Protein 1FF1 (pdb70)

Organism: Homo sapiens (NCBI:txid9606)

GO terms:
  GO:0019065 receptor-mediated endocytosis of virus by host cell (P, IMP)
  GO:0046718 symbiont entry into host cell (P, IMP)
  GO:0005886 plasma membrane (C, IDA)
  GO:0005515 protein binding (F, IPI)
  GO:0016235 aggresome (C, IDA)
  GO:0031593 polyubiquitin modification-dependent protein binding (F, IDA)
  GO:0006895 Golgi to endosome transport (P, IMP)
  GO:0005829 cytosol (C, TAS)
  GO:0048268 clathrin coat assembly (P, IDA)
  GO:0032456 endocytic recycling (P, IC)
  GO:0045296 cadherin binding (F, HDA)
  GO:0005829 cytosol (C, IDA)
  GO:0005905 clathrin-coated pit (C, TAS)
  GO:0016050 vesicle organization (P, TAS)
  GO:0016020 membrane (C, HDA)

Secondary structure (DSSP, 8-state):
--SS-HHHHHHHHHHHTTS--SSS--BHHHHHHHHHTTT--HHHHHHHHHTT-SS-SSB--HHHHHHHHHHHHHHHHT----SS--TTS--GGG-/---TT-

Radius of gyration: 11.88 Å; Cα contacts (8 Å, |Δi|>4): 148; chains: 2; bounding box: 27×30×31 Å

Structure (mmCIF, N/CA/C/O backbone):
data_1FF1
#
_entry.id   1FF1
#
_cell.length_a   1.000
_cell.length_b   1.000
_cell.length_c   1.000
_cell.angle_alpha   90.00
_cell.angle_beta   90.00
_cell.angle_gamma   90.00
#
_symmetry.space_group_name_H-M   'P 1'
#
loop_
_entity.id
_entity.type
_entity.pdbx_description
1 polymer 'EPIDERMAL GROWTH FACTOR RECEPTOR SUBSTRATE 15'
2 polymer 'PTGSSSTNPFL PEPTIDE'
3 non-polymer 'CALCIUM ION'
#
loop_
_atom_site.group_PDB
_atom_site.id
_atom_site.type_symbol
_atom_site.label_atom_id
_atom_site.label_alt_id
_atom_site.label_comp_id
_atom_site.label_asym_id
_atom_site.label_entity_id
_atom_site.label_seq_id
_atom_site.pdbx_PDB_ins_code
_atom_site.Cartn_x
_atom_site.Cartn_y
_atom_site.Cartn_z
_atom_site.occupancy
_atom_site.B_iso_or_equiv
_atom_site.auth_seq_id
_atom_site.auth_comp_id
_atom_site.auth_asym_id
_atom_site.auth_atom_id
_atom_site.pdbx_PDB_model_num
ATOM 1 N N . PRO A 1 1 ? 3.811 4.958 -23.478 1.00 0.00 6 PRO A N 1
ATOM 2 C CA . PRO A 1 1 ? 2.437 5.295 -23.029 1.00 0.00 6 PRO A CA 1
ATOM 3 C C . PRO A 1 1 ? 2.307 5.113 -21.515 1.00 0.00 6 PRO A C 1
ATOM 4 O O . PRO A 1 1 ? 3.276 4.869 -20.823 1.00 0.00 6 PRO A O 1
ATOM 15 N N . TRP A 1 2 ? 1.114 5.225 -20.998 1.00 0.00 7 TRP A N 1
ATOM 16 C CA . TRP A 1 2 ? 0.916 5.054 -19.531 1.00 0.00 7 TRP A CA 1
ATOM 17 C C . TRP A 1 2 ? 0.772 3.567 -19.197 1.00 0.00 7 TRP A C 1
ATOM 18 O O . TRP A 1 2 ? -0.109 2.892 -19.692 1.00 0.00 7 TRP A O 1
ATOM 39 N N . ALA A 1 3 ? 1.632 3.054 -18.364 1.00 0.00 8 ALA A N 1
ATOM 40 C CA . ALA A 1 3 ? 1.552 1.611 -17.998 1.00 0.00 8 ALA A CA 1
ATOM 41 C C . ALA A 1 3 ? 0.094 1.202 -17.771 1.00 0.00 8 ALA A C 1
ATOM 42 O O . ALA A 1 3 ? -0.277 0.060 -17.958 1.00 0.00 8 ALA A O 1
ATOM 49 N N . VAL A 1 4 ? -0.736 2.128 -17.379 1.00 0.00 9 VAL A N 1
ATOM 50 C CA . VAL A 1 4 ? -2.170 1.791 -17.153 1.00 0.00 9 VAL A CA 1
ATOM 51 C C . VAL A 1 4 ? -2.987 2.159 -18.395 1.00 0.00 9 VAL A C 1
ATOM 52 O O . VAL A 1 4 ? -2.547 2.922 -19.231 1.00 0.00 9 VAL A O 1
ATOM 65 N N . LYS A 1 5 ? -4.167 1.619 -18.531 1.00 0.00 10 LYS A N 1
ATOM 66 C CA . LYS A 1 5 ? -4.993 1.940 -19.729 1.00 0.00 10 LYS A CA 1
ATOM 67 C C . LYS A 1 5 ? -6.299 2.626 -19.317 1.00 0.00 10 LYS A C 1
ATOM 68 O O . LYS A 1 5 ? -6.565 2.807 -18.145 1.00 0.00 10 LYS A O 1
ATOM 87 N N . PRO A 1 6 ? -7.071 2.980 -20.307 1.00 0.00 11 PRO A N 1
ATOM 88 C CA . PRO A 1 6 ? -8.370 3.652 -20.063 1.00 0.00 11 PRO A CA 1
ATOM 89 C C . PRO A 1 6 ? -9.388 2.649 -19.520 1.00 0.00 11 PRO A C 1
ATOM 90 O O . PRO A 1 6 ? -10.215 2.974 -18.690 1.00 0.00 11 PRO A O 1
ATOM 101 N N . GLU A 1 7 ? -9.333 1.432 -19.981 1.00 0.00 12 GLU A N 1
ATOM 102 C CA . GLU A 1 7 ? -10.294 0.403 -19.492 1.00 0.00 12 GLU A CA 1
ATOM 103 C C . GLU A 1 7 ? -9.826 -0.150 -18.144 1.00 0.00 12 GLU A C 1
ATOM 104 O O . GLU A 1 7 ? -10.616 -0.600 -17.336 1.00 0.00 12 GLU A O 1
ATOM 116 N N . ASP A 1 8 ? -8.547 -0.103 -17.886 1.00 0.00 13 ASP A N 1
ATOM 117 C CA . ASP A 1 8 ? -8.029 -0.612 -16.586 1.00 0.00 13 ASP A CA 1
ATOM 118 C C . ASP A 1 8 ? -8.219 0.463 -15.523 1.00 0.00 13 ASP A C 1
ATOM 119 O O . ASP A 1 8 ? -8.574 0.185 -14.394 1.00 0.00 13 ASP A O 1
ATOM 128 N N . LYS A 1 9 ? -8.006 1.694 -15.887 1.00 0.00 14 LYS A N 1
ATOM 129 C CA . LYS A 1 9 ? -8.201 2.795 -14.912 1.00 0.00 14 LYS A CA 1
ATOM 130 C C . LYS A 1 9 ? -9.694 2.935 -14.629 1.00 0.00 14 LYS A C 1
ATOM 131 O O . LYS A 1 9 ? -10.106 3.479 -13.624 1.00 0.00 14 LYS A O 1
ATOM 150 N N . ALA A 1 10 ? -10.503 2.432 -15.520 1.00 0.00 15 ALA A N 1
ATOM 151 C CA . ALA A 1 10 ? -11.976 2.511 -15.327 1.00 0.00 15 ALA A CA 1
ATOM 152 C C . ALA A 1 10 ? -12.372 1.584 -14.185 1.00 0.00 15 ALA A C 1
ATOM 153 O O . ALA A 1 10 ? -13.146 1.939 -13.317 1.00 0.00 15 ALA A O 1
ATOM 160 N N . LYS A 1 11 ? -11.820 0.402 -14.163 1.00 0.00 16 LYS A N 1
ATOM 161 C CA . LYS A 1 11 ? -12.139 -0.537 -13.057 1.00 0.00 16 LYS A CA 1
ATOM 162 C C . LYS A 1 11 ? -11.393 -0.071 -11.804 1.00 0.00 16 LYS A C 1
ATOM 163 O O . LYS A 1 11 ? -11.803 -0.321 -10.687 1.00 0.00 16 LYS A O 1
ATOM 182 N N . TYR A 1 12 ? -10.307 0.632 -11.995 1.00 0.00 17 TYR A N 1
ATOM 183 C CA . TYR A 1 12 ? -9.531 1.153 -10.837 1.00 0.00 17 TYR A CA 1
ATOM 184 C C . TYR A 1 12 ? -10.323 2.285 -10.190 1.00 0.00 17 TYR A C 1
ATOM 185 O O . TYR A 1 12 ? -10.330 2.456 -8.988 1.00 0.00 17 TYR A O 1
ATOM 203 N N . ASP A 1 13 ? -10.987 3.066 -10.999 1.00 0.00 18 ASP A N 1
ATOM 204 C CA . ASP A 1 13 ? -11.785 4.203 -10.461 1.00 0.00 18 ASP A CA 1
ATOM 205 C C . ASP A 1 13 ? -13.067 3.689 -9.807 1.00 0.00 18 ASP A C 1
ATOM 206 O O . ASP A 1 13 ? -13.765 4.417 -9.130 1.00 0.00 18 ASP A O 1
ATOM 215 N N . ALA A 1 14 ? -13.370 2.434 -9.980 1.00 0.00 19 ALA A N 1
ATOM 216 C CA . ALA A 1 14 ? -14.589 1.872 -9.340 1.00 0.00 19 ALA A CA 1
ATOM 217 C C . ALA A 1 14 ? -14.179 1.319 -7.987 1.00 0.00 19 ALA A C 1
ATOM 218 O O . ALA A 1 14 ? -14.906 1.382 -7.015 1.00 0.00 19 ALA A O 1
ATOM 225 N N . ILE A 1 15 ? -12.985 0.807 -7.926 1.00 0.00 20 ILE A N 1
ATOM 226 C CA . ILE A 1 15 ? -12.455 0.276 -6.657 1.00 0.00 20 ILE A CA 1
ATOM 227 C C . ILE A 1 15 ? -12.031 1.464 -5.801 1.00 0.00 20 ILE A C 1
ATOM 228 O O . ILE A 1 15 ? -12.191 1.477 -4.597 1.00 0.00 20 ILE A O 1
ATOM 244 N N . PHE A 1 16 ? -11.506 2.473 -6.439 1.00 0.00 21 PHE A N 1
ATOM 245 C CA . PHE A 1 16 ? -11.082 3.689 -5.701 1.00 0.00 21 PHE A CA 1
ATOM 246 C C . PHE A 1 16 ? -12.324 4.415 -5.175 1.00 0.00 21 PHE A C 1
ATOM 247 O O . PHE A 1 16 ? -12.348 4.920 -4.071 1.00 0.00 21 PHE A O 1
ATOM 264 N N . ASP A 1 17 ? -13.353 4.462 -5.970 1.00 0.00 22 ASP A N 1
ATOM 265 C CA . ASP A 1 17 ? -14.606 5.146 -5.544 1.00 0.00 22 ASP A CA 1
ATOM 266 C C . ASP A 1 17 ? -15.502 4.174 -4.771 1.00 0.00 22 ASP A C 1
ATOM 267 O O . ASP A 1 17 ? -16.576 4.525 -4.327 1.00 0.00 22 ASP A O 1
ATOM 276 N N . SER A 1 18 ? -15.058 2.959 -4.589 1.00 0.00 23 SER A N 1
ATOM 277 C CA . SER A 1 18 ? -15.876 1.976 -3.822 1.00 0.00 23 SER A CA 1
ATOM 278 C C . SER A 1 18 ? -15.505 2.067 -2.343 1.00 0.00 23 SER A C 1
ATOM 279 O O . SER A 1 18 ? -16.114 1.450 -1.491 1.00 0.00 23 SER A O 1
ATOM 287 N N . LEU A 1 19 ? -14.505 2.847 -2.042 1.00 0.00 24 LEU A N 1
ATOM 288 C CA . LEU A 1 19 ? -14.067 3.012 -0.629 1.00 0.00 24 LEU A CA 1
ATOM 289 C C . LEU A 1 19 ? -14.484 4.395 -0.128 1.00 0.00 24 LEU A C 1
ATOM 290 O O . LEU A 1 19 ? -14.370 4.700 1.042 1.00 0.00 24 LEU A O 1
ATOM 306 N N . SER A 1 20 ? -14.938 5.234 -1.031 1.00 0.00 25 SER A N 1
ATOM 307 C CA . SER A 1 20 ? -15.354 6.633 -0.672 1.00 0.00 25 SER A CA 1
ATOM 308 C C . SER A 1 20 ? -14.130 7.547 -0.669 1.00 0.00 25 SER A C 1
ATOM 309 O O . SER A 1 20 ? -13.441 7.673 0.324 1.00 0.00 25 SER A O 1
ATOM 317 N N . PRO A 1 21 ? -13.901 8.144 -1.806 1.00 0.00 26 PRO A N 1
ATOM 318 C CA . PRO A 1 21 ? -12.745 9.056 -1.982 1.00 0.00 26 PRO A CA 1
ATOM 319 C C . PRO A 1 21 ? -12.979 10.381 -1.261 1.00 0.00 26 PRO A C 1
ATOM 320 O O . PRO A 1 21 ? -14.098 10.811 -1.068 1.00 0.00 26 PRO A O 1
ATOM 331 N N . VAL A 1 22 ? -11.923 11.035 -0.874 1.00 0.00 27 VAL A N 1
ATOM 332 C CA . VAL A 1 22 ? -12.061 12.341 -0.179 1.00 0.00 27 VAL A CA 1
ATOM 333 C C . VAL A 1 22 ? -11.318 13.414 -0.974 1.00 0.00 27 VAL A C 1
ATOM 334 O O . VAL A 1 22 ? -10.113 13.374 -1.113 1.00 0.00 27 VAL A O 1
ATOM 347 N N . ASN A 1 23 ? -12.032 14.359 -1.516 1.00 0.00 28 ASN A N 1
ATOM 348 C CA . ASN A 1 23 ? -11.373 15.424 -2.324 1.00 0.00 28 ASN A CA 1
ATOM 349 C C . ASN A 1 23 ? -10.481 14.785 -3.397 1.00 0.00 28 ASN A C 1
ATOM 350 O O . ASN A 1 23 ? -9.599 15.416 -3.945 1.00 0.00 28 ASN A O 1
ATOM 361 N N . GLY A 1 24 ? -10.722 13.539 -3.711 1.00 0.00 29 GLY A N 1
ATOM 362 C CA . GLY A 1 24 ? -9.908 12.857 -4.756 1.00 0.00 29 GLY A CA 1
ATOM 363 C C . GLY A 1 24 ? -8.781 12.047 -4.109 1.00 0.00 29 GLY A C 1
ATOM 364 O O . GLY A 1 24 ? -7.679 11.997 -4.619 1.00 0.00 29 GLY A O 1
ATOM 368 N N . PHE A 1 25 ? -9.033 11.415 -2.992 1.00 0.00 30 PHE A N 1
ATOM 369 C CA . PHE A 1 25 ? -7.943 10.621 -2.343 1.00 0.00 30 PHE A CA 1
ATOM 370 C C . PHE A 1 25 ? -8.475 9.434 -1.549 1.00 0.00 30 PHE A C 1
ATOM 371 O O . PHE A 1 25 ? -9.523 9.486 -0.938 1.00 0.00 30 PHE A O 1
ATOM 388 N N . LEU A 1 26 ? -7.711 8.379 -1.518 1.00 0.00 31 LEU A N 1
ATOM 389 C CA . LEU A 1 26 ? -8.100 7.186 -0.722 1.00 0.00 31 LEU A CA 1
ATOM 390 C C . LEU A 1 26 ? -7.028 6.962 0.328 1.00 0.00 31 LEU A C 1
ATOM 391 O O . LEU A 1 26 ? -5.853 7.072 0.052 1.00 0.00 31 LEU A O 1
ATOM 407 N N . SER A 1 27 ? -7.404 6.653 1.522 1.00 0.00 32 SER A N 1
ATOM 408 C CA . SER A 1 27 ? -6.370 6.432 2.565 1.00 0.00 32 SER A CA 1
ATOM 409 C C . SER A 1 27 ? -5.946 4.973 2.576 1.00 0.00 32 SER A C 1
ATOM 410 O O . SER A 1 27 ? -6.743 4.093 2.336 1.00 0.00 32 SER A O 1
ATOM 418 N N . GLY A 1 28 ? -4.698 4.710 2.855 1.00 0.00 33 GLY A N 1
ATOM 419 C CA . GLY A 1 28 ? -4.229 3.292 2.894 1.00 0.00 33 GLY A CA 1
ATOM 420 C C . GLY A 1 28 ? -5.297 2.435 3.573 1.00 0.00 33 GLY A C 1
ATOM 421 O O . GLY A 1 28 ? -5.430 1.258 3.307 1.00 0.00 33 GLY A O 1
ATOM 425 N N . ASP A 1 29 ? -6.069 3.029 4.442 1.00 0.00 34 ASP A N 1
ATOM 426 C CA . ASP A 1 29 ? -7.141 2.268 5.138 1.00 0.00 34 ASP A CA 1
ATOM 427 C C . ASP A 1 29 ? -8.152 1.728 4.122 1.00 0.00 34 ASP A C 1
ATOM 428 O O . ASP A 1 29 ? -8.786 0.717 4.347 1.00 0.00 34 ASP A O 1
ATOM 437 N N . LYS A 1 30 ? -8.301 2.383 3.000 1.00 0.00 35 LYS A N 1
ATOM 438 C CA . LYS A 1 30 ? -9.257 1.891 1.978 1.00 0.00 35 LYS A CA 1
ATOM 439 C C . LYS A 1 30 ? -8.489 1.070 0.952 1.00 0.00 35 LYS A C 1
ATOM 440 O O . LYS A 1 30 ? -8.989 0.110 0.399 1.00 0.00 35 LYS A O 1
ATOM 459 N N . VAL A 1 31 ? -7.265 1.439 0.703 1.00 0.00 36 VAL A N 1
ATOM 460 C CA . VAL A 1 31 ? -6.447 0.676 -0.277 1.00 0.00 36 VAL A CA 1
ATOM 461 C C . VAL A 1 31 ? -5.892 -0.593 0.373 1.00 0.00 36 VAL A C 1
ATOM 462 O O . VAL A 1 31 ? -6.003 -1.677 -0.162 1.00 0.00 36 VAL A O 1
ATOM 475 N N . LYS A 1 32 ? -5.284 -0.459 1.522 1.00 0.00 37 LYS A N 1
ATOM 476 C CA . LYS A 1 32 ? -4.706 -1.649 2.211 1.00 0.00 37 LYS A CA 1
ATOM 477 C C . LYS A 1 32 ? -5.626 -2.870 2.061 1.00 0.00 37 LYS A C 1
ATOM 478 O O . LYS A 1 32 ? -5.194 -3.910 1.606 1.00 0.00 37 LYS A O 1
ATOM 497 N N . PRO A 1 33 ? -6.872 -2.716 2.427 1.00 0.00 38 PRO A N 1
ATOM 498 C CA . PRO A 1 33 ? -7.830 -3.842 2.300 1.00 0.00 38 PRO A CA 1
ATOM 499 C C . PRO A 1 33 ? -8.035 -4.162 0.820 1.00 0.00 38 PRO A C 1
ATOM 500 O O . PRO A 1 33 ? -8.164 -5.305 0.428 1.00 0.00 38 PRO A O 1
ATOM 511 N N . VAL A 1 34 ? -8.035 -3.154 -0.005 1.00 0.00 39 VAL A N 1
ATOM 512 C CA . VAL A 1 34 ? -8.198 -3.381 -1.467 1.00 0.00 39 VAL A CA 1
ATOM 513 C C . VAL A 1 34 ? -7.001 -4.185 -1.984 1.00 0.00 39 VAL A C 1
ATOM 514 O O . VAL A 1 34 ? -7.117 -4.977 -2.898 1.00 0.00 39 VAL A O 1
ATOM 527 N N . LEU A 1 35 ? -5.849 -3.989 -1.398 1.00 0.00 40 LEU A N 1
ATOM 528 C CA . LEU A 1 35 ? -4.643 -4.746 -1.842 1.00 0.00 40 LEU A CA 1
ATOM 529 C C . LEU A 1 35 ? -4.583 -6.087 -1.115 1.00 0.00 40 LEU A C 1
ATOM 530 O O . LEU A 1 35 ? -4.020 -7.047 -1.601 1.00 0.00 40 LEU A O 1
ATOM 546 N N . LEU A 1 36 ? -5.172 -6.163 0.046 1.00 0.00 41 LEU A N 1
ATOM 547 C CA . LEU A 1 36 ? -5.164 -7.443 0.802 1.00 0.00 41 LEU A CA 1
ATOM 548 C C . LEU A 1 36 ? -6.183 -8.397 0.194 1.00 0.00 41 LEU A C 1
ATOM 549 O O . LEU A 1 36 ? -6.219 -9.572 0.504 1.00 0.00 41 LEU A O 1
ATOM 565 N N . ASN A 1 37 ? -7.018 -7.895 -0.670 1.00 0.00 42 ASN A N 1
ATOM 566 C CA . ASN A 1 37 ? -8.042 -8.769 -1.295 1.00 0.00 42 ASN A CA 1
ATOM 567 C C . ASN A 1 37 ? -7.460 -9.456 -2.532 1.00 0.00 42 ASN A C 1
ATOM 568 O O . ASN A 1 37 ? -8.065 -10.336 -3.110 1.00 0.00 42 ASN A O 1
ATOM 579 N N . SER A 1 38 ? -6.286 -9.056 -2.940 1.00 0.00 43 SER A N 1
ATOM 580 C CA . SER A 1 38 ? -5.655 -9.681 -4.136 1.00 0.00 43 SER A CA 1
ATOM 581 C C . SER A 1 38 ? -4.987 -11.002 -3.745 1.00 0.00 43 SER A C 1
ATOM 582 O O . SER A 1 38 ? -4.301 -11.621 -4.532 1.00 0.00 43 SER A O 1
ATOM 590 N N . LYS A 1 39 ? -5.174 -11.434 -2.529 1.00 0.00 44 LYS A N 1
ATOM 591 C CA . LYS A 1 39 ? -4.537 -12.708 -2.088 1.00 0.00 44 LYS A CA 1
ATOM 592 C C . LYS A 1 39 ? -3.016 -12.542 -2.074 1.00 0.00 44 LYS A C 1
ATOM 593 O O . LYS A 1 39 ? -2.276 -13.498 -1.946 1.00 0.00 44 LYS A O 1
ATOM 612 N N . LEU A 1 40 ? -2.545 -11.331 -2.206 1.00 0.00 45 LEU A N 1
ATOM 613 C CA . LEU A 1 40 ? -1.073 -11.093 -2.203 1.00 0.00 45 LEU A CA 1
ATOM 614 C C . LEU A 1 40 ? -0.607 -10.716 -0.797 1.00 0.00 45 LEU A C 1
ATOM 615 O O . LEU A 1 40 ? -1.364 -10.175 -0.015 1.00 0.00 45 LEU A O 1
ATOM 631 N N . PRO A 1 41 ? 0.630 -11.020 -0.521 1.00 0.00 46 PRO A N 1
ATOM 632 C CA . PRO A 1 41 ? 1.205 -10.716 0.805 1.00 0.00 46 PRO A CA 1
ATOM 633 C C . PRO A 1 41 ? 1.466 -9.211 0.950 1.00 0.00 46 PRO A C 1
ATOM 634 O O . PRO A 1 41 ? 1.402 -8.465 -0.005 1.00 0.00 46 PRO A O 1
ATOM 645 N N . VAL A 1 42 ? 1.764 -8.772 2.142 1.00 0.00 47 VAL A N 1
ATOM 646 C CA . VAL A 1 42 ? 2.035 -7.333 2.384 1.00 0.00 47 VAL A CA 1
ATOM 647 C C . VAL A 1 42 ? 3.309 -6.931 1.649 1.00 0.00 47 VAL A C 1
ATOM 648 O O . VAL A 1 42 ? 3.628 -5.765 1.522 1.00 0.00 47 VAL A O 1
ATOM 661 N N . ASP A 1 43 ? 4.034 -7.889 1.144 1.00 0.00 48 ASP A N 1
ATOM 662 C CA . ASP A 1 43 ? 5.274 -7.560 0.411 1.00 0.00 48 ASP A CA 1
ATOM 663 C C . ASP A 1 43 ? 4.907 -7.028 -0.969 1.00 0.00 48 ASP A C 1
ATOM 664 O O . ASP A 1 43 ? 5.593 -6.197 -1.529 1.00 0.00 48 ASP A O 1
ATOM 673 N N . ILE A 1 44 ? 3.810 -7.485 -1.512 1.00 0.00 49 ILE A N 1
ATOM 674 C CA . ILE A 1 44 ? 3.384 -6.980 -2.842 1.00 0.00 49 ILE A CA 1
ATOM 675 C C . ILE A 1 44 ? 2.638 -5.671 -2.646 1.00 0.00 49 ILE A C 1
ATOM 676 O O . ILE A 1 44 ? 2.797 -4.723 -3.388 1.00 0.00 49 ILE A O 1
ATOM 692 N N . LEU A 1 45 ? 1.830 -5.620 -1.629 1.00 0.00 50 LEU A N 1
ATOM 693 C CA . LEU A 1 45 ? 1.065 -4.383 -1.343 1.00 0.00 50 LEU A CA 1
ATOM 694 C C . LEU A 1 45 ? 2.016 -3.328 -0.790 1.00 0.00 50 LEU A C 1
ATOM 695 O O . LEU A 1 45 ? 1.835 -2.142 -0.988 1.00 0.00 50 LEU A O 1
ATOM 711 N N . GLY A 1 46 ? 3.045 -3.756 -0.111 1.00 0.00 51 GLY A N 1
ATOM 712 C CA . GLY A 1 46 ? 4.021 -2.777 0.438 1.00 0.00 51 GLY A CA 1
ATOM 713 C C . GLY A 1 46 ? 4.782 -2.182 -0.733 1.00 0.00 51 GLY A C 1
ATOM 714 O O . GLY A 1 46 ? 5.290 -1.082 -0.676 1.00 0.00 51 GLY A O 1
ATOM 718 N N . ARG A 1 47 ? 4.848 -2.913 -1.806 1.00 0.00 52 ARG A N 1
ATOM 719 C CA . ARG A 1 47 ? 5.556 -2.417 -3.009 1.00 0.00 52 ARG A CA 1
ATOM 720 C C . ARG A 1 47 ? 4.550 -1.891 -4.028 1.00 0.00 52 ARG A C 1
ATOM 721 O O . ARG A 1 47 ? 4.829 -0.965 -4.764 1.00 0.00 52 ARG A O 1
ATOM 742 N N . VAL A 1 48 ? 3.374 -2.460 -4.075 1.00 0.00 53 VAL A N 1
ATOM 743 C CA . VAL A 1 48 ? 2.368 -1.955 -5.048 1.00 0.00 53 VAL A CA 1
ATOM 744 C C . VAL A 1 48 ? 1.869 -0.603 -4.562 1.00 0.00 53 VAL A C 1
ATOM 745 O O . VAL A 1 48 ? 1.574 0.282 -5.339 1.00 0.00 53 VAL A O 1
ATOM 758 N N . TRP A 1 49 ? 1.784 -0.435 -3.274 1.00 0.00 54 TRP A N 1
ATOM 759 C CA . TRP A 1 49 ? 1.318 0.863 -2.734 1.00 0.00 54 TRP A CA 1
ATOM 760 C C . TRP A 1 49 ? 2.413 1.919 -2.905 1.00 0.00 54 TRP A C 1
ATOM 761 O O . TRP A 1 49 ? 2.172 2.990 -3.412 1.00 0.00 54 TRP A O 1
ATOM 782 N N . GLU A 1 50 ? 3.611 1.639 -2.462 1.00 0.00 55 GLU A N 1
ATOM 783 C CA . GLU A 1 50 ? 4.689 2.657 -2.588 1.00 0.00 55 GLU A CA 1
ATOM 784 C C . GLU A 1 50 ? 4.770 3.159 -4.026 1.00 0.00 55 GLU A C 1
ATOM 785 O O . GLU A 1 50 ? 4.617 4.334 -4.292 1.00 0.00 55 GLU A O 1
ATOM 797 N N . LEU A 1 51 ? 4.990 2.280 -4.959 1.00 0.00 56 LEU A N 1
ATOM 798 C CA . LEU A 1 51 ? 5.056 2.724 -6.377 1.00 0.00 56 LEU A CA 1
ATOM 799 C C . LEU A 1 51 ? 3.708 3.339 -6.767 1.00 0.00 56 LEU A C 1
ATOM 800 O O . LEU A 1 51 ? 3.584 4.017 -7.767 1.00 0.00 56 LEU A O 1
ATOM 816 N N . SER A 1 52 ? 2.700 3.112 -5.965 1.00 0.00 57 SER A N 1
ATOM 817 C CA . SER A 1 52 ? 1.354 3.685 -6.257 1.00 0.00 57 SER A CA 1
ATOM 818 C C . SER A 1 52 ? 1.188 5.018 -5.517 1.00 0.00 57 SER A C 1
ATOM 819 O O . SER A 1 52 ? 0.513 5.918 -5.977 1.00 0.00 57 SER A O 1
ATOM 827 N N . ASP A 1 53 ? 1.802 5.143 -4.370 1.00 0.00 58 ASP A N 1
ATOM 828 C CA . ASP A 1 53 ? 1.690 6.405 -3.586 1.00 0.00 58 ASP A CA 1
ATOM 829 C C . ASP A 1 53 ? 2.499 7.517 -4.258 1.00 0.00 58 ASP A C 1
ATOM 830 O O . ASP A 1 53 ? 3.651 7.738 -3.940 1.00 0.00 58 ASP A O 1
ATOM 839 N N . ILE A 1 54 ? 1.910 8.216 -5.188 1.00 0.00 59 ILE A N 1
ATOM 840 C CA . ILE A 1 54 ? 2.655 9.308 -5.874 1.00 0.00 59 ILE A CA 1
ATOM 841 C C . ILE A 1 54 ? 2.974 10.433 -4.883 1.00 0.00 59 ILE A C 1
ATOM 842 O O . ILE A 1 54 ? 3.972 11.115 -5.007 1.00 0.00 59 ILE A O 1
ATOM 858 N N . ASP A 1 55 ? 2.139 10.627 -3.896 1.00 0.00 60 ASP A N 1
ATOM 859 C CA . ASP A 1 55 ? 2.399 11.704 -2.895 1.00 0.00 60 ASP A CA 1
ATOM 860 C C . ASP A 1 55 ? 3.032 11.104 -1.637 1.00 0.00 60 ASP A C 1
ATOM 861 O O . ASP A 1 55 ? 3.593 11.803 -0.816 1.00 0.00 60 ASP A O 1
ATOM 870 N N . HIS A 1 56 ? 2.945 9.811 -1.484 1.00 0.00 61 HIS A N 1
ATOM 871 C CA . HIS A 1 56 ? 3.539 9.157 -0.282 1.00 0.00 61 HIS A CA 1
ATOM 872 C C . HIS A 1 56 ? 2.985 9.786 1.001 1.00 0.00 61 HIS A C 1
ATOM 873 O O . HIS A 1 56 ? 3.724 10.125 1.903 1.00 0.00 61 HIS A O 1
ATOM 887 N N . ASP A 1 57 ? 1.690 9.940 1.099 1.00 0.00 62 ASP A N 1
ATOM 888 C CA . ASP A 1 57 ? 1.112 10.540 2.334 1.00 0.00 62 ASP A CA 1
ATOM 889 C C . ASP A 1 57 ? 0.109 9.572 2.961 1.00 0.00 62 ASP A C 1
ATOM 890 O O . ASP A 1 57 ? -0.811 9.971 3.648 1.00 0.00 62 ASP A O 1
ATOM 899 N N . GLY A 1 58 ? 0.278 8.300 2.726 1.00 0.00 63 GLY A N 1
ATOM 900 C CA . GLY A 1 58 ? -0.667 7.307 3.306 1.00 0.00 63 GLY A CA 1
ATOM 901 C C . GLY A 1 58 ? -2.006 7.393 2.572 1.00 0.00 63 GLY A C 1
ATOM 902 O O . GLY A 1 58 ? -3.054 7.180 3.147 1.00 0.00 63 GLY A O 1
ATOM 906 N N . MET A 1 59 ? -1.984 7.707 1.302 1.00 0.00 64 MET A N 1
ATOM 907 C CA . MET A 1 59 ? -3.265 7.807 0.544 1.00 0.00 64 MET A CA 1
ATOM 908 C C . MET A 1 59 ? -3.057 7.472 -0.936 1.00 0.00 64 MET A C 1
ATOM 909 O O . MET A 1 59 ? -1.954 7.505 -1.444 1.00 0.00 64 MET A O 1
ATOM 923 N N . LEU A 1 60 ? -4.117 7.164 -1.631 1.00 0.00 65 LEU A N 1
ATOM 924 C CA . LEU A 1 60 ? -4.001 6.843 -3.083 1.00 0.00 65 LEU A CA 1
ATOM 925 C C . LEU A 1 60 ? -5.134 7.525 -3.860 1.00 0.00 65 LEU A C 1
ATOM 926 O O . LEU A 1 60 ? -6.250 7.048 -3.888 1.00 0.00 65 LEU A O 1
ATOM 942 N N . ASP A 1 61 ? -4.863 8.638 -4.491 1.00 0.00 66 ASP A N 1
ATOM 943 C CA . ASP A 1 61 ? -5.940 9.332 -5.254 1.00 0.00 66 ASP A CA 1
ATOM 944 C C . ASP A 1 61 ? -6.295 8.536 -6.511 1.00 0.00 66 ASP A C 1
ATOM 945 O O . ASP A 1 61 ? -5.608 7.607 -6.886 1.00 0.00 66 ASP A O 1
ATOM 954 N N . ARG A 1 62 ? -7.376 8.888 -7.152 1.00 0.00 67 ARG A N 1
ATOM 955 C CA . ARG A 1 62 ? -7.802 8.152 -8.380 1.00 0.00 67 ARG A CA 1
ATOM 956 C C . ARG A 1 62 ? -6.597 7.764 -9.241 1.00 0.00 67 ARG A C 1
ATOM 957 O O . ARG A 1 62 ? -6.493 6.647 -9.710 1.00 0.00 67 ARG A O 1
ATOM 978 N N . ASP A 1 63 ? -5.693 8.673 -9.461 1.00 0.00 68 ASP A N 1
ATOM 979 C CA . ASP A 1 63 ? -4.503 8.353 -10.302 1.00 0.00 68 ASP A CA 1
ATOM 980 C C . ASP A 1 63 ? -3.521 7.473 -9.530 1.00 0.00 68 ASP A C 1
ATOM 981 O O . ASP A 1 63 ? -2.882 6.604 -10.089 1.00 0.00 68 ASP A O 1
ATOM 990 N N . GLU A 1 64 ? -3.396 7.684 -8.250 1.00 0.00 69 GLU A N 1
ATOM 991 C CA . GLU A 1 64 ? -2.455 6.849 -7.451 1.00 0.00 69 GLU A CA 1
ATOM 992 C C . GLU A 1 64 ? -3.068 5.475 -7.220 1.00 0.00 69 GLU A C 1
ATOM 993 O O . GLU A 1 64 ? -2.410 4.459 -7.326 1.00 0.00 69 GLU A O 1
ATOM 1005 N N . PHE A 1 65 ? -4.330 5.439 -6.914 1.00 0.00 70 PHE A N 1
ATOM 1006 C CA . PHE A 1 65 ? -4.995 4.135 -6.688 1.00 0.00 70 PHE A CA 1
ATOM 1007 C C . PHE A 1 65 ? -5.024 3.347 -7.995 1.00 0.00 70 PHE A C 1
ATOM 1008 O O . PHE A 1 65 ? -5.173 2.141 -8.003 1.00 0.00 70 PHE A O 1
ATOM 1025 N N . ALA A 1 66 ? -4.872 4.021 -9.103 1.00 0.00 71 ALA A N 1
ATOM 1026 C CA . ALA A 1 66 ? -4.884 3.303 -10.408 1.00 0.00 71 ALA A CA 1
ATOM 1027 C C . ALA A 1 66 ? -3.555 2.573 -10.603 1.00 0.00 71 ALA A C 1
ATOM 1028 O O . ALA A 1 66 ? -3.512 1.413 -10.967 1.00 0.00 71 ALA A O 1
ATOM 1035 N N . VAL A 1 67 ? -2.473 3.251 -10.350 1.00 0.00 72 VAL A N 1
ATOM 1036 C CA . VAL A 1 67 ? -1.134 2.618 -10.501 1.00 0.00 72 VAL A CA 1
ATOM 1037 C C . VAL A 1 67 ? -1.031 1.392 -9.587 1.00 0.00 72 VAL A C 1
ATOM 1038 O O . VAL A 1 67 ? -0.316 0.447 -9.867 1.00 0.00 72 VAL A O 1
ATOM 1051 N N . ALA A 1 68 ? -1.738 1.409 -8.491 1.00 0.00 73 ALA A N 1
ATOM 1052 C CA . ALA A 1 68 ? -1.680 0.260 -7.542 1.00 0.00 73 ALA A CA 1
ATOM 1053 C C . ALA A 1 68 ? -2.742 -0.794 -7.882 1.00 0.00 73 ALA A C 1
ATOM 1054 O O . ALA A 1 68 ? -2.804 -1.840 -7.267 1.00 0.00 73 ALA A O 1
ATOM 1061 N N . MET A 1 69 ? -3.576 -0.536 -8.850 1.00 0.00 74 MET A N 1
ATOM 1062 C CA . MET A 1 69 ? -4.624 -1.535 -9.213 1.00 0.00 74 MET A CA 1
ATOM 1063 C C . MET A 1 69 ? -4.057 -2.561 -10.184 1.00 0.00 74 MET A C 1
ATOM 1064 O O . MET A 1 69 ? -4.198 -3.753 -9.995 1.00 0.00 74 MET A O 1
ATOM 1078 N N . PHE A 1 70 ? -3.397 -2.117 -11.210 1.00 0.00 75 PHE A N 1
ATOM 1079 C CA . PHE A 1 70 ? -2.806 -3.088 -12.163 1.00 0.00 75 PHE A CA 1
ATOM 1080 C C . PHE A 1 70 ? -1.601 -3.730 -11.480 1.00 0.00 75 PHE A C 1
ATOM 1081 O O . PHE A 1 70 ? -1.286 -4.885 -11.691 1.00 0.00 75 PHE A O 1
ATOM 1098 N N . LEU A 1 71 ? -0.947 -2.980 -10.631 1.00 0.00 76 LEU A N 1
ATOM 1099 C CA . LEU A 1 71 ? 0.217 -3.535 -9.897 1.00 0.00 76 LEU A CA 1
ATOM 1100 C C . LEU A 1 71 ? -0.266 -4.690 -9.019 1.00 0.00 76 LEU A C 1
ATOM 1101 O O . LEU A 1 71 ? 0.480 -5.584 -8.675 1.00 0.00 76 LEU A O 1
ATOM 1117 N N . VAL A 1 72 ? -1.527 -4.677 -8.675 1.00 0.00 77 VAL A N 1
ATOM 1118 C CA . VAL A 1 72 ? -2.096 -5.770 -7.841 1.00 0.00 77 VAL A CA 1
ATOM 1119 C C . VAL A 1 72 ? -2.646 -6.867 -8.748 1.00 0.00 77 VAL A C 1
ATOM 1120 O O . VAL A 1 72 ? -2.385 -8.039 -8.557 1.00 0.00 77 VAL A O 1
ATOM 1133 N N . TYR A 1 73 ? -3.409 -6.491 -9.736 1.00 0.00 78 TYR A N 1
ATOM 1134 C CA . TYR A 1 73 ? -3.988 -7.502 -10.661 1.00 0.00 78 TYR A CA 1
ATOM 1135 C C . TYR A 1 73 ? -2.892 -8.152 -11.505 1.00 0.00 78 TYR A C 1
ATOM 1136 O O . TYR A 1 73 ? -2.982 -9.308 -11.871 1.00 0.00 78 TYR A O 1
ATOM 1154 N N . CYS A 1 74 ? -1.860 -7.422 -11.817 1.00 0.00 79 CYS A N 1
ATOM 1155 C CA . CYS A 1 74 ? -0.768 -8.007 -12.637 1.00 0.00 79 CYS A CA 1
ATOM 1156 C C . CYS A 1 74 ? 0.193 -8.788 -11.745 1.00 0.00 79 CYS A C 1
ATOM 1157 O O . CYS A 1 74 ? 1.031 -9.527 -12.219 1.00 0.00 79 CYS A O 1
ATOM 1165 N N . ALA A 1 75 ? 0.068 -8.649 -10.454 1.00 0.00 80 ALA A N 1
ATOM 1166 C CA . ALA A 1 75 ? 0.970 -9.407 -9.549 1.00 0.00 80 ALA A CA 1
ATOM 1167 C C . ALA A 1 75 ? 0.387 -10.801 -9.324 1.00 0.00 80 ALA A C 1
ATOM 1168 O O . ALA A 1 75 ? 1.044 -11.696 -8.830 1.00 0.00 80 ALA A O 1
ATOM 1175 N N . LEU A 1 76 ? -0.855 -10.978 -9.680 1.00 0.00 81 LEU A N 1
ATOM 1176 C CA . LEU A 1 76 ? -1.514 -12.294 -9.497 1.00 0.00 81 LEU A CA 1
ATOM 1177 C C . LEU A 1 76 ? -1.372 -13.149 -10.754 1.00 0.00 81 LEU A C 1
ATOM 1178 O O . LEU A 1 76 ? -0.979 -14.297 -10.697 1.00 0.00 81 LEU A O 1
ATOM 1194 N N . GLU A 1 77 ? -1.724 -12.606 -11.888 1.00 0.00 82 GLU A N 1
ATOM 1195 C CA . GLU A 1 77 ? -1.643 -13.409 -13.145 1.00 0.00 82 GLU A CA 1
ATOM 1196 C C . GLU A 1 77 ? -0.614 -12.835 -14.125 1.00 0.00 82 GLU A C 1
ATOM 1197 O O . GLU A 1 77 ? -0.649 -13.135 -15.301 1.00 0.00 82 GLU A O 1
ATOM 1209 N N . LYS A 1 78 ? 0.298 -12.016 -13.679 1.00 0.00 83 LYS A N 1
ATOM 1210 C CA . LYS A 1 78 ? 1.293 -11.460 -14.645 1.00 0.00 83 LYS A CA 1
ATOM 1211 C C . LYS A 1 78 ? 2.732 -11.684 -14.174 1.00 0.00 83 LYS A C 1
ATOM 1212 O O . LYS A 1 78 ? 3.428 -12.544 -14.677 1.00 0.00 83 LYS A O 1
ATOM 1231 N N . GLU A 1 79 ? 3.197 -10.911 -13.232 1.00 0.00 84 GLU A N 1
ATOM 1232 C CA . GLU A 1 79 ? 4.604 -11.083 -12.764 1.00 0.00 84 GLU A CA 1
ATOM 1233 C C . GLU A 1 79 ? 4.788 -10.486 -11.365 1.00 0.00 84 GLU A C 1
ATOM 1234 O O . GLU A 1 79 ? 3.852 -9.984 -10.777 1.00 0.00 84 GLU A O 1
ATOM 1246 N N . PRO A 1 80 ? 6.003 -10.561 -10.880 1.00 0.00 85 PRO A N 1
ATOM 1247 C CA . PRO A 1 80 ? 6.318 -10.017 -9.536 1.00 0.00 85 PRO A CA 1
ATOM 1248 C C . PRO A 1 80 ? 6.306 -8.485 -9.564 1.00 0.00 85 PRO A C 1
ATOM 1249 O O . PRO A 1 80 ? 6.215 -7.875 -10.611 1.00 0.00 85 PRO A O 1
ATOM 1260 N N . VAL A 1 81 ? 6.392 -7.860 -8.423 1.00 0.00 86 VAL A N 1
ATOM 1261 C CA . VAL A 1 81 ? 6.377 -6.368 -8.386 1.00 0.00 86 VAL A CA 1
ATOM 1262 C C . VAL A 1 81 ? 7.695 -5.830 -7.818 1.00 0.00 86 VAL A C 1
ATOM 1263 O O . VAL A 1 81 ? 8.097 -6.197 -6.732 1.00 0.00 86 VAL A O 1
ATOM 1276 N N . PRO A 1 82 ? 8.323 -4.968 -8.575 1.00 0.00 87 PRO A N 1
ATOM 1277 C CA . PRO A 1 82 ? 9.599 -4.364 -8.144 1.00 0.00 87 PRO A CA 1
ATOM 1278 C C . PRO A 1 82 ? 9.325 -3.134 -7.274 1.00 0.00 87 PRO A C 1
ATOM 1279 O O . PRO A 1 82 ? 8.190 -2.805 -6.997 1.00 0.00 87 PRO A O 1
ATOM 1290 N N . MET A 1 83 ? 10.350 -2.450 -6.844 1.00 0.00 88 MET A N 1
ATOM 1291 C CA . MET A 1 83 ? 10.129 -1.239 -5.998 1.00 0.00 88 MET A CA 1
ATOM 1292 C C . MET A 1 83 ? 10.521 0.017 -6.766 1.00 0.00 88 MET A C 1
ATOM 1293 O O . MET A 1 83 ? 10.741 1.061 -6.185 1.00 0.00 88 MET A O 1
ATOM 1307 N N . SER A 1 84 ? 10.653 -0.070 -8.053 1.00 0.00 89 SER A N 1
ATOM 1308 C CA . SER A 1 84 ? 11.079 1.132 -8.811 1.00 0.00 89 SER A CA 1
ATOM 1309 C C . SER A 1 84 ? 9.937 1.731 -9.615 1.00 0.00 89 SER A C 1
ATOM 1310 O O . SER A 1 84 ? 9.555 1.228 -10.650 1.00 0.00 89 SER A O 1
ATOM 1318 N N . LEU A 1 85 ? 9.417 2.821 -9.152 1.00 0.00 90 LEU A N 1
ATOM 1319 C CA . LEU A 1 85 ? 8.315 3.489 -9.898 1.00 0.00 90 LEU A CA 1
ATOM 1320 C C . LEU A 1 85 ? 8.765 3.751 -11.336 1.00 0.00 90 LEU A C 1
ATOM 1321 O O . LEU A 1 85 ? 9.578 4.620 -11.581 1.00 0.00 90 LEU A O 1
ATOM 1337 N N . PRO A 1 86 ? 8.225 2.984 -12.243 1.00 0.00 91 PRO A N 1
ATOM 1338 C CA . PRO A 1 86 ? 8.586 3.135 -13.674 1.00 0.00 91 PRO A CA 1
ATOM 1339 C C . PRO A 1 86 ? 8.095 4.483 -14.216 1.00 0.00 91 PRO A C 1
ATOM 1340 O O . PRO A 1 86 ? 7.044 4.962 -13.840 1.00 0.00 91 PRO A O 1
ATOM 1351 N N . PRO A 1 87 ? 8.898 5.054 -15.073 1.00 0.00 92 PRO A N 1
ATOM 1352 C CA . PRO A 1 87 ? 8.580 6.377 -15.676 1.00 0.00 92 PRO A CA 1
ATOM 1353 C C . PRO A 1 87 ? 7.421 6.266 -16.668 1.00 0.00 92 PRO A C 1
ATOM 1354 O O . PRO A 1 87 ? 6.897 7.255 -17.140 1.00 0.00 92 PRO A O 1
ATOM 1365 N N . ALA A 1 88 ? 7.010 5.073 -16.977 1.00 0.00 93 ALA A N 1
ATOM 1366 C CA . ALA A 1 88 ? 5.879 4.900 -17.926 1.00 0.00 93 ALA A CA 1
ATOM 1367 C C . ALA A 1 88 ? 4.604 4.680 -17.128 1.00 0.00 93 ALA A C 1
ATOM 1368 O O . ALA A 1 88 ? 3.656 4.086 -17.594 1.00 0.00 93 ALA A O 1
ATOM 1375 N N . LEU A 1 89 ? 4.594 5.136 -15.911 1.00 0.00 94 LEU A N 1
ATOM 1376 C CA . LEU A 1 89 ? 3.402 4.937 -15.051 1.00 0.00 94 LEU A CA 1
ATOM 1377 C C . LEU A 1 89 ? 3.312 6.064 -14.015 1.00 0.00 94 LEU A C 1
ATOM 1378 O O . LEU A 1 89 ? 2.656 5.951 -12.999 1.00 0.00 94 LEU A O 1
ATOM 1394 N N . VAL A 1 90 ? 3.968 7.157 -14.270 1.00 0.00 95 VAL A N 1
ATOM 1395 C CA . VAL A 1 90 ? 3.924 8.290 -13.302 1.00 0.00 95 VAL A CA 1
ATOM 1396 C C . VAL A 1 90 ? 3.297 9.525 -13.955 1.00 0.00 95 VAL A C 1
ATOM 1397 O O . VAL A 1 90 ? 3.663 9.901 -15.051 1.00 0.00 95 VAL A O 1
ATOM 1410 N N . PRO A 1 91 ? 2.367 10.118 -13.253 1.00 0.00 96 PRO A N 1
ATOM 1411 C CA . PRO A 1 91 ? 1.678 11.329 -13.767 1.00 0.00 96 PRO A CA 1
ATOM 1412 C C . PRO A 1 91 ? 2.639 12.520 -13.776 1.00 0.00 96 PRO A C 1
ATOM 1413 O O . PRO A 1 91 ? 3.509 12.622 -12.935 1.00 0.00 96 PRO A O 1
ATOM 1424 N N . PRO A 1 92 ? 2.450 13.382 -14.738 1.00 0.00 97 PRO A N 1
ATOM 1425 C CA . PRO A 1 92 ? 3.316 14.581 -14.870 1.00 0.00 97 PRO A CA 1
ATOM 1426 C C . PRO A 1 92 ? 3.007 15.591 -13.765 1.00 0.00 97 PRO A C 1
ATOM 1427 O O . PRO A 1 92 ? 3.626 16.633 -13.674 1.00 0.00 97 PRO A O 1
ATOM 1438 N N . SER A 1 93 ? 2.062 15.292 -12.919 1.00 0.00 98 SER A N 1
ATOM 1439 C CA . SER A 1 93 ? 1.730 16.239 -11.819 1.00 0.00 98 SER A CA 1
ATOM 1440 C C . SER A 1 93 ? 2.741 16.084 -10.685 1.00 0.00 98 SER A C 1
ATOM 1441 O O . SER A 1 93 ? 2.881 16.945 -9.841 1.00 0.00 98 SER A O 1
ATOM 1449 N N . LYS A 1 94 ? 3.458 14.995 -10.671 1.00 0.00 99 LYS A N 1
ATOM 1450 C CA . LYS A 1 94 ? 4.473 14.788 -9.604 1.00 0.00 99 LYS A CA 1
ATOM 1451 C C . LYS A 1 94 ? 5.816 15.369 -10.055 1.00 0.00 99 LYS A C 1
ATOM 1452 O O . LYS A 1 94 ? 6.800 15.314 -9.343 1.00 0.00 99 LYS A O 1
ATOM 1471 N N . ARG A 1 95 ? 5.862 15.928 -11.237 1.00 0.00 100 ARG A N 1
ATOM 1472 C CA . ARG A 1 95 ? 7.138 16.514 -11.737 1.00 0.00 100 ARG A CA 1
ATOM 1473 C C . ARG A 1 95 ? 6.861 17.518 -12.860 1.00 0.00 100 ARG A C 1
ATOM 1474 O O . ARG A 1 95 ? 5.979 17.326 -13.673 1.00 0.00 100 ARG A O 1
ATOM 1495 N N . SER B 2 6 ? 4.746 7.083 8.203 1.00 0.00 107 SER B N 1
ATOM 1496 C CA . SER B 2 6 ? 3.292 7.145 7.867 1.00 0.00 107 SER B CA 1
ATOM 1497 C C . SER B 2 6 ? 3.104 7.312 6.355 1.00 0.00 107 SER B C 1
ATOM 1498 O O . SER B 2 6 ? 3.212 8.399 5.824 1.00 0.00 107 SER B O 1
ATOM 1506 N N . THR B 2 7 ? 2.819 6.245 5.658 1.00 0.00 108 THR B N 1
ATOM 1507 C CA . THR B 2 7 ? 2.623 6.356 4.183 1.00 0.00 108 THR B CA 1
ATOM 1508 C C . THR B 2 7 ? 2.323 4.983 3.575 1.00 0.00 108 THR B C 1
ATOM 1509 O O . THR B 2 7 ? 1.633 4.874 2.581 1.00 0.00 108 THR B O 1
ATOM 1520 N N . ASN B 2 8 ? 2.837 3.935 4.159 1.00 0.00 109 ASN B N 1
ATOM 1521 C CA . ASN B 2 8 ? 2.581 2.574 3.603 1.00 0.00 109 ASN B CA 1
ATOM 1522 C C . ASN B 2 8 ? 1.903 1.684 4.650 1.00 0.00 109 ASN B C 1
ATOM 1523 O O . ASN B 2 8 ? 2.440 1.462 5.717 1.00 0.00 109 ASN B O 1
ATOM 1534 N N . PRO B 2 9 ? 0.735 1.205 4.307 1.00 0.00 110 PRO B N 1
ATOM 1535 C CA . PRO B 2 9 ? -0.031 0.333 5.230 1.00 0.00 110 PRO B CA 1
ATOM 1536 C C . PRO B 2 9 ? 0.528 -1.097 5.232 1.00 0.00 110 PRO B C 1
ATOM 1537 O O . PRO B 2 9 ? -0.035 -1.988 5.836 1.00 0.00 110 PRO B O 1
ATOM 1548 N N . PHE B 2 10 ? 1.629 -1.327 4.564 1.00 0.00 111 PHE B N 1
ATOM 1549 C CA . PHE B 2 10 ? 2.210 -2.706 4.540 1.00 0.00 111 PHE B CA 1
ATOM 1550 C C . PHE B 2 10 ? 3.691 -2.667 4.934 1.00 0.00 111 PHE B C 1
ATOM 1551 O O . PHE B 2 10 ? 4.445 -3.572 4.637 1.00 0.00 111 PHE B O 1
ATOM 1568 N N . LEU B 2 11 ? 4.112 -1.628 5.603 1.00 0.00 112 LEU B N 1
ATOM 1569 C CA . LEU B 2 11 ? 5.543 -1.535 6.015 1.00 0.00 112 LEU B CA 1
ATOM 1570 C C . LEU B 2 11 ? 5.644 -1.362 7.534 1.00 0.00 112 LEU B C 1
ATOM 1571 O O . LEU B 2 11 ? 4.714 -0.824 8.111 1.00 0.00 112 LEU B O 1
ATOM 1589 N N . PRO A 1 1 ? 2.836 7.276 -23.154 1.00 0.00 6 PRO A N 2
ATOM 1590 C CA . PRO A 1 1 ? 1.480 7.005 -22.615 1.00 0.00 6 PRO A CA 2
ATOM 1591 C C . PRO A 1 1 ? 1.562 6.516 -21.165 1.00 0.00 6 PRO A C 2
ATOM 1592 O O . PRO A 1 1 ? 2.627 6.240 -20.650 1.00 0.00 6 PRO A O 2
ATOM 1603 N N . TRP A 1 2 ? 0.440 6.406 -20.508 1.00 0.00 7 TRP A N 2
ATOM 1604 C CA . TRP A 1 2 ? 0.438 5.934 -19.095 1.00 0.00 7 TRP A CA 2
ATOM 1605 C C . TRP A 1 2 ? 0.229 4.420 -19.057 1.00 0.00 7 TRP A C 2
ATOM 1606 O O . TRP A 1 2 ? -0.694 3.899 -19.651 1.00 0.00 7 TRP A O 2
ATOM 1627 N N . ALA A 1 3 ? 1.081 3.710 -18.369 1.00 0.00 8 ALA A N 2
ATOM 1628 C CA . ALA A 1 3 ? 0.933 2.227 -18.299 1.00 0.00 8 ALA A CA 2
ATOM 1629 C C . ALA A 1 3 ? -0.538 1.847 -18.132 1.00 0.00 8 ALA A C 2
ATOM 1630 O O . ALA A 1 3 ? -0.987 0.831 -18.622 1.00 0.00 8 ALA A O 2
ATOM 1637 N N . VAL A 1 4 ? -1.289 2.658 -17.445 1.00 0.00 9 VAL A N 2
ATOM 1638 C CA . VAL A 1 4 ? -2.732 2.349 -17.245 1.00 0.00 9 VAL A CA 2
ATOM 1639 C C . VAL A 1 4 ? -3.561 2.977 -18.366 1.00 0.00 9 VAL A C 2
ATOM 1640 O O . VAL A 1 4 ? -3.347 4.109 -18.750 1.00 0.00 9 VAL A O 2
ATOM 1653 N N . LYS A 1 5 ? -4.506 2.251 -18.895 1.00 0.00 10 LYS A N 2
ATOM 1654 C CA . LYS A 1 5 ? -5.343 2.812 -19.992 1.00 0.00 10 LYS A CA 2
ATOM 1655 C C . LYS A 1 5 ? -6.650 3.365 -19.417 1.00 0.00 10 LYS A C 2
ATOM 1656 O O . LYS A 1 5 ? -6.883 3.290 -18.227 1.00 0.00 10 LYS A O 2
ATOM 1675 N N . PRO A 1 6 ? -7.462 3.906 -20.284 1.00 0.00 11 PRO A N 2
ATOM 1676 C CA . PRO A 1 6 ? -8.761 4.479 -19.852 1.00 0.00 11 PRO A CA 2
ATOM 1677 C C . PRO A 1 6 ? -9.707 3.367 -19.397 1.00 0.00 11 PRO A C 2
ATOM 1678 O O . PRO A 1 6 ? -10.465 3.528 -18.460 1.00 0.00 11 PRO A O 2
ATOM 1689 N N . GLU A 1 7 ? -9.664 2.237 -20.044 1.00 0.00 12 GLU A N 2
ATOM 1690 C CA . GLU A 1 7 ? -10.557 1.114 -19.639 1.00 0.00 12 GLU A CA 2
ATOM 1691 C C . GLU A 1 7 ? -10.037 0.473 -18.350 1.00 0.00 12 GLU A C 2
ATOM 1692 O O . GLU A 1 7 ? -10.794 -0.052 -17.555 1.00 0.00 12 GLU A O 2
ATOM 1704 N N . ASP A 1 8 ? -8.751 0.528 -18.128 1.00 0.00 13 ASP A N 2
ATOM 1705 C CA . ASP A 1 8 ? -8.183 -0.061 -16.885 1.00 0.00 13 ASP A CA 2
ATOM 1706 C C . ASP A 1 8 ? -8.340 0.939 -15.747 1.00 0.00 13 ASP A C 2
ATOM 1707 O O . ASP A 1 8 ? -8.601 0.580 -14.616 1.00 0.00 13 ASP A O 2
ATOM 1716 N N . LYS A 1 9 ? -8.203 2.200 -16.047 1.00 0.00 14 LYS A N 2
ATOM 1717 C CA . LYS A 1 9 ? -8.368 3.235 -14.993 1.00 0.00 14 LYS A CA 2
ATOM 1718 C C . LYS A 1 9 ? -9.853 3.393 -14.679 1.00 0.00 14 LYS A C 2
ATOM 1719 O O . LYS A 1 9 ? -10.234 3.960 -13.675 1.00 0.00 14 LYS A O 2
ATOM 1738 N N . ALA A 1 10 ? -10.694 2.883 -15.538 1.00 0.00 15 ALA A N 2
ATOM 1739 C CA . ALA A 1 10 ? -12.158 2.987 -15.302 1.00 0.00 15 ALA A CA 2
ATOM 1740 C C . ALA A 1 10 ? -12.574 1.946 -14.269 1.00 0.00 15 ALA A C 2
ATOM 1741 O O . ALA A 1 10 ? -13.367 2.211 -13.388 1.00 0.00 15 ALA A O 2
ATOM 1748 N N . LYS A 1 11 ? -12.020 0.767 -14.353 1.00 0.00 16 LYS A N 2
ATOM 1749 C CA . LYS A 1 11 ? -12.363 -0.276 -13.356 1.00 0.00 16 LYS A CA 2
ATOM 1750 C C . LYS A 1 11 ? -11.660 0.066 -12.041 1.00 0.00 16 LYS A C 2
ATOM 1751 O O . LYS A 1 11 ? -12.073 -0.338 -10.973 1.00 0.00 16 LYS A O 2
ATOM 1770 N N . TYR A 1 12 ? -10.614 0.845 -12.121 1.00 0.00 17 TYR A N 2
ATOM 1771 C CA . TYR A 1 12 ? -9.892 1.261 -10.889 1.00 0.00 17 TYR A CA 2
ATOM 1772 C C . TYR A 1 12 ? -10.722 2.325 -10.176 1.00 0.00 17 TYR A C 2
ATOM 1773 O O . TYR A 1 12 ? -10.751 2.403 -8.963 1.00 0.00 17 TYR A O 2
ATOM 1791 N N . ASP A 1 13 ? -11.398 3.145 -10.934 1.00 0.00 18 ASP A N 2
ATOM 1792 C CA . ASP A 1 13 ? -12.238 4.215 -10.323 1.00 0.00 18 ASP A CA 2
ATOM 1793 C C . ASP A 1 13 ? -13.492 3.606 -9.699 1.00 0.00 18 ASP A C 2
ATOM 1794 O O . ASP A 1 13 ? -14.204 4.248 -8.954 1.00 0.00 18 ASP A O 2
ATOM 1803 N N . ALA A 1 14 ? -13.753 2.360 -9.978 1.00 0.00 19 ALA A N 2
ATOM 1804 C CA . ALA A 1 14 ? -14.943 1.700 -9.381 1.00 0.00 19 ALA A CA 2
ATOM 1805 C C . ALA A 1 14 ? -14.498 1.050 -8.083 1.00 0.00 19 ALA A C 2
ATOM 1806 O O . ALA A 1 14 ? -15.244 0.925 -7.132 1.00 0.00 19 ALA A O 2
ATOM 1813 N N . ILE A 1 15 ? -13.257 0.667 -8.045 1.00 0.00 20 ILE A N 2
ATOM 1814 C CA . ILE A 1 15 ? -12.690 0.058 -6.828 1.00 0.00 20 ILE A CA 2
ATOM 1815 C C . ILE A 1 15 ? -12.228 1.186 -5.907 1.00 0.00 20 ILE A C 2
ATOM 1816 O O . ILE A 1 15 ? -12.308 1.100 -4.698 1.00 0.00 20 ILE A O 2
ATOM 1832 N N . PHE A 1 16 ? -11.764 2.259 -6.493 1.00 0.00 21 PHE A N 2
ATOM 1833 C CA . PHE A 1 16 ? -11.310 3.429 -5.692 1.00 0.00 21 PHE A CA 2
ATOM 1834 C C . PHE A 1 16 ? -12.539 4.133 -5.112 1.00 0.00 21 PHE A C 2
ATOM 1835 O O . PHE A 1 16 ? -12.511 4.671 -4.021 1.00 0.00 21 PHE A O 2
ATOM 1852 N N . ASP A 1 17 ? -13.619 4.124 -5.842 1.00 0.00 22 ASP A N 2
ATOM 1853 C CA . ASP A 1 17 ? -14.862 4.779 -5.353 1.00 0.00 22 ASP A CA 2
ATOM 1854 C C . ASP A 1 17 ? -15.699 3.779 -4.553 1.00 0.00 22 ASP A C 2
ATOM 1855 O O . ASP A 1 17 ? -16.693 4.128 -3.947 1.00 0.00 22 ASP A O 2
ATOM 1864 N N . SER A 1 18 ? -15.290 2.539 -4.527 1.00 0.00 23 SER A N 2
ATOM 1865 C CA . SER A 1 18 ? -16.047 1.522 -3.742 1.00 0.00 23 SER A CA 2
ATOM 1866 C C . SER A 1 18 ? -15.608 1.608 -2.279 1.00 0.00 23 SER A C 2
ATOM 1867 O O . SER A 1 18 ? -16.177 0.988 -1.403 1.00 0.00 23 SER A O 2
ATOM 1875 N N . LEU A 1 19 ? -14.591 2.384 -2.025 1.00 0.00 24 LEU A N 2
ATOM 1876 C CA . LEU A 1 19 ? -14.079 2.548 -0.638 1.00 0.00 24 LEU A CA 2
ATOM 1877 C C . LEU A 1 19 ? -14.520 3.909 -0.101 1.00 0.00 24 LEU A C 2
ATOM 1878 O O . LEU A 1 19 ? -14.453 4.173 1.083 1.00 0.00 24 LEU A O 2
ATOM 1894 N N . SER A 1 20 ? -14.952 4.770 -0.991 1.00 0.00 25 SER A N 2
ATOM 1895 C CA . SER A 1 20 ? -15.404 6.152 -0.605 1.00 0.00 25 SER A CA 2
ATOM 1896 C C . SER A 1 20 ? -14.202 7.095 -0.531 1.00 0.00 25 SER A C 2
ATOM 1897 O O . SER A 1 20 ? -13.543 7.195 0.485 1.00 0.00 25 SER A O 2
ATOM 1905 N N . PRO A 1 21 ? -13.959 7.749 -1.633 1.00 0.00 26 PRO A N 2
ATOM 1906 C CA . PRO A 1 21 ? -12.827 8.696 -1.741 1.00 0.00 26 PRO A CA 2
ATOM 1907 C C . PRO A 1 21 ? -13.174 10.041 -1.105 1.00 0.00 26 PRO A C 2
ATOM 1908 O O . PRO A 1 21 ? -14.325 10.403 -0.966 1.00 0.00 26 PRO A O 2
ATOM 1919 N N . VAL A 1 22 ? -12.175 10.786 -0.735 1.00 0.00 27 VAL A N 2
ATOM 1920 C CA . VAL A 1 22 ? -12.414 12.120 -0.124 1.00 0.00 27 VAL A CA 2
ATOM 1921 C C . VAL A 1 22 ? -11.637 13.165 -0.919 1.00 0.00 27 VAL A C 2
ATOM 1922 O O . VAL A 1 22 ? -10.423 13.194 -0.897 1.00 0.00 27 VAL A O 2
ATOM 1935 N N . ASN A 1 23 ? -12.324 14.001 -1.646 1.00 0.00 28 ASN A N 2
ATOM 1936 C CA . ASN A 1 23 ? -11.615 15.019 -2.471 1.00 0.00 28 ASN A CA 2
ATOM 1937 C C . ASN A 1 23 ? -10.819 14.307 -3.567 1.00 0.00 28 ASN A C 2
ATOM 1938 O O . ASN A 1 23 ? -9.949 14.877 -4.195 1.00 0.00 28 ASN A O 2
ATOM 1949 N N . GLY A 1 24 ? -11.118 13.055 -3.799 1.00 0.00 29 GLY A N 2
ATOM 1950 C CA . GLY A 1 24 ? -10.393 12.287 -4.850 1.00 0.00 29 GLY A CA 2
ATOM 1951 C C . GLY A 1 24 ? -9.202 11.557 -4.226 1.00 0.00 29 GLY A C 2
ATOM 1952 O O . GLY A 1 24 ? -8.152 11.441 -4.826 1.00 0.00 29 GLY A O 2
ATOM 1956 N N . PHE A 1 25 ? -9.350 11.066 -3.024 1.00 0.00 30 PHE A N 2
ATOM 1957 C CA . PHE A 1 25 ? -8.212 10.352 -2.373 1.00 0.00 30 PHE A CA 2
ATOM 1958 C C . PHE A 1 25 ? -8.684 9.144 -1.572 1.00 0.00 30 PHE A C 2
ATOM 1959 O O . PHE A 1 25 ? -9.731 9.156 -0.955 1.00 0.00 30 PHE A O 2
ATOM 1976 N N . LEU A 1 26 ? -7.880 8.124 -1.534 1.00 0.00 31 LEU A N 2
ATOM 1977 C CA . LEU A 1 26 ? -8.228 6.927 -0.723 1.00 0.00 31 LEU A CA 2
ATOM 1978 C C . LEU A 1 26 ? -7.159 6.767 0.341 1.00 0.00 31 LEU A C 2
ATOM 1979 O O . LEU A 1 26 ? -5.985 6.902 0.073 1.00 0.00 31 LEU A O 2
ATOM 1995 N N . SER A 1 27 ? -7.542 6.489 1.538 1.00 0.00 32 SER A N 2
ATOM 1996 C CA . SER A 1 27 ? -6.521 6.335 2.602 1.00 0.00 32 SER A CA 2
ATOM 1997 C C . SER A 1 27 ? -6.010 4.904 2.629 1.00 0.00 32 SER A C 2
ATOM 1998 O O . SER A 1 27 ? -6.743 3.976 2.380 1.00 0.00 32 SER A O 2
ATOM 2006 N N . GLY A 1 28 ? -4.754 4.719 2.932 1.00 0.00 33 GLY A N 2
ATOM 2007 C CA . GLY A 1 28 ? -4.203 3.333 2.988 1.00 0.00 33 GLY A CA 2
ATOM 2008 C C . GLY A 1 28 ? -5.212 2.426 3.696 1.00 0.00 33 GLY A C 2
ATOM 2009 O O . GLY A 1 28 ? -5.257 1.232 3.477 1.00 0.00 33 GLY A O 2
ATOM 2013 N N . ASP A 1 29 ? -6.026 2.996 4.543 1.00 0.00 34 ASP A N 2
ATOM 2014 C CA . ASP A 1 29 ? -7.048 2.188 5.274 1.00 0.00 34 ASP A CA 2
ATOM 2015 C C . ASP A 1 29 ? -8.102 1.653 4.299 1.00 0.00 34 ASP A C 2
ATOM 2016 O O . ASP A 1 29 ? -8.788 0.689 4.581 1.00 0.00 34 ASP A O 2
ATOM 2025 N N . LYS A 1 30 ? -8.231 2.258 3.147 1.00 0.00 35 LYS A N 2
ATOM 2026 C CA . LYS A 1 30 ? -9.223 1.772 2.158 1.00 0.00 35 LYS A CA 2
ATOM 2027 C C . LYS A 1 30 ? -8.488 0.941 1.117 1.00 0.00 35 LYS A C 2
ATOM 2028 O O . LYS A 1 30 ? -8.977 -0.059 0.633 1.00 0.00 35 LYS A O 2
ATOM 2047 N N . VAL A 1 31 ? -7.297 1.354 0.788 1.00 0.00 36 VAL A N 2
ATOM 2048 C CA . VAL A 1 31 ? -6.494 0.597 -0.207 1.00 0.00 36 VAL A CA 2
ATOM 2049 C C . VAL A 1 31 ? -5.926 -0.673 0.430 1.00 0.00 36 VAL A C 2
ATOM 2050 O O . VAL A 1 31 ? -5.982 -1.745 -0.138 1.00 0.00 36 VAL A O 2
ATOM 2063 N N . LYS A 1 32 ? -5.368 -0.553 1.606 1.00 0.00 37 LYS A N 2
ATOM 2064 C CA . LYS A 1 32 ? -4.780 -1.743 2.289 1.00 0.00 37 LYS A CA 2
ATOM 2065 C C . LYS A 1 32 ? -5.652 -2.988 2.073 1.00 0.00 37 LYS A C 2
ATOM 2066 O O . LYS A 1 32 ? -5.167 -4.003 1.615 1.00 0.00 37 LYS A O 2
ATOM 2085 N N . PRO A 1 33 ? -6.915 -2.875 2.400 1.00 0.00 38 PRO A N 2
ATOM 2086 C CA . PRO A 1 33 ? -7.843 -4.021 2.220 1.00 0.00 38 PRO A CA 2
ATOM 2087 C C . PRO A 1 33 ? -8.025 -4.296 0.730 1.00 0.00 38 PRO A C 2
ATOM 2088 O O . PRO A 1 33 ? -8.106 -5.430 0.297 1.00 0.00 38 PRO A O 2
ATOM 2099 N N . VAL A 1 34 ? -8.062 -3.262 -0.061 1.00 0.00 39 VAL A N 2
ATOM 2100 C CA . VAL A 1 34 ? -8.206 -3.447 -1.529 1.00 0.00 39 VAL A CA 2
ATOM 2101 C C . VAL A 1 34 ? -7.015 -4.256 -2.043 1.00 0.00 39 VAL A C 2
ATOM 2102 O O . VAL A 1 34 ? -7.136 -5.054 -2.951 1.00 0.00 39 VAL A O 2
ATOM 2115 N N . LEU A 1 35 ? -5.867 -4.058 -1.459 1.00 0.00 40 LEU A N 2
ATOM 2116 C CA . LEU A 1 35 ? -4.662 -4.817 -1.896 1.00 0.00 40 LEU A CA 2
ATOM 2117 C C . LEU A 1 35 ? -4.599 -6.149 -1.153 1.00 0.00 40 LEU A C 2
ATOM 2118 O O . LEU A 1 35 ? -4.049 -7.119 -1.636 1.00 0.00 40 LEU A O 2
ATOM 2134 N N . LEU A 1 36 ? -5.176 -6.204 0.014 1.00 0.00 41 LEU A N 2
ATOM 2135 C CA . LEU A 1 36 ? -5.170 -7.473 0.785 1.00 0.00 41 LEU A CA 2
ATOM 2136 C C . LEU A 1 36 ? -6.181 -8.429 0.167 1.00 0.00 41 LEU A C 2
ATOM 2137 O O . LEU A 1 36 ? -6.158 -9.621 0.404 1.00 0.00 41 LEU A O 2
ATOM 2153 N N . ASN A 1 37 ? -7.073 -7.910 -0.631 1.00 0.00 42 ASN A N 2
ATOM 2154 C CA . ASN A 1 37 ? -8.087 -8.784 -1.271 1.00 0.00 42 ASN A CA 2
ATOM 2155 C C . ASN A 1 37 ? -7.521 -9.377 -2.562 1.00 0.00 42 ASN A C 2
ATOM 2156 O O . ASN A 1 37 ? -8.130 -10.219 -3.191 1.00 0.00 42 ASN A O 2
ATOM 2167 N N . SER A 1 38 ? -6.355 -8.943 -2.960 1.00 0.00 43 SER A N 2
ATOM 2168 C CA . SER A 1 38 ? -5.741 -9.479 -4.207 1.00 0.00 43 SER A CA 2
ATOM 2169 C C . SER A 1 38 ? -5.026 -10.803 -3.912 1.00 0.00 43 SER A C 2
ATOM 2170 O O . SER A 1 38 ? -4.275 -11.307 -4.722 1.00 0.00 43 SER A O 2
ATOM 2178 N N . LYS A 1 39 ? -5.251 -11.364 -2.754 1.00 0.00 44 LYS A N 2
ATOM 2179 C CA . LYS A 1 39 ? -4.584 -12.650 -2.402 1.00 0.00 44 LYS A CA 2
ATOM 2180 C C . LYS A 1 39 ? -3.068 -12.451 -2.322 1.00 0.00 44 LYS A C 2
ATOM 2181 O O . LYS A 1 39 ? -2.307 -13.399 -2.325 1.00 0.00 44 LYS A O 2
ATOM 2200 N N . LEU A 1 40 ? -2.622 -11.226 -2.256 1.00 0.00 45 LEU A N 2
ATOM 2201 C CA . LEU A 1 40 ? -1.155 -10.967 -2.180 1.00 0.00 45 LEU A CA 2
ATOM 2202 C C . LEU A 1 40 ? -0.732 -10.666 -0.747 1.00 0.00 45 LEU A C 2
ATOM 2203 O O . LEU A 1 40 ? -1.515 -10.183 0.048 1.00 0.00 45 LEU A O 2
ATOM 2219 N N . PRO A 1 41 ? 0.505 -10.958 -0.470 1.00 0.00 46 PRO A N 2
ATOM 2220 C CA . PRO A 1 41 ? 1.057 -10.708 0.874 1.00 0.00 46 PRO A CA 2
ATOM 2221 C C . PRO A 1 41 ? 1.335 -9.211 1.059 1.00 0.00 46 PRO A C 2
ATOM 2222 O O . PRO A 1 41 ? 1.280 -8.441 0.123 1.00 0.00 46 PRO A O 2
ATOM 2233 N N . VAL A 1 42 ? 1.633 -8.799 2.259 1.00 0.00 47 VAL A N 2
ATOM 2234 C CA . VAL A 1 42 ? 1.912 -7.366 2.529 1.00 0.00 47 VAL A CA 2
ATOM 2235 C C . VAL A 1 42 ? 3.236 -6.971 1.873 1.00 0.00 47 VAL A C 2
ATOM 2236 O O . VAL A 1 42 ? 3.610 -5.816 1.846 1.00 0.00 47 VAL A O 2
ATOM 2249 N N . ASP A 1 43 ? 3.939 -7.923 1.324 1.00 0.00 48 ASP A N 2
ATOM 2250 C CA . ASP A 1 43 ? 5.223 -7.600 0.662 1.00 0.00 48 ASP A CA 2
ATOM 2251 C C . ASP A 1 43 ? 4.943 -7.034 -0.728 1.00 0.00 48 ASP A C 2
ATOM 2252 O O . ASP A 1 43 ? 5.664 -6.192 -1.225 1.00 0.00 48 ASP A O 2
ATOM 2261 N N . ILE A 1 44 ? 3.882 -7.473 -1.348 1.00 0.00 49 ILE A N 2
ATOM 2262 C CA . ILE A 1 44 ? 3.541 -6.936 -2.691 1.00 0.00 49 ILE A CA 2
ATOM 2263 C C . ILE A 1 44 ? 2.796 -5.622 -2.515 1.00 0.00 49 ILE A C 2
ATOM 2264 O O . ILE A 1 44 ? 3.001 -4.666 -3.236 1.00 0.00 49 ILE A O 2
ATOM 2280 N N . LEU A 1 45 ? 1.934 -5.576 -1.541 1.00 0.00 50 LEU A N 2
ATOM 2281 C CA . LEU A 1 45 ? 1.167 -4.334 -1.281 1.00 0.00 50 LEU A CA 2
ATOM 2282 C C . LEU A 1 45 ? 2.107 -3.270 -0.726 1.00 0.00 50 LEU A C 2
ATOM 2283 O O . LEU A 1 45 ? 1.904 -2.086 -0.913 1.00 0.00 50 LEU A O 2
ATOM 2299 N N . GLY A 1 46 ? 3.147 -3.686 -0.056 1.00 0.00 51 GLY A N 2
ATOM 2300 C CA . GLY A 1 46 ? 4.109 -2.696 0.495 1.00 0.00 51 GLY A CA 2
ATOM 2301 C C . GLY A 1 46 ? 4.888 -2.112 -0.672 1.00 0.00 51 GLY A C 2
ATOM 2302 O O . GLY A 1 46 ? 5.403 -1.013 -0.615 1.00 0.00 51 GLY A O 2
ATOM 2306 N N . ARG A 1 47 ? 4.964 -2.849 -1.740 1.00 0.00 52 ARG A N 2
ATOM 2307 C CA . ARG A 1 47 ? 5.690 -2.369 -2.938 1.00 0.00 52 ARG A CA 2
ATOM 2308 C C . ARG A 1 47 ? 4.703 -1.859 -3.983 1.00 0.00 52 ARG A C 2
ATOM 2309 O O . ARG A 1 47 ? 4.993 -0.940 -4.722 1.00 0.00 52 ARG A O 2
ATOM 2330 N N . VAL A 1 48 ? 3.532 -2.433 -4.048 1.00 0.00 53 VAL A N 2
ATOM 2331 C CA . VAL A 1 48 ? 2.544 -1.949 -5.050 1.00 0.00 53 VAL A CA 2
ATOM 2332 C C . VAL A 1 48 ? 2.019 -0.596 -4.595 1.00 0.00 53 VAL A C 2
ATOM 2333 O O . VAL A 1 48 ? 1.769 0.290 -5.390 1.00 0.00 53 VAL A O 2
ATOM 2346 N N . TRP A 1 49 ? 1.858 -0.429 -3.317 1.00 0.00 54 TRP A N 2
ATOM 2347 C CA . TRP A 1 49 ? 1.359 0.868 -2.804 1.00 0.00 54 TRP A CA 2
ATOM 2348 C C . TRP A 1 49 ? 2.419 1.956 -3.009 1.00 0.00 54 TRP A C 2
ATOM 2349 O O . TRP A 1 49 ? 2.132 3.028 -3.497 1.00 0.00 54 TRP A O 2
ATOM 2370 N N . GLU A 1 50 ? 3.638 1.704 -2.613 1.00 0.00 55 GLU A N 2
ATOM 2371 C CA . GLU A 1 50 ? 4.686 2.752 -2.767 1.00 0.00 55 GLU A CA 2
ATOM 2372 C C . GLU A 1 50 ? 4.721 3.253 -4.205 1.00 0.00 55 GLU A C 2
ATOM 2373 O O . GLU A 1 50 ? 4.553 4.428 -4.467 1.00 0.00 55 GLU A O 2
ATOM 2385 N N . LEU A 1 51 ? 4.920 2.375 -5.142 1.00 0.00 56 LEU A N 2
ATOM 2386 C CA . LEU A 1 51 ? 4.940 2.816 -6.562 1.00 0.00 56 LEU A CA 2
ATOM 2387 C C . LEU A 1 51 ? 3.574 3.416 -6.912 1.00 0.00 56 LEU A C 2
ATOM 2388 O O . LEU A 1 51 ? 3.415 4.095 -7.907 1.00 0.00 56 LEU A O 2
ATOM 2404 N N . SER A 1 52 ? 2.591 3.182 -6.078 1.00 0.00 57 SER A N 2
ATOM 2405 C CA . SER A 1 52 ? 1.235 3.747 -6.326 1.00 0.00 57 SER A CA 2
ATOM 2406 C C . SER A 1 52 ? 1.106 5.094 -5.606 1.00 0.00 57 SER A C 2
ATOM 2407 O O . SER A 1 52 ? 0.521 6.029 -6.116 1.00 0.00 57 SER A O 2
ATOM 2415 N N . ASP A 1 53 ? 1.655 5.196 -4.424 1.00 0.00 58 ASP A N 2
ATOM 2416 C CA . ASP A 1 53 ? 1.575 6.477 -3.664 1.00 0.00 58 ASP A CA 2
ATOM 2417 C C . ASP A 1 53 ? 2.451 7.538 -4.336 1.00 0.00 58 ASP A C 2
ATOM 2418 O O . ASP A 1 53 ? 3.594 7.730 -3.979 1.00 0.00 58 ASP A O 2
ATOM 2427 N N . ILE A 1 54 ? 1.926 8.220 -5.311 1.00 0.00 59 ILE A N 2
ATOM 2428 C CA . ILE A 1 54 ? 2.729 9.261 -6.014 1.00 0.00 59 ILE A CA 2
ATOM 2429 C C . ILE A 1 54 ? 3.151 10.374 -5.045 1.00 0.00 59 ILE A C 2
ATOM 2430 O O . ILE A 1 54 ? 4.157 11.026 -5.242 1.00 0.00 59 ILE A O 2
ATOM 2446 N N . ASP A 1 55 ? 2.391 10.609 -4.008 1.00 0.00 60 ASP A N 2
ATOM 2447 C CA . ASP A 1 55 ? 2.765 11.694 -3.052 1.00 0.00 60 ASP A CA 2
ATOM 2448 C C . ASP A 1 55 ? 3.243 11.113 -1.718 1.00 0.00 60 ASP A C 2
ATOM 2449 O O . ASP A 1 55 ? 3.818 11.806 -0.901 1.00 0.00 60 ASP A O 2
ATOM 2458 N N . HIS A 1 56 ? 3.018 9.851 -1.492 1.00 0.00 61 HIS A N 2
ATOM 2459 C CA . HIS A 1 56 ? 3.469 9.231 -0.207 1.00 0.00 61 HIS A CA 2
ATOM 2460 C C . HIS A 1 56 ? 2.751 9.876 0.984 1.00 0.00 61 HIS A C 2
ATOM 2461 O O . HIS A 1 56 ? 3.362 10.190 1.987 1.00 0.00 61 HIS A O 2
ATOM 2475 N N . ASP A 1 57 ? 1.463 10.077 0.893 1.00 0.00 62 ASP A N 2
ATOM 2476 C CA . ASP A 1 57 ? 0.731 10.698 2.032 1.00 0.00 62 ASP A CA 2
ATOM 2477 C C . ASP A 1 57 ? -0.208 9.673 2.668 1.00 0.00 62 ASP A C 2
ATOM 2478 O O . ASP A 1 57 ? -1.244 10.012 3.205 1.00 0.00 62 ASP A O 2
ATOM 2487 N N . GLY A 1 58 ? 0.145 8.418 2.606 1.00 0.00 63 GLY A N 2
ATOM 2488 C CA . GLY A 1 58 ? -0.731 7.373 3.202 1.00 0.00 63 GLY A CA 2
ATOM 2489 C C . GLY A 1 58 ? -2.091 7.404 2.505 1.00 0.00 63 GLY A C 2
ATOM 2490 O O . GLY A 1 58 ? -3.116 7.163 3.111 1.00 0.00 63 GLY A O 2
ATOM 2494 N N . MET A 1 59 ? -2.110 7.708 1.233 1.00 0.00 64 MET A N 2
ATOM 2495 C CA . MET A 1 59 ? -3.411 7.762 0.502 1.00 0.00 64 MET A CA 2
ATOM 2496 C C . MET A 1 59 ? -3.227 7.416 -0.979 1.00 0.00 64 MET A C 2
ATOM 2497 O O . MET A 1 59 ? -2.141 7.500 -1.517 1.00 0.00 64 MET A O 2
ATOM 2511 N N . LEU A 1 60 ? -4.292 7.055 -1.644 1.00 0.00 65 LEU A N 2
ATOM 2512 C CA . LEU A 1 60 ? -4.199 6.734 -3.097 1.00 0.00 65 LEU A CA 2
ATOM 2513 C C . LEU A 1 60 ? -5.252 7.535 -3.869 1.00 0.00 65 LEU A C 2
ATOM 2514 O O . LEU A 1 60 ? -6.428 7.225 -3.833 1.00 0.00 65 LEU A O 2
ATOM 2530 N N . ASP A 1 61 ? -4.844 8.561 -4.564 1.00 0.00 66 ASP A N 2
ATOM 2531 C CA . ASP A 1 61 ? -5.827 9.380 -5.334 1.00 0.00 66 ASP A CA 2
ATOM 2532 C C . ASP A 1 61 ? -6.388 8.574 -6.506 1.00 0.00 66 ASP A C 2
ATOM 2533 O O . ASP A 1 61 ? -5.887 7.521 -6.849 1.00 0.00 66 ASP A O 2
ATOM 2542 N N . ARG A 1 62 ? -7.428 9.062 -7.118 1.00 0.00 67 ARG A N 2
ATOM 2543 C CA . ARG A 1 62 ? -8.038 8.329 -8.272 1.00 0.00 67 ARG A CA 2
ATOM 2544 C C . ARG A 1 62 ? -6.951 7.859 -9.245 1.00 0.00 67 ARG A C 2
ATOM 2545 O O . ARG A 1 62 ? -6.992 6.755 -9.753 1.00 0.00 67 ARG A O 2
ATOM 2566 N N . ASP A 1 63 ? -5.974 8.683 -9.497 1.00 0.00 68 ASP A N 2
ATOM 2567 C CA . ASP A 1 63 ? -4.881 8.282 -10.427 1.00 0.00 68 ASP A CA 2
ATOM 2568 C C . ASP A 1 63 ? -3.851 7.460 -9.660 1.00 0.00 68 ASP A C 2
ATOM 2569 O O . ASP A 1 63 ? -3.147 6.639 -10.214 1.00 0.00 68 ASP A O 2
ATOM 2578 N N . GLU A 1 64 ? -3.774 7.674 -8.379 1.00 0.00 69 GLU A N 2
ATOM 2579 C CA . GLU A 1 64 ? -2.810 6.910 -7.549 1.00 0.00 69 GLU A CA 2
ATOM 2580 C C . GLU A 1 64 ? -3.351 5.506 -7.315 1.00 0.00 69 GLU A C 2
ATOM 2581 O O . GLU A 1 64 ? -2.655 4.522 -7.459 1.00 0.00 69 GLU A O 2
ATOM 2593 N N . PHE A 1 65 ? -4.601 5.414 -6.967 1.00 0.00 70 PHE A N 2
ATOM 2594 C CA . PHE A 1 65 ? -5.211 4.083 -6.735 1.00 0.00 70 PHE A CA 2
ATOM 2595 C C . PHE A 1 65 ? -5.218 3.302 -8.047 1.00 0.00 70 PHE A C 2
ATOM 2596 O O . PHE A 1 65 ? -5.375 2.096 -8.070 1.00 0.00 70 PHE A O 2
ATOM 2613 N N . ALA A 1 66 ? -5.033 3.986 -9.144 1.00 0.00 71 ALA A N 2
ATOM 2614 C CA . ALA A 1 66 ? -5.015 3.290 -10.461 1.00 0.00 71 ALA A CA 2
ATOM 2615 C C . ALA A 1 66 ? -3.680 2.575 -10.639 1.00 0.00 71 ALA A C 2
ATOM 2616 O O . ALA A 1 66 ? -3.620 1.417 -11.007 1.00 0.00 71 ALA A O 2
ATOM 2623 N N . VAL A 1 67 ? -2.609 3.260 -10.368 1.00 0.00 72 VAL A N 2
ATOM 2624 C CA . VAL A 1 67 ? -1.268 2.632 -10.507 1.00 0.00 72 VAL A CA 2
ATOM 2625 C C . VAL A 1 67 ? -1.170 1.419 -9.577 1.00 0.00 72 VAL A C 2
ATOM 2626 O O . VAL A 1 67 ? -0.399 0.508 -9.804 1.00 0.00 72 VAL A O 2
ATOM 2639 N N . ALA A 1 68 ? -1.945 1.411 -8.526 1.00 0.00 73 ALA A N 2
ATOM 2640 C CA . ALA A 1 68 ? -1.896 0.267 -7.569 1.00 0.00 73 ALA A CA 2
ATOM 2641 C C . ALA A 1 68 ? -2.891 -0.829 -7.972 1.00 0.00 73 ALA A C 2
ATOM 2642 O O . ALA A 1 68 ? -2.918 -1.894 -7.388 1.00 0.00 73 ALA A O 2
ATOM 2649 N N . MET A 1 69 ? -3.708 -0.583 -8.960 1.00 0.00 74 MET A N 2
ATOM 2650 C CA . MET A 1 69 ? -4.693 -1.623 -9.379 1.00 0.00 74 MET A CA 2
ATOM 2651 C C . MET A 1 69 ? -4.044 -2.596 -10.356 1.00 0.00 74 MET A C 2
ATOM 2652 O O . MET A 1 69 ? -4.134 -3.797 -10.202 1.00 0.00 74 MET A O 2
ATOM 2666 N N . PHE A 1 70 ? -3.374 -2.091 -11.348 1.00 0.00 75 PHE A N 2
ATOM 2667 C CA . PHE A 1 70 ? -2.708 -3.000 -12.313 1.00 0.00 75 PHE A CA 2
ATOM 2668 C C . PHE A 1 70 ? -1.449 -3.559 -11.652 1.00 0.00 75 PHE A C 2
ATOM 2669 O O . PHE A 1 70 ? -0.954 -4.610 -12.008 1.00 0.00 75 PHE A O 2
ATOM 2686 N N . LEU A 1 71 ? -0.952 -2.864 -10.664 1.00 0.00 76 LEU A N 2
ATOM 2687 C CA . LEU A 1 71 ? 0.250 -3.353 -9.941 1.00 0.00 76 LEU A CA 2
ATOM 2688 C C . LEU A 1 71 ? -0.163 -4.522 -9.050 1.00 0.00 76 LEU A C 2
ATOM 2689 O O . LEU A 1 71 ? 0.637 -5.361 -8.686 1.00 0.00 76 LEU A O 2
ATOM 2705 N N . VAL A 1 72 ? -1.424 -4.582 -8.714 1.00 0.00 77 VAL A N 2
ATOM 2706 C CA . VAL A 1 72 ? -1.928 -5.691 -7.868 1.00 0.00 77 VAL A CA 2
ATOM 2707 C C . VAL A 1 72 ? -2.421 -6.823 -8.762 1.00 0.00 77 VAL A C 2
ATOM 2708 O O . VAL A 1 72 ? -1.924 -7.927 -8.716 1.00 0.00 77 VAL A O 2
ATOM 2721 N N . TYR A 1 73 ? -3.393 -6.547 -9.586 1.00 0.00 78 TYR A N 2
ATOM 2722 C CA . TYR A 1 73 ? -3.924 -7.601 -10.489 1.00 0.00 78 TYR A CA 2
ATOM 2723 C C . TYR A 1 73 ? -2.787 -8.274 -11.264 1.00 0.00 78 TYR A C 2
ATOM 2724 O O . TYR A 1 73 ? -2.936 -9.364 -11.781 1.00 0.00 78 TYR A O 2
ATOM 2742 N N . CYS A 1 74 ? -1.653 -7.636 -11.349 1.00 0.00 79 CYS A N 2
ATOM 2743 C CA . CYS A 1 74 ? -0.516 -8.242 -12.093 1.00 0.00 79 CYS A CA 2
ATOM 2744 C C . CYS A 1 74 ? 0.265 -9.191 -11.186 1.00 0.00 79 CYS A C 2
ATOM 2745 O O . CYS A 1 74 ? 1.006 -10.034 -11.650 1.00 0.00 79 CYS A O 2
ATOM 2753 N N . ALA A 1 75 ? 0.099 -9.074 -9.895 1.00 0.00 80 ALA A N 2
ATOM 2754 C CA . ALA A 1 75 ? 0.830 -9.983 -8.974 1.00 0.00 80 ALA A CA 2
ATOM 2755 C C . ALA A 1 75 ? 0.010 -11.255 -8.758 1.00 0.00 80 ALA A C 2
ATOM 2756 O O . ALA A 1 75 ? 0.489 -12.236 -8.224 1.00 0.00 80 ALA A O 2
ATOM 2763 N N . LEU A 1 76 ? -1.223 -11.242 -9.182 1.00 0.00 81 LEU A N 2
ATOM 2764 C CA . LEU A 1 76 ? -2.081 -12.445 -9.019 1.00 0.00 81 LEU A CA 2
ATOM 2765 C C . LEU A 1 76 ? -1.947 -13.326 -10.254 1.00 0.00 81 LEU A C 2
ATOM 2766 O O . LEU A 1 76 ? -1.867 -14.536 -10.171 1.00 0.00 81 LEU A O 2
ATOM 2782 N N . GLU A 1 77 ? -1.915 -12.717 -11.404 1.00 0.00 82 GLU A N 2
ATOM 2783 C CA . GLU A 1 77 ? -1.777 -13.498 -12.659 1.00 0.00 82 GLU A CA 2
ATOM 2784 C C . GLU A 1 77 ? -0.358 -14.051 -12.766 1.00 0.00 82 GLU A C 2
ATOM 2785 O O . GLU A 1 77 ? -0.153 -15.234 -12.948 1.00 0.00 82 GLU A O 2
ATOM 2797 N N . LYS A 1 78 ? 0.624 -13.203 -12.652 1.00 0.00 83 LYS A N 2
ATOM 2798 C CA . LYS A 1 78 ? 2.033 -13.690 -12.744 1.00 0.00 83 LYS A CA 2
ATOM 2799 C C . LYS A 1 78 ? 3.034 -12.533 -12.641 1.00 0.00 83 LYS A C 2
ATOM 2800 O O . LYS A 1 78 ? 4.171 -12.719 -12.258 1.00 0.00 83 LYS A O 2
ATOM 2819 N N . GLU A 1 79 ? 2.631 -11.348 -13.006 1.00 0.00 84 GLU A N 2
ATOM 2820 C CA . GLU A 1 79 ? 3.574 -10.191 -12.956 1.00 0.00 84 GLU A CA 2
ATOM 2821 C C . GLU A 1 79 ? 3.896 -9.788 -11.512 1.00 0.00 84 GLU A C 2
ATOM 2822 O O . GLU A 1 79 ? 3.036 -9.327 -10.790 1.00 0.00 84 GLU A O 2
ATOM 2834 N N . PRO A 1 80 ? 5.139 -9.950 -11.148 1.00 0.00 85 PRO A N 2
ATOM 2835 C CA . PRO A 1 80 ? 5.585 -9.572 -9.788 1.00 0.00 85 PRO A CA 2
ATOM 2836 C C . PRO A 1 80 ? 5.640 -8.046 -9.683 1.00 0.00 85 PRO A C 2
ATOM 2837 O O . PRO A 1 80 ? 5.348 -7.348 -10.634 1.00 0.00 85 PRO A O 2
ATOM 2848 N N . VAL A 1 81 ? 5.998 -7.512 -8.548 1.00 0.00 86 VAL A N 2
ATOM 2849 C CA . VAL A 1 81 ? 6.048 -6.026 -8.425 1.00 0.00 86 VAL A CA 2
ATOM 2850 C C . VAL A 1 81 ? 7.440 -5.555 -7.988 1.00 0.00 86 VAL A C 2
ATOM 2851 O O . VAL A 1 81 ? 7.946 -5.979 -6.967 1.00 0.00 86 VAL A O 2
ATOM 2864 N N . PRO A 1 82 ? 8.006 -4.673 -8.773 1.00 0.00 87 PRO A N 2
ATOM 2865 C CA . PRO A 1 82 ? 9.336 -4.116 -8.461 1.00 0.00 87 PRO A CA 2
ATOM 2866 C C . PRO A 1 82 ? 9.171 -2.905 -7.541 1.00 0.00 87 PRO A C 2
ATOM 2867 O O . PRO A 1 82 ? 8.075 -2.588 -7.123 1.00 0.00 87 PRO A O 2
ATOM 2878 N N . MET A 1 83 ? 10.233 -2.225 -7.210 1.00 0.00 88 MET A N 2
ATOM 2879 C CA . MET A 1 83 ? 10.093 -1.040 -6.312 1.00 0.00 88 MET A CA 2
ATOM 2880 C C . MET A 1 83 ? 10.469 0.237 -7.050 1.00 0.00 88 MET A C 2
ATOM 2881 O O . MET A 1 83 ? 10.728 1.256 -6.441 1.00 0.00 88 MET A O 2
ATOM 2895 N N . SER A 1 84 ? 10.540 0.197 -8.345 1.00 0.00 89 SER A N 2
ATOM 2896 C CA . SER A 1 84 ? 10.947 1.426 -9.071 1.00 0.00 89 SER A CA 2
ATOM 2897 C C . SER A 1 84 ? 9.818 1.995 -9.914 1.00 0.00 89 SER A C 2
ATOM 2898 O O . SER A 1 84 ? 9.548 1.545 -11.009 1.00 0.00 89 SER A O 2
ATOM 2906 N N . LEU A 1 85 ? 9.183 3.006 -9.417 1.00 0.00 90 LEU A N 2
ATOM 2907 C CA . LEU A 1 85 ? 8.088 3.649 -10.193 1.00 0.00 90 LEU A CA 2
ATOM 2908 C C . LEU A 1 85 ? 8.611 4.054 -11.574 1.00 0.00 90 LEU A C 2
ATOM 2909 O O . LEU A 1 85 ? 9.376 4.991 -11.697 1.00 0.00 90 LEU A O 2
ATOM 2925 N N . PRO A 1 86 ? 8.184 3.329 -12.569 1.00 0.00 91 PRO A N 2
ATOM 2926 C CA . PRO A 1 86 ? 8.617 3.615 -13.962 1.00 0.00 91 PRO A CA 2
ATOM 2927 C C . PRO A 1 86 ? 8.067 4.965 -14.431 1.00 0.00 91 PRO A C 2
ATOM 2928 O O . PRO A 1 86 ? 7.103 5.466 -13.887 1.00 0.00 91 PRO A O 2
ATOM 2939 N N . PRO A 1 87 ? 8.715 5.514 -15.423 1.00 0.00 92 PRO A N 2
ATOM 2940 C CA . PRO A 1 87 ? 8.307 6.832 -15.973 1.00 0.00 92 PRO A CA 2
ATOM 2941 C C . PRO A 1 87 ? 7.010 6.713 -16.780 1.00 0.00 92 PRO A C 2
ATOM 2942 O O . PRO A 1 87 ? 6.348 7.695 -17.052 1.00 0.00 92 PRO A O 2
ATOM 2953 N N . ALA A 1 88 ? 6.636 5.524 -17.158 1.00 0.00 93 ALA A N 2
ATOM 2954 C CA . ALA A 1 88 ? 5.377 5.355 -17.938 1.00 0.00 93 ALA A CA 2
ATOM 2955 C C . ALA A 1 88 ? 4.195 5.197 -16.982 1.00 0.00 93 ALA A C 2
ATOM 2956 O O . ALA A 1 88 ? 3.066 5.018 -17.396 1.00 0.00 93 ALA A O 2
ATOM 2963 N N . LEU A 1 89 ? 4.449 5.250 -15.703 1.00 0.00 94 LEU A N 2
ATOM 2964 C CA . LEU A 1 89 ? 3.345 5.093 -14.714 1.00 0.00 94 LEU A CA 2
ATOM 2965 C C . LEU A 1 89 ? 3.047 6.431 -14.033 1.00 0.00 94 LEU A C 2
ATOM 2966 O O . LEU A 1 89 ? 2.127 6.545 -13.248 1.00 0.00 94 LEU A O 2
ATOM 2982 N N . VAL A 1 90 ? 3.827 7.439 -14.313 1.00 0.00 95 VAL A N 2
ATOM 2983 C CA . VAL A 1 90 ? 3.596 8.765 -13.667 1.00 0.00 95 VAL A CA 2
ATOM 2984 C C . VAL A 1 90 ? 2.698 9.647 -14.541 1.00 0.00 95 VAL A C 2
ATOM 2985 O O . VAL A 1 90 ? 3.115 10.125 -15.577 1.00 0.00 95 VAL A O 2
ATOM 2998 N N . PRO A 1 91 ? 1.489 9.837 -14.082 1.00 0.00 96 PRO A N 2
ATOM 2999 C CA . PRO A 1 91 ? 0.516 10.676 -14.820 1.00 0.00 96 PRO A CA 2
ATOM 3000 C C . PRO A 1 91 ? 0.832 12.159 -14.603 1.00 0.00 96 PRO A C 2
ATOM 3001 O O . PRO A 1 91 ? 1.720 12.496 -13.845 1.00 0.00 96 PRO A O 2
ATOM 3012 N N . PRO A 1 92 ? 0.088 13.001 -15.269 1.00 0.00 97 PRO A N 2
ATOM 3013 C CA . PRO A 1 92 ? 0.296 14.464 -15.132 1.00 0.00 97 PRO A CA 2
ATOM 3014 C C . PRO A 1 92 ? -0.175 14.935 -13.756 1.00 0.00 97 PRO A C 2
ATOM 3015 O O . PRO A 1 92 ? 0.055 16.062 -13.362 1.00 0.00 97 PRO A O 2
ATOM 3026 N N . SER A 1 93 ? -0.825 14.079 -13.016 1.00 0.00 98 SER A N 2
ATOM 3027 C CA . SER A 1 93 ? -1.301 14.480 -11.661 1.00 0.00 98 SER A CA 2
ATOM 3028 C C . SER A 1 93 ? -0.104 14.665 -10.730 1.00 0.00 98 SER A C 2
ATOM 3029 O O . SER A 1 93 ? -0.204 15.281 -9.687 1.00 0.00 98 SER A O 2
ATOM 3037 N N . LYS A 1 94 ? 1.031 14.147 -11.107 1.00 0.00 99 LYS A N 2
ATOM 3038 C CA . LYS A 1 94 ? 2.239 14.303 -10.253 1.00 0.00 99 LYS A CA 2
ATOM 3039 C C . LYS A 1 94 ? 2.968 15.591 -10.636 1.00 0.00 99 LYS A C 2
ATOM 3040 O O . LYS A 1 94 ? 3.995 15.926 -10.079 1.00 0.00 99 LYS A O 2
ATOM 3059 N N . ARG A 1 95 ? 2.441 16.319 -11.586 1.00 0.00 100 ARG A N 2
ATOM 3060 C CA . ARG A 1 95 ? 3.097 17.588 -12.008 1.00 0.00 100 ARG A CA 2
ATOM 3061 C C . ARG A 1 95 ? 2.434 18.777 -11.309 1.00 0.00 100 ARG A C 2
ATOM 3062 O O . ARG A 1 95 ? 1.656 19.499 -11.899 1.00 0.00 100 ARG A O 2
ATOM 3083 N N . SER B 2 6 ? 9.034 3.860 5.000 1.00 0.00 107 SER B N 2
ATOM 3084 C CA . SER B 2 6 ? 7.992 3.142 5.792 1.00 0.00 107 SER B CA 2
ATOM 3085 C C . SER B 2 6 ? 6.722 3.990 5.887 1.00 0.00 107 SER B C 2
ATOM 3086 O O . SER B 2 6 ? 6.268 4.328 6.963 1.00 0.00 107 SER B O 2
ATOM 3094 N N . THR B 2 7 ? 6.143 4.337 4.771 1.00 0.00 108 THR B N 2
ATOM 3095 C CA . THR B 2 7 ? 4.904 5.164 4.801 1.00 0.00 108 THR B CA 2
ATOM 3096 C C . THR B 2 7 ? 3.697 4.330 4.366 1.00 0.00 108 THR B C 2
ATOM 3097 O O . THR B 2 7 ? 2.577 4.587 4.759 1.00 0.00 108 THR B O 2
ATOM 3108 N N . ASN B 2 8 ? 3.917 3.335 3.551 1.00 0.00 109 ASN B N 2
ATOM 3109 C CA . ASN B 2 8 ? 2.782 2.486 3.087 1.00 0.00 109 ASN B CA 2
ATOM 3110 C C . ASN B 2 8 ? 2.177 1.707 4.261 1.00 0.00 109 ASN B C 2
ATOM 3111 O O . ASN B 2 8 ? 2.795 1.564 5.297 1.00 0.00 109 ASN B O 2
ATOM 3122 N N . PRO B 2 9 ? 0.976 1.235 4.053 1.00 0.00 110 PRO B N 2
ATOM 3123 C CA . PRO B 2 9 ? 0.261 0.467 5.101 1.00 0.00 110 PRO B CA 2
ATOM 3124 C C . PRO B 2 9 ? 0.764 -0.982 5.160 1.00 0.00 110 PRO B C 2
ATOM 3125 O O . PRO B 2 9 ? 0.174 -1.824 5.810 1.00 0.00 110 PRO B O 2
ATOM 3136 N N . PHE B 2 10 ? 1.845 -1.285 4.492 1.00 0.00 111 PHE B N 2
ATOM 3137 C CA . PHE B 2 10 ? 2.372 -2.682 4.519 1.00 0.00 111 PHE B CA 2
ATOM 3138 C C . PHE B 2 10 ? 3.874 -2.676 4.805 1.00 0.00 111 PHE B C 2
ATOM 3139 O O . PHE B 2 10 ? 4.636 -3.395 4.189 1.00 0.00 111 PHE B O 2
ATOM 3156 N N . LEU B 2 11 ? 4.306 -1.871 5.736 1.00 0.00 112 LEU B N 2
ATOM 3157 C CA . LEU B 2 11 ? 5.760 -1.820 6.062 1.00 0.00 112 LEU B CA 2
ATOM 3158 C C . LEU B 2 11 ? 6.008 -0.893 7.256 1.00 0.00 112 LEU B C 2
ATOM 3159 O O . LEU B 2 11 ? 5.987 -1.381 8.374 1.00 0.00 112 LEU B O 2
ATOM 3177 N N . PRO A 1 1 ? 2.437 6.455 -23.371 1.00 0.00 6 PRO A N 3
ATOM 3178 C CA . PRO A 1 1 ? 1.117 6.656 -22.726 1.00 0.00 6 PRO A CA 3
ATOM 3179 C C . PRO A 1 1 ? 1.154 6.180 -21.271 1.00 0.00 6 PRO A C 3
ATOM 3180 O O . PRO A 1 1 ? 2.196 5.838 -20.746 1.00 0.00 6 PRO A O 3
ATOM 3191 N N . TRP A 1 2 ? 0.024 6.152 -20.617 1.00 0.00 7 TRP A N 3
ATOM 3192 C CA . TRP A 1 2 ? -0.009 5.695 -19.198 1.00 0.00 7 TRP A CA 3
ATOM 3193 C C . TRP A 1 2 ? -0.162 4.172 -19.145 1.00 0.00 7 TRP A C 3
ATOM 3194 O O . TRP A 1 2 ? -1.052 3.608 -19.750 1.00 0.00 7 TRP A O 3
ATOM 3215 N N . ALA A 1 3 ? 0.700 3.502 -18.432 1.00 0.00 8 ALA A N 3
ATOM 3216 C CA . ALA A 1 3 ? 0.601 2.016 -18.349 1.00 0.00 8 ALA A CA 3
ATOM 3217 C C . ALA A 1 3 ? -0.853 1.593 -18.144 1.00 0.00 8 ALA A C 3
ATOM 3218 O O . ALA A 1 3 ? -1.268 0.530 -18.563 1.00 0.00 8 ALA A O 3
ATOM 3225 N N . VAL A 1 4 ? -1.629 2.416 -17.497 1.00 0.00 9 VAL A N 3
ATOM 3226 C CA . VAL A 1 4 ? -3.056 2.061 -17.259 1.00 0.00 9 VAL A CA 3
ATOM 3227 C C . VAL A 1 4 ? -3.933 2.590 -18.395 1.00 0.00 9 VAL A C 3
ATOM 3228 O O . VAL A 1 4 ? -3.769 3.700 -18.859 1.00 0.00 9 VAL A O 3
ATOM 3241 N N . LYS A 1 5 ? -4.866 1.797 -18.845 1.00 0.00 10 LYS A N 3
ATOM 3242 C CA . LYS A 1 5 ? -5.761 2.241 -19.950 1.00 0.00 10 LYS A CA 3
ATOM 3243 C C . LYS A 1 5 ? -7.051 2.832 -19.371 1.00 0.00 10 LYS A C 3
ATOM 3244 O O . LYS A 1 5 ? -7.271 2.785 -18.176 1.00 0.00 10 LYS A O 3
ATOM 3263 N N . PRO A 1 6 ? -7.870 3.360 -20.240 1.00 0.00 11 PRO A N 3
ATOM 3264 C CA . PRO A 1 6 ? -9.159 3.957 -19.805 1.00 0.00 11 PRO A CA 3
ATOM 3265 C C . PRO A 1 6 ? -10.078 2.865 -19.258 1.00 0.00 11 PRO A C 3
ATOM 3266 O O . PRO A 1 6 ? -10.858 3.086 -18.353 1.00 0.00 11 PRO A O 3
ATOM 3277 N N . GLU A 1 7 ? -9.979 1.685 -19.799 1.00 0.00 12 GLU A N 3
ATOM 3278 C CA . GLU A 1 7 ? -10.833 0.562 -19.313 1.00 0.00 12 GLU A CA 3
ATOM 3279 C C . GLU A 1 7 ? -10.291 0.047 -17.981 1.00 0.00 12 GLU A C 3
ATOM 3280 O O . GLU A 1 7 ? -11.034 -0.367 -17.111 1.00 0.00 12 GLU A O 3
ATOM 3292 N N . ASP A 1 8 ? -8.998 0.086 -17.809 1.00 0.00 13 ASP A N 3
ATOM 3293 C CA . ASP A 1 8 ? -8.403 -0.381 -16.528 1.00 0.00 13 ASP A CA 3
ATOM 3294 C C . ASP A 1 8 ? -8.575 0.712 -15.484 1.00 0.00 13 ASP A C 3
ATOM 3295 O O . ASP A 1 8 ? -8.894 0.457 -14.339 1.00 0.00 13 ASP A O 3
ATOM 3304 N N . LYS A 1 9 ? -8.383 1.937 -15.883 1.00 0.00 14 LYS A N 3
ATOM 3305 C CA . LYS A 1 9 ? -8.554 3.061 -14.929 1.00 0.00 14 LYS A CA 3
ATOM 3306 C C . LYS A 1 9 ? -10.035 3.206 -14.588 1.00 0.00 14 LYS A C 3
ATOM 3307 O O . LYS A 1 9 ? -10.403 3.810 -13.600 1.00 0.00 14 LYS A O 3
ATOM 3326 N N . ALA A 1 10 ? -10.885 2.638 -15.398 1.00 0.00 15 ALA A N 3
ATOM 3327 C CA . ALA A 1 10 ? -12.345 2.722 -15.124 1.00 0.00 15 ALA A CA 3
ATOM 3328 C C . ALA A 1 10 ? -12.674 1.815 -13.946 1.00 0.00 15 ALA A C 3
ATOM 3329 O O . ALA A 1 10 ? -13.427 2.171 -13.062 1.00 0.00 15 ALA A O 3
ATOM 3336 N N . LYS A 1 11 ? -12.087 0.651 -13.916 1.00 0.00 16 LYS A N 3
ATOM 3337 C CA . LYS A 1 11 ? -12.337 -0.270 -12.780 1.00 0.00 16 LYS A CA 3
ATOM 3338 C C . LYS A 1 11 ? -11.497 0.201 -11.590 1.00 0.00 16 LYS A C 3
ATOM 3339 O O . LYS A 1 11 ? -11.783 -0.099 -10.448 1.00 0.00 16 LYS A O 3
ATOM 3358 N N . TYR A 1 12 ? -10.471 0.964 -11.864 1.00 0.00 17 TYR A N 3
ATOM 3359 C CA . TYR A 1 12 ? -9.612 1.494 -10.772 1.00 0.00 17 TYR A CA 3
ATOM 3360 C C . TYR A 1 12 ? -10.330 2.672 -10.120 1.00 0.00 17 TYR A C 3
ATOM 3361 O O . TYR A 1 12 ? -10.227 2.907 -8.932 1.00 0.00 17 TYR A O 3
ATOM 3379 N N . ASP A 1 13 ? -11.055 3.415 -10.909 1.00 0.00 18 ASP A N 3
ATOM 3380 C CA . ASP A 1 13 ? -11.792 4.595 -10.369 1.00 0.00 18 ASP A CA 3
ATOM 3381 C C . ASP A 1 13 ? -13.085 4.147 -9.690 1.00 0.00 18 ASP A C 3
ATOM 3382 O O . ASP A 1 13 ? -13.712 4.901 -8.972 1.00 0.00 18 ASP A O 3
ATOM 3391 N N . ALA A 1 14 ? -13.473 2.920 -9.886 1.00 0.00 19 ALA A N 3
ATOM 3392 C CA . ALA A 1 14 ? -14.707 2.421 -9.222 1.00 0.00 19 ALA A CA 3
ATOM 3393 C C . ALA A 1 14 ? -14.281 1.736 -7.936 1.00 0.00 19 ALA A C 3
ATOM 3394 O O . ALA A 1 14 ? -14.959 1.777 -6.928 1.00 0.00 19 ALA A O 3
ATOM 3401 N N . ILE A 1 15 ? -13.122 1.145 -7.965 1.00 0.00 20 ILE A N 3
ATOM 3402 C CA . ILE A 1 15 ? -12.582 0.492 -6.756 1.00 0.00 20 ILE A CA 3
ATOM 3403 C C . ILE A 1 15 ? -12.038 1.593 -5.847 1.00 0.00 20 ILE A C 3
ATOM 3404 O O . ILE A 1 15 ? -12.056 1.494 -4.637 1.00 0.00 20 ILE A O 3
ATOM 3420 N N . PHE A 1 16 ? -11.568 2.654 -6.450 1.00 0.00 21 PHE A N 3
ATOM 3421 C CA . PHE A 1 16 ? -11.030 3.798 -5.669 1.00 0.00 21 PHE A CA 3
ATOM 3422 C C . PHE A 1 16 ? -12.189 4.527 -4.983 1.00 0.00 21 PHE A C 3
ATOM 3423 O O . PHE A 1 16 ? -12.086 4.967 -3.856 1.00 0.00 21 PHE A O 3
ATOM 3440 N N . ASP A 1 17 ? -13.295 4.646 -5.659 1.00 0.00 22 ASP A N 3
ATOM 3441 C CA . ASP A 1 17 ? -14.472 5.332 -5.057 1.00 0.00 22 ASP A CA 3
ATOM 3442 C C . ASP A 1 17 ? -15.360 4.317 -4.335 1.00 0.00 22 ASP A C 3
ATOM 3443 O O . ASP A 1 17 ? -16.329 4.669 -3.694 1.00 0.00 22 ASP A O 3
ATOM 3452 N N . SER A 1 18 ? -15.025 3.059 -4.421 1.00 0.00 23 SER A N 3
ATOM 3453 C CA . SER A 1 18 ? -15.840 2.027 -3.725 1.00 0.00 23 SER A CA 3
ATOM 3454 C C . SER A 1 18 ? -15.461 2.017 -2.250 1.00 0.00 23 SER A C 3
ATOM 3455 O O . SER A 1 18 ? -16.128 1.428 -1.421 1.00 0.00 23 SER A O 3
ATOM 3463 N N . LEU A 1 19 ? -14.395 2.685 -1.922 1.00 0.00 24 LEU A N 3
ATOM 3464 C CA . LEU A 1 19 ? -13.950 2.751 -0.511 1.00 0.00 24 LEU A CA 3
ATOM 3465 C C . LEU A 1 19 ? -14.446 4.053 0.102 1.00 0.00 24 LEU A C 3
ATOM 3466 O O . LEU A 1 19 ? -15.133 4.058 1.103 1.00 0.00 24 LEU A O 3
ATOM 3482 N N . SER A 1 20 ? -14.085 5.150 -0.528 1.00 0.00 25 SER A N 3
ATOM 3483 C CA . SER A 1 20 ? -14.480 6.530 -0.066 1.00 0.00 25 SER A CA 3
ATOM 3484 C C . SER A 1 20 ? -13.316 7.489 -0.301 1.00 0.00 25 SER A C 3
ATOM 3485 O O . SER A 1 20 ? -12.401 7.566 0.495 1.00 0.00 25 SER A O 3
ATOM 3493 N N . PRO A 1 21 ? -13.392 8.181 -1.395 1.00 0.00 26 PRO A N 3
ATOM 3494 C CA . PRO A 1 21 ? -12.333 9.147 -1.763 1.00 0.00 26 PRO A CA 3
ATOM 3495 C C . PRO A 1 21 ? -12.422 10.403 -0.897 1.00 0.00 26 PRO A C 3
ATOM 3496 O O . PRO A 1 21 ? -13.489 10.824 -0.496 1.00 0.00 26 PRO A O 3
ATOM 3507 N N . VAL A 1 22 ? -11.305 11.008 -0.618 1.00 0.00 27 VAL A N 3
ATOM 3508 C CA . VAL A 1 22 ? -11.304 12.247 0.208 1.00 0.00 27 VAL A CA 3
ATOM 3509 C C . VAL A 1 22 ? -10.735 13.399 -0.619 1.00 0.00 27 VAL A C 3
ATOM 3510 O O . VAL A 1 22 ? -9.537 13.531 -0.770 1.00 0.00 27 VAL A O 3
ATOM 3523 N N . ASN A 1 23 ? -11.583 14.218 -1.177 1.00 0.00 28 ASN A N 3
ATOM 3524 C CA . ASN A 1 23 ? -11.085 15.345 -2.015 1.00 0.00 28 ASN A CA 3
ATOM 3525 C C . ASN A 1 23 ? -10.211 14.792 -3.144 1.00 0.00 28 ASN A C 3
ATOM 3526 O O . ASN A 1 23 ? -9.453 15.509 -3.766 1.00 0.00 28 ASN A O 3
ATOM 3537 N N . GLY A 1 24 ? -10.314 13.517 -3.411 1.00 0.00 29 GLY A N 3
ATOM 3538 C CA . GLY A 1 24 ? -9.495 12.908 -4.497 1.00 0.00 29 GLY A CA 3
ATOM 3539 C C . GLY A 1 24 ? -8.370 12.071 -3.881 1.00 0.00 29 GLY A C 3
ATOM 3540 O O . GLY A 1 24 ? -7.283 11.991 -4.416 1.00 0.00 29 GLY A O 3
ATOM 3544 N N . PHE A 1 25 ? -8.618 11.455 -2.755 1.00 0.00 30 PHE A N 3
ATOM 3545 C CA . PHE A 1 25 ? -7.547 10.636 -2.113 1.00 0.00 30 PHE A CA 3
ATOM 3546 C C . PHE A 1 25 ? -8.119 9.480 -1.298 1.00 0.00 30 PHE A C 3
ATOM 3547 O O . PHE A 1 25 ? -9.106 9.612 -0.602 1.00 0.00 30 PHE A O 3
ATOM 3564 N N . LEU A 1 26 ? -7.461 8.358 -1.349 1.00 0.00 31 LEU A N 3
ATOM 3565 C CA . LEU A 1 26 ? -7.910 7.186 -0.545 1.00 0.00 31 LEU A CA 3
ATOM 3566 C C . LEU A 1 26 ? -6.887 6.953 0.554 1.00 0.00 31 LEU A C 3
ATOM 3567 O O . LEU A 1 26 ? -5.707 7.101 0.339 1.00 0.00 31 LEU A O 3
ATOM 3583 N N . SER A 1 27 ? -7.307 6.594 1.722 1.00 0.00 32 SER A N 3
ATOM 3584 C CA . SER A 1 27 ? -6.310 6.364 2.801 1.00 0.00 32 SER A CA 3
ATOM 3585 C C . SER A 1 27 ? -5.855 4.913 2.788 1.00 0.00 32 SER A C 3
ATOM 3586 O O . SER A 1 27 ? -6.605 4.023 2.451 1.00 0.00 32 SER A O 3
ATOM 3594 N N . GLY A 1 28 ? -4.627 4.670 3.148 1.00 0.00 33 GLY A N 3
ATOM 3595 C CA . GLY A 1 28 ? -4.120 3.268 3.159 1.00 0.00 33 GLY A CA 3
ATOM 3596 C C . GLY A 1 28 ? -5.192 2.359 3.762 1.00 0.00 33 GLY A C 3
ATOM 3597 O O . GLY A 1 28 ? -5.275 1.186 3.457 1.00 0.00 33 GLY A O 3
ATOM 3601 N N . ASP A 1 29 ? -6.020 2.901 4.614 1.00 0.00 34 ASP A N 3
ATOM 3602 C CA . ASP A 1 29 ? -7.097 2.081 5.239 1.00 0.00 34 ASP A CA 3
ATOM 3603 C C . ASP A 1 29 ? -8.111 1.644 4.177 1.00 0.00 34 ASP A C 3
ATOM 3604 O O . ASP A 1 29 ? -8.767 0.630 4.313 1.00 0.00 34 ASP A O 3
ATOM 3613 N N . LYS A 1 30 ? -8.234 2.387 3.110 1.00 0.00 35 LYS A N 3
ATOM 3614 C CA . LYS A 1 30 ? -9.184 2.000 2.037 1.00 0.00 35 LYS A CA 3
ATOM 3615 C C . LYS A 1 30 ? -8.427 1.199 0.986 1.00 0.00 35 LYS A C 3
ATOM 3616 O O . LYS A 1 30 ? -8.952 0.296 0.365 1.00 0.00 35 LYS A O 3
ATOM 3635 N N . VAL A 1 31 ? -7.180 1.528 0.791 1.00 0.00 36 VAL A N 3
ATOM 3636 C CA . VAL A 1 31 ? -6.360 0.794 -0.209 1.00 0.00 36 VAL A CA 3
ATOM 3637 C C . VAL A 1 31 ? -5.822 -0.505 0.394 1.00 0.00 36 VAL A C 3
ATOM 3638 O O . VAL A 1 31 ? -5.896 -1.559 -0.203 1.00 0.00 36 VAL A O 3
ATOM 3651 N N . LYS A 1 32 ? -5.266 -0.427 1.570 1.00 0.00 37 LYS A N 3
ATOM 3652 C CA . LYS A 1 32 ? -4.706 -1.647 2.216 1.00 0.00 37 LYS A CA 3
ATOM 3653 C C . LYS A 1 32 ? -5.618 -2.859 1.967 1.00 0.00 37 LYS A C 3
ATOM 3654 O O . LYS A 1 32 ? -5.167 -3.872 1.471 1.00 0.00 37 LYS A O 3
ATOM 3673 N N . PRO A 1 33 ? -6.877 -2.723 2.296 1.00 0.00 38 PRO A N 3
ATOM 3674 C CA . PRO A 1 33 ? -7.831 -3.838 2.072 1.00 0.00 38 PRO A CA 3
ATOM 3675 C C . PRO A 1 33 ? -7.995 -4.074 0.572 1.00 0.00 38 PRO A C 3
ATOM 3676 O O . PRO A 1 33 ? -8.138 -5.191 0.116 1.00 0.00 38 PRO A O 3
ATOM 3687 N N . VAL A 1 34 ? -7.956 -3.023 -0.196 1.00 0.00 39 VAL A N 3
ATOM 3688 C CA . VAL A 1 34 ? -8.086 -3.167 -1.671 1.00 0.00 39 VAL A CA 3
ATOM 3689 C C . VAL A 1 34 ? -6.925 -4.018 -2.199 1.00 0.00 39 VAL A C 3
ATOM 3690 O O . VAL A 1 34 ? -7.032 -4.672 -3.216 1.00 0.00 39 VAL A O 3
ATOM 3703 N N . LEU A 1 35 ? -5.820 -4.012 -1.507 1.00 0.00 40 LEU A N 3
ATOM 3704 C CA . LEU A 1 35 ? -4.652 -4.819 -1.958 1.00 0.00 40 LEU A CA 3
ATOM 3705 C C . LEU A 1 35 ? -4.644 -6.167 -1.238 1.00 0.00 40 LEU A C 3
ATOM 3706 O O . LEU A 1 35 ? -4.168 -7.158 -1.756 1.00 0.00 40 LEU A O 3
ATOM 3722 N N . LEU A 1 36 ? -5.180 -6.213 -0.051 1.00 0.00 41 LEU A N 3
ATOM 3723 C CA . LEU A 1 36 ? -5.219 -7.496 0.698 1.00 0.00 41 LEU A CA 3
ATOM 3724 C C . LEU A 1 36 ? -6.224 -8.426 0.038 1.00 0.00 41 LEU A C 3
ATOM 3725 O O . LEU A 1 36 ? -6.250 -9.615 0.287 1.00 0.00 41 LEU A O 3
ATOM 3741 N N . ASN A 1 37 ? -7.057 -7.889 -0.806 1.00 0.00 42 ASN A N 3
ATOM 3742 C CA . ASN A 1 37 ? -8.061 -8.739 -1.482 1.00 0.00 42 ASN A CA 3
ATOM 3743 C C . ASN A 1 37 ? -7.430 -9.424 -2.697 1.00 0.00 42 ASN A C 3
ATOM 3744 O O . ASN A 1 37 ? -8.001 -10.321 -3.285 1.00 0.00 42 ASN A O 3
ATOM 3755 N N . SER A 1 38 ? -6.251 -9.006 -3.072 1.00 0.00 43 SER A N 3
ATOM 3756 C CA . SER A 1 38 ? -5.575 -9.631 -4.246 1.00 0.00 43 SER A CA 3
ATOM 3757 C C . SER A 1 38 ? -4.886 -10.932 -3.825 1.00 0.00 43 SER A C 3
ATOM 3758 O O . SER A 1 38 ? -4.160 -11.539 -4.587 1.00 0.00 43 SER A O 3
ATOM 3766 N N . LYS A 1 39 ? -5.116 -11.368 -2.614 1.00 0.00 44 LYS A N 3
ATOM 3767 C CA . LYS A 1 39 ? -4.483 -12.632 -2.137 1.00 0.00 44 LYS A CA 3
ATOM 3768 C C . LYS A 1 39 ? -2.956 -12.496 -2.123 1.00 0.00 44 LYS A C 3
ATOM 3769 O O . LYS A 1 39 ? -2.240 -13.467 -1.977 1.00 0.00 44 LYS A O 3
ATOM 3788 N N . LEU A 1 40 ? -2.454 -11.299 -2.265 1.00 0.00 45 LEU A N 3
ATOM 3789 C CA . LEU A 1 40 ? -0.976 -11.101 -2.249 1.00 0.00 45 LEU A CA 3
ATOM 3790 C C . LEU A 1 40 ? -0.496 -10.882 -0.819 1.00 0.00 45 LEU A C 3
ATOM 3791 O O . LEU A 1 40 ? -1.252 -10.450 0.029 1.00 0.00 45 LEU A O 3
ATOM 3807 N N . PRO A 1 41 ? 0.755 -11.170 -0.599 1.00 0.00 46 PRO A N 3
ATOM 3808 C CA . PRO A 1 41 ? 1.339 -10.977 0.739 1.00 0.00 46 PRO A CA 3
ATOM 3809 C C . PRO A 1 41 ? 1.551 -9.482 0.990 1.00 0.00 46 PRO A C 3
ATOM 3810 O O . PRO A 1 41 ? 1.482 -8.676 0.084 1.00 0.00 46 PRO A O 3
ATOM 3821 N N . VAL A 1 42 ? 1.807 -9.106 2.209 1.00 0.00 47 VAL A N 3
ATOM 3822 C CA . VAL A 1 42 ? 2.022 -7.675 2.536 1.00 0.00 47 VAL A CA 3
ATOM 3823 C C . VAL A 1 42 ? 3.309 -7.186 1.870 1.00 0.00 47 VAL A C 3
ATOM 3824 O O . VAL A 1 42 ? 3.617 -6.010 1.874 1.00 0.00 47 VAL A O 3
ATOM 3837 N N . ASP A 1 43 ? 4.056 -8.079 1.277 1.00 0.00 48 ASP A N 3
ATOM 3838 C CA . ASP A 1 43 ? 5.307 -7.661 0.608 1.00 0.00 48 ASP A CA 3
ATOM 3839 C C . ASP A 1 43 ? 4.975 -7.045 -0.748 1.00 0.00 48 ASP A C 3
ATOM 3840 O O . ASP A 1 43 ? 5.641 -6.138 -1.208 1.00 0.00 48 ASP A O 3
ATOM 3849 N N . ILE A 1 44 ? 3.932 -7.507 -1.382 1.00 0.00 49 ILE A N 3
ATOM 3850 C CA . ILE A 1 44 ? 3.553 -6.913 -2.691 1.00 0.00 49 ILE A CA 3
ATOM 3851 C C . ILE A 1 44 ? 2.742 -5.657 -2.430 1.00 0.00 49 ILE A C 3
ATOM 3852 O O . ILE A 1 44 ? 2.915 -4.638 -3.066 1.00 0.00 49 ILE A O 3
ATOM 3868 N N . LEU A 1 45 ? 1.860 -5.730 -1.476 1.00 0.00 50 LEU A N 3
ATOM 3869 C CA . LEU A 1 45 ? 1.035 -4.548 -1.139 1.00 0.00 50 LEU A CA 3
ATOM 3870 C C . LEU A 1 45 ? 1.939 -3.478 -0.544 1.00 0.00 50 LEU A C 3
ATOM 3871 O O . LEU A 1 45 ? 1.702 -2.296 -0.683 1.00 0.00 50 LEU A O 3
ATOM 3887 N N . GLY A 1 46 ? 2.989 -3.893 0.108 1.00 0.00 51 GLY A N 3
ATOM 3888 C CA . GLY A 1 46 ? 3.924 -2.904 0.698 1.00 0.00 51 GLY A CA 3
ATOM 3889 C C . GLY A 1 46 ? 4.662 -2.223 -0.444 1.00 0.00 51 GLY A C 3
ATOM 3890 O O . GLY A 1 46 ? 5.157 -1.122 -0.322 1.00 0.00 51 GLY A O 3
ATOM 3894 N N . ARG A 1 47 ? 4.735 -2.891 -1.557 1.00 0.00 52 ARG A N 3
ATOM 3895 C CA . ARG A 1 47 ? 5.432 -2.323 -2.737 1.00 0.00 52 ARG A CA 3
ATOM 3896 C C . ARG A 1 47 ? 4.432 -1.781 -3.757 1.00 0.00 52 ARG A C 3
ATOM 3897 O O . ARG A 1 47 ? 4.700 -0.811 -4.436 1.00 0.00 52 ARG A O 3
ATOM 3918 N N . VAL A 1 48 ? 3.277 -2.385 -3.882 1.00 0.00 53 VAL A N 3
ATOM 3919 C CA . VAL A 1 48 ? 2.300 -1.862 -4.877 1.00 0.00 53 VAL A CA 3
ATOM 3920 C C . VAL A 1 48 ? 1.821 -0.490 -4.423 1.00 0.00 53 VAL A C 3
ATOM 3921 O O . VAL A 1 48 ? 1.688 0.425 -5.211 1.00 0.00 53 VAL A O 3
ATOM 3934 N N . TRP A 1 49 ? 1.575 -0.331 -3.156 1.00 0.00 54 TRP A N 3
ATOM 3935 C CA . TRP A 1 49 ? 1.124 0.993 -2.665 1.00 0.00 54 TRP A CA 3
ATOM 3936 C C . TRP A 1 49 ? 2.216 2.033 -2.921 1.00 0.00 54 TRP A C 3
ATOM 3937 O O . TRP A 1 49 ? 1.964 3.092 -3.454 1.00 0.00 54 TRP A O 3
ATOM 3958 N N . GLU A 1 50 ? 3.425 1.749 -2.516 1.00 0.00 55 GLU A N 3
ATOM 3959 C CA . GLU A 1 50 ? 4.514 2.742 -2.712 1.00 0.00 55 GLU A CA 3
ATOM 3960 C C . GLU A 1 50 ? 4.553 3.204 -4.164 1.00 0.00 55 GLU A C 3
ATOM 3961 O O . GLU A 1 50 ? 4.397 4.374 -4.454 1.00 0.00 55 GLU A O 3
ATOM 3973 N N . LEU A 1 51 ? 4.739 2.305 -5.084 1.00 0.00 56 LEU A N 3
ATOM 3974 C CA . LEU A 1 51 ? 4.761 2.724 -6.514 1.00 0.00 56 LEU A CA 3
ATOM 3975 C C . LEU A 1 51 ? 3.397 3.327 -6.871 1.00 0.00 56 LEU A C 3
ATOM 3976 O O . LEU A 1 51 ? 3.242 3.999 -7.872 1.00 0.00 56 LEU A O 3
ATOM 3992 N N . SER A 1 52 ? 2.413 3.100 -6.039 1.00 0.00 57 SER A N 3
ATOM 3993 C CA . SER A 1 52 ? 1.056 3.666 -6.296 1.00 0.00 57 SER A CA 3
ATOM 3994 C C . SER A 1 52 ? 0.943 5.034 -5.617 1.00 0.00 57 SER A C 3
ATOM 3995 O O . SER A 1 52 ? 0.247 5.916 -6.079 1.00 0.00 57 SER A O 3
ATOM 4003 N N . ASP A 1 53 ? 1.638 5.214 -4.525 1.00 0.00 58 ASP A N 3
ATOM 4004 C CA . ASP A 1 53 ? 1.599 6.518 -3.806 1.00 0.00 58 ASP A CA 3
ATOM 4005 C C . ASP A 1 53 ? 2.475 7.536 -4.541 1.00 0.00 58 ASP A C 3
ATOM 4006 O O . ASP A 1 53 ? 3.678 7.570 -4.374 1.00 0.00 58 ASP A O 3
ATOM 4015 N N . ILE A 1 54 ? 1.885 8.361 -5.360 1.00 0.00 59 ILE A N 3
ATOM 4016 C CA . ILE A 1 54 ? 2.688 9.368 -6.111 1.00 0.00 59 ILE A CA 3
ATOM 4017 C C . ILE A 1 54 ? 3.199 10.457 -5.163 1.00 0.00 59 ILE A C 3
ATOM 4018 O O . ILE A 1 54 ? 4.310 10.932 -5.292 1.00 0.00 59 ILE A O 3
ATOM 4034 N N . ASP A 1 55 ? 2.398 10.859 -4.214 1.00 0.00 60 ASP A N 3
ATOM 4035 C CA . ASP A 1 55 ? 2.842 11.919 -3.262 1.00 0.00 60 ASP A CA 3
ATOM 4036 C C . ASP A 1 55 ? 3.318 11.289 -1.951 1.00 0.00 60 ASP A C 3
ATOM 4037 O O . ASP A 1 55 ? 3.937 11.937 -1.132 1.00 0.00 60 ASP A O 3
ATOM 4046 N N . HIS A 1 56 ? 3.029 10.032 -1.745 1.00 0.00 61 HIS A N 3
ATOM 4047 C CA . HIS A 1 56 ? 3.466 9.365 -0.485 1.00 0.00 61 HIS A CA 3
ATOM 4048 C C . HIS A 1 56 ? 2.851 10.067 0.727 1.00 0.00 61 HIS A C 3
ATOM 4049 O O . HIS A 1 56 ? 3.498 10.264 1.736 1.00 0.00 61 HIS A O 3
ATOM 4063 N N . ASP A 1 57 ? 1.604 10.436 0.638 1.00 0.00 62 ASP A N 3
ATOM 4064 C CA . ASP A 1 57 ? 0.948 11.115 1.788 1.00 0.00 62 ASP A CA 3
ATOM 4065 C C . ASP A 1 57 ? 0.165 10.090 2.609 1.00 0.00 62 ASP A C 3
ATOM 4066 O O . ASP A 1 57 ? -0.641 10.434 3.451 1.00 0.00 62 ASP A O 3
ATOM 4075 N N . GLY A 1 58 ? 0.400 8.829 2.366 1.00 0.00 63 GLY A N 3
ATOM 4076 C CA . GLY A 1 58 ? -0.326 7.773 3.125 1.00 0.00 63 GLY A CA 3
ATOM 4077 C C . GLY A 1 58 ? -1.733 7.611 2.552 1.00 0.00 63 GLY A C 3
ATOM 4078 O O . GLY A 1 58 ? -2.626 7.107 3.207 1.00 0.00 63 GLY A O 3
ATOM 4082 N N . MET A 1 59 ? -1.935 8.013 1.321 1.00 0.00 64 MET A N 3
ATOM 4083 C CA . MET A 1 59 ? -3.284 7.874 0.686 1.00 0.00 64 MET A CA 3
ATOM 4084 C C . MET A 1 59 ? -3.121 7.643 -0.821 1.00 0.00 64 MET A C 3
ATOM 4085 O O . MET A 1 59 ? -2.090 7.936 -1.394 1.00 0.00 64 MET A O 3
ATOM 4099 N N . LEU A 1 60 ? -4.134 7.137 -1.473 1.00 0.00 65 LEU A N 3
ATOM 4100 C CA . LEU A 1 60 ? -4.033 6.910 -2.944 1.00 0.00 65 LEU A CA 3
ATOM 4101 C C . LEU A 1 60 ? -5.124 7.697 -3.679 1.00 0.00 65 LEU A C 3
ATOM 4102 O O . LEU A 1 60 ? -6.300 7.449 -3.509 1.00 0.00 65 LEU A O 3
ATOM 4118 N N . ASP A 1 61 ? -4.747 8.638 -4.502 1.00 0.00 66 ASP A N 3
ATOM 4119 C CA . ASP A 1 61 ? -5.773 9.424 -5.246 1.00 0.00 66 ASP A CA 3
ATOM 4120 C C . ASP A 1 61 ? -6.337 8.596 -6.401 1.00 0.00 66 ASP A C 3
ATOM 4121 O O . ASP A 1 61 ? -5.869 7.515 -6.696 1.00 0.00 66 ASP A O 3
ATOM 4130 N N . ARG A 1 62 ? -7.346 9.101 -7.049 1.00 0.00 67 ARG A N 3
ATOM 4131 C CA . ARG A 1 62 ? -7.958 8.351 -8.183 1.00 0.00 67 ARG A CA 3
ATOM 4132 C C . ARG A 1 62 ? -6.893 7.944 -9.205 1.00 0.00 67 ARG A C 3
ATOM 4133 O O . ARG A 1 62 ? -6.976 6.899 -9.818 1.00 0.00 67 ARG A O 3
ATOM 4154 N N . ASP A 1 63 ? -5.896 8.759 -9.395 1.00 0.00 68 ASP A N 3
ATOM 4155 C CA . ASP A 1 63 ? -4.830 8.415 -10.382 1.00 0.00 68 ASP A CA 3
ATOM 4156 C C . ASP A 1 63 ? -3.749 7.568 -9.713 1.00 0.00 68 ASP A C 3
ATOM 4157 O O . ASP A 1 63 ? -3.137 6.714 -10.330 1.00 0.00 68 ASP A O 3
ATOM 4166 N N . GLU A 1 64 ? -3.521 7.784 -8.449 1.00 0.00 69 GLU A N 3
ATOM 4167 C CA . GLU A 1 64 ? -2.490 6.978 -7.735 1.00 0.00 69 GLU A CA 3
ATOM 4168 C C . GLU A 1 64 ? -3.076 5.614 -7.412 1.00 0.00 69 GLU A C 3
ATOM 4169 O O . GLU A 1 64 ? -2.419 4.597 -7.510 1.00 0.00 69 GLU A O 3
ATOM 4181 N N . PHE A 1 65 ? -4.323 5.591 -7.040 1.00 0.00 70 PHE A N 3
ATOM 4182 C CA . PHE A 1 65 ? -4.978 4.301 -6.723 1.00 0.00 70 PHE A CA 3
ATOM 4183 C C . PHE A 1 65 ? -5.011 3.443 -7.982 1.00 0.00 70 PHE A C 3
ATOM 4184 O O . PHE A 1 65 ? -4.980 2.234 -7.923 1.00 0.00 70 PHE A O 3
ATOM 4201 N N . ALA A 1 66 ? -5.062 4.069 -9.125 1.00 0.00 71 ALA A N 3
ATOM 4202 C CA . ALA A 1 66 ? -5.093 3.297 -10.401 1.00 0.00 71 ALA A CA 3
ATOM 4203 C C . ALA A 1 66 ? -3.787 2.525 -10.581 1.00 0.00 71 ALA A C 3
ATOM 4204 O O . ALA A 1 66 ? -3.780 1.346 -10.893 1.00 0.00 71 ALA A O 3
ATOM 4211 N N . VAL A 1 67 ? -2.684 3.183 -10.383 1.00 0.00 72 VAL A N 3
ATOM 4212 C CA . VAL A 1 67 ? -1.370 2.498 -10.536 1.00 0.00 72 VAL A CA 3
ATOM 4213 C C . VAL A 1 67 ? -1.261 1.338 -9.541 1.00 0.00 72 VAL A C 3
ATOM 4214 O O . VAL A 1 67 ? -0.448 0.446 -9.697 1.00 0.00 72 VAL A O 3
ATOM 4227 N N . ALA A 1 68 ? -2.064 1.351 -8.512 1.00 0.00 73 ALA A N 3
ATOM 4228 C CA . ALA A 1 68 ? -1.997 0.263 -7.493 1.00 0.00 73 ALA A CA 3
ATOM 4229 C C . ALA A 1 68 ? -2.924 -0.901 -7.855 1.00 0.00 73 ALA A C 3
ATOM 4230 O O . ALA A 1 68 ? -2.838 -1.967 -7.280 1.00 0.00 73 ALA A O 3
ATOM 4237 N N . MET A 1 69 ? -3.814 -0.719 -8.789 1.00 0.00 74 MET A N 3
ATOM 4238 C CA . MET A 1 69 ? -4.733 -1.844 -9.144 1.00 0.00 74 MET A CA 3
ATOM 4239 C C . MET A 1 69 ? -4.082 -2.763 -10.172 1.00 0.00 74 MET A C 3
ATOM 4240 O O . MET A 1 69 ? -4.165 -3.971 -10.072 1.00 0.00 74 MET A O 3
ATOM 4254 N N . PHE A 1 70 ? -3.422 -2.215 -11.147 1.00 0.00 75 PHE A N 3
ATOM 4255 C CA . PHE A 1 70 ? -2.762 -3.093 -12.149 1.00 0.00 75 PHE A CA 3
ATOM 4256 C C . PHE A 1 70 ? -1.474 -3.645 -11.532 1.00 0.00 75 PHE A C 3
ATOM 4257 O O . PHE A 1 70 ? -0.998 -4.705 -11.887 1.00 0.00 75 PHE A O 3
ATOM 4274 N N . LEU A 1 71 ? -0.929 -2.934 -10.580 1.00 0.00 76 LEU A N 3
ATOM 4275 C CA . LEU A 1 71 ? 0.304 -3.410 -9.899 1.00 0.00 76 LEU A CA 3
ATOM 4276 C C . LEU A 1 71 ? -0.052 -4.607 -9.020 1.00 0.00 76 LEU A C 3
ATOM 4277 O O . LEU A 1 71 ? 0.783 -5.426 -8.688 1.00 0.00 76 LEU A O 3
ATOM 4293 N N . VAL A 1 72 ? -1.301 -4.718 -8.661 1.00 0.00 77 VAL A N 3
ATOM 4294 C CA . VAL A 1 72 ? -1.745 -5.860 -7.825 1.00 0.00 77 VAL A CA 3
ATOM 4295 C C . VAL A 1 72 ? -2.211 -6.995 -8.730 1.00 0.00 77 VAL A C 3
ATOM 4296 O O . VAL A 1 72 ? -1.661 -8.074 -8.721 1.00 0.00 77 VAL A O 3
ATOM 4309 N N . TYR A 1 73 ? -3.224 -6.750 -9.514 1.00 0.00 78 TYR A N 3
ATOM 4310 C CA . TYR A 1 73 ? -3.746 -7.809 -10.422 1.00 0.00 78 TYR A CA 3
ATOM 4311 C C . TYR A 1 73 ? -2.615 -8.472 -11.212 1.00 0.00 78 TYR A C 3
ATOM 4312 O O . TYR A 1 73 ? -2.756 -9.577 -11.703 1.00 0.00 78 TYR A O 3
ATOM 4330 N N . CYS A 1 74 ? -1.497 -7.817 -11.344 1.00 0.00 79 CYS A N 3
ATOM 4331 C CA . CYS A 1 74 ? -0.372 -8.421 -12.110 1.00 0.00 79 CYS A CA 3
ATOM 4332 C C . CYS A 1 74 ? 0.445 -9.344 -11.205 1.00 0.00 79 CYS A C 3
ATOM 4333 O O . CYS A 1 74 ? 1.232 -10.141 -11.671 1.00 0.00 79 CYS A O 3
ATOM 4341 N N . ALA A 1 75 ? 0.259 -9.249 -9.915 1.00 0.00 80 ALA A N 3
ATOM 4342 C CA . ALA A 1 75 ? 1.026 -10.128 -8.993 1.00 0.00 80 ALA A CA 3
ATOM 4343 C C . ALA A 1 75 ? 0.259 -11.430 -8.771 1.00 0.00 80 ALA A C 3
ATOM 4344 O O . ALA A 1 75 ? 0.791 -12.405 -8.279 1.00 0.00 80 ALA A O 3
ATOM 4351 N N . LEU A 1 76 ? -0.989 -11.450 -9.146 1.00 0.00 81 LEU A N 3
ATOM 4352 C CA . LEU A 1 76 ? -1.799 -12.689 -8.973 1.00 0.00 81 LEU A CA 3
ATOM 4353 C C . LEU A 1 76 ? -1.674 -13.543 -10.226 1.00 0.00 81 LEU A C 3
ATOM 4354 O O . LEU A 1 76 ? -1.597 -14.754 -10.169 1.00 0.00 81 LEU A O 3
ATOM 4370 N N . GLU A 1 77 ? -1.645 -12.908 -11.361 1.00 0.00 82 GLU A N 3
ATOM 4371 C CA . GLU A 1 77 ? -1.513 -13.659 -12.634 1.00 0.00 82 GLU A CA 3
ATOM 4372 C C . GLU A 1 77 ? -0.117 -14.266 -12.724 1.00 0.00 82 GLU A C 3
ATOM 4373 O O . GLU A 1 77 ? 0.049 -15.463 -12.855 1.00 0.00 82 GLU A O 3
ATOM 4385 N N . LYS A 1 78 ? 0.886 -13.444 -12.650 1.00 0.00 83 LYS A N 3
ATOM 4386 C CA . LYS A 1 78 ? 2.282 -13.962 -12.726 1.00 0.00 83 LYS A CA 3
ATOM 4387 C C . LYS A 1 78 ? 3.299 -12.813 -12.686 1.00 0.00 83 LYS A C 3
ATOM 4388 O O . LYS A 1 78 ? 4.455 -13.009 -12.364 1.00 0.00 83 LYS A O 3
ATOM 4407 N N . GLU A 1 79 ? 2.890 -11.622 -13.028 1.00 0.00 84 GLU A N 3
ATOM 4408 C CA . GLU A 1 79 ? 3.848 -10.479 -13.031 1.00 0.00 84 GLU A CA 3
ATOM 4409 C C . GLU A 1 79 ? 4.191 -10.043 -11.602 1.00 0.00 84 GLU A C 3
ATOM 4410 O O . GLU A 1 79 ? 3.331 -9.620 -10.856 1.00 0.00 84 GLU A O 3
ATOM 4422 N N . PRO A 1 80 ? 5.451 -10.143 -11.273 1.00 0.00 85 PRO A N 3
ATOM 4423 C CA . PRO A 1 80 ? 5.919 -9.736 -9.927 1.00 0.00 85 PRO A CA 3
ATOM 4424 C C . PRO A 1 80 ? 5.882 -8.208 -9.813 1.00 0.00 85 PRO A C 3
ATOM 4425 O O . PRO A 1 80 ? 5.682 -7.515 -10.790 1.00 0.00 85 PRO A O 3
ATOM 4436 N N . VAL A 1 81 ? 6.062 -7.675 -8.638 1.00 0.00 86 VAL A N 3
ATOM 4437 C CA . VAL A 1 81 ? 6.022 -6.192 -8.492 1.00 0.00 86 VAL A CA 3
ATOM 4438 C C . VAL A 1 81 ? 7.401 -5.644 -8.121 1.00 0.00 86 VAL A C 3
ATOM 4439 O O . VAL A 1 81 ? 7.968 -6.023 -7.114 1.00 0.00 86 VAL A O 3
ATOM 4452 N N . PRO A 1 82 ? 7.891 -4.753 -8.941 1.00 0.00 87 PRO A N 3
ATOM 4453 C CA . PRO A 1 82 ? 9.201 -4.134 -8.687 1.00 0.00 87 PRO A CA 3
ATOM 4454 C C . PRO A 1 82 ? 9.012 -2.929 -7.764 1.00 0.00 87 PRO A C 3
ATOM 4455 O O . PRO A 1 82 ? 7.902 -2.535 -7.478 1.00 0.00 87 PRO A O 3
ATOM 4466 N N . MET A 1 83 ? 10.073 -2.344 -7.291 1.00 0.00 88 MET A N 3
ATOM 4467 C CA . MET A 1 83 ? 9.921 -1.166 -6.389 1.00 0.00 88 MET A CA 3
ATOM 4468 C C . MET A 1 83 ? 10.283 0.108 -7.131 1.00 0.00 88 MET A C 3
ATOM 4469 O O . MET A 1 83 ? 10.575 1.123 -6.529 1.00 0.00 88 MET A O 3
ATOM 4483 N N . SER A 1 84 ? 10.304 0.068 -8.425 1.00 0.00 89 SER A N 3
ATOM 4484 C CA . SER A 1 84 ? 10.693 1.287 -9.173 1.00 0.00 89 SER A CA 3
ATOM 4485 C C . SER A 1 84 ? 9.533 1.850 -9.973 1.00 0.00 89 SER A C 3
ATOM 4486 O O . SER A 1 84 ? 9.229 1.401 -11.060 1.00 0.00 89 SER A O 3
ATOM 4494 N N . LEU A 1 85 ? 8.904 2.851 -9.449 1.00 0.00 90 LEU A N 3
ATOM 4495 C CA . LEU A 1 85 ? 7.774 3.480 -10.188 1.00 0.00 90 LEU A CA 3
ATOM 4496 C C . LEU A 1 85 ? 8.251 3.910 -11.579 1.00 0.00 90 LEU A C 3
ATOM 4497 O O . LEU A 1 85 ? 8.993 4.864 -11.714 1.00 0.00 90 LEU A O 3
ATOM 4513 N N . PRO A 1 86 ? 7.814 3.180 -12.567 1.00 0.00 91 PRO A N 3
ATOM 4514 C CA . PRO A 1 86 ? 8.205 3.473 -13.971 1.00 0.00 91 PRO A CA 3
ATOM 4515 C C . PRO A 1 86 ? 7.636 4.822 -14.426 1.00 0.00 91 PRO A C 3
ATOM 4516 O O . PRO A 1 86 ? 6.697 5.329 -13.846 1.00 0.00 91 PRO A O 3
ATOM 4527 N N . PRO A 1 87 ? 8.247 5.365 -15.446 1.00 0.00 92 PRO A N 3
ATOM 4528 C CA . PRO A 1 87 ? 7.822 6.684 -15.984 1.00 0.00 92 PRO A CA 3
ATOM 4529 C C . PRO A 1 87 ? 6.504 6.576 -16.755 1.00 0.00 92 PRO A C 3
ATOM 4530 O O . PRO A 1 87 ? 5.772 7.538 -16.882 1.00 0.00 92 PRO A O 3
ATOM 4541 N N . ALA A 1 88 ? 6.190 5.422 -17.269 1.00 0.00 93 ALA A N 3
ATOM 4542 C CA . ALA A 1 88 ? 4.915 5.274 -18.024 1.00 0.00 93 ALA A CA 3
ATOM 4543 C C . ALA A 1 88 ? 3.763 5.054 -17.046 1.00 0.00 93 ALA A C 3
ATOM 4544 O O . ALA A 1 88 ? 2.635 4.838 -17.439 1.00 0.00 93 ALA A O 3
ATOM 4551 N N . LEU A 1 89 ? 4.042 5.100 -15.772 1.00 0.00 94 LEU A N 3
ATOM 4552 C CA . LEU A 1 89 ? 2.965 4.885 -14.771 1.00 0.00 94 LEU A CA 3
ATOM 4553 C C . LEU A 1 89 ? 2.615 6.202 -14.078 1.00 0.00 94 LEU A C 3
ATOM 4554 O O . LEU A 1 89 ? 1.690 6.277 -13.293 1.00 0.00 94 LEU A O 3
ATOM 4570 N N . VAL A 1 90 ? 3.353 7.237 -14.357 1.00 0.00 95 VAL A N 3
ATOM 4571 C CA . VAL A 1 90 ? 3.070 8.547 -13.710 1.00 0.00 95 VAL A CA 3
ATOM 4572 C C . VAL A 1 90 ? 2.288 9.450 -14.664 1.00 0.00 95 VAL A C 3
ATOM 4573 O O . VAL A 1 90 ? 2.743 9.745 -15.752 1.00 0.00 95 VAL A O 3
ATOM 4586 N N . PRO A 1 91 ? 1.132 9.866 -14.221 1.00 0.00 96 PRO A N 3
ATOM 4587 C CA . PRO A 1 91 ? 0.275 10.753 -15.046 1.00 0.00 96 PRO A CA 3
ATOM 4588 C C . PRO A 1 91 ? 0.912 12.140 -15.164 1.00 0.00 96 PRO A C 3
ATOM 4589 O O . PRO A 1 91 ? 1.880 12.437 -14.494 1.00 0.00 96 PRO A O 3
ATOM 4600 N N . PRO A 1 92 ? 0.345 12.943 -16.021 1.00 0.00 97 PRO A N 3
ATOM 4601 C CA . PRO A 1 92 ? 0.865 14.316 -16.238 1.00 0.00 97 PRO A CA 3
ATOM 4602 C C . PRO A 1 92 ? 0.572 15.197 -15.022 1.00 0.00 97 PRO A C 3
ATOM 4603 O O . PRO A 1 92 ? 1.046 16.311 -14.925 1.00 0.00 97 PRO A O 3
ATOM 4614 N N . SER A 1 93 ? -0.198 14.705 -14.091 1.00 0.00 98 SER A N 3
ATOM 4615 C CA . SER A 1 93 ? -0.506 15.519 -12.881 1.00 0.00 98 SER A CA 3
ATOM 4616 C C . SER A 1 93 ? 0.698 15.527 -11.943 1.00 0.00 98 SER A C 3
ATOM 4617 O O . SER A 1 93 ? 0.817 16.367 -11.073 1.00 0.00 98 SER A O 3
ATOM 4625 N N . LYS A 1 94 ? 1.602 14.606 -12.123 1.00 0.00 99 LYS A N 3
ATOM 4626 C CA . LYS A 1 94 ? 2.808 14.570 -11.253 1.00 0.00 99 LYS A CA 3
ATOM 4627 C C . LYS A 1 94 ? 3.913 15.424 -11.879 1.00 0.00 99 LYS A C 3
ATOM 4628 O O . LYS A 1 94 ? 4.999 15.542 -11.347 1.00 0.00 99 LYS A O 3
ATOM 4647 N N . ARG A 1 95 ? 3.640 16.025 -13.007 1.00 0.00 100 ARG A N 3
ATOM 4648 C CA . ARG A 1 95 ? 4.668 16.877 -13.668 1.00 0.00 100 ARG A CA 3
ATOM 4649 C C . ARG A 1 95 ? 4.008 18.121 -14.267 1.00 0.00 100 ARG A C 3
ATOM 4650 O O . ARG A 1 95 ? 3.677 18.158 -15.436 1.00 0.00 100 ARG A O 3
ATOM 4671 N N . SER B 2 6 ? 6.377 5.928 8.425 1.00 0.00 107 SER B N 3
ATOM 4672 C CA . SER B 2 6 ? 6.221 5.061 7.222 1.00 0.00 107 SER B CA 3
ATOM 4673 C C . SER B 2 6 ? 4.973 5.473 6.436 1.00 0.00 107 SER B C 3
ATOM 4674 O O . SER B 2 6 ? 3.965 5.842 7.004 1.00 0.00 107 SER B O 3
ATOM 4682 N N . THR B 2 7 ? 5.034 5.419 5.135 1.00 0.00 108 THR B N 3
ATOM 4683 C CA . THR B 2 7 ? 3.849 5.813 4.321 1.00 0.00 108 THR B CA 3
ATOM 4684 C C . THR B 2 7 ? 3.083 4.571 3.860 1.00 0.00 108 THR B C 3
ATOM 4685 O O . THR B 2 7 ? 1.924 4.645 3.503 1.00 0.00 108 THR B O 3
ATOM 4696 N N . ASN B 2 8 ? 3.718 3.430 3.862 1.00 0.00 109 ASN B N 3
ATOM 4697 C CA . ASN B 2 8 ? 3.014 2.191 3.418 1.00 0.00 109 ASN B CA 3
ATOM 4698 C C . ASN B 2 8 ? 2.384 1.470 4.614 1.00 0.00 109 ASN B C 3
ATOM 4699 O O . ASN B 2 8 ? 2.990 1.351 5.661 1.00 0.00 109 ASN B O 3
ATOM 4710 N N . PRO B 2 9 ? 1.175 1.016 4.412 1.00 0.00 110 PRO B N 3
ATOM 4711 C CA . PRO B 2 9 ? 0.432 0.305 5.475 1.00 0.00 110 PRO B CA 3
ATOM 4712 C C . PRO B 2 9 ? 0.779 -1.193 5.494 1.00 0.00 110 PRO B C 3
ATOM 4713 O O . PRO B 2 9 ? 0.108 -1.980 6.133 1.00 0.00 110 PRO B O 3
ATOM 4724 N N . PHE B 2 10 ? 1.811 -1.601 4.801 1.00 0.00 111 PHE B N 3
ATOM 4725 C CA . PHE B 2 10 ? 2.169 -3.053 4.794 1.00 0.00 111 PHE B CA 3
ATOM 4726 C C . PHE B 2 10 ? 3.636 -3.252 5.187 1.00 0.00 111 PHE B C 3
ATOM 4727 O O . PHE B 2 10 ? 4.065 -4.351 5.475 1.00 0.00 111 PHE B O 3
ATOM 4744 N N . LEU B 2 11 ? 4.407 -2.200 5.209 1.00 0.00 112 LEU B N 3
ATOM 4745 C CA . LEU B 2 11 ? 5.843 -2.342 5.591 1.00 0.00 112 LEU B CA 3
ATOM 4746 C C . LEU B 2 11 ? 6.073 -1.781 6.997 1.00 0.00 112 LEU B C 3
ATOM 4747 O O . LEU B 2 11 ? 7.007 -1.015 7.162 1.00 0.00 112 LEU B O 3
ATOM 4765 N N . PRO A 1 1 ? 2.507 5.077 -24.128 1.00 0.00 6 PRO A N 4
ATOM 4766 C CA . PRO A 1 1 ? 1.291 5.579 -23.442 1.00 0.00 6 PRO A CA 4
ATOM 4767 C C . PRO A 1 1 ? 1.379 5.324 -21.933 1.00 0.00 6 PRO A C 4
ATOM 4768 O O . PRO A 1 1 ? 2.411 4.944 -21.417 1.00 0.00 6 PRO A O 4
ATOM 4779 N N . TRP A 1 2 ? 0.301 5.527 -21.223 1.00 0.00 7 TRP A N 4
ATOM 4780 C CA . TRP A 1 2 ? 0.316 5.294 -19.751 1.00 0.00 7 TRP A CA 4
ATOM 4781 C C . TRP A 1 2 ? 0.233 3.792 -19.467 1.00 0.00 7 TRP A C 4
ATOM 4782 O O . TRP A 1 2 ? -0.664 3.115 -19.929 1.00 0.00 7 TRP A O 4
ATOM 4803 N N . ALA A 1 3 ? 1.162 3.263 -18.716 1.00 0.00 8 ALA A N 4
ATOM 4804 C CA . ALA A 1 3 ? 1.127 1.804 -18.412 1.00 0.00 8 ALA A CA 4
ATOM 4805 C C . ALA A 1 3 ? -0.306 1.378 -18.083 1.00 0.00 8 ALA A C 4
ATOM 4806 O O . ALA A 1 3 ? -0.702 0.255 -18.324 1.00 0.00 8 ALA A O 4
ATOM 4813 N N . VAL A 1 4 ? -1.088 2.275 -17.550 1.00 0.00 9 VAL A N 4
ATOM 4814 C CA . VAL A 1 4 ? -2.500 1.929 -17.221 1.00 0.00 9 VAL A CA 4
ATOM 4815 C C . VAL A 1 4 ? -3.397 2.279 -18.414 1.00 0.00 9 VAL A C 4
ATOM 4816 O O . VAL A 1 4 ? -3.054 3.113 -19.229 1.00 0.00 9 VAL A O 4
ATOM 4829 N N . LYS A 1 5 ? -4.533 1.649 -18.538 1.00 0.00 10 LYS A N 4
ATOM 4830 C CA . LYS A 1 5 ? -5.424 1.954 -19.695 1.00 0.00 10 LYS A CA 4
ATOM 4831 C C . LYS A 1 5 ? -6.667 2.722 -19.231 1.00 0.00 10 LYS A C 4
ATOM 4832 O O . LYS A 1 5 ? -6.944 2.801 -18.052 1.00 0.00 10 LYS A O 4
ATOM 4851 N N . PRO A 1 6 ? -7.379 3.259 -20.187 1.00 0.00 11 PRO A N 4
ATOM 4852 C CA . PRO A 1 6 ? -8.615 4.025 -19.882 1.00 0.00 11 PRO A CA 4
ATOM 4853 C C . PRO A 1 6 ? -9.700 3.077 -19.378 1.00 0.00 11 PRO A C 4
ATOM 4854 O O . PRO A 1 6 ? -10.521 3.430 -18.554 1.00 0.00 11 PRO A O 4
ATOM 4865 N N . GLU A 1 7 ? -9.693 1.867 -19.858 1.00 0.00 12 GLU A N 4
ATOM 4866 C CA . GLU A 1 7 ? -10.706 0.873 -19.404 1.00 0.00 12 GLU A CA 4
ATOM 4867 C C . GLU A 1 7 ? -10.271 0.311 -18.055 1.00 0.00 12 GLU A C 4
ATOM 4868 O O . GLU A 1 7 ? -11.080 -0.003 -17.204 1.00 0.00 12 GLU A O 4
ATOM 4880 N N . ASP A 1 8 ? -8.989 0.204 -17.852 1.00 0.00 13 ASP A N 4
ATOM 4881 C CA . ASP A 1 8 ? -8.478 -0.312 -16.555 1.00 0.00 13 ASP A CA 4
ATOM 4882 C C . ASP A 1 8 ? -8.558 0.803 -15.521 1.00 0.00 13 ASP A C 4
ATOM 4883 O O . ASP A 1 8 ? -8.827 0.575 -14.359 1.00 0.00 13 ASP A O 4
ATOM 4892 N N . LYS A 1 9 ? -8.342 2.016 -15.944 1.00 0.00 14 LYS A N 4
ATOM 4893 C CA . LYS A 1 9 ? -8.423 3.155 -14.996 1.00 0.00 14 LYS A CA 4
ATOM 4894 C C . LYS A 1 9 ? -9.886 3.402 -14.638 1.00 0.00 14 LYS A C 4
ATOM 4895 O O . LYS A 1 9 ? -10.202 4.027 -13.645 1.00 0.00 14 LYS A O 4
ATOM 4914 N N . ALA A 1 10 ? -10.780 2.898 -15.443 1.00 0.00 15 ALA A N 4
ATOM 4915 C CA . ALA A 1 10 ? -12.229 3.079 -15.158 1.00 0.00 15 ALA A CA 4
ATOM 4916 C C . ALA A 1 10 ? -12.618 2.175 -13.995 1.00 0.00 15 ALA A C 4
ATOM 4917 O O . ALA A 1 10 ? -13.321 2.575 -13.087 1.00 0.00 15 ALA A O 4
ATOM 4924 N N . LYS A 1 11 ? -12.139 0.961 -14.000 1.00 0.00 16 LYS A N 4
ATOM 4925 C CA . LYS A 1 11 ? -12.452 0.040 -12.881 1.00 0.00 16 LYS A CA 4
ATOM 4926 C C . LYS A 1 11 ? -11.608 0.449 -11.673 1.00 0.00 16 LYS A C 4
ATOM 4927 O O . LYS A 1 11 ? -11.970 0.220 -10.536 1.00 0.00 16 LYS A O 4
ATOM 4946 N N . TYR A 1 12 ? -10.492 1.084 -11.922 1.00 0.00 17 TYR A N 4
ATOM 4947 C CA . TYR A 1 12 ? -9.627 1.547 -10.804 1.00 0.00 17 TYR A CA 4
ATOM 4948 C C . TYR A 1 12 ? -10.295 2.741 -10.130 1.00 0.00 17 TYR A C 4
ATOM 4949 O O . TYR A 1 12 ? -10.245 2.910 -8.927 1.00 0.00 17 TYR A O 4
ATOM 4967 N N . ASP A 1 13 ? -10.916 3.576 -10.917 1.00 0.00 18 ASP A N 4
ATOM 4968 C CA . ASP A 1 13 ? -11.594 4.780 -10.358 1.00 0.00 18 ASP A CA 4
ATOM 4969 C C . ASP A 1 13 ? -12.950 4.399 -9.766 1.00 0.00 18 ASP A C 4
ATOM 4970 O O . ASP A 1 13 ? -13.596 5.188 -9.105 1.00 0.00 18 ASP A O 4
ATOM 4979 N N . ALA A 1 14 ? -13.373 3.186 -9.973 1.00 0.00 19 ALA A N 4
ATOM 4980 C CA . ALA A 1 14 ? -14.670 2.745 -9.394 1.00 0.00 19 ALA A CA 4
ATOM 4981 C C . ALA A 1 14 ? -14.361 2.042 -8.083 1.00 0.00 19 ALA A C 4
ATOM 4982 O O . ALA A 1 14 ? -15.092 2.131 -7.116 1.00 0.00 19 ALA A O 4
ATOM 4989 N N . ILE A 1 15 ? -13.240 1.382 -8.044 1.00 0.00 20 ILE A N 4
ATOM 4990 C CA . ILE A 1 15 ? -12.809 0.705 -6.807 1.00 0.00 20 ILE A CA 4
ATOM 4991 C C . ILE A 1 15 ? -12.276 1.780 -5.861 1.00 0.00 20 ILE A C 4
ATOM 4992 O O . ILE A 1 15 ? -12.419 1.704 -4.657 1.00 0.00 20 ILE A O 4
ATOM 5008 N N . PHE A 1 16 ? -11.681 2.799 -6.427 1.00 0.00 21 PHE A N 4
ATOM 5009 C CA . PHE A 1 16 ? -11.149 3.918 -5.606 1.00 0.00 21 PHE A CA 4
ATOM 5010 C C . PHE A 1 16 ? -12.326 4.655 -4.964 1.00 0.00 21 PHE A C 4
ATOM 5011 O O . PHE A 1 16 ? -12.277 5.076 -3.826 1.00 0.00 21 PHE A O 4
ATOM 5028 N N . ASP A 1 17 ? -13.390 4.802 -5.692 1.00 0.00 22 ASP A N 4
ATOM 5029 C CA . ASP A 1 17 ? -14.582 5.492 -5.138 1.00 0.00 22 ASP A CA 4
ATOM 5030 C C . ASP A 1 17 ? -15.514 4.471 -4.483 1.00 0.00 22 ASP A C 4
ATOM 5031 O O . ASP A 1 17 ? -16.527 4.817 -3.908 1.00 0.00 22 ASP A O 4
ATOM 5040 N N . SER A 1 18 ? -15.167 3.215 -4.554 1.00 0.00 23 SER A N 4
ATOM 5041 C CA . SER A 1 18 ? -16.017 2.171 -3.922 1.00 0.00 23 SER A CA 4
ATOM 5042 C C . SER A 1 18 ? -15.707 2.122 -2.430 1.00 0.00 23 SER A C 4
ATOM 5043 O O . SER A 1 18 ? -16.417 1.522 -1.649 1.00 0.00 23 SER A O 4
ATOM 5051 N N . LEU A 1 19 ? -14.642 2.762 -2.037 1.00 0.00 24 LEU A N 4
ATOM 5052 C CA . LEU A 1 19 ? -14.259 2.782 -0.606 1.00 0.00 24 LEU A CA 4
ATOM 5053 C C . LEU A 1 19 ? -14.798 4.052 0.045 1.00 0.00 24 LEU A C 4
ATOM 5054 O O . LEU A 1 19 ? -15.492 4.003 1.040 1.00 0.00 24 LEU A O 4
ATOM 5070 N N . SER A 1 20 ? -14.460 5.180 -0.539 1.00 0.00 25 SER A N 4
ATOM 5071 C CA . SER A 1 20 ? -14.894 6.532 -0.029 1.00 0.00 25 SER A CA 4
ATOM 5072 C C . SER A 1 20 ? -13.741 7.514 -0.227 1.00 0.00 25 SER A C 4
ATOM 5073 O O . SER A 1 20 ? -12.891 7.657 0.629 1.00 0.00 25 SER A O 4
ATOM 5081 N N . PRO A 1 21 ? -13.742 8.144 -1.365 1.00 0.00 26 PRO A N 4
ATOM 5082 C CA . PRO A 1 21 ? -12.670 9.106 -1.702 1.00 0.00 26 PRO A CA 4
ATOM 5083 C C . PRO A 1 21 ? -12.853 10.416 -0.938 1.00 0.00 26 PRO A C 4
ATOM 5084 O O . PRO A 1 21 ? -13.953 10.813 -0.609 1.00 0.00 26 PRO A O 4
ATOM 5095 N N . VAL A 1 22 ? -11.774 11.089 -0.665 1.00 0.00 27 VAL A N 4
ATOM 5096 C CA . VAL A 1 22 ? -11.856 12.381 0.067 1.00 0.00 27 VAL A CA 4
ATOM 5097 C C . VAL A 1 22 ? -11.115 13.455 -0.727 1.00 0.00 27 VAL A C 4
ATOM 5098 O O . VAL A 1 22 ? -9.903 13.452 -0.814 1.00 0.00 27 VAL A O 4
ATOM 5111 N N . ASN A 1 23 ? -11.835 14.365 -1.321 1.00 0.00 28 ASN A N 4
ATOM 5112 C CA . ASN A 1 23 ? -11.175 15.431 -2.125 1.00 0.00 28 ASN A CA 4
ATOM 5113 C C . ASN A 1 23 ? -10.318 14.801 -3.227 1.00 0.00 28 ASN A C 4
ATOM 5114 O O . ASN A 1 23 ? -9.406 15.414 -3.747 1.00 0.00 28 ASN A O 4
ATOM 5125 N N . GLY A 1 24 ? -10.611 13.580 -3.591 1.00 0.00 29 GLY A N 4
ATOM 5126 C CA . GLY A 1 24 ? -9.823 12.907 -4.665 1.00 0.00 29 GLY A CA 4
ATOM 5127 C C . GLY A 1 24 ? -8.683 12.096 -4.046 1.00 0.00 29 GLY A C 4
ATOM 5128 O O . GLY A 1 24 ? -7.586 12.056 -4.567 1.00 0.00 29 GLY A O 4
ATOM 5132 N N . PHE A 1 25 ? -8.926 11.453 -2.937 1.00 0.00 30 PHE A N 4
ATOM 5133 C CA . PHE A 1 25 ? -7.843 10.650 -2.294 1.00 0.00 30 PHE A CA 4
ATOM 5134 C C . PHE A 1 25 ? -8.401 9.465 -1.516 1.00 0.00 30 PHE A C 4
ATOM 5135 O O . PHE A 1 25 ? -9.492 9.503 -0.982 1.00 0.00 30 PHE A O 4
ATOM 5152 N N . LEU A 1 26 ? -7.624 8.430 -1.411 1.00 0.00 31 LEU A N 4
ATOM 5153 C CA . LEU A 1 26 ? -8.053 7.244 -0.626 1.00 0.00 31 LEU A CA 4
ATOM 5154 C C . LEU A 1 26 ? -7.014 7.008 0.456 1.00 0.00 31 LEU A C 4
ATOM 5155 O O . LEU A 1 26 ? -5.834 7.160 0.227 1.00 0.00 31 LEU A O 4
ATOM 5171 N N . SER A 1 27 ? -7.421 6.649 1.630 1.00 0.00 32 SER A N 4
ATOM 5172 C CA . SER A 1 27 ? -6.418 6.426 2.699 1.00 0.00 32 SER A CA 4
ATOM 5173 C C . SER A 1 27 ? -5.965 4.976 2.704 1.00 0.00 32 SER A C 4
ATOM 5174 O O . SER A 1 27 ? -6.747 4.076 2.496 1.00 0.00 32 SER A O 4
ATOM 5182 N N . GLY A 1 28 ? -4.703 4.745 2.943 1.00 0.00 33 GLY A N 4
ATOM 5183 C CA . GLY A 1 28 ? -4.196 3.342 2.975 1.00 0.00 33 GLY A CA 4
ATOM 5184 C C . GLY A 1 28 ? -5.213 2.464 3.704 1.00 0.00 33 GLY A C 4
ATOM 5185 O O . GLY A 1 28 ? -5.327 1.282 3.452 1.00 0.00 33 GLY A O 4
ATOM 5189 N N . ASP A 1 29 ? -5.962 3.047 4.602 1.00 0.00 34 ASP A N 4
ATOM 5190 C CA . ASP A 1 29 ? -6.987 2.267 5.347 1.00 0.00 34 ASP A CA 4
ATOM 5191 C C . ASP A 1 29 ? -8.025 1.699 4.374 1.00 0.00 34 ASP A C 4
ATOM 5192 O O . ASP A 1 29 ? -8.616 0.665 4.619 1.00 0.00 34 ASP A O 4
ATOM 5201 N N . LYS A 1 30 ? -8.244 2.359 3.266 1.00 0.00 35 LYS A N 4
ATOM 5202 C CA . LYS A 1 30 ? -9.228 1.848 2.278 1.00 0.00 35 LYS A CA 4
ATOM 5203 C C . LYS A 1 30 ? -8.485 1.063 1.206 1.00 0.00 35 LYS A C 4
ATOM 5204 O O . LYS A 1 30 ? -8.980 0.091 0.670 1.00 0.00 35 LYS A O 4
ATOM 5223 N N . VAL A 1 31 ? -7.285 1.470 0.902 1.00 0.00 36 VAL A N 4
ATOM 5224 C CA . VAL A 1 31 ? -6.494 0.740 -0.124 1.00 0.00 36 VAL A CA 4
ATOM 5225 C C . VAL A 1 31 ? -5.926 -0.551 0.473 1.00 0.00 36 VAL A C 4
ATOM 5226 O O . VAL A 1 31 ? -5.959 -1.599 -0.139 1.00 0.00 36 VAL A O 4
ATOM 5239 N N . LYS A 1 32 ? -5.400 -0.478 1.668 1.00 0.00 37 LYS A N 4
ATOM 5240 C CA . LYS A 1 32 ? -4.820 -1.693 2.313 1.00 0.00 37 LYS A CA 4
ATOM 5241 C C . LYS A 1 32 ? -5.703 -2.920 2.050 1.00 0.00 37 LYS A C 4
ATOM 5242 O O . LYS A 1 32 ? -5.244 -3.905 1.509 1.00 0.00 37 LYS A O 4
ATOM 5261 N N . PRO A 1 33 ? -6.950 -2.821 2.431 1.00 0.00 38 PRO A N 4
ATOM 5262 C CA . PRO A 1 33 ? -7.894 -3.948 2.218 1.00 0.00 38 PRO A CA 4
ATOM 5263 C C . PRO A 1 33 ? -8.102 -4.172 0.721 1.00 0.00 38 PRO A C 4
ATOM 5264 O O . PRO A 1 33 ? -8.261 -5.286 0.262 1.00 0.00 38 PRO A O 4
ATOM 5275 N N . VAL A 1 34 ? -8.085 -3.117 -0.045 1.00 0.00 39 VAL A N 4
ATOM 5276 C CA . VAL A 1 34 ? -8.263 -3.256 -1.518 1.00 0.00 39 VAL A CA 4
ATOM 5277 C C . VAL A 1 34 ? -7.109 -4.082 -2.103 1.00 0.00 39 VAL A C 4
ATOM 5278 O O . VAL A 1 34 ? -7.288 -4.850 -3.026 1.00 0.00 39 VAL A O 4
ATOM 5291 N N . LEU A 1 35 ? -5.928 -3.921 -1.571 1.00 0.00 40 LEU A N 4
ATOM 5292 C CA . LEU A 1 35 ? -4.762 -4.688 -2.093 1.00 0.00 40 LEU A CA 4
ATOM 5293 C C . LEU A 1 35 ? -4.698 -6.057 -1.425 1.00 0.00 40 LEU A C 4
ATOM 5294 O O . LEU A 1 35 ? -4.228 -7.020 -2.000 1.00 0.00 40 LEU A O 4
ATOM 5310 N N . LEU A 1 36 ? -5.175 -6.157 -0.218 1.00 0.00 41 LEU A N 4
ATOM 5311 C CA . LEU A 1 36 ? -5.151 -7.466 0.479 1.00 0.00 41 LEU A CA 4
ATOM 5312 C C . LEU A 1 36 ? -6.178 -8.388 -0.162 1.00 0.00 41 LEU A C 4
ATOM 5313 O O . LEU A 1 36 ? -6.183 -9.584 0.054 1.00 0.00 41 LEU A O 4
ATOM 5329 N N . ASN A 1 37 ? -7.053 -7.833 -0.952 1.00 0.00 42 ASN A N 4
ATOM 5330 C CA . ASN A 1 37 ? -8.084 -8.669 -1.610 1.00 0.00 42 ASN A CA 4
ATOM 5331 C C . ASN A 1 37 ? -7.473 -9.395 -2.808 1.00 0.00 42 ASN A C 4
ATOM 5332 O O . ASN A 1 37 ? -8.059 -10.301 -3.369 1.00 0.00 42 ASN A O 4
ATOM 5343 N N . SER A 1 38 ? -6.294 -8.999 -3.204 1.00 0.00 43 SER A N 4
ATOM 5344 C CA . SER A 1 38 ? -5.631 -9.656 -4.363 1.00 0.00 43 SER A CA 4
ATOM 5345 C C . SER A 1 38 ? -4.956 -10.956 -3.916 1.00 0.00 43 SER A C 4
ATOM 5346 O O . SER A 1 38 ? -4.295 -11.623 -4.687 1.00 0.00 43 SER A O 4
ATOM 5354 N N . LYS A 1 39 ? -5.118 -11.320 -2.672 1.00 0.00 44 LYS A N 4
ATOM 5355 C CA . LYS A 1 39 ? -4.485 -12.574 -2.167 1.00 0.00 44 LYS A CA 4
ATOM 5356 C C . LYS A 1 39 ? -2.962 -12.414 -2.118 1.00 0.00 44 LYS A C 4
ATOM 5357 O O . LYS A 1 39 ? -2.229 -13.378 -2.019 1.00 0.00 44 LYS A O 4
ATOM 5376 N N . LEU A 1 40 ? -2.483 -11.201 -2.183 1.00 0.00 45 LEU A N 4
ATOM 5377 C CA . LEU A 1 40 ? -1.011 -10.972 -2.135 1.00 0.00 45 LEU A CA 4
ATOM 5378 C C . LEU A 1 40 ? -0.578 -10.651 -0.704 1.00 0.00 45 LEU A C 4
ATOM 5379 O O . LEU A 1 40 ? -1.353 -10.139 0.078 1.00 0.00 45 LEU A O 4
ATOM 5395 N N . PRO A 1 41 ? 0.652 -10.965 -0.410 1.00 0.00 46 PRO A N 4
ATOM 5396 C CA . PRO A 1 41 ? 1.197 -10.707 0.939 1.00 0.00 46 PRO A CA 4
ATOM 5397 C C . PRO A 1 41 ? 1.465 -9.211 1.133 1.00 0.00 46 PRO A C 4
ATOM 5398 O O . PRO A 1 41 ? 1.320 -8.420 0.224 1.00 0.00 46 PRO A O 4
ATOM 5409 N N . VAL A 1 42 ? 1.855 -8.822 2.313 1.00 0.00 47 VAL A N 4
ATOM 5410 C CA . VAL A 1 42 ? 2.134 -7.388 2.587 1.00 0.00 47 VAL A CA 4
ATOM 5411 C C . VAL A 1 42 ? 3.414 -6.969 1.867 1.00 0.00 47 VAL A C 4
ATOM 5412 O O . VAL A 1 42 ? 3.774 -5.809 1.832 1.00 0.00 47 VAL A O 4
ATOM 5425 N N . ASP A 1 43 ? 4.102 -7.910 1.284 1.00 0.00 48 ASP A N 4
ATOM 5426 C CA . ASP A 1 43 ? 5.353 -7.574 0.567 1.00 0.00 48 ASP A CA 4
ATOM 5427 C C . ASP A 1 43 ? 5.018 -7.029 -0.816 1.00 0.00 48 ASP A C 4
ATOM 5428 O O . ASP A 1 43 ? 5.704 -6.176 -1.345 1.00 0.00 48 ASP A O 4
ATOM 5437 N N . ILE A 1 44 ? 3.953 -7.500 -1.401 1.00 0.00 49 ILE A N 4
ATOM 5438 C CA . ILE A 1 44 ? 3.564 -6.989 -2.741 1.00 0.00 49 ILE A CA 4
ATOM 5439 C C . ILE A 1 44 ? 2.781 -5.697 -2.563 1.00 0.00 49 ILE A C 4
ATOM 5440 O O . ILE A 1 44 ? 2.901 -4.763 -3.331 1.00 0.00 49 ILE A O 4
ATOM 5456 N N . LEU A 1 45 ? 1.985 -5.646 -1.536 1.00 0.00 50 LEU A N 4
ATOM 5457 C CA . LEU A 1 45 ? 1.186 -4.427 -1.266 1.00 0.00 50 LEU A CA 4
ATOM 5458 C C . LEU A 1 45 ? 2.101 -3.349 -0.697 1.00 0.00 50 LEU A C 4
ATOM 5459 O O . LEU A 1 45 ? 1.860 -2.167 -0.847 1.00 0.00 50 LEU A O 4
ATOM 5475 N N . GLY A 1 46 ? 3.167 -3.752 -0.063 1.00 0.00 51 GLY A N 4
ATOM 5476 C CA . GLY A 1 46 ? 4.115 -2.749 0.490 1.00 0.00 51 GLY A CA 4
ATOM 5477 C C . GLY A 1 46 ? 4.835 -2.107 -0.687 1.00 0.00 51 GLY A C 4
ATOM 5478 O O . GLY A 1 46 ? 5.305 -0.990 -0.621 1.00 0.00 51 GLY A O 4
ATOM 5482 N N . ARG A 1 47 ? 4.906 -2.821 -1.775 1.00 0.00 52 ARG A N 4
ATOM 5483 C CA . ARG A 1 47 ? 5.573 -2.289 -2.990 1.00 0.00 52 ARG A CA 4
ATOM 5484 C C . ARG A 1 47 ? 4.527 -1.789 -3.979 1.00 0.00 52 ARG A C 4
ATOM 5485 O O . ARG A 1 47 ? 4.757 -0.850 -4.716 1.00 0.00 52 ARG A O 4
ATOM 5506 N N . VAL A 1 48 ? 3.374 -2.398 -4.002 1.00 0.00 53 VAL A N 4
ATOM 5507 C CA . VAL A 1 48 ? 2.329 -1.931 -4.949 1.00 0.00 53 VAL A CA 4
ATOM 5508 C C . VAL A 1 48 ? 1.798 -0.586 -4.475 1.00 0.00 53 VAL A C 4
ATOM 5509 O O . VAL A 1 48 ? 1.521 0.298 -5.261 1.00 0.00 53 VAL A O 4
ATOM 5522 N N . TRP A 1 49 ? 1.673 -0.413 -3.189 1.00 0.00 54 TRP A N 4
ATOM 5523 C CA . TRP A 1 49 ? 1.182 0.891 -2.679 1.00 0.00 54 TRP A CA 4
ATOM 5524 C C . TRP A 1 49 ? 2.262 1.955 -2.879 1.00 0.00 54 TRP A C 4
ATOM 5525 O O . TRP A 1 49 ? 1.999 3.022 -3.380 1.00 0.00 54 TRP A O 4
ATOM 5546 N N . GLU A 1 50 ? 3.473 1.684 -2.463 1.00 0.00 55 GLU A N 4
ATOM 5547 C CA . GLU A 1 50 ? 4.543 2.711 -2.611 1.00 0.00 55 GLU A CA 4
ATOM 5548 C C . GLU A 1 50 ? 4.681 3.121 -4.072 1.00 0.00 55 GLU A C 4
ATOM 5549 O O . GLU A 1 50 ? 4.569 4.283 -4.410 1.00 0.00 55 GLU A O 4
ATOM 5561 N N . LEU A 1 51 ? 4.883 2.184 -4.951 1.00 0.00 56 LEU A N 4
ATOM 5562 C CA . LEU A 1 51 ? 4.978 2.552 -6.391 1.00 0.00 56 LEU A CA 4
ATOM 5563 C C . LEU A 1 51 ? 3.634 3.154 -6.828 1.00 0.00 56 LEU A C 4
ATOM 5564 O O . LEU A 1 51 ? 3.510 3.724 -7.894 1.00 0.00 56 LEU A O 4
ATOM 5580 N N . SER A 1 52 ? 2.629 3.037 -5.993 1.00 0.00 57 SER A N 4
ATOM 5581 C CA . SER A 1 52 ? 1.290 3.602 -6.323 1.00 0.00 57 SER A CA 4
ATOM 5582 C C . SER A 1 52 ? 1.114 4.967 -5.644 1.00 0.00 57 SER A C 4
ATOM 5583 O O . SER A 1 52 ? 0.538 5.880 -6.202 1.00 0.00 57 SER A O 4
ATOM 5591 N N . ASP A 1 53 ? 1.609 5.112 -4.441 1.00 0.00 58 ASP A N 4
ATOM 5592 C CA . ASP A 1 53 ? 1.473 6.411 -3.723 1.00 0.00 58 ASP A CA 4
ATOM 5593 C C . ASP A 1 53 ? 2.335 7.476 -4.403 1.00 0.00 58 ASP A C 4
ATOM 5594 O O . ASP A 1 53 ? 3.475 7.693 -4.039 1.00 0.00 58 ASP A O 4
ATOM 5603 N N . ILE A 1 54 ? 1.802 8.138 -5.392 1.00 0.00 59 ILE A N 4
ATOM 5604 C CA . ILE A 1 54 ? 2.592 9.183 -6.101 1.00 0.00 59 ILE A CA 4
ATOM 5605 C C . ILE A 1 54 ? 3.063 10.257 -5.115 1.00 0.00 59 ILE A C 4
ATOM 5606 O O . ILE A 1 54 ? 4.083 10.887 -5.313 1.00 0.00 59 ILE A O 4
ATOM 5622 N N . ASP A 1 55 ? 2.329 10.471 -4.056 1.00 0.00 60 ASP A N 4
ATOM 5623 C CA . ASP A 1 55 ? 2.740 11.508 -3.065 1.00 0.00 60 ASP A CA 4
ATOM 5624 C C . ASP A 1 55 ? 3.151 10.855 -1.743 1.00 0.00 60 ASP A C 4
ATOM 5625 O O . ASP A 1 55 ? 3.494 11.528 -0.791 1.00 0.00 60 ASP A O 4
ATOM 5634 N N . HIS A 1 56 ? 3.114 9.547 -1.675 1.00 0.00 61 HIS A N 4
ATOM 5635 C CA . HIS A 1 56 ? 3.497 8.838 -0.416 1.00 0.00 61 HIS A CA 4
ATOM 5636 C C . HIS A 1 56 ? 2.973 9.593 0.804 1.00 0.00 61 HIS A C 4
ATOM 5637 O O . HIS A 1 56 ? 3.702 9.877 1.733 1.00 0.00 61 HIS A O 4
ATOM 5651 N N . ASP A 1 57 ? 1.706 9.899 0.814 1.00 0.00 62 ASP A N 4
ATOM 5652 C CA . ASP A 1 57 ? 1.117 10.613 1.977 1.00 0.00 62 ASP A CA 4
ATOM 5653 C C . ASP A 1 57 ? 0.155 9.668 2.689 1.00 0.00 62 ASP A C 4
ATOM 5654 O O . ASP A 1 57 ? -0.775 10.085 3.350 1.00 0.00 62 ASP A O 4
ATOM 5663 N N . GLY A 1 58 ? 0.369 8.389 2.538 1.00 0.00 63 GLY A N 4
ATOM 5664 C CA . GLY A 1 58 ? -0.533 7.400 3.184 1.00 0.00 63 GLY A CA 4
ATOM 5665 C C . GLY A 1 58 ? -1.881 7.420 2.465 1.00 0.00 63 GLY A C 4
ATOM 5666 O O . GLY A 1 58 ? -2.914 7.185 3.062 1.00 0.00 63 GLY A O 4
ATOM 5670 N N . MET A 1 59 ? -1.888 7.706 1.186 1.00 0.00 64 MET A N 4
ATOM 5671 C CA . MET A 1 59 ? -3.185 7.744 0.446 1.00 0.00 64 MET A CA 4
ATOM 5672 C C . MET A 1 59 ? -2.996 7.400 -1.034 1.00 0.00 64 MET A C 4
ATOM 5673 O O . MET A 1 59 ? -1.910 7.482 -1.570 1.00 0.00 64 MET A O 4
ATOM 5687 N N . LEU A 1 60 ? -4.060 7.043 -1.703 1.00 0.00 65 LEU A N 4
ATOM 5688 C CA . LEU A 1 60 ? -3.964 6.726 -3.157 1.00 0.00 65 LEU A CA 4
ATOM 5689 C C . LEU A 1 60 ? -4.972 7.578 -3.933 1.00 0.00 65 LEU A C 4
ATOM 5690 O O . LEU A 1 60 ? -6.161 7.325 -3.902 1.00 0.00 65 LEU A O 4
ATOM 5706 N N . ASP A 1 61 ? -4.520 8.583 -4.630 1.00 0.00 66 ASP A N 4
ATOM 5707 C CA . ASP A 1 61 ? -5.477 9.431 -5.397 1.00 0.00 66 ASP A CA 4
ATOM 5708 C C . ASP A 1 61 ? -6.060 8.636 -6.563 1.00 0.00 66 ASP A C 4
ATOM 5709 O O . ASP A 1 61 ? -5.540 7.609 -6.951 1.00 0.00 66 ASP A O 4
ATOM 5718 N N . ARG A 1 62 ? -7.133 9.108 -7.125 1.00 0.00 67 ARG A N 4
ATOM 5719 C CA . ARG A 1 62 ? -7.753 8.386 -8.272 1.00 0.00 67 ARG A CA 4
ATOM 5720 C C . ARG A 1 62 ? -6.671 7.903 -9.239 1.00 0.00 67 ARG A C 4
ATOM 5721 O O . ARG A 1 62 ? -6.768 6.839 -9.816 1.00 0.00 67 ARG A O 4
ATOM 5742 N N . ASP A 1 63 ? -5.641 8.680 -9.416 1.00 0.00 68 ASP A N 4
ATOM 5743 C CA . ASP A 1 63 ? -4.549 8.271 -10.344 1.00 0.00 68 ASP A CA 4
ATOM 5744 C C . ASP A 1 63 ? -3.584 7.328 -9.628 1.00 0.00 68 ASP A C 4
ATOM 5745 O O . ASP A 1 63 ? -3.041 6.414 -10.218 1.00 0.00 68 ASP A O 4
ATOM 5754 N N . GLU A 1 64 ? -3.375 7.532 -8.359 1.00 0.00 69 GLU A N 4
ATOM 5755 C CA . GLU A 1 64 ? -2.455 6.632 -7.610 1.00 0.00 69 GLU A CA 4
ATOM 5756 C C . GLU A 1 64 ? -3.157 5.300 -7.362 1.00 0.00 69 GLU A C 4
ATOM 5757 O O . GLU A 1 64 ? -2.584 4.242 -7.524 1.00 0.00 69 GLU A O 4
ATOM 5769 N N . PHE A 1 65 ? -4.407 5.348 -6.993 1.00 0.00 70 PHE A N 4
ATOM 5770 C CA . PHE A 1 65 ? -5.162 4.088 -6.761 1.00 0.00 70 PHE A CA 4
ATOM 5771 C C . PHE A 1 65 ? -5.176 3.275 -8.055 1.00 0.00 70 PHE A C 4
ATOM 5772 O O . PHE A 1 65 ? -5.260 2.062 -8.043 1.00 0.00 70 PHE A O 4
ATOM 5789 N N . ALA A 1 66 ? -5.074 3.943 -9.173 1.00 0.00 71 ALA A N 4
ATOM 5790 C CA . ALA A 1 66 ? -5.058 3.222 -10.477 1.00 0.00 71 ALA A CA 4
ATOM 5791 C C . ALA A 1 66 ? -3.725 2.504 -10.635 1.00 0.00 71 ALA A C 4
ATOM 5792 O O . ALA A 1 66 ? -3.664 1.322 -10.909 1.00 0.00 71 ALA A O 4
ATOM 5799 N N . VAL A 1 67 ? -2.659 3.220 -10.450 1.00 0.00 72 VAL A N 4
ATOM 5800 C CA . VAL A 1 67 ? -1.316 2.603 -10.571 1.00 0.00 72 VAL A CA 4
ATOM 5801 C C . VAL A 1 67 ? -1.219 1.400 -9.629 1.00 0.00 72 VAL A C 4
ATOM 5802 O O . VAL A 1 67 ? -0.468 0.470 -9.859 1.00 0.00 72 VAL A O 4
ATOM 5815 N N . ALA A 1 68 ? -1.979 1.418 -8.568 1.00 0.00 73 ALA A N 4
ATOM 5816 C CA . ALA A 1 68 ? -1.949 0.291 -7.593 1.00 0.00 73 ALA A CA 4
ATOM 5817 C C . ALA A 1 68 ? -2.971 -0.779 -7.972 1.00 0.00 73 ALA A C 4
ATOM 5818 O O . ALA A 1 68 ? -3.064 -1.805 -7.340 1.00 0.00 73 ALA A O 4
ATOM 5825 N N . MET A 1 69 ? -3.741 -0.559 -8.996 1.00 0.00 74 MET A N 4
ATOM 5826 C CA . MET A 1 69 ? -4.742 -1.592 -9.382 1.00 0.00 74 MET A CA 4
ATOM 5827 C C . MET A 1 69 ? -4.123 -2.565 -10.379 1.00 0.00 74 MET A C 4
ATOM 5828 O O . MET A 1 69 ? -4.276 -3.765 -10.267 1.00 0.00 74 MET A O 4
ATOM 5842 N N . PHE A 1 70 ? -3.400 -2.066 -11.339 1.00 0.00 75 PHE A N 4
ATOM 5843 C CA . PHE A 1 70 ? -2.754 -2.981 -12.315 1.00 0.00 75 PHE A CA 4
ATOM 5844 C C . PHE A 1 70 ? -1.495 -3.561 -11.666 1.00 0.00 75 PHE A C 4
ATOM 5845 O O . PHE A 1 70 ? -0.985 -4.585 -12.072 1.00 0.00 75 PHE A O 4
ATOM 5862 N N . LEU A 1 71 ? -1.012 -2.916 -10.635 1.00 0.00 76 LEU A N 4
ATOM 5863 C CA . LEU A 1 71 ? 0.191 -3.428 -9.923 1.00 0.00 76 LEU A CA 4
ATOM 5864 C C . LEU A 1 71 ? -0.227 -4.571 -8.999 1.00 0.00 76 LEU A C 4
ATOM 5865 O O . LEU A 1 71 ? 0.565 -5.420 -8.640 1.00 0.00 76 LEU A O 4
ATOM 5881 N N . VAL A 1 72 ? -1.475 -4.597 -8.622 1.00 0.00 77 VAL A N 4
ATOM 5882 C CA . VAL A 1 72 ? -1.966 -5.681 -7.731 1.00 0.00 77 VAL A CA 4
ATOM 5883 C C . VAL A 1 72 ? -2.480 -6.845 -8.574 1.00 0.00 77 VAL A C 4
ATOM 5884 O O . VAL A 1 72 ? -2.305 -7.995 -8.227 1.00 0.00 77 VAL A O 4
ATOM 5897 N N . TYR A 1 73 ? -3.108 -6.561 -9.679 1.00 0.00 78 TYR A N 4
ATOM 5898 C CA . TYR A 1 73 ? -3.625 -7.664 -10.533 1.00 0.00 78 TYR A CA 4
ATOM 5899 C C . TYR A 1 73 ? -2.495 -8.249 -11.377 1.00 0.00 78 TYR A C 4
ATOM 5900 O O . TYR A 1 73 ? -2.546 -9.390 -11.792 1.00 0.00 78 TYR A O 4
ATOM 5918 N N . CYS A 1 74 ? -1.467 -7.487 -11.621 1.00 0.00 79 CYS A N 4
ATOM 5919 C CA . CYS A 1 74 ? -0.336 -8.020 -12.423 1.00 0.00 79 CYS A CA 4
ATOM 5920 C C . CYS A 1 74 ? 0.596 -8.816 -11.510 1.00 0.00 79 CYS A C 4
ATOM 5921 O O . CYS A 1 74 ? 1.377 -9.630 -11.960 1.00 0.00 79 CYS A O 4
ATOM 5929 N N . ALA A 1 75 ? 0.504 -8.600 -10.226 1.00 0.00 80 ALA A N 4
ATOM 5930 C CA . ALA A 1 75 ? 1.370 -9.360 -9.291 1.00 0.00 80 ALA A CA 4
ATOM 5931 C C . ALA A 1 75 ? 0.804 -10.768 -9.129 1.00 0.00 80 ALA A C 4
ATOM 5932 O O . ALA A 1 75 ? 1.460 -11.668 -8.647 1.00 0.00 80 ALA A O 4
ATOM 5939 N N . LEU A 1 76 ? -0.424 -10.953 -9.531 1.00 0.00 81 LEU A N 4
ATOM 5940 C CA . LEU A 1 76 ? -1.061 -12.288 -9.408 1.00 0.00 81 LEU A CA 4
ATOM 5941 C C . LEU A 1 76 ? -0.874 -13.116 -10.677 1.00 0.00 81 LEU A C 4
ATOM 5942 O O . LEU A 1 76 ? -0.487 -14.266 -10.628 1.00 0.00 81 LEU A O 4
ATOM 5958 N N . GLU A 1 77 ? -1.189 -12.557 -11.811 1.00 0.00 82 GLU A N 4
ATOM 5959 C CA . GLU A 1 77 ? -1.074 -13.346 -13.074 1.00 0.00 82 GLU A CA 4
ATOM 5960 C C . GLU A 1 77 ? -0.070 -12.730 -14.056 1.00 0.00 82 GLU A C 4
ATOM 5961 O O . GLU A 1 77 ? 0.162 -13.271 -15.118 1.00 0.00 82 GLU A O 4
ATOM 5973 N N . LYS A 1 78 ? 0.519 -11.612 -13.741 1.00 0.00 83 LYS A N 4
ATOM 5974 C CA . LYS A 1 78 ? 1.484 -11.013 -14.713 1.00 0.00 83 LYS A CA 4
ATOM 5975 C C . LYS A 1 78 ? 2.933 -11.237 -14.271 1.00 0.00 83 LYS A C 4
ATOM 5976 O O . LYS A 1 78 ? 3.642 -12.046 -14.837 1.00 0.00 83 LYS A O 4
ATOM 5995 N N . GLU A 1 79 ? 3.387 -10.525 -13.281 1.00 0.00 84 GLU A N 4
ATOM 5996 C CA . GLU A 1 79 ? 4.800 -10.700 -12.828 1.00 0.00 84 GLU A CA 4
ATOM 5997 C C . GLU A 1 79 ? 4.971 -10.161 -11.408 1.00 0.00 84 GLU A C 4
ATOM 5998 O O . GLU A 1 79 ? 4.036 -9.660 -10.823 1.00 0.00 84 GLU A O 4
ATOM 6010 N N . PRO A 1 80 ? 6.169 -10.272 -10.902 1.00 0.00 85 PRO A N 4
ATOM 6011 C CA . PRO A 1 80 ? 6.458 -9.776 -9.537 1.00 0.00 85 PRO A CA 4
ATOM 6012 C C . PRO A 1 80 ? 6.436 -8.246 -9.525 1.00 0.00 85 PRO A C 4
ATOM 6013 O O . PRO A 1 80 ? 6.345 -7.611 -10.557 1.00 0.00 85 PRO A O 4
ATOM 6024 N N . VAL A 1 81 ? 6.509 -7.648 -8.371 1.00 0.00 86 VAL A N 4
ATOM 6025 C CA . VAL A 1 81 ? 6.481 -6.161 -8.307 1.00 0.00 86 VAL A CA 4
ATOM 6026 C C . VAL A 1 81 ? 7.811 -5.622 -7.776 1.00 0.00 86 VAL A C 4
ATOM 6027 O O . VAL A 1 81 ? 8.266 -6.025 -6.724 1.00 0.00 86 VAL A O 4
ATOM 6040 N N . PRO A 1 82 ? 8.385 -4.717 -8.520 1.00 0.00 87 PRO A N 4
ATOM 6041 C CA . PRO A 1 82 ? 9.662 -4.107 -8.115 1.00 0.00 87 PRO A CA 4
ATOM 6042 C C . PRO A 1 82 ? 9.383 -2.937 -7.173 1.00 0.00 87 PRO A C 4
ATOM 6043 O O . PRO A 1 82 ? 8.267 -2.741 -6.736 1.00 0.00 87 PRO A O 4
ATOM 6054 N N . MET A 1 83 ? 10.373 -2.157 -6.855 1.00 0.00 88 MET A N 4
ATOM 6055 C CA . MET A 1 83 ? 10.134 -1.002 -5.942 1.00 0.00 88 MET A CA 4
ATOM 6056 C C . MET A 1 83 ? 10.416 0.300 -6.671 1.00 0.00 88 MET A C 4
ATOM 6057 O O . MET A 1 83 ? 10.496 1.352 -6.067 1.00 0.00 88 MET A O 4
ATOM 6071 N N . SER A 1 84 ? 10.598 0.247 -7.955 1.00 0.00 89 SER A N 4
ATOM 6072 C CA . SER A 1 84 ? 10.908 1.499 -8.684 1.00 0.00 89 SER A CA 4
ATOM 6073 C C . SER A 1 84 ? 9.800 1.875 -9.645 1.00 0.00 89 SER A C 4
ATOM 6074 O O . SER A 1 84 ? 9.714 1.385 -10.753 1.00 0.00 89 SER A O 4
ATOM 6082 N N . LEU A 1 85 ? 8.969 2.763 -9.225 1.00 0.00 90 LEU A N 4
ATOM 6083 C CA . LEU A 1 85 ? 7.860 3.218 -10.105 1.00 0.00 90 LEU A CA 4
ATOM 6084 C C . LEU A 1 85 ? 8.429 3.653 -11.457 1.00 0.00 90 LEU A C 4
ATOM 6085 O O . LEU A 1 85 ? 9.051 4.692 -11.557 1.00 0.00 90 LEU A O 4
ATOM 6101 N N . PRO A 1 86 ? 8.202 2.847 -12.458 1.00 0.00 91 PRO A N 4
ATOM 6102 C CA . PRO A 1 86 ? 8.708 3.172 -13.812 1.00 0.00 91 PRO A CA 4
ATOM 6103 C C . PRO A 1 86 ? 7.996 4.410 -14.361 1.00 0.00 91 PRO A C 4
ATOM 6104 O O . PRO A 1 86 ? 6.838 4.643 -14.077 1.00 0.00 91 PRO A O 4
ATOM 6115 N N . PRO A 1 87 ? 8.733 5.171 -15.120 1.00 0.00 92 PRO A N 4
ATOM 6116 C CA . PRO A 1 87 ? 8.193 6.421 -15.713 1.00 0.00 92 PRO A CA 4
ATOM 6117 C C . PRO A 1 87 ? 7.149 6.113 -16.783 1.00 0.00 92 PRO A C 4
ATOM 6118 O O . PRO A 1 87 ? 6.518 6.998 -17.323 1.00 0.00 92 PRO A O 4
ATOM 6129 N N . ALA A 1 88 ? 6.960 4.866 -17.088 1.00 0.00 93 ALA A N 4
ATOM 6130 C CA . ALA A 1 88 ? 5.953 4.501 -18.117 1.00 0.00 93 ALA A CA 4
ATOM 6131 C C . ALA A 1 88 ? 4.563 4.505 -17.490 1.00 0.00 93 ALA A C 4
ATOM 6132 O O . ALA A 1 88 ? 3.572 4.268 -18.151 1.00 0.00 93 ALA A O 4
ATOM 6139 N N . LEU A 1 89 ? 4.480 4.773 -16.213 1.00 0.00 94 LEU A N 4
ATOM 6140 C CA . LEU A 1 89 ? 3.149 4.787 -15.560 1.00 0.00 94 LEU A CA 4
ATOM 6141 C C . LEU A 1 89 ? 3.090 5.854 -14.457 1.00 0.00 94 LEU A C 4
ATOM 6142 O O . LEU A 1 89 ? 2.467 5.670 -13.429 1.00 0.00 94 LEU A O 4
ATOM 6158 N N . VAL A 1 90 ? 3.730 6.969 -14.662 1.00 0.00 95 VAL A N 4
ATOM 6159 C CA . VAL A 1 90 ? 3.707 8.035 -13.621 1.00 0.00 95 VAL A CA 4
ATOM 6160 C C . VAL A 1 90 ? 3.250 9.368 -14.220 1.00 0.00 95 VAL A C 4
ATOM 6161 O O . VAL A 1 90 ? 3.738 9.786 -15.252 1.00 0.00 95 VAL A O 4
ATOM 6174 N N . PRO A 1 91 ? 2.330 9.998 -13.539 1.00 0.00 96 PRO A N 4
ATOM 6175 C CA . PRO A 1 91 ? 1.807 11.308 -13.999 1.00 0.00 96 PRO A CA 4
ATOM 6176 C C . PRO A 1 91 ? 2.857 12.400 -13.776 1.00 0.00 96 PRO A C 4
ATOM 6177 O O . PRO A 1 91 ? 3.897 12.151 -13.199 1.00 0.00 96 PRO A O 4
ATOM 6188 N N . PRO A 1 92 ? 2.551 13.578 -14.246 1.00 0.00 97 PRO A N 4
ATOM 6189 C CA . PRO A 1 92 ? 3.485 14.721 -14.098 1.00 0.00 97 PRO A CA 4
ATOM 6190 C C . PRO A 1 92 ? 3.518 15.208 -12.648 1.00 0.00 97 PRO A C 4
ATOM 6191 O O . PRO A 1 92 ? 2.849 14.672 -11.787 1.00 0.00 97 PRO A O 4
ATOM 6202 N N . SER A 1 93 ? 4.308 16.214 -12.379 1.00 0.00 98 SER A N 4
ATOM 6203 C CA . SER A 1 93 ? 4.426 16.756 -10.989 1.00 0.00 98 SER A CA 4
ATOM 6204 C C . SER A 1 93 ? 5.309 15.844 -10.139 1.00 0.00 98 SER A C 4
ATOM 6205 O O . SER A 1 93 ? 6.188 16.300 -9.436 1.00 0.00 98 SER A O 4
ATOM 6213 N N . LYS A 1 94 ? 5.102 14.563 -10.210 1.00 0.00 99 LYS A N 4
ATOM 6214 C CA . LYS A 1 94 ? 5.957 13.640 -9.423 1.00 0.00 99 LYS A CA 4
ATOM 6215 C C . LYS A 1 94 ? 7.184 13.277 -10.259 1.00 0.00 99 LYS A C 4
ATOM 6216 O O . LYS A 1 94 ? 7.957 12.407 -9.909 1.00 0.00 99 LYS A O 4
ATOM 6235 N N . ARG A 1 95 ? 7.370 13.946 -11.370 1.00 0.00 100 ARG A N 4
ATOM 6236 C CA . ARG A 1 95 ? 8.551 13.643 -12.231 1.00 0.00 100 ARG A CA 4
ATOM 6237 C C . ARG A 1 95 ? 9.835 13.649 -11.396 1.00 0.00 100 ARG A C 4
ATOM 6238 O O . ARG A 1 95 ? 10.370 14.691 -11.071 1.00 0.00 100 ARG A O 4
ATOM 6259 N N . SER B 2 6 ? 1.708 6.824 9.297 1.00 0.00 107 SER B N 4
ATOM 6260 C CA . SER B 2 6 ? 0.633 7.205 8.336 1.00 0.00 107 SER B CA 4
ATOM 6261 C C . SER B 2 6 ? 1.150 7.113 6.898 1.00 0.00 107 SER B C 4
ATOM 6262 O O . SER B 2 6 ? 1.135 8.078 6.161 1.00 0.00 107 SER B O 4
ATOM 6270 N N . THR B 2 7 ? 1.609 5.960 6.491 1.00 0.00 108 THR B N 4
ATOM 6271 C CA . THR B 2 7 ? 2.125 5.814 5.101 1.00 0.00 108 THR B CA 4
ATOM 6272 C C . THR B 2 7 ? 1.897 4.384 4.599 1.00 0.00 108 THR B C 4
ATOM 6273 O O . THR B 2 7 ? 0.842 3.813 4.788 1.00 0.00 108 THR B O 4
ATOM 6284 N N . ASN B 2 8 ? 2.876 3.802 3.958 1.00 0.00 109 ASN B N 4
ATOM 6285 C CA . ASN B 2 8 ? 2.714 2.412 3.444 1.00 0.00 109 ASN B CA 4
ATOM 6286 C C . ASN B 2 8 ? 1.990 1.543 4.480 1.00 0.00 109 ASN B C 4
ATOM 6287 O O . ASN B 2 8 ? 2.488 1.330 5.567 1.00 0.00 109 ASN B O 4
ATOM 6298 N N . PRO B 2 9 ? 0.826 1.076 4.105 1.00 0.00 110 PRO B N 4
ATOM 6299 C CA . PRO B 2 9 ? 0.018 0.227 5.013 1.00 0.00 110 PRO B CA 4
ATOM 6300 C C . PRO B 2 9 ? 0.507 -1.229 4.997 1.00 0.00 110 PRO B C 4
ATOM 6301 O O . PRO B 2 9 ? -0.194 -2.128 5.417 1.00 0.00 110 PRO B O 4
ATOM 6312 N N . PHE B 2 10 ? 1.699 -1.474 4.522 1.00 0.00 111 PHE B N 4
ATOM 6313 C CA . PHE B 2 10 ? 2.213 -2.876 4.490 1.00 0.00 111 PHE B CA 4
ATOM 6314 C C . PHE B 2 10 ? 3.693 -2.908 4.883 1.00 0.00 111 PHE B C 4
ATOM 6315 O O . PHE B 2 10 ? 4.452 -3.736 4.419 1.00 0.00 111 PHE B O 4
ATOM 6332 N N . LEU B 2 11 ? 4.109 -2.014 5.740 1.00 0.00 112 LEU B N 4
ATOM 6333 C CA . LEU B 2 11 ? 5.538 -1.996 6.166 1.00 0.00 112 LEU B CA 4
ATOM 6334 C C . LEU B 2 11 ? 5.638 -1.701 7.666 1.00 0.00 112 LEU B C 4
ATOM 6335 O O . LEU B 2 11 ? 4.610 -1.427 8.266 1.00 0.00 112 LEU B O 4
ATOM 6353 N N . PRO A 1 1 ? 3.093 5.919 -23.153 1.00 0.00 6 PRO A N 5
ATOM 6354 C CA . PRO A 1 1 ? 2.199 6.729 -22.289 1.00 0.00 6 PRO A CA 5
ATOM 6355 C C . PRO A 1 1 ? 2.173 6.170 -20.866 1.00 0.00 6 PRO A C 5
ATOM 6356 O O . PRO A 1 1 ? 2.985 5.346 -20.494 1.00 0.00 6 PRO A O 5
ATOM 6367 N N . TRP A 1 2 ? 1.240 6.611 -20.071 1.00 0.00 7 TRP A N 5
ATOM 6368 C CA . TRP A 1 2 ? 1.148 6.111 -18.672 1.00 0.00 7 TRP A CA 5
ATOM 6369 C C . TRP A 1 2 ? 0.957 4.592 -18.675 1.00 0.00 7 TRP A C 5
ATOM 6370 O O . TRP A 1 2 ? 0.051 4.076 -19.298 1.00 0.00 7 TRP A O 5
ATOM 6391 N N . ALA A 1 3 ? 1.804 3.875 -17.988 1.00 0.00 8 ALA A N 5
ATOM 6392 C CA . ALA A 1 3 ? 1.672 2.389 -17.953 1.00 0.00 8 ALA A CA 5
ATOM 6393 C C . ALA A 1 3 ? 0.201 1.991 -17.821 1.00 0.00 8 ALA A C 5
ATOM 6394 O O . ALA A 1 3 ? -0.206 0.925 -18.239 1.00 0.00 8 ALA A O 5
ATOM 6401 N N . VAL A 1 4 ? -0.599 2.841 -17.239 1.00 0.00 9 VAL A N 5
ATOM 6402 C CA . VAL A 1 4 ? -2.043 2.510 -17.078 1.00 0.00 9 VAL A CA 5
ATOM 6403 C C . VAL A 1 4 ? -2.862 3.163 -18.194 1.00 0.00 9 VAL A C 5
ATOM 6404 O O . VAL A 1 4 ? -2.636 4.299 -18.562 1.00 0.00 9 VAL A O 5
ATOM 6417 N N . LYS A 1 5 ? -3.814 2.454 -18.735 1.00 0.00 10 LYS A N 5
ATOM 6418 C CA . LYS A 1 5 ? -4.649 3.032 -19.827 1.00 0.00 10 LYS A CA 5
ATOM 6419 C C . LYS A 1 5 ? -5.943 3.606 -19.242 1.00 0.00 10 LYS A C 5
ATOM 6420 O O . LYS A 1 5 ? -6.200 3.474 -18.062 1.00 0.00 10 LYS A O 5
ATOM 6439 N N . PRO A 1 6 ? -6.720 4.224 -20.091 1.00 0.00 11 PRO A N 5
ATOM 6440 C CA . PRO A 1 6 ? -8.005 4.822 -19.647 1.00 0.00 11 PRO A CA 5
ATOM 6441 C C . PRO A 1 6 ? -8.987 3.726 -19.230 1.00 0.00 11 PRO A C 5
ATOM 6442 O O . PRO A 1 6 ? -9.736 3.881 -18.286 1.00 0.00 11 PRO A O 5
ATOM 6453 N N . GLU A 1 7 ? -8.987 2.615 -19.917 1.00 0.00 12 GLU A N 5
ATOM 6454 C CA . GLU A 1 7 ? -9.919 1.514 -19.539 1.00 0.00 12 GLU A CA 5
ATOM 6455 C C . GLU A 1 7 ? -9.437 0.856 -18.242 1.00 0.00 12 GLU A C 5
ATOM 6456 O O . GLU A 1 7 ? -10.212 0.295 -17.488 1.00 0.00 12 GLU A O 5
ATOM 6468 N N . ASP A 1 8 ? -8.164 0.944 -17.966 1.00 0.00 13 ASP A N 5
ATOM 6469 C CA . ASP A 1 8 ? -7.625 0.350 -16.714 1.00 0.00 13 ASP A CA 5
ATOM 6470 C C . ASP A 1 8 ? -7.849 1.334 -15.572 1.00 0.00 13 ASP A C 5
ATOM 6471 O O . ASP A 1 8 ? -8.215 0.964 -14.475 1.00 0.00 13 ASP A O 5
ATOM 6480 N N . LYS A 1 9 ? -7.653 2.594 -15.838 1.00 0.00 14 LYS A N 5
ATOM 6481 C CA . LYS A 1 9 ? -7.879 3.619 -14.787 1.00 0.00 14 LYS A CA 5
ATOM 6482 C C . LYS A 1 9 ? -9.381 3.752 -14.545 1.00 0.00 14 LYS A C 5
ATOM 6483 O O . LYS A 1 9 ? -9.822 4.263 -13.536 1.00 0.00 14 LYS A O 5
ATOM 6502 N N . ALA A 1 10 ? -10.167 3.275 -15.473 1.00 0.00 15 ALA A N 5
ATOM 6503 C CA . ALA A 1 10 ? -11.644 3.348 -15.316 1.00 0.00 15 ALA A CA 5
ATOM 6504 C C . ALA A 1 10 ? -12.082 2.346 -14.256 1.00 0.00 15 ALA A C 5
ATOM 6505 O O . ALA A 1 10 ? -12.852 2.660 -13.369 1.00 0.00 15 ALA A O 5
ATOM 6512 N N . LYS A 1 11 ? -11.578 1.145 -14.320 1.00 0.00 16 LYS A N 5
ATOM 6513 C CA . LYS A 1 11 ? -11.953 0.143 -13.290 1.00 0.00 16 LYS A CA 5
ATOM 6514 C C . LYS A 1 11 ? -11.220 0.497 -11.992 1.00 0.00 16 LYS A C 5
ATOM 6515 O O . LYS A 1 11 ? -11.697 0.242 -10.903 1.00 0.00 16 LYS A O 5
ATOM 6534 N N . TYR A 1 12 ? -10.072 1.110 -12.109 1.00 0.00 17 TYR A N 5
ATOM 6535 C CA . TYR A 1 12 ? -9.315 1.512 -10.892 1.00 0.00 17 TYR A CA 5
ATOM 6536 C C . TYR A 1 12 ? -10.089 2.618 -10.180 1.00 0.00 17 TYR A C 5
ATOM 6537 O O . TYR A 1 12 ? -10.089 2.723 -8.969 1.00 0.00 17 TYR A O 5
ATOM 6555 N N . ASP A 1 13 ? -10.752 3.446 -10.939 1.00 0.00 18 ASP A N 5
ATOM 6556 C CA . ASP A 1 13 ? -11.537 4.560 -10.335 1.00 0.00 18 ASP A CA 5
ATOM 6557 C C . ASP A 1 13 ? -12.849 4.029 -9.761 1.00 0.00 18 ASP A C 5
ATOM 6558 O O . ASP A 1 13 ? -13.554 4.719 -9.054 1.00 0.00 18 ASP A O 5
ATOM 6567 N N . ALA A 1 14 ? -13.167 2.796 -10.036 1.00 0.00 19 ALA A N 5
ATOM 6568 C CA . ALA A 1 14 ? -14.417 2.213 -9.478 1.00 0.00 19 ALA A CA 5
ATOM 6569 C C . ALA A 1 14 ? -14.047 1.515 -8.183 1.00 0.00 19 ALA A C 5
ATOM 6570 O O . ALA A 1 14 ? -14.810 1.456 -7.238 1.00 0.00 19 ALA A O 5
ATOM 6577 N N . ILE A 1 15 ? -12.848 1.020 -8.137 1.00 0.00 20 ILE A N 5
ATOM 6578 C CA . ILE A 1 15 ? -12.349 0.355 -6.919 1.00 0.00 20 ILE A CA 5
ATOM 6579 C C . ILE A 1 15 ? -11.887 1.444 -5.954 1.00 0.00 20 ILE A C 5
ATOM 6580 O O . ILE A 1 15 ? -12.001 1.324 -4.750 1.00 0.00 20 ILE A O 5
ATOM 6596 N N . PHE A 1 16 ? -11.388 2.525 -6.495 1.00 0.00 21 PHE A N 5
ATOM 6597 C CA . PHE A 1 16 ? -10.936 3.659 -5.644 1.00 0.00 21 PHE A CA 5
ATOM 6598 C C . PHE A 1 16 ? -12.174 4.376 -5.090 1.00 0.00 21 PHE A C 5
ATOM 6599 O O . PHE A 1 16 ? -12.206 4.804 -3.953 1.00 0.00 21 PHE A O 5
ATOM 6616 N N . ASP A 1 17 ? -13.193 4.491 -5.894 1.00 0.00 22 ASP A N 5
ATOM 6617 C CA . ASP A 1 17 ? -14.443 5.159 -5.438 1.00 0.00 22 ASP A CA 5
ATOM 6618 C C . ASP A 1 17 ? -15.339 4.147 -4.720 1.00 0.00 22 ASP A C 5
ATOM 6619 O O . ASP A 1 17 ? -16.397 4.478 -4.225 1.00 0.00 22 ASP A O 5
ATOM 6628 N N . SER A 1 18 ? -14.911 2.915 -4.642 1.00 0.00 23 SER A N 5
ATOM 6629 C CA . SER A 1 18 ? -15.725 1.887 -3.935 1.00 0.00 23 SER A CA 5
ATOM 6630 C C . SER A 1 18 ? -15.344 1.886 -2.455 1.00 0.00 23 SER A C 5
ATOM 6631 O O . SER A 1 18 ? -15.985 1.267 -1.629 1.00 0.00 23 SER A O 5
ATOM 6639 N N . LEU A 1 19 ? -14.301 2.597 -2.124 1.00 0.00 24 LEU A N 5
ATOM 6640 C CA . LEU A 1 19 ? -13.850 2.678 -0.705 1.00 0.00 24 LEU A CA 5
ATOM 6641 C C . LEU A 1 19 ? -14.331 3.994 -0.101 1.00 0.00 24 LEU A C 5
ATOM 6642 O O . LEU A 1 19 ? -14.186 4.232 1.082 1.00 0.00 24 LEU A O 5
ATOM 6658 N N . SER A 1 20 ? -14.875 4.852 -0.932 1.00 0.00 25 SER A N 5
ATOM 6659 C CA . SER A 1 20 ? -15.369 6.198 -0.483 1.00 0.00 25 SER A CA 5
ATOM 6660 C C . SER A 1 20 ? -14.222 7.208 -0.559 1.00 0.00 25 SER A C 5
ATOM 6661 O O . SER A 1 20 ? -13.425 7.318 0.351 1.00 0.00 25 SER A O 5
ATOM 6669 N N . PRO A 1 21 ? -14.176 7.898 -1.665 1.00 0.00 26 PRO A N 5
ATOM 6670 C CA . PRO A 1 21 ? -13.111 8.903 -1.900 1.00 0.00 26 PRO A CA 5
ATOM 6671 C C . PRO A 1 21 ? -13.322 10.139 -1.028 1.00 0.00 26 PRO A C 5
ATOM 6672 O O . PRO A 1 21 ? -14.432 10.495 -0.685 1.00 0.00 26 PRO A O 5
ATOM 6683 N N . VAL A 1 22 ? -12.257 10.802 -0.683 1.00 0.00 27 VAL A N 5
ATOM 6684 C CA . VAL A 1 22 ? -12.371 12.028 0.150 1.00 0.00 27 VAL A CA 5
ATOM 6685 C C . VAL A 1 22 ? -11.752 13.201 -0.607 1.00 0.00 27 VAL A C 5
ATOM 6686 O O . VAL A 1 22 ? -10.551 13.381 -0.613 1.00 0.00 27 VAL A O 5
ATOM 6699 N N . ASN A 1 23 ? -12.563 13.985 -1.264 1.00 0.00 28 ASN A N 5
ATOM 6700 C CA . ASN A 1 23 ? -12.027 15.136 -2.047 1.00 0.00 28 ASN A CA 5
ATOM 6701 C C . ASN A 1 23 ? -11.137 14.623 -3.183 1.00 0.00 28 ASN A C 5
ATOM 6702 O O . ASN A 1 23 ? -10.388 15.368 -3.784 1.00 0.00 28 ASN A O 5
ATOM 6713 N N . GLY A 1 24 ? -11.219 13.353 -3.485 1.00 0.00 29 GLY A N 5
ATOM 6714 C CA . GLY A 1 24 ? -10.386 12.790 -4.587 1.00 0.00 29 GLY A CA 5
ATOM 6715 C C . GLY A 1 24 ? -9.214 12.000 -3.999 1.00 0.00 29 GLY A C 5
ATOM 6716 O O . GLY A 1 24 ? -8.137 11.965 -4.560 1.00 0.00 29 GLY A O 5
ATOM 6720 N N . PHE A 1 25 ? -9.410 11.369 -2.873 1.00 0.00 30 PHE A N 5
ATOM 6721 C CA . PHE A 1 25 ? -8.293 10.591 -2.258 1.00 0.00 30 PHE A CA 5
ATOM 6722 C C . PHE A 1 25 ? -8.806 9.401 -1.455 1.00 0.00 30 PHE A C 5
ATOM 6723 O O . PHE A 1 25 ? -9.903 9.406 -0.933 1.00 0.00 30 PHE A O 5
ATOM 6740 N N . LEU A 1 26 ? -7.983 8.405 -1.315 1.00 0.00 31 LEU A N 5
ATOM 6741 C CA . LEU A 1 26 ? -8.364 7.221 -0.500 1.00 0.00 31 LEU A CA 5
ATOM 6742 C C . LEU A 1 26 ? -7.353 7.096 0.628 1.00 0.00 31 LEU A C 5
ATOM 6743 O O . LEU A 1 26 ? -6.266 7.627 0.550 1.00 0.00 31 LEU A O 5
ATOM 6759 N N . SER A 1 27 ? -7.682 6.407 1.671 1.00 0.00 32 SER A N 5
ATOM 6760 C CA . SER A 1 27 ? -6.703 6.273 2.775 1.00 0.00 32 SER A CA 5
ATOM 6761 C C . SER A 1 27 ? -6.079 4.887 2.748 1.00 0.00 32 SER A C 5
ATOM 6762 O O . SER A 1 27 ? -6.738 3.911 2.471 1.00 0.00 32 SER A O 5
ATOM 6770 N N . GLY A 1 28 ? -4.812 4.789 3.040 1.00 0.00 33 GLY A N 5
ATOM 6771 C CA . GLY A 1 28 ? -4.163 3.446 3.045 1.00 0.00 33 GLY A CA 5
ATOM 6772 C C . GLY A 1 28 ? -5.089 2.460 3.761 1.00 0.00 33 GLY A C 5
ATOM 6773 O O . GLY A 1 28 ? -5.053 1.270 3.522 1.00 0.00 33 GLY A O 5
ATOM 6777 N N . ASP A 1 29 ? -5.925 2.958 4.631 1.00 0.00 34 ASP A N 5
ATOM 6778 C CA . ASP A 1 29 ? -6.867 2.069 5.368 1.00 0.00 34 ASP A CA 5
ATOM 6779 C C . ASP A 1 29 ? -7.966 1.562 4.429 1.00 0.00 34 ASP A C 5
ATOM 6780 O O . ASP A 1 29 ? -8.558 0.525 4.658 1.00 0.00 34 ASP A O 5
ATOM 6789 N N . LYS A 1 30 ? -8.234 2.269 3.362 1.00 0.00 35 LYS A N 5
ATOM 6790 C CA . LYS A 1 30 ? -9.274 1.811 2.411 1.00 0.00 35 LYS A CA 5
ATOM 6791 C C . LYS A 1 30 ? -8.593 0.993 1.328 1.00 0.00 35 LYS A C 5
ATOM 6792 O O . LYS A 1 30 ? -9.105 -0.004 0.857 1.00 0.00 35 LYS A O 5
ATOM 6811 N N . VAL A 1 31 ? -7.417 1.403 0.952 1.00 0.00 36 VAL A N 5
ATOM 6812 C CA . VAL A 1 31 ? -6.659 0.657 -0.081 1.00 0.00 36 VAL A CA 5
ATOM 6813 C C . VAL A 1 31 ? -6.020 -0.587 0.543 1.00 0.00 36 VAL A C 5
ATOM 6814 O O . VAL A 1 31 ? -5.989 -1.647 -0.047 1.00 0.00 36 VAL A O 5
ATOM 6827 N N . LYS A 1 32 ? -5.501 -0.458 1.734 1.00 0.00 37 LYS A N 5
ATOM 6828 C CA . LYS A 1 32 ? -4.847 -1.620 2.401 1.00 0.00 37 LYS A CA 5
ATOM 6829 C C . LYS A 1 32 ? -5.644 -2.912 2.167 1.00 0.00 37 LYS A C 5
ATOM 6830 O O . LYS A 1 32 ? -5.107 -3.881 1.668 1.00 0.00 37 LYS A O 5
ATOM 6849 N N . PRO A 1 33 ? -6.899 -2.889 2.532 1.00 0.00 38 PRO A N 5
ATOM 6850 C CA . PRO A 1 33 ? -7.759 -4.086 2.350 1.00 0.00 38 PRO A CA 5
ATOM 6851 C C . PRO A 1 33 ? -8.003 -4.334 0.863 1.00 0.00 38 PRO A C 5
ATOM 6852 O O . PRO A 1 33 ? -8.088 -5.459 0.411 1.00 0.00 38 PRO A O 5
ATOM 6863 N N . VAL A 1 34 ? -8.109 -3.287 0.099 1.00 0.00 39 VAL A N 5
ATOM 6864 C CA . VAL A 1 34 ? -8.338 -3.445 -1.362 1.00 0.00 39 VAL A CA 5
ATOM 6865 C C . VAL A 1 34 ? -7.182 -4.234 -1.981 1.00 0.00 39 VAL A C 5
ATOM 6866 O O . VAL A 1 34 ? -7.373 -5.029 -2.880 1.00 0.00 39 VAL A O 5
ATOM 6879 N N . LEU A 1 35 ? -5.988 -4.029 -1.503 1.00 0.00 40 LEU A N 5
ATOM 6880 C CA . LEU A 1 35 ? -4.827 -4.775 -2.063 1.00 0.00 40 LEU A CA 5
ATOM 6881 C C . LEU A 1 35 ? -4.724 -6.136 -1.386 1.00 0.00 40 LEU A C 5
ATOM 6882 O O . LEU A 1 35 ? -4.216 -7.087 -1.948 1.00 0.00 40 LEU A O 5
ATOM 6898 N N . LEU A 1 36 ? -5.225 -6.242 -0.187 1.00 0.00 41 LEU A N 5
ATOM 6899 C CA . LEU A 1 36 ? -5.179 -7.544 0.522 1.00 0.00 41 LEU A CA 5
ATOM 6900 C C . LEU A 1 36 ? -6.172 -8.492 -0.133 1.00 0.00 41 LEU A C 5
ATOM 6901 O O . LEU A 1 36 ? -6.137 -9.690 0.068 1.00 0.00 41 LEU A O 5
ATOM 6917 N N . ASN A 1 37 ? -7.061 -7.957 -0.925 1.00 0.00 42 ASN A N 5
ATOM 6918 C CA . ASN A 1 37 ? -8.060 -8.818 -1.603 1.00 0.00 42 ASN A CA 5
ATOM 6919 C C . ASN A 1 37 ? -7.427 -9.455 -2.842 1.00 0.00 42 ASN A C 5
ATOM 6920 O O . ASN A 1 37 ? -7.986 -10.343 -3.454 1.00 0.00 42 ASN A O 5
ATOM 6931 N N . SER A 1 38 ? -6.258 -9.005 -3.209 1.00 0.00 43 SER A N 5
ATOM 6932 C CA . SER A 1 38 ? -5.570 -9.574 -4.401 1.00 0.00 43 SER A CA 5
ATOM 6933 C C . SER A 1 38 ? -4.867 -10.881 -4.021 1.00 0.00 43 SER A C 5
ATOM 6934 O O . SER A 1 38 ? -4.104 -11.433 -4.789 1.00 0.00 43 SER A O 5
ATOM 6942 N N . LYS A 1 39 ? -5.107 -11.371 -2.834 1.00 0.00 44 LYS A N 5
ATOM 6943 C CA . LYS A 1 39 ? -4.442 -12.632 -2.396 1.00 0.00 44 LYS A CA 5
ATOM 6944 C C . LYS A 1 39 ? -2.936 -12.400 -2.281 1.00 0.00 44 LYS A C 5
ATOM 6945 O O . LYS A 1 39 ? -2.153 -13.327 -2.220 1.00 0.00 44 LYS A O 5
ATOM 6964 N N . LEU A 1 40 ? -2.527 -11.161 -2.252 1.00 0.00 45 LEU A N 5
ATOM 6965 C CA . LEU A 1 40 ? -1.075 -10.853 -2.143 1.00 0.00 45 LEU A CA 5
ATOM 6966 C C . LEU A 1 40 ? -0.695 -10.597 -0.687 1.00 0.00 45 LEU A C 5
ATOM 6967 O O . LEU A 1 40 ? -1.504 -10.135 0.094 1.00 0.00 45 LEU A O 5
ATOM 6983 N N . PRO A 1 41 ? 0.534 -10.891 -0.373 1.00 0.00 46 PRO A N 5
ATOM 6984 C CA . PRO A 1 41 ? 1.031 -10.672 0.997 1.00 0.00 46 PRO A CA 5
ATOM 6985 C C . PRO A 1 41 ? 1.280 -9.177 1.221 1.00 0.00 46 PRO A C 5
ATOM 6986 O O . PRO A 1 41 ? 1.043 -8.367 0.351 1.00 0.00 46 PRO A O 5
ATOM 6997 N N . VAL A 1 42 ? 1.755 -8.808 2.374 1.00 0.00 47 VAL A N 5
ATOM 6998 C CA . VAL A 1 42 ? 2.018 -7.370 2.653 1.00 0.00 47 VAL A CA 5
ATOM 6999 C C . VAL A 1 42 ? 3.334 -6.952 1.989 1.00 0.00 47 VAL A C 5
ATOM 7000 O O . VAL A 1 42 ? 3.747 -5.812 2.069 1.00 0.00 47 VAL A O 5
ATOM 7013 N N . ASP A 1 43 ? 3.992 -7.867 1.332 1.00 0.00 48 ASP A N 5
ATOM 7014 C CA . ASP A 1 43 ? 5.273 -7.521 0.662 1.00 0.00 48 ASP A CA 5
ATOM 7015 C C . ASP A 1 43 ? 4.987 -6.976 -0.736 1.00 0.00 48 ASP A C 5
ATOM 7016 O O . ASP A 1 43 ? 5.679 -6.107 -1.229 1.00 0.00 48 ASP A O 5
ATOM 7025 N N . ILE A 1 44 ? 3.955 -7.463 -1.368 1.00 0.00 49 ILE A N 5
ATOM 7026 C CA . ILE A 1 44 ? 3.612 -6.949 -2.721 1.00 0.00 49 ILE A CA 5
ATOM 7027 C C . ILE A 1 44 ? 2.800 -5.677 -2.560 1.00 0.00 49 ILE A C 5
ATOM 7028 O O . ILE A 1 44 ? 2.948 -4.721 -3.295 1.00 0.00 49 ILE A O 5
ATOM 7044 N N . LEU A 1 45 ? 1.939 -5.668 -1.585 1.00 0.00 50 LEU A N 5
ATOM 7045 C CA . LEU A 1 45 ? 1.102 -4.470 -1.340 1.00 0.00 50 LEU A CA 5
ATOM 7046 C C . LEU A 1 45 ? 1.966 -3.370 -0.738 1.00 0.00 50 LEU A C 5
ATOM 7047 O O . LEU A 1 45 ? 1.698 -2.195 -0.893 1.00 0.00 50 LEU A O 5
ATOM 7063 N N . GLY A 1 46 ? 3.022 -3.743 -0.070 1.00 0.00 51 GLY A N 5
ATOM 7064 C CA . GLY A 1 46 ? 3.918 -2.713 0.516 1.00 0.00 51 GLY A CA 5
ATOM 7065 C C . GLY A 1 46 ? 4.693 -2.079 -0.628 1.00 0.00 51 GLY A C 5
ATOM 7066 O O . GLY A 1 46 ? 5.166 -0.964 -0.543 1.00 0.00 51 GLY A O 5
ATOM 7070 N N . ARG A 1 47 ? 4.807 -2.793 -1.709 1.00 0.00 52 ARG A N 5
ATOM 7071 C CA . ARG A 1 47 ? 5.528 -2.264 -2.891 1.00 0.00 52 ARG A CA 5
ATOM 7072 C C . ARG A 1 47 ? 4.526 -1.751 -3.919 1.00 0.00 52 ARG A C 5
ATOM 7073 O O . ARG A 1 47 ? 4.790 -0.809 -4.640 1.00 0.00 52 ARG A O 5
ATOM 7094 N N . VAL A 1 48 ? 3.374 -2.360 -3.995 1.00 0.00 53 VAL A N 5
ATOM 7095 C CA . VAL A 1 48 ? 2.370 -1.886 -4.985 1.00 0.00 53 VAL A CA 5
ATOM 7096 C C . VAL A 1 48 ? 1.833 -0.531 -4.538 1.00 0.00 53 VAL A C 5
ATOM 7097 O O . VAL A 1 48 ? 1.577 0.342 -5.343 1.00 0.00 53 VAL A O 5
ATOM 7110 N N . TRP A 1 49 ? 1.678 -0.341 -3.257 1.00 0.00 54 TRP A N 5
ATOM 7111 C CA . TRP A 1 49 ? 1.179 0.969 -2.769 1.00 0.00 54 TRP A CA 5
ATOM 7112 C C . TRP A 1 49 ? 2.258 2.037 -2.971 1.00 0.00 54 TRP A C 5
ATOM 7113 O O . TRP A 1 49 ? 1.999 3.095 -3.499 1.00 0.00 54 TRP A O 5
ATOM 7134 N N . GLU A 1 50 ? 3.463 1.779 -2.529 1.00 0.00 55 GLU A N 5
ATOM 7135 C CA . GLU A 1 50 ? 4.533 2.807 -2.680 1.00 0.00 55 GLU A CA 5
ATOM 7136 C C . GLU A 1 50 ? 4.688 3.186 -4.148 1.00 0.00 55 GLU A C 5
ATOM 7137 O O . GLU A 1 50 ? 4.537 4.333 -4.520 1.00 0.00 55 GLU A O 5
ATOM 7149 N N . LEU A 1 51 ? 4.961 2.235 -4.991 1.00 0.00 56 LEU A N 5
ATOM 7150 C CA . LEU A 1 51 ? 5.090 2.559 -6.438 1.00 0.00 56 LEU A CA 5
ATOM 7151 C C . LEU A 1 51 ? 3.775 3.192 -6.914 1.00 0.00 56 LEU A C 5
ATOM 7152 O O . LEU A 1 51 ? 3.715 3.833 -7.944 1.00 0.00 56 LEU A O 5
ATOM 7168 N N . SER A 1 52 ? 2.725 3.024 -6.145 1.00 0.00 57 SER A N 5
ATOM 7169 C CA . SER A 1 52 ? 1.404 3.617 -6.506 1.00 0.00 57 SER A CA 5
ATOM 7170 C C . SER A 1 52 ? 1.260 5.001 -5.863 1.00 0.00 57 SER A C 5
ATOM 7171 O O . SER A 1 52 ? 0.685 5.908 -6.430 1.00 0.00 57 SER A O 5
ATOM 7179 N N . ASP A 1 53 ? 1.781 5.162 -4.674 1.00 0.00 58 ASP A N 5
ATOM 7180 C CA . ASP A 1 53 ? 1.686 6.474 -3.973 1.00 0.00 58 ASP A CA 5
ATOM 7181 C C . ASP A 1 53 ? 2.627 7.491 -4.624 1.00 0.00 58 ASP A C 5
ATOM 7182 O O . ASP A 1 53 ? 3.810 7.516 -4.354 1.00 0.00 58 ASP A O 5
ATOM 7191 N N . ILE A 1 54 ? 2.113 8.328 -5.481 1.00 0.00 59 ILE A N 5
ATOM 7192 C CA . ILE A 1 54 ? 2.979 9.342 -6.147 1.00 0.00 59 ILE A CA 5
ATOM 7193 C C . ILE A 1 54 ? 3.383 10.424 -5.145 1.00 0.00 59 ILE A C 5
ATOM 7194 O O . ILE A 1 54 ? 4.434 11.026 -5.253 1.00 0.00 59 ILE A O 5
ATOM 7210 N N . ASP A 1 55 ? 2.556 10.673 -4.167 1.00 0.00 60 ASP A N 5
ATOM 7211 C CA . ASP A 1 55 ? 2.894 11.714 -3.152 1.00 0.00 60 ASP A CA 5
ATOM 7212 C C . ASP A 1 55 ? 3.151 11.049 -1.799 1.00 0.00 60 ASP A C 5
ATOM 7213 O O . ASP A 1 55 ? 3.707 11.646 -0.899 1.00 0.00 60 ASP A O 5
ATOM 7222 N N . HIS A 1 56 ? 2.753 9.814 -1.656 1.00 0.00 61 HIS A N 5
ATOM 7223 C CA . HIS A 1 56 ? 2.977 9.089 -0.371 1.00 0.00 61 HIS A CA 5
ATOM 7224 C C . HIS A 1 56 ? 2.290 9.803 0.798 1.00 0.00 61 HIS A C 5
ATOM 7225 O O . HIS A 1 56 ? 2.875 9.995 1.845 1.00 0.00 61 HIS A O 5
ATOM 7239 N N . ASP A 1 57 ? 1.048 10.173 0.640 1.00 0.00 62 ASP A N 5
ATOM 7240 C CA . ASP A 1 57 ? 0.326 10.845 1.761 1.00 0.00 62 ASP A CA 5
ATOM 7241 C C . ASP A 1 57 ? -0.516 9.804 2.492 1.00 0.00 62 ASP A C 5
ATOM 7242 O O . ASP A 1 57 ? -1.531 10.112 3.083 1.00 0.00 62 ASP A O 5
ATOM 7251 N N . GLY A 1 58 ? -0.114 8.566 2.430 1.00 0.00 63 GLY A N 5
ATOM 7252 C CA . GLY A 1 58 ? -0.907 7.501 3.093 1.00 0.00 63 GLY A CA 5
ATOM 7253 C C . GLY A 1 58 ? -2.273 7.439 2.416 1.00 0.00 63 GLY A C 5
ATOM 7254 O O . GLY A 1 58 ? -3.267 7.100 3.025 1.00 0.00 63 GLY A O 5
ATOM 7258 N N . MET A 1 59 ? -2.327 7.778 1.150 1.00 0.00 64 MET A N 5
ATOM 7259 C CA . MET A 1 59 ? -3.630 7.753 0.421 1.00 0.00 64 MET A CA 5
ATOM 7260 C C . MET A 1 59 ? -3.408 7.459 -1.066 1.00 0.00 64 MET A C 5
ATOM 7261 O O . MET A 1 59 ? -2.328 7.645 -1.592 1.00 0.00 64 MET A O 5
ATOM 7275 N N . LEU A 1 60 ? -4.433 7.028 -1.751 1.00 0.00 65 LEU A N 5
ATOM 7276 C CA . LEU A 1 60 ? -4.298 6.750 -3.210 1.00 0.00 65 LEU A CA 5
ATOM 7277 C C . LEU A 1 60 ? -5.425 7.456 -3.969 1.00 0.00 65 LEU A C 5
ATOM 7278 O O . LEU A 1 60 ? -6.546 6.990 -4.002 1.00 0.00 65 LEU A O 5
ATOM 7294 N N . ASP A 1 61 ? -5.144 8.581 -4.571 1.00 0.00 66 ASP A N 5
ATOM 7295 C CA . ASP A 1 61 ? -6.215 9.306 -5.314 1.00 0.00 66 ASP A CA 5
ATOM 7296 C C . ASP A 1 61 ? -6.606 8.528 -6.573 1.00 0.00 66 ASP A C 5
ATOM 7297 O O . ASP A 1 61 ? -5.876 7.677 -7.041 1.00 0.00 66 ASP A O 5
ATOM 7306 N N . ARG A 1 62 ? -7.761 8.809 -7.109 1.00 0.00 67 ARG A N 5
ATOM 7307 C CA . ARG A 1 62 ? -8.233 8.086 -8.334 1.00 0.00 67 ARG A CA 5
ATOM 7308 C C . ARG A 1 62 ? -7.077 7.754 -9.288 1.00 0.00 67 ARG A C 5
ATOM 7309 O O . ARG A 1 62 ? -7.006 6.668 -9.828 1.00 0.00 67 ARG A O 5
ATOM 7330 N N . ASP A 1 63 ? -6.179 8.672 -9.508 1.00 0.00 68 ASP A N 5
ATOM 7331 C CA . ASP A 1 63 ? -5.045 8.390 -10.440 1.00 0.00 68 ASP A CA 5
ATOM 7332 C C . ASP A 1 63 ? -3.950 7.602 -9.720 1.00 0.00 68 ASP A C 5
ATOM 7333 O O . ASP A 1 63 ? -3.310 6.740 -10.292 1.00 0.00 68 ASP A O 5
ATOM 7342 N N . GLU A 1 64 ? -3.739 7.885 -8.469 1.00 0.00 69 GLU A N 5
ATOM 7343 C CA . GLU A 1 64 ? -2.698 7.152 -7.699 1.00 0.00 69 GLU A CA 5
ATOM 7344 C C . GLU A 1 64 ? -3.171 5.724 -7.451 1.00 0.00 69 GLU A C 5
ATOM 7345 O O . GLU A 1 64 ? -2.430 4.772 -7.598 1.00 0.00 69 GLU A O 5
ATOM 7357 N N . PHE A 1 65 ? -4.413 5.573 -7.090 1.00 0.00 70 PHE A N 5
ATOM 7358 C CA . PHE A 1 65 ? -4.960 4.215 -6.845 1.00 0.00 70 PHE A CA 5
ATOM 7359 C C . PHE A 1 65 ? -4.911 3.419 -8.147 1.00 0.00 70 PHE A C 5
ATOM 7360 O O . PHE A 1 65 ? -4.955 2.204 -8.151 1.00 0.00 70 PHE A O 5
ATOM 7377 N N . ALA A 1 66 ? -4.810 4.104 -9.252 1.00 0.00 71 ALA A N 5
ATOM 7378 C CA . ALA A 1 66 ? -4.747 3.402 -10.565 1.00 0.00 71 ALA A CA 5
ATOM 7379 C C . ALA A 1 66 ? -3.394 2.707 -10.713 1.00 0.00 71 ALA A C 5
ATOM 7380 O O . ALA A 1 66 ? -3.305 1.579 -11.156 1.00 0.00 71 ALA A O 5
ATOM 7387 N N . VAL A 1 67 ? -2.342 3.375 -10.334 1.00 0.00 72 VAL A N 5
ATOM 7388 C CA . VAL A 1 67 ? -0.990 2.758 -10.443 1.00 0.00 72 VAL A CA 5
ATOM 7389 C C . VAL A 1 67 ? -0.917 1.514 -9.555 1.00 0.00 72 VAL A C 5
ATOM 7390 O O . VAL A 1 67 ? -0.229 0.556 -9.853 1.00 0.00 72 VAL A O 5
ATOM 7403 N N . ALA A 1 68 ? -1.629 1.525 -8.463 1.00 0.00 73 ALA A N 5
ATOM 7404 C CA . ALA A 1 68 ? -1.611 0.351 -7.545 1.00 0.00 73 ALA A CA 5
ATOM 7405 C C . ALA A 1 68 ? -2.665 -0.677 -7.959 1.00 0.00 73 ALA A C 5
ATOM 7406 O O . ALA A 1 68 ? -2.812 -1.704 -7.337 1.00 0.00 73 ALA A O 5
ATOM 7413 N N . MET A 1 69 ? -3.401 -0.421 -9.001 1.00 0.00 74 MET A N 5
ATOM 7414 C CA . MET A 1 69 ? -4.433 -1.412 -9.423 1.00 0.00 74 MET A CA 5
ATOM 7415 C C . MET A 1 69 ? -3.827 -2.408 -10.407 1.00 0.00 74 MET A C 5
ATOM 7416 O O . MET A 1 69 ? -4.024 -3.602 -10.297 1.00 0.00 74 MET A O 5
ATOM 7430 N N . PHE A 1 70 ? -3.074 -1.933 -11.356 1.00 0.00 75 PHE A N 5
ATOM 7431 C CA . PHE A 1 70 ? -2.444 -2.869 -12.324 1.00 0.00 75 PHE A CA 5
ATOM 7432 C C . PHE A 1 70 ? -1.248 -3.531 -11.641 1.00 0.00 75 PHE A C 5
ATOM 7433 O O . PHE A 1 70 ? -0.810 -4.601 -12.012 1.00 0.00 75 PHE A O 5
ATOM 7450 N N . LEU A 1 71 ? -0.732 -2.893 -10.624 1.00 0.00 76 LEU A N 5
ATOM 7451 C CA . LEU A 1 71 ? 0.421 -3.469 -9.883 1.00 0.00 76 LEU A CA 5
ATOM 7452 C C . LEU A 1 71 ? -0.070 -4.586 -8.961 1.00 0.00 76 LEU A C 5
ATOM 7453 O O . LEU A 1 71 ? 0.675 -5.465 -8.578 1.00 0.00 76 LEU A O 5
ATOM 7469 N N . VAL A 1 72 ? -1.327 -4.556 -8.607 1.00 0.00 77 VAL A N 5
ATOM 7470 C CA . VAL A 1 72 ? -1.882 -5.613 -7.716 1.00 0.00 77 VAL A CA 5
ATOM 7471 C C . VAL A 1 72 ? -2.451 -6.761 -8.545 1.00 0.00 77 VAL A C 5
ATOM 7472 O O . VAL A 1 72 ? -2.322 -7.910 -8.185 1.00 0.00 77 VAL A O 5
ATOM 7485 N N . TYR A 1 73 ? -3.085 -6.459 -9.644 1.00 0.00 78 TYR A N 5
ATOM 7486 C CA . TYR A 1 73 ? -3.670 -7.541 -10.487 1.00 0.00 78 TYR A CA 5
ATOM 7487 C C . TYR A 1 73 ? -2.567 -8.317 -11.213 1.00 0.00 78 TYR A C 5
ATOM 7488 O O . TYR A 1 73 ? -2.751 -9.453 -11.610 1.00 0.00 78 TYR A O 5
ATOM 7506 N N . CYS A 1 74 ? -1.422 -7.717 -11.390 1.00 0.00 79 CYS A N 5
ATOM 7507 C CA . CYS A 1 74 ? -0.317 -8.424 -12.091 1.00 0.00 79 CYS A CA 5
ATOM 7508 C C . CYS A 1 74 ? 0.432 -9.323 -11.110 1.00 0.00 79 CYS A C 5
ATOM 7509 O O . CYS A 1 74 ? 1.156 -10.217 -11.503 1.00 0.00 79 CYS A O 5
ATOM 7517 N N . ALA A 1 75 ? 0.248 -9.113 -9.835 1.00 0.00 80 ALA A N 5
ATOM 7518 C CA . ALA A 1 75 ? 0.940 -9.975 -8.840 1.00 0.00 80 ALA A CA 5
ATOM 7519 C C . ALA A 1 75 ? 0.066 -11.193 -8.540 1.00 0.00 80 ALA A C 5
ATOM 7520 O O . ALA A 1 75 ? 0.483 -12.132 -7.892 1.00 0.00 80 ALA A O 5
ATOM 7527 N N . LEU A 1 76 ? -1.149 -11.176 -9.015 1.00 0.00 81 LEU A N 5
ATOM 7528 C CA . LEU A 1 76 ? -2.070 -12.322 -8.771 1.00 0.00 81 LEU A CA 5
ATOM 7529 C C . LEU A 1 76 ? -1.934 -13.332 -9.898 1.00 0.00 81 LEU A C 5
ATOM 7530 O O . LEU A 1 76 ? -1.891 -14.528 -9.683 1.00 0.00 81 LEU A O 5
ATOM 7546 N N . GLU A 1 77 ? -1.874 -12.853 -11.105 1.00 0.00 82 GLU A N 5
ATOM 7547 C CA . GLU A 1 77 ? -1.751 -13.772 -12.262 1.00 0.00 82 GLU A CA 5
ATOM 7548 C C . GLU A 1 77 ? -0.356 -14.385 -12.297 1.00 0.00 82 GLU A C 5
ATOM 7549 O O . GLU A 1 77 ? -0.196 -15.588 -12.354 1.00 0.00 82 GLU A O 5
ATOM 7561 N N . LYS A 1 78 ? 0.653 -13.565 -12.264 1.00 0.00 83 LYS A N 5
ATOM 7562 C CA . LYS A 1 78 ? 2.045 -14.104 -12.298 1.00 0.00 83 LYS A CA 5
ATOM 7563 C C . LYS A 1 78 ? 3.077 -12.972 -12.300 1.00 0.00 83 LYS A C 5
ATOM 7564 O O . LYS A 1 78 ? 4.199 -13.143 -11.867 1.00 0.00 83 LYS A O 5
ATOM 7583 N N . GLU A 1 79 ? 2.715 -11.826 -12.805 1.00 0.00 84 GLU A N 5
ATOM 7584 C CA . GLU A 1 79 ? 3.687 -10.695 -12.856 1.00 0.00 84 GLU A CA 5
ATOM 7585 C C . GLU A 1 79 ? 4.090 -10.257 -11.446 1.00 0.00 84 GLU A C 5
ATOM 7586 O O . GLU A 1 79 ? 3.278 -9.761 -10.694 1.00 0.00 84 GLU A O 5
ATOM 7598 N N . PRO A 1 80 ? 5.346 -10.444 -11.142 1.00 0.00 85 PRO A N 5
ATOM 7599 C CA . PRO A 1 80 ? 5.869 -10.054 -9.811 1.00 0.00 85 PRO A CA 5
ATOM 7600 C C . PRO A 1 80 ? 5.899 -8.530 -9.690 1.00 0.00 85 PRO A C 5
ATOM 7601 O O . PRO A 1 80 ? 5.769 -7.820 -10.666 1.00 0.00 85 PRO A O 5
ATOM 7612 N N . VAL A 1 81 ? 6.055 -8.020 -8.500 1.00 0.00 86 VAL A N 5
ATOM 7613 C CA . VAL A 1 81 ? 6.075 -6.540 -8.328 1.00 0.00 86 VAL A CA 5
ATOM 7614 C C . VAL A 1 81 ? 7.442 -6.063 -7.836 1.00 0.00 86 VAL A C 5
ATOM 7615 O O . VAL A 1 81 ? 7.891 -6.454 -6.777 1.00 0.00 86 VAL A O 5
ATOM 7628 N N . PRO A 1 82 ? 8.052 -5.213 -8.616 1.00 0.00 87 PRO A N 5
ATOM 7629 C CA . PRO A 1 82 ? 9.367 -4.658 -8.248 1.00 0.00 87 PRO A CA 5
ATOM 7630 C C . PRO A 1 82 ? 9.174 -3.450 -7.331 1.00 0.00 87 PRO A C 5
ATOM 7631 O O . PRO A 1 82 ? 8.099 -3.215 -6.813 1.00 0.00 87 PRO A O 5
ATOM 7642 N N . MET A 1 83 ? 10.201 -2.679 -7.133 1.00 0.00 88 MET A N 5
ATOM 7643 C CA . MET A 1 83 ? 10.072 -1.476 -6.255 1.00 0.00 88 MET A CA 5
ATOM 7644 C C . MET A 1 83 ? 10.354 -0.219 -7.060 1.00 0.00 88 MET A C 5
ATOM 7645 O O . MET A 1 83 ? 10.503 0.856 -6.515 1.00 0.00 88 MET A O 5
ATOM 7659 N N . SER A 1 84 ? 10.471 -0.340 -8.344 1.00 0.00 89 SER A N 5
ATOM 7660 C CA . SER A 1 84 ? 10.792 0.856 -9.150 1.00 0.00 89 SER A CA 5
ATOM 7661 C C . SER A 1 84 ? 9.554 1.446 -9.791 1.00 0.00 89 SER A C 5
ATOM 7662 O O . SER A 1 84 ? 8.915 0.844 -10.629 1.00 0.00 89 SER A O 5
ATOM 7670 N N . LEU A 1 85 ? 9.233 2.638 -9.407 1.00 0.00 90 LEU A N 5
ATOM 7671 C CA . LEU A 1 85 ? 8.062 3.323 -9.993 1.00 0.00 90 LEU A CA 5
ATOM 7672 C C . LEU A 1 85 ? 8.592 4.355 -11.004 1.00 0.00 90 LEU A C 5
ATOM 7673 O O . LEU A 1 85 ? 8.799 5.506 -10.686 1.00 0.00 90 LEU A O 5
ATOM 7689 N N . PRO A 1 86 ? 8.833 3.878 -12.197 1.00 0.00 91 PRO A N 5
ATOM 7690 C CA . PRO A 1 86 ? 9.384 4.738 -13.283 1.00 0.00 91 PRO A CA 5
ATOM 7691 C C . PRO A 1 86 ? 8.416 5.860 -13.664 1.00 0.00 91 PRO A C 5
ATOM 7692 O O . PRO A 1 86 ? 7.300 5.915 -13.188 1.00 0.00 91 PRO A O 5
ATOM 7703 N N . PRO A 1 87 ? 8.896 6.729 -14.514 1.00 0.00 92 PRO A N 5
ATOM 7704 C CA . PRO A 1 87 ? 8.087 7.885 -14.978 1.00 0.00 92 PRO A CA 5
ATOM 7705 C C . PRO A 1 87 ? 6.947 7.419 -15.884 1.00 0.00 92 PRO A C 5
ATOM 7706 O O . PRO A 1 87 ? 6.030 8.161 -16.175 1.00 0.00 92 PRO A O 5
ATOM 7717 N N . ALA A 1 88 ? 6.988 6.194 -16.323 1.00 0.00 93 ALA A N 5
ATOM 7718 C CA . ALA A 1 88 ? 5.895 5.688 -17.194 1.00 0.00 93 ALA A CA 5
ATOM 7719 C C . ALA A 1 88 ? 4.671 5.383 -16.333 1.00 0.00 93 ALA A C 5
ATOM 7720 O O . ALA A 1 88 ? 3.596 5.113 -16.831 1.00 0.00 93 ALA A O 5
ATOM 7727 N N . LEU A 1 89 ? 4.833 5.426 -15.037 1.00 0.00 94 LEU A N 5
ATOM 7728 C CA . LEU A 1 89 ? 3.689 5.139 -14.134 1.00 0.00 94 LEU A CA 5
ATOM 7729 C C . LEU A 1 89 ? 3.183 6.431 -13.492 1.00 0.00 94 LEU A C 5
ATOM 7730 O O . LEU A 1 89 ? 2.118 6.470 -12.907 1.00 0.00 94 LEU A O 5
ATOM 7746 N N . VAL A 1 90 ? 3.940 7.487 -13.589 1.00 0.00 95 VAL A N 5
ATOM 7747 C CA . VAL A 1 90 ? 3.504 8.771 -12.978 1.00 0.00 95 VAL A CA 5
ATOM 7748 C C . VAL A 1 90 ? 2.554 9.512 -13.921 1.00 0.00 95 VAL A C 5
ATOM 7749 O O . VAL A 1 90 ? 2.813 9.624 -15.103 1.00 0.00 95 VAL A O 5
ATOM 7762 N N . PRO A 1 91 ? 1.481 9.999 -13.359 1.00 0.00 96 PRO A N 5
ATOM 7763 C CA . PRO A 1 91 ? 0.475 10.743 -14.155 1.00 0.00 96 PRO A CA 5
ATOM 7764 C C . PRO A 1 91 ? 1.032 12.106 -14.572 1.00 0.00 96 PRO A C 5
ATOM 7765 O O . PRO A 1 91 ? 2.113 12.485 -14.165 1.00 0.00 96 PRO A O 5
ATOM 7776 N N . PRO A 1 92 ? 0.270 12.798 -15.372 1.00 0.00 97 PRO A N 5
ATOM 7777 C CA . PRO A 1 92 ? 0.689 14.138 -15.854 1.00 0.00 97 PRO A CA 5
ATOM 7778 C C . PRO A 1 92 ? 0.660 15.144 -14.702 1.00 0.00 97 PRO A C 5
ATOM 7779 O O . PRO A 1 92 ? 1.171 16.241 -14.809 1.00 0.00 97 PRO A O 5
ATOM 7790 N N . SER A 1 93 ? 0.069 14.778 -13.599 1.00 0.00 98 SER A N 5
ATOM 7791 C CA . SER A 1 93 ? 0.012 15.713 -12.441 1.00 0.00 98 SER A CA 5
ATOM 7792 C C . SER A 1 93 ? 1.399 15.851 -11.818 1.00 0.00 98 SER A C 5
ATOM 7793 O O . SER A 1 93 ? 1.687 16.804 -11.122 1.00 0.00 98 SER A O 5
ATOM 7801 N N . LYS A 1 94 ? 2.266 14.912 -12.074 1.00 0.00 99 LYS A N 5
ATOM 7802 C CA . LYS A 1 94 ? 3.640 14.999 -11.510 1.00 0.00 99 LYS A CA 5
ATOM 7803 C C . LYS A 1 94 ? 4.541 15.765 -12.481 1.00 0.00 99 LYS A C 5
ATOM 7804 O O . LYS A 1 94 ? 5.717 15.954 -12.238 1.00 0.00 99 LYS A O 5
ATOM 7823 N N . ARG A 1 95 ? 3.992 16.212 -13.581 1.00 0.00 100 ARG A N 5
ATOM 7824 C CA . ARG A 1 95 ? 4.810 16.970 -14.570 1.00 0.00 100 ARG A CA 5
ATOM 7825 C C . ARG A 1 95 ? 4.552 18.471 -14.425 1.00 0.00 100 ARG A C 5
ATOM 7826 O O . ARG A 1 95 ? 5.190 19.285 -15.063 1.00 0.00 100 ARG A O 5
ATOM 7847 N N . SER B 2 6 ? -0.879 6.990 7.985 1.00 0.00 107 SER B N 5
ATOM 7848 C CA . SER B 2 6 ? 0.151 5.955 7.675 1.00 0.00 107 SER B CA 5
ATOM 7849 C C . SER B 2 6 ? 0.433 5.920 6.169 1.00 0.00 107 SER B C 5
ATOM 7850 O O . SER B 2 6 ? -0.418 5.567 5.377 1.00 0.00 107 SER B O 5
ATOM 7858 N N . THR B 2 7 ? 1.623 6.280 5.770 1.00 0.00 108 THR B N 5
ATOM 7859 C CA . THR B 2 7 ? 1.961 6.263 4.318 1.00 0.00 108 THR B CA 5
ATOM 7860 C C . THR B 2 7 ? 1.670 4.882 3.731 1.00 0.00 108 THR B C 5
ATOM 7861 O O . THR B 2 7 ? 0.737 4.699 2.973 1.00 0.00 108 THR B O 5
ATOM 7872 N N . ASN B 2 8 ? 2.459 3.910 4.082 1.00 0.00 109 ASN B N 5
ATOM 7873 C CA . ASN B 2 8 ? 2.233 2.534 3.553 1.00 0.00 109 ASN B CA 5
ATOM 7874 C C . ASN B 2 8 ? 1.541 1.675 4.616 1.00 0.00 109 ASN B C 5
ATOM 7875 O O . ASN B 2 8 ? 2.075 1.468 5.688 1.00 0.00 109 ASN B O 5
ATOM 7886 N N . PRO B 2 9 ? 0.368 1.208 4.285 1.00 0.00 110 PRO B N 5
ATOM 7887 C CA . PRO B 2 9 ? -0.410 0.367 5.228 1.00 0.00 110 PRO B CA 5
ATOM 7888 C C . PRO B 2 9 ? 0.221 -1.025 5.354 1.00 0.00 110 PRO B C 5
ATOM 7889 O O . PRO B 2 9 ? 0.038 -1.710 6.341 1.00 0.00 110 PRO B O 5
ATOM 7900 N N . PHE B 2 10 ? 0.960 -1.448 4.362 1.00 0.00 111 PHE B N 5
ATOM 7901 C CA . PHE B 2 10 ? 1.598 -2.798 4.429 1.00 0.00 111 PHE B CA 5
ATOM 7902 C C . PHE B 2 10 ? 2.974 -2.704 5.095 1.00 0.00 111 PHE B C 5
ATOM 7903 O O . PHE B 2 10 ? 3.366 -3.569 5.854 1.00 0.00 111 PHE B O 5
ATOM 7920 N N . LEU B 2 11 ? 3.709 -1.663 4.820 1.00 0.00 112 LEU B N 5
ATOM 7921 C CA . LEU B 2 11 ? 5.057 -1.519 5.441 1.00 0.00 112 LEU B CA 5
ATOM 7922 C C . LEU B 2 11 ? 4.926 -1.049 6.892 1.00 0.00 112 LEU B C 5
ATOM 7923 O O . LEU B 2 11 ? 3.889 -1.301 7.484 1.00 0.00 112 LEU B O 5
ATOM 7941 N N . PRO A 1 1 ? 1.309 4.571 -23.992 1.00 0.00 6 PRO A N 6
ATOM 7942 C CA . PRO A 1 1 ? 0.542 5.477 -23.104 1.00 0.00 6 PRO A CA 6
ATOM 7943 C C . PRO A 1 1 ? 0.774 5.108 -21.635 1.00 0.00 6 PRO A C 6
ATOM 7944 O O . PRO A 1 1 ? 1.629 4.307 -21.314 1.00 0.00 6 PRO A O 6
ATOM 7955 N N . TRP A 1 2 ? 0.015 5.682 -20.745 1.00 0.00 7 TRP A N 6
ATOM 7956 C CA . TRP A 1 2 ? 0.182 5.362 -19.300 1.00 0.00 7 TRP A CA 6
ATOM 7957 C C . TRP A 1 2 ? 0.040 3.855 -19.087 1.00 0.00 7 TRP A C 6
ATOM 7958 O O . TRP A 1 2 ? -0.907 3.245 -19.544 1.00 0.00 7 TRP A O 6
ATOM 7979 N N . ALA A 1 3 ? 0.977 3.249 -18.403 1.00 0.00 8 ALA A N 6
ATOM 7980 C CA . ALA A 1 3 ? 0.905 1.777 -18.160 1.00 0.00 8 ALA A CA 6
ATOM 7981 C C . ALA A 1 3 ? -0.541 1.353 -17.913 1.00 0.00 8 ALA A C 6
ATOM 7982 O O . ALA A 1 3 ? -0.942 0.251 -18.229 1.00 0.00 8 ALA A O 6
ATOM 7989 N N . VAL A 1 4 ? -1.327 2.231 -17.360 1.00 0.00 9 VAL A N 6
ATOM 7990 C CA . VAL A 1 4 ? -2.753 1.898 -17.099 1.00 0.00 9 VAL A CA 6
ATOM 7991 C C . VAL A 1 4 ? -3.632 2.521 -18.184 1.00 0.00 9 VAL A C 6
ATOM 7992 O O . VAL A 1 4 ? -3.499 3.682 -18.514 1.00 0.00 9 VAL A O 6
ATOM 8005 N N . LYS A 1 5 ? -4.520 1.756 -18.750 1.00 0.00 10 LYS A N 6
ATOM 8006 C CA . LYS A 1 5 ? -5.396 2.301 -19.824 1.00 0.00 10 LYS A CA 6
ATOM 8007 C C . LYS A 1 5 ? -6.670 2.894 -19.217 1.00 0.00 10 LYS A C 6
ATOM 8008 O O . LYS A 1 5 ? -6.843 2.889 -18.015 1.00 0.00 10 LYS A O 6
ATOM 8027 N N . PRO A 1 6 ? -7.525 3.386 -20.072 1.00 0.00 11 PRO A N 6
ATOM 8028 C CA . PRO A 1 6 ? -8.799 3.984 -19.608 1.00 0.00 11 PRO A CA 6
ATOM 8029 C C . PRO A 1 6 ? -9.713 2.893 -19.049 1.00 0.00 11 PRO A C 6
ATOM 8030 O O . PRO A 1 6 ? -10.430 3.101 -18.092 1.00 0.00 11 PRO A O 6
ATOM 8041 N N . GLU A 1 7 ? -9.682 1.726 -19.632 1.00 0.00 12 GLU A N 6
ATOM 8042 C CA . GLU A 1 7 ? -10.539 0.617 -19.126 1.00 0.00 12 GLU A CA 6
ATOM 8043 C C . GLU A 1 7 ? -9.972 0.085 -17.807 1.00 0.00 12 GLU A C 6
ATOM 8044 O O . GLU A 1 7 ? -10.690 -0.429 -16.972 1.00 0.00 12 GLU A O 6
ATOM 8056 N N . ASP A 1 8 ? -8.689 0.222 -17.609 1.00 0.00 13 ASP A N 6
ATOM 8057 C CA . ASP A 1 8 ? -8.077 -0.255 -16.341 1.00 0.00 13 ASP A CA 6
ATOM 8058 C C . ASP A 1 8 ? -8.279 0.808 -15.271 1.00 0.00 13 ASP A C 6
ATOM 8059 O O . ASP A 1 8 ? -8.568 0.517 -14.128 1.00 0.00 13 ASP A O 6
ATOM 8068 N N . LYS A 1 9 ? -8.146 2.047 -15.650 1.00 0.00 14 LYS A N 6
ATOM 8069 C CA . LYS A 1 9 ? -8.351 3.146 -14.675 1.00 0.00 14 LYS A CA 6
ATOM 8070 C C . LYS A 1 9 ? -9.843 3.262 -14.364 1.00 0.00 14 LYS A C 6
ATOM 8071 O O . LYS A 1 9 ? -10.246 3.900 -13.412 1.00 0.00 14 LYS A O 6
ATOM 8090 N N . ALA A 1 10 ? -10.662 2.625 -15.157 1.00 0.00 15 ALA A N 6
ATOM 8091 C CA . ALA A 1 10 ? -12.129 2.669 -14.909 1.00 0.00 15 ALA A CA 6
ATOM 8092 C C . ALA A 1 10 ? -12.457 1.695 -13.783 1.00 0.00 15 ALA A C 6
ATOM 8093 O O . ALA A 1 10 ? -13.244 1.981 -12.904 1.00 0.00 15 ALA A O 6
ATOM 8100 N N . LYS A 1 11 ? -11.827 0.552 -13.792 1.00 0.00 16 LYS A N 6
ATOM 8101 C CA . LYS A 1 11 ? -12.071 -0.431 -12.708 1.00 0.00 16 LYS A CA 6
ATOM 8102 C C . LYS A 1 11 ? -11.265 0.006 -11.478 1.00 0.00 16 LYS A C 6
ATOM 8103 O O . LYS A 1 11 ? -11.599 -0.306 -10.353 1.00 0.00 16 LYS A O 6
ATOM 8122 N N . TYR A 1 12 ? -10.221 0.766 -11.697 1.00 0.00 17 TYR A N 6
ATOM 8123 C CA . TYR A 1 12 ? -9.407 1.269 -10.556 1.00 0.00 17 TYR A CA 6
ATOM 8124 C C . TYR A 1 12 ? -10.138 2.452 -9.925 1.00 0.00 17 TYR A C 6
ATOM 8125 O O . TYR A 1 12 ? -10.076 2.682 -8.733 1.00 0.00 17 TYR A O 6
ATOM 8143 N N . ASP A 1 13 ? -10.832 3.208 -10.735 1.00 0.00 18 ASP A N 6
ATOM 8144 C CA . ASP A 1 13 ? -11.579 4.387 -10.216 1.00 0.00 18 ASP A CA 6
ATOM 8145 C C . ASP A 1 13 ? -12.895 3.936 -9.582 1.00 0.00 18 ASP A C 6
ATOM 8146 O O . ASP A 1 13 ? -13.588 4.707 -8.949 1.00 0.00 18 ASP A O 6
ATOM 8155 N N . ALA A 1 14 ? -13.229 2.684 -9.725 1.00 0.00 19 ALA A N 6
ATOM 8156 C CA . ALA A 1 14 ? -14.481 2.175 -9.106 1.00 0.00 19 ALA A CA 6
ATOM 8157 C C . ALA A 1 14 ? -14.113 1.609 -7.750 1.00 0.00 19 ALA A C 6
ATOM 8158 O O . ALA A 1 14 ? -14.826 1.742 -6.776 1.00 0.00 19 ALA A O 6
ATOM 8165 N N . ILE A 1 15 ? -12.964 1.009 -7.688 1.00 0.00 20 ILE A N 6
ATOM 8166 C CA . ILE A 1 15 ? -12.468 0.455 -6.418 1.00 0.00 20 ILE A CA 6
ATOM 8167 C C . ILE A 1 15 ? -11.959 1.620 -5.578 1.00 0.00 20 ILE A C 6
ATOM 8168 O O . ILE A 1 15 ? -12.036 1.618 -4.365 1.00 0.00 20 ILE A O 6
ATOM 8184 N N . PHE A 1 16 ? -11.458 2.629 -6.235 1.00 0.00 21 PHE A N 6
ATOM 8185 C CA . PHE A 1 16 ? -10.959 3.821 -5.507 1.00 0.00 21 PHE A CA 6
ATOM 8186 C C . PHE A 1 16 ? -12.161 4.612 -4.979 1.00 0.00 21 PHE A C 6
ATOM 8187 O O . PHE A 1 16 ? -12.143 5.147 -3.888 1.00 0.00 21 PHE A O 6
ATOM 8204 N N . ASP A 1 17 ? -13.209 4.669 -5.753 1.00 0.00 22 ASP A N 6
ATOM 8205 C CA . ASP A 1 17 ? -14.429 5.400 -5.317 1.00 0.00 22 ASP A CA 6
ATOM 8206 C C . ASP A 1 17 ? -15.357 4.449 -4.559 1.00 0.00 22 ASP A C 6
ATOM 8207 O O . ASP A 1 17 ? -16.440 4.814 -4.148 1.00 0.00 22 ASP A O 6
ATOM 8216 N N . SER A 1 18 ? -14.927 3.231 -4.353 1.00 0.00 23 SER A N 6
ATOM 8217 C CA . SER A 1 18 ? -15.768 2.257 -3.602 1.00 0.00 23 SER A CA 6
ATOM 8218 C C . SER A 1 18 ? -15.408 2.334 -2.118 1.00 0.00 23 SER A C 6
ATOM 8219 O O . SER A 1 18 ? -16.033 1.721 -1.275 1.00 0.00 23 SER A O 6
ATOM 8227 N N . LEU A 1 19 ? -14.401 3.100 -1.804 1.00 0.00 24 LEU A N 6
ATOM 8228 C CA . LEU A 1 19 ? -13.970 3.257 -0.387 1.00 0.00 24 LEU A CA 6
ATOM 8229 C C . LEU A 1 19 ? -14.325 4.665 0.090 1.00 0.00 24 LEU A C 6
ATOM 8230 O O . LEU A 1 19 ? -14.124 5.009 1.237 1.00 0.00 24 LEU A O 6
ATOM 8246 N N . SER A 1 20 ? -14.822 5.480 -0.807 1.00 0.00 25 SER A N 6
ATOM 8247 C CA . SER A 1 20 ? -15.180 6.895 -0.467 1.00 0.00 25 SER A CA 6
ATOM 8248 C C . SER A 1 20 ? -13.920 7.758 -0.534 1.00 0.00 25 SER A C 6
ATOM 8249 O O . SER A 1 20 ? -13.161 7.842 0.411 1.00 0.00 25 SER A O 6
ATOM 8257 N N . PRO A 1 21 ? -13.738 8.359 -1.676 1.00 0.00 26 PRO A N 6
ATOM 8258 C CA . PRO A 1 21 ? -12.555 9.215 -1.911 1.00 0.00 26 PRO A CA 6
ATOM 8259 C C . PRO A 1 21 ? -12.690 10.532 -1.154 1.00 0.00 26 PRO A C 6
ATOM 8260 O O . PRO A 1 21 ? -13.774 11.045 -0.959 1.00 0.00 26 PRO A O 6
ATOM 8271 N N . VAL A 1 22 ? -11.592 11.084 -0.735 1.00 0.00 27 VAL A N 6
ATOM 8272 C CA . VAL A 1 22 ? -11.639 12.374 0.003 1.00 0.00 27 VAL A CA 6
ATOM 8273 C C . VAL A 1 22 ? -10.934 13.451 -0.818 1.00 0.00 27 VAL A C 6
ATOM 8274 O O . VAL A 1 22 ? -9.722 13.509 -0.872 1.00 0.00 27 VAL A O 6
ATOM 8287 N N . ASN A 1 23 ? -11.685 14.293 -1.473 1.00 0.00 28 ASN A N 6
ATOM 8288 C CA . ASN A 1 23 ? -11.059 15.355 -2.307 1.00 0.00 28 ASN A CA 6
ATOM 8289 C C . ASN A 1 23 ? -10.217 14.713 -3.411 1.00 0.00 28 ASN A C 6
ATOM 8290 O O . ASN A 1 23 ? -9.389 15.352 -4.030 1.00 0.00 28 ASN A O 6
ATOM 8301 N N . GLY A 1 24 ? -10.428 13.450 -3.663 1.00 0.00 29 GLY A N 6
ATOM 8302 C CA . GLY A 1 24 ? -9.648 12.758 -4.727 1.00 0.00 29 GLY A CA 6
ATOM 8303 C C . GLY A 1 24 ? -8.515 11.949 -4.094 1.00 0.00 29 GLY A C 6
ATOM 8304 O O . GLY A 1 24 ? -7.437 11.846 -4.640 1.00 0.00 29 GLY A O 6
ATOM 8308 N N . PHE A 1 25 ? -8.740 11.380 -2.944 1.00 0.00 30 PHE A N 6
ATOM 8309 C CA . PHE A 1 25 ? -7.657 10.589 -2.290 1.00 0.00 30 PHE A CA 6
ATOM 8310 C C . PHE A 1 25 ? -8.207 9.464 -1.422 1.00 0.00 30 PHE A C 6
ATOM 8311 O O . PHE A 1 25 ? -9.199 9.611 -0.736 1.00 0.00 30 PHE A O 6
ATOM 8328 N N . LEU A 1 26 ? -7.524 8.358 -1.415 1.00 0.00 31 LEU A N 6
ATOM 8329 C CA . LEU A 1 26 ? -7.946 7.220 -0.556 1.00 0.00 31 LEU A CA 6
ATOM 8330 C C . LEU A 1 26 ? -6.880 7.014 0.503 1.00 0.00 31 LEU A C 6
ATOM 8331 O O . LEU A 1 26 ? -5.701 7.055 0.217 1.00 0.00 31 LEU A O 6
ATOM 8347 N N . SER A 1 27 ? -7.261 6.781 1.713 1.00 0.00 32 SER A N 6
ATOM 8348 C CA . SER A 1 27 ? -6.229 6.565 2.754 1.00 0.00 32 SER A CA 6
ATOM 8349 C C . SER A 1 27 ? -5.784 5.114 2.727 1.00 0.00 32 SER A C 6
ATOM 8350 O O . SER A 1 27 ? -6.581 4.223 2.545 1.00 0.00 32 SER A O 6
ATOM 8358 N N . GLY A 1 28 ? -4.515 4.871 2.901 1.00 0.00 33 GLY A N 6
ATOM 8359 C CA . GLY A 1 28 ? -4.021 3.461 2.887 1.00 0.00 33 GLY A CA 6
ATOM 8360 C C . GLY A 1 28 ? -5.014 2.578 3.644 1.00 0.00 33 GLY A C 6
ATOM 8361 O O . GLY A 1 28 ? -5.158 1.406 3.366 1.00 0.00 33 GLY A O 6
ATOM 8365 N N . ASP A 1 29 ? -5.706 3.145 4.590 1.00 0.00 34 ASP A N 6
ATOM 8366 C CA . ASP A 1 29 ? -6.705 2.357 5.370 1.00 0.00 34 ASP A CA 6
ATOM 8367 C C . ASP A 1 29 ? -7.816 1.838 4.452 1.00 0.00 34 ASP A C 6
ATOM 8368 O O . ASP A 1 29 ? -8.457 0.848 4.742 1.00 0.00 34 ASP A O 6
ATOM 8377 N N . LYS A 1 30 ? -8.038 2.481 3.335 1.00 0.00 35 LYS A N 6
ATOM 8378 C CA . LYS A 1 30 ? -9.088 2.002 2.401 1.00 0.00 35 LYS A CA 6
ATOM 8379 C C . LYS A 1 30 ? -8.410 1.180 1.318 1.00 0.00 35 LYS A C 6
ATOM 8380 O O . LYS A 1 30 ? -8.925 0.187 0.843 1.00 0.00 35 LYS A O 6
ATOM 8399 N N . VAL A 1 31 ? -7.234 1.591 0.942 1.00 0.00 36 VAL A N 6
ATOM 8400 C CA . VAL A 1 31 ? -6.482 0.844 -0.095 1.00 0.00 36 VAL A CA 6
ATOM 8401 C C . VAL A 1 31 ? -5.894 -0.436 0.504 1.00 0.00 36 VAL A C 6
ATOM 8402 O O . VAL A 1 31 ? -5.844 -1.466 -0.136 1.00 0.00 36 VAL A O 6
ATOM 8415 N N . LYS A 1 32 ? -5.438 -0.375 1.727 1.00 0.00 37 LYS A N 6
ATOM 8416 C CA . LYS A 1 32 ? -4.838 -1.585 2.355 1.00 0.00 37 LYS A CA 6
ATOM 8417 C C . LYS A 1 32 ? -5.701 -2.830 2.095 1.00 0.00 37 LYS A C 6
ATOM 8418 O O . LYS A 1 32 ? -5.197 -3.833 1.634 1.00 0.00 37 LYS A O 6
ATOM 8437 N N . PRO A 1 33 ? -6.975 -2.734 2.384 1.00 0.00 38 PRO A N 6
ATOM 8438 C CA . PRO A 1 33 ? -7.883 -3.890 2.153 1.00 0.00 38 PRO A CA 6
ATOM 8439 C C . PRO A 1 33 ? -8.037 -4.140 0.651 1.00 0.00 38 PRO A C 6
ATOM 8440 O O . PRO A 1 33 ? -8.179 -5.262 0.204 1.00 0.00 38 PRO A O 6
ATOM 8451 N N . VAL A 1 34 ? -8.007 -3.096 -0.127 1.00 0.00 39 VAL A N 6
ATOM 8452 C CA . VAL A 1 34 ? -8.145 -3.245 -1.603 1.00 0.00 39 VAL A CA 6
ATOM 8453 C C . VAL A 1 34 ? -6.994 -4.091 -2.160 1.00 0.00 39 VAL A C 6
ATOM 8454 O O . VAL A 1 34 ? -7.148 -4.794 -3.138 1.00 0.00 39 VAL A O 6
ATOM 8467 N N . LEU A 1 35 ? -5.844 -4.025 -1.552 1.00 0.00 40 LEU A N 6
ATOM 8468 C CA . LEU A 1 35 ? -4.690 -4.825 -2.055 1.00 0.00 40 LEU A CA 6
ATOM 8469 C C . LEU A 1 35 ? -4.646 -6.180 -1.353 1.00 0.00 40 LEU A C 6
ATOM 8470 O O . LEU A 1 35 ? -4.106 -7.139 -1.865 1.00 0.00 40 LEU A O 6
ATOM 8486 N N . LEU A 1 36 ? -5.218 -6.269 -0.186 1.00 0.00 41 LEU A N 6
ATOM 8487 C CA . LEU A 1 36 ? -5.214 -7.563 0.543 1.00 0.00 41 LEU A CA 6
ATOM 8488 C C . LEU A 1 36 ? -6.213 -8.509 -0.103 1.00 0.00 41 LEU A C 6
ATOM 8489 O O . LEU A 1 36 ? -6.225 -9.694 0.165 1.00 0.00 41 LEU A O 6
ATOM 8505 N N . ASN A 1 37 ? -7.062 -7.995 -0.947 1.00 0.00 42 ASN A N 6
ATOM 8506 C CA . ASN A 1 37 ? -8.063 -8.882 -1.591 1.00 0.00 42 ASN A CA 6
ATOM 8507 C C . ASN A 1 37 ? -7.478 -9.511 -2.862 1.00 0.00 42 ASN A C 6
ATOM 8508 O O . ASN A 1 37 ? -8.127 -10.283 -3.540 1.00 0.00 42 ASN A O 6
ATOM 8519 N N . SER A 1 38 ? -6.260 -9.180 -3.191 1.00 0.00 43 SER A N 6
ATOM 8520 C CA . SER A 1 38 ? -5.636 -9.751 -4.418 1.00 0.00 43 SER A CA 6
ATOM 8521 C C . SER A 1 38 ? -4.893 -11.047 -4.091 1.00 0.00 43 SER A C 6
ATOM 8522 O O . SER A 1 38 ? -4.125 -11.549 -4.887 1.00 0.00 43 SER A O 6
ATOM 8530 N N . LYS A 1 39 ? -5.107 -11.593 -2.925 1.00 0.00 44 LYS A N 6
ATOM 8531 C CA . LYS A 1 39 ? -4.402 -12.856 -2.560 1.00 0.00 44 LYS A CA 6
ATOM 8532 C C . LYS A 1 39 ? -2.897 -12.599 -2.445 1.00 0.00 44 LYS A C 6
ATOM 8533 O O . LYS A 1 39 ? -2.100 -13.515 -2.439 1.00 0.00 44 LYS A O 6
ATOM 8552 N N . LEU A 1 40 ? -2.502 -11.357 -2.357 1.00 0.00 45 LEU A N 6
ATOM 8553 C CA . LEU A 1 40 ? -1.048 -11.040 -2.250 1.00 0.00 45 LEU A CA 6
ATOM 8554 C C . LEU A 1 40 ? -0.665 -10.752 -0.798 1.00 0.00 45 LEU A C 6
ATOM 8555 O O . LEU A 1 40 ? -1.476 -10.292 -0.018 1.00 0.00 45 LEU A O 6
ATOM 8571 N N . PRO A 1 41 ? 0.571 -11.027 -0.492 1.00 0.00 46 PRO A N 6
ATOM 8572 C CA . PRO A 1 41 ? 1.086 -10.788 0.871 1.00 0.00 46 PRO A CA 6
ATOM 8573 C C . PRO A 1 41 ? 1.358 -9.294 1.079 1.00 0.00 46 PRO A C 6
ATOM 8574 O O . PRO A 1 41 ? 1.278 -8.508 0.160 1.00 0.00 46 PRO A O 6
ATOM 8585 N N . VAL A 1 42 ? 1.682 -8.903 2.279 1.00 0.00 47 VAL A N 6
ATOM 8586 C CA . VAL A 1 42 ? 1.961 -7.471 2.562 1.00 0.00 47 VAL A CA 6
ATOM 8587 C C . VAL A 1 42 ? 3.278 -7.062 1.898 1.00 0.00 47 VAL A C 6
ATOM 8588 O O . VAL A 1 42 ? 3.670 -5.913 1.934 1.00 0.00 47 VAL A O 6
ATOM 8601 N N . ASP A 1 43 ? 3.964 -7.991 1.293 1.00 0.00 48 ASP A N 6
ATOM 8602 C CA . ASP A 1 43 ? 5.245 -7.639 0.635 1.00 0.00 48 ASP A CA 6
ATOM 8603 C C . ASP A 1 43 ? 4.957 -7.056 -0.744 1.00 0.00 48 ASP A C 6
ATOM 8604 O O . ASP A 1 43 ? 5.683 -6.221 -1.245 1.00 0.00 48 ASP A O 6
ATOM 8613 N N . ILE A 1 44 ? 3.888 -7.484 -1.352 1.00 0.00 49 ILE A N 6
ATOM 8614 C CA . ILE A 1 44 ? 3.532 -6.948 -2.690 1.00 0.00 49 ILE A CA 6
ATOM 8615 C C . ILE A 1 44 ? 2.737 -5.668 -2.511 1.00 0.00 49 ILE A C 6
ATOM 8616 O O . ILE A 1 44 ? 2.865 -4.722 -3.262 1.00 0.00 49 ILE A O 6
ATOM 8632 N N . LEU A 1 45 ? 1.915 -5.643 -1.508 1.00 0.00 50 LEU A N 6
ATOM 8633 C CA . LEU A 1 45 ? 1.095 -4.439 -1.243 1.00 0.00 50 LEU A CA 6
ATOM 8634 C C . LEU A 1 45 ? 1.960 -3.367 -0.593 1.00 0.00 50 LEU A C 6
ATOM 8635 O O . LEU A 1 45 ? 1.725 -2.185 -0.746 1.00 0.00 50 LEU A O 6
ATOM 8651 N N . GLY A 1 46 ? 2.979 -3.772 0.113 1.00 0.00 51 GLY A N 6
ATOM 8652 C CA . GLY A 1 46 ? 3.873 -2.769 0.749 1.00 0.00 51 GLY A CA 6
ATOM 8653 C C . GLY A 1 46 ? 4.700 -2.139 -0.359 1.00 0.00 51 GLY A C 6
ATOM 8654 O O . GLY A 1 46 ? 5.166 -1.022 -0.260 1.00 0.00 51 GLY A O 6
ATOM 8658 N N . ARG A 1 47 ? 4.866 -2.863 -1.428 1.00 0.00 52 ARG A N 6
ATOM 8659 C CA . ARG A 1 47 ? 5.643 -2.344 -2.579 1.00 0.00 52 ARG A CA 6
ATOM 8660 C C . ARG A 1 47 ? 4.698 -1.852 -3.674 1.00 0.00 52 ARG A C 6
ATOM 8661 O O . ARG A 1 47 ? 5.006 -0.924 -4.394 1.00 0.00 52 ARG A O 6
ATOM 8682 N N . VAL A 1 48 ? 3.543 -2.454 -3.808 1.00 0.00 53 VAL A N 6
ATOM 8683 C CA . VAL A 1 48 ? 2.604 -1.985 -4.861 1.00 0.00 53 VAL A CA 6
ATOM 8684 C C . VAL A 1 48 ? 2.031 -0.642 -4.431 1.00 0.00 53 VAL A C 6
ATOM 8685 O O . VAL A 1 48 ? 1.837 0.250 -5.234 1.00 0.00 53 VAL A O 6
ATOM 8698 N N . TRP A 1 49 ? 1.786 -0.477 -3.162 1.00 0.00 54 TRP A N 6
ATOM 8699 C CA . TRP A 1 49 ? 1.261 0.825 -2.689 1.00 0.00 54 TRP A CA 6
ATOM 8700 C C . TRP A 1 49 ? 2.318 1.901 -2.939 1.00 0.00 54 TRP A C 6
ATOM 8701 O O . TRP A 1 49 ? 2.042 2.932 -3.507 1.00 0.00 54 TRP A O 6
ATOM 8722 N N . GLU A 1 50 ? 3.529 1.674 -2.503 1.00 0.00 55 GLU A N 6
ATOM 8723 C CA . GLU A 1 50 ? 4.587 2.701 -2.709 1.00 0.00 55 GLU A CA 6
ATOM 8724 C C . GLU A 1 50 ? 4.599 3.165 -4.161 1.00 0.00 55 GLU A C 6
ATOM 8725 O O . GLU A 1 50 ? 4.375 4.323 -4.455 1.00 0.00 55 GLU A O 6
ATOM 8737 N N . LEU A 1 51 ? 4.851 2.274 -5.072 1.00 0.00 56 LEU A N 6
ATOM 8738 C CA . LEU A 1 51 ? 4.866 2.676 -6.506 1.00 0.00 56 LEU A CA 6
ATOM 8739 C C . LEU A 1 51 ? 3.489 3.235 -6.878 1.00 0.00 56 LEU A C 6
ATOM 8740 O O . LEU A 1 51 ? 3.328 3.923 -7.867 1.00 0.00 56 LEU A O 6
ATOM 8756 N N . SER A 1 52 ? 2.501 2.966 -6.063 1.00 0.00 57 SER A N 6
ATOM 8757 C CA . SER A 1 52 ? 1.133 3.498 -6.330 1.00 0.00 57 SER A CA 6
ATOM 8758 C C . SER A 1 52 ? 0.988 4.853 -5.638 1.00 0.00 57 SER A C 6
ATOM 8759 O O . SER A 1 52 ? 0.257 5.717 -6.077 1.00 0.00 57 SER A O 6
ATOM 8767 N N . ASP A 1 53 ? 1.697 5.036 -4.559 1.00 0.00 58 ASP A N 6
ATOM 8768 C CA . ASP A 1 53 ? 1.632 6.323 -3.820 1.00 0.00 58 ASP A CA 6
ATOM 8769 C C . ASP A 1 53 ? 2.439 7.385 -4.566 1.00 0.00 58 ASP A C 6
ATOM 8770 O O . ASP A 1 53 ? 3.651 7.412 -4.503 1.00 0.00 58 ASP A O 6
ATOM 8779 N N . ILE A 1 54 ? 1.782 8.251 -5.284 1.00 0.00 59 ILE A N 6
ATOM 8780 C CA . ILE A 1 54 ? 2.524 9.301 -6.038 1.00 0.00 59 ILE A CA 6
ATOM 8781 C C . ILE A 1 54 ? 2.739 10.542 -5.163 1.00 0.00 59 ILE A C 6
ATOM 8782 O O . ILE A 1 54 ? 3.567 11.381 -5.455 1.00 0.00 59 ILE A O 6
ATOM 8798 N N . ASP A 1 55 ? 1.999 10.667 -4.096 1.00 0.00 60 ASP A N 6
ATOM 8799 C CA . ASP A 1 55 ? 2.164 11.860 -3.211 1.00 0.00 60 ASP A CA 6
ATOM 8800 C C . ASP A 1 55 ? 2.929 11.480 -1.942 1.00 0.00 60 ASP A C 6
ATOM 8801 O O . ASP A 1 55 ? 3.333 12.329 -1.171 1.00 0.00 60 ASP A O 6
ATOM 8810 N N . HIS A 1 56 ? 3.132 10.214 -1.720 1.00 0.00 61 HIS A N 6
ATOM 8811 C CA . HIS A 1 56 ? 3.875 9.782 -0.499 1.00 0.00 61 HIS A CA 6
ATOM 8812 C C . HIS A 1 56 ? 3.251 10.412 0.751 1.00 0.00 61 HIS A C 6
ATOM 8813 O O . HIS A 1 56 ? 3.939 10.980 1.577 1.00 0.00 61 HIS A O 6
ATOM 8827 N N . ASP A 1 57 ? 1.955 10.325 0.901 1.00 0.00 62 ASP A N 6
ATOM 8828 C CA . ASP A 1 57 ? 1.307 10.930 2.099 1.00 0.00 62 ASP A CA 6
ATOM 8829 C C . ASP A 1 57 ? 0.410 9.902 2.789 1.00 0.00 62 ASP A C 6
ATOM 8830 O O . ASP A 1 57 ? -0.406 10.238 3.624 1.00 0.00 62 ASP A O 6
ATOM 8839 N N . GLY A 1 58 ? 0.552 8.651 2.446 1.00 0.00 63 GLY A N 6
ATOM 8840 C CA . GLY A 1 58 ? -0.297 7.605 3.083 1.00 0.00 63 GLY A CA 6
ATOM 8841 C C . GLY A 1 58 ? -1.679 7.604 2.427 1.00 0.00 63 GLY A C 6
ATOM 8842 O O . GLY A 1 58 ? -2.676 7.332 3.066 1.00 0.00 63 GLY A O 6
ATOM 8846 N N . MET A 1 59 ? -1.751 7.912 1.158 1.00 0.00 64 MET A N 6
ATOM 8847 C CA . MET A 1 59 ? -3.074 7.931 0.465 1.00 0.00 64 MET A CA 6
ATOM 8848 C C . MET A 1 59 ? -2.913 7.595 -1.022 1.00 0.00 64 MET A C 6
ATOM 8849 O O . MET A 1 59 ? -1.838 7.702 -1.581 1.00 0.00 64 MET A O 6
ATOM 8863 N N . LEU A 1 60 ? -3.978 7.204 -1.669 1.00 0.00 65 LEU A N 6
ATOM 8864 C CA . LEU A 1 60 ? -3.894 6.877 -3.123 1.00 0.00 65 LEU A CA 6
ATOM 8865 C C . LEU A 1 60 ? -4.952 7.666 -3.902 1.00 0.00 65 LEU A C 6
ATOM 8866 O O . LEU A 1 60 ? -6.129 7.375 -3.833 1.00 0.00 65 LEU A O 6
ATOM 8882 N N . ASP A 1 61 ? -4.548 8.656 -4.651 1.00 0.00 66 ASP A N 6
ATOM 8883 C CA . ASP A 1 61 ? -5.546 9.439 -5.435 1.00 0.00 66 ASP A CA 6
ATOM 8884 C C . ASP A 1 61 ? -6.103 8.570 -6.560 1.00 0.00 66 ASP A C 6
ATOM 8885 O O . ASP A 1 61 ? -5.568 7.527 -6.876 1.00 0.00 66 ASP A O 6
ATOM 8894 N N . ARG A 1 62 ? -7.167 8.996 -7.169 1.00 0.00 67 ARG A N 6
ATOM 8895 C CA . ARG A 1 62 ? -7.757 8.196 -8.281 1.00 0.00 67 ARG A CA 6
ATOM 8896 C C . ARG A 1 62 ? -6.657 7.733 -9.238 1.00 0.00 67 ARG A C 6
ATOM 8897 O O . ARG A 1 62 ? -6.647 6.609 -9.697 1.00 0.00 67 ARG A O 6
ATOM 8918 N N . ASP A 1 63 ? -5.733 8.598 -9.543 1.00 0.00 68 ASP A N 6
ATOM 8919 C CA . ASP A 1 63 ? -4.629 8.221 -10.471 1.00 0.00 68 ASP A CA 6
ATOM 8920 C C . ASP A 1 63 ? -3.611 7.340 -9.746 1.00 0.00 68 ASP A C 6
ATOM 8921 O O . ASP A 1 63 ? -3.061 6.415 -10.311 1.00 0.00 68 ASP A O 6
ATOM 8930 N N . GLU A 1 64 ? -3.363 7.608 -8.495 1.00 0.00 69 GLU A N 6
ATOM 8931 C CA . GLU A 1 64 ? -2.391 6.770 -7.735 1.00 0.00 69 GLU A CA 6
ATOM 8932 C C . GLU A 1 64 ? -3.014 5.407 -7.473 1.00 0.00 69 GLU A C 6
ATOM 8933 O O . GLU A 1 64 ? -2.404 4.376 -7.678 1.00 0.00 69 GLU A O 6
ATOM 8945 N N . PHE A 1 65 ? -4.238 5.403 -7.034 1.00 0.00 70 PHE A N 6
ATOM 8946 C CA . PHE A 1 65 ? -4.924 4.119 -6.771 1.00 0.00 70 PHE A CA 6
ATOM 8947 C C . PHE A 1 65 ? -4.884 3.268 -8.034 1.00 0.00 70 PHE A C 6
ATOM 8948 O O . PHE A 1 65 ? -4.839 2.061 -7.975 1.00 0.00 70 PHE A O 6
ATOM 8965 N N . ALA A 1 66 ? -4.888 3.895 -9.179 1.00 0.00 71 ALA A N 6
ATOM 8966 C CA . ALA A 1 66 ? -4.847 3.120 -10.455 1.00 0.00 71 ALA A CA 6
ATOM 8967 C C . ALA A 1 66 ? -3.539 2.337 -10.558 1.00 0.00 71 ALA A C 6
ATOM 8968 O O . ALA A 1 66 ? -3.526 1.153 -10.841 1.00 0.00 71 ALA A O 6
ATOM 8975 N N . VAL A 1 67 ? -2.440 2.992 -10.329 1.00 0.00 72 VAL A N 6
ATOM 8976 C CA . VAL A 1 67 ? -1.128 2.292 -10.412 1.00 0.00 72 VAL A CA 6
ATOM 8977 C C . VAL A 1 67 ? -1.100 1.113 -9.437 1.00 0.00 72 VAL A C 6
ATOM 8978 O O . VAL A 1 67 ? -0.328 0.185 -9.588 1.00 0.00 72 VAL A O 6
ATOM 8991 N N . ALA A 1 68 ? -1.925 1.151 -8.426 1.00 0.00 73 ALA A N 6
ATOM 8992 C CA . ALA A 1 68 ? -1.935 0.046 -7.424 1.00 0.00 73 ALA A CA 6
ATOM 8993 C C . ALA A 1 68 ? -2.920 -1.063 -7.805 1.00 0.00 73 ALA A C 6
ATOM 8994 O O . ALA A 1 68 ? -2.950 -2.105 -7.182 1.00 0.00 73 ALA A O 6
ATOM 9001 N N . MET A 1 69 ? -3.730 -0.865 -8.807 1.00 0.00 74 MET A N 6
ATOM 9002 C CA . MET A 1 69 ? -4.696 -1.943 -9.176 1.00 0.00 74 MET A CA 6
ATOM 9003 C C . MET A 1 69 ? -4.066 -2.906 -10.177 1.00 0.00 74 MET A C 6
ATOM 9004 O O . MET A 1 69 ? -4.220 -4.106 -10.072 1.00 0.00 74 MET A O 6
ATOM 9018 N N . PHE A 1 70 ? -3.340 -2.407 -11.133 1.00 0.00 75 PHE A N 6
ATOM 9019 C CA . PHE A 1 70 ? -2.693 -3.328 -12.105 1.00 0.00 75 PHE A CA 6
ATOM 9020 C C . PHE A 1 70 ? -1.443 -3.917 -11.446 1.00 0.00 75 PHE A C 6
ATOM 9021 O O . PHE A 1 70 ? -1.043 -5.032 -11.719 1.00 0.00 75 PHE A O 6
ATOM 9038 N N . LEU A 1 71 ? -0.846 -3.174 -10.549 1.00 0.00 76 LEU A N 6
ATOM 9039 C CA . LEU A 1 71 ? 0.353 -3.685 -9.830 1.00 0.00 76 LEU A CA 6
ATOM 9040 C C . LEU A 1 71 ? -0.073 -4.852 -8.943 1.00 0.00 76 LEU A C 6
ATOM 9041 O O . LEU A 1 71 ? 0.698 -5.742 -8.641 1.00 0.00 76 LEU A O 6
ATOM 9057 N N . VAL A 1 72 ? -1.310 -4.848 -8.533 1.00 0.00 77 VAL A N 6
ATOM 9058 C CA . VAL A 1 72 ? -1.829 -5.945 -7.672 1.00 0.00 77 VAL A CA 6
ATOM 9059 C C . VAL A 1 72 ? -2.417 -7.054 -8.537 1.00 0.00 77 VAL A C 6
ATOM 9060 O O . VAL A 1 72 ? -2.564 -8.175 -8.103 1.00 0.00 77 VAL A O 6
ATOM 9073 N N . TYR A 1 73 ? -2.750 -6.751 -9.759 1.00 0.00 78 TYR A N 6
ATOM 9074 C CA . TYR A 1 73 ? -3.322 -7.793 -10.654 1.00 0.00 78 TYR A CA 6
ATOM 9075 C C . TYR A 1 73 ? -2.194 -8.516 -11.390 1.00 0.00 78 TYR A C 6
ATOM 9076 O O . TYR A 1 73 ? -2.334 -9.650 -11.810 1.00 0.00 78 TYR A O 6
ATOM 9094 N N . CYS A 1 74 ? -1.069 -7.872 -11.534 1.00 0.00 79 CYS A N 6
ATOM 9095 C CA . CYS A 1 74 ? 0.072 -8.527 -12.231 1.00 0.00 79 CYS A CA 6
ATOM 9096 C C . CYS A 1 74 ? 0.842 -9.399 -11.242 1.00 0.00 79 CYS A C 6
ATOM 9097 O O . CYS A 1 74 ? 1.599 -10.270 -11.624 1.00 0.00 79 CYS A O 6
ATOM 9105 N N . ALA A 1 75 ? 0.639 -9.192 -9.970 1.00 0.00 80 ALA A N 6
ATOM 9106 C CA . ALA A 1 75 ? 1.346 -10.034 -8.970 1.00 0.00 80 ALA A CA 6
ATOM 9107 C C . ALA A 1 75 ? 0.566 -11.333 -8.789 1.00 0.00 80 ALA A C 6
ATOM 9108 O O . ALA A 1 75 ? 1.030 -12.279 -8.185 1.00 0.00 80 ALA A O 6
ATOM 9115 N N . LEU A 1 76 ? -0.627 -11.373 -9.317 1.00 0.00 81 LEU A N 6
ATOM 9116 C CA . LEU A 1 76 ? -1.466 -12.595 -9.196 1.00 0.00 81 LEU A CA 6
ATOM 9117 C C . LEU A 1 76 ? -1.229 -13.526 -10.385 1.00 0.00 81 LEU A C 6
ATOM 9118 O O . LEU A 1 76 ? -1.163 -14.729 -10.239 1.00 0.00 81 LEU A O 6
ATOM 9134 N N . GLU A 1 77 ? -1.134 -12.981 -11.567 1.00 0.00 82 GLU A N 6
ATOM 9135 C CA . GLU A 1 77 ? -0.941 -13.853 -12.764 1.00 0.00 82 GLU A CA 6
ATOM 9136 C C . GLU A 1 77 ? 0.203 -13.358 -13.666 1.00 0.00 82 GLU A C 6
ATOM 9137 O O . GLU A 1 77 ? 0.517 -13.982 -14.660 1.00 0.00 82 GLU A O 6
ATOM 9149 N N . LYS A 1 78 ? 0.821 -12.254 -13.362 1.00 0.00 83 LYS A N 6
ATOM 9150 C CA . LYS A 1 78 ? 1.918 -11.777 -14.257 1.00 0.00 83 LYS A CA 6
ATOM 9151 C C . LYS A 1 78 ? 3.282 -11.875 -13.572 1.00 0.00 83 LYS A C 6
ATOM 9152 O O . LYS A 1 78 ? 3.993 -12.850 -13.721 1.00 0.00 83 LYS A O 6
ATOM 9171 N N . GLU A 1 79 ? 3.662 -10.868 -12.840 1.00 0.00 84 GLU A N 6
ATOM 9172 C CA . GLU A 1 79 ? 4.992 -10.898 -12.167 1.00 0.00 84 GLU A CA 6
ATOM 9173 C C . GLU A 1 79 ? 4.916 -10.177 -10.817 1.00 0.00 84 GLU A C 6
ATOM 9174 O O . GLU A 1 79 ? 3.927 -9.541 -10.513 1.00 0.00 84 GLU A O 6
ATOM 9186 N N . PRO A 1 80 ? 5.967 -10.296 -10.048 1.00 0.00 85 PRO A N 6
ATOM 9187 C CA . PRO A 1 80 ? 6.007 -9.637 -8.724 1.00 0.00 85 PRO A CA 6
ATOM 9188 C C . PRO A 1 80 ? 6.073 -8.121 -8.908 1.00 0.00 85 PRO A C 6
ATOM 9189 O O . PRO A 1 80 ? 5.726 -7.603 -9.950 1.00 0.00 85 PRO A O 6
ATOM 9200 N N . VAL A 1 81 ? 6.500 -7.400 -7.912 1.00 0.00 86 VAL A N 6
ATOM 9201 C CA . VAL A 1 81 ? 6.561 -5.918 -8.054 1.00 0.00 86 VAL A CA 6
ATOM 9202 C C . VAL A 1 81 ? 7.898 -5.376 -7.547 1.00 0.00 86 VAL A C 6
ATOM 9203 O O . VAL A 1 81 ? 8.334 -5.716 -6.468 1.00 0.00 86 VAL A O 6
ATOM 9216 N N . PRO A 1 82 ? 8.497 -4.530 -8.342 1.00 0.00 87 PRO A N 6
ATOM 9217 C CA . PRO A 1 82 ? 9.780 -3.913 -7.961 1.00 0.00 87 PRO A CA 6
ATOM 9218 C C . PRO A 1 82 ? 9.510 -2.679 -7.094 1.00 0.00 87 PRO A C 6
ATOM 9219 O O . PRO A 1 82 ? 8.374 -2.309 -6.876 1.00 0.00 87 PRO A O 6
ATOM 9230 N N . MET A 1 83 ? 10.529 -2.035 -6.601 1.00 0.00 88 MET A N 6
ATOM 9231 C CA . MET A 1 83 ? 10.294 -0.827 -5.756 1.00 0.00 88 MET A CA 6
ATOM 9232 C C . MET A 1 83 ? 10.587 0.440 -6.544 1.00 0.00 88 MET A C 6
ATOM 9233 O O . MET A 1 83 ? 10.767 1.498 -5.976 1.00 0.00 88 MET A O 6
ATOM 9247 N N . SER A 1 84 ? 10.680 0.354 -7.835 1.00 0.00 89 SER A N 6
ATOM 9248 C CA . SER A 1 84 ? 11.012 1.579 -8.599 1.00 0.00 89 SER A CA 6
ATOM 9249 C C . SER A 1 84 ? 9.887 2.001 -9.524 1.00 0.00 89 SER A C 6
ATOM 9250 O O . SER A 1 84 ? 9.723 1.486 -10.611 1.00 0.00 89 SER A O 6
ATOM 9258 N N . LEU A 1 85 ? 9.139 2.964 -9.104 1.00 0.00 90 LEU A N 6
ATOM 9259 C CA . LEU A 1 85 ? 8.035 3.475 -9.959 1.00 0.00 90 LEU A CA 6
ATOM 9260 C C . LEU A 1 85 ? 8.598 3.904 -11.317 1.00 0.00 90 LEU A C 6
ATOM 9261 O O . LEU A 1 85 ? 9.276 4.906 -11.420 1.00 0.00 90 LEU A O 6
ATOM 9277 N N . PRO A 1 86 ? 8.296 3.124 -12.316 1.00 0.00 91 PRO A N 6
ATOM 9278 C CA . PRO A 1 86 ? 8.777 3.423 -13.687 1.00 0.00 91 PRO A CA 6
ATOM 9279 C C . PRO A 1 86 ? 8.128 4.706 -14.219 1.00 0.00 91 PRO A C 6
ATOM 9280 O O . PRO A 1 86 ? 7.119 5.152 -13.708 1.00 0.00 91 PRO A O 6
ATOM 9291 N N . PRO A 1 87 ? 8.747 5.264 -15.223 1.00 0.00 92 PRO A N 6
ATOM 9292 C CA . PRO A 1 87 ? 8.245 6.524 -15.831 1.00 0.00 92 PRO A CA 6
ATOM 9293 C C . PRO 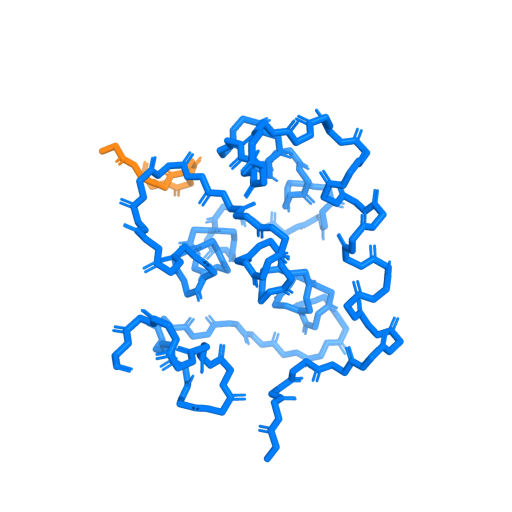A 1 87 ? 6.950 6.276 -16.605 1.00 0.00 92 PRO A C 6
ATOM 9294 O O . PRO A 1 87 ? 6.177 7.184 -16.846 1.00 0.00 92 PRO A O 6
ATOM 9305 N N . ALA A 1 88 ? 6.700 5.058 -16.992 1.00 0.00 93 ALA A N 6
ATOM 9306 C CA . ALA A 1 88 ? 5.450 4.763 -17.741 1.00 0.00 93 ALA A CA 6
ATOM 9307 C C . ALA A 1 88 ? 4.301 4.555 -16.758 1.00 0.00 93 ALA A C 6
ATOM 9308 O O . ALA A 1 88 ? 3.177 4.302 -17.144 1.00 0.00 93 ALA A O 6
ATOM 9315 N N . LEU A 1 89 ? 4.579 4.640 -15.486 1.00 0.00 94 LEU A N 6
ATOM 9316 C CA . LEU A 1 89 ? 3.509 4.427 -14.477 1.00 0.00 94 LEU A CA 6
ATOM 9317 C C . LEU A 1 89 ? 3.209 5.719 -13.714 1.00 0.00 94 LEU A C 6
ATOM 9318 O O . LEU A 1 89 ? 2.599 5.698 -12.664 1.00 0.00 94 LEU A O 6
ATOM 9334 N N . VAL A 1 90 ? 3.638 6.843 -14.216 1.00 0.00 95 VAL A N 6
ATOM 9335 C CA . VAL A 1 90 ? 3.375 8.115 -13.488 1.00 0.00 95 VAL A CA 6
ATOM 9336 C C . VAL A 1 90 ? 2.447 9.025 -14.293 1.00 0.00 95 VAL A C 6
ATOM 9337 O O . VAL A 1 90 ? 2.599 9.170 -15.489 1.00 0.00 95 VAL A O 6
ATOM 9350 N N . PRO A 1 91 ? 1.522 9.624 -13.594 1.00 0.00 96 PRO A N 6
ATOM 9351 C CA . PRO A 1 91 ? 0.561 10.553 -14.238 1.00 0.00 96 PRO A CA 6
ATOM 9352 C C . PRO A 1 91 ? 1.286 11.821 -14.703 1.00 0.00 96 PRO A C 6
ATOM 9353 O O . PRO A 1 91 ? 2.461 11.990 -14.447 1.00 0.00 96 PRO A O 6
ATOM 9364 N N . PRO A 1 92 ? 0.559 12.667 -15.379 1.00 0.00 97 PRO A N 6
ATOM 9365 C CA . PRO A 1 92 ? 1.144 13.930 -15.894 1.00 0.00 97 PRO A CA 6
ATOM 9366 C C . PRO A 1 92 ? 1.440 14.897 -14.748 1.00 0.00 97 PRO A C 6
ATOM 9367 O O . PRO A 1 92 ? 2.273 15.774 -14.867 1.00 0.00 97 PRO A O 6
ATOM 9378 N N . SER A 1 93 ? 0.780 14.745 -13.635 1.00 0.00 98 SER A N 6
ATOM 9379 C CA . SER A 1 93 ? 1.051 15.661 -12.494 1.00 0.00 98 SER A CA 6
ATOM 9380 C C . SER A 1 93 ? 2.343 15.240 -11.797 1.00 0.00 98 SER A C 6
ATOM 9381 O O . SER A 1 93 ? 2.849 15.928 -10.933 1.00 0.00 98 SER A O 6
ATOM 9389 N N . LYS A 1 94 ? 2.890 14.121 -12.180 1.00 0.00 99 LYS A N 6
ATOM 9390 C CA . LYS A 1 94 ? 4.159 13.662 -11.557 1.00 0.00 99 LYS A CA 6
ATOM 9391 C C . LYS A 1 94 ? 5.343 14.178 -12.375 1.00 0.00 99 LYS A C 6
ATOM 9392 O O . LYS A 1 94 ? 6.487 14.031 -11.991 1.00 0.00 99 LYS A O 6
ATOM 9411 N N . ARG A 1 95 ? 5.079 14.785 -13.505 1.00 0.00 100 ARG A N 6
ATOM 9412 C CA . ARG A 1 95 ? 6.197 15.309 -14.340 1.00 0.00 100 ARG A CA 6
ATOM 9413 C C . ARG A 1 95 ? 7.201 16.064 -13.462 1.00 0.00 100 ARG A C 6
ATOM 9414 O O . ARG A 1 95 ? 6.882 17.074 -12.867 1.00 0.00 100 ARG A O 6
ATOM 9435 N N . SER B 2 6 ? 7.633 4.308 2.014 1.00 0.00 107 SER B N 6
ATOM 9436 C CA . SER B 2 6 ? 7.713 4.924 3.370 1.00 0.00 107 SER B CA 6
ATOM 9437 C C . SER B 2 6 ? 6.316 5.016 3.991 1.00 0.00 107 SER B C 6
ATOM 9438 O O . SER B 2 6 ? 5.365 5.408 3.346 1.00 0.00 107 SER B O 6
ATOM 9446 N N . THR B 2 7 ? 6.189 4.655 5.239 1.00 0.00 108 THR B N 6
ATOM 9447 C CA . THR B 2 7 ? 4.858 4.721 5.910 1.00 0.00 108 THR B CA 6
ATOM 9448 C C . THR B 2 7 ? 3.803 3.997 5.070 1.00 0.00 108 THR B C 6
ATOM 9449 O O . THR B 2 7 ? 2.724 4.506 4.842 1.00 0.00 108 THR B O 6
ATOM 9460 N N . ASN B 2 8 ? 4.104 2.811 4.615 1.00 0.00 109 ASN B N 6
ATOM 9461 C CA . ASN B 2 8 ? 3.117 2.054 3.799 1.00 0.00 109 ASN B CA 6
ATOM 9462 C C . ASN B 2 8 ? 2.044 1.460 4.713 1.00 0.00 109 ASN B C 6
ATOM 9463 O O . ASN B 2 8 ? 2.287 1.231 5.881 1.00 0.00 109 ASN B O 6
ATOM 9474 N N . PRO B 2 9 ? 0.896 1.201 4.148 1.00 0.00 110 PRO B N 6
ATOM 9475 C CA . PRO B 2 9 ? -0.203 0.597 4.926 1.00 0.00 110 PRO B CA 6
ATOM 9476 C C . PRO B 2 9 ? 0.010 -0.918 5.032 1.00 0.00 110 PRO B C 6
ATOM 9477 O O . PRO B 2 9 ? -0.834 -1.643 5.518 1.00 0.00 110 PRO B O 6
ATOM 9488 N N . PHE B 2 10 ? 1.141 -1.400 4.578 1.00 0.00 111 PHE B N 6
ATOM 9489 C CA . PHE B 2 10 ? 1.419 -2.864 4.649 1.00 0.00 111 PHE B CA 6
ATOM 9490 C C . PHE B 2 10 ? 2.683 -3.126 5.475 1.00 0.00 111 PHE B C 6
ATOM 9491 O O . PHE B 2 10 ? 2.934 -4.233 5.907 1.00 0.00 111 PHE B O 6
ATOM 9508 N N . LEU B 2 11 ? 3.480 -2.116 5.702 1.00 0.00 112 LEU B N 6
ATOM 9509 C CA . LEU B 2 11 ? 4.722 -2.314 6.505 1.00 0.00 112 LEU B CA 6
ATOM 9510 C C . LEU B 2 11 ? 4.875 -1.189 7.536 1.00 0.00 112 LEU B C 6
ATOM 9511 O O . LEU B 2 11 ? 5.555 -1.406 8.526 1.00 0.00 112 LEU B O 6
ATOM 9529 N N . PRO A 1 1 ? 3.886 5.626 -23.594 1.00 0.00 6 PRO A N 7
ATOM 9530 C CA . PRO A 1 1 ? 2.471 5.638 -23.148 1.00 0.00 6 PRO A CA 7
ATOM 9531 C C . PRO A 1 1 ? 2.382 5.385 -21.641 1.00 0.00 6 PRO A C 7
ATOM 9532 O O . PRO A 1 1 ? 3.378 5.187 -20.974 1.00 0.00 6 PRO A O 7
ATOM 9543 N N . TRP A 1 2 ? 1.195 5.390 -21.098 1.00 0.00 7 TRP A N 7
ATOM 9544 C CA . TRP A 1 2 ? 1.043 5.149 -19.633 1.00 0.00 7 TRP A CA 7
ATOM 9545 C C . TRP A 1 2 ? 0.813 3.660 -19.358 1.00 0.00 7 TRP A C 7
ATOM 9546 O O . TRP A 1 2 ? -0.084 3.049 -19.906 1.00 0.00 7 TRP A O 7
ATOM 9567 N N . ALA A 1 3 ? 1.614 3.074 -18.512 1.00 0.00 8 ALA A N 7
ATOM 9568 C CA . ALA A 1 3 ? 1.442 1.627 -18.198 1.00 0.00 8 ALA A CA 7
ATOM 9569 C C . ALA A 1 3 ? -0.038 1.308 -17.971 1.00 0.00 8 ALA A C 7
ATOM 9570 O O . ALA A 1 3 ? -0.482 0.196 -18.177 1.00 0.00 8 ALA A O 7
ATOM 9577 N N . VAL A 1 4 ? -0.803 2.275 -17.549 1.00 0.00 9 VAL A N 7
ATOM 9578 C CA . VAL A 1 4 ? -2.253 2.029 -17.308 1.00 0.00 9 VAL A CA 7
ATOM 9579 C C . VAL A 1 4 ? -3.090 2.662 -18.423 1.00 0.00 9 VAL A C 7
ATOM 9580 O O . VAL A 1 4 ? -2.811 3.755 -18.877 1.00 0.00 9 VAL A O 7
ATOM 9593 N N . LYS A 1 5 ? -4.113 1.986 -18.870 1.00 0.00 10 LYS A N 7
ATOM 9594 C CA . LYS A 1 5 ? -4.964 2.553 -19.954 1.00 0.00 10 LYS A CA 7
ATOM 9595 C C . LYS A 1 5 ? -6.225 3.178 -19.353 1.00 0.00 10 LYS A C 7
ATOM 9596 O O . LYS A 1 5 ? -6.399 3.185 -18.151 1.00 0.00 10 LYS A O 7
ATOM 9615 N N . PRO A 1 6 ? -7.069 3.681 -20.213 1.00 0.00 11 PRO A N 7
ATOM 9616 C CA . PRO A 1 6 ? -8.329 4.311 -19.754 1.00 0.00 11 PRO A CA 7
ATOM 9617 C C . PRO A 1 6 ? -9.295 3.242 -19.240 1.00 0.00 11 PRO A C 7
ATOM 9618 O O . PRO A 1 6 ? -10.040 3.459 -18.304 1.00 0.00 11 PRO A O 7
ATOM 9629 N N . GLU A 1 7 ? -9.283 2.087 -19.842 1.00 0.00 12 GLU A N 7
ATOM 9630 C CA . GLU A 1 7 ? -10.196 0.999 -19.389 1.00 0.00 12 GLU A CA 7
ATOM 9631 C C . GLU A 1 7 ? -9.661 0.356 -18.107 1.00 0.00 12 GLU A C 7
ATOM 9632 O O . GLU A 1 7 ? -10.411 -0.155 -17.298 1.00 0.00 12 GLU A O 7
ATOM 9644 N N . ASP A 1 8 ? -8.371 0.383 -17.913 1.00 0.00 13 ASP A N 7
ATOM 9645 C CA . ASP A 1 8 ? -7.791 -0.222 -16.682 1.00 0.00 13 ASP A CA 7
ATOM 9646 C C . ASP A 1 8 ? -7.841 0.791 -15.539 1.00 0.00 13 ASP A C 7
ATOM 9647 O O . ASP A 1 8 ? -7.966 0.436 -14.385 1.00 0.00 13 ASP A O 7
ATOM 9656 N N . LYS A 1 9 ? -7.761 2.053 -15.856 1.00 0.00 14 LYS A N 7
ATOM 9657 C CA . LYS A 1 9 ? -7.824 3.089 -14.789 1.00 0.00 14 LYS A CA 7
ATOM 9658 C C . LYS A 1 9 ? -9.284 3.352 -14.438 1.00 0.00 14 LYS A C 7
ATOM 9659 O O . LYS A 1 9 ? -9.605 3.863 -13.383 1.00 0.00 14 LYS A O 7
ATOM 9678 N N . ALA A 1 10 ? -10.173 2.991 -15.322 1.00 0.00 15 ALA A N 7
ATOM 9679 C CA . ALA A 1 10 ? -11.621 3.198 -15.056 1.00 0.00 15 ALA A CA 7
ATOM 9680 C C . ALA A 1 10 ? -12.094 2.150 -14.057 1.00 0.00 15 ALA A C 7
ATOM 9681 O O . ALA A 1 10 ? -12.882 2.426 -13.175 1.00 0.00 15 ALA A O 7
ATOM 9688 N N . LYS A 1 11 ? -11.591 0.951 -14.168 1.00 0.00 16 LYS A N 7
ATOM 9689 C CA . LYS A 1 11 ? -11.988 -0.099 -13.200 1.00 0.00 16 LYS A CA 7
ATOM 9690 C C . LYS A 1 11 ? -11.287 0.194 -11.875 1.00 0.00 16 LYS A C 7
ATOM 9691 O O . LYS A 1 11 ? -11.736 -0.193 -10.814 1.00 0.00 16 LYS A O 7
ATOM 9710 N N . TYR A 1 12 ? -10.197 0.911 -11.940 1.00 0.00 17 TYR A N 7
ATOM 9711 C CA . TYR A 1 12 ? -9.464 1.278 -10.700 1.00 0.00 17 TYR A CA 7
ATOM 9712 C C . TYR A 1 12 ? -10.215 2.411 -10.007 1.00 0.00 17 TYR A C 7
ATOM 9713 O O . TYR A 1 12 ? -10.272 2.493 -8.796 1.00 0.00 17 TYR A O 7
ATOM 9731 N N . ASP A 1 13 ? -10.789 3.291 -10.782 1.00 0.00 18 ASP A N 7
ATOM 9732 C CA . ASP A 1 13 ? -11.541 4.436 -10.192 1.00 0.00 18 ASP A CA 7
ATOM 9733 C C . ASP A 1 13 ? -12.858 3.952 -9.585 1.00 0.00 18 ASP A C 7
ATOM 9734 O O . ASP A 1 13 ? -13.527 4.678 -8.876 1.00 0.00 18 ASP A O 7
ATOM 9743 N N . ALA A 1 14 ? -13.226 2.726 -9.831 1.00 0.00 19 ALA A N 7
ATOM 9744 C CA . ALA A 1 14 ? -14.485 2.202 -9.238 1.00 0.00 19 ALA A CA 7
ATOM 9745 C C . ALA A 1 14 ? -14.129 1.558 -7.912 1.00 0.00 19 ALA A C 7
ATOM 9746 O O . ALA A 1 14 ? -14.847 1.644 -6.937 1.00 0.00 19 ALA A O 7
ATOM 9753 N N . ILE A 1 15 ? -12.984 0.943 -7.876 1.00 0.00 20 ILE A N 7
ATOM 9754 C CA . ILE A 1 15 ? -12.507 0.317 -6.630 1.00 0.00 20 ILE A CA 7
ATOM 9755 C C . ILE A 1 15 ? -12.010 1.429 -5.718 1.00 0.00 20 ILE A C 7
ATOM 9756 O O . ILE A 1 15 ? -12.142 1.377 -4.511 1.00 0.00 20 ILE A O 7
ATOM 9772 N N . PHE A 1 16 ? -11.457 2.455 -6.307 1.00 0.00 21 PHE A N 7
ATOM 9773 C CA . PHE A 1 16 ? -10.965 3.602 -5.509 1.00 0.00 21 PHE A CA 7
ATOM 9774 C C . PHE A 1 16 ? -12.171 4.376 -4.965 1.00 0.00 21 PHE A C 7
ATOM 9775 O O . PHE A 1 16 ? -12.188 4.813 -3.831 1.00 0.00 21 PHE A O 7
ATOM 9792 N N . ASP A 1 17 ? -13.181 4.534 -5.773 1.00 0.00 22 ASP A N 7
ATOM 9793 C CA . ASP A 1 17 ? -14.397 5.260 -5.319 1.00 0.00 22 ASP A CA 7
ATOM 9794 C C . ASP A 1 17 ? -15.339 4.289 -4.601 1.00 0.00 22 ASP A C 7
ATOM 9795 O O . ASP A 1 17 ? -16.428 4.646 -4.198 1.00 0.00 22 ASP A O 7
ATOM 9804 N N . SER A 1 18 ? -14.915 3.064 -4.422 1.00 0.00 23 SER A N 7
ATOM 9805 C CA . SER A 1 18 ? -15.771 2.072 -3.713 1.00 0.00 23 SER A CA 7
ATOM 9806 C C . SER A 1 18 ? -15.431 2.096 -2.222 1.00 0.00 23 SER A C 7
ATOM 9807 O O . SER A 1 18 ? -16.112 1.511 -1.403 1.00 0.00 23 SER A O 7
ATOM 9815 N N . LEU A 1 19 ? -14.382 2.787 -1.874 1.00 0.00 24 LEU A N 7
ATOM 9816 C CA . LEU A 1 19 ? -13.977 2.885 -0.440 1.00 0.00 24 LEU A CA 7
ATOM 9817 C C . LEU A 1 19 ? -14.395 4.249 0.111 1.00 0.00 24 LEU A C 7
ATOM 9818 O O . LEU A 1 19 ? -14.294 4.505 1.294 1.00 0.00 24 LEU A O 7
ATOM 9834 N N . SER A 1 20 ? -14.832 5.126 -0.764 1.00 0.00 25 SER A N 7
ATOM 9835 C CA . SER A 1 20 ? -15.246 6.514 -0.361 1.00 0.00 25 SER A CA 7
ATOM 9836 C C . SER A 1 20 ? -14.017 7.427 -0.369 1.00 0.00 25 SER A C 7
ATOM 9837 O O . SER A 1 20 ? -13.304 7.540 0.606 1.00 0.00 25 SER A O 7
ATOM 9845 N N . PRO A 1 21 ? -13.809 8.036 -1.503 1.00 0.00 26 PRO A N 7
ATOM 9846 C CA . PRO A 1 21 ? -12.649 8.938 -1.691 1.00 0.00 26 PRO A CA 7
ATOM 9847 C C . PRO A 1 21 ? -12.870 10.262 -0.964 1.00 0.00 26 PRO A C 7
ATOM 9848 O O . PRO A 1 21 ? -13.982 10.727 -0.810 1.00 0.00 26 PRO A O 7
ATOM 9859 N N . VAL A 1 22 ? -11.810 10.877 -0.530 1.00 0.00 27 VAL A N 7
ATOM 9860 C CA . VAL A 1 22 ? -11.935 12.179 0.174 1.00 0.00 27 VAL A CA 7
ATOM 9861 C C . VAL A 1 22 ? -11.178 13.245 -0.614 1.00 0.00 27 VAL A C 7
ATOM 9862 O O . VAL A 1 22 ? -9.970 13.204 -0.725 1.00 0.00 27 VAL A O 7
ATOM 9875 N N . ASN A 1 23 ? -11.879 14.184 -1.184 1.00 0.00 28 ASN A N 7
ATOM 9876 C CA . ASN A 1 23 ? -11.196 15.234 -1.989 1.00 0.00 28 ASN A CA 7
ATOM 9877 C C . ASN A 1 23 ? -10.388 14.570 -3.109 1.00 0.00 28 ASN A C 7
ATOM 9878 O O . ASN A 1 23 ? -9.519 15.174 -3.707 1.00 0.00 28 ASN A O 7
ATOM 9889 N N . GLY A 1 24 ? -10.677 13.328 -3.398 1.00 0.00 29 GLY A N 7
ATOM 9890 C CA . GLY A 1 24 ? -9.938 12.617 -4.479 1.00 0.00 29 GLY A CA 7
ATOM 9891 C C . GLY A 1 24 ? -8.795 11.798 -3.876 1.00 0.00 29 GLY A C 7
ATOM 9892 O O . GLY A 1 24 ? -7.732 11.685 -4.453 1.00 0.00 29 GLY A O 7
ATOM 9896 N N . PHE A 1 25 ? -8.997 11.229 -2.717 1.00 0.00 30 PHE A N 7
ATOM 9897 C CA . PHE A 1 25 ? -7.905 10.426 -2.090 1.00 0.00 30 PHE A CA 7
ATOM 9898 C C . PHE A 1 25 ? -8.448 9.257 -1.275 1.00 0.00 30 PHE A C 7
ATOM 9899 O O . PHE A 1 25 ? -9.474 9.346 -0.629 1.00 0.00 30 PHE A O 7
ATOM 9916 N N . LEU A 1 26 ? -7.723 8.179 -1.269 1.00 0.00 31 LEU A N 7
ATOM 9917 C CA . LEU A 1 26 ? -8.134 7.001 -0.461 1.00 0.00 31 LEU A CA 7
ATOM 9918 C C . LEU A 1 26 ? -7.089 6.789 0.620 1.00 0.00 31 LEU A C 7
ATOM 9919 O O . LEU A 1 26 ? -5.909 6.917 0.375 1.00 0.00 31 LEU A O 7
ATOM 9935 N N . SER A 1 27 ? -7.494 6.469 1.803 1.00 0.00 32 SER A N 7
ATOM 9936 C CA . SER A 1 27 ? -6.487 6.261 2.873 1.00 0.00 32 SER A CA 7
ATOM 9937 C C . SER A 1 27 ? -5.930 4.848 2.800 1.00 0.00 32 SER A C 7
ATOM 9938 O O . SER A 1 27 ? -6.636 3.911 2.501 1.00 0.00 32 SER A O 7
ATOM 9946 N N . GLY A 1 28 ? -4.667 4.685 3.075 1.00 0.00 33 GLY A N 7
ATOM 9947 C CA . GLY A 1 28 ? -4.076 3.317 3.034 1.00 0.00 33 GLY A CA 7
ATOM 9948 C C . GLY A 1 28 ? -5.037 2.353 3.732 1.00 0.00 33 GLY A C 7
ATOM 9949 O O . GLY A 1 28 ? -5.065 1.170 3.453 1.00 0.00 33 GLY A O 7
ATOM 9953 N N . ASP A 1 29 ? -5.831 2.863 4.635 1.00 0.00 34 ASP A N 7
ATOM 9954 C CA . ASP A 1 29 ? -6.806 1.998 5.358 1.00 0.00 34 ASP A CA 7
ATOM 9955 C C . ASP A 1 29 ? -7.911 1.527 4.404 1.00 0.00 34 ASP A C 7
ATOM 9956 O O . ASP A 1 29 ? -8.539 0.511 4.627 1.00 0.00 34 ASP A O 7
ATOM 9965 N N . LYS A 1 30 ? -8.142 2.238 3.329 1.00 0.00 35 LYS A N 7
ATOM 9966 C CA . LYS A 1 30 ? -9.182 1.803 2.363 1.00 0.00 35 LYS A CA 7
ATOM 9967 C C . LYS A 1 30 ? -8.495 0.999 1.270 1.00 0.00 35 LYS A C 7
ATOM 9968 O O . LYS A 1 30 ? -9.021 0.030 0.758 1.00 0.00 35 LYS A O 7
ATOM 9987 N N . VAL A 1 31 ? -7.300 1.392 0.932 1.00 0.00 36 VAL A N 7
ATOM 9988 C CA . VAL A 1 31 ? -6.537 0.652 -0.106 1.00 0.00 36 VAL A CA 7
ATOM 9989 C C . VAL A 1 31 ? -5.963 -0.626 0.502 1.00 0.00 36 VAL A C 7
ATOM 9990 O O . VAL A 1 31 ? -5.941 -1.673 -0.114 1.00 0.00 36 VAL A O 7
ATOM 10003 N N . LYS A 1 32 ? -5.496 -0.535 1.715 1.00 0.00 37 LYS A N 7
ATOM 10004 C CA . LYS A 1 32 ? -4.913 -1.725 2.393 1.00 0.00 37 LYS A CA 7
ATOM 10005 C C . LYS A 1 32 ? -5.757 -2.977 2.114 1.00 0.00 37 LYS A C 7
ATOM 10006 O O . LYS A 1 32 ? -5.245 -3.972 1.641 1.00 0.00 37 LYS A O 7
ATOM 10025 N N . PRO A 1 33 ? -7.026 -2.892 2.419 1.00 0.00 38 PRO A N 7
ATOM 10026 C CA . PRO A 1 33 ? -7.936 -4.044 2.195 1.00 0.00 38 PRO A CA 7
ATOM 10027 C C . PRO A 1 33 ? -8.096 -4.301 0.698 1.00 0.00 38 PRO A C 7
ATOM 10028 O O . PRO A 1 33 ? -8.204 -5.428 0.256 1.00 0.00 38 PRO A O 7
ATOM 10039 N N . VAL A 1 34 ? -8.096 -3.263 -0.086 1.00 0.00 39 VAL A N 7
ATOM 10040 C CA . VAL A 1 34 ? -8.225 -3.439 -1.557 1.00 0.00 39 VAL A CA 7
ATOM 10041 C C . VAL A 1 34 ? -7.041 -4.261 -2.069 1.00 0.00 39 VAL A C 7
ATOM 10042 O O . VAL A 1 34 ? -7.157 -5.028 -3.004 1.00 0.00 39 VAL A O 7
ATOM 10055 N N . LEU A 1 35 ? -5.901 -4.104 -1.455 1.00 0.00 40 LEU A N 7
ATOM 10056 C CA . LEU A 1 35 ? -4.702 -4.869 -1.892 1.00 0.00 40 LEU A CA 7
ATOM 10057 C C . LEU A 1 35 ? -4.662 -6.220 -1.183 1.00 0.00 40 LEU A C 7
ATOM 10058 O O . LEU A 1 35 ? -4.123 -7.185 -1.689 1.00 0.00 40 LEU A O 7
ATOM 10074 N N . LEU A 1 36 ? -5.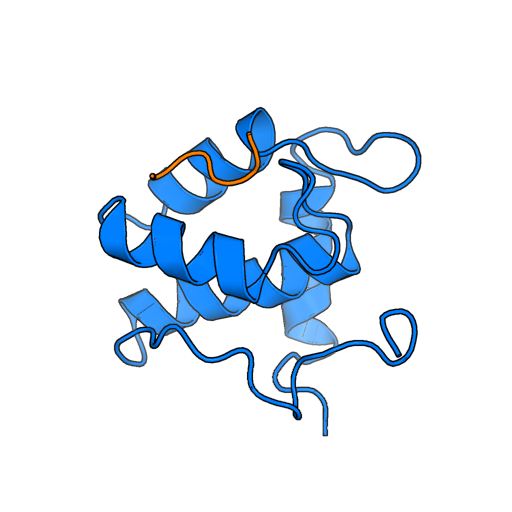245 -6.300 -0.022 1.00 0.00 41 LEU A N 7
ATOM 10075 C CA . LEU A 1 36 ? -5.261 -7.589 0.711 1.00 0.00 41 LEU A CA 7
ATOM 10076 C C . LEU A 1 36 ? -6.260 -8.527 0.045 1.00 0.00 41 LEU A C 7
ATOM 10077 O O . LEU A 1 36 ? -6.283 -9.715 0.296 1.00 0.00 41 LEU A O 7
ATOM 10093 N N . ASN A 1 37 ? -7.089 -7.993 -0.810 1.00 0.00 42 ASN A N 7
ATOM 10094 C CA . ASN A 1 37 ? -8.088 -8.846 -1.499 1.00 0.00 42 ASN A CA 7
ATOM 10095 C C . ASN A 1 37 ? -7.458 -9.465 -2.749 1.00 0.00 42 ASN A C 7
ATOM 10096 O O . ASN A 1 37 ? -8.012 -10.354 -3.363 1.00 0.00 42 ASN A O 7
ATOM 10107 N N . SER A 1 38 ? -6.297 -8.998 -3.120 1.00 0.00 43 SER A N 7
ATOM 10108 C CA . SER A 1 38 ? -5.611 -9.548 -4.321 1.00 0.00 43 SER A CA 7
ATOM 10109 C C . SER A 1 38 ? -4.951 -10.886 -3.979 1.00 0.00 43 SER A C 7
ATOM 10110 O O . SER A 1 38 ? -4.255 -11.470 -4.785 1.00 0.00 43 SER A O 7
ATOM 10118 N N . LYS A 1 39 ? -5.158 -11.373 -2.785 1.00 0.00 44 LYS A N 7
ATOM 10119 C CA . LYS A 1 39 ? -4.536 -12.667 -2.386 1.00 0.00 44 LYS A CA 7
ATOM 10120 C C . LYS A 1 39 ? -3.020 -12.500 -2.274 1.00 0.00 44 LYS A C 7
ATOM 10121 O O . LYS A 1 39 ? -2.289 -13.457 -2.105 1.00 0.00 44 LYS A O 7
ATOM 10140 N N . LEU A 1 40 ? -2.543 -11.289 -2.366 1.00 0.00 45 LEU A N 7
ATOM 10141 C CA . LEU A 1 40 ? -1.075 -11.052 -2.267 1.00 0.00 45 LEU A CA 7
ATOM 10142 C C . LEU A 1 40 ? -0.679 -10.761 -0.823 1.00 0.00 45 LEU A C 7
ATOM 10143 O O . LEU A 1 40 ? -1.480 -10.292 -0.038 1.00 0.00 45 LEU A O 7
ATOM 10159 N N . PRO A 1 41 ? 0.558 -11.036 -0.527 1.00 0.00 46 PRO A N 7
ATOM 10160 C CA . PRO A 1 41 ? 1.081 -10.784 0.827 1.00 0.00 46 PRO A CA 7
ATOM 10161 C C . PRO A 1 41 ? 1.308 -9.279 1.023 1.00 0.00 46 PRO A C 7
ATOM 10162 O O . PRO A 1 41 ? 1.258 -8.510 0.086 1.00 0.00 46 PRO A O 7
ATOM 10173 N N . VAL A 1 42 ? 1.556 -8.860 2.230 1.00 0.00 47 VAL A N 7
ATOM 10174 C CA . VAL A 1 42 ? 1.784 -7.419 2.507 1.00 0.00 47 VAL A CA 7
ATOM 10175 C C . VAL A 1 42 ? 3.102 -6.978 1.868 1.00 0.00 47 VAL A C 7
ATOM 10176 O O . VAL A 1 42 ? 3.430 -5.809 1.831 1.00 0.00 47 VAL A O 7
ATOM 10189 N N . ASP A 1 43 ? 3.850 -7.909 1.345 1.00 0.00 48 ASP A N 7
ATOM 10190 C CA . ASP A 1 43 ? 5.131 -7.547 0.699 1.00 0.00 48 ASP A CA 7
ATOM 10191 C C . ASP A 1 43 ? 4.853 -6.972 -0.684 1.00 0.00 48 ASP A C 7
ATOM 10192 O O . ASP A 1 43 ? 5.549 -6.096 -1.159 1.00 0.00 48 ASP A O 7
ATOM 10201 N N . ILE A 1 44 ? 3.821 -7.443 -1.329 1.00 0.00 49 ILE A N 7
ATOM 10202 C CA . ILE A 1 44 ? 3.485 -6.902 -2.669 1.00 0.00 49 ILE A CA 7
ATOM 10203 C C . ILE A 1 44 ? 2.716 -5.602 -2.490 1.00 0.00 49 ILE A C 7
ATOM 10204 O O . ILE A 1 44 ? 2.920 -4.633 -3.194 1.00 0.00 49 ILE A O 7
ATOM 10220 N N . LEU A 1 45 ? 1.835 -5.586 -1.535 1.00 0.00 50 LEU A N 7
ATOM 10221 C CA . LEU A 1 45 ? 1.040 -4.363 -1.271 1.00 0.00 50 LEU A CA 7
ATOM 10222 C C . LEU A 1 45 ? 1.947 -3.287 -0.685 1.00 0.00 50 LEU A C 7
ATOM 10223 O O . LEU A 1 45 ? 1.727 -2.105 -0.861 1.00 0.00 50 LEU A O 7
ATOM 10239 N N . GLY A 1 46 ? 2.974 -3.693 0.010 1.00 0.00 51 GLY A N 7
ATOM 10240 C CA . GLY A 1 46 ? 3.905 -2.696 0.602 1.00 0.00 51 GLY A CA 7
ATOM 10241 C C . GLY A 1 46 ? 4.721 -2.083 -0.523 1.00 0.00 51 GLY A C 7
ATOM 10242 O O . GLY A 1 46 ? 5.233 -0.986 -0.421 1.00 0.00 51 GLY A O 7
ATOM 10246 N N . ARG A 1 47 ? 4.838 -2.794 -1.605 1.00 0.00 52 ARG A N 7
ATOM 10247 C CA . ARG A 1 47 ? 5.608 -2.279 -2.761 1.00 0.00 52 ARG A CA 7
ATOM 10248 C C . ARG A 1 47 ? 4.660 -1.736 -3.826 1.00 0.00 52 ARG A C 7
ATOM 10249 O O . ARG A 1 47 ? 4.995 -0.827 -4.558 1.00 0.00 52 ARG A O 7
ATOM 10270 N N . VAL A 1 48 ? 3.474 -2.278 -3.923 1.00 0.00 53 VAL A N 7
ATOM 10271 C CA . VAL A 1 48 ? 2.531 -1.762 -4.950 1.00 0.00 53 VAL A CA 7
ATOM 10272 C C . VAL A 1 48 ? 2.002 -0.409 -4.493 1.00 0.00 53 VAL A C 7
ATOM 10273 O O . VAL A 1 48 ? 1.824 0.497 -5.279 1.00 0.00 53 VAL A O 7
ATOM 10286 N N . TRP A 1 49 ? 1.770 -0.257 -3.220 1.00 0.00 54 TRP A N 7
ATOM 10287 C CA . TRP A 1 49 ? 1.277 1.051 -2.724 1.00 0.00 54 TRP A CA 7
ATOM 10288 C C . TRP A 1 49 ? 2.366 2.110 -2.909 1.00 0.00 54 TRP A C 7
ATOM 10289 O O . TRP A 1 49 ? 2.114 3.189 -3.399 1.00 0.00 54 TRP A O 7
ATOM 10310 N N . GLU A 1 50 ? 3.574 1.821 -2.495 1.00 0.00 55 GLU A N 7
ATOM 10311 C CA . GLU A 1 50 ? 4.654 2.837 -2.630 1.00 0.00 55 GLU A CA 7
ATOM 10312 C C . GLU A 1 50 ? 4.784 3.266 -4.086 1.00 0.00 55 GLU A C 7
ATOM 10313 O O . GLU A 1 50 ? 4.645 4.427 -4.415 1.00 0.00 55 GLU A O 7
ATOM 10325 N N . LEU A 1 51 ? 5.021 2.340 -4.966 1.00 0.00 56 LEU A N 7
ATOM 10326 C CA . LEU A 1 51 ? 5.124 2.710 -6.402 1.00 0.00 56 LEU A CA 7
ATOM 10327 C C . LEU A 1 51 ? 3.784 3.309 -6.846 1.00 0.00 56 LEU A C 7
ATOM 10328 O O . LEU A 1 51 ? 3.683 3.950 -7.873 1.00 0.00 56 LEU A O 7
ATOM 10344 N N . SER A 1 52 ? 2.755 3.113 -6.056 1.00 0.00 57 SER A N 7
ATOM 10345 C CA . SER A 1 52 ? 1.416 3.676 -6.394 1.00 0.00 57 SER A CA 7
ATOM 10346 C C . SER A 1 52 ? 1.233 5.033 -5.704 1.00 0.00 57 SER A C 7
ATOM 10347 O O . SER A 1 52 ? 0.484 5.877 -6.155 1.00 0.00 57 SER A O 7
ATOM 10355 N N . ASP A 1 53 ? 1.920 5.245 -4.612 1.00 0.00 58 ASP A N 7
ATOM 10356 C CA . ASP A 1 53 ? 1.801 6.539 -3.881 1.00 0.00 58 ASP A CA 7
ATOM 10357 C C . ASP A 1 53 ? 2.597 7.624 -4.609 1.00 0.00 58 ASP A C 7
ATOM 10358 O O . ASP A 1 53 ? 3.741 7.885 -4.293 1.00 0.00 58 ASP A O 7
ATOM 10367 N N . ILE A 1 54 ? 2.005 8.251 -5.587 1.00 0.00 59 ILE A N 7
ATOM 10368 C CA . ILE A 1 54 ? 2.733 9.310 -6.341 1.00 0.00 59 ILE A CA 7
ATOM 10369 C C . ILE A 1 54 ? 3.124 10.469 -5.414 1.00 0.00 59 ILE A C 7
ATOM 10370 O O . ILE A 1 54 ? 4.121 11.130 -5.625 1.00 0.00 59 ILE A O 7
ATOM 10386 N N . ASP A 1 55 ? 2.350 10.725 -4.392 1.00 0.00 60 ASP A N 7
ATOM 10387 C CA . ASP A 1 55 ? 2.693 11.848 -3.466 1.00 0.00 60 ASP A CA 7
ATOM 10388 C C . ASP A 1 55 ? 3.143 11.309 -2.106 1.00 0.00 60 ASP A C 7
ATOM 10389 O O . ASP A 1 55 ? 3.694 12.028 -1.298 1.00 0.00 60 ASP A O 7
ATOM 10398 N N . HIS A 1 56 ? 2.907 10.052 -1.846 1.00 0.00 61 HIS A N 7
ATOM 10399 C CA . HIS A 1 56 ? 3.320 9.471 -0.535 1.00 0.00 61 HIS A CA 7
ATOM 10400 C C . HIS A 1 56 ? 2.618 10.202 0.612 1.00 0.00 61 HIS A C 7
ATOM 10401 O O . HIS A 1 56 ? 3.229 10.559 1.600 1.00 0.00 61 HIS A O 7
ATOM 10415 N N . ASP A 1 57 ? 1.337 10.420 0.493 1.00 0.00 62 ASP A N 7
ATOM 10416 C CA . ASP A 1 57 ? 0.597 11.116 1.581 1.00 0.00 62 ASP A CA 7
ATOM 10417 C C . ASP A 1 57 ? -0.209 10.094 2.381 1.00 0.00 62 ASP A C 7
ATOM 10418 O O . ASP A 1 57 ? -1.182 10.422 3.031 1.00 0.00 62 ASP A O 7
ATOM 10427 N N . GLY A 1 58 ? 0.189 8.851 2.332 1.00 0.00 63 GLY A N 7
ATOM 10428 C CA . GLY A 1 58 ? -0.552 7.802 3.082 1.00 0.00 63 GLY A CA 7
ATOM 10429 C C . GLY A 1 58 ? -1.930 7.613 2.452 1.00 0.00 63 GLY A C 7
ATOM 10430 O O . GLY A 1 58 ? -2.872 7.211 3.107 1.00 0.00 63 GLY A O 7
ATOM 10434 N N . MET A 1 59 ? -2.062 7.902 1.184 1.00 0.00 64 MET A N 7
ATOM 10435 C CA . MET A 1 59 ? -3.385 7.741 0.514 1.00 0.00 64 MET A CA 7
ATOM 10436 C C . MET A 1 59 ? -3.195 7.418 -0.970 1.00 0.00 64 MET A C 7
ATOM 10437 O O . MET A 1 59 ? -2.153 7.666 -1.541 1.00 0.00 64 MET A O 7
ATOM 10451 N N . LEU A 1 60 ? -4.206 6.891 -1.603 1.00 0.00 65 LEU A N 7
ATOM 10452 C CA . LEU A 1 60 ? -4.104 6.578 -3.058 1.00 0.00 65 LEU A CA 7
ATOM 10453 C C . LEU A 1 60 ? -5.260 7.257 -3.797 1.00 0.00 65 LEU A C 7
ATOM 10454 O O . LEU A 1 60 ? -6.371 6.765 -3.803 1.00 0.00 65 LEU A O 7
ATOM 10470 N N . ASP A 1 61 ? -5.024 8.385 -4.412 1.00 0.00 66 ASP A N 7
ATOM 10471 C CA . ASP A 1 61 ? -6.137 9.071 -5.127 1.00 0.00 66 ASP A CA 7
ATOM 10472 C C . ASP A 1 61 ? -6.516 8.294 -6.390 1.00 0.00 66 ASP A C 7
ATOM 10473 O O . ASP A 1 61 ? -5.815 7.399 -6.819 1.00 0.00 66 ASP A O 7
ATOM 10482 N N . ARG A 1 62 ? -7.633 8.621 -6.975 1.00 0.00 67 ARG A N 7
ATOM 10483 C CA . ARG A 1 62 ? -8.091 7.899 -8.203 1.00 0.00 67 ARG A CA 7
ATOM 10484 C C . ARG A 1 62 ? -6.927 7.552 -9.137 1.00 0.00 67 ARG A C 7
ATOM 10485 O O . ARG A 1 62 ? -6.846 6.457 -9.656 1.00 0.00 67 ARG A O 7
ATOM 10506 N N . ASP A 1 63 ? -6.044 8.476 -9.378 1.00 0.00 68 ASP A N 7
ATOM 10507 C CA . ASP A 1 63 ? -4.908 8.196 -10.306 1.00 0.00 68 ASP A CA 7
ATOM 10508 C C . ASP A 1 63 ? -3.864 7.304 -9.638 1.00 0.00 68 ASP A C 7
ATOM 10509 O O . ASP A 1 63 ? -3.350 6.381 -10.236 1.00 0.00 68 ASP A O 7
ATOM 10518 N N . GLU A 1 64 ? -3.553 7.560 -8.403 1.00 0.00 69 GLU A N 7
ATOM 10519 C CA . GLU A 1 64 ? -2.546 6.709 -7.710 1.00 0.00 69 GLU A CA 7
ATOM 10520 C C . GLU A 1 64 ? -3.150 5.335 -7.453 1.00 0.00 69 GLU A C 7
ATOM 10521 O O . GLU A 1 64 ? -2.532 4.315 -7.688 1.00 0.00 69 GLU A O 7
ATOM 10533 N N . PHE A 1 65 ? -4.367 5.303 -6.994 1.00 0.00 70 PHE A N 7
ATOM 10534 C CA . PHE A 1 65 ? -5.029 3.999 -6.749 1.00 0.00 70 PHE A CA 7
ATOM 10535 C C . PHE A 1 65 ? -5.037 3.197 -8.049 1.00 0.00 70 PHE A C 7
ATOM 10536 O O . PHE A 1 65 ? -5.123 1.984 -8.047 1.00 0.00 70 PHE A O 7
ATOM 10553 N N . ALA A 1 66 ? -4.933 3.872 -9.165 1.00 0.00 71 ALA A N 7
ATOM 10554 C CA . ALA A 1 66 ? -4.921 3.154 -10.471 1.00 0.00 71 ALA A CA 7
ATOM 10555 C C . ALA A 1 66 ? -3.571 2.468 -10.658 1.00 0.00 71 ALA A C 7
ATOM 10556 O O . ALA A 1 66 ? -3.486 1.307 -11.016 1.00 0.00 71 ALA A O 7
ATOM 10563 N N . VAL A 1 67 ? -2.516 3.184 -10.406 1.00 0.00 72 VAL A N 7
ATOM 10564 C CA . VAL A 1 67 ? -1.159 2.598 -10.549 1.00 0.00 72 VAL A CA 7
ATOM 10565 C C . VAL A 1 67 ? -1.009 1.394 -9.614 1.00 0.00 72 VAL A C 7
ATOM 10566 O O . VAL A 1 67 ? -0.209 0.507 -9.845 1.00 0.00 72 VAL A O 7
ATOM 10579 N N . ALA A 1 68 ? -1.769 1.366 -8.553 1.00 0.00 73 ALA A N 7
ATOM 10580 C CA . ALA A 1 68 ? -1.670 0.235 -7.587 1.00 0.00 73 ALA A CA 7
ATOM 10581 C C . ALA A 1 68 ? -2.635 -0.896 -7.958 1.00 0.00 73 ALA A C 7
ATOM 10582 O O . ALA A 1 68 ? -2.622 -1.951 -7.356 1.00 0.00 73 ALA A O 7
ATOM 10589 N N . MET A 1 69 ? -3.470 -0.695 -8.940 1.00 0.00 74 MET A N 7
ATOM 10590 C CA . MET A 1 69 ? -4.421 -1.778 -9.332 1.00 0.00 74 MET A CA 7
ATOM 10591 C C . MET A 1 69 ? -3.753 -2.729 -10.319 1.00 0.00 74 MET A C 7
ATOM 10592 O O . MET A 1 69 ? -3.819 -3.934 -10.173 1.00 0.00 74 MET A O 7
ATOM 10606 N N . PHE A 1 70 ? -3.091 -2.206 -11.308 1.00 0.00 75 PHE A N 7
ATOM 10607 C CA . PHE A 1 70 ? -2.405 -3.102 -12.275 1.00 0.00 75 PHE A CA 7
ATOM 10608 C C . PHE A 1 70 ? -1.148 -3.650 -11.604 1.00 0.00 75 PHE A C 7
ATOM 10609 O O . PHE A 1 70 ? -0.700 -4.745 -11.883 1.00 0.00 75 PHE A O 7
ATOM 10626 N N . LEU A 1 71 ? -0.599 -2.898 -10.686 1.00 0.00 76 LEU A N 7
ATOM 10627 C CA . LEU A 1 71 ? 0.603 -3.377 -9.955 1.00 0.00 76 LEU A CA 7
ATOM 10628 C C . LEU A 1 71 ? 0.198 -4.580 -9.109 1.00 0.00 76 LEU A C 7
ATOM 10629 O O . LEU A 1 71 ? 1.002 -5.427 -8.776 1.00 0.00 76 LEU A O 7
ATOM 10645 N N . VAL A 1 72 ? -1.063 -4.661 -8.779 1.00 0.00 77 VAL A N 7
ATOM 10646 C CA . VAL A 1 72 ? -1.566 -5.804 -7.978 1.00 0.00 77 VAL A CA 7
ATOM 10647 C C . VAL A 1 72 ? -2.043 -6.906 -8.921 1.00 0.00 77 VAL A C 7
ATOM 10648 O O . VAL A 1 72 ? -1.571 -8.021 -8.877 1.00 0.00 77 VAL A O 7
ATOM 10661 N N . TYR A 1 73 ? -2.972 -6.591 -9.776 1.00 0.00 78 TYR A N 7
ATOM 10662 C CA . TYR A 1 73 ? -3.499 -7.607 -10.730 1.00 0.00 78 TYR A CA 7
ATOM 10663 C C . TYR A 1 73 ? -2.365 -8.339 -11.460 1.00 0.00 78 TYR A C 7
ATOM 10664 O O . TYR A 1 73 ? -2.546 -9.431 -11.962 1.00 0.00 78 TYR A O 7
ATOM 10682 N N . CYS A 1 74 ? -1.200 -7.754 -11.532 1.00 0.00 79 CYS A N 7
ATOM 10683 C CA . CYS A 1 74 ? -0.076 -8.433 -12.241 1.00 0.00 79 CYS A CA 7
ATOM 10684 C C . CYS A 1 74 ? 0.649 -9.391 -11.297 1.00 0.00 79 CYS A C 7
ATOM 10685 O O . CYS A 1 74 ? 1.448 -10.204 -11.717 1.00 0.00 79 CYS A O 7
ATOM 10693 N N . ALA A 1 75 ? 0.371 -9.310 -10.028 1.00 0.00 80 ALA A N 7
ATOM 10694 C CA . ALA A 1 75 ? 1.042 -10.226 -9.071 1.00 0.00 80 ALA A CA 7
ATOM 10695 C C . ALA A 1 75 ? 0.210 -11.494 -8.910 1.00 0.00 80 ALA A C 7
ATOM 10696 O O . ALA A 1 75 ? 0.684 -12.506 -8.435 1.00 0.00 80 ALA A O 7
ATOM 10703 N N . LEU A 1 76 ? -1.031 -11.448 -9.307 1.00 0.00 81 LEU A N 7
ATOM 10704 C CA . LEU A 1 76 ? -1.889 -12.654 -9.176 1.00 0.00 81 LEU A CA 7
ATOM 10705 C C . LEU A 1 76 ? -1.794 -13.492 -10.440 1.00 0.00 81 LEU A C 7
ATOM 10706 O O . LEU A 1 76 ? -1.749 -14.705 -10.396 1.00 0.00 81 LEU A O 7
ATOM 10722 N N . GLU A 1 77 ? -1.760 -12.853 -11.572 1.00 0.00 82 GLU A N 7
ATOM 10723 C CA . GLU A 1 77 ? -1.664 -13.616 -12.840 1.00 0.00 82 GLU A CA 7
ATOM 10724 C C . GLU A 1 77 ? -0.275 -14.231 -12.969 1.00 0.00 82 GLU A C 7
ATOM 10725 O O . GLU A 1 77 ? -0.118 -15.435 -13.028 1.00 0.00 82 GLU A O 7
ATOM 10737 N N . LYS A 1 78 ? 0.731 -13.404 -13.003 1.00 0.00 83 LYS A N 7
ATOM 10738 C CA . LYS A 1 78 ? 2.129 -13.921 -13.128 1.00 0.00 83 LYS A CA 7
ATOM 10739 C C . LYS A 1 78 ? 3.131 -12.762 -13.209 1.00 0.00 83 LYS A C 7
ATOM 10740 O O . LYS A 1 78 ? 3.738 -12.536 -14.238 1.00 0.00 83 LYS A O 7
ATOM 10759 N N . GLU A 1 79 ? 3.318 -12.025 -12.150 1.00 0.00 84 GLU A N 7
ATOM 10760 C CA . GLU A 1 79 ? 4.290 -10.894 -12.207 1.00 0.00 84 GLU A CA 7
ATOM 10761 C C . GLU A 1 79 ? 4.400 -10.203 -10.848 1.00 0.00 84 GLU A C 7
ATOM 10762 O O . GLU A 1 79 ? 3.507 -9.486 -10.442 1.00 0.00 84 GLU A O 7
ATOM 10774 N N . PRO A 1 80 ? 5.504 -10.432 -10.193 1.00 0.00 85 PRO A N 7
ATOM 10775 C CA . PRO A 1 80 ? 5.744 -9.817 -8.864 1.00 0.00 85 PRO A CA 7
ATOM 10776 C C . PRO A 1 80 ? 5.878 -8.300 -9.001 1.00 0.00 85 PRO A C 7
ATOM 10777 O O . PRO A 1 80 ? 5.755 -7.753 -10.079 1.00 0.00 85 PRO A O 7
ATOM 10788 N N . VAL A 1 81 ? 6.118 -7.612 -7.920 1.00 0.00 86 VAL A N 7
ATOM 10789 C CA . VAL A 1 81 ? 6.242 -6.130 -7.999 1.00 0.00 86 VAL A CA 7
ATOM 10790 C C . VAL A 1 81 ? 7.615 -5.671 -7.504 1.00 0.00 86 VAL A C 7
ATOM 10791 O O . VAL A 1 81 ? 8.047 -6.053 -6.435 1.00 0.00 86 VAL A O 7
ATOM 10804 N N . PRO A 1 82 ? 8.250 -4.852 -8.298 1.00 0.00 87 PRO A N 7
ATOM 10805 C CA . PRO A 1 82 ? 9.575 -4.312 -7.936 1.00 0.00 87 PRO A CA 7
ATOM 10806 C C . PRO A 1 82 ? 9.406 -3.056 -7.077 1.00 0.00 87 PRO A C 7
ATOM 10807 O O . PRO A 1 82 ? 8.316 -2.729 -6.650 1.00 0.00 87 PRO A O 7
ATOM 10818 N N . MET A 1 83 ? 10.469 -2.343 -6.827 1.00 0.00 88 MET A N 7
ATOM 10819 C CA . MET A 1 83 ? 10.353 -1.103 -6.003 1.00 0.00 88 MET A CA 7
ATOM 10820 C C . MET A 1 83 ? 10.698 0.122 -6.838 1.00 0.00 88 MET A C 7
ATOM 10821 O O . MET A 1 83 ? 10.946 1.187 -6.310 1.00 0.00 88 MET A O 7
ATOM 10835 N N . SER A 1 84 ? 10.754 -0.011 -8.127 1.00 0.00 89 SER A N 7
ATOM 10836 C CA . SER A 1 84 ? 11.128 1.165 -8.946 1.00 0.00 89 SER A CA 7
ATOM 10837 C C . SER A 1 84 ? 9.967 1.656 -9.791 1.00 0.00 89 SER A C 7
ATOM 10838 O O . SER A 1 84 ? 9.639 1.096 -10.818 1.00 0.00 89 SER A O 7
ATOM 10846 N N . LEU A 1 85 ? 9.369 2.720 -9.371 1.00 0.00 90 LEU A N 7
ATOM 10847 C CA . LEU A 1 85 ? 8.239 3.295 -10.152 1.00 0.00 90 LEU A CA 7
ATOM 10848 C C . LEU A 1 85 ? 8.693 3.514 -11.598 1.00 0.00 90 LEU A C 7
ATOM 10849 O O . LEU A 1 85 ? 9.477 4.402 -11.869 1.00 0.00 90 LEU A O 7
ATOM 10865 N N . PRO A 1 86 ? 8.192 2.694 -12.481 1.00 0.00 91 PRO A N 7
ATOM 10866 C CA . PRO A 1 86 ? 8.566 2.802 -13.913 1.00 0.00 91 PRO A CA 7
ATOM 10867 C C . PRO A 1 86 ? 8.077 4.130 -14.503 1.00 0.00 91 PRO A C 7
ATOM 10868 O O . PRO A 1 86 ? 7.030 4.629 -14.142 1.00 0.00 91 PRO A O 7
ATOM 10879 N N . PRO A 1 87 ? 8.889 4.667 -15.376 1.00 0.00 92 PRO A N 7
ATOM 10880 C CA . PRO A 1 87 ? 8.590 5.976 -16.023 1.00 0.00 92 PRO A CA 7
ATOM 10881 C C . PRO A 1 87 ? 7.469 5.861 -17.055 1.00 0.00 92 PRO A C 7
ATOM 10882 O O . PRO A 1 87 ? 7.108 6.824 -17.701 1.00 0.00 92 PRO A O 7
ATOM 10893 N N . ALA A 1 88 ? 6.909 4.707 -17.204 1.00 0.00 93 ALA A N 7
ATOM 10894 C CA . ALA A 1 88 ? 5.799 4.540 -18.181 1.00 0.00 93 ALA A CA 7
ATOM 10895 C C . ALA A 1 88 ? 4.493 4.431 -17.409 1.00 0.00 93 ALA A C 7
ATOM 10896 O O . ALA A 1 88 ? 3.416 4.591 -17.943 1.00 0.00 93 ALA A O 7
ATOM 10903 N N . LEU A 1 89 ? 4.603 4.164 -16.142 1.00 0.00 94 LEU A N 7
ATOM 10904 C CA . LEU A 1 89 ? 3.404 4.039 -15.280 1.00 0.00 94 LEU A CA 7
ATOM 10905 C C . LEU A 1 89 ? 3.090 5.396 -14.640 1.00 0.00 94 LEU A C 7
ATOM 10906 O O . LEU A 1 89 ? 2.012 5.620 -14.128 1.00 0.00 94 LEU A O 7
ATOM 10922 N N . VAL A 1 90 ? 4.031 6.299 -14.660 1.00 0.00 95 VAL A N 7
ATOM 10923 C CA . VAL A 1 90 ? 3.795 7.639 -14.046 1.00 0.00 95 VAL A CA 7
ATOM 10924 C C . VAL A 1 90 ? 2.879 8.483 -14.935 1.00 0.00 95 VAL A C 7
ATOM 10925 O O . VAL A 1 90 ? 3.009 8.479 -16.144 1.00 0.00 95 VAL A O 7
ATOM 10938 N N . PRO A 1 91 ? 1.979 9.183 -14.299 1.00 0.00 96 PRO A N 7
ATOM 10939 C CA . PRO A 1 91 ? 1.024 10.050 -15.032 1.00 0.00 96 PRO A CA 7
ATOM 10940 C C . PRO A 1 91 ? 1.740 11.280 -15.593 1.00 0.00 96 PRO A C 7
ATOM 10941 O O . PRO A 1 91 ? 2.894 11.519 -15.297 1.00 0.00 96 PRO A O 7
ATOM 10952 N N . PRO A 1 92 ? 1.023 12.023 -16.389 1.00 0.00 97 PRO A N 7
ATOM 10953 C CA . PRO A 1 92 ? 1.588 13.247 -17.007 1.00 0.00 97 PRO A CA 7
ATOM 10954 C C . PRO A 1 92 ? 1.749 14.349 -15.960 1.00 0.00 97 PRO A C 7
ATOM 10955 O O . PRO A 1 92 ? 2.469 15.306 -16.162 1.00 0.00 97 PRO A O 7
ATOM 10966 N N . SER A 1 93 ? 1.090 14.226 -14.841 1.00 0.00 98 SER A N 7
ATOM 10967 C CA . SER A 1 93 ? 1.223 15.274 -13.794 1.00 0.00 98 SER A CA 7
ATOM 10968 C C . SER A 1 93 ? 2.604 15.183 -13.147 1.00 0.00 98 SER A C 7
ATOM 10969 O O . SER A 1 93 ? 3.020 16.062 -12.418 1.00 0.00 98 SER A O 7
ATOM 10977 N N . LYS A 1 94 ? 3.323 14.133 -13.423 1.00 0.00 99 LYS A N 7
ATOM 10978 C CA . LYS A 1 94 ? 4.683 13.992 -12.839 1.00 0.00 99 LYS A CA 7
ATOM 10979 C C . LYS A 1 94 ? 5.708 14.637 -13.774 1.00 0.00 99 LYS A C 7
ATOM 10980 O O . LYS A 1 94 ? 6.880 14.721 -13.464 1.00 0.00 99 LYS A O 7
ATOM 10999 N N . ARG A 1 95 ? 5.273 15.095 -14.920 1.00 0.00 100 ARG A N 7
ATOM 11000 C CA . ARG A 1 95 ? 6.220 15.736 -15.875 1.00 0.00 100 ARG A CA 7
ATOM 11001 C C . ARG A 1 95 ? 6.370 17.227 -15.560 1.00 0.00 100 ARG A C 7
ATOM 11002 O O . ARG A 1 95 ? 6.273 18.070 -16.431 1.00 0.00 100 ARG A O 7
ATOM 11023 N N . SER B 2 6 ? 7.929 9.121 3.764 1.00 0.00 107 SER B N 7
ATOM 11024 C CA . SER B 2 6 ? 7.205 8.045 3.028 1.00 0.00 107 SER B CA 7
ATOM 11025 C C . SER B 2 6 ? 6.610 7.035 4.014 1.00 0.00 107 SER B C 7
ATOM 11026 O O . SER B 2 6 ? 7.274 6.581 4.926 1.00 0.00 107 SER B O 7
ATOM 11034 N N . THR B 2 7 ? 5.364 6.685 3.846 1.00 0.00 108 THR B N 7
ATOM 11035 C CA . THR B 2 7 ? 4.733 5.710 4.782 1.00 0.00 108 THR B CA 7
ATOM 11036 C C . THR B 2 7 ? 3.914 4.672 4.006 1.00 0.00 108 THR B C 7
ATOM 11037 O O . THR B 2 7 ? 3.225 4.992 3.058 1.00 0.00 108 THR B O 7
ATOM 11048 N N . ASN B 2 8 ? 3.984 3.430 4.405 1.00 0.00 109 ASN B N 7
ATOM 11049 C CA . ASN B 2 8 ? 3.211 2.370 3.696 1.00 0.00 109 ASN B CA 7
ATOM 11050 C C . ASN B 2 8 ? 2.364 1.574 4.696 1.00 0.00 109 ASN B C 7
ATOM 11051 O O . ASN B 2 8 ? 2.810 1.273 5.785 1.00 0.00 109 ASN B O 7
ATOM 11062 N N . PRO B 2 9 ? 1.160 1.272 4.291 1.00 0.00 110 PRO B N 7
ATOM 11063 C CA . PRO B 2 9 ? 0.226 0.514 5.161 1.00 0.00 110 PRO B CA 7
ATOM 11064 C C . PRO B 2 9 ? 0.568 -0.984 5.199 1.00 0.00 110 PRO B C 7
ATOM 11065 O O . PRO B 2 9 ? -0.154 -1.772 5.773 1.00 0.00 110 PRO B O 7
ATOM 11076 N N . PHE B 2 10 ? 1.658 -1.388 4.601 1.00 0.00 111 PHE B N 7
ATOM 11077 C CA . PHE B 2 10 ? 2.019 -2.840 4.626 1.00 0.00 111 PHE B CA 7
ATOM 11078 C C . PHE B 2 10 ? 3.434 -3.026 5.183 1.00 0.00 111 PHE B C 7
ATOM 11079 O O . PHE B 2 10 ? 3.727 -4.006 5.841 1.00 0.00 111 PHE B O 7
ATOM 11096 N N . LEU B 2 11 ? 4.313 -2.095 4.928 1.00 0.00 112 LEU B N 7
ATOM 11097 C CA . LEU B 2 11 ? 5.705 -2.225 5.448 1.00 0.00 112 LEU B CA 7
ATOM 11098 C C . LEU B 2 11 ? 5.753 -1.839 6.929 1.00 0.00 112 LEU B C 7
ATOM 11099 O O . LEU B 2 11 ? 6.420 -2.532 7.679 1.00 0.00 112 LEU B O 7
ATOM 11117 N N . PRO A 1 1 ? 3.565 6.703 -23.333 1.00 0.00 6 PRO A N 8
ATOM 11118 C CA . PRO A 1 1 ? 2.192 6.419 -22.844 1.00 0.00 6 PRO A CA 8
ATOM 11119 C C . PRO A 1 1 ? 2.233 5.977 -21.379 1.00 0.00 6 PRO A C 8
ATOM 11120 O O . PRO A 1 1 ? 3.269 6.001 -20.745 1.00 0.00 6 PRO A O 8
ATOM 11131 N N . TRP A 1 2 ? 1.116 5.575 -20.833 1.00 0.00 7 TRP A N 8
ATOM 11132 C CA . TRP A 1 2 ? 1.104 5.138 -19.410 1.00 0.00 7 TRP A CA 8
ATOM 11133 C C . TRP A 1 2 ? 0.799 3.641 -19.317 1.00 0.00 7 TRP A C 8
ATOM 11134 O O . TRP A 1 2 ? -0.108 3.137 -19.951 1.00 0.00 7 TRP A O 8
ATOM 11155 N N . ALA A 1 3 ? 1.556 2.930 -18.531 1.00 0.00 8 ALA A N 8
ATOM 11156 C CA . ALA A 1 3 ? 1.331 1.464 -18.383 1.00 0.00 8 ALA A CA 8
ATOM 11157 C C . ALA A 1 3 ? -0.155 1.153 -18.226 1.00 0.00 8 ALA A C 8
ATOM 11158 O O . ALA A 1 3 ? -0.642 0.142 -18.690 1.00 0.00 8 ALA A O 8
ATOM 11165 N N . VAL A 1 4 ? -0.876 2.013 -17.570 1.00 0.00 9 VAL A N 8
ATOM 11166 C CA . VAL A 1 4 ? -2.330 1.766 -17.373 1.00 0.00 9 VAL A CA 8
ATOM 11167 C C . VAL A 1 4 ? -3.120 2.303 -18.568 1.00 0.00 9 VAL A C 8
ATOM 11168 O O . VAL A 1 4 ? -2.643 3.131 -19.319 1.00 0.00 9 VAL A O 8
ATOM 11181 N N . LYS A 1 5 ? -4.317 1.828 -18.758 1.00 0.00 10 LYS A N 8
ATOM 11182 C CA . LYS A 1 5 ? -5.134 2.299 -19.912 1.00 0.00 10 LYS A CA 8
ATOM 11183 C C . LYS A 1 5 ? -6.381 3.036 -19.418 1.00 0.00 10 LYS A C 8
ATOM 11184 O O . LYS A 1 5 ? -6.616 3.126 -18.230 1.00 0.00 10 LYS A O 8
ATOM 11203 N N . PRO A 1 6 ? -7.146 3.529 -20.354 1.00 0.00 11 PRO A N 8
ATOM 11204 C CA . PRO A 1 6 ? -8.392 4.256 -20.010 1.00 0.00 11 PRO A CA 8
ATOM 11205 C C . PRO A 1 6 ? -9.432 3.276 -19.465 1.00 0.00 11 PRO A C 8
ATOM 11206 O O . PRO A 1 6 ? -10.211 3.599 -18.591 1.00 0.00 11 PRO A O 8
ATOM 11217 N N . GLU A 1 7 ? -9.443 2.076 -19.974 1.00 0.00 12 GLU A N 8
ATOM 11218 C CA . GLU A 1 7 ? -10.425 1.067 -19.486 1.00 0.00 12 GLU A CA 8
ATOM 11219 C C . GLU A 1 7 ? -9.956 0.482 -18.150 1.00 0.00 12 GLU A C 8
ATOM 11220 O O . GLU A 1 7 ? -10.752 0.053 -17.337 1.00 0.00 12 GLU A O 8
ATOM 11232 N N . ASP A 1 8 ? -8.672 0.477 -17.908 1.00 0.00 13 ASP A N 8
ATOM 11233 C CA . ASP A 1 8 ? -8.159 -0.064 -16.617 1.00 0.00 13 ASP A CA 8
ATOM 11234 C C . ASP A 1 8 ? -8.294 1.010 -15.543 1.00 0.00 13 ASP A C 8
ATOM 11235 O O . ASP A 1 8 ? -8.520 0.727 -14.384 1.00 0.00 13 ASP A O 8
ATOM 11244 N N . LYS A 1 9 ? -8.176 2.249 -15.929 1.00 0.00 14 LYS A N 8
ATOM 11245 C CA . LYS A 1 9 ? -8.320 3.349 -14.942 1.00 0.00 14 LYS A CA 8
ATOM 11246 C C . LYS A 1 9 ? -9.802 3.533 -14.615 1.00 0.00 14 LYS A C 8
ATOM 11247 O O . LYS A 1 9 ? -10.167 4.196 -13.665 1.00 0.00 14 LYS A O 8
ATOM 11266 N N . ALA A 1 10 ? -10.657 2.927 -15.396 1.00 0.00 15 ALA A N 8
ATOM 11267 C CA . ALA A 1 10 ? -12.118 3.038 -15.139 1.00 0.00 15 ALA A CA 8
ATOM 11268 C C . ALA A 1 10 ? -12.509 2.026 -14.066 1.00 0.00 15 ALA A C 8
ATOM 11269 O O . ALA A 1 10 ? -13.287 2.315 -13.178 1.00 0.00 15 ALA A O 8
ATOM 11276 N N . LYS A 1 11 ? -11.953 0.846 -14.128 1.00 0.00 16 LYS A N 8
ATOM 11277 C CA . LYS A 1 11 ? -12.273 -0.173 -13.097 1.00 0.00 16 LYS A CA 8
ATOM 11278 C C . LYS A 1 11 ? -11.561 0.211 -11.797 1.00 0.00 16 LYS A C 8
ATOM 11279 O O . LYS A 1 11 ? -12.009 -0.099 -10.711 1.00 0.00 16 LYS A O 8
ATOM 11298 N N . TYR A 1 12 ? -10.461 0.911 -11.910 1.00 0.00 17 TYR A N 8
ATOM 11299 C CA . TYR A 1 12 ? -9.725 1.351 -10.692 1.00 0.00 17 TYR A CA 8
ATOM 11300 C C . TYR A 1 12 ? -10.522 2.460 -10.007 1.00 0.00 17 TYR A C 8
ATOM 11301 O O . TYR A 1 12 ? -10.543 2.571 -8.797 1.00 0.00 17 TYR A O 8
ATOM 11319 N N . ASP A 1 13 ? -11.175 3.282 -10.784 1.00 0.00 18 ASP A N 8
ATOM 11320 C CA . ASP A 1 13 ? -11.977 4.397 -10.202 1.00 0.00 18 ASP A CA 8
ATOM 11321 C C . ASP A 1 13 ? -13.252 3.850 -9.562 1.00 0.00 18 ASP A C 8
ATOM 11322 O O . ASP A 1 13 ? -13.948 4.543 -8.849 1.00 0.00 18 ASP A O 8
ATOM 11331 N N . ALA A 1 14 ? -13.548 2.600 -9.786 1.00 0.00 19 ALA A N 8
ATOM 11332 C CA . ALA A 1 14 ? -14.758 2.000 -9.162 1.00 0.00 19 ALA A CA 8
ATOM 11333 C C . ALA A 1 14 ? -14.325 1.394 -7.841 1.00 0.00 19 ALA A C 8
ATOM 11334 O O . ALA A 1 14 ? -15.048 1.378 -6.865 1.00 0.00 19 ALA A O 8
ATOM 11341 N N . ILE A 1 15 ? -13.113 0.931 -7.817 1.00 0.00 20 ILE A N 8
ATOM 11342 C CA . ILE A 1 15 ? -12.542 0.352 -6.587 1.00 0.00 20 ILE A CA 8
ATOM 11343 C C . ILE A 1 15 ? -12.038 1.501 -5.722 1.00 0.00 20 ILE A C 8
ATOM 11344 O O . ILE A 1 15 ? -12.129 1.482 -4.511 1.00 0.00 20 ILE A O 8
ATOM 11360 N N . PHE A 1 16 ? -11.528 2.521 -6.357 1.00 0.00 21 PHE A N 8
ATOM 11361 C CA . PHE A 1 16 ? -11.037 3.703 -5.607 1.00 0.00 21 PHE A CA 8
ATOM 11362 C C . PHE A 1 16 ? -12.244 4.464 -5.057 1.00 0.00 21 PHE A C 8
ATOM 11363 O O . PHE A 1 16 ? -12.227 4.982 -3.958 1.00 0.00 21 PHE A O 8
ATOM 11380 N N . ASP A 1 17 ? -13.298 4.520 -5.821 1.00 0.00 22 ASP A N 8
ATOM 11381 C CA . ASP A 1 17 ? -14.522 5.229 -5.360 1.00 0.00 22 ASP A CA 8
ATOM 11382 C C . ASP A 1 17 ? -15.419 4.259 -4.586 1.00 0.00 22 ASP A C 8
ATOM 11383 O O . ASP A 1 17 ? -16.486 4.616 -4.126 1.00 0.00 22 ASP A O 8
ATOM 11392 N N . SER A 1 18 ? -14.982 3.038 -4.420 1.00 0.00 23 SER A N 8
ATOM 11393 C CA . SER A 1 18 ? -15.794 2.051 -3.654 1.00 0.00 23 SER A CA 8
ATOM 11394 C C . SER A 1 18 ? -15.410 2.140 -2.179 1.00 0.00 23 SER A C 8
ATOM 11395 O O . SER A 1 18 ? -16.020 1.532 -1.321 1.00 0.00 23 SER A O 8
ATOM 11403 N N . LEU A 1 19 ? -14.399 2.912 -1.885 1.00 0.00 24 LEU A N 8
ATOM 11404 C CA . LEU A 1 19 ? -13.951 3.079 -0.473 1.00 0.00 24 LEU A CA 8
ATOM 11405 C C . LEU A 1 19 ? -14.341 4.471 0.023 1.00 0.00 24 LEU A C 8
ATOM 11406 O O . LEU A 1 19 ? -14.188 4.789 1.186 1.00 0.00 24 LEU A O 8
ATOM 11422 N N . SER A 1 20 ? -14.814 5.305 -0.875 1.00 0.00 25 SER A N 8
ATOM 11423 C CA . SER A 1 20 ? -15.208 6.711 -0.521 1.00 0.00 25 SER A CA 8
ATOM 11424 C C . SER A 1 20 ? -13.978 7.618 -0.578 1.00 0.00 25 SER A C 8
ATOM 11425 O O . SER A 1 20 ? -13.221 7.707 0.368 1.00 0.00 25 SER A O 8
ATOM 11433 N N . PRO A 1 21 ? -13.823 8.259 -1.705 1.00 0.00 26 PRO A N 8
ATOM 11434 C CA . PRO A 1 21 ? -12.673 9.172 -1.922 1.00 0.00 26 PRO A CA 8
ATOM 11435 C C . PRO A 1 21 ? -12.848 10.451 -1.108 1.00 0.00 26 PRO A C 8
ATOM 11436 O O . PRO A 1 21 ? -13.947 10.920 -0.889 1.00 0.00 26 PRO A O 8
ATOM 11447 N N . VAL A 1 22 ? -11.768 11.019 -0.668 1.00 0.00 27 VAL A N 8
ATOM 11448 C CA . VAL A 1 22 ? -11.854 12.275 0.121 1.00 0.00 27 VAL A CA 8
ATOM 11449 C C . VAL A 1 22 ? -11.249 13.416 -0.690 1.00 0.00 27 VAL A C 8
ATOM 11450 O O . VAL A 1 22 ? -10.050 13.603 -0.714 1.00 0.00 27 VAL A O 8
ATOM 11463 N N . ASN A 1 23 ? -12.070 14.165 -1.374 1.00 0.00 28 ASN A N 8
ATOM 11464 C CA . ASN A 1 23 ? -11.543 15.279 -2.209 1.00 0.00 28 ASN A CA 8
ATOM 11465 C C . ASN A 1 23 ? -10.710 14.703 -3.359 1.00 0.00 28 ASN A C 8
ATOM 11466 O O . ASN A 1 23 ? -10.033 15.419 -4.070 1.00 0.00 28 ASN A O 8
ATOM 11477 N N . GLY A 1 24 ? -10.760 13.408 -3.545 1.00 0.00 29 GLY A N 8
ATOM 11478 C CA . GLY A 1 24 ? -9.977 12.774 -4.645 1.00 0.00 29 GLY A CA 8
ATOM 11479 C C . GLY A 1 24 ? -8.810 11.981 -4.054 1.00 0.00 29 GLY A C 8
ATOM 11480 O O . GLY A 1 24 ? -7.775 11.830 -4.670 1.00 0.00 29 GLY A O 8
ATOM 11484 N N . PHE A 1 25 ? -8.961 11.481 -2.855 1.00 0.00 30 PHE A N 8
ATOM 11485 C CA . PHE A 1 25 ? -7.849 10.712 -2.225 1.00 0.00 30 PHE A CA 8
ATOM 11486 C C . PHE A 1 25 ? -8.360 9.509 -1.444 1.00 0.00 30 PHE A C 8
ATOM 11487 O O . PHE A 1 25 ? -9.355 9.572 -0.749 1.00 0.00 30 PHE A O 8
ATOM 11504 N N . LEU A 1 26 ? -7.647 8.425 -1.516 1.00 0.00 31 LEU A N 8
ATOM 11505 C CA . LEU A 1 26 ? -8.038 7.221 -0.736 1.00 0.00 31 LEU A CA 8
ATOM 11506 C C . LEU A 1 26 ? -6.978 6.994 0.325 1.00 0.00 31 LEU A C 8
ATOM 11507 O O . LEU A 1 26 ? -5.802 7.149 0.075 1.00 0.00 31 LEU A O 8
ATOM 11523 N N . SER A 1 27 ? -7.370 6.634 1.502 1.00 0.00 32 SER A N 8
ATOM 11524 C CA . SER A 1 27 ? -6.359 6.410 2.562 1.00 0.00 32 SER A CA 8
ATOM 11525 C C . SER A 1 27 ? -5.943 4.949 2.593 1.00 0.00 32 SER A C 8
ATOM 11526 O O . SER A 1 27 ? -6.736 4.066 2.356 1.00 0.00 32 SER A O 8
ATOM 11534 N N . GLY A 1 28 ? -4.700 4.691 2.884 1.00 0.00 33 GLY A N 8
ATOM 11535 C CA . GLY A 1 28 ? -4.229 3.276 2.942 1.00 0.00 33 GLY A CA 8
ATOM 11536 C C . GLY A 1 28 ? -5.289 2.434 3.657 1.00 0.00 33 GLY A C 8
ATOM 11537 O O . GLY A 1 28 ? -5.429 1.251 3.417 1.00 0.00 33 GLY A O 8
ATOM 11541 N N . ASP A 1 29 ? -6.046 3.048 4.530 1.00 0.00 34 ASP A N 8
ATOM 11542 C CA . ASP A 1 29 ? -7.113 2.305 5.261 1.00 0.00 34 ASP A CA 8
ATOM 11543 C C . ASP A 1 29 ? -8.165 1.792 4.272 1.00 0.00 34 ASP A C 8
ATOM 11544 O O . ASP A 1 29 ? -8.825 0.800 4.513 1.00 0.00 34 ASP A O 8
ATOM 11553 N N . LYS A 1 30 ? -8.313 2.448 3.153 1.00 0.00 35 LYS A N 8
ATOM 11554 C CA . LYS A 1 30 ? -9.298 1.992 2.144 1.00 0.00 35 LYS A CA 8
ATOM 11555 C C . LYS A 1 30 ? -8.574 1.124 1.125 1.00 0.00 35 LYS A C 8
ATOM 11556 O O . LYS A 1 30 ? -9.099 0.148 0.627 1.00 0.00 35 LYS A O 8
ATOM 11575 N N . VAL A 1 31 ? -7.356 1.476 0.825 1.00 0.00 36 VAL A N 8
ATOM 11576 C CA . VAL A 1 31 ? -6.568 0.678 -0.150 1.00 0.00 36 VAL A CA 8
ATOM 11577 C C . VAL A 1 31 ? -6.038 -0.593 0.513 1.00 0.00 36 VAL A C 8
ATOM 11578 O O . VAL A 1 31 ? -6.152 -1.677 -0.022 1.00 0.00 36 VAL A O 8
ATOM 11591 N N . LYS A 1 32 ? -5.441 -0.453 1.667 1.00 0.00 37 LYS A N 8
ATOM 11592 C CA . LYS A 1 32 ? -4.872 -1.634 2.377 1.00 0.00 37 LYS A CA 8
ATOM 11593 C C . LYS A 1 32 ? -5.740 -2.883 2.164 1.00 0.00 37 LYS A C 8
ATOM 11594 O O . LYS A 1 32 ? -5.256 -3.895 1.697 1.00 0.00 37 LYS A O 8
ATOM 11613 N N . PRO A 1 33 ? -6.998 -2.776 2.507 1.00 0.00 38 PRO A N 8
ATOM 11614 C CA . PRO A 1 33 ? -7.929 -3.921 2.334 1.00 0.00 38 PRO A CA 8
ATOM 11615 C C . PRO A 1 33 ? -8.135 -4.210 0.846 1.00 0.00 38 PRO A C 8
ATOM 11616 O O . PRO A 1 33 ? -8.264 -5.346 0.434 1.00 0.00 38 PRO A O 8
ATOM 11627 N N . VAL A 1 34 ? -8.159 -3.188 0.041 1.00 0.00 39 VAL A N 8
ATOM 11628 C CA . VAL A 1 34 ? -8.347 -3.386 -1.423 1.00 0.00 39 VAL A CA 8
ATOM 11629 C C . VAL A 1 34 ? -7.172 -4.186 -1.999 1.00 0.00 39 VAL A C 8
ATOM 11630 O O . VAL A 1 34 ? -7.326 -4.940 -2.940 1.00 0.00 39 VAL A O 8
ATOM 11643 N N . LEU A 1 35 ? -6.002 -4.029 -1.444 1.00 0.00 40 LEU A N 8
ATOM 11644 C CA . LEU A 1 35 ? -4.826 -4.780 -1.967 1.00 0.00 40 LEU A CA 8
ATOM 11645 C C . LEU A 1 35 ? -4.706 -6.128 -1.257 1.00 0.00 40 LEU A C 8
ATOM 11646 O O . LEU A 1 35 ? -4.169 -7.078 -1.791 1.00 0.00 40 LEU A O 8
ATOM 11662 N N . LEU A 1 36 ? -5.217 -6.228 -0.061 1.00 0.00 41 LEU A N 8
ATOM 11663 C CA . LEU A 1 36 ? -5.145 -7.522 0.664 1.00 0.00 41 LEU A CA 8
ATOM 11664 C C . LEU A 1 36 ? -6.156 -8.486 0.061 1.00 0.00 41 LEU A C 8
ATOM 11665 O O . LEU A 1 36 ? -6.140 -9.672 0.324 1.00 0.00 41 LEU A O 8
ATOM 11681 N N . ASN A 1 37 ? -7.041 -7.979 -0.752 1.00 0.00 42 ASN A N 8
ATOM 11682 C CA . ASN A 1 37 ? -8.055 -8.861 -1.376 1.00 0.00 42 ASN A CA 8
ATOM 11683 C C . ASN A 1 37 ? -7.467 -9.519 -2.629 1.00 0.00 42 ASN A C 8
ATOM 11684 O O . ASN A 1 37 ? -8.063 -10.394 -3.226 1.00 0.00 42 ASN A O 8
ATOM 11695 N N . SER A 1 38 ? -6.296 -9.099 -3.028 1.00 0.00 43 SER A N 8
ATOM 11696 C CA . SER A 1 38 ? -5.654 -9.687 -4.237 1.00 0.00 43 SER A CA 8
ATOM 11697 C C . SER A 1 38 ? -4.900 -10.968 -3.866 1.00 0.00 43 SER A C 8
ATOM 11698 O O . SER A 1 38 ? -4.081 -11.458 -4.616 1.00 0.00 43 SER A O 8
ATOM 11706 N N . LYS A 1 39 ? -5.165 -11.511 -2.710 1.00 0.00 44 LYS A N 8
ATOM 11707 C CA . LYS A 1 39 ? -4.457 -12.756 -2.295 1.00 0.00 44 LYS A CA 8
ATOM 11708 C C . LYS A 1 39 ? -2.945 -12.524 -2.299 1.00 0.00 44 LYS A C 8
ATOM 11709 O O . LYS A 1 39 ? -2.165 -13.453 -2.369 1.00 0.00 44 LYS A O 8
ATOM 11728 N N . LEU A 1 40 ? -2.528 -11.293 -2.223 1.00 0.00 45 LEU A N 8
ATOM 11729 C CA . LEU A 1 40 ? -1.066 -11.000 -2.220 1.00 0.00 45 LEU A CA 8
ATOM 11730 C C . LEU A 1 40 ? -0.585 -10.753 -0.791 1.00 0.00 45 LEU A C 8
ATOM 11731 O O . LEU A 1 40 ? -1.346 -10.328 0.057 1.00 0.00 45 LEU A O 8
ATOM 11747 N N . PRO A 1 41 ? 0.669 -11.025 -0.573 1.00 0.00 46 PRO A N 8
ATOM 11748 C CA . PRO A 1 41 ? 1.263 -10.826 0.764 1.00 0.00 46 PRO A CA 8
ATOM 11749 C C . PRO A 1 41 ? 1.504 -9.333 1.015 1.00 0.00 46 PRO A C 8
ATOM 11750 O O . PRO A 1 41 ? 1.242 -8.502 0.172 1.00 0.00 46 PRO A O 8
ATOM 11761 N N . VAL A 1 42 ? 2.002 -8.994 2.169 1.00 0.00 47 VAL A N 8
ATOM 11762 C CA . VAL A 1 42 ? 2.266 -7.567 2.490 1.00 0.00 47 VAL A CA 8
ATOM 11763 C C . VAL A 1 42 ? 3.529 -7.108 1.757 1.00 0.00 47 VAL A C 8
ATOM 11764 O O . VAL A 1 42 ? 3.913 -5.957 1.816 1.00 0.00 47 VAL A O 8
ATOM 11777 N N . ASP A 1 43 ? 4.172 -8.004 1.052 1.00 0.00 48 ASP A N 8
ATOM 11778 C CA . ASP A 1 43 ? 5.401 -7.622 0.308 1.00 0.00 48 ASP A CA 8
ATOM 11779 C C . ASP A 1 43 ? 5.010 -7.017 -1.038 1.00 0.00 48 ASP A C 8
ATOM 11780 O O . ASP A 1 43 ? 5.645 -6.104 -1.529 1.00 0.00 48 ASP A O 8
ATOM 11789 N N . ILE A 1 44 ? 3.950 -7.502 -1.626 1.00 0.00 49 ILE A N 8
ATOM 11790 C CA . ILE A 1 44 ? 3.502 -6.931 -2.923 1.00 0.00 49 ILE A CA 8
ATOM 11791 C C . ILE A 1 44 ? 2.721 -5.660 -2.646 1.00 0.00 49 ILE A C 8
ATOM 11792 O O . ILE A 1 44 ? 2.850 -4.664 -3.327 1.00 0.00 49 ILE A O 8
ATOM 11808 N N . LEU A 1 45 ? 1.916 -5.695 -1.625 1.00 0.00 50 LEU A N 8
ATOM 11809 C CA . LEU A 1 45 ? 1.121 -4.498 -1.266 1.00 0.00 50 LEU A CA 8
ATOM 11810 C C . LEU A 1 45 ? 2.057 -3.442 -0.685 1.00 0.00 50 LEU A C 8
ATOM 11811 O O . LEU A 1 45 ? 1.816 -2.256 -0.787 1.00 0.00 50 LEU A O 8
ATOM 11827 N N . GLY A 1 46 ? 3.141 -3.871 -0.097 1.00 0.00 51 GLY A N 8
ATOM 11828 C CA . GLY A 1 46 ? 4.113 -2.896 0.467 1.00 0.00 51 GLY A CA 8
ATOM 11829 C C . GLY A 1 46 ? 4.782 -2.184 -0.696 1.00 0.00 51 GLY A C 8
ATOM 11830 O O . GLY A 1 46 ? 5.247 -1.069 -0.586 1.00 0.00 51 GLY A O 8
ATOM 11834 N N . ARG A 1 47 ? 4.817 -2.832 -1.821 1.00 0.00 52 ARG A N 8
ATOM 11835 C CA . ARG A 1 47 ? 5.432 -2.219 -3.025 1.00 0.00 52 ARG A CA 8
ATOM 11836 C C . ARG A 1 47 ? 4.342 -1.686 -3.948 1.00 0.00 52 ARG A C 8
ATOM 11837 O O . ARG A 1 47 ? 4.526 -0.707 -4.643 1.00 0.00 52 ARG A O 8
ATOM 11858 N N . VAL A 1 48 ? 3.200 -2.317 -3.957 1.00 0.00 53 VAL A N 8
ATOM 11859 C CA . VAL A 1 48 ? 2.107 -1.830 -4.839 1.00 0.00 53 VAL A CA 8
ATOM 11860 C C . VAL A 1 48 ? 1.620 -0.479 -4.334 1.00 0.00 53 VAL A C 8
ATOM 11861 O O . VAL A 1 48 ? 1.295 0.399 -5.106 1.00 0.00 53 VAL A O 8
ATOM 11874 N N . TRP A 1 49 ? 1.578 -0.294 -3.044 1.00 0.00 54 TRP A N 8
ATOM 11875 C CA . TRP A 1 49 ? 1.125 1.017 -2.515 1.00 0.00 54 TRP A CA 8
ATOM 11876 C C . TRP A 1 49 ? 2.233 2.057 -2.689 1.00 0.00 54 TRP A C 8
ATOM 11877 O O . TRP A 1 49 ? 2.004 3.129 -3.203 1.00 0.00 54 TRP A O 8
ATOM 11898 N N . GLU A 1 50 ? 3.428 1.764 -2.245 1.00 0.00 55 GLU A N 8
ATOM 11899 C CA . GLU A 1 50 ? 4.519 2.769 -2.382 1.00 0.00 55 GLU A CA 8
ATOM 11900 C C . GLU A 1 50 ? 4.686 3.130 -3.851 1.00 0.00 55 GLU A C 8
ATOM 11901 O O . GLU A 1 50 ? 4.586 4.277 -4.238 1.00 0.00 55 GLU A O 8
ATOM 11913 N N . LEU A 1 51 ? 4.912 2.152 -4.672 1.00 0.00 56 LEU A N 8
ATOM 11914 C CA . LEU A 1 51 ? 5.059 2.421 -6.123 1.00 0.00 56 LEU A CA 8
ATOM 11915 C C . LEU A 1 51 ? 3.767 3.073 -6.634 1.00 0.00 56 LEU A C 8
ATOM 11916 O O . LEU A 1 51 ? 3.737 3.692 -7.679 1.00 0.00 56 LEU A O 8
ATOM 11932 N N . SER A 1 52 ? 2.708 2.965 -5.870 1.00 0.00 57 SER A N 8
ATOM 11933 C CA . SER A 1 52 ? 1.418 3.606 -6.264 1.00 0.00 57 SER A CA 8
ATOM 11934 C C . SER A 1 52 ? 1.332 4.981 -5.597 1.00 0.00 57 SER A C 8
ATOM 11935 O O . SER A 1 52 ? 0.665 5.879 -6.069 1.00 0.00 57 SER A O 8
ATOM 11943 N N . ASP A 1 53 ? 2.017 5.134 -4.496 1.00 0.00 58 ASP A N 8
ATOM 11944 C CA . ASP A 1 53 ? 2.007 6.431 -3.765 1.00 0.00 58 ASP A CA 8
ATOM 11945 C C . ASP A 1 53 ? 2.845 7.459 -4.526 1.00 0.00 58 ASP A C 8
ATOM 11946 O O . ASP A 1 53 ? 4.056 7.480 -4.430 1.00 0.00 58 ASP A O 8
ATOM 11955 N N . ILE A 1 54 ? 2.213 8.309 -5.284 1.00 0.00 59 ILE A N 8
ATOM 11956 C CA . ILE A 1 54 ? 2.978 9.331 -6.051 1.00 0.00 59 ILE A CA 8
ATOM 11957 C C . ILE A 1 54 ? 3.217 10.570 -5.186 1.00 0.00 59 ILE A C 8
ATOM 11958 O O . ILE A 1 54 ? 4.259 11.194 -5.255 1.00 0.00 59 ILE A O 8
ATOM 11974 N N . ASP A 1 55 ? 2.264 10.931 -4.372 1.00 0.00 60 ASP A N 8
ATOM 11975 C CA . ASP A 1 55 ? 2.441 12.128 -3.503 1.00 0.00 60 ASP A CA 8
ATOM 11976 C C . ASP A 1 55 ? 2.909 11.693 -2.104 1.00 0.00 60 ASP A C 8
ATOM 11977 O O . ASP A 1 55 ? 3.337 12.499 -1.302 1.00 0.00 60 ASP A O 8
ATOM 11986 N N . HIS A 1 56 ? 2.836 10.419 -1.818 1.00 0.00 61 HIS A N 8
ATOM 11987 C CA . HIS A 1 56 ? 3.284 9.915 -0.484 1.00 0.00 61 HIS A CA 8
ATOM 11988 C C . HIS A 1 56 ? 2.508 10.590 0.652 1.00 0.00 61 HIS A C 8
ATOM 11989 O O . HIS A 1 56 ? 3.080 11.000 1.642 1.00 0.00 61 HIS A O 8
ATOM 12003 N N . ASP A 1 57 ? 1.213 10.697 0.529 1.00 0.00 62 ASP A N 8
ATOM 12004 C CA . ASP A 1 57 ? 0.416 11.331 1.618 1.00 0.00 62 ASP A CA 8
ATOM 12005 C C . ASP A 1 57 ? -0.373 10.258 2.367 1.00 0.00 62 ASP A C 8
ATOM 12006 O O . ASP A 1 57 ? -1.436 10.511 2.898 1.00 0.00 62 ASP A O 8
ATOM 12015 N N . GLY A 1 58 ? 0.135 9.055 2.406 1.00 0.00 63 GLY A N 8
ATOM 12016 C CA . GLY A 1 58 ? -0.596 7.968 3.111 1.00 0.00 63 GLY A CA 8
ATOM 12017 C C . GLY A 1 58 ? -1.949 7.766 2.433 1.00 0.00 63 GLY A C 8
ATOM 12018 O O . GLY A 1 58 ? -2.919 7.386 3.059 1.00 0.00 63 GLY A O 8
ATOM 12022 N N . MET A 1 59 ? -2.023 8.019 1.152 1.00 0.00 64 MET A N 8
ATOM 12023 C CA . MET A 1 59 ? -3.318 7.842 0.434 1.00 0.00 64 MET A CA 8
ATOM 12024 C C . MET A 1 59 ? -3.078 7.507 -1.039 1.00 0.00 64 MET A C 8
ATOM 12025 O O . MET A 1 59 ? -2.033 7.790 -1.592 1.00 0.00 64 MET A O 8
ATOM 12039 N N . LEU A 1 60 ? -4.059 6.946 -1.688 1.00 0.00 65 LEU A N 8
ATOM 12040 C CA . LEU A 1 60 ? -3.915 6.637 -3.137 1.00 0.00 65 LEU A CA 8
ATOM 12041 C C . LEU A 1 60 ? -4.935 7.472 -3.913 1.00 0.00 65 LEU A C 8
ATOM 12042 O O . LEU A 1 60 ? -6.116 7.186 -3.911 1.00 0.00 65 LEU A O 8
ATOM 12058 N N . ASP A 1 61 ? -4.490 8.515 -4.555 1.00 0.00 66 ASP A N 8
ATOM 12059 C CA . ASP A 1 61 ? -5.440 9.381 -5.310 1.00 0.00 66 ASP A CA 8
ATOM 12060 C C . ASP A 1 61 ? -5.981 8.624 -6.524 1.00 0.00 66 ASP A C 8
ATOM 12061 O O . ASP A 1 61 ? -5.367 7.692 -7.007 1.00 0.00 66 ASP A O 8
ATOM 12070 N N . ARG A 1 62 ? -7.133 9.010 -7.009 1.00 0.00 67 ARG A N 8
ATOM 12071 C CA . ARG A 1 62 ? -7.734 8.312 -8.188 1.00 0.00 67 ARG A CA 8
ATOM 12072 C C . ARG A 1 62 ? -6.650 7.870 -9.177 1.00 0.00 67 ARG A C 8
ATOM 12073 O O . ARG A 1 62 ? -6.711 6.795 -9.740 1.00 0.00 67 ARG A O 8
ATOM 12094 N N . ASP A 1 63 ? -5.664 8.692 -9.393 1.00 0.00 68 ASP A N 8
ATOM 12095 C CA . ASP A 1 63 ? -4.581 8.320 -10.346 1.00 0.00 68 ASP A CA 8
ATOM 12096 C C . ASP A 1 63 ? -3.567 7.409 -9.660 1.00 0.00 68 ASP A C 8
ATOM 12097 O O . ASP A 1 63 ? -3.010 6.516 -10.266 1.00 0.00 68 ASP A O 8
ATOM 12106 N N . GLU A 1 64 ? -3.330 7.620 -8.396 1.00 0.00 69 GLU A N 8
ATOM 12107 C CA . GLU A 1 64 ? -2.360 6.751 -7.674 1.00 0.00 69 GLU A CA 8
ATOM 12108 C C . GLU A 1 64 ? -2.998 5.387 -7.431 1.00 0.00 69 GLU A C 8
ATOM 12109 O O . GLU A 1 64 ? -2.382 4.356 -7.615 1.00 0.00 69 GLU A O 8
ATOM 12121 N N . PHE A 1 65 ? -4.242 5.378 -7.037 1.00 0.00 70 PHE A N 8
ATOM 12122 C CA . PHE A 1 65 ? -4.938 4.086 -6.806 1.00 0.00 70 PHE A CA 8
ATOM 12123 C C . PHE A 1 65 ? -4.933 3.284 -8.104 1.00 0.00 70 PHE A C 8
ATOM 12124 O O . PHE A 1 65 ? -5.054 2.076 -8.103 1.00 0.00 70 PHE A O 8
ATOM 12141 N N . ALA A 1 66 ? -4.784 3.955 -9.213 1.00 0.00 71 ALA A N 8
ATOM 12142 C CA . ALA A 1 66 ? -4.761 3.239 -10.517 1.00 0.00 71 ALA A CA 8
ATOM 12143 C C . ALA A 1 66 ? -3.434 2.500 -10.679 1.00 0.00 71 ALA A C 8
ATOM 12144 O O . ALA A 1 66 ? -3.395 1.329 -11.004 1.00 0.00 71 ALA A O 8
ATOM 12151 N N . VAL A 1 67 ? -2.346 3.174 -10.443 1.00 0.00 72 VAL A N 8
ATOM 12152 C CA . VAL A 1 67 ? -1.018 2.513 -10.571 1.00 0.00 72 VAL A CA 8
ATOM 12153 C C . VAL A 1 67 ? -0.958 1.302 -9.633 1.00 0.00 72 VAL A C 8
ATOM 12154 O O . VAL A 1 67 ? -0.247 0.347 -9.877 1.00 0.00 72 VAL A O 8
ATOM 12167 N N . ALA A 1 68 ? -1.695 1.346 -8.556 1.00 0.00 73 ALA A N 8
ATOM 12168 C CA . ALA A 1 68 ? -1.686 0.211 -7.587 1.00 0.00 73 ALA A CA 8
ATOM 12169 C C . ALA A 1 68 ? -2.781 -0.812 -7.911 1.00 0.00 73 ALA A C 8
ATOM 12170 O O . ALA A 1 68 ? -2.849 -1.864 -7.308 1.00 0.00 73 ALA A O 8
ATOM 12177 N N . MET A 1 69 ? -3.642 -0.525 -8.849 1.00 0.00 74 MET A N 8
ATOM 12178 C CA . MET A 1 69 ? -4.719 -1.506 -9.185 1.00 0.00 74 MET A CA 8
ATOM 12179 C C . MET A 1 69 ? -4.166 -2.559 -10.127 1.00 0.00 74 MET A C 8
ATOM 12180 O O . MET A 1 69 ? -4.285 -3.745 -9.890 1.00 0.00 74 MET A O 8
ATOM 12194 N N . PHE A 1 70 ? -3.527 -2.143 -11.175 1.00 0.00 75 PHE A N 8
ATOM 12195 C CA . PHE A 1 70 ? -2.938 -3.135 -12.096 1.00 0.00 75 PHE A CA 8
ATOM 12196 C C . PHE A 1 70 ? -1.737 -3.749 -11.378 1.00 0.00 75 PHE A C 8
ATOM 12197 O O . PHE A 1 70 ? -1.446 -4.919 -11.506 1.00 0.00 75 PHE A O 8
ATOM 12214 N N . LEU A 1 71 ? -1.068 -2.951 -10.583 1.00 0.00 76 LEU A N 8
ATOM 12215 C CA . LEU A 1 71 ? 0.091 -3.462 -9.803 1.00 0.00 76 LEU A CA 8
ATOM 12216 C C . LEU A 1 71 ? -0.380 -4.604 -8.912 1.00 0.00 76 LEU A C 8
ATOM 12217 O O . LEU A 1 71 ? 0.390 -5.445 -8.491 1.00 0.00 76 LEU A O 8
ATOM 12233 N N . VAL A 1 72 ? -1.652 -4.642 -8.633 1.00 0.00 77 VAL A N 8
ATOM 12234 C CA . VAL A 1 72 ? -2.196 -5.724 -7.787 1.00 0.00 77 VAL A CA 8
ATOM 12235 C C . VAL A 1 72 ? -2.641 -6.873 -8.678 1.00 0.00 77 VAL A C 8
ATOM 12236 O O . VAL A 1 72 ? -2.093 -7.952 -8.634 1.00 0.00 77 VAL A O 8
ATOM 12249 N N . TYR A 1 73 ? -3.627 -6.643 -9.494 1.00 0.00 78 TYR A N 8
ATOM 12250 C CA . TYR A 1 73 ? -4.111 -7.722 -10.390 1.00 0.00 78 TYR A CA 8
ATOM 12251 C C . TYR A 1 73 ? -2.969 -8.285 -11.237 1.00 0.00 78 TYR A C 8
ATOM 12252 O O . TYR A 1 73 ? -3.060 -9.375 -11.764 1.00 0.00 78 TYR A O 8
ATOM 12270 N N . CYS A 1 74 ? -1.891 -7.563 -11.367 1.00 0.00 79 CYS A N 8
ATOM 12271 C CA . CYS A 1 74 ? -0.753 -8.085 -12.174 1.00 0.00 79 CYS A CA 8
ATOM 12272 C C . CYS A 1 74 ? 0.127 -8.977 -11.301 1.00 0.00 79 CYS A C 8
ATOM 12273 O O . CYS A 1 74 ? 0.991 -9.675 -11.787 1.00 0.00 79 CYS A O 8
ATOM 12281 N N . ALA A 1 75 ? -0.093 -8.970 -10.016 1.00 0.00 80 ALA A N 8
ATOM 12282 C CA . ALA A 1 75 ? 0.727 -9.830 -9.121 1.00 0.00 80 ALA A CA 8
ATOM 12283 C C . ALA A 1 75 ? 0.055 -11.194 -8.982 1.00 0.00 80 ALA A C 8
ATOM 12284 O O . ALA A 1 75 ? 0.676 -12.171 -8.614 1.00 0.00 80 ALA A O 8
ATOM 12291 N N . LEU A 1 76 ? -1.213 -11.266 -9.280 1.00 0.00 81 LEU A N 8
ATOM 12292 C CA . LEU A 1 76 ? -1.928 -12.568 -9.169 1.00 0.00 81 LEU A CA 8
ATOM 12293 C C . LEU A 1 76 ? -1.858 -13.313 -10.493 1.00 0.00 81 LEU A C 8
ATOM 12294 O O . LEU A 1 76 ? -1.718 -14.519 -10.538 1.00 0.00 81 LEU A O 8
ATOM 12310 N N . GLU A 1 77 ? -1.964 -12.599 -11.573 1.00 0.00 82 GLU A N 8
ATOM 12311 C CA . GLU A 1 77 ? -1.914 -13.256 -12.902 1.00 0.00 82 GLU A CA 8
ATOM 12312 C C . GLU A 1 77 ? -0.514 -13.793 -13.167 1.00 0.00 82 GLU A C 8
ATOM 12313 O O . GLU A 1 77 ? -0.315 -14.981 -13.325 1.00 0.00 82 GLU A O 8
ATOM 12325 N N . LYS A 1 78 ? 0.455 -12.922 -13.208 1.00 0.00 83 LYS A N 8
ATOM 12326 C CA . LYS A 1 78 ? 1.859 -13.375 -13.463 1.00 0.00 83 LYS A CA 8
ATOM 12327 C C . LYS A 1 78 ? 2.823 -12.183 -13.524 1.00 0.00 83 LYS A C 8
ATOM 12328 O O . LYS A 1 78 ? 3.756 -12.180 -14.301 1.00 0.00 83 LYS A O 8
ATOM 12347 N N . GLU A 1 79 ? 2.613 -11.172 -12.733 1.00 0.00 84 GLU A N 8
ATOM 12348 C CA . GLU A 1 79 ? 3.534 -9.996 -12.788 1.00 0.00 84 GLU A CA 8
ATOM 12349 C C . GLU A 1 79 ? 3.815 -9.458 -11.384 1.00 0.00 84 GLU A C 8
ATOM 12350 O O . GLU A 1 79 ? 2.963 -8.852 -10.769 1.00 0.00 84 GLU A O 8
ATOM 12362 N N . PRO A 1 80 ? 5.015 -9.692 -10.929 1.00 0.00 85 PRO A N 8
ATOM 12363 C CA . PRO A 1 80 ? 5.422 -9.217 -9.584 1.00 0.00 85 PRO A CA 8
ATOM 12364 C C . PRO A 1 80 ? 5.571 -7.694 -9.582 1.00 0.00 85 PRO A C 8
ATOM 12365 O O . PRO A 1 80 ? 5.132 -7.016 -10.490 1.00 0.00 85 PRO A O 8
ATOM 12376 N N . VAL A 1 81 ? 6.184 -7.149 -8.569 1.00 0.00 86 VAL A N 8
ATOM 12377 C CA . VAL A 1 81 ? 6.353 -5.671 -8.511 1.00 0.00 86 VAL A CA 8
ATOM 12378 C C . VAL A 1 81 ? 7.833 -5.317 -8.339 1.00 0.00 86 VAL A C 8
ATOM 12379 O O . VAL A 1 81 ? 8.578 -6.058 -7.731 1.00 0.00 86 VAL A O 8
ATOM 12392 N N . PRO A 1 82 ? 8.209 -4.193 -8.889 1.00 0.00 87 PRO A N 8
ATOM 12393 C CA . PRO A 1 82 ? 9.609 -3.740 -8.801 1.00 0.00 87 PRO A CA 8
ATOM 12394 C C . PRO A 1 82 ? 9.839 -3.031 -7.472 1.00 0.00 87 PRO A C 8
ATOM 12395 O O . PRO A 1 82 ? 9.076 -3.179 -6.539 1.00 0.00 87 PRO A O 8
ATOM 12406 N N . MET A 1 83 ? 10.888 -2.272 -7.370 1.00 0.00 88 MET A N 8
ATOM 12407 C CA . MET A 1 83 ? 11.166 -1.572 -6.086 1.00 0.00 88 MET A CA 8
ATOM 12408 C C . MET A 1 83 ? 11.274 -0.059 -6.282 1.00 0.00 88 MET A C 8
ATOM 12409 O O . MET A 1 83 ? 11.710 0.648 -5.396 1.00 0.00 88 MET A O 8
ATOM 12423 N N . SER A 1 84 ? 10.899 0.459 -7.419 1.00 0.00 89 SER A N 8
ATOM 12424 C CA . SER A 1 84 ? 11.019 1.936 -7.598 1.00 0.00 89 SER A CA 8
ATOM 12425 C C . SER A 1 84 ? 10.184 2.438 -8.761 1.00 0.00 89 SER A C 8
ATOM 12426 O O . SER A 1 84 ? 10.392 3.517 -9.279 1.00 0.00 89 SER A O 8
ATOM 12434 N N . LEU A 1 85 ? 9.231 1.676 -9.148 1.00 0.00 90 LEU A N 8
ATOM 12435 C CA . LEU A 1 85 ? 8.339 2.102 -10.262 1.00 0.00 90 LEU A CA 8
ATOM 12436 C C . LEU A 1 85 ? 9.137 2.333 -11.547 1.00 0.00 90 LEU A C 8
ATOM 12437 O O . LEU A 1 85 ? 10.012 3.174 -11.591 1.00 0.00 90 LEU A O 8
ATOM 12453 N N . PRO A 1 86 ? 8.782 1.599 -12.562 1.00 0.00 91 PRO A N 8
ATOM 12454 C CA . PRO A 1 86 ? 9.446 1.753 -13.878 1.00 0.00 91 PRO A CA 8
ATOM 12455 C C . PRO A 1 86 ? 9.095 3.125 -14.469 1.00 0.00 91 PRO A C 8
ATOM 12456 O O . PRO A 1 86 ? 8.265 3.832 -13.931 1.00 0.00 91 PRO A O 8
ATOM 12467 N N . PRO A 1 87 ? 9.756 3.472 -15.539 1.00 0.00 92 PRO A N 8
ATOM 12468 C CA . PRO A 1 87 ? 9.525 4.792 -16.180 1.00 0.00 92 PRO A CA 8
ATOM 12469 C C . PRO A 1 87 ? 8.167 4.852 -16.888 1.00 0.00 92 PRO A C 8
ATOM 12470 O O . PRO A 1 87 ? 7.659 5.919 -17.171 1.00 0.00 92 PRO A O 8
ATOM 12481 N N . ALA A 1 88 ? 7.571 3.731 -17.179 1.00 0.00 93 ALA A N 8
ATOM 12482 C CA . ALA A 1 88 ? 6.248 3.761 -17.869 1.00 0.00 93 ALA A CA 8
ATOM 12483 C C . ALA A 1 88 ? 5.111 3.668 -16.851 1.00 0.00 93 ALA A C 8
ATOM 12484 O O . ALA A 1 88 ? 3.963 3.502 -17.209 1.00 0.00 93 ALA A O 8
ATOM 12491 N N . LEU A 1 89 ? 5.412 3.759 -15.584 1.00 0.00 94 LEU A N 8
ATOM 12492 C CA . LEU A 1 89 ? 4.326 3.652 -14.568 1.00 0.00 94 LEU A CA 8
ATOM 12493 C C . LEU A 1 89 ? 4.211 4.924 -13.731 1.00 0.00 94 LEU A C 8
ATOM 12494 O O . LEU A 1 89 ? 3.831 4.884 -12.578 1.00 0.00 94 LEU A O 8
ATOM 12510 N N . VAL A 1 90 ? 4.523 6.049 -14.294 1.00 0.00 95 VAL A N 8
ATOM 12511 C CA . VAL A 1 90 ? 4.413 7.315 -13.517 1.00 0.00 95 VAL A CA 8
ATOM 12512 C C . VAL A 1 90 ? 3.764 8.388 -14.388 1.00 0.00 95 VAL A C 8
ATOM 12513 O O . VAL A 1 90 ? 3.970 8.420 -15.586 1.00 0.00 95 VAL A O 8
ATOM 12526 N N . PRO A 1 91 ? 3.004 9.235 -13.756 1.00 0.00 96 PRO A N 8
ATOM 12527 C CA . PRO A 1 91 ? 2.318 10.329 -14.489 1.00 0.00 96 PRO A CA 8
ATOM 12528 C C . PRO A 1 91 ? 3.353 11.288 -15.085 1.00 0.00 96 PRO A C 8
ATOM 12529 O O . PRO A 1 91 ? 4.534 11.165 -14.825 1.00 0.00 96 PRO A O 8
ATOM 12540 N N . PRO A 1 92 ? 2.875 12.201 -15.884 1.00 0.00 97 PRO A N 8
ATOM 12541 C CA . PRO A 1 92 ? 3.774 13.180 -16.548 1.00 0.00 97 PRO A CA 8
ATOM 12542 C C . PRO A 1 92 ? 4.368 14.153 -15.529 1.00 0.00 97 PRO A C 8
ATOM 12543 O O . PRO A 1 92 ? 5.213 14.964 -15.855 1.00 0.00 97 PRO A O 8
ATOM 12554 N N . SER A 1 93 ? 3.951 14.077 -14.299 1.00 0.00 98 SER A N 8
ATOM 12555 C CA . SER A 1 93 ? 4.517 14.998 -13.276 1.00 0.00 98 SER A CA 8
ATOM 12556 C C . SER A 1 93 ? 5.717 14.335 -12.611 1.00 0.00 98 SER A C 8
ATOM 12557 O O . SER A 1 93 ? 6.661 14.987 -12.212 1.00 0.00 98 SER A O 8
ATOM 12565 N N . LYS A 1 94 ? 5.694 13.040 -12.515 1.00 0.00 99 LYS A N 8
ATOM 12566 C CA . LYS A 1 94 ? 6.840 12.318 -11.906 1.00 0.00 99 LYS A CA 8
ATOM 12567 C C . LYS A 1 94 ? 7.728 11.771 -13.022 1.00 0.00 99 LYS A C 8
ATOM 12568 O O . LYS A 1 94 ? 8.571 10.922 -12.802 1.00 0.00 99 LYS A O 8
ATOM 12587 N N . ARG A 1 95 ? 7.538 12.249 -14.224 1.00 0.00 100 ARG A N 8
ATOM 12588 C CA . ARG A 1 95 ? 8.363 11.755 -15.365 1.00 0.00 100 ARG A CA 8
ATOM 12589 C C . ARG A 1 95 ? 9.857 11.856 -15.033 1.00 0.00 100 ARG A C 8
ATOM 12590 O O . ARG A 1 95 ? 10.285 12.731 -14.306 1.00 0.00 100 ARG A O 8
ATOM 12611 N N . SER B 2 6 ? 4.777 5.428 9.962 1.00 0.00 107 SER B N 8
ATOM 12612 C CA . SER B 2 6 ? 5.191 4.828 8.662 1.00 0.00 107 SER B CA 8
ATOM 12613 C C . SER B 2 6 ? 4.416 5.476 7.512 1.00 0.00 107 SER B C 8
ATOM 12614 O O . SER B 2 6 ? 3.499 6.244 7.725 1.00 0.00 107 SER B O 8
ATOM 12622 N N . THR B 2 7 ? 4.776 5.174 6.293 1.00 0.00 108 THR B N 8
ATOM 12623 C CA . THR B 2 7 ? 4.059 5.777 5.134 1.00 0.00 108 THR B CA 8
ATOM 12624 C C . THR B 2 7 ? 3.335 4.690 4.333 1.00 0.00 108 THR B C 8
ATOM 12625 O O . THR B 2 7 ? 2.630 4.971 3.383 1.00 0.00 108 THR B O 8
ATOM 12636 N N . ASN B 2 8 ? 3.502 3.452 4.709 1.00 0.00 109 ASN B N 8
ATOM 12637 C CA . ASN B 2 8 ? 2.822 2.349 3.972 1.00 0.00 109 ASN B CA 8
ATOM 12638 C C . ASN B 2 8 ? 2.031 1.471 4.948 1.00 0.00 109 ASN B C 8
ATOM 12639 O O . ASN B 2 8 ? 2.502 1.164 6.025 1.00 0.00 109 ASN B O 8
ATOM 12650 N N . PRO B 2 9 ? 0.849 1.101 4.534 1.00 0.00 110 PRO B N 8
ATOM 12651 C CA . PRO B 2 9 ? -0.024 0.251 5.381 1.00 0.00 110 PRO B CA 8
ATOM 12652 C C . PRO B 2 9 ? 0.502 -1.189 5.427 1.00 0.00 110 PRO B C 8
ATOM 12653 O O . PRO B 2 9 ? 0.186 -1.942 6.327 1.00 0.00 110 PRO B O 8
ATOM 12664 N N . PHE B 2 10 ? 1.307 -1.576 4.473 1.00 0.00 111 PHE B N 8
ATOM 12665 C CA . PHE B 2 10 ? 1.856 -2.966 4.480 1.00 0.00 111 PHE B CA 8
ATOM 12666 C C . PHE B 2 10 ? 3.270 -2.962 5.066 1.00 0.00 111 PHE B C 8
ATOM 12667 O O . PHE B 2 10 ? 4.064 -3.845 4.809 1.00 0.00 111 PHE B O 8
ATOM 12684 N N . LEU B 2 11 ? 3.586 -1.972 5.856 1.00 0.00 112 LEU B N 8
ATOM 12685 C CA . LEU B 2 11 ? 4.945 -1.901 6.468 1.00 0.00 112 LEU B CA 8
ATOM 12686 C C . LEU B 2 11 ? 4.837 -1.901 7.994 1.00 0.00 112 LEU B C 8
ATOM 12687 O O . LEU B 2 11 ? 5.842 -2.145 8.640 1.00 0.00 112 LEU B O 8
ATOM 12705 N N . PRO A 1 1 ? 3.037 5.681 -23.807 1.00 0.00 6 PRO A N 9
ATOM 12706 C CA . PRO A 1 1 ? 1.706 5.888 -23.189 1.00 0.00 6 PRO A CA 9
ATOM 12707 C C . PRO A 1 1 ? 1.776 5.581 -21.691 1.00 0.00 6 PRO A C 9
ATOM 12708 O O . PRO A 1 1 ? 2.841 5.409 -21.135 1.00 0.00 6 PRO A O 9
ATOM 12719 N N . TRP A 1 2 ? 0.653 5.510 -21.033 1.00 0.00 7 TRP A N 9
ATOM 12720 C CA . TRP A 1 2 ? 0.672 5.213 -19.573 1.00 0.00 7 TRP A CA 9
ATOM 12721 C C . TRP A 1 2 ? 0.536 3.708 -19.334 1.00 0.00 7 TRP A C 9
ATOM 12722 O O . TRP A 1 2 ? -0.378 3.070 -19.819 1.00 0.00 7 TRP A O 9
ATOM 12743 N N . ALA A 1 3 ? 1.441 3.138 -18.588 1.00 0.00 8 ALA A N 9
ATOM 12744 C CA . ALA A 1 3 ? 1.374 1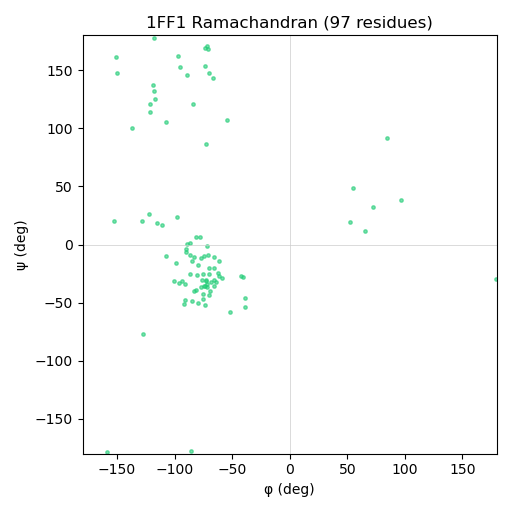.673 -18.310 1.00 0.00 8 ALA A CA 9
ATOM 12745 C C . ALA A 1 3 ? -0.069 1.247 -18.035 1.00 0.00 8 ALA A C 9
ATOM 12746 O O . ALA A 1 3 ? -0.464 0.136 -18.327 1.00 0.00 8 ALA A O 9
ATOM 12753 N N . VAL A 1 4 ? -0.858 2.119 -17.473 1.00 0.00 9 VAL A N 9
ATOM 12754 C CA . VAL A 1 4 ? -2.274 1.758 -17.178 1.00 0.00 9 VAL A CA 9
ATOM 12755 C C . VAL A 1 4 ? -3.156 2.042 -18.398 1.00 0.00 9 VAL A C 9
ATOM 12756 O O . VAL A 1 4 ? -2.819 2.845 -19.245 1.00 0.00 9 VAL A O 9
ATOM 12769 N N . LYS A 1 5 ? -4.282 1.390 -18.493 1.00 0.00 10 LYS A N 9
ATOM 12770 C CA . LYS A 1 5 ? -5.182 1.620 -19.658 1.00 0.00 10 LYS A CA 9
ATOM 12771 C C . LYS A 1 5 ? -6.450 2.345 -19.205 1.00 0.00 10 LYS A C 9
ATOM 12772 O O . LYS A 1 5 ? -6.733 2.423 -18.026 1.00 0.00 10 LYS A O 9
ATOM 12791 N N . PRO A 1 6 ? -7.180 2.848 -20.163 1.00 0.00 11 PRO A N 9
ATOM 12792 C CA . PRO A 1 6 ? -8.442 3.565 -19.859 1.00 0.00 11 PRO A CA 9
ATOM 12793 C C . PRO A 1 6 ? -9.477 2.579 -19.324 1.00 0.00 11 PRO A C 9
ATOM 12794 O O . PRO A 1 6 ? -10.282 2.900 -18.472 1.00 0.00 11 PRO A O 9
ATOM 12805 N N . GLU A 1 7 ? -9.447 1.372 -19.812 1.00 0.00 12 GLU A N 9
ATOM 12806 C CA . GLU A 1 7 ? -10.409 0.347 -19.330 1.00 0.00 12 GLU A CA 9
ATOM 12807 C C . GLU A 1 7 ? -9.968 -0.133 -17.944 1.00 0.00 12 GLU A C 9
ATOM 12808 O O . GLU A 1 7 ? -10.774 -0.544 -17.131 1.00 0.00 12 GLU A O 9
ATOM 12820 N N . ASP A 1 8 ? -8.695 -0.064 -17.665 1.00 0.00 13 ASP A N 9
ATOM 12821 C CA . ASP A 1 8 ? -8.204 -0.494 -16.333 1.00 0.00 13 ASP A CA 9
ATOM 12822 C C . ASP A 1 8 ? -8.426 0.642 -15.345 1.00 0.00 13 ASP A C 9
ATOM 12823 O O . ASP A 1 8 ? -8.858 0.438 -14.230 1.00 0.00 13 ASP A O 9
ATOM 12832 N N . LYS A 1 9 ? -8.162 1.846 -15.759 1.00 0.00 14 LYS A N 9
ATOM 12833 C CA . LYS A 1 9 ? -8.385 2.999 -14.852 1.00 0.00 14 LYS A CA 9
ATOM 12834 C C . LYS A 1 9 ? -9.880 3.130 -14.570 1.00 0.00 14 LYS A C 9
ATOM 12835 O O . LYS A 1 9 ? -10.292 3.651 -13.552 1.00 0.00 14 LYS A O 9
ATOM 12854 N N . ALA A 1 10 ? -10.696 2.645 -15.468 1.00 0.00 15 ALA A N 9
ATOM 12855 C CA . ALA A 1 10 ? -12.169 2.727 -15.257 1.00 0.00 15 ALA A CA 9
ATOM 12856 C C . ALA A 1 10 ? -12.555 1.830 -14.086 1.00 0.00 15 ALA A C 9
ATOM 12857 O O . ALA A 1 10 ? -13.300 2.223 -13.210 1.00 0.00 15 ALA A O 9
ATOM 12864 N N . LYS A 1 11 ? -12.034 0.636 -14.051 1.00 0.00 16 LYS A N 9
ATOM 12865 C CA . LYS A 1 11 ? -12.354 -0.266 -12.917 1.00 0.00 16 LYS A CA 9
ATOM 12866 C C . LYS A 1 11 ? -11.602 0.234 -11.682 1.00 0.00 16 LYS A C 9
ATOM 12867 O O . LYS A 1 11 ? -12.045 0.078 -10.562 1.00 0.00 16 LYS A O 9
ATOM 12886 N N . TYR A 1 12 ? -10.477 0.868 -11.892 1.00 0.00 17 TYR A N 9
ATOM 12887 C CA . TYR A 1 12 ? -9.706 1.416 -10.743 1.00 0.00 17 TYR A CA 9
ATOM 12888 C C . TYR A 1 12 ? -10.506 2.560 -10.121 1.00 0.00 17 TYR A C 9
ATOM 12889 O O . TYR A 1 12 ? -10.528 2.742 -8.920 1.00 0.00 17 TYR A O 9
ATOM 12907 N N . ASP A 1 13 ? -11.159 3.334 -10.948 1.00 0.00 18 ASP A N 9
ATOM 12908 C CA . ASP A 1 13 ? -11.961 4.480 -10.430 1.00 0.00 18 ASP A CA 9
ATOM 12909 C C . ASP A 1 13 ? -13.254 3.980 -9.787 1.00 0.00 18 ASP A C 9
ATOM 12910 O O . ASP A 1 13 ? -13.926 4.705 -9.078 1.00 0.00 18 ASP A O 9
ATOM 12919 N N . ALA A 1 14 ? -13.596 2.740 -9.997 1.00 0.00 19 ALA A N 9
ATOM 12920 C CA . ALA A 1 14 ? -14.827 2.198 -9.362 1.00 0.00 19 ALA A CA 9
ATOM 12921 C C . ALA A 1 14 ? -14.409 1.562 -8.048 1.00 0.00 19 ALA A C 9
ATOM 12922 O O . ALA A 1 14 ? -15.133 1.559 -7.071 1.00 0.00 19 ALA A O 9
ATOM 12929 N N . ILE A 1 15 ? -13.214 1.055 -8.027 1.00 0.00 20 ILE A N 9
ATOM 12930 C CA . ILE A 1 15 ? -12.670 0.444 -6.800 1.00 0.00 20 ILE A CA 9
ATOM 12931 C C . ILE A 1 15 ? -12.149 1.571 -5.912 1.00 0.00 20 ILE A C 9
ATOM 12932 O O . ILE A 1 15 ? -12.210 1.511 -4.700 1.00 0.00 20 ILE A O 9
ATOM 12948 N N . PHE A 1 16 ? -11.657 2.617 -6.523 1.00 0.00 21 PHE A N 9
ATOM 12949 C CA . PHE A 1 16 ? -11.155 3.775 -5.739 1.00 0.00 21 PHE A CA 9
ATOM 12950 C C . PHE A 1 16 ? -12.353 4.516 -5.143 1.00 0.00 21 PHE A C 9
ATOM 12951 O O . PHE A 1 16 ? -12.313 5.005 -4.031 1.00 0.00 21 PHE A O 9
ATOM 12968 N N . ASP A 1 17 ? -13.422 4.588 -5.884 1.00 0.00 22 ASP A N 9
ATOM 12969 C CA . ASP A 1 17 ? -14.638 5.281 -5.381 1.00 0.00 22 ASP A CA 9
ATOM 12970 C C . ASP A 1 17 ? -15.524 4.290 -4.622 1.00 0.00 22 ASP A C 9
ATOM 12971 O O . ASP A 1 17 ? -16.580 4.636 -4.130 1.00 0.00 22 ASP A O 9
ATOM 12980 N N . SER A 1 18 ? -15.093 3.060 -4.508 1.00 0.00 23 SER A N 9
ATOM 12981 C CA . SER A 1 18 ? -15.897 2.052 -3.762 1.00 0.00 23 SER A CA 9
ATOM 12982 C C . SER A 1 18 ? -15.502 2.091 -2.285 1.00 0.00 23 SER A C 9
ATOM 12983 O O . SER A 1 18 ? -16.121 1.478 -1.439 1.00 0.00 23 SER A O 9
ATOM 12991 N N . LEU A 1 19 ? -14.469 2.828 -1.981 1.00 0.00 24 LEU A N 9
ATOM 12992 C CA . LEU A 1 19 ? -13.999 2.948 -0.572 1.00 0.00 24 LEU A CA 9
ATOM 12993 C C . LEU A 1 19 ? -14.350 4.339 -0.047 1.00 0.00 24 LEU A C 9
ATOM 12994 O O . LEU A 1 19 ? -14.156 4.647 1.111 1.00 0.00 24 LEU A O 9
ATOM 13010 N N . SER A 1 20 ? -14.838 5.184 -0.919 1.00 0.00 25 SER A N 9
ATOM 13011 C CA . SER A 1 20 ? -15.192 6.585 -0.533 1.00 0.00 25 SER A CA 9
ATOM 13012 C C . SER A 1 20 ? -13.919 7.431 -0.491 1.00 0.00 25 SER A C 9
ATOM 13013 O O . SER A 1 20 ? -13.197 7.440 0.486 1.00 0.00 25 SER A O 9
ATOM 13021 N N . PRO A 1 21 ? -13.681 8.101 -1.583 1.00 0.00 26 PRO A N 9
ATOM 13022 C CA . PRO A 1 21 ? -12.479 8.952 -1.713 1.00 0.00 26 PRO A CA 9
ATOM 13023 C C . PRO A 1 21 ? -12.649 10.246 -0.927 1.00 0.00 26 PRO A C 9
ATOM 13024 O O . PRO A 1 21 ? -13.744 10.734 -0.727 1.00 0.00 26 PRO A O 9
ATOM 13035 N N . VAL A 1 22 ? -11.565 10.807 -0.486 1.00 0.00 27 VAL A N 9
ATOM 13036 C CA . VAL A 1 22 ? -11.635 12.075 0.281 1.00 0.00 27 VAL A CA 9
ATOM 13037 C C . VAL A 1 22 ? -10.875 13.158 -0.481 1.00 0.00 27 VAL A C 9
ATOM 13038 O O . VAL A 1 22 ? -9.680 13.068 -0.673 1.00 0.00 27 VAL A O 9
ATOM 13051 N N . ASN A 1 23 ? -11.560 14.168 -0.942 1.00 0.00 28 ASN A N 9
ATOM 13052 C CA . ASN A 1 23 ? -10.866 15.235 -1.714 1.00 0.00 28 ASN A CA 9
ATOM 13053 C C . ASN A 1 23 ? -10.162 14.607 -2.921 1.00 0.00 28 ASN A C 9
ATOM 13054 O O . ASN A 1 23 ? -9.273 15.190 -3.509 1.00 0.00 28 ASN A O 9
ATOM 13065 N N . GLY A 1 24 ? -10.560 13.417 -3.288 1.00 0.00 29 GLY A N 9
ATOM 13066 C CA . GLY A 1 24 ? -9.924 12.735 -4.451 1.00 0.00 29 GLY A CA 9
ATOM 13067 C C . GLY A 1 24 ? -8.771 11.859 -3.955 1.00 0.00 29 GLY A C 9
ATOM 13068 O O . GLY A 1 24 ? -7.736 11.765 -4.585 1.00 0.00 29 GLY A O 9
ATOM 13072 N N . PHE A 1 25 ? -8.935 11.225 -2.826 1.00 0.00 30 PHE A N 9
ATOM 13073 C CA . PHE A 1 25 ? -7.838 10.368 -2.293 1.00 0.00 30 PHE A CA 9
ATOM 13074 C C . PHE A 1 25 ? -8.374 9.212 -1.461 1.00 0.00 30 PHE A C 9
ATOM 13075 O O . PHE A 1 25 ? -9.370 9.324 -0.773 1.00 0.00 30 PHE A O 9
ATOM 13092 N N . LEU A 1 26 ? -7.678 8.115 -1.485 1.00 0.00 31 LEU A N 9
ATOM 13093 C CA . LEU A 1 26 ? -8.089 6.950 -0.658 1.00 0.00 31 LEU A CA 9
ATOM 13094 C C . LEU A 1 26 ? -7.027 6.739 0.403 1.00 0.00 31 LEU A C 9
ATOM 13095 O O . LEU A 1 26 ? -5.852 6.771 0.120 1.00 0.00 31 LEU A O 9
ATOM 13111 N N . SER A 1 27 ? -7.413 6.525 1.612 1.00 0.00 32 SER A N 9
ATOM 13112 C CA . SER A 1 27 ? -6.389 6.316 2.664 1.00 0.00 32 SER A CA 9
ATOM 13113 C C . SER A 1 27 ? -5.934 4.868 2.661 1.00 0.00 32 SER A C 9
ATOM 13114 O O . SER A 1 27 ? -6.694 3.972 2.365 1.00 0.00 32 SER A O 9
ATOM 13122 N N . GLY A 1 28 ? -4.697 4.629 2.990 1.00 0.00 33 GLY A N 9
ATOM 13123 C CA . GLY A 1 28 ? -4.200 3.226 3.016 1.00 0.00 33 GLY A CA 9
ATOM 13124 C C . GLY A 1 28 ? -5.245 2.360 3.718 1.00 0.00 33 GLY A C 9
ATOM 13125 O O . GLY A 1 28 ? -5.358 1.177 3.476 1.00 0.00 33 GLY A O 9
ATOM 13129 N N . ASP A 1 29 ? -6.019 2.959 4.581 1.00 0.00 34 ASP A N 9
ATOM 13130 C CA . ASP A 1 29 ? -7.073 2.195 5.301 1.00 0.00 34 ASP A CA 9
ATOM 13131 C C . ASP A 1 29 ? -8.119 1.683 4.307 1.00 0.00 34 ASP A C 9
ATOM 13132 O O . ASP A 1 29 ? -8.793 0.702 4.553 1.00 0.00 34 ASP A O 9
ATOM 13141 N N . LYS A 1 30 ? -8.248 2.327 3.176 1.00 0.00 35 LYS A N 9
ATOM 13142 C CA . LYS A 1 30 ? -9.228 1.864 2.167 1.00 0.00 35 LYS A CA 9
ATOM 13143 C C . LYS A 1 30 ? -8.486 1.047 1.119 1.00 0.00 35 LYS A C 9
ATOM 13144 O O . LYS A 1 30 ? -9.008 0.107 0.556 1.00 0.00 35 LYS A O 9
ATOM 13163 N N . VAL A 1 31 ? -7.255 1.399 0.870 1.00 0.00 36 VAL A N 9
ATOM 13164 C CA . VAL A 1 31 ? -6.456 0.639 -0.127 1.00 0.00 36 VAL A CA 9
ATOM 13165 C C . VAL A 1 31 ? -5.851 -0.608 0.526 1.00 0.00 36 VAL A C 9
ATOM 13166 O O . VAL A 1 31 ? -5.898 -1.692 -0.020 1.00 0.00 36 VAL A O 9
ATOM 13179 N N . LYS A 1 32 ? -5.276 -0.459 1.691 1.00 0.00 37 LYS A N 9
ATOM 13180 C CA . LYS A 1 32 ? -4.661 -1.631 2.377 1.00 0.00 37 LYS A CA 9
ATOM 13181 C C . LYS A 1 32 ? -5.551 -2.873 2.231 1.00 0.00 37 LYS A C 9
ATOM 13182 O O . LYS A 1 32 ? -5.076 -3.917 1.832 1.00 0.00 37 LYS A O 9
ATOM 13201 N N . PRO A 1 33 ? -6.817 -2.731 2.538 1.00 0.00 38 PRO A N 9
ATOM 13202 C CA . PRO A 1 33 ? -7.746 -3.880 2.402 1.00 0.00 38 PRO A CA 9
ATOM 13203 C C . PRO A 1 33 ? -7.945 -4.194 0.920 1.00 0.00 38 PRO A C 9
ATOM 13204 O O . PRO A 1 33 ? -8.067 -5.334 0.520 1.00 0.00 38 PRO A O 9
ATOM 13215 N N . VAL A 1 34 ? -7.959 -3.177 0.104 1.00 0.00 39 VAL A N 9
ATOM 13216 C CA . VAL A 1 34 ? -8.128 -3.383 -1.363 1.00 0.00 39 VAL A CA 9
ATOM 13217 C C . VAL A 1 34 ? -6.954 -4.203 -1.903 1.00 0.00 39 VAL A C 9
ATOM 13218 O O . VAL A 1 34 ? -7.108 -5.029 -2.781 1.00 0.00 39 VAL A O 9
ATOM 13231 N N . LEU A 1 35 ? -5.782 -3.981 -1.378 1.00 0.00 40 LEU A N 9
ATOM 13232 C CA . LEU A 1 35 ? -4.595 -4.742 -1.852 1.00 0.00 40 LEU A CA 9
ATOM 13233 C C . LEU A 1 35 ? -4.534 -6.091 -1.143 1.00 0.00 40 LEU A C 9
ATOM 13234 O O . LEU A 1 35 ? -3.929 -7.031 -1.621 1.00 0.00 40 LEU A O 9
ATOM 13250 N N . LEU A 1 36 ? -5.173 -6.196 -0.014 1.00 0.00 41 LEU A N 9
ATOM 13251 C CA . LEU A 1 36 ? -5.172 -7.484 0.723 1.00 0.00 41 LEU A CA 9
ATOM 13252 C C . LEU A 1 36 ? -6.179 -8.432 0.083 1.00 0.00 41 LEU A C 9
ATOM 13253 O O . LEU A 1 36 ? -6.198 -9.615 0.355 1.00 0.00 41 LEU A O 9
ATOM 13269 N N . ASN A 1 37 ? -7.020 -7.913 -0.764 1.00 0.00 42 ASN A N 9
ATOM 13270 C CA . ASN A 1 37 ? -8.032 -8.778 -1.420 1.00 0.00 42 ASN A CA 9
ATOM 13271 C C . ASN A 1 37 ? -7.470 -9.346 -2.725 1.00 0.00 42 ASN A C 9
ATOM 13272 O O . ASN A 1 37 ? -8.106 -10.136 -3.394 1.00 0.00 42 ASN A O 9
ATOM 13283 N N . SER A 1 38 ? -6.283 -8.949 -3.092 1.00 0.00 43 SER A N 9
ATOM 13284 C CA . SER A 1 38 ? -5.682 -9.466 -4.353 1.00 0.00 43 SER A CA 9
ATOM 13285 C C . SER A 1 38 ? -4.961 -10.790 -4.089 1.00 0.00 43 SER A C 9
ATOM 13286 O O . SER A 1 38 ? -4.151 -11.234 -4.877 1.00 0.00 43 SER A O 9
ATOM 13294 N N . LYS A 1 39 ? -5.245 -11.420 -2.983 1.00 0.00 44 LYS A N 9
ATOM 13295 C CA . LYS A 1 39 ? -4.570 -12.710 -2.670 1.00 0.00 44 LYS A CA 9
ATOM 13296 C C . LYS A 1 39 ? -3.057 -12.493 -2.582 1.00 0.00 44 LYS A C 9
ATOM 13297 O O . LYS A 1 39 ? -2.279 -13.425 -2.627 1.00 0.00 44 LYS A O 9
ATOM 13316 N N . LEU A 1 40 ? -2.637 -11.264 -2.460 1.00 0.00 45 LEU A N 9
ATOM 13317 C CA . LEU A 1 40 ? -1.178 -10.975 -2.374 1.00 0.00 45 LEU A CA 9
ATOM 13318 C C . LEU A 1 40 ? -0.759 -10.737 -0.926 1.00 0.00 45 LEU A C 9
ATOM 13319 O O . LEU A 1 40 ? -1.546 -10.293 -0.113 1.00 0.00 45 LEU A O 9
ATOM 13335 N N . PRO A 1 41 ? 0.482 -11.028 -0.658 1.00 0.00 46 PRO A N 9
ATOM 13336 C CA . PRO A 1 41 ? 1.029 -10.832 0.698 1.00 0.00 46 PRO A CA 9
ATOM 13337 C C . PRO A 1 41 ? 1.305 -9.344 0.947 1.00 0.00 46 PRO A C 9
ATOM 13338 O O . PRO A 1 41 ? 1.274 -8.537 0.041 1.00 0.00 46 PRO A O 9
ATOM 13349 N N . VAL A 1 42 ? 1.577 -8.982 2.170 1.00 0.00 47 VAL A N 9
ATOM 13350 C CA . VAL A 1 42 ? 1.855 -7.563 2.508 1.00 0.00 47 VAL A CA 9
ATOM 13351 C C . VAL A 1 42 ? 3.189 -7.139 1.893 1.00 0.00 47 VAL A C 9
ATOM 13352 O O . VAL A 1 42 ? 3.569 -5.986 1.932 1.00 0.00 47 VAL A O 9
ATOM 13365 N N . ASP A 1 43 ? 3.897 -8.065 1.306 1.00 0.00 48 ASP A N 9
ATOM 13366 C CA . ASP A 1 43 ? 5.192 -7.716 0.682 1.00 0.00 48 ASP A CA 9
ATOM 13367 C C . ASP A 1 43 ? 4.944 -7.094 -0.689 1.00 0.00 48 ASP A C 9
ATOM 13368 O O . ASP A 1 43 ? 5.663 -6.215 -1.125 1.00 0.00 48 ASP A O 9
ATOM 13377 N N . ILE A 1 44 ? 3.913 -7.522 -1.364 1.00 0.00 49 ILE A N 9
ATOM 13378 C CA . ILE A 1 44 ? 3.609 -6.927 -2.693 1.00 0.00 49 ILE A CA 9
ATOM 13379 C C . ILE A 1 44 ? 2.838 -5.633 -2.475 1.00 0.00 49 ILE A C 9
ATOM 13380 O O . ILE A 1 44 ? 3.072 -4.632 -3.121 1.00 0.00 49 ILE A O 9
ATOM 13396 N N . LEU A 1 45 ? 1.923 -5.657 -1.552 1.00 0.00 50 LEU A N 9
ATOM 13397 C CA . LEU A 1 45 ? 1.130 -4.439 -1.261 1.00 0.00 50 LEU A CA 9
ATOM 13398 C C . LEU A 1 45 ? 2.041 -3.390 -0.635 1.00 0.00 50 LEU A C 9
ATOM 13399 O O . LEU A 1 45 ? 1.827 -2.202 -0.773 1.00 0.00 50 LEU A O 9
ATOM 13415 N N . GLY A 1 46 ? 3.071 -3.821 0.040 1.00 0.00 51 GLY A N 9
ATOM 13416 C CA . GLY A 1 46 ? 4.002 -2.841 0.654 1.00 0.00 51 GLY A CA 9
ATOM 13417 C C . GLY A 1 46 ? 4.774 -2.168 -0.468 1.00 0.00 51 GLY A C 9
ATOM 13418 O O . GLY A 1 46 ? 5.254 -1.060 -0.341 1.00 0.00 51 GLY A O 9
ATOM 13422 N N . ARG A 1 47 ? 4.882 -2.840 -1.574 1.00 0.00 52 ARG A N 9
ATOM 13423 C CA . ARG A 1 47 ? 5.605 -2.267 -2.732 1.00 0.00 52 ARG A CA 9
ATOM 13424 C C . ARG A 1 47 ? 4.616 -1.731 -3.760 1.00 0.00 52 ARG A C 9
ATOM 13425 O O . ARG A 1 47 ? 4.893 -0.772 -4.455 1.00 0.00 52 ARG A O 9
ATOM 13446 N N . VAL A 1 48 ? 3.462 -2.332 -3.873 1.00 0.00 53 VAL A N 9
ATOM 13447 C CA . VAL A 1 48 ? 2.487 -1.823 -4.870 1.00 0.00 53 VAL A CA 9
ATOM 13448 C C . VAL A 1 48 ? 1.972 -0.466 -4.409 1.00 0.00 53 VAL A C 9
ATOM 13449 O O . VAL A 1 48 ? 1.766 0.429 -5.200 1.00 0.00 53 VAL A O 9
ATOM 13462 N N . TRP A 1 49 ? 1.781 -0.297 -3.132 1.00 0.00 54 TRP A N 9
ATOM 13463 C CA . TRP A 1 49 ? 1.300 1.015 -2.640 1.00 0.00 54 TRP A CA 9
ATOM 13464 C C . TRP A 1 49 ? 2.384 2.075 -2.849 1.00 0.00 54 TRP A C 9
ATOM 13465 O O . TRP A 1 49 ? 2.135 3.130 -3.392 1.00 0.00 54 TRP A O 9
ATOM 13486 N N . GLU A 1 50 ? 3.580 1.812 -2.393 1.00 0.00 55 GLU A N 9
ATOM 13487 C CA . GLU A 1 50 ? 4.659 2.829 -2.539 1.00 0.00 55 GLU A CA 9
ATOM 13488 C C . GLU A 1 50 ? 4.741 3.304 -3.985 1.00 0.00 55 GLU A C 9
ATOM 13489 O O . GLU A 1 50 ? 4.550 4.467 -4.277 1.00 0.00 55 GLU A O 9
ATOM 13501 N N . LEU A 1 51 ? 4.996 2.414 -4.897 1.00 0.00 56 LEU A N 9
ATOM 13502 C CA . LEU A 1 51 ? 5.055 2.831 -6.325 1.00 0.00 56 LEU A CA 9
ATOM 13503 C C . LEU A 1 51 ? 3.679 3.374 -6.735 1.00 0.00 56 LEU A C 9
ATOM 13504 O O . LEU A 1 51 ? 3.526 4.004 -7.762 1.00 0.00 56 LEU A O 9
ATOM 13520 N N . SER A 1 52 ? 2.679 3.139 -5.918 1.00 0.00 57 SER A N 9
ATOM 13521 C CA . SER A 1 52 ? 1.306 3.642 -6.223 1.00 0.00 57 SER A CA 9
ATOM 13522 C C . SER A 1 52 ? 1.078 4.996 -5.546 1.00 0.00 57 SER A C 9
ATOM 13523 O O . SER A 1 52 ? 0.296 5.804 -6.005 1.00 0.00 57 SER A O 9
ATOM 13531 N N . ASP A 1 53 ? 1.753 5.251 -4.458 1.00 0.00 58 ASP A N 9
ATOM 13532 C CA . ASP A 1 53 ? 1.573 6.553 -3.755 1.00 0.00 58 ASP A CA 9
ATOM 13533 C C . ASP A 1 53 ? 2.369 7.648 -4.469 1.00 0.00 58 ASP A C 9
ATOM 13534 O O . ASP A 1 53 ? 3.367 8.131 -3.971 1.00 0.00 58 ASP A O 9
ATOM 13543 N N . ILE A 1 54 ? 1.936 8.040 -5.635 1.00 0.00 59 ILE A N 9
ATOM 13544 C CA . ILE A 1 54 ? 2.667 9.099 -6.387 1.00 0.00 59 ILE A CA 9
ATOM 13545 C C . ILE A 1 54 ? 2.990 10.280 -5.464 1.00 0.00 59 ILE A C 9
ATOM 13546 O O . ILE A 1 54 ? 4.007 10.929 -5.602 1.00 0.00 59 ILE A O 9
ATOM 13562 N N . ASP A 1 55 ? 2.128 10.564 -4.524 1.00 0.00 60 ASP A N 9
ATOM 13563 C CA . ASP A 1 55 ? 2.385 11.704 -3.594 1.00 0.00 60 ASP A CA 9
ATOM 13564 C C . ASP A 1 55 ? 3.074 11.202 -2.324 1.00 0.00 60 ASP A C 9
ATOM 13565 O O . ASP A 1 55 ? 3.773 11.935 -1.654 1.00 0.00 60 ASP A O 9
ATOM 13574 N N . HIS A 1 56 ? 2.883 9.957 -1.988 1.00 0.00 61 HIS A N 9
ATOM 13575 C CA . HIS A 1 56 ? 3.527 9.404 -0.759 1.00 0.00 61 HIS A CA 9
ATOM 13576 C C . HIS A 1 56 ? 2.976 10.105 0.486 1.00 0.00 61 HIS A C 9
ATOM 13577 O O . HIS A 1 56 ? 3.716 10.494 1.368 1.00 0.00 61 HIS A O 9
ATOM 13591 N N . ASP A 1 57 ? 1.684 10.274 0.564 1.00 0.00 62 ASP A N 9
ATOM 13592 C CA . ASP A 1 57 ? 1.094 10.956 1.753 1.00 0.00 62 ASP A CA 9
ATOM 13593 C C . ASP A 1 57 ? 0.296 9.961 2.603 1.00 0.00 62 ASP A C 9
ATOM 13594 O O . ASP A 1 57 ? -0.274 10.316 3.615 1.00 0.00 62 ASP A O 9
ATOM 13603 N N . GLY A 1 58 ? 0.252 8.719 2.204 1.00 0.00 63 GLY A N 9
ATOM 13604 C CA . GLY A 1 58 ? -0.510 7.712 2.997 1.00 0.00 63 GLY A CA 9
ATOM 13605 C C . GLY A 1 58 ? -1.909 7.543 2.399 1.00 0.00 63 GLY A C 9
ATOM 13606 O O . GLY A 1 58 ? -2.812 7.045 3.043 1.00 0.00 63 GLY A O 9
ATOM 13610 N N . MET A 1 59 ? -2.096 7.945 1.164 1.00 0.00 64 MET A N 9
ATOM 13611 C CA . MET A 1 59 ? -3.437 7.807 0.506 1.00 0.00 64 MET A CA 9
ATOM 13612 C C . MET A 1 59 ? -3.258 7.587 -1.005 1.00 0.00 64 MET A C 9
ATOM 13613 O O . MET A 1 59 ? -2.219 7.877 -1.564 1.00 0.00 64 MET A O 9
ATOM 13627 N N . LEU A 1 60 ? -4.270 7.093 -1.669 1.00 0.00 65 LEU A N 9
ATOM 13628 C CA . LEU A 1 60 ? -4.168 6.876 -3.144 1.00 0.00 65 LEU A CA 9
ATOM 13629 C C . LEU A 1 60 ? -5.223 7.715 -3.877 1.00 0.00 65 LEU A C 9
ATOM 13630 O O . LEU A 1 60 ? -6.409 7.513 -3.714 1.00 0.00 65 LEU A O 9
ATOM 13646 N N . ASP A 1 61 ? -4.800 8.651 -4.684 1.00 0.00 66 ASP A N 9
ATOM 13647 C CA . ASP A 1 61 ? -5.782 9.494 -5.427 1.00 0.00 66 ASP A CA 9
ATOM 13648 C C . ASP A 1 61 ? -6.463 8.668 -6.515 1.00 0.00 66 ASP A C 9
ATOM 13649 O O . ASP A 1 61 ? -6.050 7.567 -6.818 1.00 0.00 66 ASP A O 9
ATOM 13658 N N . ARG A 1 62 ? -7.503 9.185 -7.108 1.00 0.00 67 ARG A N 9
ATOM 13659 C CA . ARG A 1 62 ? -8.196 8.408 -8.179 1.00 0.00 67 ARG A CA 9
ATOM 13660 C C . ARG A 1 62 ? -7.186 7.975 -9.247 1.00 0.00 67 ARG A C 9
ATOM 13661 O O . ARG A 1 62 ? -7.257 6.883 -9.777 1.00 0.00 67 ARG A O 9
ATOM 13682 N N . ASP A 1 63 ? -6.235 8.812 -9.550 1.00 0.00 68 ASP A N 9
ATOM 13683 C CA . ASP A 1 63 ? -5.212 8.441 -10.565 1.00 0.00 68 ASP A CA 9
ATOM 13684 C C . ASP A 1 63 ? -4.100 7.648 -9.886 1.00 0.00 68 ASP A C 9
ATOM 13685 O O . ASP A 1 63 ? -3.475 6.792 -10.481 1.00 0.00 68 ASP A O 9
ATOM 13694 N N . GLU A 1 64 ? -3.865 7.918 -8.633 1.00 0.00 69 GLU A N 9
ATOM 13695 C CA . GLU A 1 64 ? -2.814 7.173 -7.899 1.00 0.00 69 GLU A CA 9
ATOM 13696 C C . GLU A 1 64 ? -3.318 5.772 -7.591 1.00 0.00 69 GLU A C 9
ATOM 13697 O O . GLU A 1 64 ? -2.639 4.789 -7.812 1.00 0.00 69 GLU A O 9
ATOM 13709 N N . PHE A 1 65 ? -4.520 5.674 -7.102 1.00 0.00 70 PHE A N 9
ATOM 13710 C CA . PHE A 1 65 ? -5.083 4.336 -6.802 1.00 0.00 70 PHE A CA 9
ATOM 13711 C C . PHE A 1 65 ? -5.101 3.519 -8.088 1.00 0.00 70 PHE A C 9
ATOM 13712 O O . PHE A 1 65 ? -5.110 2.309 -8.069 1.00 0.00 70 PHE A O 9
ATOM 13729 N N . ALA A 1 66 ? -5.091 4.181 -9.209 1.00 0.00 71 ALA A N 9
ATOM 13730 C CA . ALA A 1 66 ? -5.099 3.440 -10.504 1.00 0.00 71 ALA A CA 9
ATOM 13731 C C . ALA A 1 66 ? -3.785 2.686 -10.668 1.00 0.00 71 ALA A C 9
ATOM 13732 O O . ALA A 1 66 ? -3.752 1.502 -10.957 1.00 0.00 71 ALA A O 9
ATOM 13739 N N . VAL A 1 67 ? -2.701 3.374 -10.479 1.00 0.00 72 VAL A N 9
ATOM 13740 C CA . VAL A 1 67 ? -1.369 2.732 -10.613 1.00 0.00 72 VAL A CA 9
ATOM 13741 C C . VAL A 1 67 ? -1.262 1.539 -9.661 1.00 0.00 72 VAL A C 9
ATOM 13742 O O . VAL A 1 67 ? -0.505 0.613 -9.883 1.00 0.00 72 VAL A O 9
ATOM 13755 N N . ALA A 1 68 ? -2.004 1.569 -8.589 1.00 0.00 73 ALA A N 9
ATOM 13756 C CA . ALA A 1 68 ? -1.939 0.456 -7.598 1.00 0.00 73 ALA A CA 9
ATOM 13757 C C . ALA A 1 68 ? -2.862 -0.700 -7.985 1.00 0.00 73 ALA A C 9
ATOM 13758 O O . ALA A 1 68 ? -2.845 -1.743 -7.363 1.00 0.00 73 ALA A O 9
ATOM 13765 N N . MET A 1 69 ? -3.670 -0.543 -8.996 1.00 0.00 74 MET A N 9
ATOM 13766 C CA . MET A 1 69 ? -4.576 -1.668 -9.372 1.00 0.00 74 MET A CA 9
ATOM 13767 C C . MET A 1 69 ? -3.892 -2.580 -10.386 1.00 0.00 74 MET A C 9
ATOM 13768 O O . MET A 1 69 ? -3.984 -3.789 -10.301 1.00 0.00 74 MET A O 9
ATOM 13782 N N . PHE A 1 70 ? -3.186 -2.027 -11.327 1.00 0.00 75 PHE A N 9
ATOM 13783 C CA . PHE A 1 70 ? -2.487 -2.899 -12.310 1.00 0.00 75 PHE A CA 9
ATOM 13784 C C . PHE A 1 70 ? -1.236 -3.470 -11.639 1.00 0.00 75 PHE A C 9
ATOM 13785 O O . PHE A 1 70 ? -0.695 -4.476 -12.051 1.00 0.00 75 PHE A O 9
ATOM 13802 N N . LEU A 1 71 ? -0.801 -2.842 -10.578 1.00 0.00 76 LEU A N 9
ATOM 13803 C CA . LEU A 1 71 ? 0.385 -3.351 -9.840 1.00 0.00 76 LEU A CA 9
ATOM 13804 C C . LEU A 1 71 ? -0.047 -4.543 -8.988 1.00 0.00 76 LEU A C 9
ATOM 13805 O O . LEU A 1 71 ? 0.737 -5.409 -8.653 1.00 0.00 76 LEU A O 9
ATOM 13821 N N . VAL A 1 72 ? -1.306 -4.589 -8.645 1.00 0.00 77 VAL A N 9
ATOM 13822 C CA . VAL A 1 72 ? -1.829 -5.715 -7.824 1.00 0.00 77 VAL A CA 9
ATOM 13823 C C . VAL A 1 72 ? -2.338 -6.834 -8.730 1.00 0.00 77 VAL A C 9
ATOM 13824 O O . VAL A 1 72 ? -2.228 -7.997 -8.408 1.00 0.00 77 VAL A O 9
ATOM 13837 N N . TYR A 1 73 ? -2.898 -6.490 -9.858 1.00 0.00 78 TYR A N 9
ATOM 13838 C CA . TYR A 1 73 ? -3.420 -7.535 -10.783 1.00 0.00 78 TYR A CA 9
ATOM 13839 C C . TYR A 1 73 ? -2.266 -8.237 -11.499 1.00 0.00 78 TYR A C 9
ATOM 13840 O O . TYR A 1 73 ? -2.379 -9.376 -11.909 1.00 0.00 78 TYR A O 9
ATOM 13858 N N . CYS A 1 74 ? -1.156 -7.572 -11.649 1.00 0.00 79 CYS A N 9
ATOM 13859 C CA . CYS A 1 74 ? 0.001 -8.209 -12.333 1.00 0.00 79 CYS A CA 9
ATOM 13860 C C . CYS A 1 74 ? 0.726 -9.124 -11.351 1.00 0.00 79 CYS A C 9
ATOM 13861 O O . CYS A 1 74 ? 1.498 -9.979 -11.736 1.00 0.00 79 CYS A O 9
ATOM 13869 N N . ALA A 1 75 ? 0.463 -8.969 -10.081 1.00 0.00 80 ALA A N 9
ATOM 13870 C CA . ALA A 1 75 ? 1.121 -9.848 -9.078 1.00 0.00 80 ALA A CA 9
ATOM 13871 C C . ALA A 1 75 ? 0.274 -11.105 -8.889 1.00 0.00 80 ALA A C 9
ATOM 13872 O O . ALA A 1 75 ? 0.677 -12.054 -8.245 1.00 0.00 80 ALA A O 9
ATOM 13879 N N . LEU A 1 76 ? -0.901 -11.114 -9.456 1.00 0.00 81 LEU A N 9
ATOM 13880 C CA . LEU A 1 76 ? -1.788 -12.303 -9.328 1.00 0.00 81 LEU A CA 9
ATOM 13881 C C . LEU A 1 76 ? -1.510 -13.263 -10.471 1.00 0.00 81 LEU A C 9
ATOM 13882 O O . LEU A 1 76 ? -1.395 -14.458 -10.289 1.00 0.00 81 LEU A O 9
ATOM 13898 N N . GLU A 1 77 ? -1.400 -12.738 -11.656 1.00 0.00 82 GLU A N 9
ATOM 13899 C CA . GLU A 1 77 ? -1.128 -13.601 -12.829 1.00 0.00 82 GLU A CA 9
ATOM 13900 C C . GLU A 1 77 ? 0.294 -14.144 -12.758 1.00 0.00 82 GLU A C 9
ATOM 13901 O O . GLU A 1 77 ? 0.523 -15.333 -12.855 1.00 0.00 82 GLU A O 9
ATOM 13913 N N . LYS A 1 78 ? 1.253 -13.281 -12.591 1.00 0.00 83 LYS A N 9
ATOM 13914 C CA . LYS A 1 78 ? 2.662 -13.759 -12.516 1.00 0.00 83 LYS A CA 9
ATOM 13915 C C . LYS A 1 78 ? 3.640 -12.585 -12.387 1.00 0.00 83 LYS A C 9
ATOM 13916 O O . LYS A 1 78 ? 4.722 -12.723 -11.854 1.00 0.00 83 LYS A O 9
ATOM 13935 N N . GLU A 1 79 ? 3.277 -11.438 -12.891 1.00 0.00 84 GLU A N 9
ATOM 13936 C CA . GLU A 1 79 ? 4.198 -10.265 -12.820 1.00 0.00 84 GLU A CA 9
ATOM 13937 C C . GLU A 1 79 ? 4.389 -9.800 -11.375 1.00 0.00 84 GLU A C 9
ATOM 13938 O O . GLU A 1 79 ? 3.478 -9.282 -10.761 1.00 0.00 84 GLU A O 9
ATOM 13950 N N . PRO A 1 80 ? 5.584 -9.983 -10.884 1.00 0.00 85 PRO A N 9
ATOM 13951 C CA . PRO A 1 80 ? 5.908 -9.559 -9.503 1.00 0.00 85 PRO A CA 9
ATOM 13952 C C . PRO A 1 80 ? 5.934 -8.031 -9.427 1.00 0.00 85 PRO A C 9
ATOM 13953 O O . PRO A 1 80 ? 5.633 -7.353 -10.390 1.00 0.00 85 PRO A O 9
ATOM 13964 N N . VAL A 1 81 ? 6.279 -7.479 -8.300 1.00 0.00 86 VAL A N 9
ATOM 13965 C CA . VAL A 1 81 ? 6.306 -5.993 -8.186 1.00 0.00 86 VAL A CA 9
ATOM 13966 C C . VAL A 1 81 ? 7.646 -5.513 -7.621 1.00 0.00 86 VAL A C 9
ATOM 13967 O O . VAL A 1 81 ? 8.017 -5.871 -6.522 1.00 0.00 86 VAL A O 9
ATOM 13980 N N . PRO A 1 82 ? 8.320 -4.701 -8.390 1.00 0.00 87 PRO A N 9
ATOM 13981 C CA . PRO A 1 82 ? 9.617 -4.147 -7.955 1.00 0.00 87 PRO A CA 9
ATOM 13982 C C . PRO A 1 82 ? 9.369 -2.902 -7.100 1.00 0.00 87 PRO A C 9
ATOM 13983 O O . PRO A 1 82 ? 8.241 -2.517 -6.875 1.00 0.00 87 PRO A O 9
ATOM 13994 N N . MET A 1 83 ? 10.401 -2.267 -6.621 1.00 0.00 88 MET A N 9
ATOM 13995 C CA . MET A 1 83 ? 10.186 -1.048 -5.787 1.00 0.00 88 MET A CA 9
ATOM 13996 C C . MET A 1 83 ? 10.539 0.206 -6.576 1.00 0.00 88 MET A C 9
ATOM 13997 O O . MET A 1 83 ? 10.671 1.276 -6.018 1.00 0.00 88 MET A O 9
ATOM 14011 N N . SER A 1 84 ? 10.731 0.091 -7.855 1.00 0.00 89 SER A N 9
ATOM 14012 C CA . SER A 1 84 ? 11.116 1.299 -8.624 1.00 0.00 89 SER A CA 9
ATOM 14013 C C . SER A 1 84 ? 10.009 1.758 -9.554 1.00 0.00 89 SER A C 9
ATOM 14014 O O . SER A 1 84 ? 9.776 1.193 -10.601 1.00 0.00 89 SER A O 9
ATOM 14022 N N . LEU A 1 85 ? 9.348 2.799 -9.171 1.00 0.00 90 LEU A N 9
ATOM 14023 C CA . LEU A 1 85 ? 8.249 3.353 -10.016 1.00 0.00 90 LEU A CA 9
ATOM 14024 C C . LEU A 1 85 ? 8.767 3.650 -11.428 1.00 0.00 90 LEU A C 9
ATOM 14025 O O . LEU A 1 85 ? 9.468 4.620 -11.636 1.00 0.00 90 LEU A O 9
ATOM 14041 N N . PRO A 1 86 ? 8.402 2.806 -12.359 1.00 0.00 91 PRO A N 9
ATOM 14042 C CA . PRO A 1 86 ? 8.841 2.994 -13.767 1.00 0.00 91 PRO A CA 9
ATOM 14043 C C . PRO A 1 86 ? 8.189 4.241 -14.377 1.00 0.00 91 PRO A C 9
ATOM 14044 O O . PRO A 1 86 ? 7.052 4.555 -14.086 1.00 0.00 91 PRO A O 9
ATOM 14055 N N . PRO A 1 87 ? 8.947 4.911 -15.203 1.00 0.00 92 PRO A N 9
ATOM 14056 C CA . PRO A 1 87 ? 8.459 6.147 -15.871 1.00 0.00 92 PRO A CA 9
ATOM 14057 C C . PRO A 1 87 ? 7.419 5.816 -16.946 1.00 0.00 92 PRO A C 9
ATOM 14058 O O . PRO A 1 87 ? 6.820 6.694 -17.535 1.00 0.00 92 PRO A O 9
ATOM 14069 N N . ALA A 1 88 ? 7.196 4.560 -17.202 1.00 0.00 93 ALA A N 9
ATOM 14070 C CA . ALA A 1 88 ? 6.189 4.175 -18.233 1.00 0.00 93 ALA A CA 9
ATOM 14071 C C . ALA A 1 88 ? 4.809 4.083 -17.588 1.00 0.00 93 ALA A C 9
ATOM 14072 O O . ALA A 1 88 ? 3.813 3.847 -18.243 1.00 0.00 93 ALA A O 9
ATOM 14079 N N . LEU A 1 89 ? 4.754 4.255 -16.300 1.00 0.00 94 LEU A N 9
ATOM 14080 C CA . LEU A 1 89 ? 3.459 4.164 -15.582 1.00 0.00 94 LEU A CA 9
ATOM 14081 C C . LEU A 1 89 ? 3.192 5.472 -14.824 1.00 0.00 94 LEU A C 9
ATOM 14082 O O . LEU A 1 89 ? 2.178 5.632 -14.174 1.00 0.00 94 LEU A O 9
ATOM 14098 N N . VAL A 1 90 ? 4.109 6.397 -14.891 1.00 0.00 95 VAL A N 9
ATOM 14099 C CA . VAL A 1 90 ? 3.926 7.683 -14.162 1.00 0.00 95 VAL A CA 9
ATOM 14100 C C . VAL A 1 90 ? 3.296 8.737 -15.074 1.00 0.00 95 VAL A C 9
ATOM 14101 O O . VAL A 1 90 ? 3.690 8.890 -16.213 1.00 0.00 95 VAL A O 9
ATOM 14114 N N . PRO A 1 91 ? 2.338 9.439 -14.530 1.00 0.00 96 PRO A N 9
ATOM 14115 C CA . PRO A 1 91 ? 1.646 10.504 -15.296 1.00 0.00 96 PRO A CA 9
ATOM 14116 C C . PRO A 1 91 ? 2.572 11.710 -15.474 1.00 0.00 96 PRO A C 9
ATOM 14117 O O . PRO A 1 91 ? 3.552 11.849 -14.769 1.00 0.00 96 PRO A O 9
ATOM 14128 N N . PRO A 1 92 ? 2.231 12.543 -16.418 1.00 0.00 97 PRO A N 9
ATOM 14129 C CA . PRO A 1 92 ? 3.045 13.750 -16.700 1.00 0.00 97 PRO A CA 9
ATOM 14130 C C . PRO A 1 92 ? 2.904 14.773 -15.570 1.00 0.00 97 PRO A C 9
ATOM 14131 O O . PRO A 1 92 ? 3.544 15.806 -15.574 1.00 0.00 97 PRO A O 9
ATOM 14142 N N . SER A 1 93 ? 2.080 14.495 -14.598 1.00 0.00 98 SER A N 9
ATOM 14143 C CA . SER A 1 93 ? 1.916 15.457 -13.472 1.00 0.00 98 SER A CA 9
ATOM 14144 C C . SER A 1 93 ? 3.073 15.301 -12.489 1.00 0.00 98 SER A C 9
ATOM 14145 O O . SER A 1 93 ? 3.493 16.246 -11.850 1.00 0.00 98 SER A O 9
ATOM 14153 N N . LYS A 1 94 ? 3.603 14.118 -12.377 1.00 0.00 99 LYS A N 9
ATOM 14154 C CA . LYS A 1 94 ? 4.745 13.898 -11.451 1.00 0.00 99 LYS A CA 9
ATOM 14155 C C . LYS A 1 94 ? 6.054 14.038 -12.225 1.00 0.00 99 LYS A C 9
ATOM 14156 O O . LYS A 1 94 ? 7.110 13.657 -11.761 1.00 0.00 99 LYS A O 9
ATOM 14175 N N . ARG A 1 95 ? 5.990 14.577 -13.413 1.00 0.00 100 ARG A N 9
ATOM 14176 C CA . ARG A 1 95 ? 7.232 14.733 -14.224 1.00 0.00 100 ARG A CA 9
ATOM 14177 C C . ARG A 1 95 ? 7.714 16.184 -14.203 1.00 0.00 100 ARG A C 9
ATOM 14178 O O . ARG A 1 95 ? 6.950 17.109 -14.393 1.00 0.00 100 ARG A O 9
ATOM 14199 N N . SER B 2 6 ? 8.467 5.654 3.597 1.00 0.00 107 SER B N 9
ATOM 14200 C CA . SER B 2 6 ? 7.288 5.822 2.695 1.00 0.00 107 SER B CA 9
ATOM 14201 C C . SER B 2 6 ? 5.998 5.463 3.438 1.00 0.00 107 SER B C 9
ATOM 14202 O O . SER B 2 6 ? 5.937 4.486 4.159 1.00 0.00 107 SER B O 9
ATOM 14210 N N . THR B 2 7 ? 4.965 6.244 3.264 1.00 0.00 108 THR B N 9
ATOM 14211 C CA . THR B 2 7 ? 3.679 5.943 3.959 1.00 0.00 108 THR B CA 9
ATOM 14212 C C . THR B 2 7 ? 3.125 4.602 3.471 1.00 0.00 108 THR B C 9
ATOM 14213 O O . THR B 2 7 ? 2.252 4.550 2.627 1.00 0.00 108 THR B O 9
ATOM 14224 N N . ASN B 2 8 ? 3.628 3.517 3.990 1.00 0.00 109 ASN B N 9
ATOM 14225 C CA . ASN B 2 8 ? 3.133 2.183 3.546 1.00 0.00 109 ASN B CA 9
ATOM 14226 C C . ASN B 2 8 ? 2.425 1.460 4.698 1.00 0.00 109 ASN B C 9
ATOM 14227 O O . ASN B 2 8 ? 3.002 1.259 5.749 1.00 0.00 109 ASN B O 9
ATOM 14238 N N . PRO B 2 9 ? 1.192 1.096 4.460 1.00 0.00 110 PRO B N 9
ATOM 14239 C CA . PRO B 2 9 ? 0.392 0.392 5.491 1.00 0.00 110 PRO B CA 9
ATOM 14240 C C . PRO B 2 9 ? 0.801 -1.087 5.582 1.00 0.00 110 PRO B C 9
ATOM 14241 O O . PRO B 2 9 ? 0.400 -1.792 6.487 1.00 0.00 110 PRO B O 9
ATOM 14252 N N . PHE B 2 10 ? 1.594 -1.560 4.656 1.00 0.00 111 PHE B N 9
ATOM 14253 C CA . PHE B 2 10 ? 2.024 -2.993 4.697 1.00 0.00 111 PHE B CA 9
ATOM 14254 C C . PHE B 2 10 ? 3.431 -3.107 5.291 1.00 0.00 111 PHE B C 9
ATOM 14255 O O . PHE B 2 10 ? 3.759 -4.074 5.948 1.00 0.00 111 PHE B O 9
ATOM 14272 N N . LEU B 2 11 ? 4.265 -2.127 5.066 1.00 0.00 112 LEU B N 9
ATOM 14273 C CA . LEU B 2 11 ? 5.651 -2.181 5.619 1.00 0.00 112 LEU B CA 9
ATOM 14274 C C . LEU B 2 11 ? 5.683 -1.573 7.024 1.00 0.00 112 LEU B C 9
ATOM 14275 O O . LEU B 2 11 ? 6.189 -0.472 7.159 1.00 0.00 112 LEU B O 9
ATOM 14293 N N . PRO A 1 1 ? 2.501 5.322 -23.040 1.00 0.00 6 PRO A N 10
ATOM 14294 C CA . PRO A 1 1 ? 1.789 6.265 -22.142 1.00 0.00 6 PRO A CA 10
ATOM 14295 C C . PRO A 1 1 ? 1.654 5.671 -20.739 1.00 0.00 6 PRO A C 10
ATOM 14296 O O . PRO A 1 1 ? 2.311 4.708 -20.396 1.00 0.00 6 PRO A O 10
ATOM 14307 N N . TRP A 1 2 ? 0.812 6.239 -19.924 1.00 0.00 7 TRP A N 10
ATOM 14308 C CA . TRP A 1 2 ? 0.638 5.715 -18.543 1.00 0.00 7 TRP A CA 10
ATOM 14309 C C . TRP A 1 2 ? 0.364 4.212 -18.583 1.00 0.00 7 TRP A C 10
ATOM 14310 O O . TRP A 1 2 ? -0.568 3.758 -19.216 1.00 0.00 7 TRP A O 10
ATOM 14331 N N . ALA A 1 3 ? 1.162 3.434 -17.905 1.00 0.00 8 ALA A N 10
ATOM 14332 C CA . ALA A 1 3 ? 0.937 1.962 -17.901 1.00 0.00 8 ALA A CA 10
ATOM 14333 C C . ALA A 1 3 ? -0.549 1.669 -17.697 1.00 0.00 8 ALA A C 10
ATOM 14334 O O . ALA A 1 3 ? -1.051 0.634 -18.090 1.00 0.00 8 ALA A O 10
ATOM 14341 N N . VAL A 1 4 ? -1.256 2.576 -17.081 1.00 0.00 9 VAL A N 10
ATOM 14342 C CA . VAL A 1 4 ? -2.710 2.355 -16.845 1.00 0.00 9 VAL A CA 10
ATOM 14343 C C . VAL A 1 4 ? -3.530 3.056 -17.929 1.00 0.00 9 VAL A C 10
ATOM 14344 O O . VAL A 1 4 ? -3.374 4.235 -18.179 1.00 0.00 9 VAL A O 10
ATOM 14357 N N . LYS A 1 5 ? -4.402 2.336 -18.575 1.00 0.00 10 LYS A N 10
ATOM 14358 C CA . LYS A 1 5 ? -5.234 2.952 -19.646 1.00 0.00 10 LYS A CA 10
ATOM 14359 C C . LYS A 1 5 ? -6.585 3.384 -19.072 1.00 0.00 10 LYS A C 10
ATOM 14360 O O . LYS A 1 5 ? -6.832 3.224 -17.892 1.00 0.00 10 LYS A O 10
ATOM 14379 N N . PRO A 1 6 ? -7.425 3.916 -19.923 1.00 0.00 11 PRO A N 10
ATOM 14380 C CA . PRO A 1 6 ? -8.768 4.365 -19.479 1.00 0.00 11 PRO A CA 10
ATOM 14381 C C . PRO A 1 6 ? -9.602 3.158 -19.053 1.00 0.00 11 PRO A C 10
ATOM 14382 O O . PRO A 1 6 ? -10.354 3.214 -18.100 1.00 0.00 11 PRO A O 10
ATOM 14393 N N . GLU A 1 7 ? -9.461 2.057 -19.740 1.00 0.00 12 GLU A N 10
ATOM 14394 C CA . GLU A 1 7 ? -10.234 0.845 -19.353 1.00 0.00 12 GLU A CA 10
ATOM 14395 C C . GLU A 1 7 ? -9.746 0.357 -17.993 1.00 0.00 12 GLU A C 10
ATOM 14396 O O . GLU A 1 7 ? -10.509 -0.133 -17.184 1.00 0.00 12 GLU A O 10
ATOM 14408 N N . ASP A 1 8 ? -8.482 0.517 -17.723 1.00 0.00 13 ASP A N 10
ATOM 14409 C CA . ASP A 1 8 ? -7.947 0.095 -16.404 1.00 0.00 13 ASP A CA 10
ATOM 14410 C C . ASP A 1 8 ? -8.220 1.212 -15.405 1.00 0.00 13 ASP A C 10
ATOM 14411 O O . ASP A 1 8 ? -8.622 0.982 -14.284 1.00 0.00 13 ASP A O 10
ATOM 14420 N N . LYS A 1 9 ? -8.025 2.430 -15.828 1.00 0.00 14 LYS A N 10
ATOM 14421 C CA . LYS A 1 9 ? -8.289 3.589 -14.936 1.00 0.00 14 LYS A CA 10
ATOM 14422 C C . LYS A 1 9 ? -9.792 3.697 -14.683 1.00 0.00 14 LYS A C 10
ATOM 14423 O O . LYS A 1 9 ? -10.235 4.367 -13.770 1.00 0.00 14 LYS A O 10
ATOM 14442 N N . ALA A 1 10 ? -10.579 3.030 -15.482 1.00 0.00 15 ALA A N 10
ATOM 14443 C CA . ALA A 1 10 ? -12.053 3.082 -15.286 1.00 0.00 15 ALA A CA 10
ATOM 14444 C C . ALA A 1 10 ? -12.455 2.064 -14.225 1.00 0.00 15 ALA A C 10
ATOM 14445 O O . ALA A 1 10 ? -13.300 2.319 -13.389 1.00 0.00 15 ALA A O 10
ATOM 14452 N N . LYS A 1 11 ? -11.835 0.918 -14.238 1.00 0.00 16 LYS A N 10
ATOM 14453 C CA . LYS A 1 11 ? -12.160 -0.110 -13.217 1.00 0.00 16 LYS A CA 10
ATOM 14454 C C . LYS A 1 11 ? -11.398 0.219 -11.932 1.00 0.00 16 LYS A C 10
ATOM 14455 O O . LYS A 1 11 ? -11.764 -0.195 -10.851 1.00 0.00 16 LYS A O 10
ATOM 14474 N N . TYR A 1 12 ? -10.353 0.991 -12.053 1.00 0.00 17 TYR A N 10
ATOM 14475 C CA . TYR A 1 12 ? -9.574 1.390 -10.850 1.00 0.00 17 TYR A CA 10
ATOM 14476 C C . TYR A 1 12 ? -10.283 2.556 -10.171 1.00 0.00 17 TYR A C 10
ATOM 14477 O O . TYR A 1 12 ? -10.308 2.674 -8.961 1.00 0.00 17 TYR A O 10
ATOM 14495 N N . ASP A 1 13 ? -10.858 3.424 -10.958 1.00 0.00 18 ASP A N 10
ATOM 14496 C CA . ASP A 1 13 ? -11.571 4.602 -10.381 1.00 0.00 18 ASP A CA 10
ATOM 14497 C C . ASP A 1 13 ? -12.921 4.174 -9.811 1.00 0.00 18 ASP A C 10
ATOM 14498 O O . ASP A 1 13 ? -13.591 4.931 -9.137 1.00 0.00 18 ASP A O 10
ATOM 14507 N N . ALA A 1 14 ? -13.315 2.958 -10.055 1.00 0.00 19 ALA A N 10
ATOM 14508 C CA . ALA A 1 14 ? -14.608 2.477 -9.502 1.00 0.00 19 ALA A CA 10
ATOM 14509 C C . ALA A 1 14 ? -14.313 1.798 -8.178 1.00 0.00 19 ALA A C 10
ATOM 14510 O O . ALA A 1 14 ? -15.091 1.837 -7.247 1.00 0.00 19 ALA A O 10
ATOM 14517 N N . ILE A 1 15 ? -13.158 1.207 -8.090 1.00 0.00 20 ILE A N 10
ATOM 14518 C CA . ILE A 1 15 ? -12.741 0.552 -6.836 1.00 0.00 20 ILE A CA 10
ATOM 14519 C C . ILE A 1 15 ? -12.238 1.638 -5.888 1.00 0.00 20 ILE A C 10
ATOM 14520 O O . ILE A 1 15 ? -12.424 1.580 -4.689 1.00 0.00 20 ILE A O 10
ATOM 14536 N N . PHE A 1 16 ? -11.614 2.643 -6.442 1.00 0.00 21 PHE A N 10
ATOM 14537 C CA . PHE A 1 16 ? -11.104 3.763 -5.611 1.00 0.00 21 PHE A CA 10
ATOM 14538 C C . PHE A 1 16 ? -12.295 4.521 -5.015 1.00 0.00 21 PHE A C 10
ATOM 14539 O O . PHE A 1 16 ? -12.246 5.013 -3.907 1.00 0.00 21 PHE A O 10
ATOM 14556 N N . ASP A 1 17 ? -13.369 4.602 -5.746 1.00 0.00 22 ASP A N 10
ATOM 14557 C CA . ASP A 1 17 ? -14.574 5.307 -5.228 1.00 0.00 22 ASP A CA 10
ATOM 14558 C C . ASP A 1 17 ? -15.490 4.317 -4.507 1.00 0.00 22 ASP A C 10
ATOM 14559 O O . ASP A 1 17 ? -16.456 4.697 -3.877 1.00 0.00 22 ASP A O 10
ATOM 14568 N N . SER A 1 18 ? -15.185 3.049 -4.582 1.00 0.00 23 SER A N 10
ATOM 14569 C CA . SER A 1 18 ? -16.031 2.040 -3.885 1.00 0.00 23 SER A CA 10
ATOM 14570 C C . SER A 1 18 ? -15.696 2.061 -2.399 1.00 0.00 23 SER A C 10
ATOM 14571 O O . SER A 1 18 ? -16.417 1.540 -1.572 1.00 0.00 23 SER A O 10
ATOM 14579 N N . LEU A 1 19 ? -14.601 2.679 -2.064 1.00 0.00 24 LEU A N 10
ATOM 14580 C CA . LEU A 1 19 ? -14.189 2.770 -0.643 1.00 0.00 24 LEU A CA 10
ATOM 14581 C C . LEU A 1 19 ? -14.727 4.068 -0.053 1.00 0.00 24 LEU A C 10
ATOM 14582 O O . LEU A 1 19 ? -15.425 4.063 0.940 1.00 0.00 24 LEU A O 10
ATOM 14598 N N . SER A 1 20 ? -14.389 5.164 -0.693 1.00 0.00 25 SER A N 10
ATOM 14599 C CA . SER A 1 20 ? -14.826 6.541 -0.259 1.00 0.00 25 SER A CA 10
ATOM 14600 C C . SER A 1 20 ? -13.657 7.505 -0.452 1.00 0.00 25 SER A C 10
ATOM 14601 O O . SER A 1 20 ? -12.777 7.587 0.381 1.00 0.00 25 SER A O 10
ATOM 14609 N N . PRO A 1 21 ? -13.676 8.192 -1.553 1.00 0.00 26 PRO A N 10
ATOM 14610 C CA . PRO A 1 21 ? -12.589 9.146 -1.867 1.00 0.00 26 PRO A CA 10
ATOM 14611 C C . PRO A 1 21 ? -12.713 10.413 -1.022 1.00 0.00 26 PRO A C 10
ATOM 14612 O O . PRO A 1 21 ? -13.793 10.835 -0.663 1.00 0.00 26 PRO A O 10
ATOM 14623 N N . VAL A 1 22 ? -11.607 11.028 -0.722 1.00 0.00 27 VAL A N 10
ATOM 14624 C CA . VAL A 1 22 ? -11.633 12.281 0.081 1.00 0.00 27 VAL A CA 10
ATOM 14625 C C . VAL A 1 22 ? -10.882 13.371 -0.681 1.00 0.00 27 VAL A C 10
ATOM 14626 O O . VAL A 1 22 ? -9.670 13.349 -0.772 1.00 0.00 27 VAL A O 10
ATOM 14639 N N . ASN A 1 23 ? -11.588 14.309 -1.246 1.00 0.00 28 ASN A N 10
ATOM 14640 C CA . ASN A 1 23 ? -10.907 15.383 -2.020 1.00 0.00 28 ASN A CA 10
ATOM 14641 C C . ASN A 1 23 ? -10.081 14.758 -3.148 1.00 0.00 28 ASN A C 10
ATOM 14642 O O . ASN A 1 23 ? -9.199 15.379 -3.706 1.00 0.00 28 ASN A O 10
ATOM 14653 N N . GLY A 1 24 ? -10.369 13.528 -3.489 1.00 0.00 29 GLY A N 10
ATOM 14654 C CA . GLY A 1 24 ? -9.613 12.853 -4.583 1.00 0.00 29 GLY A CA 10
ATOM 14655 C C . GLY A 1 24 ? -8.504 11.985 -3.985 1.00 0.00 29 GLY A C 10
ATOM 14656 O O . GLY A 1 24 ? -7.427 11.871 -4.537 1.00 0.00 29 GLY A O 10
ATOM 14660 N N . PHE A 1 25 ? -8.753 11.372 -2.858 1.00 0.00 30 PHE A N 10
ATOM 14661 C CA . PHE A 1 25 ? -7.699 10.516 -2.233 1.00 0.00 30 PHE A CA 10
ATOM 14662 C C . PHE A 1 25 ? -8.298 9.382 -1.415 1.00 0.00 30 PHE A C 10
ATOM 14663 O O . PHE A 1 25 ? -9.291 9.538 -0.731 1.00 0.00 30 PHE A O 10
ATOM 14680 N N . LEU A 1 26 ? -7.659 8.253 -1.444 1.00 0.00 31 LEU A N 10
ATOM 14681 C CA . LEU A 1 26 ? -8.135 7.104 -0.629 1.00 0.00 31 LEU A CA 10
ATOM 14682 C C . LEU A 1 26 ? -7.117 6.869 0.468 1.00 0.00 31 LEU A C 10
ATOM 14683 O O . LEU A 1 26 ? -5.932 6.915 0.231 1.00 0.00 31 LEU A O 10
ATOM 14699 N N . SER A 1 27 ? -7.549 6.623 1.659 1.00 0.00 32 SER A N 10
ATOM 14700 C CA . SER A 1 27 ? -6.563 6.396 2.744 1.00 0.00 32 SER A CA 10
ATOM 14701 C C . SER A 1 27 ? -6.067 4.961 2.708 1.00 0.00 32 SER A C 10
ATOM 14702 O O . SER A 1 27 ? -6.818 4.045 2.455 1.00 0.00 32 SER A O 10
ATOM 14710 N N . GLY A 1 28 ? -4.803 4.761 2.960 1.00 0.00 33 GLY A N 10
ATOM 14711 C CA . GLY A 1 28 ? -4.254 3.373 2.954 1.00 0.00 33 GLY A CA 10
ATOM 14712 C C . GLY A 1 28 ? -5.254 2.444 3.646 1.00 0.00 33 GLY A C 10
ATOM 14713 O O . GLY A 1 28 ? -5.329 1.266 3.361 1.00 0.00 33 GLY A O 10
ATOM 14717 N N . ASP A 1 29 ? -6.033 2.978 4.551 1.00 0.00 34 ASP A N 10
ATOM 14718 C CA . ASP A 1 29 ? -7.041 2.145 5.264 1.00 0.00 34 ASP A CA 10
ATOM 14719 C C . ASP A 1 29 ? -8.098 1.633 4.282 1.00 0.00 34 ASP A C 10
ATOM 14720 O O . ASP A 1 29 ? -8.674 0.581 4.474 1.00 0.00 34 ASP A O 10
ATOM 14729 N N . LYS A 1 30 ? -8.345 2.353 3.218 1.00 0.00 35 LYS A N 10
ATOM 14730 C CA . LYS A 1 30 ? -9.343 1.884 2.229 1.00 0.00 35 LYS A CA 10
ATOM 14731 C C . LYS A 1 30 ? -8.611 1.054 1.189 1.00 0.00 35 LYS A C 10
ATOM 14732 O O . LYS A 1 30 ? -9.116 0.073 0.677 1.00 0.00 35 LYS A O 10
ATOM 14751 N N . VAL A 1 31 ? -7.402 1.438 0.896 1.00 0.00 36 VAL A N 10
ATOM 14752 C CA . VAL A 1 31 ? -6.602 0.668 -0.090 1.00 0.00 36 VAL A CA 10
ATOM 14753 C C . VAL A 1 31 ? -6.111 -0.628 0.553 1.00 0.00 36 VAL A C 10
ATOM 14754 O O . VAL A 1 31 ? -6.117 -1.678 -0.057 1.00 0.00 36 VAL A O 10
ATOM 14767 N N . LYS A 1 32 ? -5.678 -0.549 1.783 1.00 0.00 37 LYS A N 10
ATOM 14768 C CA . LYS A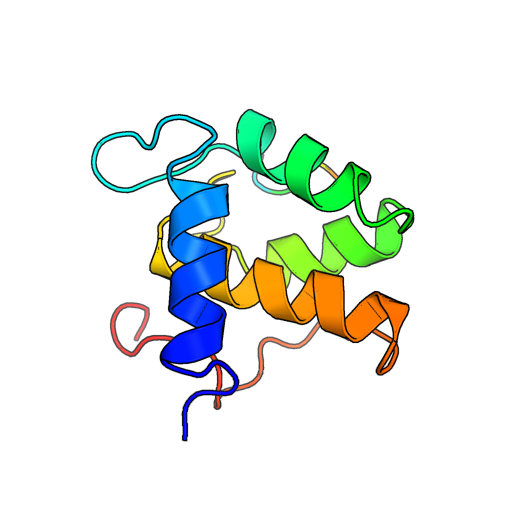 1 32 ? -5.171 -1.759 2.489 1.00 0.00 37 LYS A CA 10
ATOM 14769 C C . LYS A 1 32 ? -5.984 -2.999 2.102 1.00 0.00 37 LYS A C 10
ATOM 14770 O O . LYS A 1 32 ? -5.436 -3.973 1.628 1.00 0.00 37 LYS A O 10
ATOM 14789 N N . PRO A 1 33 ? -7.269 -2.918 2.315 1.00 0.00 38 PRO A N 10
ATOM 14790 C CA . PRO A 1 33 ? -8.166 -4.052 1.976 1.00 0.00 38 PRO A CA 10
ATOM 14791 C C . PRO A 1 33 ? -8.216 -4.244 0.462 1.00 0.00 38 PRO A C 10
ATOM 14792 O O . PRO A 1 33 ? -8.288 -5.350 -0.035 1.00 0.00 38 PRO A O 10
ATOM 14803 N N . VAL A 1 34 ? -8.162 -3.173 -0.274 1.00 0.00 39 VAL A N 10
ATOM 14804 C CA . VAL A 1 34 ? -8.187 -3.283 -1.758 1.00 0.00 39 VAL A CA 10
ATOM 14805 C C . VAL A 1 34 ? -6.970 -4.088 -2.234 1.00 0.00 39 VAL A C 10
ATOM 14806 O O . VAL A 1 34 ? -6.995 -4.717 -3.275 1.00 0.00 39 VAL A O 10
ATOM 14819 N N . LEU A 1 35 ? -5.904 -4.061 -1.482 1.00 0.00 40 LEU A N 10
ATOM 14820 C CA . LEU A 1 35 ? -4.677 -4.809 -1.885 1.00 0.00 40 LEU A CA 10
ATOM 14821 C C . LEU A 1 35 ? -4.612 -6.156 -1.164 1.00 0.00 40 LEU A C 10
ATOM 14822 O O . LEU A 1 35 ? -4.138 -7.137 -1.702 1.00 0.00 40 LEU A O 10
ATOM 14838 N N . LEU A 1 36 ? -5.094 -6.213 0.045 1.00 0.00 41 LEU A N 10
ATOM 14839 C CA . LEU A 1 36 ? -5.070 -7.498 0.793 1.00 0.00 41 LEU A CA 10
ATOM 14840 C C . LEU A 1 36 ? -6.117 -8.435 0.210 1.00 0.00 41 LEU A C 10
ATOM 14841 O O . LEU A 1 36 ? -6.182 -9.601 0.546 1.00 0.00 41 LEU A O 10
ATOM 14857 N N . ASN A 1 37 ? -6.944 -7.931 -0.662 1.00 0.00 42 ASN A N 10
ATOM 14858 C CA . ASN A 1 37 ? -7.986 -8.794 -1.258 1.00 0.00 42 ASN A CA 10
ATOM 14859 C C . ASN A 1 37 ? -7.444 -9.468 -2.521 1.00 0.00 42 ASN A C 10
ATOM 14860 O O . ASN A 1 37 ? -8.065 -10.345 -3.087 1.00 0.00 42 ASN A O 10
ATOM 14871 N N . SER A 1 38 ? -6.284 -9.060 -2.963 1.00 0.00 43 SER A N 10
ATOM 14872 C CA . SER A 1 38 ? -5.689 -9.670 -4.185 1.00 0.00 43 SER A CA 10
ATOM 14873 C C . SER A 1 38 ? -4.995 -10.987 -3.829 1.00 0.00 43 SER A C 10
ATOM 14874 O O . SER A 1 38 ? -4.350 -11.604 -4.654 1.00 0.00 43 SER A O 10
ATOM 14882 N N . LYS A 1 39 ? -5.118 -11.419 -2.602 1.00 0.00 44 LYS A N 10
ATOM 14883 C CA . LYS A 1 39 ? -4.460 -12.691 -2.188 1.00 0.00 44 LYS A CA 10
ATOM 14884 C C . LYS A 1 39 ? -2.939 -12.525 -2.217 1.00 0.00 44 LYS A C 10
ATOM 14885 O O . LYS A 1 39 ? -2.199 -13.489 -2.255 1.00 0.00 44 LYS A O 10
ATOM 14904 N N . LEU A 1 40 ? -2.467 -11.308 -2.198 1.00 0.00 45 LEU A N 10
ATOM 14905 C CA . LEU A 1 40 ? -0.994 -11.079 -2.223 1.00 0.00 45 LEU A CA 10
ATOM 14906 C C . LEU A 1 40 ? -0.488 -10.777 -0.813 1.00 0.00 45 LEU A C 10
ATOM 14907 O O . LEU A 1 40 ? -1.235 -10.334 0.036 1.00 0.00 45 LEU A O 10
ATOM 14923 N N . PRO A 1 41 ? 0.773 -11.029 -0.616 1.00 0.00 46 PRO A N 10
ATOM 14924 C CA . PRO A 1 41 ? 1.395 -10.781 0.699 1.00 0.00 46 PRO A CA 10
ATOM 14925 C C . PRO A 1 41 ? 1.622 -9.280 0.903 1.00 0.00 46 PRO A C 10
ATOM 14926 O O . PRO A 1 41 ? 1.514 -8.497 -0.019 1.00 0.00 46 PRO A O 10
ATOM 14937 N N . VAL A 1 42 ? 1.939 -8.877 2.101 1.00 0.00 47 VAL A N 10
ATOM 14938 C CA . VAL A 1 42 ? 2.178 -7.439 2.374 1.00 0.00 47 VAL A CA 10
ATOM 14939 C C . VAL A 1 42 ? 3.447 -6.992 1.645 1.00 0.00 47 VAL A C 10
ATOM 14940 O O . VAL A 1 42 ? 3.769 -5.821 1.592 1.00 0.00 47 VAL A O 10
ATOM 14953 N N . ASP A 1 43 ? 4.169 -7.916 1.074 1.00 0.00 48 ASP A N 10
ATOM 14954 C CA . ASP A 1 43 ? 5.403 -7.540 0.350 1.00 0.00 48 ASP A CA 10
ATOM 14955 C C . ASP A 1 43 ? 5.025 -6.910 -0.983 1.00 0.00 48 ASP A C 10
ATOM 14956 O O . ASP A 1 43 ? 5.698 -6.032 -1.486 1.00 0.00 48 ASP A O 10
ATOM 14965 N N . ILE A 1 44 ? 3.934 -7.340 -1.549 1.00 0.00 49 ILE A N 10
ATOM 14966 C CA . ILE A 1 44 ? 3.496 -6.753 -2.839 1.00 0.00 49 ILE A CA 10
ATOM 14967 C C . ILE A 1 44 ? 2.732 -5.469 -2.559 1.00 0.00 49 ILE A C 10
ATOM 14968 O O . ILE A 1 44 ? 2.830 -4.499 -3.280 1.00 0.00 49 ILE A O 10
ATOM 14984 N N . LEU A 1 45 ? 1.972 -5.467 -1.505 1.00 0.00 50 LEU A N 10
ATOM 14985 C CA . LEU A 1 45 ? 1.194 -4.258 -1.147 1.00 0.00 50 LEU A CA 10
ATOM 14986 C C . LEU A 1 45 ? 2.134 -3.203 -0.574 1.00 0.00 50 LEU A C 10
ATOM 14987 O O . LEU A 1 45 ? 1.883 -2.017 -0.655 1.00 0.00 50 LEU A O 10
ATOM 15003 N N . GLY A 1 46 ? 3.232 -3.628 -0.007 1.00 0.00 51 GLY A N 10
ATOM 15004 C CA . GLY A 1 46 ? 4.197 -2.645 0.553 1.00 0.00 51 GLY A CA 10
ATOM 15005 C C . GLY A 1 46 ? 4.840 -1.913 -0.615 1.00 0.00 51 GLY A C 10
ATOM 15006 O O . GLY A 1 46 ? 5.233 -0.770 -0.516 1.00 0.00 51 GLY A O 10
ATOM 15010 N N . ARG A 1 47 ? 4.932 -2.585 -1.725 1.00 0.00 52 ARG A N 10
ATOM 15011 C CA . ARG A 1 47 ? 5.524 -1.978 -2.944 1.00 0.00 52 ARG A CA 10
ATOM 15012 C C . ARG A 1 47 ? 4.426 -1.544 -3.911 1.00 0.00 52 ARG A C 10
ATOM 15013 O O . ARG A 1 47 ? 4.570 -0.576 -4.630 1.00 0.00 52 ARG A O 10
ATOM 15034 N N . VAL A 1 48 ? 3.323 -2.244 -3.935 1.00 0.00 53 VAL A N 10
ATOM 15035 C CA . VAL A 1 48 ? 2.230 -1.840 -4.862 1.00 0.00 53 VAL A CA 10
ATOM 15036 C C . VAL A 1 48 ? 1.723 -0.475 -4.431 1.00 0.00 53 VAL A C 10
ATOM 15037 O O . VAL A 1 48 ? 1.731 0.472 -5.193 1.00 0.00 53 VAL A O 10
ATOM 15050 N N . TRP A 1 49 ? 1.320 -0.350 -3.201 1.00 0.00 54 TRP A N 10
ATOM 15051 C CA . TRP A 1 49 ? 0.861 0.974 -2.721 1.00 0.00 54 TRP A CA 10
ATOM 15052 C C . TRP A 1 49 ? 2.002 1.971 -2.916 1.00 0.00 54 TRP A C 10
ATOM 15053 O O . TRP A 1 49 ? 1.842 3.022 -3.493 1.00 0.00 54 TRP A O 10
ATOM 15074 N N . GLU A 1 50 ? 3.153 1.629 -2.420 1.00 0.00 55 GLU A N 10
ATOM 15075 C CA . GLU A 1 50 ? 4.331 2.517 -2.546 1.00 0.00 55 GLU A CA 10
ATOM 15076 C C . GLU A 1 50 ? 4.448 3.056 -3.962 1.00 0.00 55 GLU A C 10
ATOM 15077 O O . GLU A 1 50 ? 4.290 4.235 -4.209 1.00 0.00 55 GLU A O 10
ATOM 15089 N N . LEU A 1 51 ? 4.710 2.194 -4.898 1.00 0.00 56 LEU A N 10
ATOM 15090 C CA . LEU A 1 51 ? 4.822 2.659 -6.303 1.00 0.00 56 LEU A CA 10
ATOM 15091 C C . LEU A 1 51 ? 3.484 3.279 -6.706 1.00 0.00 56 LEU A C 10
ATOM 15092 O O . LEU A 1 51 ? 3.389 4.025 -7.658 1.00 0.00 56 LEU A O 10
ATOM 15108 N N . SER A 1 52 ? 2.456 2.993 -5.950 1.00 0.00 57 SER A N 10
ATOM 15109 C CA . SER A 1 52 ? 1.123 3.581 -6.240 1.00 0.00 57 SER A CA 10
ATOM 15110 C C . SER A 1 52 ? 1.000 4.915 -5.496 1.00 0.00 57 SER A C 10
ATOM 15111 O O . SER A 1 52 ? 0.128 5.715 -5.772 1.00 0.00 57 SER A O 10
ATOM 15119 N N . ASP A 1 53 ? 1.878 5.161 -4.552 1.00 0.00 58 ASP A N 10
ATOM 15120 C CA . ASP A 1 53 ? 1.821 6.442 -3.792 1.00 0.00 58 ASP A CA 10
ATOM 15121 C C . ASP A 1 53 ? 2.737 7.473 -4.454 1.00 0.00 58 ASP A C 10
ATOM 15122 O O . ASP A 1 53 ? 3.871 7.658 -4.061 1.00 0.00 58 ASP A O 10
ATOM 15131 N N . ILE A 1 54 ? 2.253 8.136 -5.467 1.00 0.00 59 ILE A N 10
ATOM 15132 C CA . ILE A 1 54 ? 3.093 9.146 -6.175 1.00 0.00 59 ILE A CA 10
ATOM 15133 C C . ILE A 1 54 ? 3.667 10.166 -5.186 1.00 0.00 59 ILE A C 10
ATOM 15134 O O . ILE A 1 54 ? 4.797 10.595 -5.311 1.00 0.00 59 ILE A O 10
ATOM 15150 N N . ASP A 1 55 ? 2.900 10.568 -4.209 1.00 0.00 60 ASP A N 10
ATOM 15151 C CA . ASP A 1 55 ? 3.412 11.568 -3.227 1.00 0.00 60 ASP A CA 10
ATOM 15152 C C . ASP A 1 55 ? 3.778 10.882 -1.908 1.00 0.00 60 ASP A C 10
ATOM 15153 O O . ASP A 1 55 ? 4.538 11.403 -1.118 1.00 0.00 60 ASP A O 10
ATOM 15162 N N . HIS A 1 56 ? 3.243 9.718 -1.667 1.00 0.00 61 HIS A N 10
ATOM 15163 C CA . HIS A 1 56 ? 3.559 8.999 -0.398 1.00 0.00 61 HIS A CA 10
ATOM 15164 C C . HIS A 1 56 ? 2.977 9.759 0.797 1.00 0.00 61 HIS A C 10
ATOM 15165 O O . HIS A 1 56 ? 3.612 9.896 1.825 1.00 0.00 61 HIS A O 10
ATOM 15179 N N . ASP A 1 57 ? 1.774 10.253 0.675 1.00 0.00 62 ASP A N 10
ATOM 15180 C CA . ASP A 1 57 ? 1.160 11.000 1.809 1.00 0.00 62 ASP A CA 10
ATOM 15181 C C . ASP A 1 57 ? 0.273 10.063 2.637 1.00 0.00 62 ASP A C 10
ATOM 15182 O O . ASP A 1 57 ? -0.343 10.466 3.604 1.00 0.00 62 ASP A O 10
ATOM 15191 N N . GLY A 1 58 ? 0.206 8.814 2.263 1.00 0.00 63 GLY A N 10
ATOM 15192 C CA . GLY A 1 58 ? -0.636 7.850 3.024 1.00 0.00 63 GLY A CA 10
ATOM 15193 C C . GLY A 1 58 ? -2.017 7.754 2.374 1.00 0.00 63 GLY A C 10
ATOM 15194 O O . GLY A 1 58 ? -2.992 7.410 3.014 1.00 0.00 63 GLY A O 10
ATOM 15198 N N . MET A 1 59 ? -2.111 8.047 1.102 1.00 0.00 64 MET A N 10
ATOM 15199 C CA . MET A 1 59 ? -3.433 7.961 0.413 1.00 0.00 64 MET A CA 10
ATOM 15200 C C . MET A 1 59 ? -3.260 7.675 -1.083 1.00 0.00 64 MET A C 10
ATOM 15201 O O . MET A 1 59 ? -2.206 7.884 -1.648 1.00 0.00 64 MET A O 10
ATOM 15215 N N . LEU A 1 60 ? -4.300 7.218 -1.730 1.00 0.00 65 LEU A N 10
ATOM 15216 C CA . LEU A 1 60 ? -4.217 6.942 -3.194 1.00 0.00 65 LEU A CA 10
ATOM 15217 C C . LEU A 1 60 ? -5.355 7.666 -3.919 1.00 0.00 65 LEU A C 10
ATOM 15218 O O . LEU A 1 60 ? -6.515 7.343 -3.753 1.00 0.00 65 LEU A O 10
ATOM 15234 N N . ASP A 1 61 ? -5.036 8.644 -4.721 1.00 0.00 66 ASP A N 10
ATOM 15235 C CA . ASP A 1 61 ? -6.102 9.385 -5.452 1.00 0.00 66 ASP A CA 10
ATOM 15236 C C . ASP A 1 61 ? -6.683 8.510 -6.560 1.00 0.00 66 ASP A C 10
ATOM 15237 O O . ASP A 1 61 ? -6.200 7.430 -6.832 1.00 0.00 66 ASP A O 10
ATOM 15246 N N . ARG A 1 62 ? -7.718 8.968 -7.194 1.00 0.00 67 ARG A N 10
ATOM 15247 C CA . ARG A 1 62 ? -8.333 8.155 -8.285 1.00 0.00 67 ARG A CA 10
ATOM 15248 C C . ARG A 1 62 ? -7.268 7.749 -9.306 1.00 0.00 67 ARG A C 10
ATOM 15249 O O . ARG A 1 62 ? -7.238 6.628 -9.774 1.00 0.00 67 ARG A O 10
ATOM 15270 N N . ASP A 1 63 ? -6.386 8.645 -9.647 1.00 0.00 68 ASP A N 10
ATOM 15271 C CA . ASP A 1 63 ? -5.320 8.303 -10.632 1.00 0.00 68 ASP A CA 10
ATOM 15272 C C . ASP A 1 63 ? -4.188 7.553 -9.931 1.00 0.00 68 ASP A C 10
ATOM 15273 O O . ASP A 1 63 ? -3.592 6.649 -10.484 1.00 0.00 68 ASP A O 10
ATOM 15282 N N . GLU A 1 64 ? -3.896 7.914 -8.714 1.00 0.00 69 GLU A N 10
ATOM 15283 C CA . GLU A 1 64 ? -2.812 7.209 -7.973 1.00 0.00 69 GLU A CA 10
ATOM 15284 C C . GLU A 1 64 ? -3.297 5.817 -7.594 1.00 0.00 69 GLU A C 10
ATOM 15285 O O . GLU A 1 64 ? -2.615 4.830 -7.785 1.00 0.00 69 GLU A O 10
ATOM 15297 N N . PHE A 1 65 ? -4.488 5.735 -7.077 1.00 0.00 70 PHE A N 10
ATOM 15298 C CA . PHE A 1 65 ? -5.050 4.418 -6.707 1.00 0.00 70 PHE A CA 10
ATOM 15299 C C . PHE A 1 65 ? -5.104 3.541 -7.956 1.00 0.00 70 PHE A C 10
ATOM 15300 O O . PHE A 1 65 ? -5.211 2.334 -7.883 1.00 0.00 70 PHE A O 10
ATOM 15317 N N . ALA A 1 66 ? -5.012 4.151 -9.108 1.00 0.00 71 ALA A N 10
ATOM 15318 C CA . ALA A 1 66 ? -5.035 3.367 -10.374 1.00 0.00 71 ALA A CA 10
ATOM 15319 C C . ALA A 1 66 ? -3.715 2.623 -10.531 1.00 0.00 71 ALA A C 10
ATOM 15320 O O . ALA A 1 66 ? -3.672 1.460 -10.887 1.00 0.00 71 ALA A O 10
ATOM 15327 N N . VAL A 1 67 ? -2.638 3.296 -10.257 1.00 0.00 72 VAL A N 10
ATOM 15328 C CA . VAL A 1 67 ? -1.303 2.658 -10.373 1.00 0.00 72 VAL A CA 10
ATOM 15329 C C . VAL A 1 67 ? -1.227 1.453 -9.430 1.00 0.00 72 VAL A C 10
ATOM 15330 O O . VAL A 1 67 ? -0.478 0.520 -9.650 1.00 0.00 72 VAL A O 10
ATOM 15343 N N . ALA A 1 68 ? -1.999 1.470 -8.376 1.00 0.00 73 ALA A N 10
ATOM 15344 C CA . ALA A 1 68 ? -1.974 0.331 -7.412 1.00 0.00 73 ALA A CA 10
ATOM 15345 C C . ALA A 1 68 ? -3.001 -0.744 -7.792 1.00 0.00 73 ALA A C 10
ATOM 15346 O O . ALA A 1 68 ? -3.051 -1.799 -7.191 1.00 0.00 73 ALA A O 10
ATOM 15353 N N . MET A 1 69 ? -3.821 -0.493 -8.778 1.00 0.00 74 MET A N 10
ATOM 15354 C CA . MET A 1 69 ? -4.837 -1.513 -9.178 1.00 0.00 74 MET A CA 10
ATOM 15355 C C . MET A 1 69 ? -4.210 -2.530 -10.119 1.00 0.00 74 MET A C 10
ATOM 15356 O O . MET A 1 69 ? -4.328 -3.725 -9.927 1.00 0.00 74 MET A O 10
ATOM 15370 N N . PHE A 1 70 ? -3.530 -2.072 -11.123 1.00 0.00 75 PHE A N 10
ATOM 15371 C CA . PHE A 1 70 ? -2.885 -3.024 -12.054 1.00 0.00 75 PHE A CA 10
ATOM 15372 C C . PHE A 1 70 ? -1.671 -3.620 -11.347 1.00 0.00 75 PHE A C 10
ATOM 15373 O O . PHE A 1 70 ? -1.287 -4.745 -11.584 1.00 0.00 75 PHE A O 10
ATOM 15390 N N . LEU A 1 71 ? -1.091 -2.876 -10.443 1.00 0.00 76 LEU A N 10
ATOM 15391 C CA . LEU A 1 71 ? 0.072 -3.405 -9.684 1.00 0.00 76 LEU A CA 10
ATOM 15392 C C . LEU A 1 71 ? -0.403 -4.561 -8.806 1.00 0.00 76 LEU A C 10
ATOM 15393 O O . LEU A 1 71 ? 0.364 -5.413 -8.404 1.00 0.00 76 LEU A O 10
ATOM 15409 N N . VAL A 1 72 ? -1.676 -4.592 -8.514 1.00 0.00 77 VAL A N 10
ATOM 15410 C CA . VAL A 1 72 ? -2.228 -5.684 -7.672 1.00 0.00 77 VAL A CA 10
ATOM 15411 C C . VAL A 1 72 ? -2.712 -6.832 -8.551 1.00 0.00 77 VAL A C 10
ATOM 15412 O O . VAL A 1 72 ? -2.448 -7.986 -8.282 1.00 0.00 77 VAL A O 10
ATOM 15425 N N . TYR A 1 73 ? -3.421 -6.528 -9.597 1.00 0.00 78 TYR A N 10
ATOM 15426 C CA . TYR A 1 73 ? -3.920 -7.608 -10.484 1.00 0.00 78 TYR A CA 10
ATOM 15427 C C . TYR A 1 73 ? -2.790 -8.154 -11.352 1.00 0.00 78 TYR A C 10
ATOM 15428 O O . TYR A 1 73 ? -2.840 -9.275 -11.816 1.00 0.00 78 TYR A O 10
ATOM 15446 N N . CYS A 1 74 ? -1.766 -7.380 -11.568 1.00 0.00 79 CYS A N 10
ATOM 15447 C CA . CYS A 1 74 ? -0.640 -7.878 -12.398 1.00 0.00 79 CYS A CA 10
ATOM 15448 C C . CYS A 1 74 ? 0.318 -8.690 -11.528 1.00 0.00 79 CYS A C 10
ATOM 15449 O O . CYS A 1 74 ? 1.084 -9.493 -12.018 1.00 0.00 79 CYS A O 10
ATOM 15457 N N . ALA A 1 75 ? 0.268 -8.507 -10.237 1.00 0.00 80 ALA A N 10
ATOM 15458 C CA . ALA A 1 75 ? 1.166 -9.291 -9.352 1.00 0.00 80 ALA A CA 10
ATOM 15459 C C . ALA A 1 75 ? 0.600 -10.701 -9.198 1.00 0.00 80 ALA A C 10
ATOM 15460 O O . ALA A 1 75 ? 1.263 -11.606 -8.734 1.00 0.00 80 ALA A O 10
ATOM 15467 N N . LEU A 1 76 ? -0.632 -10.883 -9.582 1.00 0.00 81 LEU A N 10
ATOM 15468 C CA . LEU A 1 76 ? -1.264 -12.221 -9.459 1.00 0.00 81 LEU A CA 10
ATOM 15469 C C . LEU A 1 76 ? -1.093 -13.038 -10.740 1.00 0.00 81 LEU A C 10
ATOM 15470 O O . LEU A 1 76 ? -0.692 -14.184 -10.706 1.00 0.00 81 LEU A O 10
ATOM 15486 N N . GLU A 1 77 ? -1.440 -12.474 -11.864 1.00 0.00 82 GLU A N 10
ATOM 15487 C CA . GLU A 1 77 ? -1.344 -13.251 -13.134 1.00 0.00 82 GLU A CA 10
ATOM 15488 C C . GLU A 1 77 ? -0.360 -12.632 -14.146 1.00 0.00 82 GLU A C 10
ATOM 15489 O O . GLU A 1 77 ? 0.002 -13.270 -15.115 1.00 0.00 82 GLU A O 10
ATOM 15501 N N . LYS A 1 78 ? 0.064 -11.411 -13.969 1.00 0.00 83 LYS A N 10
ATOM 15502 C CA . LYS A 1 78 ? 0.997 -10.828 -14.984 1.00 0.00 83 LYS A CA 10
ATOM 15503 C C . LYS A 1 78 ? 2.423 -10.684 -14.440 1.00 0.00 83 LYS A C 10
ATOM 15504 O O . LYS A 1 78 ? 3.256 -11.547 -14.634 1.00 0.00 83 LYS A O 10
ATOM 15523 N N . GLU A 1 79 ? 2.722 -9.599 -13.783 1.00 0.00 84 GLU A N 10
ATOM 15524 C CA . GLU A 1 79 ? 4.106 -9.412 -13.259 1.00 0.00 84 GLU A CA 10
ATOM 15525 C C . GLU A 1 79 ? 4.076 -8.981 -11.795 1.00 0.00 84 GLU A C 10
ATOM 15526 O O . GLU A 1 79 ? 3.114 -8.402 -11.336 1.00 0.00 84 GLU A O 10
ATOM 15538 N N . PRO A 1 80 ? 5.148 -9.276 -11.114 1.00 0.00 85 PRO A N 10
ATOM 15539 C CA . PRO A 1 80 ? 5.266 -8.914 -9.682 1.00 0.00 85 PRO A CA 10
ATOM 15540 C C . PRO A 1 80 ? 5.361 -7.396 -9.519 1.00 0.00 85 PRO A C 10
ATOM 15541 O O . PRO A 1 80 ? 4.971 -6.642 -10.389 1.00 0.00 85 PRO A O 10
ATOM 15552 N N . VAL A 1 81 ? 5.872 -6.942 -8.410 1.00 0.00 86 VAL A N 10
ATOM 15553 C CA . VAL A 1 81 ? 5.982 -5.473 -8.192 1.00 0.00 86 VAL A CA 10
ATOM 15554 C C . VAL A 1 81 ? 7.375 -5.110 -7.678 1.00 0.00 86 VAL A C 10
ATOM 15555 O O . VAL A 1 81 ? 7.816 -5.625 -6.670 1.00 0.00 86 VAL A O 10
ATOM 15568 N N . PRO A 1 82 ? 8.018 -4.217 -8.378 1.00 0.00 87 PRO A N 10
ATOM 15569 C CA . PRO A 1 82 ? 9.356 -3.767 -7.972 1.00 0.00 87 PRO A CA 10
ATOM 15570 C C . PRO A 1 82 ? 9.201 -2.660 -6.940 1.00 0.00 87 PRO A C 10
ATOM 15571 O O . PRO A 1 82 ? 8.168 -2.519 -6.320 1.00 0.00 87 PRO A O 10
ATOM 15582 N N . MET A 1 83 ? 10.207 -1.873 -6.753 1.00 0.00 88 MET A N 10
ATOM 15583 C CA . MET A 1 83 ? 10.097 -0.770 -5.756 1.00 0.00 88 MET A CA 10
ATOM 15584 C C . MET A 1 83 ? 10.386 0.569 -6.408 1.00 0.00 88 MET A C 10
ATOM 15585 O O . MET A 1 83 ? 10.460 1.587 -5.748 1.00 0.00 88 MET A O 10
ATOM 15599 N N . SER A 1 84 ? 10.596 0.580 -7.682 1.00 0.00 89 SER A N 10
ATOM 15600 C CA . SER A 1 84 ? 10.929 1.867 -8.340 1.00 0.00 89 SER A CA 10
ATOM 15601 C C . SER A 1 84 ? 9.803 2.367 -9.230 1.00 0.00 89 SER A C 10
ATOM 15602 O O . SER A 1 84 ? 9.676 1.988 -10.376 1.00 0.00 89 SER A O 10
ATOM 15610 N N . LEU A 1 85 ? 9.011 3.247 -8.713 1.00 0.00 90 LEU A N 10
ATOM 15611 C CA . LEU A 1 85 ? 7.904 3.827 -9.526 1.00 0.00 90 LEU A CA 10
ATOM 15612 C C . LEU A 1 85 ? 8.462 4.344 -10.856 1.00 0.00 90 LEU A C 10
ATOM 15613 O O . LEU A 1 85 ? 9.125 5.359 -10.896 1.00 0.00 90 LEU A O 10
ATOM 15629 N N . PRO A 1 86 ? 8.178 3.614 -11.902 1.00 0.00 91 PRO A N 10
ATOM 15630 C CA . PRO A 1 86 ? 8.665 3.996 -13.252 1.00 0.00 91 PRO A CA 10
ATOM 15631 C C . PRO A 1 86 ? 7.913 5.224 -13.779 1.00 0.00 91 PRO A C 10
ATOM 15632 O O . PRO A 1 86 ? 6.855 5.564 -13.285 1.00 0.00 91 PRO A O 10
ATOM 15643 N N . PRO A 1 87 ? 8.498 5.854 -14.766 1.00 0.00 92 PRO A N 10
ATOM 15644 C CA . PRO A 1 87 ? 7.892 7.067 -15.371 1.00 0.00 92 PRO A CA 10
ATOM 15645 C C . PRO A 1 87 ? 6.701 6.695 -16.257 1.00 0.00 92 PRO A C 10
ATOM 15646 O O . PRO A 1 87 ? 5.913 7.538 -16.641 1.00 0.00 92 PRO A O 10
ATOM 15657 N N . ALA A 1 88 ? 6.557 5.439 -16.578 1.00 0.00 93 ALA A N 10
ATOM 15658 C CA . ALA A 1 88 ? 5.411 5.019 -17.428 1.00 0.00 93 ALA A CA 10
ATOM 15659 C C . ALA A 1 88 ? 4.156 4.905 -16.563 1.00 0.00 93 ALA A C 10
ATOM 15660 O O . ALA A 1 88 ? 3.071 4.662 -17.051 1.00 0.00 93 ALA A O 10
ATOM 15667 N N . LEU A 1 89 ? 4.300 5.079 -15.277 1.00 0.00 94 LEU A N 10
ATOM 15668 C CA . LEU A 1 89 ? 3.124 4.980 -14.375 1.00 0.00 94 LEU A CA 10
ATOM 15669 C C . LEU A 1 89 ? 2.656 6.377 -13.966 1.00 0.00 94 LEU A C 10
ATOM 15670 O O . LEU A 1 89 ? 1.540 6.568 -13.522 1.00 0.00 94 LEU A O 10
ATOM 15686 N N . VAL A 1 90 ? 3.506 7.356 -14.105 1.00 0.00 95 VAL A N 10
ATOM 15687 C CA . VAL A 1 90 ? 3.122 8.742 -13.719 1.00 0.00 95 VAL A CA 10
ATOM 15688 C C . VAL A 1 90 ? 2.007 9.264 -14.633 1.00 0.00 95 VAL A C 10
ATOM 15689 O O . VAL A 1 90 ? 2.202 9.422 -15.822 1.00 0.00 95 VAL A O 10
ATOM 15702 N N . PRO A 1 91 ? 0.870 9.515 -14.038 1.00 0.00 96 PRO A N 10
ATOM 15703 C CA . PRO A 1 91 ? -0.293 10.026 -14.802 1.00 0.00 96 PRO A CA 10
ATOM 15704 C C . PRO A 1 91 ? -0.128 11.522 -15.081 1.00 0.00 96 PRO A C 10
ATOM 15705 O O . PRO A 1 91 ? 0.814 12.137 -14.622 1.00 0.00 96 PRO A O 10
ATOM 15716 N N . PRO A 1 92 ? -1.059 12.062 -15.821 1.00 0.00 97 PRO A N 10
ATOM 15717 C CA . PRO A 1 92 ? -1.019 13.509 -16.152 1.00 0.00 97 PRO A CA 10
ATOM 15718 C C . PRO A 1 92 ? -1.225 14.342 -14.885 1.00 0.00 97 PRO A C 10
ATOM 15719 O O . PRO A 1 92 ? -0.964 15.528 -14.861 1.00 0.00 97 PRO A O 10
ATOM 15730 N N . SER A 1 93 ? -1.680 13.726 -13.826 1.00 0.00 98 SER A N 10
ATOM 15731 C CA . SER A 1 93 ? -1.887 14.480 -12.558 1.00 0.00 98 SER A CA 10
ATOM 15732 C C . SER A 1 93 ? -0.544 15.009 -12.054 1.00 0.00 98 SER A C 10
ATOM 15733 O O . SER A 1 93 ? -0.477 15.995 -11.348 1.00 0.00 98 SER A O 10
ATOM 15741 N N . LYS A 1 94 ? 0.529 14.366 -12.429 1.00 0.00 99 LYS A N 10
ATOM 15742 C CA . LYS A 1 94 ? 1.871 14.836 -11.991 1.00 0.00 99 LYS A CA 10
ATOM 15743 C C . LYS A 1 94 ? 2.409 15.847 -13.007 1.00 0.00 99 LYS A C 10
ATOM 15744 O O . LYS A 1 94 ? 3.552 16.254 -12.954 1.00 0.00 99 LYS A O 10
ATOM 15763 N N . ARG A 1 95 ? 1.580 16.257 -13.930 1.00 0.00 100 ARG A N 10
ATOM 15764 C CA . ARG A 1 95 ? 2.023 17.247 -14.953 1.00 0.00 100 ARG A CA 10
ATOM 15765 C C . ARG A 1 95 ? 0.984 18.367 -15.068 1.00 0.00 100 ARG A C 10
ATOM 15766 O O . ARG A 1 95 ? -0.065 18.315 -14.457 1.00 0.00 100 ARG A O 10
ATOM 15787 N N . SER B 2 6 ? 8.292 6.382 7.481 1.00 0.00 107 SER B N 10
ATOM 15788 C CA . SER B 2 6 ? 7.669 5.510 6.444 1.00 0.00 107 SER B CA 10
ATOM 15789 C C . SER B 2 6 ? 6.237 5.971 6.159 1.00 0.00 107 SER B C 10
ATOM 15790 O O . SER B 2 6 ? 5.725 6.870 6.796 1.00 0.00 107 SER B O 10
ATOM 15798 N N . THR B 2 7 ? 5.587 5.361 5.208 1.00 0.00 108 THR B N 10
ATOM 15799 C CA . THR B 2 7 ? 4.188 5.762 4.884 1.00 0.00 108 THR B CA 10
ATOM 15800 C C . THR B 2 7 ? 3.483 4.628 4.141 1.00 0.00 108 THR B C 10
ATOM 15801 O O . THR B 2 7 ? 2.716 4.853 3.226 1.00 0.00 108 THR B O 10
ATOM 15812 N N . ASN B 2 8 ? 3.740 3.410 4.528 1.00 0.00 109 ASN B N 10
ATOM 15813 C CA . ASN B 2 8 ? 3.092 2.257 3.846 1.00 0.00 109 ASN B CA 10
ATOM 15814 C C . ASN B 2 8 ? 2.277 1.438 4.851 1.00 0.00 109 ASN B C 10
ATOM 15815 O O . ASN B 2 8 ? 2.764 1.096 5.912 1.00 0.00 109 ASN B O 10
ATOM 15826 N N . PRO B 2 9 ? 1.056 1.158 4.484 1.00 0.00 110 PRO B N 10
ATOM 15827 C CA . PRO B 2 9 ? 0.157 0.377 5.366 1.00 0.00 110 PRO B CA 10
ATOM 15828 C C . PRO B 2 9 ? 0.540 -1.108 5.358 1.00 0.00 110 PRO B C 10
ATOM 15829 O O . PRO B 2 9 ? -0.058 -1.912 6.045 1.00 0.00 110 PRO B O 10
ATOM 15840 N N . PHE B 2 10 ? 1.533 -1.479 4.595 1.00 0.00 111 PHE B N 10
ATOM 15841 C CA . PHE B 2 10 ? 1.945 -2.913 4.561 1.00 0.00 111 PHE B CA 10
ATOM 15842 C C . PHE B 2 10 ? 3.346 -3.072 5.157 1.00 0.00 111 PHE B C 10
ATOM 15843 O O . PHE B 2 10 ? 4.045 -4.025 4.884 1.00 0.00 111 PHE B O 10
ATOM 15860 N N . LEU B 2 11 ? 3.764 -2.146 5.973 1.00 0.00 112 LEU B N 10
ATOM 15861 C CA . LEU B 2 11 ? 5.120 -2.256 6.582 1.00 0.00 112 LEU B CA 10
ATOM 15862 C C . LEU B 2 11 ? 5.078 -1.816 8.047 1.00 0.00 112 LEU B C 10
ATOM 15863 O O . LEU B 2 11 ? 4.021 -1.400 8.490 1.00 0.00 112 LEU B O 10
ATOM 15881 N N . PRO A 1 1 ? 3.143 6.672 -22.616 1.00 0.00 6 PRO A N 11
ATOM 15882 C CA . PRO A 1 1 ? 1.828 6.993 -22.013 1.00 0.00 6 PRO A CA 11
ATOM 15883 C C . PRO A 1 1 ? 1.764 6.483 -20.572 1.00 0.00 6 PRO A C 11
ATOM 15884 O O . PRO A 1 1 ? 2.756 6.069 -20.006 1.00 0.00 6 PRO A O 11
ATOM 15895 N N . TRP A 1 2 ? 0.606 6.510 -19.973 1.00 0.00 7 TRP A N 11
ATOM 15896 C CA . TRP A 1 2 ? 0.485 6.026 -18.570 1.00 0.00 7 TRP A CA 11
ATOM 15897 C C . TRP A 1 2 ? 0.375 4.501 -18.550 1.00 0.00 7 TRP A C 11
ATOM 15898 O O . TRP A 1 2 ? -0.519 3.926 -19.140 1.00 0.00 7 TRP A O 11
ATOM 15919 N N . ALA A 1 3 ? 1.279 3.843 -17.877 1.00 0.00 8 ALA A N 11
ATOM 15920 C CA . ALA A 1 3 ? 1.235 2.355 -17.814 1.00 0.00 8 ALA A CA 11
ATOM 15921 C C . ALA A 1 3 ? -0.205 1.881 -17.642 1.00 0.00 8 ALA A C 11
ATOM 15922 O O . ALA A 1 3 ? -0.578 0.811 -18.082 1.00 0.00 8 ALA A O 11
ATOM 15929 N N . VAL A 1 4 ? -1.017 2.678 -17.008 1.00 0.00 9 VAL A N 11
ATOM 15930 C CA . VAL A 1 4 ? -2.437 2.289 -16.805 1.00 0.00 9 VAL A CA 11
ATOM 15931 C C . VAL A 1 4 ? -3.292 2.871 -17.930 1.00 0.00 9 VAL A C 11
ATOM 15932 O O . VAL A 1 4 ? -3.015 3.937 -18.445 1.00 0.00 9 VAL A O 11
ATOM 15945 N N . LYS A 1 5 ? -4.318 2.176 -18.328 1.00 0.00 10 LYS A N 11
ATOM 15946 C CA . LYS A 1 5 ? -5.173 2.687 -19.434 1.00 0.00 10 LYS A CA 11
ATOM 15947 C C . LYS A 1 5 ? -6.480 3.256 -18.879 1.00 0.00 10 LYS A C 11
ATOM 15948 O O . LYS A 1 5 ? -6.745 3.168 -17.696 1.00 0.00 10 LYS A O 11
ATOM 15967 N N . PRO A 1 6 ? -7.257 3.817 -19.762 1.00 0.00 11 PRO A N 11
ATOM 15968 C CA . PRO A 1 6 ? -8.561 4.401 -19.365 1.00 0.00 11 PRO A CA 11
ATOM 15969 C C . PRO A 1 6 ? -9.519 3.286 -18.946 1.00 0.00 11 PRO A C 11
ATOM 15970 O O . PRO A 1 6 ? -10.336 3.448 -18.062 1.00 0.00 11 PRO A O 11
ATOM 15981 N N . GLU A 1 7 ? -9.411 2.150 -19.575 1.00 0.00 12 GLU A N 11
ATOM 15982 C CA . GLU A 1 7 ? -10.300 1.008 -19.219 1.00 0.00 12 GLU A CA 11
ATOM 15983 C C . GLU A 1 7 ? -9.834 0.386 -17.903 1.00 0.00 12 GLU A C 11
ATOM 15984 O O . GLU A 1 7 ? -10.628 -0.027 -17.080 1.00 0.00 12 GLU A O 11
ATOM 15996 N N . ASP A 1 8 ? -8.549 0.338 -17.691 1.00 0.00 13 ASP A N 11
ATOM 15997 C CA . ASP A 1 8 ? -8.026 -0.234 -16.423 1.00 0.00 13 ASP A CA 11
ATOM 15998 C C . ASP A 1 8 ? -8.192 0.800 -15.318 1.00 0.00 13 ASP A C 11
ATOM 15999 O O . ASP A 1 8 ? -8.495 0.480 -14.187 1.00 0.00 13 ASP A O 11
ATOM 16008 N N . LYS A 1 9 ? -8.013 2.047 -15.651 1.00 0.00 14 LYS A N 11
ATOM 16009 C CA . LYS A 1 9 ? -8.181 3.114 -14.633 1.00 0.00 14 LYS A CA 11
ATOM 16010 C C . LYS A 1 9 ? -9.666 3.275 -14.314 1.00 0.00 14 LYS A C 11
ATOM 16011 O O . LYS A 1 9 ? -10.041 3.874 -13.325 1.00 0.00 14 LYS A O 11
ATOM 16030 N N . ALA A 1 10 ? -10.513 2.728 -15.143 1.00 0.00 15 ALA A N 11
ATOM 16031 C CA . ALA A 1 10 ? -11.977 2.828 -14.888 1.00 0.00 15 ALA A CA 11
ATOM 16032 C C . ALA A 1 10 ? -12.350 1.846 -13.784 1.00 0.00 15 ALA A C 11
ATOM 16033 O O . ALA A 1 10 ? -13.099 2.161 -12.882 1.00 0.00 15 ALA A O 11
ATOM 16040 N N . LYS A 1 11 ? -11.806 0.659 -13.835 1.00 0.00 16 LYS A N 11
ATOM 16041 C CA . LYS A 1 11 ? -12.103 -0.332 -12.771 1.00 0.00 16 LYS A CA 11
ATOM 16042 C C . LYS A 1 11 ? -11.364 0.092 -11.499 1.00 0.00 16 LYS A C 11
ATOM 16043 O O . LYS A 1 11 ? -11.731 -0.267 -10.398 1.00 0.00 16 LYS A O 11
ATOM 16062 N N . TYR A 1 12 ? -10.335 0.883 -11.657 1.00 0.00 17 TYR A N 11
ATOM 16063 C CA . TYR A 1 12 ? -9.576 1.370 -10.472 1.00 0.00 17 TYR A CA 11
ATOM 16064 C C . TYR A 1 12 ? -10.365 2.498 -9.815 1.00 0.00 17 TYR A C 11
ATOM 16065 O O . TYR A 1 12 ? -10.370 2.657 -8.610 1.00 0.00 17 TYR A O 11
ATOM 16083 N N . ASP A 1 13 ? -11.036 3.282 -10.614 1.00 0.00 18 ASP A N 11
ATOM 16084 C CA . ASP A 1 13 ? -11.836 4.412 -10.061 1.00 0.00 18 ASP A CA 11
ATOM 16085 C C . ASP A 1 13 ? -13.128 3.882 -9.440 1.00 0.00 18 ASP A C 11
ATOM 16086 O O . ASP A 1 13 ? -13.850 4.597 -8.775 1.00 0.00 18 ASP A O 11
ATOM 16095 N N . ALA A 1 14 ? -13.408 2.623 -9.629 1.00 0.00 19 ALA A N 11
ATOM 16096 C CA . ALA A 1 14 ? -14.635 2.034 -9.025 1.00 0.00 19 ALA A CA 11
ATOM 16097 C C . ALA A 1 14 ? -14.245 1.456 -7.678 1.00 0.00 19 ALA A C 11
ATOM 16098 O O . ALA A 1 14 ? -14.984 1.502 -6.715 1.00 0.00 19 ALA A O 11
ATOM 16105 N N . ILE A 1 15 ? -13.054 0.941 -7.610 1.00 0.00 20 ILE A N 11
ATOM 16106 C CA . ILE A 1 15 ? -12.543 0.383 -6.344 1.00 0.00 20 ILE A CA 11
ATOM 16107 C C . ILE A 1 15 ? -12.103 1.547 -5.460 1.00 0.00 20 ILE A C 11
ATOM 16108 O O . ILE A 1 15 ? -12.145 1.483 -4.249 1.00 0.00 20 ILE A O 11
ATOM 16124 N N . PHE A 1 16 ? -11.686 2.617 -6.082 1.00 0.00 21 PHE A N 11
ATOM 16125 C CA . PHE A 1 16 ? -11.243 3.810 -5.315 1.00 0.00 21 PHE A CA 11
ATOM 16126 C C . PHE A 1 16 ? -12.471 4.527 -4.744 1.00 0.00 21 PHE A C 11
ATOM 16127 O O . PHE A 1 16 ? -12.430 5.107 -3.676 1.00 0.00 21 PHE A O 11
ATOM 16144 N N . ASP A 1 17 ? -13.564 4.476 -5.449 1.00 0.00 22 ASP A N 11
ATOM 16145 C CA . ASP A 1 17 ? -14.806 5.136 -4.960 1.00 0.00 22 ASP A CA 11
ATOM 16146 C C . ASP A 1 17 ? -15.623 4.150 -4.119 1.00 0.00 22 ASP A C 11
ATOM 16147 O O . ASP A 1 17 ? -16.618 4.505 -3.520 1.00 0.00 22 ASP A O 11
ATOM 16156 N N . SER A 1 18 ? -15.196 2.914 -4.054 1.00 0.00 23 SER A N 11
ATOM 16157 C CA . SER A 1 18 ? -15.935 1.910 -3.235 1.00 0.00 23 SER A CA 11
ATOM 16158 C C . SER A 1 18 ? -15.502 2.039 -1.775 1.00 0.00 23 SER A C 11
ATOM 16159 O O . SER A 1 18 ? -16.095 1.474 -0.879 1.00 0.00 23 SER A O 11
ATOM 16167 N N . LEU A 1 19 ? -14.466 2.793 -1.544 1.00 0.00 24 LEU A N 11
ATOM 16168 C CA . LEU A 1 19 ? -13.958 2.998 -0.161 1.00 0.00 24 LEU A CA 11
ATOM 16169 C C . LEU A 1 19 ? -14.395 4.375 0.327 1.00 0.00 24 LEU A C 11
ATOM 16170 O O . LEU A 1 19 ? -14.300 4.690 1.497 1.00 0.00 24 LEU A O 11
ATOM 16186 N N . SER A 1 20 ? -14.846 5.195 -0.595 1.00 0.00 25 SER A N 11
ATOM 16187 C CA . SER A 1 20 ? -15.289 6.593 -0.278 1.00 0.00 25 SER A CA 11
ATOM 16188 C C . SER A 1 20 ? -14.093 7.540 -0.372 1.00 0.00 25 SER A C 11
ATOM 16189 O O . SER A 1 20 ? -13.266 7.599 0.516 1.00 0.00 25 SER A O 11
ATOM 16197 N N . PRO A 1 21 ? -14.042 8.236 -1.470 1.00 0.00 26 PRO A N 11
ATOM 16198 C CA . PRO A 1 21 ? -12.936 9.187 -1.735 1.00 0.00 26 PRO A CA 11
ATOM 16199 C C . PRO A 1 21 ? -13.057 10.434 -0.862 1.00 0.00 26 PRO A C 11
ATOM 16200 O O . PRO A 1 21 ? -14.134 10.838 -0.471 1.00 0.00 26 PRO A O 11
ATOM 16211 N N . VAL A 1 22 ? -11.949 11.051 -0.571 1.00 0.00 27 VAL A N 11
ATOM 16212 C CA . VAL A 1 22 ? -11.964 12.284 0.260 1.00 0.00 27 VAL A CA 11
ATOM 16213 C C . VAL A 1 22 ? -11.189 13.379 -0.469 1.00 0.00 27 VAL A C 11
ATOM 16214 O O . VAL A 1 22 ? -9.985 13.309 -0.604 1.00 0.00 27 VAL A O 11
ATOM 16227 N N . ASN A 1 23 ? -11.870 14.377 -0.960 1.00 0.00 28 ASN A N 11
ATOM 16228 C CA . ASN A 1 23 ? -11.163 15.459 -1.700 1.00 0.00 28 ASN A CA 11
ATOM 16229 C C . ASN A 1 23 ? -10.394 14.848 -2.878 1.00 0.00 28 ASN A C 11
ATOM 16230 O O . ASN A 1 23 ? -9.426 15.401 -3.360 1.00 0.00 28 ASN A O 11
ATOM 16241 N N . GLY A 1 24 ? -10.824 13.701 -3.341 1.00 0.00 29 GLY A N 11
ATOM 16242 C CA . GLY A 1 24 ? -10.126 13.044 -4.483 1.00 0.00 29 GLY A CA 11
ATOM 16243 C C . GLY A 1 24 ? -8.950 12.230 -3.949 1.00 0.00 29 GLY A C 11
ATOM 16244 O O . GLY A 1 24 ? -7.881 12.222 -4.519 1.00 0.00 29 GLY A O 11
ATOM 16248 N N . PHE A 1 25 ? -9.131 11.554 -2.849 1.00 0.00 30 PHE A N 11
ATOM 16249 C CA . PHE A 1 25 ? -8.009 10.753 -2.286 1.00 0.00 30 PHE A CA 11
ATOM 16250 C C . PHE A 1 25 ? -8.513 9.571 -1.473 1.00 0.00 30 PHE A C 11
ATOM 16251 O O . PHE A 1 25 ? -9.578 9.600 -0.890 1.00 0.00 30 PHE A O 11
ATOM 16268 N N . LEU A 1 26 ? -7.716 8.552 -1.392 1.00 0.00 31 LEU A N 11
ATOM 16269 C CA . LEU A 1 26 ? -8.091 7.373 -0.573 1.00 0.00 31 LEU A CA 11
ATOM 16270 C C . LEU A 1 26 ? -7.006 7.175 0.466 1.00 0.00 31 LEU A C 11
ATOM 16271 O O . LEU A 1 26 ? -5.854 7.459 0.221 1.00 0.00 31 LEU A O 11
ATOM 16287 N N . SER A 1 27 ? -7.347 6.706 1.620 1.00 0.00 32 SER A N 11
ATOM 16288 C CA . SER A 1 27 ? -6.305 6.515 2.654 1.00 0.00 32 SER A CA 11
ATOM 16289 C C . SER A 1 27 ? -5.798 5.082 2.633 1.00 0.00 32 SER A C 11
ATOM 16290 O O . SER A 1 27 ? -6.546 4.159 2.411 1.00 0.00 32 SER A O 11
ATOM 16298 N N . GLY A 1 28 ? -4.528 4.889 2.861 1.00 0.00 33 GLY A N 11
ATOM 16299 C CA . GLY A 1 28 ? -3.980 3.499 2.865 1.00 0.00 33 GLY A CA 11
ATOM 16300 C C . GLY A 1 28 ? -4.957 2.575 3.597 1.00 0.00 33 GLY A C 11
ATOM 16301 O O . GLY A 1 28 ? -5.019 1.390 3.343 1.00 0.00 33 GLY A O 11
ATOM 16305 N N . ASP A 1 29 ? -5.731 3.119 4.498 1.00 0.00 34 ASP A N 11
ATOM 16306 C CA . ASP A 1 29 ? -6.718 2.285 5.242 1.00 0.00 34 ASP A CA 11
ATOM 16307 C C . ASP A 1 29 ? -7.819 1.798 4.293 1.00 0.00 34 ASP A C 11
ATOM 16308 O O . ASP A 1 29 ? -8.423 0.766 4.506 1.00 0.00 34 ASP A O 11
ATOM 16317 N N . LYS A 1 30 ? -8.069 2.519 3.232 1.00 0.00 35 LYS A N 11
ATOM 16318 C CA . LYS A 1 30 ? -9.106 2.084 2.263 1.00 0.00 35 LYS A CA 11
ATOM 16319 C C . LYS A 1 30 ? -8.431 1.228 1.200 1.00 0.00 35 LYS A C 11
ATOM 16320 O O . LYS A 1 30 ? -8.981 0.257 0.717 1.00 0.00 35 LYS A O 11
ATOM 16339 N N . VAL A 1 31 ? -7.227 1.581 0.847 1.00 0.00 36 VAL A N 11
ATOM 16340 C CA . VAL A 1 31 ? -6.491 0.786 -0.172 1.00 0.00 36 VAL A CA 11
ATOM 16341 C C . VAL A 1 31 ? -5.977 -0.514 0.447 1.00 0.00 36 VAL A C 11
ATOM 16342 O O . VAL A 1 31 ? -6.157 -1.582 -0.096 1.00 0.00 36 VAL A O 11
ATOM 16355 N N . LYS A 1 32 ? -5.320 -0.417 1.573 1.00 0.00 37 LYS A N 11
ATOM 16356 C CA . LYS A 1 32 ? -4.765 -1.632 2.239 1.00 0.00 37 LYS A CA 11
ATOM 16357 C C . LYS A 1 32 ? -5.685 -2.844 2.029 1.00 0.00 37 LYS A C 11
ATOM 16358 O O . LYS A 1 32 ? -5.260 -3.857 1.511 1.00 0.00 37 LYS A O 11
ATOM 16377 N N . PRO A 1 33 ? -6.922 -2.703 2.419 1.00 0.00 38 PRO A N 11
ATOM 16378 C CA . PRO A 1 33 ? -7.893 -3.813 2.247 1.00 0.00 38 PRO A CA 11
ATOM 16379 C C . PRO A 1 33 ? -8.116 -4.085 0.758 1.00 0.00 38 PRO A C 11
ATOM 16380 O O . PRO A 1 33 ? -8.318 -5.209 0.342 1.00 0.00 38 PRO A O 11
ATOM 16391 N N . VAL A 1 34 ? -8.062 -3.061 -0.045 1.00 0.00 39 VAL A N 11
ATOM 16392 C CA . VAL A 1 34 ? -8.250 -3.242 -1.514 1.00 0.00 39 VAL A CA 11
ATOM 16393 C C . VAL A 1 34 ? -7.071 -4.030 -2.101 1.00 0.00 39 VAL A C 11
ATOM 16394 O O . VAL A 1 34 ? -7.211 -4.727 -3.086 1.00 0.00 39 VAL A O 11
ATOM 16407 N N . LEU A 1 35 ? -5.912 -3.920 -1.511 1.00 0.00 40 LEU A N 11
ATOM 16408 C CA . LEU A 1 35 ? -4.733 -4.661 -2.045 1.00 0.00 40 LEU A CA 11
ATOM 16409 C C . LEU A 1 35 ? -4.658 -6.053 -1.421 1.00 0.00 40 LEU A C 11
ATOM 16410 O O . LEU A 1 35 ? -4.139 -6.981 -2.007 1.00 0.00 40 LEU A O 11
ATOM 16426 N N . LEU A 1 36 ? -5.180 -6.208 -0.238 1.00 0.00 41 LEU A N 11
ATOM 16427 C CA . LEU A 1 36 ? -5.140 -7.542 0.414 1.00 0.00 41 LEU A CA 11
ATOM 16428 C C . LEU A 1 36 ? -6.143 -8.467 -0.259 1.00 0.00 41 LEU A C 11
ATOM 16429 O O . LEU A 1 36 ? -6.088 -9.673 -0.119 1.00 0.00 41 LEU A O 11
ATOM 16445 N N . ASN A 1 37 ? -7.065 -7.910 -0.992 1.00 0.00 42 ASN A N 11
ATOM 16446 C CA . ASN A 1 37 ? -8.070 -8.761 -1.674 1.00 0.00 42 ASN A CA 11
ATOM 16447 C C . ASN A 1 37 ? -7.414 -9.488 -2.851 1.00 0.00 42 ASN A C 11
ATOM 16448 O O . ASN A 1 37 ? -7.964 -10.417 -3.409 1.00 0.00 42 ASN A O 11
ATOM 16459 N N . SER A 1 38 ? -6.239 -9.061 -3.232 1.00 0.00 43 SER A N 11
ATOM 16460 C CA . SER A 1 38 ? -5.534 -9.710 -4.374 1.00 0.00 43 SER A CA 11
ATOM 16461 C C . SER A 1 38 ? -4.848 -11.001 -3.916 1.00 0.00 43 SER A C 11
ATOM 16462 O O . SER A 1 38 ? -4.103 -11.615 -4.654 1.00 0.00 43 SER A O 11
ATOM 16470 N N . LYS A 1 39 ? -5.091 -11.412 -2.700 1.00 0.00 44 LYS A N 11
ATOM 16471 C CA . LYS A 1 39 ? -4.455 -12.661 -2.185 1.00 0.00 44 LYS A CA 11
ATOM 16472 C C . LYS A 1 39 ? -2.934 -12.496 -2.103 1.00 0.00 44 LYS A C 11
ATOM 16473 O O . LYS A 1 39 ? -2.213 -13.440 -1.855 1.00 0.00 44 LYS A O 11
ATOM 16492 N N . LEU A 1 40 ? -2.440 -11.304 -2.306 1.00 0.00 45 LEU A N 11
ATOM 16493 C CA . LEU A 1 40 ? -0.965 -11.093 -2.232 1.00 0.00 45 LEU A CA 11
ATOM 16494 C C . LEU A 1 40 ? -0.552 -10.764 -0.797 1.00 0.00 45 LEU A C 11
ATOM 16495 O O . LEU A 1 40 ? -1.339 -10.250 -0.028 1.00 0.00 45 LEU A O 11
ATOM 16511 N N . PRO A 1 41 ? 0.674 -11.077 -0.487 1.00 0.00 46 PRO A N 11
ATOM 16512 C CA . PRO A 1 41 ? 1.201 -10.815 0.870 1.00 0.00 46 PRO A CA 11
ATOM 16513 C C . PRO A 1 41 ? 1.455 -9.315 1.073 1.00 0.00 46 PRO A C 11
ATOM 16514 O O . PRO A 1 41 ? 1.283 -8.517 0.172 1.00 0.00 46 PRO A O 11
ATOM 16525 N N . VAL A 1 42 ? 1.861 -8.933 2.252 1.00 0.00 47 VAL A N 11
ATOM 16526 C CA . VAL A 1 42 ? 2.130 -7.500 2.540 1.00 0.00 47 VAL A CA 11
ATOM 16527 C C . VAL A 1 42 ? 3.399 -7.063 1.806 1.00 0.00 47 VAL A C 11
ATOM 16528 O O . VAL A 1 42 ? 3.714 -5.893 1.721 1.00 0.00 47 VAL A O 11
ATOM 16541 N N . ASP A 1 43 ? 4.124 -7.997 1.256 1.00 0.00 48 ASP A N 11
ATOM 16542 C CA . ASP A 1 43 ? 5.356 -7.626 0.525 1.00 0.00 48 ASP A CA 11
ATOM 16543 C C . ASP A 1 43 ? 4.980 -7.061 -0.839 1.00 0.00 48 ASP A C 11
ATOM 16544 O O . ASP A 1 43 ? 5.634 -6.178 -1.360 1.00 0.00 48 ASP A O 11
ATOM 16553 N N . ILE A 1 44 ? 3.915 -7.546 -1.412 1.00 0.00 49 ILE A N 11
ATOM 16554 C CA . ILE A 1 44 ? 3.488 -7.015 -2.731 1.00 0.00 49 ILE A CA 11
ATOM 16555 C C . ILE A 1 44 ? 2.703 -5.730 -2.514 1.00 0.00 49 ILE A C 11
ATOM 16556 O O . ILE A 1 44 ? 2.829 -4.775 -3.252 1.00 0.00 49 ILE A O 11
ATOM 16572 N N . LEU A 1 45 ? 1.899 -5.704 -1.493 1.00 0.00 50 LEU A N 11
ATOM 16573 C CA . LEU A 1 45 ? 1.107 -4.486 -1.199 1.00 0.00 50 LEU A CA 11
ATOM 16574 C C . LEU A 1 45 ? 2.024 -3.430 -0.596 1.00 0.00 50 LEU A C 11
ATOM 16575 O O . LEU A 1 45 ? 1.825 -2.245 -0.768 1.00 0.00 50 LEU A O 11
ATOM 16591 N N . GLY A 1 46 ? 3.046 -3.857 0.091 1.00 0.00 51 GLY A N 11
ATOM 16592 C CA . GLY A 1 46 ? 3.994 -2.875 0.677 1.00 0.00 51 GLY A CA 11
ATOM 16593 C C . GLY A 1 46 ? 4.738 -2.227 -0.477 1.00 0.00 51 GLY A C 11
ATOM 16594 O O . GLY A 1 46 ? 5.222 -1.116 -0.389 1.00 0.00 51 GLY A O 11
ATOM 16598 N N . ARG A 1 47 ? 4.818 -2.930 -1.570 1.00 0.00 52 ARG A N 11
ATOM 16599 C CA . ARG A 1 47 ? 5.511 -2.392 -2.764 1.00 0.00 52 ARG A CA 11
ATOM 16600 C C . ARG A 1 47 ? 4.499 -1.870 -3.778 1.00 0.00 52 ARG A C 11
ATOM 16601 O O . ARG A 1 47 ? 4.748 -0.900 -4.466 1.00 0.00 52 ARG A O 11
ATOM 16622 N N . VAL A 1 48 ? 3.357 -2.497 -3.884 1.00 0.00 53 VAL A N 11
ATOM 16623 C CA . VAL A 1 48 ? 2.359 -2.004 -4.868 1.00 0.00 53 VAL A CA 11
ATOM 16624 C C . VAL A 1 48 ? 1.872 -0.632 -4.426 1.00 0.00 53 VAL A C 11
ATOM 16625 O O . VAL A 1 48 ? 1.732 0.270 -5.225 1.00 0.00 53 VAL A O 11
ATOM 16638 N N . TRP A 1 49 ? 1.633 -0.457 -3.158 1.00 0.00 54 TRP A N 11
ATOM 16639 C CA . TRP A 1 49 ? 1.177 0.871 -2.685 1.00 0.00 54 TRP A CA 11
ATOM 16640 C C . TRP A 1 49 ? 2.285 1.905 -2.903 1.00 0.00 54 TRP A C 11
ATOM 16641 O O . TRP A 1 49 ? 2.059 2.957 -3.458 1.00 0.00 54 TRP A O 11
ATOM 16662 N N . GLU A 1 50 ? 3.476 1.631 -2.442 1.00 0.00 55 GLU A N 11
ATOM 16663 C CA . GLU A 1 50 ? 4.565 2.631 -2.607 1.00 0.00 55 GLU A CA 11
ATOM 16664 C C . GLU A 1 50 ? 4.645 3.080 -4.062 1.00 0.00 55 GLU A C 11
ATOM 16665 O O . GLU A 1 50 ? 4.553 4.252 -4.365 1.00 0.00 55 GLU A O 11
ATOM 16677 N N . LEU A 1 51 ? 4.795 2.161 -4.969 1.00 0.00 56 LEU A N 11
ATOM 16678 C CA . LEU A 1 51 ? 4.855 2.558 -6.401 1.00 0.00 56 LEU A CA 11
ATOM 16679 C C . LEU A 1 51 ? 3.506 3.168 -6.803 1.00 0.00 56 LEU A C 11
ATOM 16680 O O . LEU A 1 51 ? 3.373 3.790 -7.837 1.00 0.00 56 LEU A O 11
ATOM 16696 N N . SER A 1 52 ? 2.507 3.003 -5.969 1.00 0.00 57 SER A N 11
ATOM 16697 C CA . SER A 1 52 ? 1.161 3.579 -6.263 1.00 0.00 57 SER A CA 11
ATOM 16698 C C . SER A 1 52 ? 1.025 4.947 -5.589 1.00 0.00 57 SER A C 11
ATOM 16699 O O . SER A 1 52 ? 0.413 5.851 -6.118 1.00 0.00 57 SER A O 11
ATOM 16707 N N . ASP A 1 53 ? 1.593 5.102 -4.421 1.00 0.00 58 ASP A N 11
ATOM 16708 C CA . ASP A 1 53 ? 1.499 6.405 -3.702 1.00 0.00 58 ASP A CA 11
ATOM 16709 C C . ASP A 1 53 ? 2.374 7.464 -4.382 1.00 0.00 58 ASP A C 11
ATOM 16710 O O . ASP A 1 53 ? 3.546 7.594 -4.088 1.00 0.00 58 ASP A O 11
ATOM 16719 N N . ILE A 1 54 ? 1.814 8.227 -5.280 1.00 0.00 59 ILE A N 11
ATOM 16720 C CA . ILE A 1 54 ? 2.616 9.281 -5.965 1.00 0.00 59 ILE A CA 11
ATOM 16721 C C . ILE A 1 54 ? 2.895 10.430 -4.991 1.00 0.00 59 ILE A C 11
ATOM 16722 O O . ILE A 1 54 ? 3.932 11.061 -5.037 1.00 0.00 59 ILE A O 11
ATOM 16738 N N . ASP A 1 55 ? 1.971 10.701 -4.108 1.00 0.00 60 ASP A N 11
ATOM 16739 C CA . ASP A 1 55 ? 2.173 11.806 -3.125 1.00 0.00 60 ASP A CA 11
ATOM 16740 C C . ASP A 1 55 ? 2.794 11.259 -1.837 1.00 0.00 60 ASP A C 11
ATOM 16741 O O . ASP A 1 55 ? 3.105 12.002 -0.928 1.00 0.00 60 ASP A O 11
ATOM 16750 N N . HIS A 1 56 ? 2.965 9.965 -1.755 1.00 0.00 61 HIS A N 11
ATOM 16751 C CA . HIS A 1 56 ? 3.565 9.351 -0.532 1.00 0.00 61 HIS A CA 11
ATOM 16752 C C . HIS A 1 56 ? 3.061 10.057 0.729 1.00 0.00 61 HIS A C 11
ATOM 16753 O O . HIS A 1 56 ? 3.832 10.518 1.547 1.00 0.00 61 HIS A O 11
ATOM 16767 N N . ASP A 1 57 ? 1.770 10.131 0.896 1.00 0.00 62 ASP A N 11
ATOM 16768 C CA . ASP A 1 57 ? 1.206 10.788 2.105 1.00 0.00 62 ASP A CA 11
ATOM 16769 C C . ASP A 1 57 ? 0.253 9.816 2.793 1.00 0.00 62 ASP A C 11
ATOM 16770 O O . ASP A 1 57 ? -0.584 10.199 3.587 1.00 0.00 62 ASP A O 11
ATOM 16779 N N . GLY A 1 58 ? 0.372 8.554 2.478 1.00 0.00 63 GLY A N 11
ATOM 16780 C CA . GLY A 1 58 ? -0.527 7.543 3.093 1.00 0.00 63 GLY A CA 11
ATOM 16781 C C . GLY A 1 58 ? -1.887 7.613 2.404 1.00 0.00 63 GLY A C 11
ATOM 16782 O O . GLY A 1 58 ? -2.913 7.391 3.015 1.00 0.00 63 GLY A O 11
ATOM 16786 N N . MET A 1 59 ? -1.910 7.931 1.134 1.00 0.00 64 MET A N 11
ATOM 16787 C CA . MET A 1 59 ? -3.220 8.022 0.427 1.00 0.00 64 MET A CA 11
ATOM 16788 C C . MET A 1 59 ? -3.081 7.689 -1.062 1.00 0.00 64 MET A C 11
ATOM 16789 O O . MET A 1 59 ? -2.003 7.727 -1.622 1.00 0.00 64 MET A O 11
ATOM 16803 N N . LEU A 1 60 ? -4.176 7.376 -1.708 1.00 0.00 65 LEU A N 11
ATOM 16804 C CA . LEU A 1 60 ? -4.130 7.055 -3.165 1.00 0.00 65 LEU A CA 11
ATOM 16805 C C . LEU A 1 60 ? -5.279 7.764 -3.896 1.00 0.00 65 LEU A C 11
ATOM 16806 O O . LEU A 1 60 ? -6.434 7.428 -3.728 1.00 0.00 65 LEU A O 11
ATOM 16822 N N . ASP A 1 61 ? -4.972 8.745 -4.704 1.00 0.00 66 ASP A N 11
ATOM 16823 C CA . ASP A 1 61 ? -6.048 9.474 -5.440 1.00 0.00 66 ASP A CA 11
ATOM 16824 C C . ASP A 1 61 ? -6.668 8.580 -6.514 1.00 0.00 66 ASP A C 11
ATOM 16825 O O . ASP A 1 61 ? -6.161 7.524 -6.826 1.00 0.00 66 ASP A O 11
ATOM 16834 N N . ARG A 1 62 ? -7.756 9.003 -7.090 1.00 0.00 67 ARG A N 11
ATOM 16835 C CA . ARG A 1 62 ? -8.401 8.183 -8.158 1.00 0.00 67 ARG A CA 11
ATOM 16836 C C . ARG A 1 62 ? -7.357 7.755 -9.189 1.00 0.00 67 ARG A C 11
ATOM 16837 O O . ARG A 1 62 ? -7.336 6.627 -9.641 1.00 0.00 67 ARG A O 11
ATOM 16858 N N . ASP A 1 63 ? -6.481 8.648 -9.555 1.00 0.00 68 ASP A N 11
ATOM 16859 C CA . ASP A 1 63 ? -5.425 8.298 -10.547 1.00 0.00 68 ASP A CA 11
ATOM 16860 C C . ASP A 1 63 ? -4.294 7.558 -9.835 1.00 0.00 68 ASP A C 11
ATOM 16861 O O . ASP A 1 63 ? -3.701 6.642 -10.365 1.00 0.00 68 ASP A O 11
ATOM 16870 N N . GLU A 1 64 ? -4.013 7.944 -8.625 1.00 0.00 69 GLU A N 11
ATOM 16871 C CA . GLU A 1 64 ? -2.944 7.262 -7.852 1.00 0.00 69 GLU A CA 11
ATOM 16872 C C . GLU A 1 64 ? -3.406 5.849 -7.520 1.00 0.00 69 GLU A C 11
ATOM 16873 O O . GLU A 1 64 ? -2.766 4.870 -7.849 1.00 0.00 69 GLU A O 11
ATOM 16885 N N . PHE A 1 65 ? -4.541 5.746 -6.892 1.00 0.00 70 PHE A N 11
ATOM 16886 C CA . PHE A 1 65 ? -5.096 4.417 -6.553 1.00 0.00 70 PHE A CA 11
ATOM 16887 C C . PHE A 1 65 ? -5.074 3.556 -7.809 1.00 0.00 70 PHE A C 11
ATOM 16888 O O . PHE A 1 65 ? -5.032 2.349 -7.744 1.00 0.00 70 PHE A O 11
ATOM 16905 N N . ALA A 1 66 ? -5.089 4.185 -8.954 1.00 0.00 71 ALA A N 11
ATOM 16906 C CA . ALA A 1 66 ? -5.065 3.423 -10.234 1.00 0.00 71 ALA A CA 11
ATOM 16907 C C . ALA A 1 66 ? -3.750 2.662 -10.369 1.00 0.00 71 ALA A C 11
ATOM 16908 O O . ALA A 1 66 ? -3.722 1.484 -10.670 1.00 0.00 71 ALA A O 11
ATOM 16915 N N . VAL A 1 67 ? -2.662 3.334 -10.155 1.00 0.00 72 VAL A N 11
ATOM 16916 C CA . VAL A 1 67 ? -1.338 2.667 -10.273 1.00 0.00 72 VAL A CA 11
ATOM 16917 C C . VAL A 1 67 ? -1.271 1.458 -9.338 1.00 0.00 72 VAL A C 11
ATOM 16918 O O . VAL A 1 67 ? -0.526 0.522 -9.563 1.00 0.00 72 VAL A O 11
ATOM 16931 N N . ALA A 1 68 ? -2.035 1.477 -8.280 1.00 0.00 73 ALA A N 11
ATOM 16932 C CA . ALA A 1 68 ? -1.998 0.337 -7.318 1.00 0.00 73 ALA A CA 11
ATOM 16933 C C . ALA A 1 68 ? -2.981 -0.772 -7.704 1.00 0.00 73 ALA A C 11
ATOM 16934 O O . ALA A 1 68 ? -2.966 -1.835 -7.124 1.00 0.00 73 ALA A O 11
ATOM 16941 N N . MET A 1 69 ? -3.828 -0.561 -8.670 1.00 0.00 74 MET A N 11
ATOM 16942 C CA . MET A 1 69 ? -4.769 -1.661 -9.037 1.00 0.00 74 MET A CA 11
ATOM 16943 C C . MET A 1 69 ? -4.145 -2.551 -10.110 1.00 0.00 74 MET A C 11
ATOM 16944 O O . MET A 1 69 ? -4.406 -3.736 -10.170 1.00 0.00 74 MET A O 11
ATOM 16958 N N . PHE A 1 70 ? -3.311 -2.004 -10.950 1.00 0.00 75 PHE A N 11
ATOM 16959 C CA . PHE A 1 70 ? -2.674 -2.852 -11.992 1.00 0.00 75 PHE A CA 11
ATOM 16960 C C . PHE A 1 70 ? -1.424 -3.511 -11.403 1.00 0.00 75 PHE A C 11
ATOM 16961 O O . PHE A 1 70 ? -0.959 -4.527 -11.878 1.00 0.00 75 PHE A O 11
ATOM 16978 N N . LEU A 1 71 ? -0.895 -2.945 -10.351 1.00 0.00 76 LEU A N 11
ATOM 16979 C CA . LEU A 1 71 ? 0.307 -3.545 -9.709 1.00 0.00 76 LEU A CA 11
ATOM 16980 C C . LEU A 1 71 ? -0.125 -4.656 -8.751 1.00 0.00 76 LEU A C 11
ATOM 16981 O O . LEU A 1 71 ? 0.651 -5.517 -8.390 1.00 0.00 76 LEU A O 11
ATOM 16997 N N . VAL A 1 72 ? -1.366 -4.648 -8.344 1.00 0.00 77 VAL A N 11
ATOM 16998 C CA . VAL A 1 72 ? -1.858 -5.708 -7.420 1.00 0.00 77 VAL A CA 11
ATOM 16999 C C . VAL A 1 72 ? -2.457 -6.868 -8.220 1.00 0.00 77 VAL A C 11
ATOM 17000 O O . VAL A 1 72 ? -2.222 -8.024 -7.926 1.00 0.00 77 VAL A O 11
ATOM 17013 N N . TYR A 1 73 ? -3.241 -6.569 -9.220 1.00 0.00 78 TYR A N 11
ATOM 17014 C CA . TYR A 1 73 ? -3.867 -7.659 -10.023 1.00 0.00 78 TYR A CA 11
ATOM 17015 C C . TYR A 1 73 ? -2.818 -8.380 -10.866 1.00 0.00 78 TYR A C 11
ATOM 17016 O O . TYR A 1 73 ? -2.878 -9.579 -11.054 1.00 0.00 78 TYR A O 11
ATOM 17034 N N . CYS A 1 74 ? -1.859 -7.667 -11.372 1.00 0.00 79 CYS A N 11
ATOM 17035 C CA . CYS A 1 74 ? -0.810 -8.323 -12.196 1.00 0.00 79 CYS A CA 11
ATOM 17036 C C . CYS A 1 74 ? 0.252 -8.931 -11.283 1.00 0.00 79 CYS A C 11
ATOM 17037 O O . CYS A 1 74 ? 1.120 -9.655 -11.724 1.00 0.00 79 CYS A O 11
ATOM 17045 N N . ALA A 1 75 ? 0.185 -8.650 -10.012 1.00 0.00 80 ALA A N 11
ATOM 17046 C CA . ALA A 1 75 ? 1.192 -9.224 -9.077 1.00 0.00 80 ALA A CA 11
ATOM 17047 C C . ALA A 1 75 ? 0.667 -10.541 -8.524 1.00 0.00 80 ALA A C 11
ATOM 17048 O O . ALA A 1 75 ? 1.408 -11.447 -8.200 1.00 0.00 80 ALA A O 11
ATOM 17055 N N . LEU A 1 76 ? -0.622 -10.630 -8.413 1.00 0.00 81 LEU A N 11
ATOM 17056 C CA . LEU A 1 76 ? -1.263 -11.855 -7.880 1.00 0.00 81 LEU A CA 11
ATOM 17057 C C . LEU A 1 76 ? -1.586 -12.835 -9.020 1.00 0.00 81 LEU A C 11
ATOM 17058 O O . LEU A 1 76 ? -1.722 -14.024 -8.808 1.00 0.00 81 LEU A O 11
ATOM 17074 N N . GLU A 1 77 ? -1.708 -12.342 -10.223 1.00 0.00 82 GLU A N 11
ATOM 17075 C CA . GLU A 1 77 ? -2.022 -13.241 -11.370 1.00 0.00 82 GLU A CA 11
ATOM 17076 C C . GLU A 1 77 ? -0.802 -14.091 -11.717 1.00 0.00 82 GLU A C 11
ATOM 17077 O O . GLU A 1 77 ? -0.846 -15.306 -11.685 1.00 0.00 82 GLU A O 11
ATOM 17089 N N . LYS A 1 78 ? 0.287 -13.459 -12.044 1.00 0.00 83 LYS A N 11
ATOM 17090 C CA . LYS A 1 78 ? 1.518 -14.222 -12.391 1.00 0.00 83 LYS A CA 11
ATOM 17091 C C . LYS A 1 78 ? 2.671 -13.261 -12.700 1.00 0.00 83 LYS A C 11
ATOM 17092 O O . LYS A 1 78 ? 3.360 -13.405 -13.690 1.00 0.00 83 LYS A O 11
ATOM 17111 N N . GLU A 1 79 ? 2.885 -12.280 -11.863 1.00 0.00 84 GLU A N 11
ATOM 17112 C CA . GLU A 1 79 ? 3.994 -11.314 -12.117 1.00 0.00 84 GLU A CA 11
ATOM 17113 C C . GLU A 1 79 ? 4.578 -10.816 -10.792 1.00 0.00 84 GLU A C 11
ATOM 17114 O O . GLU A 1 79 ? 3.858 -10.599 -9.836 1.00 0.00 84 GLU A O 11
ATOM 17126 N N . PRO A 1 80 ? 5.873 -10.654 -10.783 1.00 0.00 85 PRO A N 11
ATOM 17127 C CA . PRO A 1 80 ? 6.575 -10.178 -9.568 1.00 0.00 85 PRO A CA 11
ATOM 17128 C C . PRO A 1 80 ? 6.415 -8.659 -9.418 1.00 0.00 85 PRO A C 11
ATOM 17129 O O . PRO A 1 80 ? 6.244 -7.947 -10.388 1.00 0.00 85 PRO A O 11
ATOM 17140 N N . VAL A 1 81 ? 6.464 -8.157 -8.212 1.00 0.00 86 VAL A N 11
ATOM 17141 C CA . VAL A 1 81 ? 6.308 -6.685 -8.008 1.00 0.00 86 VAL A CA 11
ATOM 17142 C C . VAL A 1 81 ? 7.595 -6.080 -7.441 1.00 0.00 86 VAL A C 11
ATOM 17143 O O . VAL A 1 81 ? 7.960 -6.344 -6.312 1.00 0.00 86 VAL A O 11
ATOM 17156 N N . PRO A 1 82 ? 8.239 -5.276 -8.244 1.00 0.00 87 PRO A N 11
ATOM 17157 C CA . PRO A 1 82 ? 9.492 -4.619 -7.817 1.00 0.00 87 PRO A CA 11
ATOM 17158 C C . PRO A 1 82 ? 9.174 -3.353 -7.018 1.00 0.00 87 PRO A C 11
ATOM 17159 O O . PRO A 1 82 ? 8.028 -2.989 -6.848 1.00 0.00 87 PRO A O 11
ATOM 17170 N N . MET A 1 83 ? 10.177 -2.673 -6.532 1.00 0.00 88 MET A N 11
ATOM 17171 C CA . MET A 1 83 ? 9.917 -1.424 -5.753 1.00 0.00 88 MET A CA 11
ATOM 17172 C C . MET A 1 83 ? 10.171 -0.207 -6.633 1.00 0.00 88 MET A C 11
ATOM 17173 O O . MET A 1 83 ? 10.233 0.908 -6.156 1.00 0.00 88 MET A O 11
ATOM 17187 N N . SER A 1 84 ? 10.357 -0.409 -7.901 1.00 0.00 89 SER A N 11
ATOM 17188 C CA . SER A 1 84 ? 10.650 0.745 -8.780 1.00 0.00 89 SER A CA 11
ATOM 17189 C C . SER A 1 84 ? 9.397 1.285 -9.436 1.00 0.00 89 SER A C 11
ATOM 17190 O O . SER A 1 84 ? 8.739 0.622 -10.213 1.00 0.00 89 SER A O 11
ATOM 17198 N N . LEU A 1 85 ? 9.081 2.503 -9.130 1.00 0.00 90 LEU A N 11
ATOM 17199 C CA . LEU A 1 85 ? 7.892 3.144 -9.733 1.00 0.00 90 LEU A CA 11
ATOM 17200 C C . LEU A 1 85 ? 8.377 4.127 -10.807 1.00 0.00 90 LEU A C 11
ATOM 17201 O O . LEU A 1 85 ? 8.577 5.297 -10.561 1.00 0.00 90 LEU A O 11
ATOM 17217 N N . PRO A 1 86 ? 8.584 3.589 -11.975 1.00 0.00 91 PRO A N 11
ATOM 17218 C CA . PRO A 1 86 ? 9.080 4.398 -13.118 1.00 0.00 91 PRO A CA 11
ATOM 17219 C C . PRO A 1 86 ? 8.050 5.453 -13.535 1.00 0.00 91 PRO A C 11
ATOM 17220 O O . PRO A 1 86 ? 6.947 5.485 -13.027 1.00 0.00 91 PRO A O 11
ATOM 17231 N N . PRO A 1 87 ? 8.462 6.289 -14.448 1.00 0.00 92 PRO A N 11
ATOM 17232 C CA . PRO A 1 87 ? 7.585 7.376 -14.954 1.00 0.00 92 PRO A CA 11
ATOM 17233 C C . PRO A 1 87 ? 6.424 6.806 -15.766 1.00 0.00 92 PRO A C 11
ATOM 17234 O O . PRO A 1 87 ? 5.520 7.516 -16.161 1.00 0.00 92 PRO A O 11
ATOM 17245 N N . ALA A 1 88 ? 6.436 5.530 -16.011 1.00 0.00 93 ALA A N 11
ATOM 17246 C CA . ALA A 1 88 ? 5.331 4.914 -16.789 1.00 0.00 93 ALA A CA 11
ATOM 17247 C C . ALA A 1 88 ? 4.111 4.742 -15.888 1.00 0.00 93 ALA A C 11
ATOM 17248 O O . ALA A 1 88 ? 3.016 4.501 -16.349 1.00 0.00 93 ALA A O 11
ATOM 17255 N N . LEU A 1 89 ? 4.289 4.875 -14.603 1.00 0.00 94 LEU A N 11
ATOM 17256 C CA . LEU A 1 89 ? 3.127 4.725 -13.685 1.00 0.00 94 LEU A CA 11
ATOM 17257 C C . LEU A 1 89 ? 2.601 6.102 -13.272 1.00 0.00 94 LEU A C 11
ATOM 17258 O O . LEU A 1 89 ? 1.548 6.222 -12.677 1.00 0.00 94 LEU A O 11
ATOM 17274 N N . VAL A 1 90 ? 3.327 7.143 -13.576 1.00 0.00 95 VAL A N 11
ATOM 17275 C CA . VAL A 1 90 ? 2.869 8.509 -13.191 1.00 0.00 95 VAL A CA 11
ATOM 17276 C C . VAL A 1 90 ? 1.992 9.114 -14.292 1.00 0.00 95 VAL A C 11
ATOM 17277 O O . VAL A 1 90 ? 2.367 9.123 -15.447 1.00 0.00 95 VAL A O 11
ATOM 17290 N N . PRO A 1 91 ? 0.850 9.609 -13.893 1.00 0.00 96 PRO A N 11
ATOM 17291 C CA . PRO A 1 91 ? -0.090 10.233 -14.858 1.00 0.00 96 PRO A CA 11
ATOM 17292 C C . PRO A 1 91 ? 0.436 11.605 -15.294 1.00 0.00 96 PRO A C 11
ATOM 17293 O O . PRO A 1 91 ? 1.431 12.078 -14.781 1.00 0.00 96 PRO A O 11
ATOM 17304 N N . PRO A 1 92 ? -0.253 12.203 -16.229 1.00 0.00 97 PRO A N 11
ATOM 17305 C CA . PRO A 1 92 ? 0.151 13.538 -16.734 1.00 0.00 97 PRO A CA 11
ATOM 17306 C C . PRO A 1 92 ? -0.113 14.612 -15.676 1.00 0.00 97 PRO A C 11
ATOM 17307 O O . PRO A 1 92 ? 0.288 15.749 -15.820 1.00 0.00 97 PRO A O 11
ATOM 17318 N N . SER A 1 93 ? -0.780 14.260 -14.612 1.00 0.00 98 SER A N 11
ATOM 17319 C CA . SER A 1 93 ? -1.060 15.266 -13.549 1.00 0.00 98 SER A CA 11
ATOM 17320 C C . SER A 1 93 ? 0.231 15.614 -12.811 1.00 0.00 98 SER A C 11
ATOM 17321 O O . SER A 1 93 ? 0.389 16.699 -12.289 1.00 0.00 98 SER A O 11
ATOM 17329 N N . LYS A 1 94 ? 1.164 14.704 -12.777 1.00 0.00 99 LYS A N 11
ATOM 17330 C CA . LYS A 1 94 ? 2.449 14.986 -12.086 1.00 0.00 99 LYS A CA 11
ATOM 17331 C C . LYS A 1 94 ? 3.434 15.609 -13.076 1.00 0.00 99 LYS A C 11
ATOM 17332 O O . LYS A 1 94 ? 4.603 15.774 -12.787 1.00 0.00 99 LYS A O 11
ATOM 17351 N N . ARG A 1 95 ? 2.967 15.957 -14.245 1.00 0.00 100 ARG A N 11
ATOM 17352 C CA . ARG A 1 95 ? 3.873 16.571 -15.258 1.00 0.00 100 ARG A CA 11
ATOM 17353 C C . ARG A 1 95 ? 3.054 17.382 -16.268 1.00 0.00 100 ARG A C 11
ATOM 17354 O O . ARG A 1 95 ? 2.063 17.994 -15.923 1.00 0.00 100 ARG A O 11
ATOM 17375 N N . SER B 2 6 ? 8.053 4.462 3.357 1.00 0.00 107 SER B N 11
ATOM 17376 C CA . SER B 2 6 ? 7.479 5.811 3.080 1.00 0.00 107 SER B CA 11
ATOM 17377 C C . SER B 2 6 ? 5.957 5.778 3.237 1.00 0.00 107 SER B C 11
ATOM 17378 O O . SER B 2 6 ? 5.233 5.490 2.304 1.00 0.00 107 SER B O 11
ATOM 17386 N N . THR B 2 7 ? 5.465 6.067 4.410 1.00 0.00 108 THR B N 11
ATOM 17387 C CA . THR B 2 7 ? 3.989 6.050 4.625 1.00 0.00 108 THR B CA 11
ATOM 17388 C C . THR B 2 7 ? 3.372 4.814 3.963 1.00 0.00 108 THR B C 11
ATOM 17389 O O . THR B 2 7 ? 2.550 4.920 3.074 1.00 0.00 108 THR B O 11
ATOM 17400 N N . ASN B 2 8 ? 3.761 3.643 4.389 1.00 0.00 109 ASN B N 11
ATOM 17401 C CA . ASN B 2 8 ? 3.195 2.406 3.781 1.00 0.00 109 ASN B CA 11
ATOM 17402 C C . ASN B 2 8 ? 2.387 1.624 4.822 1.00 0.00 109 ASN B C 11
ATOM 17403 O O . ASN B 2 8 ? 2.863 1.365 5.909 1.00 0.00 109 ASN B O 11
ATOM 17414 N N . PRO B 2 9 ? 1.182 1.281 4.452 1.00 0.00 110 PRO B N 11
ATOM 17415 C CA . PRO B 2 9 ? 0.289 0.527 5.367 1.00 0.00 110 PRO B CA 11
ATOM 17416 C C . PRO B 2 9 ? 0.716 -0.944 5.467 1.00 0.00 110 PRO B C 11
ATOM 17417 O O . PRO B 2 9 ? 0.193 -1.695 6.267 1.00 0.00 110 PRO B O 11
ATOM 17428 N N . PHE B 2 10 ? 1.660 -1.366 4.665 1.00 0.00 111 PHE B N 11
ATOM 17429 C CA . PHE B 2 10 ? 2.107 -2.791 4.731 1.00 0.00 111 PHE B CA 11
ATOM 17430 C C . PHE B 2 10 ? 3.582 -2.868 5.141 1.00 0.00 111 PHE B C 11
ATOM 17431 O O . PHE B 2 10 ? 4.217 -3.897 5.013 1.00 0.00 111 PHE B O 11
ATOM 17448 N N . LEU B 2 11 ? 4.130 -1.791 5.636 1.00 0.00 112 LEU B N 11
ATOM 17449 C CA . LEU B 2 11 ? 5.563 -1.807 6.055 1.00 0.00 112 LEU B CA 11
ATOM 17450 C C . LEU B 2 11 ? 5.749 -0.984 7.332 1.00 0.00 112 LEU B C 11
ATOM 17451 O O . LEU B 2 11 ? 5.767 0.232 7.233 1.00 0.00 112 LEU B O 11
ATOM 17469 N N . PRO A 1 1 ? 1.837 3.946 -24.072 1.00 0.00 6 PRO A N 12
ATOM 17470 C CA . PRO A 1 1 ? 1.490 5.112 -23.222 1.00 0.00 6 PRO A CA 12
ATOM 17471 C C . PRO A 1 1 ? 1.395 4.704 -21.751 1.00 0.00 6 PRO A C 12
ATOM 17472 O O . PRO A 1 1 ? 1.908 3.682 -21.340 1.00 0.00 6 PRO A O 12
ATOM 17483 N N . TRP A 1 2 ? 0.735 5.502 -20.958 1.00 0.00 7 TRP A N 12
ATOM 17484 C CA . TRP A 1 2 ? 0.588 5.186 -19.514 1.00 0.00 7 TRP A CA 12
ATOM 17485 C C . TRP A 1 2 ? 0.313 3.694 -19.333 1.00 0.00 7 TRP A C 12
ATOM 17486 O O . TRP A 1 2 ? -0.649 3.160 -19.850 1.00 0.00 7 TRP A O 12
ATOM 17507 N N . ALA A 1 3 ? 1.151 3.018 -18.599 1.00 0.00 8 ALA A N 12
ATOM 17508 C CA . ALA A 1 3 ? 0.943 1.562 -18.376 1.00 0.00 8 ALA A CA 12
ATOM 17509 C C . ALA A 1 3 ? -0.532 1.282 -18.093 1.00 0.00 8 ALA A C 12
ATOM 17510 O O . ALA A 1 3 ? -1.023 0.194 -18.318 1.00 0.00 8 ALA A O 12
ATOM 17517 N N . VAL A 1 4 ? -1.243 2.259 -17.602 1.00 0.00 9 VAL A N 12
ATOM 17518 C CA . VAL A 1 4 ? -2.687 2.044 -17.308 1.00 0.00 9 VAL A CA 12
ATOM 17519 C C . VAL A 1 4 ? -3.538 2.590 -18.458 1.00 0.00 9 VAL A C 12
ATOM 17520 O O . VAL A 1 4 ? -3.137 3.495 -19.162 1.00 0.00 9 VAL A O 12
ATOM 17533 N N . LYS A 1 5 ? -4.706 2.047 -18.656 1.00 0.00 10 LYS A N 12
ATOM 17534 C CA . LYS A 1 5 ? -5.574 2.540 -19.768 1.00 0.00 10 LYS A CA 12
ATOM 17535 C C . LYS A 1 5 ? -6.818 3.220 -19.197 1.00 0.00 10 LYS A C 12
ATOM 17536 O O . LYS A 1 5 ? -7.005 3.264 -17.998 1.00 0.00 10 LYS A O 12
ATOM 17555 N N . PRO A 1 6 ? -7.639 3.720 -20.083 1.00 0.00 11 PRO A N 12
ATOM 17556 C CA . PRO A 1 6 ? -8.889 4.394 -19.661 1.00 0.00 11 PRO A CA 12
ATOM 17557 C C . PRO A 1 6 ? -9.885 3.358 -19.142 1.00 0.00 11 PRO A C 12
ATOM 17558 O O . PRO A 1 6 ? -10.622 3.602 -18.207 1.00 0.00 11 PRO A O 12
ATOM 17569 N N . GLU A 1 7 ? -9.904 2.196 -19.735 1.00 0.00 12 GLU A N 12
ATOM 17570 C CA . GLU A 1 7 ? -10.846 1.138 -19.267 1.00 0.00 12 GLU A CA 12
ATOM 17571 C C . GLU A 1 7 ? -10.349 0.575 -17.936 1.00 0.00 12 GLU A C 12
ATOM 17572 O O . GLU A 1 7 ? -11.121 0.167 -17.093 1.00 0.00 12 GLU A O 12
ATOM 17584 N N . ASP A 1 8 ? -9.059 0.573 -17.738 1.00 0.00 13 ASP A N 12
ATOM 17585 C CA . ASP A 1 8 ? -8.506 0.063 -16.457 1.00 0.00 13 ASP A CA 12
ATOM 17586 C C . ASP A 1 8 ? -8.670 1.145 -15.399 1.00 0.00 13 ASP A C 12
ATOM 17587 O O . ASP A 1 8 ? -9.084 0.891 -14.285 1.00 0.00 13 ASP A O 12
ATOM 17596 N N . LYS A 1 9 ? -8.369 2.359 -15.759 1.00 0.00 14 LYS A N 12
ATOM 17597 C CA . LYS A 1 9 ? -8.528 3.477 -14.796 1.00 0.00 14 LYS A CA 12
ATOM 17598 C C . LYS A 1 9 ? -10.011 3.644 -14.473 1.00 0.00 14 LYS A C 12
ATOM 17599 O O . LYS A 1 9 ? -10.382 4.250 -13.487 1.00 0.00 14 LYS A O 12
ATOM 17618 N N . ALA A 1 10 ? -10.859 3.089 -15.297 1.00 0.00 15 ALA A N 12
ATOM 17619 C CA . ALA A 1 10 ? -12.323 3.188 -15.043 1.00 0.00 15 ALA A CA 12
ATOM 17620 C C . ALA A 1 10 ? -12.699 2.186 -13.957 1.00 0.00 15 ALA A C 12
ATOM 17621 O O . ALA A 1 10 ? -13.452 2.487 -13.051 1.00 0.00 15 ALA A O 12
ATOM 17628 N N . LYS A 1 11 ? -12.152 1.003 -14.024 1.00 0.00 16 LYS A N 12
ATOM 17629 C CA . LYS A 1 11 ? -12.450 -0.002 -12.975 1.00 0.00 16 LYS A CA 12
ATOM 17630 C C . LYS A 1 11 ? -11.596 0.326 -11.751 1.00 0.00 16 LYS A C 12
ATOM 17631 O O . LYS A 1 11 ? -11.929 -0.010 -10.632 1.00 0.00 16 LYS A O 12
ATOM 17650 N N . TYR A 1 12 ? -10.511 1.025 -11.965 1.00 0.00 17 TYR A N 12
ATOM 17651 C CA . TYR A 1 12 ? -9.645 1.426 -10.825 1.00 0.00 17 TYR A CA 12
ATOM 17652 C C . TYR A 1 12 ? -10.336 2.571 -10.093 1.00 0.00 17 TYR A C 12
ATOM 17653 O O . TYR A 1 12 ? -10.282 2.684 -8.885 1.00 0.00 17 TYR A O 12
ATOM 17671 N N . ASP A 1 13 ? -10.997 3.419 -10.838 1.00 0.00 18 ASP A N 12
ATOM 17672 C CA . ASP A 1 13 ? -11.713 4.568 -10.218 1.00 0.00 18 ASP A CA 12
ATOM 17673 C C . ASP A 1 13 ? -13.023 4.085 -9.598 1.00 0.00 18 ASP A C 12
ATOM 17674 O O . ASP A 1 13 ? -13.682 4.804 -8.875 1.00 0.00 18 ASP A O 12
ATOM 17683 N N . ALA A 1 14 ? -13.390 2.859 -9.852 1.00 0.00 19 ALA A N 12
ATOM 17684 C CA . ALA A 1 14 ? -14.639 2.319 -9.251 1.00 0.00 19 ALA A CA 12
ATOM 17685 C C . ALA A 1 14 ? -14.250 1.617 -7.963 1.00 0.00 19 ALA A C 12
ATOM 17686 O O . ALA A 1 14 ? -14.946 1.661 -6.967 1.00 0.00 19 ALA A O 12
ATOM 17693 N N . ILE A 1 15 ? -13.103 1.007 -7.980 1.00 0.00 20 ILE A N 12
ATOM 17694 C CA . ILE A 1 15 ? -12.589 0.333 -6.774 1.00 0.00 20 ILE A CA 12
ATOM 17695 C C . ILE A 1 15 ? -12.061 1.414 -5.839 1.00 0.00 20 ILE A C 12
ATOM 17696 O O . ILE A 1 15 ? -12.144 1.316 -4.631 1.00 0.00 20 ILE A O 12
ATOM 17712 N N . PHE A 1 16 ? -11.539 2.465 -6.413 1.00 0.00 21 PHE A N 12
ATOM 17713 C CA . PHE A 1 16 ? -11.022 3.592 -5.597 1.00 0.00 21 PHE A CA 12
ATOM 17714 C C . PHE A 1 16 ? -12.213 4.362 -5.024 1.00 0.00 21 PHE A C 12
ATOM 17715 O O . PHE A 1 16 ? -12.208 4.800 -3.890 1.00 0.00 21 PHE A O 12
ATOM 17732 N N . ASP A 1 17 ? -13.238 4.518 -5.811 1.00 0.00 22 ASP A N 12
ATOM 17733 C CA . ASP A 1 17 ? -14.443 5.244 -5.334 1.00 0.00 22 ASP A CA 12
ATOM 17734 C C . ASP A 1 17 ? -15.380 4.271 -4.615 1.00 0.00 22 ASP A C 12
ATOM 17735 O O . ASP A 1 17 ? -16.460 4.631 -4.191 1.00 0.00 22 ASP A O 12
ATOM 17744 N N . SER A 1 18 ? -14.964 3.041 -4.459 1.00 0.00 23 SER A N 12
ATOM 17745 C CA . SER A 1 18 ? -15.819 2.047 -3.750 1.00 0.00 23 SER A CA 12
ATOM 17746 C C . SER A 1 18 ? -15.456 2.050 -2.265 1.00 0.00 23 SER A C 12
ATOM 17747 O O . SER A 1 18 ? -16.145 1.485 -1.440 1.00 0.00 23 SER A O 12
ATOM 17755 N N . LEU A 1 19 ? -14.379 2.702 -1.930 1.00 0.00 24 LEU A N 12
ATOM 17756 C CA . LEU A 1 19 ? -13.947 2.781 -0.505 1.00 0.00 24 LEU A CA 12
ATOM 17757 C C . LEU A 1 19 ? -14.360 4.135 0.070 1.00 0.00 24 LEU A C 12
ATOM 17758 O O . LEU A 1 19 ? -14.199 4.393 1.245 1.00 0.00 24 LEU A O 12
ATOM 17774 N N . SER A 1 20 ? -14.862 5.005 -0.778 1.00 0.00 25 SER A N 12
ATOM 17775 C CA . SER A 1 20 ? -15.281 6.382 -0.348 1.00 0.00 25 SER A CA 12
ATOM 17776 C C . SER A 1 20 ? -14.075 7.316 -0.409 1.00 0.00 25 SER A C 12
ATOM 17777 O O . SER A 1 20 ? -13.347 7.470 0.552 1.00 0.00 25 SER A O 12
ATOM 17785 N N . PRO A 1 21 ? -13.903 7.892 -1.564 1.00 0.00 26 PRO A N 12
ATOM 17786 C CA . PRO A 1 21 ? -12.770 8.811 -1.806 1.00 0.00 26 PRO A CA 12
ATOM 17787 C C . PRO A 1 21 ? -13.023 10.167 -1.157 1.00 0.00 26 PRO A C 12
ATOM 17788 O O . PRO A 1 21 ? -14.149 10.591 -0.986 1.00 0.00 26 PRO A O 12
ATOM 17799 N N . VAL A 1 22 ? -11.978 10.852 -0.805 1.00 0.00 27 VAL A N 12
ATOM 17800 C CA . VAL A 1 22 ? -12.138 12.187 -0.176 1.00 0.00 27 VAL A CA 12
ATOM 17801 C C . VAL A 1 22 ? -11.495 13.244 -1.072 1.00 0.00 27 VAL A C 12
ATOM 17802 O O . VAL A 1 22 ? -10.290 13.314 -1.198 1.00 0.00 27 VAL A O 12
ATOM 17815 N N . ASN A 1 23 ? -12.292 14.052 -1.712 1.00 0.00 28 ASN A N 12
ATOM 17816 C CA . ASN A 1 23 ? -11.729 15.089 -2.619 1.00 0.00 28 ASN A CA 12
ATOM 17817 C C . ASN A 1 23 ? -10.877 14.419 -3.701 1.00 0.00 28 ASN A C 12
ATOM 17818 O O . ASN A 1 23 ? -10.095 15.058 -4.376 1.00 0.00 28 ASN A O 12
ATOM 17829 N N . GLY A 1 24 ? -11.032 13.133 -3.874 1.00 0.00 29 GLY A N 12
ATOM 17830 C CA . GLY A 1 24 ? -10.243 12.417 -4.915 1.00 0.00 29 GLY A CA 12
ATOM 17831 C C . GLY A 1 24 ? -9.078 11.671 -4.264 1.00 0.00 29 GLY A C 12
ATOM 17832 O O . GLY A 1 24 ? -8.007 11.566 -4.829 1.00 0.00 29 GLY A O 12
ATOM 17836 N N . PHE A 1 25 ? -9.267 11.158 -3.080 1.00 0.00 30 PHE A N 12
ATOM 17837 C CA . PHE A 1 25 ? -8.151 10.430 -2.411 1.00 0.00 30 PHE A CA 12
ATOM 17838 C C . PHE A 1 25 ? -8.656 9.268 -1.562 1.00 0.00 30 PHE A C 12
ATOM 17839 O O . PHE A 1 25 ? -9.698 9.333 -0.942 1.00 0.00 30 PHE A O 12
ATOM 17856 N N . LEU A 1 26 ? -7.886 8.221 -1.501 1.00 0.00 31 LEU A N 12
ATOM 17857 C CA . LEU A 1 26 ? -8.267 7.055 -0.659 1.00 0.00 31 LEU A CA 12
ATOM 17858 C C . LEU A 1 26 ? -7.211 6.884 0.418 1.00 0.00 31 LEU A C 12
ATOM 17859 O O . LEU A 1 26 ? -6.036 7.032 0.164 1.00 0.00 31 LEU A O 12
ATOM 17875 N N . SER A 1 27 ? -7.602 6.576 1.612 1.00 0.00 32 SER A N 12
ATOM 17876 C CA . SER A 1 27 ? -6.586 6.405 2.679 1.00 0.00 32 SER A CA 12
ATOM 17877 C C . SER A 1 27 ? -6.021 4.997 2.645 1.00 0.00 32 SER A C 12
ATOM 17878 O O . SER A 1 27 ? -6.734 4.043 2.438 1.00 0.00 32 SER A O 12
ATOM 17886 N N . GLY A 1 28 ? -4.740 4.860 2.847 1.00 0.00 33 GLY A N 12
ATOM 17887 C CA . GLY A 1 28 ? -4.134 3.496 2.839 1.00 0.00 33 GLY A CA 12
ATOM 17888 C C . GLY A 1 28 ? -5.048 2.552 3.617 1.00 0.00 33 GLY A C 12
ATOM 17889 O O . GLY A 1 28 ? -5.106 1.368 3.362 1.00 0.00 33 GLY A O 12
ATOM 17893 N N . ASP A 1 29 ? -5.772 3.084 4.560 1.00 0.00 34 ASP A N 12
ATOM 17894 C CA . ASP A 1 29 ? -6.701 2.243 5.368 1.00 0.00 34 ASP A CA 12
ATOM 17895 C C . ASP A 1 29 ? -7.830 1.694 4.489 1.00 0.00 34 ASP A C 12
ATOM 17896 O O . ASP A 1 29 ? -8.432 0.686 4.800 1.00 0.00 34 ASP A O 12
ATOM 17905 N N . LYS A 1 30 ? -8.111 2.334 3.385 1.00 0.00 35 LYS A N 12
ATOM 17906 C CA . LYS A 1 30 ? -9.180 1.830 2.488 1.00 0.00 35 LYS A CA 12
ATOM 17907 C C . LYS A 1 30 ? -8.527 0.991 1.405 1.00 0.00 35 LYS A C 12
ATOM 17908 O O . LYS A 1 30 ? -9.072 0.009 0.937 1.00 0.00 35 LYS A O 12
ATOM 17927 N N . VAL A 1 31 ? -7.347 1.372 1.010 1.00 0.00 36 VAL A N 12
ATOM 17928 C CA . VAL A 1 31 ? -6.634 0.598 -0.036 1.00 0.00 36 VAL A CA 12
ATOM 17929 C C . VAL A 1 31 ? -6.038 -0.683 0.556 1.00 0.00 36 VAL A C 12
ATOM 17930 O O . VAL A 1 31 ? -6.087 -1.736 -0.044 1.00 0.00 36 VAL A O 12
ATOM 17943 N N . LYS A 1 32 ? -5.460 -0.599 1.722 1.00 0.00 37 LYS A N 12
ATOM 17944 C CA . LYS A 1 32 ? -4.845 -1.812 2.332 1.00 0.00 37 LYS A CA 12
ATOM 17945 C C . LYS A 1 32 ? -5.746 -3.043 2.146 1.00 0.00 37 LYS A C 12
ATOM 17946 O O . LYS A 1 32 ? -5.282 -4.075 1.702 1.00 0.00 37 LYS A O 12
ATOM 17965 N N . PRO A 1 33 ? -7.007 -2.910 2.479 1.00 0.00 38 PRO A N 12
ATOM 17966 C CA . PRO A 1 33 ? -7.944 -4.051 2.320 1.00 0.00 38 PRO A CA 12
ATOM 17967 C C . PRO A 1 33 ? -8.177 -4.314 0.834 1.00 0.00 38 PRO A C 12
ATOM 17968 O O . PRO A 1 33 ? -8.348 -5.437 0.402 1.00 0.00 38 PRO A O 12
ATOM 17979 N N . VAL A 1 34 ? -8.168 -3.273 0.053 1.00 0.00 39 VAL A N 12
ATOM 17980 C CA . VAL A 1 34 ? -8.369 -3.420 -1.415 1.00 0.00 39 VAL A CA 12
ATOM 17981 C C . VAL A 1 34 ? -7.215 -4.230 -2.013 1.00 0.00 39 VAL A C 12
ATOM 17982 O O . VAL A 1 34 ? -7.391 -4.993 -2.941 1.00 0.00 39 VAL A O 12
ATOM 17995 N N . LEU A 1 35 ? -6.031 -4.057 -1.491 1.00 0.00 40 LEU A N 12
ATOM 17996 C CA . LEU A 1 35 ? -4.858 -4.803 -2.026 1.00 0.00 40 LEU A CA 12
ATOM 17997 C C . LEU A 1 35 ? -4.723 -6.153 -1.328 1.00 0.00 40 LEU A C 12
ATOM 17998 O O . LEU A 1 35 ? -4.148 -7.083 -1.859 1.00 0.00 40 LEU A O 12
ATOM 18014 N N . LEU A 1 36 ? -5.259 -6.273 -0.147 1.00 0.00 41 LEU A N 12
ATOM 18015 C CA . LEU A 1 36 ? -5.171 -7.566 0.576 1.00 0.00 41 LEU A CA 12
ATOM 18016 C C . LEU A 1 36 ? -6.127 -8.562 -0.063 1.00 0.00 41 LEU A C 12
ATOM 18017 O O . LEU A 1 36 ? -6.061 -9.751 0.176 1.00 0.00 41 LEU A O 12
ATOM 18033 N N . ASN A 1 37 ? -7.025 -8.082 -0.876 1.00 0.00 42 ASN A N 12
ATOM 18034 C CA . ASN A 1 37 ? -7.990 -9.002 -1.524 1.00 0.00 42 ASN A CA 12
ATOM 18035 C C . ASN A 1 37 ? -7.380 -9.593 -2.799 1.00 0.00 42 ASN A C 12
ATOM 18036 O O . ASN A 1 37 ? -7.974 -10.422 -3.458 1.00 0.00 42 ASN A O 12
ATOM 18047 N N . SER A 1 38 ? -6.197 -9.166 -3.151 1.00 0.00 43 SER A N 12
ATOM 18048 C CA . SER A 1 38 ? -5.545 -9.695 -4.384 1.00 0.00 43 SER A CA 12
ATOM 18049 C C . SER A 1 38 ? -4.786 -10.990 -4.077 1.00 0.00 43 SER A C 12
ATOM 18050 O O . SER A 1 38 ? -3.965 -11.434 -4.854 1.00 0.00 43 SER A O 12
ATOM 18058 N N . LYS A 1 39 ? -5.047 -11.597 -2.953 1.00 0.00 44 LYS A N 12
ATOM 18059 C CA . LYS A 1 39 ? -4.328 -12.858 -2.610 1.00 0.00 44 LYS A CA 12
ATOM 18060 C C . LYS A 1 39 ? -2.832 -12.572 -2.442 1.00 0.00 44 LYS A C 12
ATOM 18061 O O . LYS A 1 39 ? -2.017 -13.473 -2.406 1.00 0.00 44 LYS A O 12
ATOM 18080 N N . LEU A 1 40 ? -2.472 -11.320 -2.350 1.00 0.00 45 LEU A N 12
ATOM 18081 C CA . LEU A 1 40 ? -1.033 -10.957 -2.195 1.00 0.00 45 LEU A CA 12
ATOM 18082 C C . LEU A 1 40 ? -0.709 -10.644 -0.736 1.00 0.00 45 LEU A C 12
ATOM 18083 O O . LEU A 1 40 ? -1.566 -10.236 0.021 1.00 0.00 45 LEU A O 12
ATOM 18099 N N . PRO A 1 41 ? 0.535 -10.837 -0.397 1.00 0.00 46 PRO A N 12
ATOM 18100 C CA . PRO A 1 41 ? 1.000 -10.561 0.975 1.00 0.00 46 PRO A CA 12
ATOM 18101 C C . PRO A 1 41 ? 1.207 -9.052 1.169 1.00 0.00 46 PRO A C 12
ATOM 18102 O O . PRO A 1 41 ? 0.982 -8.267 0.275 1.00 0.00 46 PRO A O 12
ATOM 18113 N N . VAL A 1 42 ? 1.636 -8.650 2.330 1.00 0.00 47 VAL A N 12
ATOM 18114 C CA . VAL A 1 42 ? 1.863 -7.205 2.600 1.00 0.00 47 VAL A CA 12
ATOM 18115 C C . VAL A 1 42 ? 3.194 -6.771 1.973 1.00 0.00 47 VAL A C 12
ATOM 18116 O O . VAL A 1 42 ? 3.552 -5.610 1.982 1.00 0.00 47 VAL A O 12
ATOM 18129 N N . ASP A 1 43 ? 3.917 -7.700 1.402 1.00 0.00 48 ASP A N 12
ATOM 18130 C CA . ASP A 1 43 ? 5.210 -7.350 0.757 1.00 0.00 48 ASP A CA 12
ATOM 18131 C C . ASP A 1 43 ? 4.948 -6.814 -0.649 1.00 0.00 48 ASP A C 12
ATOM 18132 O O . ASP A 1 43 ? 5.615 -5.913 -1.116 1.00 0.00 48 ASP A O 12
ATOM 18141 N N . ILE A 1 44 ? 3.963 -7.347 -1.321 1.00 0.00 49 ILE A N 12
ATOM 18142 C CA . ILE A 1 44 ? 3.649 -6.843 -2.685 1.00 0.00 49 ILE A CA 12
ATOM 18143 C C . ILE A 1 44 ? 2.825 -5.572 -2.554 1.00 0.00 49 ILE A C 12
ATOM 18144 O O . ILE A 1 44 ? 2.997 -4.619 -3.286 1.00 0.00 49 ILE A O 12
ATOM 18160 N N . LEU A 1 45 ? 1.937 -5.556 -1.605 1.00 0.00 50 LEU A N 12
ATOM 18161 C CA . LEU A 1 45 ? 1.099 -4.353 -1.392 1.00 0.00 50 LEU A CA 12
ATOM 18162 C C . LEU A 1 45 ? 1.958 -3.269 -0.753 1.00 0.00 50 LEU A C 12
ATOM 18163 O O . LEU A 1 45 ? 1.716 -2.089 -0.908 1.00 0.00 50 LEU A O 12
ATOM 18179 N N . GLY A 1 46 ? 2.985 -3.669 -0.054 1.00 0.00 51 GLY A N 12
ATOM 18180 C CA . GLY A 1 46 ? 3.886 -2.667 0.572 1.00 0.00 51 GLY A CA 12
ATOM 18181 C C . GLY A 1 46 ? 4.687 -2.016 -0.545 1.00 0.00 51 GLY A C 12
ATOM 18182 O O . GLY A 1 46 ? 5.141 -0.895 -0.442 1.00 0.00 51 GLY A O 12
ATOM 18186 N N . ARG A 1 47 ? 4.848 -2.728 -1.621 1.00 0.00 52 ARG A N 12
ATOM 18187 C CA . ARG A 1 47 ? 5.600 -2.190 -2.782 1.00 0.00 52 ARG A CA 12
ATOM 18188 C C . ARG A 1 47 ? 4.630 -1.714 -3.862 1.00 0.00 52 ARG A C 12
ATOM 18189 O O . ARG A 1 47 ? 4.903 -0.773 -4.580 1.00 0.00 52 ARG A O 12
ATOM 18210 N N . VAL A 1 48 ? 3.494 -2.349 -3.982 1.00 0.00 53 VAL A N 12
ATOM 18211 C CA . VAL A 1 48 ? 2.525 -1.904 -5.020 1.00 0.00 53 VAL A CA 12
ATOM 18212 C C . VAL A 1 48 ? 1.935 -0.569 -4.590 1.00 0.00 53 VAL A C 12
ATOM 18213 O O . VAL A 1 48 ? 1.675 0.300 -5.399 1.00 0.00 53 VAL A O 12
ATOM 18226 N N . TRP A 1 49 ? 1.751 -0.385 -3.311 1.00 0.00 54 TRP A N 12
ATOM 18227 C CA . TRP A 1 49 ? 1.211 0.911 -2.832 1.00 0.00 54 TRP A CA 12
ATOM 18228 C C . TRP A 1 49 ? 2.250 2.007 -3.074 1.00 0.00 54 TRP A C 12
ATOM 18229 O O . TRP A 1 49 ? 1.965 3.028 -3.654 1.00 0.00 54 TRP A O 12
ATOM 18250 N N . GLU A 1 50 ? 3.453 1.812 -2.607 1.00 0.00 55 GLU A N 12
ATOM 18251 C CA . GLU A 1 50 ? 4.487 2.865 -2.794 1.00 0.00 55 GLU A CA 12
ATOM 18252 C C . GLU A 1 50 ? 4.462 3.371 -4.232 1.00 0.00 55 GLU A C 12
ATOM 18253 O O . GLU A 1 50 ? 4.239 4.537 -4.487 1.00 0.00 55 GLU A O 12
ATOM 18265 N N . LEU A 1 51 ? 4.666 2.503 -5.177 1.00 0.00 56 LEU A N 12
ATOM 18266 C CA . LEU A 1 51 ? 4.629 2.945 -6.596 1.00 0.00 56 LEU A CA 12
ATOM 18267 C C . LEU A 1 51 ? 3.226 3.477 -6.906 1.00 0.00 56 LEU A C 12
ATOM 18268 O O . LEU A 1 51 ? 3.021 4.218 -7.847 1.00 0.00 56 LEU A O 12
ATOM 18284 N N . SER A 1 52 ? 2.267 3.129 -6.089 1.00 0.00 57 SER A N 12
ATOM 18285 C CA . SER A 1 52 ? 0.879 3.638 -6.291 1.00 0.00 57 SER A CA 12
ATOM 18286 C C . SER A 1 52 ? 0.739 4.980 -5.564 1.00 0.00 57 SER A C 12
ATOM 18287 O O . SER A 1 52 ? -0.089 5.804 -5.900 1.00 0.00 57 SER A O 12
ATOM 18295 N N . ASP A 1 53 ? 1.558 5.195 -4.566 1.00 0.00 58 ASP A N 12
ATOM 18296 C CA . ASP A 1 53 ? 1.509 6.471 -3.797 1.00 0.00 58 ASP A CA 12
ATOM 18297 C C . ASP A 1 53 ? 2.662 7.378 -4.234 1.00 0.00 58 ASP A C 12
ATOM 18298 O O . ASP A 1 53 ? 3.628 7.561 -3.520 1.00 0.00 58 ASP A O 12
ATOM 18307 N N . ILE A 1 54 ? 2.573 7.934 -5.409 1.00 0.00 59 ILE A N 12
ATOM 18308 C CA . ILE A 1 54 ? 3.665 8.814 -5.906 1.00 0.00 59 ILE A CA 12
ATOM 18309 C C . ILE A 1 54 ? 3.854 10.018 -4.980 1.00 0.00 59 ILE A C 12
ATOM 18310 O O . ILE A 1 54 ? 4.894 10.647 -4.971 1.00 0.00 59 ILE A O 12
ATOM 18326 N N . ASP A 1 55 ? 2.870 10.338 -4.185 1.00 0.00 60 ASP A N 12
ATOM 18327 C CA . ASP A 1 55 ? 3.023 11.490 -3.253 1.00 0.00 60 ASP A CA 12
ATOM 18328 C C . ASP A 1 55 ? 3.379 10.973 -1.856 1.00 0.00 60 ASP A C 12
ATOM 18329 O O . ASP A 1 55 ? 3.882 11.700 -1.022 1.00 0.00 60 ASP A O 12
ATOM 18338 N N . HIS A 1 56 ? 3.136 9.713 -1.605 1.00 0.00 61 HIS A N 12
ATOM 18339 C CA . HIS A 1 56 ? 3.475 9.129 -0.274 1.00 0.00 61 HIS A CA 12
ATOM 18340 C C . HIS A 1 56 ? 2.751 9.871 0.850 1.00 0.00 61 HIS A C 12
ATOM 18341 O O . HIS A 1 56 ? 3.336 10.209 1.860 1.00 0.00 61 HIS A O 12
ATOM 18355 N N . ASP A 1 57 ? 1.480 10.110 0.693 1.00 0.00 62 ASP A N 12
ATOM 18356 C CA . ASP A 1 57 ? 0.719 10.807 1.764 1.00 0.00 62 ASP A CA 12
ATOM 18357 C C . ASP A 1 57 ? -0.173 9.791 2.474 1.00 0.00 62 ASP A C 12
ATOM 18358 O O . ASP A 1 57 ? -1.157 10.136 3.096 1.00 0.00 62 ASP A O 12
ATOM 18367 N N . GLY A 1 58 ? 0.161 8.532 2.365 1.00 0.00 63 GLY A N 12
ATOM 18368 C CA . GLY A 1 58 ? -0.673 7.484 3.012 1.00 0.00 63 GLY A CA 12
ATOM 18369 C C . GLY A 1 58 ? -2.043 7.480 2.344 1.00 0.00 63 GLY A C 12
ATOM 18370 O O . GLY A 1 58 ? -3.051 7.216 2.968 1.00 0.00 63 GLY A O 12
ATOM 18374 N N . MET A 1 59 ? -2.085 7.783 1.072 1.00 0.00 64 MET A N 12
ATOM 18375 C CA . MET A 1 59 ? -3.390 7.817 0.354 1.00 0.00 64 MET A CA 12
ATOM 18376 C C . MET A 1 59 ? -3.219 7.396 -1.106 1.00 0.00 64 MET A C 12
ATOM 18377 O O . MET A 1 59 ? -2.133 7.420 -1.651 1.00 0.00 64 MET A O 12
ATOM 18391 N N . LEU A 1 60 ? -4.296 7.037 -1.747 1.00 0.00 65 LEU A N 12
ATOM 18392 C CA . LEU A 1 60 ? -4.220 6.644 -3.183 1.00 0.00 65 LEU A CA 12
ATOM 18393 C C . LEU A 1 60 ? -5.320 7.366 -3.965 1.00 0.00 65 LEU A C 12
ATOM 18394 O O . LEU A 1 60 ? -6.467 6.965 -3.951 1.00 0.00 65 LEU A O 12
ATOM 18410 N N . ASP A 1 61 ? -4.985 8.436 -4.637 1.00 0.00 66 ASP A N 12
ATOM 18411 C CA . ASP A 1 61 ? -6.023 9.186 -5.404 1.00 0.00 66 ASP A CA 12
ATOM 18412 C C . ASP A 1 61 ? -6.446 8.402 -6.651 1.00 0.00 66 ASP A C 12
ATOM 18413 O O . ASP A 1 61 ? -5.794 7.463 -7.064 1.00 0.00 66 ASP A O 12
ATOM 18422 N N . ARG A 1 62 ? -7.546 8.780 -7.243 1.00 0.00 67 ARG A N 12
ATOM 18423 C CA . ARG A 1 62 ? -8.043 8.066 -8.457 1.00 0.00 67 ARG A CA 12
ATOM 18424 C C . ARG A 1 62 ? -6.893 7.661 -9.383 1.00 0.00 67 ARG A C 12
ATOM 18425 O O . ARG A 1 62 ? -6.863 6.562 -9.900 1.00 0.00 67 ARG A O 12
ATOM 18446 N N . ASP A 1 63 ? -5.956 8.535 -9.607 1.00 0.00 68 ASP A N 12
ATOM 18447 C CA . ASP A 1 63 ? -4.821 8.190 -10.512 1.00 0.00 68 ASP A CA 12
ATOM 18448 C C . ASP A 1 63 ? -3.785 7.350 -9.768 1.00 0.00 68 ASP A C 12
ATOM 18449 O O . ASP A 1 63 ? -3.155 6.480 -10.335 1.00 0.00 68 ASP A O 12
ATOM 18458 N N . GLU A 1 64 ? -3.613 7.591 -8.501 1.00 0.00 69 GLU A N 12
ATOM 18459 C CA . GLU A 1 64 ? -2.628 6.792 -7.726 1.00 0.00 69 GLU A CA 12
ATOM 18460 C C . GLU A 1 64 ? -3.230 5.427 -7.425 1.00 0.00 69 GLU A C 12
ATOM 18461 O O . GLU A 1 64 ? -2.619 4.400 -7.646 1.00 0.00 69 GLU A O 12
ATOM 18473 N N . PHE A 1 65 ? -4.439 5.410 -6.947 1.00 0.00 70 PHE A N 12
ATOM 18474 C CA . PHE A 1 65 ? -5.097 4.117 -6.660 1.00 0.00 70 PHE A CA 12
ATOM 18475 C C . PHE A 1 65 ? -5.168 3.310 -7.952 1.00 0.00 70 PHE A C 12
ATOM 18476 O O . PHE A 1 65 ? -5.335 2.111 -7.936 1.00 0.00 70 PHE A O 12
ATOM 18493 N N . ALA A 1 66 ? -5.023 3.959 -9.076 1.00 0.00 71 ALA A N 12
ATOM 18494 C CA . ALA A 1 66 ? -5.068 3.215 -10.368 1.00 0.00 71 ALA A CA 12
ATOM 18495 C C . ALA A 1 66 ? -3.779 2.424 -10.537 1.00 0.00 71 ALA A C 12
ATOM 18496 O O . ALA A 1 66 ? -3.780 1.225 -10.743 1.00 0.00 71 ALA A O 12
ATOM 18503 N N . VAL A 1 67 ? -2.677 3.101 -10.436 1.00 0.00 72 VAL A N 12
ATOM 18504 C CA . VAL A 1 67 ? -1.361 2.430 -10.570 1.00 0.00 72 VAL A CA 12
ATOM 18505 C C . VAL A 1 67 ? -1.278 1.243 -9.610 1.00 0.00 72 VAL A C 12
ATOM 18506 O O . VAL A 1 67 ? -0.498 0.330 -9.795 1.00 0.00 72 VAL A O 12
ATOM 18519 N N . ALA A 1 68 ? -2.066 1.261 -8.574 1.00 0.00 73 ALA A N 12
ATOM 18520 C CA . ALA A 1 68 ? -2.018 0.147 -7.587 1.00 0.00 73 ALA A CA 12
ATOM 18521 C C . ALA A 1 68 ? -2.922 -1.020 -8.004 1.00 0.00 73 ALA A C 12
ATOM 18522 O O . ALA A 1 68 ? -2.786 -2.114 -7.504 1.00 0.00 73 ALA A O 12
ATOM 18529 N N . MET A 1 69 ? -3.845 -0.816 -8.903 1.00 0.00 74 MET A N 12
ATOM 18530 C CA . MET A 1 69 ? -4.728 -1.958 -9.296 1.00 0.00 74 MET A CA 12
ATOM 18531 C C . MET A 1 69 ? -4.039 -2.842 -10.332 1.00 0.00 74 MET A C 12
ATOM 18532 O O . MET A 1 69 ? -4.093 -4.054 -10.256 1.00 0.00 74 MET A O 12
ATOM 18546 N N . PHE A 1 70 ? -3.383 -2.260 -11.291 1.00 0.00 75 PHE A N 12
ATOM 18547 C CA . PHE A 1 70 ? -2.690 -3.094 -12.308 1.00 0.00 75 PHE A CA 12
ATOM 18548 C C . PHE A 1 70 ? -1.398 -3.644 -11.697 1.00 0.00 75 PHE A C 12
ATOM 18549 O O . PHE A 1 70 ? -0.830 -4.609 -12.168 1.00 0.00 75 PHE A O 12
ATOM 18566 N N . LEU A 1 71 ? -0.948 -3.035 -10.631 1.00 0.00 76 LEU A N 12
ATOM 18567 C CA . LEU A 1 71 ? 0.288 -3.516 -9.955 1.00 0.00 76 LEU A CA 12
ATOM 18568 C C . LEU A 1 71 ? -0.062 -4.691 -9.047 1.00 0.00 76 LEU A C 12
ATOM 18569 O O . LEU A 1 71 ? 0.764 -5.528 -8.741 1.00 0.00 76 LEU A O 12
ATOM 18585 N N . VAL A 1 72 ? -1.290 -4.756 -8.619 1.00 0.00 77 VAL A N 12
ATOM 18586 C CA . VAL A 1 72 ? -1.721 -5.866 -7.731 1.00 0.00 77 VAL A CA 12
ATOM 18587 C C . VAL A 1 72 ? -2.254 -7.030 -8.563 1.00 0.00 77 VAL A C 12
ATOM 18588 O O . VAL A 1 72 ? -2.085 -8.175 -8.206 1.00 0.00 77 VAL A O 12
ATOM 18601 N N . TYR A 1 73 ? -2.898 -6.749 -9.663 1.00 0.00 78 TYR A N 12
ATOM 18602 C CA . TYR A 1 73 ? -3.447 -7.849 -10.511 1.00 0.00 78 TYR A CA 12
ATOM 18603 C C . TYR A 1 73 ? -2.320 -8.598 -11.229 1.00 0.00 78 TYR A C 12
ATOM 18604 O O . TYR A 1 73 ? -2.428 -9.775 -11.516 1.00 0.00 78 TYR A O 12
ATOM 18622 N N . CYS A 1 74 ? -1.238 -7.928 -11.522 1.00 0.00 79 CYS A N 12
ATOM 18623 C CA . CYS A 1 74 ? -0.114 -8.608 -12.220 1.00 0.00 79 CYS A CA 12
ATOM 18624 C C . CYS A 1 74 ? 0.671 -9.451 -11.224 1.00 0.00 79 CYS A C 12
ATOM 18625 O O . CYS A 1 74 ? 1.416 -10.336 -11.593 1.00 0.00 79 CYS A O 12
ATOM 18633 N N . ALA A 1 75 ? 0.494 -9.196 -9.960 1.00 0.00 80 ALA A N 12
ATOM 18634 C CA . ALA A 1 75 ? 1.216 -9.997 -8.942 1.00 0.00 80 ALA A CA 12
ATOM 18635 C C . ALA A 1 75 ? 0.382 -11.229 -8.595 1.00 0.00 80 ALA A C 12
ATOM 18636 O O . ALA A 1 75 ? 0.809 -12.102 -7.865 1.00 0.00 80 ALA A O 12
ATOM 18643 N N . LEU A 1 76 ? -0.807 -11.301 -9.127 1.00 0.00 81 LEU A N 12
ATOM 18644 C CA . LEU A 1 76 ? -1.685 -12.470 -8.852 1.00 0.00 81 LEU A CA 12
ATOM 18645 C C . LEU A 1 76 ? -1.433 -13.538 -9.905 1.00 0.00 81 LEU A C 12
ATOM 18646 O O . LEU A 1 76 ? -1.303 -14.709 -9.607 1.00 0.00 81 LEU A O 12
ATOM 18662 N N . GLU A 1 77 ? -1.352 -13.135 -11.139 1.00 0.00 82 GLU A N 12
ATOM 18663 C CA . GLU A 1 77 ? -1.098 -14.120 -12.220 1.00 0.00 82 GLU A CA 12
ATOM 18664 C C . GLU A 1 77 ? 0.338 -14.619 -12.123 1.00 0.00 82 GLU A C 12
ATOM 18665 O O . GLU A 1 77 ? 0.593 -15.806 -12.054 1.00 0.00 82 GLU A O 12
ATOM 18677 N N . LYS A 1 78 ? 1.278 -13.716 -12.105 1.00 0.00 83 LYS A N 12
ATOM 18678 C CA . LYS A 1 78 ? 2.709 -14.129 -12.003 1.00 0.00 83 LYS A CA 12
ATOM 18679 C C . LYS A 1 78 ? 3.633 -12.910 -12.039 1.00 0.00 83 LYS A C 12
ATOM 18680 O O . LYS A 1 78 ? 4.717 -12.926 -11.491 1.00 0.00 83 LYS A O 12
ATOM 18699 N N . GLU A 1 79 ? 3.223 -11.861 -12.695 1.00 0.00 84 GLU A N 12
ATOM 18700 C CA . GLU A 1 79 ? 4.092 -10.652 -12.781 1.00 0.00 84 GLU A CA 12
ATOM 18701 C C . GLU A 1 79 ? 4.326 -10.057 -11.393 1.00 0.00 84 GLU A C 12
ATOM 18702 O O . GLU A 1 79 ? 3.428 -9.507 -10.790 1.00 0.00 84 GLU A O 12
ATOM 18714 N N . PRO A 1 80 ? 5.540 -10.187 -10.932 1.00 0.00 85 PRO A N 12
ATOM 18715 C CA . PRO A 1 80 ? 5.906 -9.653 -9.598 1.00 0.00 85 PRO A CA 12
ATOM 18716 C C . PRO A 1 80 ? 5.896 -8.125 -9.624 1.00 0.00 85 PRO A C 12
ATOM 18717 O O . PRO A 1 80 ? 5.691 -7.514 -10.654 1.00 0.00 85 PRO A O 12
ATOM 18728 N N . VAL A 1 81 ? 6.106 -7.500 -8.500 1.00 0.00 86 VAL A N 12
ATOM 18729 C CA . VAL A 1 81 ? 6.095 -6.011 -8.470 1.00 0.00 86 VAL A CA 12
ATOM 18730 C C . VAL A 1 81 ? 7.424 -5.472 -7.944 1.00 0.00 86 VAL A C 12
ATOM 18731 O O . VAL A 1 81 ? 7.850 -5.823 -6.862 1.00 0.00 86 VAL A O 12
ATOM 18744 N N . PRO A 1 82 ? 8.030 -4.616 -8.722 1.00 0.00 87 PRO A N 12
ATOM 18745 C CA . PRO A 1 82 ? 9.307 -4.007 -8.320 1.00 0.00 87 PRO A CA 12
ATOM 18746 C C . PRO A 1 82 ? 9.018 -2.777 -7.461 1.00 0.00 87 PRO A C 12
ATOM 18747 O O . PRO A 1 82 ? 7.878 -2.451 -7.197 1.00 0.00 87 PRO A O 12
ATOM 18758 N N . MET A 1 83 ? 10.028 -2.089 -7.027 1.00 0.00 88 MET A N 12
ATOM 18759 C CA . MET A 1 83 ? 9.784 -0.878 -6.190 1.00 0.00 88 MET A CA 12
ATOM 18760 C C . MET A 1 83 ? 10.181 0.374 -6.947 1.00 0.00 88 MET A C 12
ATOM 18761 O O . MET A 1 83 ? 10.321 1.439 -6.380 1.00 0.00 88 MET A O 12
ATOM 18775 N N . SER A 1 84 ? 10.400 0.254 -8.211 1.00 0.00 89 SER A N 12
ATOM 18776 C CA . SER A 1 84 ? 10.831 1.443 -8.986 1.00 0.00 89 SER A CA 12
ATOM 18777 C C . SER A 1 84 ? 9.708 1.997 -9.849 1.00 0.00 89 SER A C 12
ATOM 18778 O O . SER A 1 84 ? 9.377 1.462 -10.887 1.00 0.00 89 SER A O 12
ATOM 18786 N N . LEU A 1 85 ? 9.146 3.085 -9.432 1.00 0.00 90 LEU A N 12
ATOM 18787 C CA . LEU A 1 85 ? 8.054 3.716 -10.228 1.00 0.00 90 LEU A CA 12
ATOM 18788 C C . LEU A 1 85 ? 8.509 3.915 -11.676 1.00 0.00 90 LEU A C 12
ATOM 18789 O O . LEU A 1 85 ? 9.306 4.788 -11.959 1.00 0.00 90 LEU A O 12
ATOM 18805 N N . PRO A 1 86 ? 7.988 3.098 -12.550 1.00 0.00 91 PRO A N 12
ATOM 18806 C CA . PRO A 1 86 ? 8.350 3.199 -13.983 1.00 0.00 91 PRO A CA 12
ATOM 18807 C C . PRO A 1 86 ? 7.750 4.468 -14.602 1.00 0.00 91 PRO A C 12
ATOM 18808 O O . PRO A 1 86 ? 6.656 4.874 -14.264 1.00 0.00 91 PRO A O 12
ATOM 18819 N N . PRO A 1 87 ? 8.515 5.061 -15.479 1.00 0.00 92 PRO A N 12
ATOM 18820 C CA . PRO A 1 87 ? 8.099 6.320 -16.160 1.00 0.00 92 PRO A CA 12
ATOM 18821 C C . PRO A 1 87 ? 6.968 6.078 -17.158 1.00 0.00 92 PRO A C 12
ATOM 18822 O O . PRO A 1 87 ? 6.480 6.992 -17.792 1.00 0.00 92 PRO A O 12
ATOM 18833 N N . ALA A 1 88 ? 6.551 4.861 -17.307 1.00 0.00 93 ALA A N 12
ATOM 18834 C CA . ALA A 1 88 ? 5.452 4.566 -18.270 1.00 0.00 93 ALA A CA 12
ATOM 18835 C C . ALA A 1 88 ? 4.133 4.428 -17.516 1.00 0.00 93 ALA A C 12
ATOM 18836 O O . ALA A 1 88 ? 3.072 4.360 -18.099 1.00 0.00 93 ALA A O 12
ATOM 18843 N N . LEU A 1 89 ? 4.206 4.378 -16.219 1.00 0.00 94 LEU A N 12
ATOM 18844 C CA . LEU A 1 89 ? 2.979 4.227 -15.394 1.00 0.00 94 LEU A CA 12
ATOM 18845 C C . LEU A 1 89 ? 2.700 5.522 -14.617 1.00 0.00 94 LEU A C 12
ATOM 18846 O O . LEU A 1 89 ? 1.627 5.727 -14.089 1.00 0.00 94 LEU A O 12
ATOM 18862 N N . VAL A 1 90 ? 3.664 6.397 -14.537 1.00 0.00 95 VAL A N 12
ATOM 18863 C CA . VAL A 1 90 ? 3.455 7.668 -13.778 1.00 0.00 95 VAL A CA 12
ATOM 18864 C C . VAL A 1 90 ? 2.849 8.753 -14.675 1.00 0.00 95 VAL A C 12
ATOM 18865 O O . VAL A 1 90 ? 3.253 8.921 -15.808 1.00 0.00 95 VAL A O 12
ATOM 18878 N N . PRO A 1 91 ? 1.896 9.460 -14.123 1.00 0.00 96 PRO A N 12
ATOM 18879 C CA . PRO A 1 91 ? 1.225 10.549 -14.871 1.00 0.00 96 PRO A CA 12
ATOM 18880 C C . PRO A 1 91 ? 2.144 11.771 -14.963 1.00 0.00 96 PRO A C 12
ATOM 18881 O O . PRO A 1 91 ? 3.029 11.945 -14.148 1.00 0.00 96 PRO A O 12
ATOM 18892 N N . PRO A 1 92 ? 1.904 12.575 -15.961 1.00 0.00 97 PRO A N 12
ATOM 18893 C CA . PRO A 1 92 ? 2.723 13.793 -16.173 1.00 0.00 97 PRO A CA 12
ATOM 18894 C C . PRO A 1 92 ? 2.334 14.894 -15.184 1.00 0.00 97 PRO A C 12
ATOM 18895 O O . PRO A 1 92 ? 2.918 15.959 -15.170 1.00 0.00 97 PRO A O 12
ATOM 18906 N N . SER A 1 93 ? 1.354 14.654 -14.359 1.00 0.00 98 SER A N 12
ATOM 18907 C CA . SER A 1 93 ? 0.944 15.701 -13.382 1.00 0.00 98 SER A CA 12
ATOM 18908 C C . SER A 1 93 ? 1.821 15.629 -12.133 1.00 0.00 98 SER A C 12
ATOM 18909 O O . SER A 1 93 ? 2.088 16.627 -11.492 1.00 0.00 98 SER A O 12
ATOM 18917 N N . LYS A 1 94 ? 2.282 14.462 -11.791 1.00 0.00 99 LYS A N 12
ATOM 18918 C CA . LYS A 1 94 ? 3.153 14.335 -10.593 1.00 0.00 99 LYS A CA 12
ATOM 18919 C C . LYS A 1 94 ? 4.617 14.515 -11.001 1.00 0.00 99 LYS A C 12
ATOM 18920 O O . LYS A 1 94 ? 5.519 14.325 -10.210 1.00 0.00 99 LYS A O 12
ATOM 18939 N N . ARG A 1 95 ? 4.859 14.884 -12.232 1.00 0.00 100 ARG A N 12
ATOM 18940 C CA . ARG A 1 95 ? 6.271 15.078 -12.679 1.00 0.00 100 ARG A CA 12
ATOM 18941 C C . ARG A 1 95 ? 6.398 16.383 -13.469 1.00 0.00 100 ARG A C 12
ATOM 18942 O O . ARG A 1 95 ? 5.454 16.845 -14.077 1.00 0.00 100 ARG A O 12
ATOM 18963 N N . SER B 2 6 ? 10.106 4.214 5.949 1.00 0.00 107 SER B N 12
ATOM 18964 C CA . SER B 2 6 ? 8.980 3.424 5.374 1.00 0.00 107 SER B CA 12
ATOM 18965 C C . SER B 2 6 ? 7.643 3.938 5.915 1.00 0.00 107 SER B C 12
ATOM 18966 O O . SER B 2 6 ? 7.294 3.705 7.055 1.00 0.00 107 SER B O 12
ATOM 18974 N N . THR B 2 7 ? 6.893 4.634 5.105 1.00 0.00 108 THR B N 12
ATOM 18975 C CA . THR B 2 7 ? 5.579 5.161 5.572 1.00 0.00 108 THR B CA 12
ATOM 18976 C C . THR B 2 7 ? 4.441 4.293 5.027 1.00 0.00 108 THR B C 12
ATOM 18977 O O . THR B 2 7 ? 3.319 4.360 5.491 1.00 0.00 108 THR B O 12
ATOM 18988 N N . ASN B 2 8 ? 4.722 3.476 4.049 1.00 0.00 109 ASN B N 12
ATOM 18989 C CA . ASN B 2 8 ? 3.658 2.600 3.480 1.00 0.00 109 ASN B CA 12
ATOM 18990 C C . ASN B 2 8 ? 2.868 1.934 4.611 1.00 0.00 109 ASN B C 12
ATOM 18991 O O . ASN B 2 8 ? 3.405 1.670 5.669 1.00 0.00 109 ASN B O 12
ATOM 19002 N N . PRO B 2 9 ? 1.612 1.689 4.352 1.00 0.00 110 PRO B N 12
ATOM 19003 C CA . PRO B 2 9 ? 0.739 1.054 5.368 1.00 0.00 110 PRO B CA 12
ATOM 19004 C C . PRO B 2 9 ? 1.079 -0.435 5.532 1.00 0.00 110 PRO B C 12
ATOM 19005 O O . PRO B 2 9 ? 1.102 -0.953 6.631 1.00 0.00 110 PRO B O 12
ATOM 19016 N N . PHE B 2 10 ? 1.343 -1.127 4.455 1.00 0.00 111 PHE B N 12
ATOM 19017 C CA . PHE B 2 10 ? 1.678 -2.580 4.566 1.00 0.00 111 PHE B CA 12
ATOM 19018 C C . PHE B 2 10 ? 3.028 -2.769 5.267 1.00 0.00 111 PHE B C 12
ATOM 19019 O O . PHE B 2 10 ? 3.202 -3.672 6.062 1.00 0.00 111 PHE B O 12
ATOM 19036 N N . LEU B 2 11 ? 3.986 -1.929 4.982 1.00 0.00 112 LEU B N 12
ATOM 19037 C CA . LEU B 2 11 ? 5.319 -2.073 5.639 1.00 0.00 112 LEU B CA 12
ATOM 19038 C C . LEU B 2 11 ? 5.263 -1.541 7.073 1.00 0.00 112 LEU B C 12
ATOM 19039 O O . LEU B 2 11 ? 6.156 -1.865 7.840 1.00 0.00 112 LEU B O 12
ATOM 19057 N N . PRO A 1 1 ? 0.738 3.995 -24.354 1.00 0.00 6 PRO A N 13
ATOM 19058 C CA . PRO A 1 1 ? -0.246 4.718 -23.513 1.00 0.00 6 PRO A CA 13
ATOM 19059 C C . PRO A 1 1 ? 0.063 4.501 -22.030 1.00 0.00 6 PRO A C 13
ATOM 19060 O O . PRO A 1 1 ? 0.908 3.707 -21.670 1.00 0.00 6 PRO A O 13
ATOM 19071 N N . TRP A 1 2 ? -0.621 5.201 -21.168 1.00 0.00 7 TRP A N 13
ATOM 19072 C CA . TRP A 1 2 ? -0.376 5.041 -19.712 1.00 0.00 7 TRP A CA 13
ATOM 19073 C C . TRP A 1 2 ? -0.334 3.555 -19.354 1.00 0.00 7 TRP A C 13
ATOM 19074 O O . TRP A 1 2 ? -1.248 2.816 -19.665 1.00 0.00 7 TRP A O 13
ATOM 19095 N N . ALA A 1 3 ? 0.713 3.109 -18.703 1.00 0.00 8 ALA A N 13
ATOM 19096 C CA . ALA A 1 3 ? 0.795 1.667 -18.324 1.00 0.00 8 ALA A CA 13
ATOM 19097 C C . ALA A 1 3 ? -0.577 1.190 -17.853 1.00 0.00 8 ALA A C 13
ATOM 19098 O O . ALA A 1 3 ? -0.938 0.039 -18.002 1.00 0.00 8 ALA A O 13
ATOM 19105 N N . VAL A 1 4 ? -1.352 2.085 -17.307 1.00 0.00 9 VAL A N 13
ATOM 19106 C CA . VAL A 1 4 ? -2.716 1.715 -16.844 1.00 0.00 9 VAL A CA 13
ATOM 19107 C C . VAL A 1 4 ? -3.698 1.927 -18.002 1.00 0.00 9 VAL A C 13
ATOM 19108 O O . VAL A 1 4 ? -3.761 2.994 -18.579 1.00 0.00 9 VAL A O 13
ATOM 19121 N N . LYS A 1 5 ? -4.445 0.921 -18.368 1.00 0.00 10 LYS A N 13
ATOM 19122 C CA . LYS A 1 5 ? -5.390 1.079 -19.508 1.00 0.00 10 LYS A CA 13
ATOM 19123 C C . LYS A 1 5 ? -6.606 1.902 -19.090 1.00 0.00 10 LYS A C 13
ATOM 19124 O O . LYS A 1 5 ? -6.884 2.054 -17.917 1.00 0.00 10 LYS A O 13
ATOM 19143 N N . PRO A 1 6 ? -7.304 2.391 -20.076 1.00 0.00 11 PRO A N 13
ATOM 19144 C CA . PRO A 1 6 ? -8.523 3.191 -19.820 1.00 0.00 11 PRO A CA 13
ATOM 19145 C C . PRO A 1 6 ? -9.587 2.283 -19.221 1.00 0.00 11 PRO A C 13
ATOM 19146 O O . PRO A 1 6 ? -10.414 2.696 -18.433 1.00 0.00 11 PRO A O 13
ATOM 19157 N N . GLU A 1 7 ? -9.543 1.033 -19.579 1.00 0.00 12 GLU A N 13
ATOM 19158 C CA . GLU A 1 7 ? -10.515 0.059 -19.030 1.00 0.00 12 GLU A CA 13
ATOM 19159 C C . GLU A 1 7 ? -10.009 -0.402 -17.661 1.00 0.00 12 GLU A C 13
ATOM 19160 O O . GLU A 1 7 ? -10.760 -0.872 -16.830 1.00 0.00 12 GLU A O 13
ATOM 19172 N N . ASP A 1 8 ? -8.734 -0.243 -17.420 1.00 0.00 13 ASP A N 13
ATOM 19173 C CA . ASP A 1 8 ? -8.168 -0.640 -16.106 1.00 0.00 13 ASP A CA 13
ATOM 19174 C C . ASP A 1 8 ? -8.353 0.515 -15.129 1.00 0.00 13 ASP A C 13
ATOM 19175 O O . ASP A 1 8 ? -8.740 0.332 -13.993 1.00 0.00 13 ASP A O 13
ATOM 19184 N N . LYS A 1 9 ? -8.102 1.712 -15.579 1.00 0.00 14 LYS A N 13
ATOM 19185 C CA . LYS A 1 9 ? -8.283 2.891 -14.694 1.00 0.00 14 LYS A CA 13
ATOM 19186 C C . LYS A 1 9 ? -9.774 3.092 -14.425 1.00 0.00 14 LYS A C 13
ATOM 19187 O O . LYS A 1 9 ? -10.168 3.723 -13.465 1.00 0.00 14 LYS A O 13
ATOM 19206 N N . ALA A 1 10 ? -10.605 2.543 -15.270 1.00 0.00 15 ALA A N 13
ATOM 19207 C CA . ALA A 1 10 ? -12.074 2.682 -15.072 1.00 0.00 15 ALA A CA 13
ATOM 19208 C C . ALA A 1 10 ? -12.512 1.780 -13.924 1.00 0.00 15 ALA A C 13
ATOM 19209 O O . ALA A 1 10 ? -13.273 2.178 -13.063 1.00 0.00 15 ALA A O 13
ATOM 19216 N N . LYS A 1 11 ? -12.019 0.574 -13.891 1.00 0.00 16 LYS A N 13
ATOM 19217 C CA . LYS A 1 11 ? -12.388 -0.340 -12.784 1.00 0.00 16 LYS A CA 13
ATOM 19218 C C . LYS A 1 11 ? -11.662 0.115 -11.516 1.00 0.00 16 LYS A C 13
ATOM 19219 O O . LYS A 1 11 ? -12.144 -0.053 -10.413 1.00 0.00 16 LYS A O 13
ATOM 19238 N N . TYR A 1 12 ? -10.514 0.720 -11.675 1.00 0.00 17 TYR A N 13
ATOM 19239 C CA . TYR A 1 12 ? -9.769 1.222 -10.489 1.00 0.00 17 TYR A CA 13
ATOM 19240 C C . TYR A 1 12 ? -10.560 2.372 -9.867 1.00 0.00 17 TYR A C 13
ATOM 19241 O O . TYR A 1 12 ? -10.616 2.530 -8.664 1.00 0.00 17 TYR A O 13
ATOM 19259 N N . ASP A 1 13 ? -11.172 3.177 -10.694 1.00 0.00 18 ASP A N 13
ATOM 19260 C CA . ASP A 1 13 ? -11.967 4.327 -10.174 1.00 0.00 18 ASP A CA 13
ATOM 19261 C C . ASP A 1 13 ? -13.247 3.825 -9.507 1.00 0.00 18 ASP A C 13
ATOM 19262 O O . ASP A 1 13 ? -13.938 4.562 -8.831 1.00 0.00 18 ASP A O 13
ATOM 19271 N N . ALA A 1 14 ? -13.555 2.570 -9.667 1.00 0.00 19 ALA A N 13
ATOM 19272 C CA . ALA A 1 14 ? -14.772 2.017 -9.015 1.00 0.00 19 ALA A CA 13
ATOM 19273 C C . ALA A 1 14 ? -14.352 1.444 -7.674 1.00 0.00 19 ALA A C 13
ATOM 19274 O O . ALA A 1 14 ? -15.077 1.478 -6.699 1.00 0.00 19 ALA A O 13
ATOM 19281 N N . ILE A 1 15 ? -13.150 0.952 -7.625 1.00 0.00 20 ILE A N 13
ATOM 19282 C CA . ILE A 1 15 ? -12.605 0.406 -6.367 1.00 0.00 20 ILE A CA 13
ATOM 19283 C C . ILE A 1 15 ? -12.106 1.582 -5.530 1.00 0.00 20 ILE A C 13
ATOM 19284 O O . ILE A 1 15 ? -12.110 1.551 -4.316 1.00 0.00 20 ILE A O 13
ATOM 19300 N N . PHE A 1 16 ? -11.699 2.634 -6.190 1.00 0.00 21 PHE A N 13
ATOM 19301 C CA . PHE A 1 16 ? -11.222 3.843 -5.467 1.00 0.00 21 PHE A CA 13
ATOM 19302 C C . PHE A 1 16 ? -12.439 4.589 -4.911 1.00 0.00 21 PHE A C 13
ATOM 19303 O O . PHE A 1 16 ? -12.422 5.108 -3.813 1.00 0.00 21 PHE A O 13
ATOM 19320 N N . ASP A 1 17 ? -13.499 4.626 -5.669 1.00 0.00 22 ASP A N 13
ATOM 19321 C CA . ASP A 1 17 ? -14.735 5.317 -5.204 1.00 0.00 22 ASP A CA 13
ATOM 19322 C C . ASP A 1 17 ? -15.606 4.344 -4.404 1.00 0.00 22 ASP A C 13
ATOM 19323 O O . ASP A 1 17 ? -16.656 4.698 -3.907 1.00 0.00 22 ASP A O 13
ATOM 19332 N N . SER A 1 18 ? -15.166 3.120 -4.261 1.00 0.00 23 SER A N 13
ATOM 19333 C CA . SER A 1 18 ? -15.952 2.128 -3.474 1.00 0.00 23 SER A CA 13
ATOM 19334 C C . SER A 1 18 ? -15.513 2.197 -2.012 1.00 0.00 23 SER A C 13
ATOM 19335 O O . SER A 1 18 ? -16.058 1.541 -1.146 1.00 0.00 23 SER A O 13
ATOM 19343 N N . LEU A 1 19 ? -14.527 3.008 -1.742 1.00 0.00 24 LEU A N 13
ATOM 19344 C CA . LEU A 1 19 ? -14.020 3.167 -0.350 1.00 0.00 24 LEU A CA 13
ATOM 19345 C C . LEU A 1 19 ? -14.394 4.558 0.156 1.00 0.00 24 LEU A C 13
ATOM 19346 O O . LEU A 1 19 ? -14.205 4.880 1.311 1.00 0.00 24 LEU A O 13
ATOM 19362 N N . SER A 1 20 ? -14.894 5.386 -0.730 1.00 0.00 25 SER A N 13
ATOM 19363 C CA . SER A 1 20 ? -15.274 6.790 -0.371 1.00 0.00 25 SER A CA 13
ATOM 19364 C C . SER A 1 20 ? -14.036 7.685 -0.434 1.00 0.00 25 SER A C 13
ATOM 19365 O O . SER A 1 20 ? -13.238 7.723 0.481 1.00 0.00 25 SER A O 13
ATOM 19373 N N . PRO A 1 21 ? -13.925 8.362 -1.541 1.00 0.00 26 PRO A N 13
ATOM 19374 C CA . PRO A 1 21 ? -12.778 9.268 -1.789 1.00 0.00 26 PRO A CA 13
ATOM 19375 C C . PRO A 1 21 ? -12.886 10.527 -0.932 1.00 0.00 26 PRO A C 13
ATOM 19376 O O . PRO A 1 21 ? -13.962 10.973 -0.589 1.00 0.00 26 PRO A O 13
ATOM 19387 N N . VAL A 1 22 ? -11.770 11.104 -0.598 1.00 0.00 27 VAL A N 13
ATOM 19388 C CA . VAL A 1 22 ? -11.779 12.343 0.222 1.00 0.00 27 VAL A CA 13
ATOM 19389 C C . VAL A 1 22 ? -11.040 13.444 -0.537 1.00 0.00 27 VAL A C 13
ATOM 19390 O O . VAL A 1 22 ? -9.829 13.436 -0.633 1.00 0.00 27 VAL A O 13
ATOM 19403 N N . ASN A 1 23 ? -11.761 14.375 -1.097 1.00 0.00 28 ASN A N 13
ATOM 19404 C CA . ASN A 1 23 ? -11.102 15.462 -1.874 1.00 0.00 28 ASN A CA 13
ATOM 19405 C C . ASN A 1 23 ? -10.278 14.856 -3.015 1.00 0.00 28 ASN A C 13
ATOM 19406 O O . ASN A 1 23 ? -9.360 15.467 -3.524 1.00 0.00 28 ASN A O 13
ATOM 19417 N N . GLY A 1 24 ? -10.606 13.657 -3.421 1.00 0.00 29 GLY A N 13
ATOM 19418 C CA . GLY A 1 24 ? -9.851 13.008 -4.531 1.00 0.00 29 GLY A CA 13
ATOM 19419 C C . GLY A 1 24 ? -8.703 12.170 -3.960 1.00 0.00 29 GLY A C 13
ATOM 19420 O O . GLY A 1 24 ? -7.632 12.105 -4.527 1.00 0.00 29 GLY A O 13
ATOM 19424 N N . PHE A 1 25 ? -8.917 11.528 -2.843 1.00 0.00 30 PHE A N 13
ATOM 19425 C CA . PHE A 1 25 ? -7.829 10.699 -2.247 1.00 0.00 30 PHE A CA 13
ATOM 19426 C C . PHE A 1 25 ? -8.385 9.537 -1.438 1.00 0.00 30 PHE A C 13
ATOM 19427 O O . PHE A 1 25 ? -9.446 9.615 -0.850 1.00 0.00 30 PHE A O 13
ATOM 19444 N N . LEU A 1 26 ? -7.637 8.481 -1.362 1.00 0.00 31 LEU A N 13
ATOM 19445 C CA . LEU A 1 26 ? -8.061 7.318 -0.544 1.00 0.00 31 LEU A CA 13
ATOM 19446 C C . LEU A 1 26 ? -7.006 7.120 0.531 1.00 0.00 31 LEU A C 13
ATOM 19447 O O . LEU A 1 26 ? -5.857 7.448 0.333 1.00 0.00 31 LEU A O 13
ATOM 19463 N N . SER A 1 27 ? -7.364 6.596 1.655 1.00 0.00 32 SER A N 13
ATOM 19464 C CA . SER A 1 27 ? -6.338 6.402 2.709 1.00 0.00 32 SER A CA 13
ATOM 19465 C C . SER A 1 27 ? -5.826 4.971 2.675 1.00 0.00 32 SER A C 13
ATOM 19466 O O . SER A 1 27 ? -6.567 4.053 2.411 1.00 0.00 32 SER A O 13
ATOM 19474 N N . GLY A 1 28 ? -4.561 4.775 2.937 1.00 0.00 33 GLY A N 13
ATOM 19475 C CA . GLY A 1 28 ? -4.007 3.389 2.928 1.00 0.00 33 GLY A CA 13
ATOM 19476 C C . GLY A 1 28 ? -5.020 2.445 3.579 1.00 0.00 33 GLY A C 13
ATOM 19477 O O . GLY A 1 28 ? -5.080 1.273 3.272 1.00 0.00 33 GLY A O 13
ATOM 19481 N N . ASP A 1 29 ? -5.825 2.956 4.470 1.00 0.00 34 ASP A N 13
ATOM 19482 C CA . ASP A 1 29 ? -6.850 2.101 5.135 1.00 0.00 34 ASP A CA 13
ATOM 19483 C C . ASP A 1 29 ? -7.901 1.643 4.117 1.00 0.00 34 ASP A C 13
ATOM 19484 O O . ASP A 1 29 ? -8.456 0.568 4.231 1.00 0.00 34 ASP A O 13
ATOM 19493 N N . LYS A 1 30 ? -8.166 2.435 3.112 1.00 0.00 35 LYS A N 13
ATOM 19494 C CA . LYS A 1 30 ? -9.159 2.027 2.086 1.00 0.00 35 LYS A CA 13
ATOM 19495 C C . LYS A 1 30 ? -8.447 1.168 1.052 1.00 0.00 35 LYS A C 13
ATOM 19496 O O . LYS A 1 30 ? -8.990 0.218 0.524 1.00 0.00 35 LYS A O 13
ATOM 19515 N N . VAL A 1 31 ? -7.219 1.499 0.773 1.00 0.00 36 VAL A N 13
ATOM 19516 C CA . VAL A 1 31 ? -6.440 0.710 -0.216 1.00 0.00 36 VAL A CA 13
ATOM 19517 C C . VAL A 1 31 ? -5.894 -0.563 0.432 1.00 0.00 36 VAL A C 13
ATOM 19518 O O . VAL A 1 31 ? -5.955 -1.637 -0.131 1.00 0.00 36 VAL A O 13
ATOM 19531 N N . LYS A 1 32 ? -5.348 -0.439 1.609 1.00 0.00 37 LYS A N 13
ATOM 19532 C CA . LYS A 1 32 ? -4.776 -1.627 2.302 1.00 0.00 37 LYS A CA 13
ATOM 19533 C C . LYS A 1 32 ? -5.680 -2.856 2.114 1.00 0.00 37 LYS A C 13
ATOM 19534 O O . LYS A 1 32 ? -5.227 -3.888 1.659 1.00 0.00 37 LYS A O 13
ATOM 19553 N N . PRO A 1 33 ? -6.935 -2.714 2.461 1.00 0.00 38 PRO A N 13
ATOM 19554 C CA . PRO A 1 33 ? -7.892 -3.841 2.308 1.00 0.00 38 PRO A CA 13
ATOM 19555 C C . PRO A 1 33 ? -8.105 -4.141 0.826 1.00 0.00 38 PRO A C 13
ATOM 19556 O O . PRO A 1 33 ? -8.296 -5.273 0.426 1.00 0.00 38 PRO A O 13
ATOM 19567 N N . VAL A 1 34 ? -8.059 -3.127 0.013 1.00 0.00 39 VAL A N 13
ATOM 19568 C CA . VAL A 1 34 ? -8.240 -3.320 -1.452 1.00 0.00 39 VAL A CA 13
ATOM 19569 C C . VAL A 1 34 ? -7.060 -4.118 -2.012 1.00 0.00 39 VAL A C 13
ATOM 19570 O O . VAL A 1 34 ? -7.185 -4.825 -2.993 1.00 0.00 39 VAL A O 13
ATOM 19583 N N . LEU A 1 35 ? -5.915 -4.001 -1.401 1.00 0.00 40 LEU A N 13
ATOM 19584 C CA . LEU A 1 35 ? -4.725 -4.741 -1.900 1.00 0.00 40 LEU A CA 13
ATOM 19585 C C . LEU A 1 35 ? -4.667 -6.131 -1.270 1.00 0.00 40 LEU A C 13
ATOM 19586 O O . LEU A 1 35 ? -4.134 -7.061 -1.840 1.00 0.00 40 LEU A O 13
ATOM 19602 N N . LEU A 1 36 ? -5.219 -6.282 -0.101 1.00 0.00 41 LEU A N 13
ATOM 19603 C CA . LEU A 1 36 ? -5.200 -7.613 0.557 1.00 0.00 41 LEU A CA 13
ATOM 19604 C C . LEU A 1 36 ? -6.192 -8.534 -0.138 1.00 0.00 41 LEU A C 13
ATOM 19605 O O . LEU A 1 36 ? -6.202 -9.731 0.072 1.00 0.00 41 LEU A O 13
ATOM 19621 N N . ASN A 1 37 ? -7.037 -7.982 -0.961 1.00 0.00 42 ASN A N 13
ATOM 19622 C CA . ASN A 1 37 ? -8.036 -8.828 -1.659 1.00 0.00 42 ASN A CA 13
ATOM 19623 C C . ASN A 1 37 ? -7.396 -9.529 -2.863 1.00 0.00 42 ASN A C 13
ATOM 19624 O O . ASN A 1 37 ? -8.018 -10.333 -3.528 1.00 0.00 42 ASN A O 13
ATOM 19635 N N . SER A 1 38 ? -6.162 -9.217 -3.153 1.00 0.00 43 SER A N 13
ATOM 19636 C CA . SER A 1 38 ? -5.482 -9.847 -4.318 1.00 0.00 43 SER A CA 13
ATOM 19637 C C . SER A 1 38 ? -4.776 -11.138 -3.896 1.00 0.00 43 SER A C 13
ATOM 19638 O O . SER A 1 38 ? -3.957 -11.672 -4.617 1.00 0.00 43 SER A O 13
ATOM 19646 N N . LYS A 1 39 ? -5.079 -11.643 -2.733 1.00 0.00 44 LYS A N 13
ATOM 19647 C CA . LYS A 1 39 ? -4.415 -12.895 -2.272 1.00 0.00 44 LYS A CA 13
ATOM 19648 C C . LYS A 1 39 ? -2.901 -12.681 -2.182 1.00 0.00 44 LYS A C 13
ATOM 19649 O O . LYS A 1 39 ? -2.137 -13.618 -2.067 1.00 0.00 44 LYS A O 13
ATOM 19668 N N . LEU A 1 40 ? -2.463 -11.451 -2.234 1.00 0.00 45 LEU A N 13
ATOM 19669 C CA . LEU A 1 40 ? -1.001 -11.175 -2.149 1.00 0.00 45 LEU A CA 13
ATOM 19670 C C . LEU A 1 40 ? -0.611 -10.862 -0.706 1.00 0.00 45 LEU A C 13
ATOM 19671 O O . LEU A 1 40 ? -1.424 -10.411 0.075 1.00 0.00 45 LEU A O 13
ATOM 19687 N N . PRO A 1 41 ? 0.630 -11.118 -0.402 1.00 0.00 46 PRO A N 13
ATOM 19688 C CA . PRO A 1 41 ? 1.145 -10.865 0.959 1.00 0.00 46 PRO A CA 13
ATOM 19689 C C . PRO A 1 41 ? 1.370 -9.364 1.182 1.00 0.00 46 PRO A C 13
ATOM 19690 O O . PRO A 1 41 ? 1.237 -8.566 0.280 1.00 0.00 46 PRO A O 13
ATOM 19701 N N . VAL A 1 42 ? 1.717 -8.987 2.379 1.00 0.00 47 VAL A N 13
ATOM 19702 C CA . VAL A 1 42 ? 1.962 -7.554 2.692 1.00 0.00 47 VAL A CA 13
ATOM 19703 C C . VAL A 1 42 ? 3.272 -7.109 2.041 1.00 0.00 47 VAL A C 13
ATOM 19704 O O . VAL A 1 42 ? 3.640 -5.952 2.080 1.00 0.00 47 VAL A O 13
ATOM 19717 N N . ASP A 1 43 ? 3.974 -8.022 1.426 1.00 0.00 48 ASP A N 13
ATOM 19718 C CA . ASP A 1 43 ? 5.250 -7.652 0.767 1.00 0.00 48 ASP A CA 13
ATOM 19719 C C . ASP A 1 43 ? 4.959 -7.075 -0.617 1.00 0.00 48 ASP A C 13
ATOM 19720 O O . ASP A 1 43 ? 5.616 -6.158 -1.072 1.00 0.00 48 ASP A O 13
ATOM 19729 N N . ILE A 1 44 ? 3.962 -7.588 -1.280 1.00 0.00 49 ILE A N 13
ATOM 19730 C CA . ILE A 1 44 ? 3.619 -7.046 -2.621 1.00 0.00 49 ILE A CA 13
ATOM 19731 C C . ILE A 1 44 ? 2.817 -5.767 -2.443 1.00 0.00 49 ILE A C 13
ATOM 19732 O O . ILE A 1 44 ? 2.978 -4.802 -3.167 1.00 0.00 49 ILE A O 13
ATOM 19748 N N . LEU A 1 45 ? 1.953 -5.758 -1.470 1.00 0.00 50 LEU A N 13
ATOM 19749 C CA . LEU A 1 45 ? 1.128 -4.552 -1.214 1.00 0.00 50 LEU A CA 13
ATOM 19750 C C . LEU A 1 45 ? 2.012 -3.443 -0.655 1.00 0.00 50 LEU A C 13
ATOM 19751 O O . LEU A 1 45 ? 1.743 -2.271 -0.829 1.00 0.00 50 LEU A O 13
ATOM 19767 N N . GLY A 1 46 ? 3.079 -3.805 0.001 1.00 0.00 51 GLY A N 13
ATOM 19768 C CA . GLY A 1 46 ? 3.989 -2.766 0.549 1.00 0.00 51 GLY A CA 13
ATOM 19769 C C . GLY A 1 46 ? 4.692 -2.104 -0.625 1.00 0.00 51 GLY A C 13
ATOM 19770 O O . GLY A 1 46 ? 5.143 -0.980 -0.550 1.00 0.00 51 GLY A O 13
ATOM 19774 N N . ARG A 1 47 ? 4.781 -2.807 -1.718 1.00 0.00 52 ARG A N 13
ATOM 19775 C CA . ARG A 1 47 ? 5.445 -2.249 -2.922 1.00 0.00 52 ARG A CA 13
ATOM 19776 C C . ARG A 1 47 ? 4.413 -1.767 -3.939 1.00 0.00 52 ARG A C 13
ATOM 19777 O O . ARG A 1 47 ? 4.648 -0.828 -4.673 1.00 0.00 52 ARG A O 13
ATOM 19798 N N . VAL A 1 48 ? 3.269 -2.397 -3.998 1.00 0.00 53 VAL A N 13
ATOM 19799 C CA . VAL A 1 48 ? 2.249 -1.950 -4.985 1.00 0.00 53 VAL A CA 13
ATOM 19800 C C . VAL A 1 48 ? 1.728 -0.577 -4.575 1.00 0.00 53 VAL A C 13
ATOM 19801 O O . VAL A 1 48 ? 1.511 0.288 -5.399 1.00 0.00 53 VAL A O 13
ATOM 19814 N N . TRP A 1 49 ? 1.541 -0.365 -3.304 1.00 0.00 54 TRP A N 13
ATOM 19815 C CA . TRP A 1 49 ? 1.051 0.960 -2.847 1.00 0.00 54 TRP A CA 13
ATOM 19816 C C . TRP A 1 49 ? 2.129 2.019 -3.095 1.00 0.00 54 TRP A C 13
ATOM 19817 O O . TRP A 1 49 ? 1.868 3.064 -3.645 1.00 0.00 54 TRP A O 13
ATOM 19838 N N . GLU A 1 50 ? 3.335 1.766 -2.669 1.00 0.00 55 GLU A N 13
ATOM 19839 C CA . GLU A 1 50 ? 4.407 2.779 -2.863 1.00 0.00 55 GLU A CA 13
ATOM 19840 C C . GLU A 1 50 ? 4.416 3.257 -4.313 1.00 0.00 55 GLU A C 13
ATOM 19841 O O . GLU A 1 50 ? 4.275 4.431 -4.591 1.00 0.00 55 GLU A O 13
ATOM 19853 N N . LEU A 1 51 ? 4.559 2.357 -5.240 1.00 0.00 56 LEU A N 13
ATOM 19854 C CA . LEU A 1 51 ? 4.548 2.765 -6.671 1.00 0.00 56 LEU A CA 13
ATOM 19855 C C . LEU A 1 51 ? 3.197 3.421 -6.986 1.00 0.00 56 LEU A C 13
ATOM 19856 O O . LEU A 1 51 ? 3.039 4.114 -7.972 1.00 0.00 56 LEU A O 13
ATOM 19872 N N . SER A 1 52 ? 2.227 3.221 -6.128 1.00 0.00 57 SER A N 13
ATOM 19873 C CA . SER A 1 52 ? 0.885 3.844 -6.335 1.00 0.00 57 SER A CA 13
ATOM 19874 C C . SER A 1 52 ? 0.832 5.182 -5.591 1.00 0.00 57 SER A C 13
ATOM 19875 O O . SER A 1 52 ? 0.174 6.116 -6.007 1.00 0.00 57 SER A O 13
ATOM 19883 N N . ASP A 1 53 ? 1.541 5.276 -4.496 1.00 0.00 58 ASP A N 13
ATOM 19884 C CA . ASP A 1 53 ? 1.566 6.544 -3.714 1.00 0.00 58 ASP A CA 13
ATOM 19885 C C . ASP A 1 53 ? 2.700 7.430 -4.229 1.00 0.00 58 ASP A C 13
ATOM 19886 O O . ASP A 1 53 ? 3.850 7.247 -3.880 1.00 0.00 58 ASP A O 13
ATOM 19895 N N . ILE A 1 54 ? 2.391 8.374 -5.070 1.00 0.00 59 ILE A N 13
ATOM 19896 C CA . ILE A 1 54 ? 3.458 9.254 -5.623 1.00 0.00 59 ILE A CA 13
ATOM 19897 C C . ILE A 1 54 ? 3.603 10.533 -4.792 1.00 0.00 59 ILE A C 13
ATOM 19898 O O . ILE A 1 54 ? 4.634 11.173 -4.807 1.00 0.00 59 ILE A O 13
ATOM 19914 N N . ASP A 1 55 ? 2.588 10.913 -4.064 1.00 0.00 60 ASP A N 13
ATOM 19915 C CA . ASP A 1 55 ? 2.700 12.152 -3.239 1.00 0.00 60 ASP A CA 13
ATOM 19916 C C . ASP A 1 55 ? 3.220 11.807 -1.841 1.00 0.00 60 ASP A C 13
ATOM 19917 O O . ASP A 1 55 ? 3.676 12.662 -1.110 1.00 0.00 60 ASP A O 13
ATOM 19926 N N . HIS A 1 56 ? 3.163 10.556 -1.471 1.00 0.00 61 HIS A N 13
ATOM 19927 C CA . HIS A 1 56 ? 3.665 10.150 -0.125 1.00 0.00 61 HIS A CA 13
ATOM 19928 C C . HIS A 1 56 ? 2.797 10.755 0.979 1.00 0.00 61 HIS A C 13
ATOM 19929 O O . HIS A 1 56 ? 3.295 11.230 1.980 1.00 0.00 61 HIS A O 13
ATOM 19943 N N . ASP A 1 57 ? 1.505 10.734 0.814 1.00 0.00 62 ASP A N 13
ATOM 19944 C CA . ASP A 1 57 ? 0.617 11.299 1.865 1.00 0.00 62 ASP A CA 13
ATOM 19945 C C . ASP A 1 57 ? -0.173 10.171 2.530 1.00 0.00 62 ASP A C 13
ATOM 19946 O O . ASP A 1 57 ? -1.170 10.398 3.186 1.00 0.00 62 ASP A O 13
ATOM 19955 N N . GLY A 1 58 ? 0.269 8.953 2.361 1.00 0.00 63 GLY A N 13
ATOM 19956 C CA . GLY A 1 58 ? -0.453 7.807 2.979 1.00 0.00 63 GLY A CA 13
ATOM 19957 C C . GLY A 1 58 ? -1.846 7.693 2.358 1.00 0.00 63 GLY A C 13
ATOM 19958 O O . GLY A 1 58 ? -2.802 7.340 3.020 1.00 0.00 63 GLY A O 13
ATOM 19962 N N . MET A 1 59 ? -1.976 7.996 1.090 1.00 0.00 64 MET A N 13
ATOM 19963 C CA . MET A 1 59 ? -3.316 7.908 0.434 1.00 0.00 64 MET A CA 13
ATOM 19964 C C . MET A 1 59 ? -3.172 7.587 -1.056 1.00 0.00 64 MET A C 13
ATOM 19965 O O . MET A 1 59 ? -2.125 7.769 -1.642 1.00 0.00 64 MET A O 13
ATOM 19979 N N . LEU A 1 60 ? -4.227 7.129 -1.678 1.00 0.00 65 LEU A N 13
ATOM 19980 C CA . LEU A 1 60 ? -4.160 6.822 -3.138 1.00 0.00 65 LEU A CA 13
ATOM 19981 C C . LEU A 1 60 ? -5.282 7.561 -3.874 1.00 0.00 65 LEU A C 13
ATOM 19982 O O . LEU A 1 60 ? -6.437 7.194 -3.785 1.00 0.00 65 LEU A O 13
ATOM 19998 N N . ASP A 1 61 ? -4.957 8.597 -4.599 1.00 0.00 66 ASP A N 13
ATOM 19999 C CA . ASP A 1 61 ? -6.017 9.347 -5.333 1.00 0.00 66 ASP A CA 13
ATOM 20000 C C . ASP A 1 61 ? -6.562 8.504 -6.483 1.00 0.00 66 ASP A C 13
ATOM 20001 O O . ASP A 1 61 ? -6.054 7.444 -6.793 1.00 0.00 66 ASP A O 13
ATOM 20010 N N . ARG A 1 62 ? -7.600 8.970 -7.110 1.00 0.00 67 ARG A N 13
ATOM 20011 C CA . ARG A 1 62 ? -8.197 8.200 -8.240 1.00 0.00 67 ARG A CA 13
ATOM 20012 C C . ARG A 1 62 ? -7.130 7.821 -9.272 1.00 0.00 67 ARG A C 13
ATOM 20013 O O . ARG A 1 62 ? -7.187 6.767 -9.876 1.00 0.00 67 ARG A O 13
ATOM 20034 N N . ASP A 1 63 ? -6.159 8.664 -9.482 1.00 0.00 68 ASP A N 13
ATOM 20035 C CA . ASP A 1 63 ? -5.097 8.339 -10.479 1.00 0.00 68 ASP A CA 13
ATOM 20036 C C . ASP A 1 63 ? -3.988 7.522 -9.815 1.00 0.00 68 ASP A C 13
ATOM 20037 O O . ASP A 1 63 ? -3.400 6.646 -10.418 1.00 0.00 68 ASP A O 13
ATOM 20046 N N . GLU A 1 64 ? -3.713 7.796 -8.573 1.00 0.00 69 GLU A N 13
ATOM 20047 C CA . GLU A 1 64 ? -2.654 7.027 -7.859 1.00 0.00 69 GLU A CA 13
ATOM 20048 C C . GLU A 1 64 ? -3.211 5.662 -7.474 1.00 0.00 69 GLU A C 13
ATOM 20049 O O . GLU A 1 64 ? -2.542 4.651 -7.563 1.00 0.00 69 GLU A O 13
ATOM 20061 N N . PHE A 1 65 ? -4.446 5.633 -7.070 1.00 0.00 70 PHE A N 13
ATOM 20062 C CA . PHE A 1 65 ? -5.082 4.344 -6.701 1.00 0.00 70 PHE A CA 13
ATOM 20063 C C . PHE A 1 65 ? -5.128 3.451 -7.936 1.00 0.00 70 PHE A C 13
ATOM 20064 O O . PHE A 1 65 ? -5.080 2.244 -7.844 1.00 0.00 70 PHE A O 13
ATOM 20081 N N . ALA A 1 66 ? -5.201 4.048 -9.095 1.00 0.00 71 ALA A N 13
ATOM 20082 C CA . ALA A 1 66 ? -5.233 3.245 -10.353 1.00 0.00 71 ALA A CA 13
ATOM 20083 C C . ALA A 1 66 ? -3.924 2.479 -10.506 1.00 0.00 71 ALA A C 13
ATOM 20084 O O . ALA A 1 66 ? -3.899 1.281 -10.717 1.00 0.00 71 ALA A O 13
ATOM 20091 N N . VAL A 1 67 ? -2.837 3.177 -10.398 1.00 0.00 72 VAL A N 13
ATOM 20092 C CA . VAL A 1 67 ? -1.504 2.533 -10.532 1.00 0.00 72 VAL A CA 13
ATOM 20093 C C . VAL A 1 67 ? -1.392 1.331 -9.586 1.00 0.00 72 VAL A C 13
ATOM 20094 O O . VAL A 1 67 ? -0.657 0.391 -9.835 1.00 0.00 72 VAL A O 13
ATOM 20107 N N . ALA A 1 68 ? -2.104 1.364 -8.494 1.00 0.00 73 ALA A N 13
ATOM 20108 C CA . ALA A 1 68 ? -2.029 0.242 -7.511 1.00 0.00 73 ALA A CA 13
ATOM 20109 C C . ALA A 1 68 ? -2.961 -0.914 -7.892 1.00 0.00 73 ALA A C 13
ATOM 20110 O O . ALA A 1 68 ? -2.865 -1.995 -7.347 1.00 0.00 73 ALA A O 13
ATOM 20117 N N . MET A 1 69 ? -3.870 -0.711 -8.802 1.00 0.00 74 MET A N 13
ATOM 20118 C CA . MET A 1 69 ? -4.794 -1.829 -9.158 1.00 0.00 74 MET A CA 13
ATOM 20119 C C . MET A 1 69 ? -4.179 -2.734 -10.224 1.00 0.00 74 MET A C 13
ATOM 20120 O O . MET A 1 69 ? -4.402 -3.928 -10.231 1.00 0.00 74 MET A O 13
ATOM 20134 N N . PHE A 1 70 ? -3.396 -2.195 -11.113 1.00 0.00 75 PHE A N 13
ATOM 20135 C CA . PHE A 1 70 ? -2.771 -3.066 -12.144 1.00 0.00 75 PHE A CA 13
ATOM 20136 C C . PHE A 1 70 ? -1.495 -3.679 -11.560 1.00 0.00 75 PHE A C 13
ATOM 20137 O O . PHE A 1 70 ? -0.996 -4.680 -12.036 1.00 0.00 75 PHE A O 13
ATOM 20154 N N . LEU A 1 71 ? -0.988 -3.098 -10.504 1.00 0.00 76 LEU A N 13
ATOM 20155 C CA . LEU A 1 71 ? 0.229 -3.657 -9.849 1.00 0.00 76 LEU A CA 13
ATOM 20156 C C . LEU A 1 71 ? -0.190 -4.771 -8.888 1.00 0.00 76 LEU A C 13
ATOM 20157 O O . LEU A 1 71 ? 0.622 -5.549 -8.424 1.00 0.00 76 LEU A O 13
ATOM 20173 N N . VAL A 1 72 ? -1.461 -4.853 -8.592 1.00 0.00 77 VAL A N 13
ATOM 20174 C CA . VAL A 1 72 ? -1.954 -5.909 -7.669 1.00 0.00 77 VAL A CA 13
ATOM 20175 C C . VAL A 1 72 ? -2.360 -7.151 -8.456 1.00 0.00 77 VAL A C 13
ATOM 20176 O O . VAL A 1 72 ? -1.995 -8.259 -8.119 1.00 0.00 77 VAL A O 13
ATOM 20189 N N . TYR A 1 73 ? -3.118 -6.976 -9.501 1.00 0.00 78 TYR A N 13
ATOM 20190 C CA . TYR A 1 73 ? -3.551 -8.151 -10.302 1.00 0.00 78 TYR A CA 13
ATOM 20191 C C . TYR A 1 73 ? -2.370 -8.724 -11.082 1.00 0.00 78 TYR A C 13
ATOM 20192 O O . TYR A 1 73 ? -2.304 -9.908 -11.347 1.00 0.00 78 TYR A O 13
ATOM 20210 N N . CYS A 1 74 ? -1.430 -7.898 -11.446 1.00 0.00 79 CYS A N 13
ATOM 20211 C CA . CYS A 1 74 ? -0.254 -8.407 -12.197 1.00 0.00 79 CYS A CA 13
ATOM 20212 C C . CYS A 1 74 ? 0.754 -8.999 -11.216 1.00 0.00 79 CYS A C 13
ATOM 20213 O O . CYS A 1 74 ? 1.705 -9.649 -11.604 1.00 0.00 79 CYS A O 13
ATOM 20221 N N . ALA A 1 75 ? 0.547 -8.791 -9.943 1.00 0.00 80 ALA A N 13
ATOM 20222 C CA . ALA A 1 75 ? 1.490 -9.360 -8.942 1.00 0.00 80 ALA 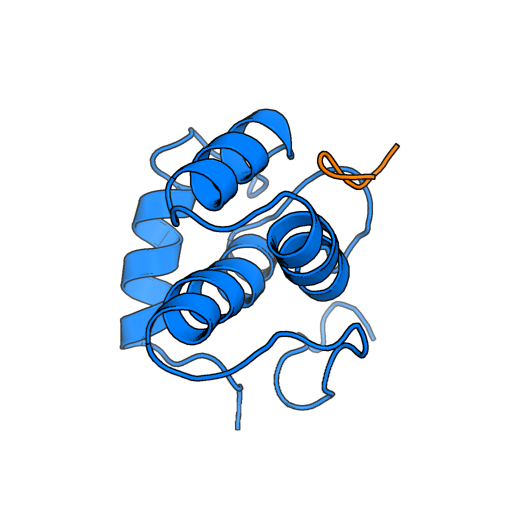A CA 13
ATOM 20223 C C . ALA A 1 75 ? 0.978 -10.725 -8.497 1.00 0.00 80 ALA A C 13
ATOM 20224 O O . ALA A 1 75 ? 1.729 -11.643 -8.231 1.00 0.00 80 ALA A O 13
ATOM 20231 N N . LEU A 1 76 ? -0.311 -10.839 -8.410 1.00 0.00 81 LEU A N 13
ATOM 20232 C CA . LEU A 1 76 ? -0.951 -12.105 -7.978 1.00 0.00 81 LEU A CA 13
ATOM 20233 C C . LEU A 1 76 ? -1.252 -13.003 -9.189 1.00 0.00 81 LEU A C 13
ATOM 20234 O O . LEU A 1 76 ? -1.459 -14.193 -9.057 1.00 0.00 81 LEU A O 13
ATOM 20250 N N . GLU A 1 77 ? -1.279 -12.436 -10.365 1.00 0.00 82 GLU A N 13
ATOM 20251 C CA . GLU A 1 77 ? -1.571 -13.249 -11.579 1.00 0.00 82 GLU A CA 13
ATOM 20252 C C . GLU A 1 77 ? -0.404 -14.186 -11.878 1.00 0.00 82 GLU A C 13
ATOM 20253 O O . GLU A 1 77 ? -0.549 -15.392 -11.891 1.00 0.00 82 GLU A O 13
ATOM 20265 N N . LYS A 1 78 ? 0.753 -13.642 -12.115 1.00 0.00 83 LYS A N 13
ATOM 20266 C CA . LYS A 1 78 ? 1.929 -14.505 -12.411 1.00 0.00 83 LYS A CA 13
ATOM 20267 C C . LYS A 1 78 ? 3.190 -13.655 -12.585 1.00 0.00 83 LYS A C 13
ATOM 20268 O O . LYS A 1 78 ? 3.979 -13.878 -13.482 1.00 0.00 83 LYS A O 13
ATOM 20287 N N . GLU A 1 79 ? 3.387 -12.684 -11.736 1.00 0.00 84 GLU A N 13
ATOM 20288 C CA . GLU A 1 79 ? 4.600 -11.823 -11.860 1.00 0.00 84 GLU A CA 13
ATOM 20289 C C . GLU A 1 79 ? 4.906 -11.141 -10.524 1.00 0.00 84 GLU A C 13
ATOM 20290 O O . GLU A 1 79 ? 4.008 -10.787 -9.788 1.00 0.00 84 GLU A O 13
ATOM 20302 N N . PRO A 1 80 ? 6.173 -10.969 -10.260 1.00 0.00 85 PRO A N 13
ATOM 20303 C CA . PRO A 1 80 ? 6.603 -10.310 -9.006 1.00 0.00 85 PRO A CA 13
ATOM 20304 C C . PRO A 1 80 ? 6.360 -8.802 -9.109 1.00 0.00 85 PRO A C 13
ATOM 20305 O O . PRO A 1 80 ? 5.873 -8.313 -10.109 1.00 0.00 85 PRO A O 13
ATOM 20316 N N . VAL A 1 81 ? 6.688 -8.058 -8.090 1.00 0.00 86 VAL A N 13
ATOM 20317 C CA . VAL A 1 81 ? 6.462 -6.586 -8.155 1.00 0.00 86 VAL A CA 13
ATOM 20318 C C . VAL A 1 81 ? 7.718 -5.825 -7.723 1.00 0.00 86 VAL A C 13
ATOM 20319 O O . VAL A 1 81 ? 8.146 -5.929 -6.593 1.00 0.00 86 VAL A O 13
ATOM 20332 N N . PRO A 1 82 ? 8.260 -5.069 -8.640 1.00 0.00 87 PRO A N 13
ATOM 20333 C CA . PRO A 1 82 ? 9.461 -4.263 -8.345 1.00 0.00 87 PRO A CA 13
ATOM 20334 C C . PRO A 1 82 ? 9.043 -2.936 -7.703 1.00 0.00 87 PRO A C 13
ATOM 20335 O O . PRO A 1 82 ? 7.904 -2.529 -7.798 1.00 0.00 87 PRO A O 13
ATOM 20346 N N . MET A 1 83 ? 9.950 -2.258 -7.057 1.00 0.00 88 MET A N 13
ATOM 20347 C CA . MET A 1 83 ? 9.588 -0.957 -6.417 1.00 0.00 88 MET A CA 13
ATOM 20348 C C . MET A 1 83 ? 9.804 0.184 -7.395 1.00 0.00 88 MET A C 13
ATOM 20349 O O . MET A 1 83 ? 9.908 1.332 -7.007 1.00 0.00 88 MET A O 13
ATOM 20363 N N . SER A 1 84 ? 9.911 -0.109 -8.653 1.00 0.00 89 SER A N 13
ATOM 20364 C CA . SER A 1 84 ? 10.163 0.978 -9.621 1.00 0.00 89 SER A CA 13
ATOM 20365 C C . SER A 1 84 ? 8.888 1.428 -10.302 1.00 0.00 89 SER A C 13
ATOM 20366 O O . SER A 1 84 ? 8.267 0.702 -11.050 1.00 0.00 89 SER A O 13
ATOM 20374 N N . LEU A 1 85 ? 8.515 2.640 -10.050 1.00 0.00 90 LEU A N 13
ATOM 20375 C CA . LEU A 1 85 ? 7.302 3.200 -10.684 1.00 0.00 90 LEU A CA 13
ATOM 20376 C C . LEU A 1 85 ? 7.764 4.133 -11.814 1.00 0.00 90 LEU A C 13
ATOM 20377 O O . LEU A 1 85 ? 7.913 5.323 -11.632 1.00 0.00 90 LEU A O 13
ATOM 20393 N N . PRO A 1 86 ? 8.009 3.536 -12.949 1.00 0.00 91 PRO A N 13
ATOM 20394 C CA . PRO A 1 86 ? 8.490 4.297 -14.132 1.00 0.00 91 PRO A CA 13
ATOM 20395 C C . PRO A 1 86 ? 7.436 5.296 -14.612 1.00 0.00 91 PRO A C 13
ATOM 20396 O O . PRO A 1 86 ? 6.287 5.229 -14.226 1.00 0.00 91 PRO A O 13
ATOM 20407 N N . PRO A 1 87 ? 7.884 6.197 -15.443 1.00 0.00 92 PRO A N 13
ATOM 20408 C CA . PRO A 1 87 ? 6.992 7.247 -16.001 1.00 0.00 92 PRO A CA 13
ATOM 20409 C C . PRO A 1 87 ? 5.998 6.640 -16.990 1.00 0.00 92 PRO A C 13
ATOM 20410 O O . PRO A 1 87 ? 5.094 7.298 -17.462 1.00 0.00 92 PRO A O 13
ATOM 20421 N N . ALA A 1 88 ? 6.157 5.388 -17.299 1.00 0.00 93 ALA A N 13
ATOM 20422 C CA . ALA A 1 88 ? 5.221 4.733 -18.248 1.00 0.00 93 ALA A CA 13
ATOM 20423 C C . ALA A 1 88 ? 3.885 4.516 -17.559 1.00 0.00 93 ALA A C 13
ATOM 20424 O O . ALA A 1 88 ? 2.880 4.264 -18.193 1.00 0.00 93 ALA A O 13
ATOM 20431 N N . LEU A 1 89 ? 3.865 4.610 -16.259 1.00 0.00 94 LEU A N 13
ATOM 20432 C CA . LEU A 1 89 ? 2.589 4.404 -15.535 1.00 0.00 94 LEU A CA 13
ATOM 20433 C C . LEU A 1 89 ? 2.359 5.516 -14.505 1.00 0.00 94 LEU A C 13
ATOM 20434 O O . LEU A 1 89 ? 1.893 5.276 -13.411 1.00 0.00 94 LEU A O 13
ATOM 20450 N N . VAL A 1 90 ? 2.673 6.733 -14.851 1.00 0.00 95 VAL A N 13
ATOM 20451 C CA . VAL A 1 90 ? 2.464 7.856 -13.891 1.00 0.00 95 VAL A CA 13
ATOM 20452 C C . VAL A 1 90 ? 1.313 8.745 -14.364 1.00 0.00 95 VAL A C 13
ATOM 20453 O O . VAL A 1 90 ? 1.209 9.056 -15.534 1.00 0.00 95 VAL A O 13
ATOM 20466 N N . PRO A 1 91 ? 0.481 9.124 -13.432 1.00 0.00 96 PRO A N 13
ATOM 20467 C CA . PRO A 1 91 ? -0.681 9.989 -13.754 1.00 0.00 96 PRO A CA 13
ATOM 20468 C C . PRO A 1 91 ? -0.221 11.419 -14.048 1.00 0.00 96 PRO A C 13
ATOM 20469 O O . PRO A 1 91 ? 0.924 11.763 -13.829 1.00 0.00 96 PRO A O 13
ATOM 20480 N N . PRO A 1 92 ? -1.140 12.203 -14.536 1.00 0.00 97 PRO A N 13
ATOM 20481 C CA . PRO A 1 92 ? -0.842 13.617 -14.869 1.00 0.00 97 PRO A CA 13
ATOM 20482 C C . PRO A 1 92 ? -0.782 14.468 -13.597 1.00 0.00 97 PRO A C 13
ATOM 20483 O O . PRO A 1 92 ? -0.231 15.552 -13.591 1.00 0.00 97 PRO A O 13
ATOM 20494 N N . SER A 1 93 ? -1.344 13.991 -12.520 1.00 0.00 98 SER A N 13
ATOM 20495 C CA . SER A 1 93 ? -1.316 14.782 -11.255 1.00 0.00 98 SER A CA 13
ATOM 20496 C C . SER A 1 93 ? 0.127 15.095 -10.861 1.00 0.00 98 SER A C 13
ATOM 20497 O O . SER A 1 93 ? 0.396 16.047 -10.157 1.00 0.00 98 SER A O 13
ATOM 20505 N N . LYS A 1 94 ? 1.059 14.306 -11.317 1.00 0.00 99 LYS A N 13
ATOM 20506 C CA . LYS A 1 94 ? 2.485 14.569 -10.974 1.00 0.00 99 LYS A CA 13
ATOM 20507 C C . LYS A 1 94 ? 3.110 15.479 -12.033 1.00 0.00 99 LYS A C 13
ATOM 20508 O O . LYS A 1 94 ? 4.305 15.697 -12.049 1.00 0.00 99 LYS A O 13
ATOM 20527 N N . ARG A 1 95 ? 2.309 16.009 -12.920 1.00 0.00 100 ARG A N 13
ATOM 20528 C CA . ARG A 1 95 ? 2.865 16.902 -13.979 1.00 0.00 100 ARG A CA 13
ATOM 20529 C C . ARG A 1 95 ? 2.171 18.267 -13.946 1.00 0.00 100 ARG A C 13
ATOM 20530 O O . ARG A 1 95 ? 2.737 19.269 -14.336 1.00 0.00 100 ARG A O 13
ATOM 20551 N N . SER B 2 6 ? 8.524 4.264 0.566 1.00 0.00 107 SER B N 13
ATOM 20552 C CA . SER B 2 6 ? 7.755 5.539 0.493 1.00 0.00 107 SER B CA 13
ATOM 20553 C C . SER B 2 6 ? 6.532 5.467 1.412 1.00 0.00 107 SER B C 13
ATOM 20554 O O . SER B 2 6 ? 5.413 5.332 0.958 1.00 0.00 107 SER B O 13
ATOM 20562 N N . THR B 2 7 ? 6.748 5.562 2.701 1.00 0.00 108 THR B N 13
ATOM 20563 C CA . THR B 2 7 ? 5.616 5.501 3.679 1.00 0.00 108 THR B CA 13
ATOM 20564 C C . THR B 2 7 ? 4.526 4.542 3.192 1.00 0.00 108 THR B C 13
ATOM 20565 O O . THR B 2 7 ? 3.645 4.915 2.443 1.00 0.00 108 THR B O 13
ATOM 20576 N N . ASN B 2 8 ? 4.582 3.308 3.613 1.00 0.00 109 ASN B N 13
ATOM 20577 C CA . ASN B 2 8 ? 3.553 2.320 3.177 1.00 0.00 109 ASN B CA 13
ATOM 20578 C C . ASN B 2 8 ? 2.897 1.668 4.400 1.00 0.00 109 ASN B C 13
ATOM 20579 O O . ASN B 2 8 ? 3.539 1.459 5.410 1.00 0.00 109 ASN B O 13
ATOM 20590 N N . PRO B 2 9 ? 1.632 1.374 4.267 1.00 0.00 110 PRO B N 13
ATOM 20591 C CA . PRO B 2 9 ? 0.875 0.745 5.378 1.00 0.00 110 PRO B CA 13
ATOM 20592 C C . PRO B 2 9 ? 1.274 -0.729 5.541 1.00 0.00 110 PRO B C 13
ATOM 20593 O O . PRO B 2 9 ? 1.349 -1.240 6.641 1.00 0.00 110 PRO B O 13
ATOM 20604 N N . PHE B 2 10 ? 1.534 -1.416 4.459 1.00 0.00 111 PHE B N 13
ATOM 20605 C CA . PHE B 2 10 ? 1.931 -2.852 4.568 1.00 0.00 111 PHE B CA 13
ATOM 20606 C C . PHE B 2 10 ? 3.347 -2.963 5.142 1.00 0.00 111 PHE B C 13
ATOM 20607 O O . PHE B 2 10 ? 3.837 -4.042 5.405 1.00 0.00 111 PHE B O 13
ATOM 20624 N N . LEU B 2 11 ? 4.007 -1.855 5.339 1.00 0.00 112 LEU B N 13
ATOM 20625 C CA . LEU B 2 11 ? 5.390 -1.902 5.896 1.00 0.00 112 LEU B CA 13
ATOM 20626 C C . LEU B 2 11 ? 5.519 -0.943 7.083 1.00 0.00 112 LEU B C 13
ATOM 20627 O O . LEU B 2 11 ? 4.646 -0.105 7.239 1.00 0.00 112 LEU B O 13
ATOM 20645 N N . PRO A 1 1 ? 2.125 3.662 -24.245 1.00 0.00 6 PRO A N 14
ATOM 20646 C CA . PRO A 1 1 ? 1.433 4.726 -23.478 1.00 0.00 6 PRO A CA 14
ATOM 20647 C C . PRO A 1 1 ? 1.524 4.451 -21.975 1.00 0.00 6 PRO A C 14
ATOM 20648 O O . PRO A 1 1 ? 2.328 3.659 -21.526 1.00 0.00 6 PRO A O 14
ATOM 20659 N N . TRP A 1 2 ? 0.704 5.102 -21.198 1.00 0.00 7 TRP A N 14
ATOM 20660 C CA . TRP A 1 2 ? 0.733 4.886 -19.726 1.00 0.00 7 TRP A CA 14
ATOM 20661 C C . TRP A 1 2 ? 0.619 3.395 -19.414 1.00 0.00 7 TRP A C 14
ATOM 20662 O O . TRP A 1 2 ? -0.301 2.732 -19.848 1.00 0.00 7 TRP A O 14
ATOM 20683 N N . ALA A 1 3 ? 1.542 2.861 -18.659 1.00 0.00 8 ALA A N 14
ATOM 20684 C CA . ALA A 1 3 ? 1.472 1.412 -18.320 1.00 0.00 8 ALA A CA 14
ATOM 20685 C C . ALA A 1 3 ? 0.038 1.038 -17.956 1.00 0.00 8 ALA A C 14
ATOM 20686 O O . ALA A 1 3 ? -0.386 -0.088 -18.122 1.00 0.00 8 ALA A O 14
ATOM 20693 N N . VAL A 1 4 ? -0.718 1.985 -17.474 1.00 0.00 9 VAL A N 14
ATOM 20694 C CA . VAL A 1 4 ? -2.132 1.693 -17.116 1.00 0.00 9 VAL A CA 14
ATOM 20695 C C . VAL A 1 4 ? -3.024 2.009 -18.320 1.00 0.00 9 VAL A C 14
ATOM 20696 O O . VAL A 1 4 ? -2.833 3.002 -18.995 1.00 0.00 9 VAL A O 14
ATOM 20709 N N . LYS A 1 5 ? -3.983 1.174 -18.611 1.00 0.00 10 LYS A N 14
ATOM 20710 C CA . LYS A 1 5 ? -4.857 1.440 -19.788 1.00 0.00 10 LYS A CA 14
ATOM 20711 C C . LYS A 1 5 ? -6.139 2.153 -19.355 1.00 0.00 10 LYS A C 14
ATOM 20712 O O . LYS A 1 5 ? -6.392 2.320 -18.178 1.00 0.00 10 LYS A O 14
ATOM 20731 N N . PRO A 1 6 ? -6.906 2.549 -20.334 1.00 0.00 11 PRO A N 14
ATOM 20732 C CA . PRO A 1 6 ? -8.183 3.252 -20.065 1.00 0.00 11 PRO A CA 14
ATOM 20733 C C . PRO A 1 6 ? -9.204 2.276 -19.483 1.00 0.00 11 PRO A C 14
ATOM 20734 O O . PRO A 1 6 ? -10.021 2.632 -18.656 1.00 0.00 11 PRO A O 14
ATOM 20745 N N . GLU A 1 7 ? -9.155 1.045 -19.904 1.00 0.00 12 GLU A N 14
ATOM 20746 C CA . GLU A 1 7 ? -10.112 0.034 -19.370 1.00 0.00 12 GLU A CA 14
ATOM 20747 C C . GLU A 1 7 ? -9.623 -0.449 -18.010 1.00 0.00 12 GLU A C 14
ATOM 20748 O O . GLU A 1 7 ? -10.394 -0.848 -17.160 1.00 0.00 12 GLU A O 14
ATOM 20760 N N . ASP A 1 8 ? -8.339 -0.399 -17.796 1.00 0.00 13 ASP A N 14
ATOM 20761 C CA . ASP A 1 8 ? -7.786 -0.838 -16.489 1.00 0.00 13 ASP A CA 14
ATOM 20762 C C . ASP A 1 8 ? -7.975 0.281 -15.474 1.00 0.00 13 ASP A C 14
ATOM 20763 O O . ASP A 1 8 ? -8.317 0.052 -14.333 1.00 0.00 13 ASP A O 14
ATOM 20772 N N . LYS A 1 9 ? -7.770 1.496 -15.892 1.00 0.00 14 LYS A N 14
ATOM 20773 C CA . LYS A 1 9 ? -7.951 2.638 -14.961 1.00 0.00 14 LYS A CA 14
ATOM 20774 C C . LYS A 1 9 ? -9.440 2.846 -14.694 1.00 0.00 14 LYS A C 14
ATOM 20775 O O . LYS A 1 9 ? -9.832 3.439 -13.709 1.00 0.00 14 LYS A O 14
ATOM 20794 N N . ALA A 1 10 ? -10.270 2.349 -15.569 1.00 0.00 15 ALA A N 14
ATOM 20795 C CA . ALA A 1 10 ? -11.738 2.501 -15.373 1.00 0.00 15 ALA A CA 14
ATOM 20796 C C . ALA A 1 10 ? -12.179 1.621 -14.209 1.00 0.00 15 ALA A C 14
ATOM 20797 O O . ALA A 1 10 ? -12.953 2.031 -13.366 1.00 0.00 15 ALA A O 14
ATOM 20804 N N . LYS A 1 11 ? -11.672 0.422 -14.138 1.00 0.00 16 LYS A N 14
ATOM 20805 C CA . LYS A 1 11 ? -12.046 -0.462 -13.008 1.00 0.00 16 LYS A CA 14
ATOM 20806 C C . LYS A 1 11 ? -11.311 0.031 -11.761 1.00 0.00 16 LYS A C 14
ATOM 20807 O O . LYS A 1 11 ? -11.797 -0.073 -10.651 1.00 0.00 16 LYS A O 14
ATOM 20826 N N . TYR A 1 12 ? -10.151 0.603 -11.951 1.00 0.00 17 TYR A N 14
ATOM 20827 C CA . TYR A 1 12 ? -9.388 1.147 -10.796 1.00 0.00 17 TYR A CA 14
ATOM 20828 C C . TYR A 1 12 ? -10.183 2.301 -10.191 1.00 0.00 17 TYR A C 14
ATOM 20829 O O . TYR A 1 12 ? -10.271 2.456 -8.990 1.00 0.00 17 TYR A O 14
ATOM 20847 N N . ASP A 1 13 ? -10.760 3.114 -11.035 1.00 0.00 18 ASP A N 14
ATOM 20848 C CA . ASP A 1 13 ? -11.555 4.277 -10.541 1.00 0.00 18 ASP A CA 14
ATOM 20849 C C . ASP A 1 13 ? -12.873 3.803 -9.937 1.00 0.00 18 ASP A C 14
ATOM 20850 O O . ASP A 1 13 ? -13.591 4.561 -9.316 1.00 0.00 18 ASP A O 14
ATOM 20859 N N . ALA A 1 14 ? -13.186 2.550 -10.090 1.00 0.00 19 ALA A N 14
ATOM 20860 C CA . ALA A 1 14 ? -14.445 2.024 -9.500 1.00 0.00 19 ALA A CA 14
ATOM 20861 C C . ALA A 1 14 ? -14.096 1.417 -8.154 1.00 0.00 19 ALA A C 14
ATOM 20862 O O . ALA A 1 14 ? -14.847 1.483 -7.202 1.00 0.00 19 ALA A O 14
ATOM 20869 N N . ILE A 1 15 ? -12.927 0.855 -8.075 1.00 0.00 20 ILE A N 14
ATOM 20870 C CA . ILE A 1 15 ? -12.457 0.269 -6.808 1.00 0.00 20 ILE A CA 14
ATOM 20871 C C . ILE A 1 15 ? -11.952 1.409 -5.925 1.00 0.00 20 ILE A C 14
ATOM 20872 O O . ILE A 1 15 ? -11.997 1.347 -4.712 1.00 0.00 20 ILE A O 14
ATOM 20888 N N . PHE A 1 16 ? -11.496 2.467 -6.546 1.00 0.00 21 PHE A N 14
ATOM 20889 C CA . PHE A 1 16 ? -11.008 3.646 -5.779 1.00 0.00 21 PHE A CA 14
ATOM 20890 C C . PHE A 1 16 ? -12.219 4.415 -5.240 1.00 0.00 21 PHE A C 14
ATOM 20891 O O . PHE A 1 16 ? -12.221 4.905 -4.128 1.00 0.00 21 PHE A O 14
ATOM 20908 N N . ASP A 1 17 ? -13.247 4.510 -6.034 1.00 0.00 22 ASP A N 14
ATOM 20909 C CA . ASP A 1 17 ? -14.474 5.232 -5.599 1.00 0.00 22 ASP A CA 14
ATOM 20910 C C . ASP A 1 17 ? -15.407 4.277 -4.849 1.00 0.00 22 ASP A C 14
ATOM 20911 O O . ASP A 1 17 ? -16.466 4.660 -4.392 1.00 0.00 22 ASP A O 14
ATOM 20920 N N . SER A 1 18 ? -15.015 3.040 -4.707 1.00 0.00 23 SER A N 14
ATOM 20921 C CA . SER A 1 18 ? -15.870 2.065 -3.970 1.00 0.00 23 SER A CA 14
ATOM 20922 C C . SER A 1 18 ? -15.497 2.088 -2.487 1.00 0.00 23 SER A C 14
ATOM 20923 O O . SER A 1 18 ? -16.144 1.483 -1.656 1.00 0.00 23 SER A O 14
ATOM 20931 N N . LEU A 1 19 ? -14.451 2.793 -2.160 1.00 0.00 24 LEU A N 14
ATOM 20932 C CA . LEU A 1 19 ? -14.003 2.887 -0.744 1.00 0.00 24 LEU A CA 14
ATOM 20933 C C . LEU A 1 19 ? -14.368 4.263 -0.195 1.00 0.00 24 LEU A C 14
ATOM 20934 O O . LEU A 1 19 ? -14.322 4.499 0.995 1.00 0.00 24 LEU A O 14
ATOM 20950 N N . SER A 1 20 ? -14.706 5.169 -1.083 1.00 0.00 25 SER A N 14
ATOM 20951 C CA . SER A 1 20 ? -15.071 6.575 -0.700 1.00 0.00 25 SER A CA 14
ATOM 20952 C C . SER A 1 20 ? -13.822 7.456 -0.709 1.00 0.00 25 SER A C 14
ATOM 20953 O O . SER A 1 20 ? -13.064 7.484 0.241 1.00 0.00 25 SER A O 14
ATOM 20961 N N . PRO A 1 21 ? -13.660 8.139 -1.804 1.00 0.00 26 PRO A N 14
ATOM 20962 C CA . PRO A 1 21 ? -12.501 9.042 -1.994 1.00 0.00 26 PRO A CA 14
ATOM 20963 C C . PRO A 1 21 ? -12.673 10.320 -1.177 1.00 0.00 26 PRO A C 14
ATOM 20964 O O . PRO A 1 21 ? -13.773 10.764 -0.918 1.00 0.00 26 PRO A O 14
ATOM 20975 N N . VAL A 1 22 ? -11.588 10.918 -0.784 1.00 0.00 27 VAL A N 14
ATOM 20976 C CA . VAL A 1 22 ? -11.674 12.177 0.002 1.00 0.00 27 VAL A CA 14
ATOM 20977 C C . VAL A 1 22 ? -11.006 13.303 -0.781 1.00 0.00 27 VAL A C 14
ATOM 20978 O O . VAL A 1 22 ? -9.797 13.375 -0.874 1.00 0.00 27 VAL A O 14
ATOM 20991 N N . ASN A 1 23 ? -11.786 14.172 -1.362 1.00 0.00 28 ASN A N 14
ATOM 20992 C CA . ASN A 1 23 ? -11.200 15.284 -2.158 1.00 0.00 28 ASN A CA 14
ATOM 20993 C C . ASN A 1 23 ? -10.337 14.710 -3.291 1.00 0.00 28 ASN A C 14
ATOM 20994 O O . ASN A 1 23 ? -9.558 15.408 -3.910 1.00 0.00 28 ASN A O 14
ATOM 21005 N N . GLY A 1 24 ? -10.483 13.441 -3.575 1.00 0.00 29 GLY A N 14
ATOM 21006 C CA . GLY A 1 24 ? -9.684 12.825 -4.673 1.00 0.00 29 GLY A CA 14
ATOM 21007 C C . GLY A 1 24 ? -8.577 11.943 -4.087 1.00 0.00 29 GLY A C 14
ATOM 21008 O O . GLY A 1 24 ? -7.511 11.819 -4.654 1.00 0.00 29 GLY A O 14
ATOM 21012 N N . PHE A 1 25 ? -8.813 11.330 -2.957 1.00 0.00 30 PHE A N 14
ATOM 21013 C CA . PHE A 1 25 ? -7.755 10.465 -2.354 1.00 0.00 30 PHE A CA 14
ATOM 21014 C C . PHE A 1 25 ? -8.348 9.320 -1.540 1.00 0.00 30 PHE A C 14
ATOM 21015 O O . PHE A 1 25 ? -9.381 9.447 -0.916 1.00 0.00 30 PHE A O 14
ATOM 21032 N N . LEU A 1 26 ? -7.657 8.219 -1.504 1.00 0.00 31 LEU A N 14
ATOM 21033 C CA . LEU A 1 26 ? -8.123 7.067 -0.685 1.00 0.00 31 LEU A CA 14
ATOM 21034 C C . LEU A 1 26 ? -7.111 6.856 0.426 1.00 0.00 31 LEU A C 14
ATOM 21035 O O . LEU A 1 26 ? -5.922 6.899 0.196 1.00 0.00 31 LEU A O 14
ATOM 21051 N N . SER A 1 27 ? -7.551 6.630 1.615 1.00 0.00 32 SER A N 14
ATOM 21052 C CA . SER A 1 27 ? -6.576 6.423 2.716 1.00 0.00 32 SER A CA 14
ATOM 21053 C C . SER A 1 27 ? -6.085 4.983 2.706 1.00 0.00 32 SER A C 14
ATOM 21054 O O . SER A 1 27 ? -6.836 4.069 2.449 1.00 0.00 32 SER A O 14
ATOM 21062 N N . GLY A 1 28 ? -4.828 4.771 2.977 1.00 0.00 33 GLY A N 14
ATOM 21063 C CA . GLY A 1 28 ? -4.301 3.375 2.986 1.00 0.00 33 GLY A CA 14
ATOM 21064 C C . GLY A 1 28 ? -5.306 2.478 3.711 1.00 0.00 33 GLY A C 14
ATOM 21065 O O . GLY A 1 28 ? -5.407 1.296 3.449 1.00 0.00 33 GLY A O 14
ATOM 21069 N N . ASP A 1 29 ? -6.058 3.044 4.617 1.00 0.00 34 ASP A N 14
ATOM 21070 C CA . ASP A 1 29 ? -7.072 2.245 5.361 1.00 0.00 34 ASP A CA 14
ATOM 21071 C C . ASP A 1 29 ? -8.137 1.718 4.395 1.00 0.00 34 ASP A C 14
ATOM 21072 O O . ASP A 1 29 ? -8.786 0.726 4.657 1.00 0.00 34 ASP A O 14
ATOM 21081 N N . LYS A 1 30 ? -8.311 2.363 3.272 1.00 0.00 35 LYS A N 14
ATOM 21082 C CA . LYS A 1 30 ? -9.312 1.890 2.290 1.00 0.00 35 LYS A CA 14
ATOM 21083 C C . LYS A 1 30 ? -8.587 1.084 1.220 1.00 0.00 35 LYS A C 14
ATOM 21084 O O . LYS A 1 30 ? -9.085 0.099 0.715 1.00 0.00 35 LYS A O 14
ATOM 21103 N N . VAL A 1 31 ? -7.396 1.498 0.891 1.00 0.00 36 VAL A N 14
ATOM 21104 C CA . VAL A 1 31 ? -6.609 0.759 -0.132 1.00 0.00 36 VAL A CA 14
ATOM 21105 C C . VAL A 1 31 ? -6.019 -0.513 0.476 1.00 0.00 36 VAL A C 14
ATOM 21106 O O . VAL A 1 31 ? -5.999 -1.560 -0.137 1.00 0.00 36 VAL A O 14
ATOM 21119 N N . LYS A 1 32 ? -5.515 -0.415 1.674 1.00 0.00 37 LYS A N 14
ATOM 21120 C CA . LYS A 1 32 ? -4.897 -1.599 2.327 1.00 0.00 37 LYS A CA 14
ATOM 21121 C C . LYS A 1 32 ? -5.726 -2.869 2.082 1.00 0.00 37 LYS A C 14
ATOM 21122 O O . LYS A 1 32 ? -5.204 -3.856 1.605 1.00 0.00 37 LYS A O 14
ATOM 21141 N N . PRO A 1 33 ? -6.993 -2.809 2.408 1.00 0.00 38 PRO A N 14
ATOM 21142 C CA . PRO A 1 33 ? -7.880 -3.986 2.202 1.00 0.00 38 PRO A CA 14
ATOM 21143 C C . PRO A 1 33 ? -8.075 -4.235 0.708 1.00 0.00 38 PRO A C 14
ATOM 21144 O O . PRO A 1 33 ? -8.174 -5.359 0.257 1.00 0.00 38 PRO A O 14
ATOM 21155 N N . VAL A 1 34 ? -8.123 -3.186 -0.062 1.00 0.00 39 VAL A N 14
ATOM 21156 C CA . VAL A 1 34 ? -8.303 -3.336 -1.532 1.00 0.00 39 VAL A CA 14
ATOM 21157 C C . VAL A 1 34 ? -7.140 -4.144 -2.119 1.00 0.00 39 VAL A C 14
ATOM 21158 O O . VAL A 1 34 ? -7.273 -4.782 -3.144 1.00 0.00 39 VAL A O 14
ATOM 21171 N N . LEU A 1 35 ? -6.002 -4.121 -1.484 1.00 0.00 40 LEU A N 14
ATOM 21172 C CA . LEU A 1 35 ? -4.838 -4.887 -2.016 1.00 0.00 40 LEU A CA 14
ATOM 21173 C C . LEU A 1 35 ? -4.729 -6.240 -1.314 1.00 0.00 40 LEU A C 14
ATOM 21174 O O . LEU A 1 35 ? -4.258 -7.206 -1.880 1.00 0.00 40 LEU A O 14
ATOM 21190 N N . LEU A 1 36 ? -5.177 -6.323 -0.093 1.00 0.00 41 LEU A N 14
ATOM 21191 C CA . LEU A 1 36 ? -5.111 -7.619 0.627 1.00 0.00 41 LEU A CA 14
ATOM 21192 C C . LEU A 1 36 ? -6.101 -8.578 -0.009 1.00 0.00 41 LEU A C 14
ATOM 21193 O O . LEU A 1 36 ? -6.034 -9.779 0.173 1.00 0.00 41 LEU A O 14
ATOM 21209 N N . ASN A 1 37 ? -7.024 -8.052 -0.762 1.00 0.00 42 ASN A N 14
ATOM 21210 C CA . ASN A 1 37 ? -8.020 -8.930 -1.415 1.00 0.00 42 ASN A CA 14
ATOM 21211 C C . ASN A 1 37 ? -7.408 -9.553 -2.674 1.00 0.00 42 ASN A C 14
ATOM 21212 O O . ASN A 1 37 ? -7.997 -10.403 -3.311 1.00 0.00 42 ASN A O 14
ATOM 21223 N N . SER A 1 38 ? -6.225 -9.129 -3.032 1.00 0.00 43 SER A N 14
ATOM 21224 C CA . SER A 1 38 ? -5.558 -9.683 -4.243 1.00 0.00 43 SER A CA 14
ATOM 21225 C C . SER A 1 38 ? -4.803 -10.966 -3.888 1.00 0.00 43 SER A C 14
ATOM 21226 O O . SER A 1 38 ? -3.984 -11.448 -4.645 1.00 0.00 43 SER A O 14
ATOM 21234 N N . LYS A 1 39 ? -5.072 -11.522 -2.738 1.00 0.00 44 LYS A N 14
ATOM 21235 C CA . LYS A 1 39 ? -4.371 -12.774 -2.331 1.00 0.00 44 LYS A CA 14
ATOM 21236 C C . LYS A 1 39 ? -2.858 -12.546 -2.299 1.00 0.00 44 LYS A C 14
ATOM 21237 O O . LYS A 1 39 ? -2.080 -13.480 -2.277 1.00 0.00 44 LYS A O 14
ATOM 21256 N N . LEU A 1 40 ? -2.436 -11.313 -2.292 1.00 0.00 45 LEU A N 14
ATOM 21257 C CA . LEU A 1 40 ? -0.975 -11.020 -2.257 1.00 0.00 45 LEU A CA 14
ATOM 21258 C C . LEU A 1 40 ? -0.530 -10.753 -0.822 1.00 0.00 45 LEU A C 14
ATOM 21259 O O . LEU A 1 40 ? -1.311 -10.318 0.001 1.00 0.00 45 LEU A O 14
ATOM 21275 N N . PRO A 1 41 ? 0.719 -11.017 -0.574 1.00 0.00 46 PRO A N 14
ATOM 21276 C CA . PRO A 1 41 ? 1.280 -10.795 0.771 1.00 0.00 46 PRO A CA 14
ATOM 21277 C C . PRO A 1 41 ? 1.516 -9.298 0.997 1.00 0.00 46 PRO A C 14
ATOM 21278 O O . PRO A 1 41 ? 1.316 -8.491 0.113 1.00 0.00 46 PRO A O 14
ATOM 21289 N N . VAL A 1 42 ? 1.942 -8.923 2.168 1.00 0.00 47 VAL A N 14
ATOM 21290 C CA . VAL A 1 42 ? 2.192 -7.486 2.450 1.00 0.00 47 VAL A CA 14
ATOM 21291 C C . VAL A 1 42 ? 3.477 -7.046 1.740 1.00 0.00 47 VAL A C 14
ATOM 21292 O O . VAL A 1 42 ? 3.849 -5.890 1.767 1.00 0.00 47 VAL A O 14
ATOM 21305 N N . ASP A 1 43 ? 4.151 -7.962 1.101 1.00 0.00 48 ASP A N 14
ATOM 21306 C CA . ASP A 1 43 ? 5.403 -7.601 0.389 1.00 0.00 48 ASP A CA 14
ATOM 21307 C C . ASP A 1 43 ? 5.051 -6.997 -0.964 1.00 0.00 48 ASP A C 14
ATOM 21308 O O . ASP A 1 43 ? 5.711 -6.102 -1.452 1.00 0.00 48 ASP A O 14
ATOM 21317 N N . ILE A 1 44 ? 3.994 -7.467 -1.563 1.00 0.00 49 ILE A N 14
ATOM 21318 C CA . ILE A 1 44 ? 3.581 -6.904 -2.873 1.00 0.00 49 ILE A CA 14
ATOM 21319 C C . ILE A 1 44 ? 2.778 -5.639 -2.621 1.00 0.00 49 ILE A C 14
ATOM 21320 O O . ILE A 1 44 ? 2.916 -4.645 -3.305 1.00 0.00 49 ILE A O 14
ATOM 21336 N N . LEU A 1 45 ? 1.948 -5.675 -1.621 1.00 0.00 50 LEU A N 14
ATOM 21337 C CA . LEU A 1 45 ? 1.139 -4.480 -1.288 1.00 0.00 50 LEU A CA 14
ATOM 21338 C C . LEU A 1 45 ? 2.048 -3.441 -0.647 1.00 0.00 50 LEU A C 14
ATOM 21339 O O . LEU A 1 45 ? 1.837 -2.250 -0.766 1.00 0.00 50 LEU A O 14
ATOM 21355 N N . GLY A 1 46 ? 3.081 -3.889 0.013 1.00 0.00 51 GLY A N 14
ATOM 21356 C CA . GLY A 1 46 ? 4.028 -2.928 0.638 1.00 0.00 51 GLY A CA 14
ATOM 21357 C C . GLY A 1 46 ? 4.714 -2.170 -0.484 1.00 0.00 51 GLY A C 14
ATOM 21358 O O . GLY A 1 46 ? 5.178 -1.063 -0.317 1.00 0.00 51 GLY A O 14
ATOM 21362 N N . ARG A 1 47 ? 4.759 -2.768 -1.634 1.00 0.00 52 ARG A N 14
ATOM 21363 C CA . ARG A 1 47 ? 5.386 -2.104 -2.803 1.00 0.00 52 ARG A CA 14
ATOM 21364 C C . ARG A 1 47 ? 4.306 -1.533 -3.716 1.00 0.00 52 ARG A C 14
ATOM 21365 O O . ARG A 1 47 ? 4.444 -0.453 -4.252 1.00 0.00 52 ARG A O 14
ATOM 21386 N N . VAL A 1 48 ? 3.225 -2.244 -3.901 1.00 0.00 53 VAL A N 14
ATOM 21387 C CA . VAL A 1 48 ? 2.155 -1.720 -4.791 1.00 0.00 53 VAL A CA 14
ATOM 21388 C C . VAL A 1 48 ? 1.687 -0.360 -4.288 1.00 0.00 53 VAL A C 14
ATOM 21389 O O . VAL A 1 48 ? 1.539 0.572 -5.051 1.00 0.00 53 VAL A O 14
ATOM 21402 N N . TRP A 1 49 ? 1.462 -0.227 -3.012 1.00 0.00 54 TRP A N 14
ATOM 21403 C CA . TRP A 1 49 ? 1.018 1.092 -2.498 1.00 0.00 54 TRP A CA 14
ATOM 21404 C C . TRP A 1 49 ? 2.117 2.127 -2.743 1.00 0.00 54 TRP A C 14
ATOM 21405 O O . TRP A 1 49 ? 1.882 3.170 -3.314 1.00 0.00 54 TRP A O 14
ATOM 21426 N N . GLU A 1 50 ? 3.316 1.847 -2.307 1.00 0.00 55 GLU A N 14
ATOM 21427 C CA . GLU A 1 50 ? 4.416 2.827 -2.512 1.00 0.00 55 GLU A CA 14
ATOM 21428 C C . GLU A 1 50 ? 4.519 3.166 -3.993 1.00 0.00 55 GLU A C 14
ATOM 21429 O O . GLU A 1 50 ? 4.562 4.318 -4.380 1.00 0.00 55 GLU A O 14
ATOM 21441 N N . LEU A 1 51 ? 4.535 2.169 -4.828 1.00 0.00 56 LEU A N 14
ATOM 21442 C CA . LEU A 1 51 ? 4.606 2.431 -6.288 1.00 0.00 56 LEU A CA 14
ATOM 21443 C C . LEU A 1 51 ? 3.354 3.205 -6.700 1.00 0.00 56 LEU A C 14
ATOM 21444 O O . LEU A 1 51 ? 3.334 3.909 -7.691 1.00 0.00 56 LEU A O 14
ATOM 21460 N N . SER A 1 52 ? 2.311 3.090 -5.918 1.00 0.00 57 SER A N 14
ATOM 21461 C CA . SER A 1 52 ? 1.050 3.825 -6.221 1.00 0.00 57 SER A CA 14
ATOM 21462 C C . SER A 1 52 ? 1.091 5.199 -5.547 1.00 0.00 57 SER A C 14
ATOM 21463 O O . SER A 1 52 ? 0.519 6.159 -6.026 1.00 0.00 57 SER A O 14
ATOM 21471 N N . ASP A 1 53 ? 1.771 5.293 -4.437 1.00 0.00 58 ASP A N 14
ATOM 21472 C CA . ASP A 1 53 ? 1.868 6.593 -3.717 1.00 0.00 58 ASP A CA 14
ATOM 21473 C C . ASP A 1 53 ? 2.823 7.528 -4.464 1.00 0.00 58 ASP A C 14
ATOM 21474 O O . ASP A 1 53 ? 3.970 7.681 -4.096 1.00 0.00 58 ASP A O 14
ATOM 21483 N N . ILE A 1 54 ? 2.359 8.153 -5.511 1.00 0.00 59 ILE A N 14
ATOM 21484 C CA . ILE A 1 54 ? 3.245 9.072 -6.279 1.00 0.00 59 ILE A CA 14
ATOM 21485 C C . ILE A 1 54 ? 3.732 10.207 -5.375 1.00 0.00 59 ILE A C 14
ATOM 21486 O O . ILE A 1 54 ? 4.854 10.663 -5.481 1.00 0.00 59 ILE A O 14
ATOM 21502 N N . ASP A 1 55 ? 2.894 10.669 -4.488 1.00 0.00 60 ASP A N 14
ATOM 21503 C CA . ASP A 1 55 ? 3.302 11.777 -3.578 1.00 0.00 60 ASP A CA 14
ATOM 21504 C C . ASP A 1 55 ? 3.613 11.232 -2.180 1.00 0.00 60 ASP A C 14
ATOM 21505 O O . ASP A 1 55 ? 4.291 11.867 -1.398 1.00 0.00 60 ASP A O 14
ATOM 21514 N N . HIS A 1 56 ? 3.120 10.064 -1.863 1.00 0.00 61 HIS A N 14
ATOM 21515 C CA . HIS A 1 56 ? 3.384 9.472 -0.515 1.00 0.00 61 HIS A CA 14
ATOM 21516 C C . HIS A 1 56 ? 2.648 10.260 0.571 1.00 0.00 61 HIS A C 14
ATOM 21517 O O . HIS A 1 56 ? 3.180 10.516 1.633 1.00 0.00 61 HIS A O 14
ATOM 21531 N N . ASP A 1 57 ? 1.427 10.641 0.316 1.00 0.00 62 ASP A N 14
ATOM 21532 C CA . ASP A 1 57 ? 0.656 11.407 1.336 1.00 0.00 62 ASP A CA 14
ATOM 21533 C C . ASP A 1 57 ? -0.152 10.445 2.211 1.00 0.00 62 ASP A C 14
ATOM 21534 O O . ASP A 1 57 ? -0.990 10.852 2.989 1.00 0.00 62 ASP A O 14
ATOM 21543 N N . GLY A 1 58 ? 0.095 9.170 2.084 1.00 0.00 63 GLY A N 14
ATOM 21544 C CA . GLY A 1 58 ? -0.661 8.182 2.903 1.00 0.00 63 GLY A CA 14
ATOM 21545 C C . GLY A 1 58 ? -2.029 7.933 2.268 1.00 0.00 63 GLY A C 14
ATOM 21546 O O . GLY A 1 58 ? -2.968 7.538 2.930 1.00 0.00 63 GLY A O 14
ATOM 21550 N N . MET A 1 59 ? -2.150 8.154 0.986 1.00 0.00 64 MET A N 14
ATOM 21551 C CA . MET A 1 59 ? -3.457 7.919 0.306 1.00 0.00 64 MET A CA 14
ATOM 21552 C C . MET A 1 59 ? -3.237 7.585 -1.172 1.00 0.00 64 MET A C 14
ATOM 21553 O O . MET A 1 59 ? -2.207 7.890 -1.740 1.00 0.00 64 MET A O 14
ATOM 21567 N N . LEU A 1 60 ? -4.207 6.983 -1.803 1.00 0.00 65 LEU A N 14
ATOM 21568 C CA . LEU A 1 60 ? -4.067 6.657 -3.251 1.00 0.00 65 LEU A CA 14
ATOM 21569 C C . LEU A 1 60 ? -5.164 7.377 -4.040 1.00 0.00 65 LEU A C 14
ATOM 21570 O O . LEU A 1 60 ? -6.300 6.946 -4.071 1.00 0.00 65 LEU A O 14
ATOM 21586 N N . ASP A 1 61 ? -4.843 8.475 -4.668 1.00 0.00 66 ASP A N 14
ATOM 21587 C CA . ASP A 1 61 ? -5.881 9.214 -5.440 1.00 0.00 66 ASP A CA 14
ATOM 21588 C C . ASP A 1 61 ? -6.287 8.418 -6.680 1.00 0.00 66 ASP A C 14
ATOM 21589 O O . ASP A 1 61 ? -5.568 7.548 -7.133 1.00 0.00 66 ASP A O 14
ATOM 21598 N N . ARG A 1 62 ? -7.441 8.704 -7.219 1.00 0.00 67 ARG A N 14
ATOM 21599 C CA . ARG A 1 62 ? -7.925 7.967 -8.425 1.00 0.00 67 ARG A CA 14
ATOM 21600 C C . ARG A 1 62 ? -6.768 7.621 -9.365 1.00 0.00 67 ARG A C 14
ATOM 21601 O O . ARG A 1 62 ? -6.680 6.524 -9.880 1.00 0.00 67 ARG A O 14
ATOM 21622 N N . ASP A 1 63 ? -5.884 8.546 -9.596 1.00 0.00 68 ASP A N 14
ATOM 21623 C CA . ASP A 1 63 ? -4.738 8.267 -10.508 1.00 0.00 68 ASP A CA 14
ATOM 21624 C C . ASP A 1 63 ? -3.699 7.396 -9.804 1.00 0.00 68 ASP A C 14
ATOM 21625 O O . ASP A 1 63 ? -3.093 6.533 -10.404 1.00 0.00 68 ASP A O 14
ATOM 21634 N N . GLU A 1 64 ? -3.497 7.604 -8.535 1.00 0.00 69 GLU A N 14
ATOM 21635 C CA . GLU A 1 64 ? -2.504 6.769 -7.805 1.00 0.00 69 GLU A CA 14
ATOM 21636 C C . GLU A 1 64 ? -3.113 5.400 -7.531 1.00 0.00 69 GLU A C 14
ATOM 21637 O O . GLU A 1 64 ? -2.483 4.376 -7.707 1.00 0.00 69 GLU A O 14
ATOM 21649 N N . PHE A 1 65 ? -4.348 5.378 -7.121 1.00 0.00 70 PHE A N 14
ATOM 21650 C CA . PHE A 1 65 ? -5.021 4.083 -6.861 1.00 0.00 70 PHE A CA 14
ATOM 21651 C C . PHE A 1 65 ? -5.025 3.264 -8.150 1.00 0.00 70 PHE A C 14
ATOM 21652 O O . PHE A 1 65 ? -5.159 2.056 -8.135 1.00 0.00 70 PHE A O 14
ATOM 21669 N N . ALA A 1 66 ? -4.863 3.918 -9.271 1.00 0.00 71 ALA A N 14
ATOM 21670 C CA . ALA A 1 66 ? -4.846 3.178 -10.563 1.00 0.00 71 ALA A CA 14
ATOM 21671 C C . ALA A 1 66 ? -3.524 2.431 -10.705 1.00 0.00 71 ALA A C 14
ATOM 21672 O O . ALA A 1 66 ? -3.483 1.250 -10.997 1.00 0.00 71 ALA A O 14
ATOM 21679 N N . VAL A 1 67 ? -2.444 3.121 -10.494 1.00 0.00 72 VAL A N 14
ATOM 21680 C CA . VAL A 1 67 ? -1.106 2.483 -10.605 1.00 0.00 72 VAL A CA 14
ATOM 21681 C C . VAL A 1 67 ? -0.999 1.302 -9.634 1.00 0.00 72 VAL A C 14
ATOM 21682 O O . VAL A 1 67 ? -0.219 0.391 -9.830 1.00 0.00 72 VAL A O 14
ATOM 21695 N N . ALA A 1 68 ? -1.771 1.321 -8.580 1.00 0.00 73 ALA A N 14
ATOM 21696 C CA . ALA A 1 68 ? -1.706 0.211 -7.583 1.00 0.00 73 ALA A CA 14
ATOM 21697 C C . ALA A 1 68 ? -2.657 -0.931 -7.959 1.00 0.00 73 ALA A C 14
ATOM 21698 O O . ALA A 1 68 ? -2.624 -1.990 -7.367 1.00 0.00 73 ALA A O 14
ATOM 21705 N N . MET A 1 69 ? -3.503 -0.733 -8.932 1.00 0.00 74 MET A N 14
ATOM 21706 C CA . MET A 1 69 ? -4.443 -1.827 -9.320 1.00 0.00 74 MET A CA 14
ATOM 21707 C C . MET A 1 69 ? -3.773 -2.777 -10.308 1.00 0.00 74 MET A C 14
ATOM 21708 O O . MET A 1 69 ? -3.897 -3.982 -10.202 1.00 0.00 74 MET A O 14
ATOM 21722 N N . PHE A 1 70 ? -3.052 -2.259 -11.257 1.00 0.00 75 PHE A N 14
ATOM 21723 C CA . PHE A 1 70 ? -2.370 -3.160 -12.221 1.00 0.00 75 PHE A CA 14
ATOM 21724 C C . PHE A 1 70 ? -1.132 -3.742 -11.539 1.00 0.00 75 PHE A C 14
ATOM 21725 O O . PHE A 1 70 ? -0.691 -4.831 -11.845 1.00 0.00 75 PHE A O 14
ATOM 21742 N N . LEU A 1 71 ? -0.594 -3.028 -10.585 1.00 0.00 76 LEU A N 14
ATOM 21743 C CA . LEU A 1 71 ? 0.587 -3.545 -9.846 1.00 0.00 76 LEU A CA 14
ATOM 21744 C C . LEU A 1 71 ? 0.147 -4.730 -8.991 1.00 0.00 76 LEU A C 14
ATOM 21745 O O . LEU A 1 71 ? 0.932 -5.586 -8.634 1.00 0.00 76 LEU A O 14
ATOM 21761 N N . VAL A 1 72 ? -1.119 -4.787 -8.679 1.00 0.00 77 VAL A N 14
ATOM 21762 C CA . VAL A 1 72 ? -1.644 -5.910 -7.868 1.00 0.00 77 VAL A CA 14
ATOM 21763 C C . VAL A 1 72 ? -2.140 -7.018 -8.791 1.00 0.00 77 VAL A C 14
ATOM 21764 O O . VAL A 1 72 ? -1.634 -8.119 -8.787 1.00 0.00 77 VAL A O 14
ATOM 21777 N N . TYR A 1 73 ? -3.136 -6.728 -9.580 1.00 0.00 78 TYR A N 14
ATOM 21778 C CA . TYR A 1 73 ? -3.692 -7.756 -10.499 1.00 0.00 78 TYR A CA 14
ATOM 21779 C C . TYR A 1 73 ? -2.585 -8.491 -11.260 1.00 0.00 78 TYR A C 14
ATOM 21780 O O . TYR A 1 73 ? -2.742 -9.634 -11.644 1.00 0.00 78 TYR A O 14
ATOM 21798 N N . CYS A 1 74 ? -1.469 -7.859 -11.484 1.00 0.00 79 CYS A N 14
ATOM 21799 C CA . CYS A 1 74 ? -0.371 -8.543 -12.222 1.00 0.00 79 CYS A CA 14
ATOM 21800 C C . CYS A 1 74 ? 0.401 -9.458 -11.276 1.00 0.00 79 CYS A C 14
ATOM 21801 O O . CYS A 1 74 ? 1.136 -10.327 -11.702 1.00 0.00 79 CYS A O 14
ATOM 21809 N N . ALA A 1 75 ? 0.237 -9.275 -9.994 1.00 0.00 80 ALA A N 14
ATOM 21810 C CA . ALA A 1 75 ? 0.962 -10.133 -9.023 1.00 0.00 80 ALA A CA 14
ATOM 21811 C C . ALA A 1 75 ? 0.188 -11.428 -8.800 1.00 0.00 80 ALA A C 14
ATOM 21812 O O . ALA A 1 75 ? 0.700 -12.388 -8.259 1.00 0.00 80 ALA A O 14
ATOM 21819 N N . LEU A 1 76 ? -1.044 -11.461 -9.221 1.00 0.00 81 LEU A N 14
ATOM 21820 C CA . LEU A 1 76 ? -1.854 -12.694 -9.043 1.00 0.00 81 LEU A CA 14
ATOM 21821 C C . LEU A 1 76 ? -1.686 -13.588 -10.263 1.00 0.00 81 LEU A C 14
ATOM 21822 O O . LEU A 1 76 ? -1.540 -14.789 -10.160 1.00 0.00 81 LEU A O 14
ATOM 21838 N N . GLU A 1 77 ? -1.701 -12.998 -11.423 1.00 0.00 82 GLU A N 14
ATOM 21839 C CA . GLU A 1 77 ? -1.537 -13.796 -12.663 1.00 0.00 82 GLU A CA 14
ATOM 21840 C C . GLU A 1 77 ? -0.110 -14.330 -12.747 1.00 0.00 82 GLU A C 14
ATOM 21841 O O . GLU A 1 77 ? 0.113 -15.520 -12.866 1.00 0.00 82 GLU A O 14
ATOM 21853 N N . LYS A 1 78 ? 0.860 -13.464 -12.680 1.00 0.00 83 LYS A N 14
ATOM 21854 C CA . LYS A 1 78 ? 2.274 -13.938 -12.749 1.00 0.00 83 LYS A CA 14
ATOM 21855 C C . LYS A 1 78 ? 3.270 -12.769 -12.712 1.00 0.00 83 LYS A C 14
ATOM 21856 O O . LYS A 1 78 ? 4.427 -12.947 -12.381 1.00 0.00 83 LYS A O 14
ATOM 21875 N N . GLU A 1 79 ? 2.850 -11.587 -13.072 1.00 0.00 84 GLU A N 14
ATOM 21876 C CA . GLU A 1 79 ? 3.795 -10.429 -13.082 1.00 0.00 84 GLU A CA 14
ATOM 21877 C C . GLU A 1 79 ? 3.997 -9.860 -11.672 1.00 0.00 84 GLU A C 14
ATOM 21878 O O . GLU A 1 79 ? 3.089 -9.306 -11.087 1.00 0.00 84 GLU A O 14
ATOM 21890 N N . PRO A 1 80 ? 5.197 -10.005 -11.178 1.00 0.00 85 PRO A N 14
ATOM 21891 C CA . PRO A 1 80 ? 5.531 -9.489 -9.828 1.00 0.00 85 PRO A CA 14
ATOM 21892 C C . PRO A 1 80 ? 5.620 -7.959 -9.853 1.00 0.00 85 PRO A C 14
ATOM 21893 O O . PRO A 1 80 ? 5.280 -7.326 -10.833 1.00 0.00 85 PRO A O 14
ATOM 21904 N N . VAL A 1 81 ? 6.076 -7.359 -8.787 1.00 0.00 86 VAL A N 14
ATOM 21905 C CA . VAL A 1 81 ? 6.186 -5.874 -8.759 1.00 0.00 86 VAL A CA 14
ATOM 21906 C C . VAL A 1 81 ? 7.659 -5.474 -8.669 1.00 0.00 86 VAL A C 14
ATOM 21907 O O . VAL A 1 81 ? 8.457 -6.187 -8.093 1.00 0.00 86 VAL A O 14
ATOM 21920 N N . PRO A 1 82 ? 7.978 -4.351 -9.249 1.00 0.00 87 PRO A N 14
ATOM 21921 C CA . PRO A 1 82 ? 9.373 -3.877 -9.229 1.00 0.00 87 PRO A CA 14
ATOM 21922 C C . PRO A 1 82 ? 9.700 -3.269 -7.869 1.00 0.00 87 PRO A C 14
ATOM 21923 O O . PRO A 1 82 ? 9.017 -3.504 -6.891 1.00 0.00 87 PRO A O 14
ATOM 21934 N N . MET A 1 83 ? 10.743 -2.501 -7.792 1.00 0.00 88 MET A N 14
ATOM 21935 C CA . MET A 1 83 ? 11.114 -1.891 -6.486 1.00 0.00 88 MET A CA 14
ATOM 21936 C C . MET A 1 83 ? 10.832 -0.387 -6.481 1.00 0.00 88 MET A C 14
ATOM 21937 O O . MET A 1 83 ? 11.060 0.285 -5.494 1.00 0.00 88 MET A O 14
ATOM 21951 N N . SER A 1 84 ? 10.342 0.158 -7.563 1.00 0.00 89 SER A N 14
ATOM 21952 C CA . SER A 1 84 ? 10.062 1.623 -7.571 1.00 0.00 89 SER A CA 14
ATOM 21953 C C . SER A 1 84 ? 9.306 2.032 -8.823 1.00 0.00 89 SER A C 14
ATOM 21954 O O . SER A 1 84 ? 9.393 3.152 -9.268 1.00 0.00 89 SER A O 14
ATOM 21962 N N . LEU A 1 85 ? 8.559 1.120 -9.350 1.00 0.00 90 LEU A N 14
ATOM 21963 C CA . LEU A 1 85 ? 7.726 1.364 -10.565 1.00 0.00 90 LEU A CA 14
ATOM 21964 C C . LEU A 1 85 ? 8.527 2.099 -11.662 1.00 0.00 90 LEU A C 14
ATOM 21965 O O . LEU A 1 85 ? 9.051 3.173 -11.454 1.00 0.00 90 LEU A O 14
ATOM 21981 N N . PRO A 1 86 ? 8.584 1.484 -12.815 1.00 0.00 91 PRO A N 14
ATOM 21982 C CA . PRO A 1 86 ? 9.321 2.080 -13.959 1.00 0.00 91 PRO A CA 14
ATOM 21983 C C . PRO A 1 86 ? 8.632 3.361 -14.446 1.00 0.00 91 PRO A C 14
ATOM 21984 O O . PRO A 1 86 ? 7.501 3.633 -14.101 1.00 0.00 91 PRO A O 14
ATOM 21995 N N . PRO A 1 87 ? 9.360 4.113 -15.226 1.00 0.00 92 PRO A N 14
ATOM 21996 C CA . PRO A 1 87 ? 8.845 5.401 -15.768 1.00 0.00 92 PRO A CA 14
ATOM 21997 C C . PRO A 1 87 ? 7.748 5.172 -16.808 1.00 0.00 92 PRO A C 14
ATOM 21998 O O . PRO A 1 87 ? 7.162 6.105 -17.322 1.00 0.00 92 PRO A O 14
ATOM 22009 N N . ALA A 1 88 ? 7.464 3.946 -17.121 1.00 0.00 93 ALA A N 14
ATOM 22010 C CA . ALA A 1 88 ? 6.406 3.665 -18.124 1.00 0.00 93 ALA A CA 14
ATOM 22011 C C . ALA A 1 88 ? 5.037 3.868 -17.488 1.00 0.00 93 ALA A C 14
ATOM 22012 O O . ALA A 1 88 ? 4.018 3.792 -18.146 1.00 0.00 93 ALA A O 14
ATOM 22019 N N . LEU A 1 89 ? 5.001 4.131 -16.211 1.00 0.00 94 LEU A N 14
ATOM 22020 C CA . LEU A 1 89 ? 3.688 4.339 -15.554 1.00 0.00 94 LEU A CA 14
ATOM 22021 C C . LEU A 1 89 ? 3.772 5.453 -14.501 1.00 0.00 94 LEU A C 14
ATOM 22022 O O . LEU A 1 89 ? 3.225 5.348 -13.422 1.00 0.00 94 LEU A O 14
ATOM 22038 N N . VAL A 1 90 ? 4.446 6.526 -14.812 1.00 0.00 95 VAL A N 14
ATOM 22039 C CA . VAL A 1 90 ? 4.558 7.641 -13.828 1.00 0.00 95 VAL A CA 14
ATOM 22040 C C . VAL A 1 90 ? 3.961 8.928 -14.404 1.00 0.00 95 VAL A C 14
ATOM 22041 O O . VAL A 1 90 ? 4.280 9.318 -15.510 1.00 0.00 95 VAL A O 14
ATOM 22054 N N . PRO A 1 91 ? 3.123 9.556 -13.625 1.00 0.00 96 PRO A N 14
ATOM 22055 C CA . PRO A 1 91 ? 2.487 10.825 -14.058 1.00 0.00 96 PRO A CA 14
ATOM 22056 C C . PRO A 1 91 ? 3.533 11.942 -14.111 1.00 0.00 96 PRO A C 14
ATOM 22057 O O . PRO A 1 91 ? 4.669 11.746 -13.727 1.00 0.00 96 PRO A O 14
ATOM 22068 N N . PRO A 1 92 ? 3.116 13.081 -14.591 1.00 0.00 97 PRO A N 14
ATOM 22069 C CA . PRO A 1 92 ? 4.033 14.244 -14.701 1.00 0.00 97 PRO A CA 14
ATOM 22070 C C . PRO A 1 92 ? 4.394 14.783 -13.316 1.00 0.00 97 PRO A C 14
ATOM 22071 O O . PRO A 1 92 ? 3.911 14.307 -12.308 1.00 0.00 97 PRO A O 14
ATOM 22082 N N . SER A 1 93 ? 5.254 15.765 -13.263 1.00 0.00 98 SER A N 14
ATOM 22083 C CA . SER A 1 93 ? 5.676 16.342 -11.949 1.00 0.00 98 SER A CA 14
ATOM 22084 C C . SER A 1 93 ? 6.631 15.389 -11.240 1.00 0.00 98 SER A C 14
ATOM 22085 O O . SER A 1 93 ? 7.699 15.775 -10.804 1.00 0.00 98 SER A O 14
ATOM 22093 N N . LYS A 1 94 ? 6.274 14.145 -11.138 1.00 0.00 99 LYS A N 14
ATOM 22094 C CA . LYS A 1 94 ? 7.180 13.173 -10.479 1.00 0.00 99 LYS A CA 14
ATOM 22095 C C . LYS A 1 94 ? 8.130 12.601 -11.530 1.00 0.00 99 LYS A C 14
ATOM 22096 O O . LYS A 1 94 ? 8.817 11.625 -11.299 1.00 0.00 99 LYS A O 14
ATOM 22115 N N . ARG A 1 95 ? 8.173 13.208 -12.690 1.00 0.00 100 ARG A N 14
ATOM 22116 C CA . ARG A 1 95 ? 9.079 12.702 -13.762 1.00 0.00 100 ARG A CA 14
ATOM 22117 C C . ARG A 1 95 ? 10.233 13.684 -13.993 1.00 0.00 100 ARG A C 14
ATOM 22118 O O . ARG A 1 95 ? 10.363 14.680 -13.307 1.00 0.00 100 ARG A O 14
ATOM 22139 N N . SER B 2 6 ? 4.659 6.609 8.706 1.00 0.00 107 SER B N 14
ATOM 22140 C CA . SER B 2 6 ? 3.566 5.625 8.454 1.00 0.00 107 SER B CA 14
ATOM 22141 C C . SER B 2 6 ? 2.894 5.918 7.110 1.00 0.00 107 SER B C 14
ATOM 22142 O O . SER B 2 6 ? 1.697 6.112 7.032 1.00 0.00 107 SER B O 14
ATOM 22150 N N . THR B 2 7 ? 3.656 5.952 6.051 1.00 0.00 108 THR B N 14
ATOM 22151 C CA . THR B 2 7 ? 3.061 6.234 4.713 1.00 0.00 108 THR B CA 14
ATOM 22152 C C . THR B 2 7 ? 2.543 4.941 4.082 1.00 0.00 108 THR B C 14
ATOM 22153 O O . THR B 2 7 ? 1.627 4.950 3.283 1.00 0.00 108 THR B O 14
ATOM 22164 N N . ASN B 2 8 ? 3.127 3.829 4.429 1.00 0.00 109 ASN B N 14
ATOM 22165 C CA . ASN B 2 8 ? 2.675 2.535 3.845 1.00 0.00 109 ASN B CA 14
ATOM 22166 C C . ASN B 2 8 ? 1.883 1.726 4.876 1.00 0.00 109 ASN B C 14
ATOM 22167 O O . ASN B 2 8 ? 2.334 1.524 5.985 1.00 0.00 109 ASN B O 14
ATOM 22178 N N . PRO B 2 9 ? 0.722 1.285 4.469 1.00 0.00 110 PRO B N 14
ATOM 22179 C CA . PRO B 2 9 ? -0.143 0.485 5.368 1.00 0.00 110 PRO B CA 14
ATOM 22180 C C . PRO B 2 9 ? 0.384 -0.950 5.493 1.00 0.00 110 PRO B C 14
ATOM 22181 O O . PRO B 2 9 ? 0.187 -1.605 6.497 1.00 0.00 110 PRO B O 14
ATOM 22192 N N . PHE B 2 10 ? 1.053 -1.446 4.485 1.00 0.00 111 PHE B N 14
ATOM 22193 C CA . PHE B 2 10 ? 1.586 -2.839 4.564 1.00 0.00 111 PHE B CA 14
ATOM 22194 C C . PHE B 2 10 ? 2.957 -2.838 5.247 1.00 0.00 111 PHE B C 14
ATOM 22195 O O . PHE B 2 10 ? 3.560 -3.873 5.451 1.00 0.00 111 PHE B O 14
ATOM 22212 N N . LEU B 2 11 ? 3.451 -1.684 5.607 1.00 0.00 112 LEU B N 14
ATOM 22213 C CA . LEU B 2 11 ? 4.780 -1.618 6.282 1.00 0.00 112 LEU B CA 14
ATOM 22214 C C . LEU B 2 11 ? 4.626 -1.058 7.698 1.00 0.00 112 LEU B C 14
ATOM 22215 O O . LEU B 2 11 ? 4.287 0.107 7.819 1.00 0.00 112 LEU B O 14
ATOM 22233 N N . PRO A 1 1 ? 2.505 3.534 -24.509 1.00 0.00 6 PRO A N 15
ATOM 22234 C CA . PRO A 1 1 ? 1.168 3.688 -23.885 1.00 0.00 6 PRO A CA 15
ATOM 22235 C C . PRO A 1 1 ? 1.274 3.584 -22.359 1.00 0.00 6 PRO A C 15
ATOM 22236 O O . PRO A 1 1 ? 2.288 3.180 -21.825 1.00 0.00 6 PRO A O 15
ATOM 22247 N N . TRP A 1 2 ? 0.235 3.943 -21.656 1.00 0.00 7 TRP A N 15
ATOM 22248 C CA . TRP A 1 2 ? 0.277 3.861 -20.169 1.00 0.00 7 TRP A CA 15
ATOM 22249 C C . TRP A 1 2 ? -0.008 2.427 -19.712 1.00 0.00 7 TRP A C 15
ATOM 22250 O O . TRP A 1 2 ? -1.051 1.874 -19.994 1.00 0.00 7 TRP A O 15
ATOM 22271 N N . ALA A 1 3 ? 0.917 1.823 -19.011 1.00 0.00 8 ALA A N 15
ATOM 22272 C CA . ALA A 1 3 ? 0.705 0.423 -18.534 1.00 0.00 8 ALA A CA 15
ATOM 22273 C C . ALA A 1 3 ? -0.740 0.233 -18.070 1.00 0.00 8 ALA A C 15
ATOM 22274 O O . ALA A 1 3 ? -1.292 -0.846 -18.144 1.00 0.00 8 ALA A O 15
ATOM 22281 N N . VAL A 1 4 ? -1.355 1.281 -17.601 1.00 0.00 9 VAL A N 15
ATOM 22282 C CA . VAL A 1 4 ? -2.766 1.176 -17.141 1.00 0.00 9 VAL A CA 15
ATOM 22283 C C . VAL A 1 4 ? -3.705 1.536 -18.296 1.00 0.00 9 VAL A C 15
ATOM 22284 O O . VAL A 1 4 ? -3.556 2.563 -18.927 1.00 0.00 9 VAL A O 15
ATOM 22297 N N . LYS A 1 5 ? -4.661 0.700 -18.585 1.00 0.00 10 LYS A N 15
ATOM 22298 C CA . LYS A 1 5 ? -5.595 1.001 -19.707 1.00 0.00 10 LYS A CA 15
ATOM 22299 C C . LYS A 1 5 ? -6.725 1.909 -19.221 1.00 0.00 10 LYS A C 15
ATOM 22300 O O . LYS A 1 5 ? -6.941 2.050 -18.034 1.00 0.00 10 LYS A O 15
ATOM 22319 N N . PRO A 1 6 ? -7.421 2.487 -20.162 1.00 0.00 11 PRO A N 15
ATOM 22320 C CA . PRO A 1 6 ? -8.555 3.381 -19.825 1.00 0.00 11 PRO A CA 15
ATOM 22321 C C . PRO A 1 6 ? -9.682 2.561 -19.203 1.00 0.00 11 PRO A C 15
ATOM 22322 O O . PRO A 1 6 ? -10.433 3.032 -18.374 1.00 0.00 11 PRO A O 15
ATOM 22333 N N . GLU A 1 7 ? -9.786 1.324 -19.597 1.00 0.00 12 GLU A N 15
ATOM 22334 C CA . GLU A 1 7 ? -10.848 0.440 -19.033 1.00 0.00 12 GLU A CA 15
ATOM 22335 C C . GLU A 1 7 ? -10.348 -0.173 -17.727 1.00 0.00 12 GLU A C 15
ATOM 22336 O O . GLU A 1 7 ? -11.119 -0.528 -16.856 1.00 0.00 12 GLU A O 15
ATOM 22348 N N . ASP A 1 8 ? -9.056 -0.284 -17.580 1.00 0.00 13 ASP A N 15
ATOM 22349 C CA . ASP A 1 8 ? -8.497 -0.855 -16.326 1.00 0.00 13 ASP A CA 15
ATOM 22350 C C . ASP A 1 8 ? -8.556 0.210 -15.242 1.00 0.00 13 ASP A C 15
ATOM 22351 O O . ASP A 1 8 ? -8.910 -0.052 -14.111 1.00 0.00 13 ASP A O 15
ATOM 22360 N N . LYS A 1 9 ? -8.229 1.420 -15.591 1.00 0.00 14 LYS A N 15
ATOM 22361 C CA . LYS A 1 9 ? -8.282 2.515 -14.592 1.00 0.00 14 LYS A CA 15
ATOM 22362 C C . LYS A 1 9 ? -9.739 2.802 -14.244 1.00 0.00 14 LYS A C 15
ATOM 22363 O O . LYS A 1 9 ? -10.050 3.311 -13.187 1.00 0.00 14 LYS A O 15
ATOM 22382 N N . ALA A 1 10 ? -10.635 2.463 -15.130 1.00 0.00 15 ALA A N 15
ATOM 22383 C CA . ALA A 1 10 ? -12.080 2.696 -14.856 1.00 0.00 15 ALA A CA 15
ATOM 22384 C C . ALA A 1 10 ? -12.499 1.822 -13.682 1.00 0.00 15 ALA A C 15
ATOM 22385 O O . ALA A 1 10 ? -13.187 2.256 -12.779 1.00 0.00 15 ALA A O 15
ATOM 22392 N N . LYS A 1 11 ? -12.054 0.597 -13.673 1.00 0.00 16 LYS A N 15
ATOM 22393 C CA . LYS A 1 11 ? -12.384 -0.306 -12.543 1.00 0.00 16 LYS A CA 15
ATOM 22394 C C . LYS A 1 11 ? -11.559 0.149 -11.357 1.00 0.00 16 LYS A C 15
ATOM 22395 O O . LYS A 1 11 ? -12.021 0.202 -10.235 1.00 0.00 16 LYS A O 15
ATOM 22414 N N . TYR A 1 12 ? -10.343 0.533 -11.621 1.00 0.00 17 TYR A N 15
ATOM 22415 C CA . TYR A 1 12 ? -9.489 1.049 -10.533 1.00 0.00 17 TYR A CA 15
ATOM 22416 C C . TYR A 1 12 ? -10.188 2.279 -9.970 1.00 0.00 17 TYR A C 15
ATOM 22417 O O . TYR A 1 12 ? -9.963 2.686 -8.848 1.00 0.00 17 TYR A O 15
ATOM 22435 N N . ASP A 1 13 ? -11.051 2.869 -10.764 1.00 0.00 18 ASP A N 15
ATOM 22436 C CA . ASP A 1 13 ? -11.796 4.076 -10.301 1.00 0.00 18 ASP A CA 15
ATOM 22437 C C . ASP A 1 13 ? -13.106 3.652 -9.636 1.00 0.00 18 ASP A C 15
ATOM 22438 O O . ASP A 1 13 ? -13.759 4.433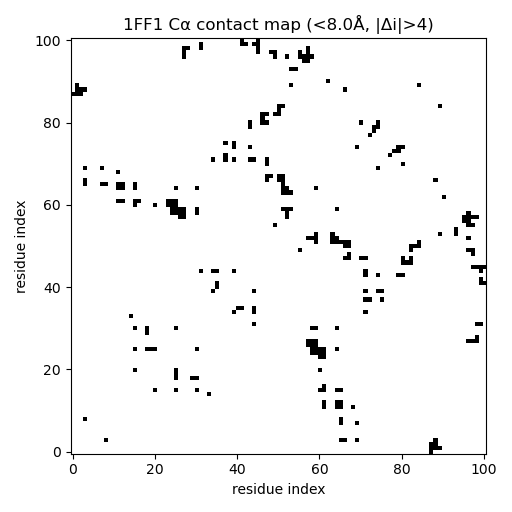 -8.972 1.00 0.00 18 ASP A O 15
ATOM 22447 N N . ALA A 1 14 ? -13.477 2.412 -9.788 1.00 0.00 19 ALA A N 15
ATOM 22448 C CA . ALA A 1 14 ? -14.725 1.925 -9.141 1.00 0.00 19 ALA A CA 15
ATOM 22449 C C . ALA A 1 14 ? -14.340 1.372 -7.781 1.00 0.00 19 ALA A C 15
ATOM 22450 O O . ALA A 1 14 ? -15.061 1.484 -6.809 1.00 0.00 19 ALA A O 15
ATOM 22457 N N . ILE A 1 15 ? -13.170 0.811 -7.716 1.00 0.00 20 ILE A N 15
ATOM 22458 C CA . ILE A 1 15 ? -12.658 0.276 -6.441 1.00 0.00 20 ILE A CA 15
ATOM 22459 C C . ILE A 1 15 ? -12.155 1.452 -5.614 1.00 0.00 20 ILE A C 15
ATOM 22460 O O . ILE A 1 15 ? -12.187 1.443 -4.398 1.00 0.00 20 ILE A O 15
ATOM 22476 N N . PHE A 1 16 ? -11.699 2.473 -6.284 1.00 0.00 21 PHE A N 15
ATOM 22477 C CA . PHE A 1 16 ? -11.197 3.675 -5.575 1.00 0.00 21 PHE A CA 15
ATOM 22478 C C . PHE A 1 16 ? -12.390 4.494 -5.077 1.00 0.00 21 PHE A C 15
ATOM 22479 O O . PHE A 1 16 ? -12.390 5.020 -3.982 1.00 0.00 21 PHE A O 15
ATOM 22496 N N . ASP A 1 17 ? -13.412 4.585 -5.877 1.00 0.00 22 ASP A N 15
ATOM 22497 C CA . ASP A 1 17 ? -14.622 5.347 -5.467 1.00 0.00 22 ASP A CA 15
ATOM 22498 C C . ASP A 1 17 ? -15.558 4.434 -4.671 1.00 0.00 22 ASP A C 15
ATOM 22499 O O . ASP A 1 17 ? -16.624 4.836 -4.249 1.00 0.00 22 ASP A O 15
ATOM 22508 N N . SER A 1 18 ? -15.158 3.209 -4.449 1.00 0.00 23 SER A N 15
ATOM 22509 C CA . SER A 1 18 ? -16.011 2.274 -3.663 1.00 0.00 23 SER A CA 15
ATOM 22510 C C . SER A 1 18 ? -15.645 2.388 -2.182 1.00 0.00 23 SER A C 15
ATOM 22511 O O . SER A 1 18 ? -16.322 1.871 -1.316 1.00 0.00 23 SER A O 15
ATOM 22519 N N . LEU A 1 19 ? -14.572 3.074 -1.898 1.00 0.00 24 LEU A N 15
ATOM 22520 C CA . LEU A 1 19 ? -14.129 3.251 -0.485 1.00 0.00 24 LEU A CA 15
ATOM 22521 C C . LEU A 1 19 ? -14.444 4.675 -0.032 1.00 0.00 24 LEU A C 15
ATOM 22522 O O . LEU A 1 19 ? -14.368 4.994 1.138 1.00 0.00 24 LEU A O 15
ATOM 22538 N N . SER A 1 20 ? -14.771 5.527 -0.974 1.00 0.00 25 SER A N 15
ATOM 22539 C CA . SER A 1 20 ? -15.085 6.967 -0.673 1.00 0.00 25 SER A CA 15
ATOM 22540 C C . SER A 1 20 ? -13.800 7.791 -0.676 1.00 0.00 25 SER A C 15
ATOM 22541 O O . SER A 1 20 ? -13.085 7.852 0.305 1.00 0.00 25 SER A O 15
ATOM 22549 N N . PRO A 1 21 ? -13.558 8.395 -1.804 1.00 0.00 26 PRO A N 15
ATOM 22550 C CA . PRO A 1 21 ? -12.354 9.234 -1.994 1.00 0.00 26 PRO A CA 15
ATOM 22551 C C . PRO A 1 21 ? -12.509 10.579 -1.287 1.00 0.00 26 PRO A C 15
ATOM 22552 O O . PRO A 1 21 ? -13.601 11.083 -1.112 1.00 0.00 26 PRO A O 15
ATOM 22563 N N . VAL A 1 22 ? -11.418 11.164 -0.893 1.00 0.00 27 VAL A N 15
ATOM 22564 C CA . VAL A 1 22 ? -11.474 12.483 -0.210 1.00 0.00 27 VAL A CA 15
ATOM 22565 C C . VAL A 1 22 ? -10.753 13.519 -1.072 1.00 0.00 27 VAL A C 15
ATOM 22566 O O . VAL A 1 22 ? -9.546 13.498 -1.200 1.00 0.00 27 VAL A O 15
ATOM 22579 N N . ASN A 1 23 ? -11.487 14.405 -1.689 1.00 0.00 28 ASN A N 15
ATOM 22580 C CA . ASN A 1 23 ? -10.844 15.423 -2.570 1.00 0.00 28 ASN A CA 15
ATOM 22581 C C . ASN A 1 23 ? -10.063 14.712 -3.682 1.00 0.00 28 ASN A C 15
ATOM 22582 O O . ASN A 1 23 ? -9.247 15.301 -4.362 1.00 0.00 28 ASN A O 15
ATOM 22593 N N . GLY A 1 24 ? -10.319 13.443 -3.874 1.00 0.00 29 GLY A N 15
ATOM 22594 C CA . GLY A 1 24 ? -9.604 12.687 -4.941 1.00 0.00 29 GLY A CA 15
ATOM 22595 C C . GLY A 1 24 ? -8.510 11.814 -4.318 1.00 0.00 29 GLY A C 15
ATOM 22596 O O . GLY A 1 24 ? -7.478 11.584 -4.917 1.00 0.00 29 GLY A O 15
ATOM 22600 N N . PHE A 1 25 ? -8.718 11.326 -3.124 1.00 0.00 30 PHE A N 15
ATOM 22601 C CA . PHE A 1 25 ? -7.671 10.474 -2.485 1.00 0.00 30 PHE A CA 15
ATOM 22602 C C . PHE A 1 25 ? -8.282 9.356 -1.648 1.00 0.00 30 PHE A C 15
ATOM 22603 O O . PHE A 1 25 ? -9.335 9.499 -1.059 1.00 0.00 30 PHE A O 15
ATOM 22620 N N . LEU A 1 26 ? -7.593 8.257 -1.563 1.00 0.00 31 LEU A N 15
ATOM 22621 C CA . LEU A 1 26 ? -8.080 7.124 -0.730 1.00 0.00 31 LEU A CA 15
ATOM 22622 C C . LEU A 1 26 ? -7.071 6.890 0.378 1.00 0.00 31 LEU A C 15
ATOM 22623 O O . LEU A 1 26 ? -5.883 6.939 0.154 1.00 0.00 31 LEU A O 15
ATOM 22639 N N . SER A 1 27 ? -7.515 6.632 1.564 1.00 0.00 32 SER A N 15
ATOM 22640 C CA . SER A 1 27 ? -6.539 6.398 2.655 1.00 0.00 32 SER A CA 15
ATOM 22641 C C . SER A 1 27 ? -6.115 4.940 2.671 1.00 0.00 32 SER A C 15
ATOM 22642 O O . SER A 1 27 ? -6.911 4.052 2.456 1.00 0.00 32 SER A O 15
ATOM 22650 N N . GLY A 1 28 ? -4.860 4.689 2.925 1.00 0.00 33 GLY A N 15
ATOM 22651 C CA . GLY A 1 28 ? -4.375 3.281 2.966 1.00 0.00 33 GLY A CA 15
ATOM 22652 C C . GLY A 1 28 ? -5.413 2.418 3.687 1.00 0.00 33 GLY A C 15
ATOM 22653 O O . GLY A 1 28 ? -5.526 1.233 3.447 1.00 0.00 33 GLY A O 15
ATOM 22657 N N . ASP A 1 29 ? -6.182 3.011 4.563 1.00 0.00 34 ASP A N 15
ATOM 22658 C CA . ASP A 1 29 ? -7.226 2.235 5.291 1.00 0.00 34 ASP A CA 15
ATOM 22659 C C . ASP A 1 29 ? -8.231 1.659 4.293 1.00 0.00 34 ASP A C 15
ATOM 22660 O O . ASP A 1 29 ? -8.821 0.622 4.519 1.00 0.00 34 ASP A O 15
ATOM 22669 N N . LYS A 1 30 ? -8.417 2.315 3.180 1.00 0.00 35 LYS A N 15
ATOM 22670 C CA . LYS A 1 30 ? -9.362 1.800 2.162 1.00 0.00 35 LYS A CA 15
ATOM 22671 C C . LYS A 1 30 ? -8.582 0.970 1.152 1.00 0.00 35 LYS A C 15
ATOM 22672 O O . LYS A 1 30 ? -9.066 -0.007 0.617 1.00 0.00 35 LYS A O 15
ATOM 22691 N N . VAL A 1 31 ? -7.361 1.353 0.900 1.00 0.00 36 VAL A N 15
ATOM 22692 C CA . VAL A 1 31 ? -6.530 0.589 -0.068 1.00 0.00 36 VAL A CA 15
ATOM 22693 C C . VAL A 1 31 ? -5.953 -0.666 0.595 1.00 0.00 36 VAL A C 15
ATOM 22694 O O . VAL A 1 31 ? -5.950 -1.737 0.021 1.00 0.00 36 VAL A O 15
ATOM 22707 N N . LYS A 1 32 ? -5.451 -0.538 1.795 1.00 0.00 37 LYS A N 15
ATOM 22708 C CA . LYS A 1 32 ? -4.859 -1.717 2.491 1.00 0.00 37 LYS A CA 15
ATOM 22709 C C . LYS A 1 32 ? -5.702 -2.977 2.247 1.00 0.00 37 LYS A C 15
ATOM 22710 O O . LYS A 1 32 ? -5.184 -3.977 1.793 1.00 0.00 37 LYS A O 15
ATOM 22729 N N . PRO A 1 33 ? -6.977 -2.893 2.540 1.00 0.00 38 PRO A N 15
ATOM 22730 C CA . PRO A 1 33 ? -7.874 -4.056 2.322 1.00 0.00 38 PRO A CA 15
ATOM 22731 C C . PRO A 1 33 ? -8.001 -4.335 0.823 1.00 0.00 38 PRO A C 15
ATOM 22732 O O . PRO A 1 33 ? -8.067 -5.469 0.392 1.00 0.00 38 PRO A O 15
ATOM 22743 N N . VAL A 1 34 ? -8.021 -3.301 0.029 1.00 0.00 39 VAL A N 15
ATOM 22744 C CA . VAL A 1 34 ? -8.126 -3.489 -1.445 1.00 0.00 39 VAL A CA 15
ATOM 22745 C C . VAL A 1 34 ? -6.936 -4.315 -1.944 1.00 0.00 39 VAL A C 15
ATOM 22746 O O . VAL A 1 34 ? -7.064 -5.140 -2.827 1.00 0.00 39 VAL A O 15
ATOM 22759 N N . LEU A 1 35 ? -5.779 -4.095 -1.381 1.00 0.00 40 LEU A N 15
ATOM 22760 C CA . LEU A 1 35 ? -4.578 -4.858 -1.814 1.00 0.00 40 LEU A CA 15
ATOM 22761 C C . LEU A 1 35 ? -4.529 -6.201 -1.091 1.00 0.00 40 LEU A C 15
ATOM 22762 O O . LEU A 1 35 ? -4.015 -7.176 -1.600 1.00 0.00 40 LEU A O 15
ATOM 22778 N N . LEU A 1 36 ? -5.070 -6.259 0.093 1.00 0.00 41 LEU A N 15
ATOM 22779 C CA . LEU A 1 36 ? -5.063 -7.535 0.850 1.00 0.00 41 LEU A CA 15
ATOM 22780 C C . LEU A 1 36 ? -6.077 -8.491 0.243 1.00 0.00 41 LEU A C 15
ATOM 22781 O O . LEU A 1 36 ? -6.102 -9.668 0.548 1.00 0.00 41 LEU A O 15
ATOM 22797 N N . ASN A 1 37 ? -6.922 -7.994 -0.613 1.00 0.00 42 ASN A N 15
ATOM 22798 C CA . ASN A 1 37 ? -7.937 -8.877 -1.233 1.00 0.00 42 ASN A CA 15
ATOM 22799 C C . ASN A 1 37 ? -7.389 -9.481 -2.528 1.00 0.00 42 ASN A C 15
ATOM 22800 O O . ASN A 1 37 ? -8.021 -10.306 -3.158 1.00 0.00 42 ASN A O 15
ATOM 22811 N N . SER A 1 38 ? -6.216 -9.072 -2.929 1.00 0.00 43 SER A N 15
ATOM 22812 C CA . SER A 1 38 ? -5.618 -9.613 -4.183 1.00 0.00 43 SER A CA 15
ATOM 22813 C C . SER A 1 38 ? -4.903 -10.937 -3.901 1.00 0.00 43 SER A C 15
ATOM 22814 O O . SER A 1 38 ? -4.208 -11.471 -4.743 1.00 0.00 43 SER A O 15
ATOM 22822 N N . LYS A 1 39 ? -5.066 -11.467 -2.721 1.00 0.00 44 LYS A N 15
ATOM 22823 C CA . LYS A 1 39 ? -4.393 -12.753 -2.378 1.00 0.00 44 LYS A CA 15
ATOM 22824 C C . LYS A 1 39 ? -2.876 -12.556 -2.330 1.00 0.00 44 LYS A C 15
ATOM 22825 O O . LYS A 1 39 ? -2.121 -13.501 -2.201 1.00 0.00 44 LYS A O 15
ATOM 22844 N N . LEU A 1 40 ? -2.422 -11.336 -2.429 1.00 0.00 45 LEU A N 15
ATOM 22845 C CA . LEU A 1 40 ? -0.953 -11.082 -2.384 1.00 0.00 45 LEU A CA 15
ATOM 22846 C C . LEU A 1 40 ? -0.513 -10.774 -0.958 1.00 0.00 45 LEU A C 15
ATOM 22847 O O . LEU A 1 40 ? -1.296 -10.331 -0.143 1.00 0.00 45 LEU A O 15
ATOM 22863 N N . PRO A 1 41 ? 0.740 -11.019 -0.710 1.00 0.00 46 PRO A N 15
ATOM 22864 C CA . PRO A 1 41 ? 1.307 -10.765 0.626 1.00 0.00 46 PRO A CA 15
ATOM 22865 C C . PRO A 1 41 ? 1.495 -9.260 0.837 1.00 0.00 46 PRO A C 15
ATOM 22866 O O . PRO A 1 41 ? 1.411 -8.480 -0.088 1.00 0.00 46 PRO A O 15
ATOM 22877 N N . VAL A 1 42 ? 1.755 -8.852 2.046 1.00 0.00 47 VAL A N 15
ATOM 22878 C CA . VAL A 1 42 ? 1.954 -7.414 2.339 1.00 0.00 47 VAL A CA 15
ATOM 22879 C C . VAL A 1 42 ? 3.232 -6.926 1.654 1.00 0.00 47 VAL A C 15
ATOM 22880 O O . VAL A 1 42 ? 3.523 -5.746 1.619 1.00 0.00 47 VAL A O 15
ATOM 22893 N N . ASP A 1 43 ? 3.992 -7.827 1.090 1.00 0.00 48 ASP A N 15
ATOM 22894 C CA . ASP A 1 43 ? 5.237 -7.417 0.401 1.00 0.00 48 ASP A CA 15
ATOM 22895 C C . ASP A 1 43 ? 4.890 -6.826 -0.962 1.00 0.00 48 ASP A C 15
ATOM 22896 O O . ASP A 1 43 ? 5.566 -5.946 -1.460 1.00 0.00 48 ASP A O 15
ATOM 22905 N N . ILE A 1 44 ? 3.831 -7.293 -1.562 1.00 0.00 49 ILE A N 15
ATOM 22906 C CA . ILE A 1 44 ? 3.431 -6.740 -2.882 1.00 0.00 49 ILE A CA 15
ATOM 22907 C C . ILE A 1 44 ? 2.598 -5.492 -2.661 1.00 0.00 49 ILE A C 15
ATOM 22908 O O . ILE A 1 44 ? 2.677 -4.529 -3.394 1.00 0.00 49 ILE A O 15
ATOM 22924 N N . LEU A 1 45 ? 1.797 -5.511 -1.641 1.00 0.00 50 LEU A N 15
ATOM 22925 C CA . LEU A 1 45 ? 0.945 -4.341 -1.339 1.00 0.00 50 LEU A CA 15
ATOM 22926 C C . LEU A 1 45 ? 1.801 -3.243 -0.719 1.00 0.00 50 LEU A C 15
ATOM 22927 O O . LEU A 1 45 ? 1.494 -2.071 -0.815 1.00 0.00 50 LEU A O 15
ATOM 22943 N N . GLY A 1 46 ? 2.887 -3.614 -0.098 1.00 0.00 51 GLY A N 15
ATOM 22944 C CA . GLY A 1 46 ? 3.771 -2.582 0.509 1.00 0.00 51 GLY A CA 15
ATOM 22945 C C . GLY A 1 46 ? 4.540 -1.912 -0.617 1.00 0.00 51 GLY A C 15
ATOM 22946 O O . GLY A 1 46 ? 4.963 -0.778 -0.517 1.00 0.00 51 GLY A O 15
ATOM 22950 N N . ARG A 1 47 ? 4.699 -2.618 -1.696 1.00 0.00 52 ARG A N 15
ATOM 22951 C CA . ARG A 1 47 ? 5.409 -2.067 -2.871 1.00 0.00 52 ARG A CA 15
ATOM 22952 C C . ARG A 1 47 ? 4.385 -1.613 -3.911 1.00 0.00 52 ARG A C 15
ATOM 22953 O O . ARG A 1 47 ? 4.617 -0.684 -4.658 1.00 0.00 52 ARG A O 15
ATOM 22974 N N . VAL A 1 48 ? 3.239 -2.247 -3.956 1.00 0.00 53 VAL A N 15
ATOM 22975 C CA . VAL A 1 48 ? 2.209 -1.815 -4.939 1.00 0.00 53 VAL A CA 15
ATOM 22976 C C . VAL A 1 48 ? 1.681 -0.457 -4.499 1.00 0.00 53 VAL A C 15
ATOM 22977 O O . VAL A 1 48 ? 1.677 0.494 -5.255 1.00 0.00 53 VAL A O 15
ATOM 22990 N N . TRP A 1 49 ? 1.283 -0.340 -3.260 1.00 0.00 54 TRP A N 15
ATOM 22991 C CA . TRP A 1 49 ? 0.819 0.981 -2.770 1.00 0.00 54 TRP A CA 15
ATOM 22992 C C . TRP A 1 49 ? 1.978 1.960 -2.927 1.00 0.00 54 TRP A C 15
ATOM 22993 O O . TRP A 1 49 ? 1.854 3.005 -3.523 1.00 0.00 54 TRP A O 15
ATOM 23014 N N . GLU A 1 50 ? 3.112 1.609 -2.383 1.00 0.00 55 GLU A N 15
ATOM 23015 C CA . GLU A 1 50 ? 4.302 2.489 -2.480 1.00 0.00 55 GLU A CA 15
ATOM 23016 C C . GLU A 1 50 ? 4.458 3.002 -3.901 1.00 0.00 55 GLU A C 15
ATOM 23017 O O . GLU A 1 50 ? 4.323 4.176 -4.178 1.00 0.00 55 GLU A O 15
ATOM 23029 N N . LEU A 1 51 ? 4.728 2.111 -4.806 1.00 0.00 56 LEU A N 15
ATOM 23030 C CA . LEU A 1 51 ? 4.882 2.511 -6.224 1.00 0.00 56 LEU A CA 15
ATOM 23031 C C . LEU A 1 51 ? 3.607 3.220 -6.673 1.00 0.00 56 LEU A C 15
ATOM 23032 O O . LEU A 1 51 ? 3.595 3.958 -7.639 1.00 0.00 56 LEU A O 15
ATOM 23048 N N . SER A 1 52 ? 2.542 3.030 -5.942 1.00 0.00 57 SER A N 15
ATOM 23049 C CA . SER A 1 52 ? 1.271 3.720 -6.277 1.00 0.00 57 SER A CA 15
ATOM 23050 C C . SER A 1 52 ? 1.219 5.044 -5.506 1.00 0.00 57 SER A C 15
ATOM 23051 O O . SER A 1 52 ? 0.462 5.938 -5.830 1.00 0.00 57 SER A O 15
ATOM 23059 N N . ASP A 1 53 ? 2.038 5.174 -4.486 1.00 0.00 58 ASP A N 15
ATOM 23060 C CA . ASP A 1 53 ? 2.060 6.434 -3.691 1.00 0.00 58 ASP A CA 15
ATOM 23061 C C . ASP A 1 53 ? 3.160 7.349 -4.225 1.00 0.00 58 ASP A C 15
ATOM 23062 O O . ASP A 1 53 ? 4.260 7.381 -3.709 1.00 0.00 58 ASP A O 15
ATOM 23071 N N . ILE A 1 54 ? 2.882 8.077 -5.268 1.00 0.00 59 ILE A N 15
ATOM 23072 C CA . ILE A 1 54 ? 3.920 8.973 -5.851 1.00 0.00 59 ILE A CA 15
ATOM 23073 C C . ILE A 1 54 ? 3.915 10.339 -5.157 1.00 0.00 59 ILE A C 15
ATOM 23074 O O . ILE A 1 54 ? 4.890 11.063 -5.195 1.00 0.00 59 ILE A O 15
ATOM 23090 N N . ASP A 1 55 ? 2.837 10.696 -4.511 1.00 0.00 60 ASP A N 15
ATOM 23091 C CA . ASP A 1 55 ? 2.803 12.013 -3.812 1.00 0.00 60 ASP A CA 15
ATOM 23092 C C . ASP A 1 55 ? 3.195 11.825 -2.343 1.00 0.00 60 ASP A C 15
ATOM 23093 O O . ASP A 1 55 ? 3.621 12.752 -1.682 1.00 0.00 60 ASP A O 15
ATOM 23102 N N . HIS A 1 56 ? 3.060 10.628 -1.833 1.00 0.00 61 HIS A N 15
ATOM 23103 C CA . HIS A 1 56 ? 3.433 10.361 -0.409 1.00 0.00 61 HIS A CA 15
ATOM 23104 C C . HIS A 1 56 ? 2.434 11.021 0.544 1.00 0.00 61 HIS A C 15
ATOM 23105 O O . HIS A 1 56 ? 2.802 11.560 1.569 1.00 0.00 61 HIS A O 15
ATOM 23119 N N . ASP A 1 57 ? 1.174 10.971 0.221 1.00 0.00 62 ASP A N 15
ATOM 23120 C CA . ASP A 1 57 ? 0.153 11.584 1.115 1.00 0.00 62 ASP A CA 15
ATOM 23121 C C . ASP A 1 57 ? -0.540 10.487 1.925 1.00 0.00 62 ASP A C 15
ATOM 23122 O O . ASP A 1 57 ? -1.584 10.698 2.510 1.00 0.00 62 ASP A O 15
ATOM 23131 N N . GLY A 1 58 ? 0.032 9.312 1.957 1.00 0.00 63 GLY A N 15
ATOM 23132 C CA . GLY A 1 58 ? -0.596 8.196 2.720 1.00 0.00 63 GLY A CA 15
ATOM 23133 C C . GLY A 1 58 ? -1.963 7.884 2.110 1.00 0.00 63 GLY A C 15
ATOM 23134 O O . GLY A 1 58 ? -2.884 7.485 2.795 1.00 0.00 63 GLY A O 15
ATOM 23138 N N . MET A 1 59 ? -2.102 8.068 0.823 1.00 0.00 64 MET A N 15
ATOM 23139 C CA . MET A 1 59 ? -3.410 7.787 0.161 1.00 0.00 64 MET A CA 15
ATOM 23140 C C . MET A 1 59 ? -3.211 7.453 -1.319 1.00 0.00 64 MET A C 15
ATOM 23141 O O . MET A 1 59 ? -2.202 7.784 -1.911 1.00 0.00 64 MET A O 15
ATOM 23155 N N . LEU A 1 60 ? -4.183 6.832 -1.930 1.00 0.00 65 LEU A N 15
ATOM 23156 C CA . LEU A 1 60 ? -4.071 6.513 -3.383 1.00 0.00 65 LEU A CA 15
ATOM 23157 C C . LEU A 1 60 ? -5.164 7.258 -4.151 1.00 0.00 65 LEU A C 15
ATOM 23158 O O . LEU A 1 60 ? -6.310 6.854 -4.162 1.00 0.00 65 LEU A O 15
ATOM 23174 N N . ASP A 1 61 ? -4.827 8.346 -4.786 1.00 0.00 66 ASP A N 15
ATOM 23175 C CA . ASP A 1 61 ? -5.861 9.108 -5.542 1.00 0.00 66 ASP A CA 15
ATOM 23176 C C . ASP A 1 61 ? -6.305 8.321 -6.776 1.00 0.00 66 ASP A C 15
ATOM 23177 O O . ASP A 1 61 ? -5.630 7.417 -7.226 1.00 0.00 66 ASP A O 15
ATOM 23186 N N . ARG A 1 62 ? -7.446 8.660 -7.311 1.00 0.00 67 ARG A N 15
ATOM 23187 C CA . ARG A 1 62 ? -7.976 7.946 -8.516 1.00 0.00 67 ARG A CA 15
ATOM 23188 C C . ARG A 1 62 ? -6.846 7.497 -9.448 1.00 0.00 67 ARG A C 15
ATOM 23189 O O . ARG A 1 62 ? -6.834 6.379 -9.928 1.00 0.00 67 ARG A O 15
ATOM 23210 N N . ASP A 1 63 ? -5.905 8.354 -9.712 1.00 0.00 68 ASP A N 15
ATOM 23211 C CA . ASP A 1 63 ? -4.786 7.972 -10.622 1.00 0.00 68 ASP A CA 15
ATOM 23212 C C . ASP A 1 63 ? -3.771 7.100 -9.883 1.00 0.00 68 ASP A C 15
ATOM 23213 O O . ASP A 1 63 ? -3.271 6.127 -10.413 1.00 0.00 68 ASP A O 15
ATOM 23222 N N . GLU A 1 64 ? -3.469 7.434 -8.661 1.00 0.00 69 GLU A N 15
ATOM 23223 C CA . GLU A 1 64 ? -2.494 6.617 -7.886 1.00 0.00 69 GLU A CA 15
ATOM 23224 C C . GLU A 1 64 ? -3.099 5.252 -7.597 1.00 0.00 69 GLU A C 15
ATOM 23225 O O . GLU A 1 64 ? -2.486 4.227 -7.819 1.00 0.00 69 GLU A O 15
ATOM 23237 N N . PHE A 1 65 ? -4.311 5.229 -7.123 1.00 0.00 70 PHE A N 15
ATOM 23238 C CA . PHE A 1 65 ? -4.965 3.928 -6.845 1.00 0.00 70 PHE A CA 15
ATOM 23239 C C . PHE A 1 65 ? -4.996 3.110 -8.134 1.00 0.00 70 PHE A C 15
ATOM 23240 O O . PHE A 1 65 ? -5.165 1.907 -8.121 1.00 0.00 70 PHE A O 15
ATOM 23257 N N . ALA A 1 66 ? -4.817 3.761 -9.253 1.00 0.00 71 ALA A N 15
ATOM 23258 C CA . ALA A 1 66 ? -4.822 3.027 -10.547 1.00 0.00 71 ALA A CA 15
ATOM 23259 C C . ALA A 1 66 ? -3.510 2.269 -10.707 1.00 0.00 71 ALA A C 15
ATOM 23260 O O . ALA A 1 66 ? -3.487 1.074 -10.932 1.00 0.00 71 ALA A O 15
ATOM 23267 N N . VAL A 1 67 ? -2.416 2.959 -10.584 1.00 0.00 72 VAL A N 15
ATOM 23268 C CA . VAL A 1 67 ? -1.095 2.293 -10.718 1.00 0.00 72 VAL A CA 15
ATOM 23269 C C . VAL A 1 67 ? -1.005 1.127 -9.731 1.00 0.00 72 VAL A C 15
ATOM 23270 O O . VAL A 1 67 ? -0.293 0.166 -9.949 1.00 0.00 72 VAL A O 15
ATOM 23283 N N . ALA A 1 68 ? -1.723 1.209 -8.643 1.00 0.00 73 ALA A N 15
ATOM 23284 C CA . ALA A 1 68 ? -1.684 0.111 -7.631 1.00 0.00 73 ALA A CA 15
ATOM 23285 C C . ALA A 1 68 ? -2.757 -0.937 -7.925 1.00 0.00 73 ALA A C 15
ATOM 23286 O O . ALA A 1 68 ? -2.859 -1.931 -7.247 1.00 0.00 73 ALA A O 15
ATOM 23293 N N . MET A 1 69 ? -3.563 -0.730 -8.923 1.00 0.00 74 MET A N 15
ATOM 23294 C CA . MET A 1 69 ? -4.618 -1.737 -9.228 1.00 0.00 74 MET A CA 15
ATOM 23295 C C . MET A 1 69 ? -4.062 -2.813 -10.152 1.00 0.00 74 MET A C 15
ATOM 23296 O O . MET A 1 69 ? -4.180 -3.993 -9.888 1.00 0.00 74 MET A O 15
ATOM 23310 N N . PHE A 1 70 ? -3.436 -2.421 -11.220 1.00 0.00 75 PHE A N 15
ATOM 23311 C CA . PHE A 1 70 ? -2.856 -3.436 -12.135 1.00 0.00 75 PHE A CA 15
ATOM 23312 C C . PHE A 1 70 ? -1.603 -3.995 -11.467 1.00 0.00 75 PHE A C 15
ATOM 23313 O O . PHE A 1 70 ? -1.227 -5.133 -11.658 1.00 0.00 75 PHE A O 15
ATOM 23330 N N . LEU A 1 71 ? -0.983 -3.196 -10.638 1.00 0.00 76 LEU A N 15
ATOM 23331 C CA . LEU A 1 71 ? 0.214 -3.667 -9.898 1.00 0.00 76 LEU A CA 15
ATOM 23332 C C . LEU A 1 71 ? -0.216 -4.816 -8.994 1.00 0.00 76 LEU A C 15
ATOM 23333 O O . LEU A 1 71 ? 0.537 -5.729 -8.715 1.00 0.00 76 LEU A O 15
ATOM 23349 N N . VAL A 1 72 ? -1.442 -4.774 -8.551 1.00 0.00 77 VAL A N 15
ATOM 23350 C CA . VAL A 1 72 ? -1.973 -5.853 -7.677 1.00 0.00 77 VAL A CA 15
ATOM 23351 C C . VAL A 1 72 ? -2.628 -6.937 -8.528 1.00 0.00 77 VAL A C 15
ATOM 23352 O O . VAL A 1 72 ? -2.742 -8.071 -8.116 1.00 0.00 77 VAL A O 15
ATOM 23365 N N . TYR A 1 73 ? -3.058 -6.598 -9.711 1.00 0.00 78 TYR A N 15
ATOM 23366 C CA . TYR A 1 73 ? -3.699 -7.618 -10.585 1.00 0.00 78 TYR A CA 15
ATOM 23367 C C . TYR A 1 73 ? -2.630 -8.304 -11.435 1.00 0.00 78 TYR A C 15
ATOM 23368 O O . TYR A 1 73 ? -2.816 -9.402 -11.920 1.00 0.00 78 TYR A O 15
ATOM 23386 N N . CYS A 1 74 ? -1.504 -7.666 -11.606 1.00 0.00 79 CYS A N 15
ATOM 23387 C CA . CYS A 1 74 ? -0.416 -8.281 -12.412 1.00 0.00 79 CYS A CA 15
ATOM 23388 C C . CYS A 1 74 ? 0.408 -9.217 -11.527 1.00 0.00 79 CYS A C 15
ATOM 23389 O O . CYS A 1 74 ? 1.113 -10.080 -12.009 1.00 0.00 79 CYS A O 15
ATOM 23397 N N . ALA A 1 75 ? 0.307 -9.065 -10.230 1.00 0.00 80 ALA A N 15
ATOM 23398 C CA . ALA A 1 75 ? 1.072 -9.959 -9.317 1.00 0.00 80 ALA A CA 15
ATOM 23399 C C . ALA A 1 75 ? 0.318 -11.275 -9.161 1.00 0.00 80 ALA A C 15
ATOM 23400 O O . ALA A 1 75 ? 0.845 -12.263 -8.688 1.00 0.00 80 ALA A O 15
ATOM 23407 N N . LEU A 1 76 ? -0.922 -11.284 -9.558 1.00 0.00 81 LEU A N 15
ATOM 23408 C CA . LEU A 1 76 ? -1.744 -12.520 -9.444 1.00 0.00 81 LEU A CA 15
ATOM 23409 C C . LEU A 1 76 ? -1.620 -13.344 -10.720 1.00 0.00 81 LEU A C 15
ATOM 23410 O O . LEU A 1 76 ? -1.548 -14.557 -10.692 1.00 0.00 81 LEU A O 15
ATOM 23426 N N . GLU A 1 77 ? -1.603 -12.684 -11.840 1.00 0.00 82 GLU A N 15
ATOM 23427 C CA . GLU A 1 77 ? -1.497 -13.409 -13.129 1.00 0.00 82 GLU A CA 15
ATOM 23428 C C . GLU A 1 77 ? -0.112 -14.031 -13.264 1.00 0.00 82 GLU A C 15
ATOM 23429 O O . GLU A 1 77 ? 0.022 -15.209 -13.527 1.00 0.00 82 GLU A O 15
ATOM 23441 N N . LYS A 1 78 ? 0.919 -13.256 -13.072 1.00 0.00 83 LYS A N 15
ATOM 23442 C CA . LYS A 1 78 ? 2.293 -13.828 -13.186 1.00 0.00 83 LYS A CA 15
ATOM 23443 C C . LYS A 1 78 ? 3.381 -12.770 -12.974 1.00 0.00 83 LYS A C 15
ATOM 23444 O O . LYS A 1 78 ? 4.505 -13.091 -12.638 1.00 0.00 83 LYS A O 15
ATOM 23463 N N . GLU A 1 79 ? 3.085 -11.520 -13.200 1.00 0.00 84 GLU A N 15
ATOM 23464 C CA . GLU A 1 79 ? 4.143 -10.477 -13.043 1.00 0.00 84 GLU A CA 15
ATOM 23465 C C . GLU A 1 79 ? 4.115 -9.849 -11.646 1.00 0.00 84 GLU A C 15
ATOM 23466 O O . GLU A 1 79 ? 3.134 -9.258 -11.248 1.00 0.00 84 GLU A O 15
ATOM 23478 N N . PRO A 1 80 ? 5.216 -9.985 -10.954 1.00 0.00 85 PRO A N 15
ATOM 23479 C CA . PRO A 1 80 ? 5.334 -9.411 -9.591 1.00 0.00 85 PRO A CA 15
ATOM 23480 C C . PRO A 1 80 ? 5.439 -7.884 -9.669 1.00 0.00 85 PRO A C 15
ATOM 23481 O O . PRO A 1 80 ? 5.030 -7.275 -10.637 1.00 0.00 85 PRO A O 15
ATOM 23492 N N . VAL A 1 81 ? 5.985 -7.261 -8.660 1.00 0.00 86 VAL A N 15
ATOM 23493 C CA . VAL A 1 81 ? 6.115 -5.777 -8.682 1.00 0.00 86 VAL A CA 15
ATOM 23494 C C . VAL A 1 81 ? 7.593 -5.392 -8.618 1.00 0.00 86 VAL A C 15
ATOM 23495 O O . VAL A 1 81 ? 8.384 -6.078 -8.000 1.00 0.00 86 VAL A O 15
ATOM 23508 N N . PRO A 1 82 ? 7.920 -4.305 -9.261 1.00 0.00 87 PRO A N 15
ATOM 23509 C CA . PRO A 1 82 ? 9.315 -3.832 -9.274 1.00 0.00 87 PRO A CA 15
ATOM 23510 C C . PRO A 1 82 ? 9.626 -3.090 -7.981 1.00 0.00 87 PRO A C 15
ATOM 23511 O O . PRO A 1 82 ? 8.959 -3.258 -6.980 1.00 0.00 87 PRO A O 15
ATOM 23522 N N . MET A 1 83 ? 10.641 -2.283 -7.988 1.00 0.00 88 MET A N 15
ATOM 23523 C CA . MET A 1 83 ? 11.003 -1.545 -6.749 1.00 0.00 88 MET A CA 15
ATOM 23524 C C . MET A 1 83 ? 11.070 -0.041 -6.998 1.00 0.00 88 MET A C 15
ATOM 23525 O O . MET A 1 83 ? 11.571 0.703 -6.178 1.00 0.00 88 MET A O 15
ATOM 23539 N N . SER A 1 84 ? 10.583 0.428 -8.112 1.00 0.00 89 SER A N 15
ATOM 23540 C CA . SER A 1 84 ? 10.653 1.896 -8.358 1.00 0.00 89 SER A CA 15
ATOM 23541 C C . SER A 1 84 ? 9.743 2.315 -9.495 1.00 0.00 89 SER A C 15
ATOM 23542 O O . SER A 1 84 ? 9.917 3.352 -10.103 1.00 0.00 89 SER A O 15
ATOM 23550 N N . LEU A 1 85 ? 8.761 1.535 -9.756 1.00 0.00 90 LEU A N 15
ATOM 23551 C CA . LEU A 1 85 ? 7.794 1.885 -10.831 1.00 0.00 90 LEU A CA 15
ATOM 23552 C C . LEU A 1 85 ? 8.504 2.121 -12.164 1.00 0.00 90 LEU A C 15
ATOM 23553 O O . LEU A 1 85 ? 9.254 3.065 -12.308 1.00 0.00 90 LEU A O 15
ATOM 23569 N N . PRO A 1 86 ? 8.218 1.274 -13.111 1.00 0.00 91 PRO A N 15
ATOM 23570 C CA . PRO A 1 86 ? 8.814 1.423 -14.457 1.00 0.00 91 PRO A CA 15
ATOM 23571 C C . PRO A 1 86 ? 8.218 2.655 -15.149 1.00 0.00 91 PRO A C 15
ATOM 23572 O O . PRO A 1 86 ? 7.146 3.107 -14.799 1.00 0.00 91 PRO A O 15
ATOM 23583 N N . PRO A 1 87 ? 8.947 3.163 -16.099 1.00 0.00 92 PRO A N 15
ATOM 23584 C CA . PRO A 1 87 ? 8.507 4.371 -16.849 1.00 0.00 92 PRO A CA 15
ATOM 23585 C C . PRO A 1 87 ? 7.339 4.048 -17.782 1.00 0.00 92 PRO A C 15
ATOM 23586 O O . PRO A 1 87 ? 6.825 4.907 -18.469 1.00 0.00 92 PRO A O 15
ATOM 23597 N N . ALA A 1 88 ? 6.926 2.819 -17.817 1.00 0.00 93 ALA A N 15
ATOM 23598 C CA . ALA A 1 88 ? 5.803 2.439 -18.711 1.00 0.00 93 ALA A CA 15
ATOM 23599 C C . ALA A 1 88 ? 4.471 2.721 -18.024 1.00 0.00 93 ALA A C 15
ATOM 23600 O O . ALA A 1 88 ? 3.417 2.478 -18.576 1.00 0.00 93 ALA A O 15
ATOM 23607 N N . LEU A 1 89 ? 4.503 3.233 -16.825 1.00 0.00 94 LEU A N 15
ATOM 23608 C CA . LEU A 1 89 ? 3.220 3.519 -16.132 1.00 0.00 94 LEU A CA 15
ATOM 23609 C C . LEU A 1 89 ? 3.356 4.696 -15.157 1.00 0.00 94 LEU A C 15
ATOM 23610 O O . LEU A 1 89 ? 2.781 4.691 -14.086 1.00 0.00 94 LEU A O 15
ATOM 23626 N N . VAL A 1 90 ? 4.097 5.707 -15.517 1.00 0.00 95 VAL A N 15
ATOM 23627 C CA . VAL A 1 90 ? 4.245 6.876 -14.602 1.00 0.00 95 VAL A CA 15
ATOM 23628 C C . VAL A 1 90 ? 3.767 8.155 -15.296 1.00 0.00 95 VAL A C 15
ATOM 23629 O O . VAL A 1 90 ? 4.117 8.415 -16.430 1.00 0.00 95 VAL A O 15
ATOM 23642 N N . PRO A 1 91 ? 2.977 8.912 -14.583 1.00 0.00 96 PRO A N 15
ATOM 23643 C CA . PRO A 1 91 ? 2.437 10.182 -15.131 1.00 0.00 96 PRO A CA 15
ATOM 23644 C C . PRO A 1 91 ? 3.532 11.251 -15.189 1.00 0.00 96 PRO A C 15
ATOM 23645 O O . PRO A 1 91 ? 4.617 11.060 -14.676 1.00 0.00 96 PRO A O 15
ATOM 23656 N N . PRO A 1 92 ? 3.202 12.350 -15.812 1.00 0.00 97 PRO A N 15
ATOM 23657 C CA . PRO A 1 92 ? 4.160 13.475 -15.939 1.00 0.00 97 PRO A CA 15
ATOM 23658 C C . PRO A 1 92 ? 4.345 14.167 -14.589 1.00 0.00 97 PRO A C 15
ATOM 23659 O O . PRO A 1 92 ? 3.918 13.671 -13.564 1.00 0.00 97 PRO A O 15
ATOM 23670 N N . SER A 1 93 ? 4.992 15.301 -14.580 1.00 0.00 98 SER A N 15
ATOM 23671 C CA . SER A 1 93 ? 5.231 16.038 -13.298 1.00 0.00 98 SER A CA 15
ATOM 23672 C C . SER A 1 93 ? 6.349 15.372 -12.499 1.00 0.00 98 SER A C 15
ATOM 23673 O O . SER A 1 93 ? 7.215 16.034 -11.960 1.00 0.00 98 SER A O 15
ATOM 23681 N N . LYS A 1 94 ? 6.359 14.074 -12.435 1.00 0.00 99 LYS A N 15
ATOM 23682 C CA . LYS A 1 94 ? 7.442 13.380 -11.695 1.00 0.00 99 LYS A CA 15
ATOM 23683 C C . LYS A 1 94 ? 8.608 13.142 -12.653 1.00 0.00 99 LYS A C 15
ATOM 23684 O O . LYS A 1 94 ? 9.577 12.488 -12.321 1.00 0.00 99 LYS A O 15
ATOM 23703 N N . ARG A 1 95 ? 8.519 13.674 -13.848 1.00 0.00 100 ARG A N 15
ATOM 23704 C CA . ARG A 1 95 ? 9.620 13.482 -14.830 1.00 0.00 100 ARG A CA 15
ATOM 23705 C C . ARG A 1 95 ? 10.849 14.299 -14.422 1.00 0.00 100 ARG A C 15
ATOM 23706 O O . ARG A 1 95 ? 11.302 15.162 -15.148 1.00 0.00 100 ARG A O 15
ATOM 23727 N N . SER B 2 6 ? 1.856 7.250 8.719 1.00 0.00 107 SER B N 15
ATOM 23728 C CA . SER B 2 6 ? 1.962 5.914 8.063 1.00 0.00 107 SER B CA 15
ATOM 23729 C C . SER B 2 6 ? 1.605 6.023 6.579 1.00 0.00 107 SER B C 15
ATOM 23730 O O . SER B 2 6 ? 0.448 6.069 6.210 1.00 0.00 107 SER B O 15
ATOM 23738 N N . THR B 2 7 ? 2.588 6.060 5.724 1.00 0.00 108 THR B N 15
ATOM 23739 C CA . THR B 2 7 ? 2.304 6.162 4.264 1.00 0.00 108 THR B CA 15
ATOM 23740 C C . THR B 2 7 ? 2.095 4.768 3.669 1.00 0.00 108 THR B C 15
ATOM 23741 O O . THR B 2 7 ? 1.390 4.598 2.694 1.00 0.00 108 THR B O 15
ATOM 23752 N N . ASN B 2 8 ? 2.705 3.769 4.245 1.00 0.00 109 ASN B N 15
ATOM 23753 C CA . ASN B 2 8 ? 2.543 2.386 3.711 1.00 0.00 109 ASN B CA 15
ATOM 23754 C C . ASN B 2 8 ? 1.808 1.507 4.734 1.00 0.00 109 ASN B C 15
ATOM 23755 O O . ASN B 2 8 ? 2.309 1.259 5.813 1.00 0.00 109 ASN B O 15
ATOM 23766 N N . PRO B 2 9 ? 0.638 1.066 4.356 1.00 0.00 110 PRO B N 15
ATOM 23767 C CA . PRO B 2 9 ? -0.178 0.209 5.246 1.00 0.00 110 PRO B CA 15
ATOM 23768 C C . PRO B 2 9 ? 0.266 -1.261 5.157 1.00 0.00 110 PRO B C 15
ATOM 23769 O O . PRO B 2 9 ? -0.481 -2.159 5.491 1.00 0.00 110 PRO B O 15
ATOM 23780 N N . PHE B 2 10 ? 1.470 -1.517 4.714 1.00 0.00 111 PHE B N 15
ATOM 23781 C CA . PHE B 2 10 ? 1.944 -2.930 4.616 1.00 0.00 111 PHE B CA 15
ATOM 23782 C C . PHE B 2 10 ? 3.325 -3.068 5.267 1.00 0.00 111 PHE B C 15
ATOM 23783 O O . PHE B 2 10 ? 4.035 -4.027 5.046 1.00 0.00 111 PHE B O 15
ATOM 23800 N N . LEU B 2 11 ? 3.715 -2.116 6.070 1.00 0.00 112 LEU B N 15
ATOM 23801 C CA . LEU B 2 11 ? 5.050 -2.202 6.728 1.00 0.00 112 LEU B CA 15
ATOM 23802 C C . LEU B 2 11 ? 4.890 -2.633 8.189 1.00 0.00 112 LEU B C 15
ATOM 23803 O O . LEU B 2 11 ? 3.843 -2.365 8.754 1.00 0.00 112 LEU B O 15
ATOM 23821 N N . PRO A 1 1 ? 2.460 4.387 -23.852 1.00 0.00 6 PRO A N 16
ATOM 23822 C CA . PRO A 1 1 ? 1.677 5.414 -23.122 1.00 0.00 6 PRO A CA 16
ATOM 23823 C C . PRO A 1 1 ? 1.611 5.077 -21.633 1.00 0.00 6 PRO A C 16
ATOM 23824 O O . PRO A 1 1 ? 2.332 4.230 -21.145 1.00 0.00 6 PRO A O 16
ATOM 23835 N N . TRP A 1 2 ? 0.746 5.728 -20.908 1.00 0.00 7 TRP A N 16
ATOM 23836 C CA . TRP A 1 2 ? 0.627 5.439 -19.455 1.00 0.00 7 TRP A CA 16
ATOM 23837 C C . TRP A 1 2 ? 0.556 3.929 -19.235 1.00 0.00 7 TRP A C 16
ATOM 23838 O O . TRP A 1 2 ? -0.275 3.248 -19.804 1.00 0.00 7 TRP A O 16
ATOM 23859 N N . ALA A 1 3 ? 1.416 3.402 -18.411 1.00 0.00 8 ALA A N 16
ATOM 23860 C CA . ALA A 1 3 ? 1.401 1.935 -18.146 1.00 0.00 8 ALA A CA 16
ATOM 23861 C C . ALA A 1 3 ? -0.040 1.439 -18.006 1.00 0.00 8 ALA A C 16
ATOM 23862 O O . ALA A 1 3 ? -0.337 0.286 -18.250 1.00 0.00 8 ALA A O 16
ATOM 23869 N N . VAL A 1 4 ? -0.936 2.300 -17.614 1.00 0.00 9 VAL A N 16
ATOM 23870 C CA . VAL A 1 4 ? -2.356 1.876 -17.460 1.00 0.00 9 VAL A CA 16
ATOM 23871 C C . VAL A 1 4 ? -3.202 2.438 -18.604 1.00 0.00 9 VAL A C 16
ATOM 23872 O O . VAL A 1 4 ? -2.845 3.414 -19.234 1.00 0.00 9 VAL A O 16
ATOM 23885 N N . LYS A 1 5 ? -4.323 1.832 -18.875 1.00 0.00 10 LYS A N 16
ATOM 23886 C CA . LYS A 1 5 ? -5.197 2.327 -19.976 1.00 0.00 10 LYS A CA 16
ATOM 23887 C C . LYS A 1 5 ? -6.446 2.983 -19.378 1.00 0.00 10 LYS A C 16
ATOM 23888 O O . LYS A 1 5 ? -6.683 2.880 -18.191 1.00 0.00 10 LYS A O 16
ATOM 23907 N N . PRO A 1 6 ? -7.211 3.632 -20.216 1.00 0.00 11 PRO A N 16
ATOM 23908 C CA . PRO A 1 6 ? -8.449 4.298 -19.741 1.00 0.00 11 PRO A CA 16
ATOM 23909 C C . PRO A 1 6 ? -9.454 3.250 -19.265 1.00 0.00 11 PRO A C 16
ATOM 23910 O O . PRO A 1 6 ? -10.213 3.474 -18.344 1.00 0.00 11 PRO A O 16
ATOM 23921 N N . GLU A 1 7 ? -9.451 2.102 -19.879 1.00 0.00 12 GLU A N 16
ATOM 23922 C CA . GLU A 1 7 ? -10.396 1.028 -19.452 1.00 0.00 12 GLU A CA 16
ATOM 23923 C C . GLU A 1 7 ? -9.973 0.494 -18.084 1.00 0.00 12 GLU A C 16
ATOM 23924 O O . GLU A 1 7 ? -10.793 0.103 -17.276 1.00 0.00 12 GLU A O 16
ATOM 23936 N N . ASP A 1 8 ? -8.697 0.494 -17.814 1.00 0.00 13 ASP A N 16
ATOM 23937 C CA . ASP A 1 8 ? -8.213 0.008 -16.493 1.00 0.00 13 ASP A CA 16
ATOM 23938 C C . ASP A 1 8 ? -8.472 1.093 -15.458 1.00 0.00 13 ASP A C 16
ATOM 23939 O O . ASP A 1 8 ? -8.898 0.833 -14.350 1.00 0.00 13 ASP A O 16
ATOM 23948 N N . LYS A 1 9 ? -8.234 2.316 -15.831 1.00 0.00 14 LYS A N 16
ATOM 23949 C CA . LYS A 1 9 ? -8.481 3.442 -14.899 1.00 0.00 14 LYS A CA 16
ATOM 23950 C C . LYS A 1 9 ? -9.983 3.534 -14.612 1.00 0.00 14 LYS A C 16
ATOM 23951 O O . LYS A 1 9 ? -10.414 4.154 -13.660 1.00 0.00 14 LYS A O 16
ATOM 23970 N N . ALA A 1 10 ? -10.782 2.889 -15.422 1.00 0.00 15 ALA A N 16
ATOM 23971 C CA . ALA A 1 10 ? -12.257 2.907 -15.195 1.00 0.00 15 ALA A CA 16
ATOM 23972 C C . ALA A 1 10 ? -12.593 1.896 -14.106 1.00 0.00 15 ALA A C 16
ATOM 23973 O O . ALA A 1 10 ? -13.546 2.044 -13.366 1.00 0.00 15 ALA A O 16
ATOM 23980 N N . LYS A 1 11 ? -11.779 0.890 -13.987 1.00 0.00 16 LYS A N 16
ATOM 23981 C CA . LYS A 1 11 ? -11.989 -0.132 -12.924 1.00 0.00 16 LYS A CA 16
ATOM 23982 C C . LYS A 1 11 ? -11.210 0.337 -11.712 1.00 0.00 16 LYS A C 16
ATOM 23983 O O . LYS A 1 11 ? -11.645 0.228 -10.582 1.00 0.00 16 LYS A O 16
ATOM 24002 N N . TYR A 1 12 ? -10.060 0.896 -11.960 1.00 0.00 17 TYR A N 16
ATOM 24003 C CA . TYR A 1 12 ? -9.236 1.422 -10.853 1.00 0.00 17 TYR A CA 16
ATOM 24004 C C . TYR A 1 12 ? -9.985 2.593 -10.241 1.00 0.00 17 TYR A C 16
ATOM 24005 O O . TYR A 1 12 ? -9.834 2.916 -9.081 1.00 0.00 17 TYR A O 16
ATOM 24023 N N . ASP A 1 13 ? -10.799 3.232 -11.039 1.00 0.00 18 ASP A N 16
ATOM 24024 C CA . ASP A 1 13 ? -11.579 4.396 -10.535 1.00 0.00 18 ASP A CA 16
ATOM 24025 C C . ASP A 1 13 ? -12.910 3.919 -9.964 1.00 0.00 18 ASP A C 16
ATOM 24026 O O . ASP A 1 13 ? -13.593 4.645 -9.269 1.00 0.00 18 ASP A O 16
ATOM 24035 N N . ALA A 1 14 ? -13.270 2.694 -10.221 1.00 0.00 19 ALA A N 16
ATOM 24036 C CA . ALA A 1 14 ? -14.539 2.166 -9.655 1.00 0.00 19 ALA A CA 16
ATOM 24037 C C . ALA A 1 14 ? -14.196 1.506 -8.334 1.00 0.00 19 ALA A C 16
ATOM 24038 O O . ALA A 1 14 ? -14.981 1.462 -7.408 1.00 0.00 19 ALA A O 16
ATOM 24045 N N . ILE A 1 15 ? -12.991 1.027 -8.246 1.00 0.00 20 ILE A N 16
ATOM 24046 C CA . ILE A 1 15 ? -12.512 0.396 -7.005 1.00 0.00 20 ILE A CA 16
ATOM 24047 C C . ILE A 1 15 ? -12.044 1.506 -6.065 1.00 0.00 20 ILE A C 16
ATOM 24048 O O . ILE A 1 15 ? -12.208 1.441 -4.863 1.00 0.00 20 ILE A O 16
ATOM 24064 N N . PHE A 1 16 ? -11.476 2.539 -6.629 1.00 0.00 21 PHE A N 16
ATOM 24065 C CA . PHE A 1 16 ? -11.005 3.689 -5.811 1.00 0.00 21 PHE A CA 16
ATOM 24066 C C . PHE A 1 16 ? -12.221 4.451 -5.278 1.00 0.00 21 PHE A C 16
ATOM 24067 O O . PHE A 1 16 ? -12.248 4.904 -4.151 1.00 0.00 21 PHE A O 16
ATOM 24084 N N . ASP A 1 17 ? -13.225 4.586 -6.096 1.00 0.00 22 ASP A N 16
ATOM 24085 C CA . ASP A 1 17 ? -14.454 5.310 -5.671 1.00 0.00 22 ASP A CA 16
ATOM 24086 C C . ASP A 1 17 ? -15.421 4.345 -4.978 1.00 0.00 22 ASP A C 16
ATOM 24087 O O . ASP A 1 17 ? -16.471 4.735 -4.507 1.00 0.00 22 ASP A O 16
ATOM 24096 N N . SER A 1 18 ? -15.065 3.091 -4.895 1.00 0.00 23 SER A N 16
ATOM 24097 C CA . SER A 1 18 ? -15.953 2.107 -4.211 1.00 0.00 23 SER A CA 16
ATOM 24098 C C . SER A 1 18 ? -15.635 2.105 -2.714 1.00 0.00 23 SER A C 16
ATOM 24099 O O . SER A 1 18 ? -16.356 1.550 -1.909 1.00 0.00 23 SER A O 16
ATOM 24107 N N . LEU A 1 19 ? -14.555 2.737 -2.348 1.00 0.00 24 LEU A N 16
ATOM 24108 C CA . LEU A 1 19 ? -14.153 2.810 -0.915 1.00 0.00 24 LEU A CA 16
ATOM 24109 C C . LEU A 1 19 ? -14.560 4.170 -0.359 1.00 0.00 24 LEU A C 16
ATOM 24110 O O . LEU A 1 19 ? -14.486 4.416 0.829 1.00 0.00 24 LEU A O 16
ATOM 24126 N N . SER A 1 20 ? -14.954 5.055 -1.240 1.00 0.00 25 SER A N 16
ATOM 24127 C CA . SER A 1 20 ? -15.358 6.449 -0.851 1.00 0.00 25 SER A CA 16
ATOM 24128 C C . SER A 1 20 ? -14.118 7.341 -0.833 1.00 0.00 25 SER A C 16
ATOM 24129 O O . SER A 1 20 ? -13.372 7.357 0.127 1.00 0.00 25 SER A O 16
ATOM 24137 N N . PRO A 1 21 ? -13.933 8.038 -1.919 1.00 0.00 26 PRO A N 16
ATOM 24138 C CA . PRO A 1 21 ? -12.762 8.932 -2.071 1.00 0.00 26 PRO A CA 16
ATOM 24139 C C . PRO A 1 21 ? -12.940 10.202 -1.243 1.00 0.00 26 PRO A C 16
ATOM 24140 O O . PRO A 1 21 ? -14.038 10.679 -1.037 1.00 0.00 26 PRO A O 16
ATOM 24151 N N . VAL A 1 22 ? -11.858 10.753 -0.785 1.00 0.00 27 VAL A N 16
ATOM 24152 C CA . VAL A 1 22 ? -11.929 12.001 0.020 1.00 0.00 27 VAL A CA 16
ATOM 24153 C C . VAL A 1 22 ? -11.174 13.104 -0.721 1.00 0.00 27 VAL A C 16
ATOM 24154 O O . VAL A 1 22 ? -9.965 13.072 -0.827 1.00 0.00 27 VAL A O 16
ATOM 24167 N N . ASN A 1 23 ? -11.878 14.063 -1.259 1.00 0.00 28 ASN A N 16
ATOM 24168 C CA . ASN A 1 23 ? -11.198 15.150 -2.020 1.00 0.00 28 ASN A CA 16
ATOM 24169 C C . ASN A 1 23 ? -10.410 14.545 -3.186 1.00 0.00 28 ASN A C 16
ATOM 24170 O O . ASN A 1 23 ? -9.480 15.137 -3.696 1.00 0.00 28 ASN A O 16
ATOM 24181 N N . GLY A 1 24 ? -10.781 13.363 -3.610 1.00 0.00 29 GLY A N 16
ATOM 24182 C CA . GLY A 1 24 ? -10.062 12.711 -4.742 1.00 0.00 29 GLY A CA 16
ATOM 24183 C C . GLY A 1 24 ? -8.874 11.917 -4.200 1.00 0.00 29 GLY A C 16
ATOM 24184 O O . GLY A 1 24 ? -7.806 11.904 -4.780 1.00 0.00 29 GLY A O 16
ATOM 24188 N N . PHE A 1 25 ? -9.049 11.259 -3.085 1.00 0.00 30 PHE A N 16
ATOM 24189 C CA . PHE A 1 25 ? -7.924 10.475 -2.504 1.00 0.00 30 PHE A CA 16
ATOM 24190 C C . PHE A 1 25 ? -8.428 9.283 -1.696 1.00 0.00 30 PHE A C 16
ATOM 24191 O O . PHE A 1 25 ? -9.518 9.292 -1.156 1.00 0.00 30 PHE A O 16
ATOM 24208 N N . LEU A 1 26 ? -7.614 8.273 -1.577 1.00 0.00 31 LEU A N 16
ATOM 24209 C CA . LEU A 1 26 ? -8.003 7.085 -0.764 1.00 0.00 31 LEU A CA 16
ATOM 24210 C C . LEU A 1 26 ? -6.951 6.872 0.309 1.00 0.00 31 LEU A C 16
ATOM 24211 O O . LEU A 1 26 ? -5.772 6.970 0.056 1.00 0.00 31 LEU A O 16
ATOM 24227 N N . SER A 1 27 ? -7.352 6.583 1.500 1.00 0.00 32 SER A N 16
ATOM 24228 C CA . SER A 1 27 ? -6.343 6.373 2.568 1.00 0.00 32 SER A CA 16
ATOM 24229 C C . SER A 1 27 ? -5.963 4.906 2.656 1.00 0.00 32 SER A C 16
ATOM 24230 O O . SER A 1 27 ? -6.765 4.031 2.415 1.00 0.00 32 SER A O 16
ATOM 24238 N N . GLY A 1 28 ? -4.737 4.637 3.004 1.00 0.00 33 GLY A N 16
ATOM 24239 C CA . GLY A 1 28 ? -4.288 3.219 3.124 1.00 0.00 33 GLY A CA 16
ATOM 24240 C C . GLY A 1 28 ? -5.392 2.411 3.807 1.00 0.00 33 GLY A C 16
ATOM 24241 O O . GLY A 1 28 ? -5.539 1.226 3.591 1.00 0.00 33 GLY A O 16
ATOM 24245 N N . ASP A 1 29 ? -6.177 3.058 4.626 1.00 0.00 34 ASP A N 16
ATOM 24246 C CA . ASP A 1 29 ? -7.286 2.349 5.325 1.00 0.00 34 ASP A CA 16
ATOM 24247 C C . ASP A 1 29 ? -8.289 1.793 4.309 1.00 0.00 34 ASP A C 16
ATOM 24248 O O . ASP A 1 29 ? -8.975 0.825 4.570 1.00 0.00 34 ASP A O 16
ATOM 24257 N N . LYS A 1 30 ? -8.376 2.388 3.147 1.00 0.00 35 LYS A N 16
ATOM 24258 C CA . LYS A 1 30 ? -9.324 1.882 2.125 1.00 0.00 35 LYS A CA 16
ATOM 24259 C C . LYS A 1 30 ? -8.549 1.073 1.092 1.00 0.00 35 LYS A C 16
ATOM 24260 O O . LYS A 1 30 ? -9.066 0.160 0.478 1.00 0.00 35 LYS A O 16
ATOM 24279 N N . VAL A 1 31 ? -7.302 1.402 0.901 1.00 0.00 36 VAL A N 16
ATOM 24280 C CA . VAL A 1 31 ? -6.481 0.655 -0.087 1.00 0.00 36 VAL A CA 16
ATOM 24281 C C . VAL A 1 31 ? -5.905 -0.621 0.539 1.00 0.00 36 VAL A C 16
ATOM 24282 O O . VAL A 1 31 ? -5.979 -1.690 -0.033 1.00 0.00 36 VAL A O 16
ATOM 24295 N N . LYS A 1 32 ? -5.318 -0.515 1.703 1.00 0.00 37 LYS A N 16
ATOM 24296 C CA . LYS A 1 32 ? -4.728 -1.720 2.354 1.00 0.00 37 LYS A CA 16
ATOM 24297 C C . LYS A 1 32 ? -5.653 -2.937 2.193 1.00 0.00 37 LYS A C 16
ATOM 24298 O O . LYS A 1 32 ? -5.216 -3.981 1.751 1.00 0.00 37 LYS A O 16
ATOM 24317 N N . PRO A 1 33 ? -6.906 -2.775 2.541 1.00 0.00 38 PRO A N 16
ATOM 24318 C CA . PRO A 1 33 ? -7.868 -3.896 2.401 1.00 0.00 38 PRO A CA 16
ATOM 24319 C C . PRO A 1 33 ? -8.095 -4.194 0.919 1.00 0.00 38 PRO A C 16
ATOM 24320 O O . PRO A 1 33 ? -8.308 -5.321 0.518 1.00 0.00 38 PRO A O 16
ATOM 24331 N N . VAL A 1 34 ? -8.034 -3.179 0.106 1.00 0.00 39 VAL A N 16
ATOM 24332 C CA . VAL A 1 34 ? -8.226 -3.369 -1.359 1.00 0.00 39 VAL A CA 16
ATOM 24333 C C . VAL A 1 34 ? -7.059 -4.186 -1.930 1.00 0.00 39 VAL A C 16
ATOM 24334 O O . VAL A 1 34 ? -7.233 -5.000 -2.815 1.00 0.00 39 VAL A O 16
ATOM 24347 N N . LEU A 1 35 ? -5.875 -3.972 -1.427 1.00 0.00 40 LEU A N 16
ATOM 24348 C CA . LEU A 1 35 ? -4.699 -4.731 -1.937 1.00 0.00 40 LEU A CA 16
ATOM 24349 C C . LEU A 1 35 ? -4.635 -6.097 -1.265 1.00 0.00 40 LEU A C 16
ATOM 24350 O O . LEU A 1 35 ? -4.097 -7.045 -1.802 1.00 0.00 40 LEU A O 16
ATOM 24366 N N . LEU A 1 36 ? -5.191 -6.208 -0.094 1.00 0.00 41 LEU A N 16
ATOM 24367 C CA . LEU A 1 36 ? -5.174 -7.513 0.611 1.00 0.00 41 LEU A CA 16
ATOM 24368 C C . LEU A 1 36 ? -6.176 -8.453 -0.045 1.00 0.00 41 LEU A C 16
ATOM 24369 O O . LEU A 1 36 ? -6.200 -9.639 0.218 1.00 0.00 41 LEU A O 16
ATOM 24385 N N . ASN A 1 37 ? -7.009 -7.930 -0.901 1.00 0.00 42 ASN A N 16
ATOM 24386 C CA . ASN A 1 37 ? -8.012 -8.795 -1.569 1.00 0.00 42 ASN A CA 16
ATOM 24387 C C . ASN A 1 37 ? -7.389 -9.475 -2.791 1.00 0.00 42 ASN A C 16
ATOM 24388 O O . ASN A 1 37 ? -7.962 -10.372 -3.376 1.00 0.00 42 ASN A O 16
ATOM 24399 N N . SER A 1 38 ? -6.213 -9.058 -3.174 1.00 0.00 43 SER A N 16
ATOM 24400 C CA . SER A 1 38 ? -5.545 -9.681 -4.350 1.00 0.00 43 SER A CA 16
ATOM 24401 C C . SER A 1 38 ? -4.857 -10.981 -3.925 1.00 0.00 43 SER A C 16
ATOM 24402 O O . SER A 1 38 ? -4.112 -11.578 -4.677 1.00 0.00 43 SER A O 16
ATOM 24410 N N . LYS A 1 39 ? -5.098 -11.423 -2.720 1.00 0.00 44 LYS A N 16
ATOM 24411 C CA . LYS A 1 39 ? -4.457 -12.679 -2.241 1.00 0.00 44 LYS A CA 16
ATOM 24412 C C . LYS A 1 39 ? -2.938 -12.503 -2.175 1.00 0.00 44 LYS A C 16
ATOM 24413 O O . LYS A 1 39 ? -2.199 -13.451 -2.000 1.00 0.00 44 LYS A O 16
ATOM 24432 N N . LEU A 1 40 ? -2.469 -11.293 -2.310 1.00 0.00 45 LEU A N 16
ATOM 24433 C CA . LEU A 1 40 ? -0.999 -11.051 -2.251 1.00 0.00 45 LEU A CA 16
ATOM 24434 C C . LEU A 1 40 ? -0.568 -10.802 -0.808 1.00 0.00 45 LEU A C 16
ATOM 24435 O O . LEU A 1 40 ? -1.351 -10.350 0.004 1.00 0.00 45 LEU A O 16
ATOM 24451 N N . PRO A 1 41 ? 0.672 -11.094 -0.538 1.00 0.00 46 PRO A N 16
ATOM 24452 C CA . PRO A 1 41 ? 1.214 -10.885 0.815 1.00 0.00 46 PRO A CA 16
ATOM 24453 C C . PRO A 1 41 ? 1.453 -9.390 1.049 1.00 0.00 46 PRO A C 16
ATOM 24454 O O . PRO A 1 41 ? 1.337 -8.586 0.149 1.00 0.00 46 PRO A O 16
ATOM 24465 N N . VAL A 1 42 ? 1.786 -9.020 2.249 1.00 0.00 47 VAL A N 16
ATOM 24466 C CA . VAL A 1 42 ? 2.034 -7.592 2.563 1.00 0.00 47 VAL A CA 16
ATOM 24467 C C . VAL A 1 42 ? 3.330 -7.135 1.896 1.00 0.00 47 VAL A C 16
ATOM 24468 O O . VAL A 1 42 ? 3.682 -5.973 1.923 1.00 0.00 47 VAL A O 16
ATOM 24481 N N . ASP A 1 43 ? 4.041 -8.043 1.287 1.00 0.00 48 ASP A N 16
ATOM 24482 C CA . ASP A 1 43 ? 5.305 -7.661 0.618 1.00 0.00 48 ASP A CA 16
ATOM 24483 C C . ASP A 1 43 ? 4.993 -7.061 -0.749 1.00 0.00 48 ASP A C 16
ATOM 24484 O O . ASP A 1 43 ? 5.668 -6.164 -1.215 1.00 0.00 48 ASP A O 16
ATOM 24493 N N . ILE A 1 44 ? 3.958 -7.532 -1.387 1.00 0.00 49 ILE A N 16
ATOM 24494 C CA . ILE A 1 44 ? 3.592 -6.966 -2.711 1.00 0.00 49 ILE A CA 16
ATOM 24495 C C . ILE A 1 44 ? 2.804 -5.685 -2.491 1.00 0.00 49 ILE A C 16
ATOM 24496 O O . ILE A 1 44 ? 2.976 -4.700 -3.181 1.00 0.00 49 ILE A O 16
ATOM 24512 N N . LEU A 1 45 ? 1.947 -5.701 -1.515 1.00 0.00 50 LEU A N 16
ATOM 24513 C CA . LEU A 1 45 ? 1.141 -4.496 -1.215 1.00 0.00 50 LEU A CA 16
ATOM 24514 C C . LEU A 1 45 ? 2.051 -3.423 -0.634 1.00 0.00 50 LEU A C 16
ATOM 24515 O O . LEU A 1 45 ? 1.821 -2.241 -0.793 1.00 0.00 50 LEU A O 16
ATOM 24531 N N . GLY A 1 46 ? 3.103 -3.830 0.020 1.00 0.00 51 GLY A N 16
ATOM 24532 C CA . GLY A 1 46 ? 4.044 -2.830 0.586 1.00 0.00 51 GLY A CA 16
ATOM 24533 C C . GLY A 1 46 ? 4.741 -2.145 -0.580 1.00 0.00 51 GLY A C 16
ATOM 24534 O O . GLY A 1 46 ? 5.214 -1.031 -0.481 1.00 0.00 51 GLY A O 16
ATOM 24538 N N . ARG A 1 47 ? 4.800 -2.822 -1.692 1.00 0.00 52 ARG A N 16
ATOM 24539 C CA . ARG A 1 47 ? 5.452 -2.250 -2.896 1.00 0.00 52 ARG A CA 16
ATOM 24540 C C . ARG A 1 47 ? 4.408 -1.737 -3.890 1.00 0.00 52 ARG A C 16
ATOM 24541 O O . ARG A 1 47 ? 4.630 -0.761 -4.579 1.00 0.00 52 ARG A O 16
ATOM 24562 N N . VAL A 1 48 ? 3.271 -2.380 -3.983 1.00 0.00 53 VAL A N 16
ATOM 24563 C CA . VAL A 1 48 ? 2.247 -1.899 -4.954 1.00 0.00 53 VAL A CA 16
ATOM 24564 C C . VAL A 1 48 ? 1.711 -0.546 -4.492 1.00 0.00 53 VAL A C 16
ATOM 24565 O O . VAL A 1 48 ? 1.443 0.331 -5.289 1.00 0.00 53 VAL A O 16
ATOM 24578 N N . TRP A 1 49 ? 1.575 -0.357 -3.209 1.00 0.00 54 TRP A N 16
ATOM 24579 C CA . TRP A 1 49 ? 1.083 0.958 -2.715 1.00 0.00 54 TRP A CA 16
ATOM 24580 C C . TRP A 1 49 ? 2.142 2.030 -2.980 1.00 0.00 54 TRP A C 16
ATOM 24581 O O . TRP A 1 49 ? 1.849 3.085 -3.494 1.00 0.00 54 TRP A O 16
ATOM 24602 N N . GLU A 1 50 ? 3.367 1.777 -2.601 1.00 0.00 55 GLU A N 16
ATOM 24603 C CA . GLU A 1 50 ? 4.431 2.801 -2.805 1.00 0.00 55 GLU A CA 16
ATOM 24604 C C . GLU A 1 50 ? 4.511 3.202 -4.276 1.00 0.00 55 GLU A C 16
ATOM 24605 O O . GLU A 1 50 ? 4.371 4.359 -4.618 1.00 0.00 55 GLU A O 16
ATOM 24617 N N . LEU A 1 51 ? 4.709 2.261 -5.153 1.00 0.00 56 LEU A N 16
ATOM 24618 C CA . LEU A 1 51 ? 4.763 2.614 -6.600 1.00 0.00 56 LEU A CA 16
ATOM 24619 C C . LEU A 1 51 ? 3.432 3.264 -6.993 1.00 0.00 56 LEU A C 16
ATOM 24620 O O . LEU A 1 51 ? 3.319 3.918 -8.010 1.00 0.00 56 LEU A O 16
ATOM 24636 N N . SER A 1 52 ? 2.430 3.111 -6.164 1.00 0.00 57 SER A N 16
ATOM 24637 C CA . SER A 1 52 ? 1.113 3.745 -6.447 1.00 0.00 57 SER A CA 16
ATOM 24638 C C . SER A 1 52 ? 1.063 5.096 -5.726 1.00 0.00 57 SER A C 16
ATOM 24639 O O . SER A 1 52 ? 0.438 6.036 -6.173 1.00 0.00 57 SER A O 16
ATOM 24647 N N . ASP A 1 53 ? 1.735 5.187 -4.606 1.00 0.00 58 ASP A N 16
ATOM 24648 C CA . ASP A 1 53 ? 1.760 6.456 -3.824 1.00 0.00 58 ASP A CA 16
ATOM 24649 C C . ASP A 1 53 ? 2.857 7.378 -4.355 1.00 0.00 58 ASP A C 16
ATOM 24650 O O . ASP A 1 53 ? 4.018 7.233 -4.026 1.00 0.00 58 ASP A O 16
ATOM 24659 N N . ILE A 1 54 ? 2.502 8.319 -5.182 1.00 0.00 59 ILE A N 16
ATOM 24660 C CA . ILE A 1 54 ? 3.527 9.242 -5.743 1.00 0.00 59 ILE A CA 16
ATOM 24661 C C . ILE A 1 54 ? 3.595 10.540 -4.934 1.00 0.00 59 ILE A C 16
ATOM 24662 O O . ILE A 1 54 ? 4.583 11.245 -4.963 1.00 0.00 59 ILE A O 16
ATOM 24678 N N . ASP A 1 55 ? 2.560 10.864 -4.209 1.00 0.00 60 ASP A N 16
ATOM 24679 C CA . ASP A 1 55 ? 2.594 12.119 -3.405 1.00 0.00 60 ASP A CA 16
ATOM 24680 C C . ASP A 1 55 ? 3.033 11.816 -1.967 1.00 0.00 60 ASP A C 16
ATOM 24681 O O . ASP A 1 55 ? 3.373 12.707 -1.215 1.00 0.00 60 ASP A O 16
ATOM 24690 N N . HIS A 1 56 ? 3.030 10.563 -1.584 1.00 0.00 61 HIS A N 16
ATOM 24691 C CA . HIS A 1 56 ? 3.457 10.188 -0.200 1.00 0.00 61 HIS A CA 16
ATOM 24692 C C . HIS A 1 56 ? 2.547 10.835 0.842 1.00 0.00 61 HIS A C 16
ATOM 24693 O O . HIS A 1 56 ? 3.001 11.350 1.844 1.00 0.00 61 HIS A O 16
ATOM 24707 N N . ASP A 1 57 ? 1.266 10.796 0.620 1.00 0.00 62 ASP A N 16
ATOM 24708 C CA . ASP A 1 57 ? 0.323 11.392 1.604 1.00 0.00 62 ASP A CA 16
ATOM 24709 C C . ASP A 1 57 ? -0.395 10.269 2.354 1.00 0.00 62 ASP A C 16
ATOM 24710 O O . ASP A 1 57 ? -1.434 10.469 2.951 1.00 0.00 62 ASP A O 16
ATOM 24719 N N . GLY A 1 58 ? 0.154 9.084 2.317 1.00 0.00 63 GLY A N 16
ATOM 24720 C CA . GLY A 1 58 ? -0.491 7.938 3.014 1.00 0.00 63 GLY A CA 16
ATOM 24721 C C . GLY A 1 58 ? -1.871 7.697 2.407 1.00 0.00 63 GLY A C 16
ATOM 24722 O O . GLY A 1 58 ? -2.779 7.237 3.070 1.00 0.00 63 GLY A O 16
ATOM 24726 N N . MET A 1 59 ? -2.034 7.993 1.140 1.00 0.00 64 MET A N 16
ATOM 24727 C CA . MET A 1 59 ? -3.357 7.775 0.472 1.00 0.00 64 MET A CA 16
ATOM 24728 C C . MET A 1 59 ? -3.128 7.442 -1.006 1.00 0.00 64 MET A C 16
ATOM 24729 O O . MET A 1 59 ? -2.086 7.732 -1.559 1.00 0.00 64 MET A O 16
ATOM 24743 N N . LEU A 1 60 ? -4.095 6.861 -1.657 1.00 0.00 65 LEU A N 16
ATOM 24744 C CA . LEU A 1 60 ? -3.929 6.540 -3.103 1.00 0.00 65 LEU A CA 16
ATOM 24745 C C . LEU A 1 60 ? -4.865 7.414 -3.940 1.00 0.00 65 LEU A C 16
ATOM 24746 O O . LEU A 1 60 ? -6.064 7.219 -3.949 1.00 0.00 65 LEU A O 16
ATOM 24762 N N . ASP A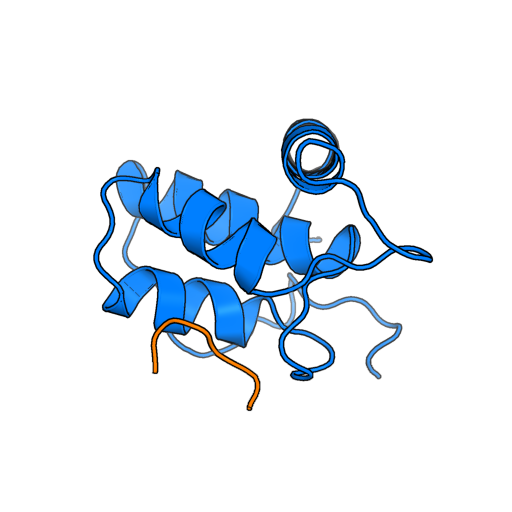 1 61 ? -4.333 8.370 -4.645 1.00 0.00 66 ASP A N 16
ATOM 24763 C CA . ASP A 1 61 ? -5.204 9.245 -5.476 1.00 0.00 66 ASP A CA 16
ATOM 24764 C C . ASP A 1 61 ? -5.787 8.424 -6.627 1.00 0.00 66 ASP A C 16
ATOM 24765 O O . ASP A 1 61 ? -5.170 7.492 -7.103 1.00 0.00 66 ASP A O 16
ATOM 24774 N N . ARG A 1 62 ? -6.969 8.755 -7.072 1.00 0.00 67 ARG A N 16
ATOM 24775 C CA . ARG A 1 62 ? -7.586 7.985 -8.193 1.00 0.00 67 ARG A CA 16
ATOM 24776 C C . ARG A 1 62 ? -6.526 7.628 -9.237 1.00 0.00 67 ARG A C 16
ATOM 24777 O O . ARG A 1 62 ? -6.534 6.553 -9.802 1.00 0.00 67 ARG A O 16
ATOM 24798 N N . ASP A 1 63 ? -5.608 8.520 -9.487 1.00 0.00 68 ASP A N 16
ATOM 24799 C CA . ASP A 1 63 ? -4.537 8.229 -10.486 1.00 0.00 68 ASP A CA 16
ATOM 24800 C C . ASP A 1 63 ? -3.500 7.307 -9.857 1.00 0.00 68 ASP A C 16
ATOM 24801 O O . ASP A 1 63 ? -2.967 6.420 -10.495 1.00 0.00 68 ASP A O 16
ATOM 24810 N N . GLU A 1 64 ? -3.230 7.497 -8.600 1.00 0.00 69 GLU A N 16
ATOM 24811 C CA . GLU A 1 64 ? -2.253 6.620 -7.906 1.00 0.00 69 GLU A CA 16
ATOM 24812 C C . GLU A 1 64 ? -2.900 5.264 -7.691 1.00 0.00 69 GLU A C 16
ATOM 24813 O O . GLU A 1 64 ? -2.361 4.234 -8.041 1.00 0.00 69 GLU A O 16
ATOM 24825 N N . PHE A 1 65 ? -4.074 5.270 -7.131 1.00 0.00 70 PHE A N 16
ATOM 24826 C CA . PHE A 1 65 ? -4.789 3.998 -6.905 1.00 0.00 70 PHE A CA 16
ATOM 24827 C C . PHE A 1 65 ? -4.794 3.199 -8.202 1.00 0.00 70 PHE A C 16
ATOM 24828 O O . PHE A 1 65 ? -4.870 1.994 -8.195 1.00 0.00 70 PHE A O 16
ATOM 24845 N N . ALA A 1 66 ? -4.700 3.864 -9.322 1.00 0.00 71 ALA A N 16
ATOM 24846 C CA . ALA A 1 66 ? -4.696 3.122 -10.616 1.00 0.00 71 ALA A CA 16
ATOM 24847 C C . ALA A 1 66 ? -3.394 2.339 -10.767 1.00 0.00 71 ALA A C 16
ATOM 24848 O O . ALA A 1 66 ? -3.395 1.139 -10.975 1.00 0.00 71 ALA A O 16
ATOM 24855 N N . VAL A 1 67 ? -2.287 3.007 -10.655 1.00 0.00 72 VAL A N 16
ATOM 24856 C CA . VAL A 1 67 ? -0.978 2.311 -10.781 1.00 0.00 72 VAL A CA 16
ATOM 24857 C C . VAL A 1 67 ? -0.922 1.127 -9.808 1.00 0.00 72 VAL A C 16
ATOM 24858 O O . VAL A 1 67 ? -0.158 0.197 -9.986 1.00 0.00 72 VAL A O 16
ATOM 24871 N N . ALA A 1 68 ? -1.716 1.164 -8.770 1.00 0.00 73 ALA A N 16
ATOM 24872 C CA . ALA A 1 68 ? -1.695 0.054 -7.771 1.00 0.00 73 ALA A CA 16
ATOM 24873 C C . ALA A 1 68 ? -2.674 -1.066 -8.139 1.00 0.00 73 ALA A C 16
ATOM 24874 O O . ALA A 1 68 ? -2.605 -2.148 -7.598 1.00 0.00 73 ALA A O 16
ATOM 24881 N N . MET A 1 69 ? -3.587 -0.836 -9.040 1.00 0.00 74 MET A N 16
ATOM 24882 C CA . MET A 1 69 ? -4.542 -1.935 -9.385 1.00 0.00 74 MET A CA 16
ATOM 24883 C C . MET A 1 69 ? -3.908 -2.900 -10.382 1.00 0.00 74 MET A C 16
ATOM 24884 O O . MET A 1 69 ? -4.047 -4.101 -10.265 1.00 0.00 74 MET A O 16
ATOM 24898 N N . PHE A 1 70 ? -3.200 -2.398 -11.349 1.00 0.00 75 PHE A N 16
ATOM 24899 C CA . PHE A 1 70 ? -2.552 -3.316 -12.322 1.00 0.00 75 PHE A CA 16
ATOM 24900 C C . PHE A 1 70 ? -1.315 -3.926 -11.657 1.00 0.00 75 PHE A C 16
ATOM 24901 O O . PHE A 1 70 ? -0.881 -5.011 -11.989 1.00 0.00 75 PHE A O 16
ATOM 24918 N N . LEU A 1 71 ? -0.764 -3.229 -10.695 1.00 0.00 76 LEU A N 16
ATOM 24919 C CA . LEU A 1 71 ? 0.429 -3.754 -9.972 1.00 0.00 76 LEU A CA 16
ATOM 24920 C C . LEU A 1 71 ? 0.001 -4.903 -9.061 1.00 0.00 76 LEU A C 16
ATOM 24921 O O . LEU A 1 71 ? 0.768 -5.794 -8.761 1.00 0.00 76 LEU A O 16
ATOM 24937 N N . VAL A 1 72 ? -1.227 -4.883 -8.627 1.00 0.00 77 VAL A N 16
ATOM 24938 C CA . VAL A 1 72 ? -1.729 -5.966 -7.740 1.00 0.00 77 VAL A CA 16
ATOM 24939 C C . VAL A 1 72 ? -2.362 -7.083 -8.565 1.00 0.00 77 VAL A C 16
ATOM 24940 O O . VAL A 1 72 ? -2.471 -8.204 -8.115 1.00 0.00 77 VAL A O 16
ATOM 24953 N N . TYR A 1 73 ? -2.775 -6.792 -9.767 1.00 0.00 78 TYR A N 16
ATOM 24954 C CA . TYR A 1 73 ? -3.393 -7.850 -10.616 1.00 0.00 78 TYR A CA 16
ATOM 24955 C C . TYR A 1 73 ? -2.305 -8.551 -11.429 1.00 0.00 78 TYR A C 16
ATOM 24956 O O . TYR A 1 73 ? -2.462 -9.675 -11.871 1.00 0.00 78 TYR A O 16
ATOM 24974 N N . CYS A 1 74 ? -1.193 -7.894 -11.617 1.00 0.00 79 CYS A N 16
ATOM 24975 C CA . CYS A 1 74 ? -0.084 -8.514 -12.387 1.00 0.00 79 CYS A CA 16
ATOM 24976 C C . CYS A 1 74 ? 0.740 -9.408 -11.463 1.00 0.00 79 CYS A C 16
ATOM 24977 O O . CYS A 1 74 ? 1.478 -10.265 -11.905 1.00 0.00 79 CYS A O 16
ATOM 24985 N N . ALA A 1 75 ? 0.601 -9.227 -10.176 1.00 0.00 80 ALA A N 16
ATOM 24986 C CA . ALA A 1 75 ? 1.360 -10.081 -9.225 1.00 0.00 80 ALA A CA 16
ATOM 24987 C C . ALA A 1 75 ? 0.569 -11.362 -8.966 1.00 0.00 80 ALA A C 16
ATOM 24988 O O . ALA A 1 75 ? 1.055 -12.302 -8.370 1.00 0.00 80 ALA A O 16
ATOM 24995 N N . LEU A 1 76 ? -0.654 -11.398 -9.422 1.00 0.00 81 LEU A N 16
ATOM 24996 C CA . LEU A 1 76 ? -1.500 -12.607 -9.222 1.00 0.00 81 LEU A CA 16
ATOM 24997 C C . LEU A 1 76 ? -1.330 -13.553 -10.402 1.00 0.00 81 LEU A C 16
ATOM 24998 O O . LEU A 1 76 ? -1.232 -14.754 -10.248 1.00 0.00 81 LEU A O 16
ATOM 25014 N N . GLU A 1 77 ? -1.298 -13.012 -11.584 1.00 0.00 82 GLU A N 16
ATOM 25015 C CA . GLU A 1 77 ? -1.138 -13.866 -12.789 1.00 0.00 82 GLU A CA 16
ATOM 25016 C C . GLU A 1 77 ? 0.271 -14.448 -12.828 1.00 0.00 82 GLU A C 16
ATOM 25017 O O . GLU A 1 77 ? 0.460 -15.642 -12.962 1.00 0.00 82 GLU A O 16
ATOM 25029 N N . LYS A 1 78 ? 1.265 -13.618 -12.710 1.00 0.00 83 LYS A N 16
ATOM 25030 C CA . LYS A 1 78 ? 2.659 -14.140 -12.740 1.00 0.00 83 LYS A CA 16
ATOM 25031 C C . LYS A 1 78 ? 3.684 -13.005 -12.651 1.00 0.00 83 LYS A C 16
ATOM 25032 O O . LYS A 1 78 ? 4.799 -13.200 -12.212 1.00 0.00 83 LYS A O 16
ATOM 25051 N N . GLU A 1 79 ? 3.327 -11.827 -13.085 1.00 0.00 84 GLU A N 16
ATOM 25052 C CA . GLU A 1 79 ? 4.301 -10.696 -13.046 1.00 0.00 84 GLU A CA 16
ATOM 25053 C C . GLU A 1 79 ? 4.445 -10.145 -11.627 1.00 0.00 84 GLU A C 16
ATOM 25054 O O . GLU A 1 79 ? 3.539 -9.530 -11.106 1.00 0.00 84 GLU A O 16
ATOM 25066 N N . PRO A 1 80 ? 5.594 -10.377 -11.052 1.00 0.00 85 PRO A N 16
ATOM 25067 C CA . PRO A 1 80 ? 5.872 -9.890 -9.678 1.00 0.00 85 PRO A CA 16
ATOM 25068 C C . PRO A 1 80 ? 5.938 -8.361 -9.668 1.00 0.00 85 PRO A C 16
ATOM 25069 O O . PRO A 1 80 ? 5.698 -7.718 -10.672 1.00 0.00 85 PRO A O 16
ATOM 25080 N N . VAL A 1 81 ? 6.245 -7.767 -8.547 1.00 0.00 86 VAL A N 16
ATOM 25081 C CA . VAL A 1 81 ? 6.298 -6.277 -8.498 1.00 0.00 86 VAL A CA 16
ATOM 25082 C C . VAL A 1 81 ? 7.570 -5.787 -7.799 1.00 0.00 86 VAL A C 16
ATOM 25083 O O . VAL A 1 81 ? 7.808 -6.104 -6.651 1.00 0.00 86 VAL A O 16
ATOM 25096 N N . PRO A 1 82 ? 8.336 -5.007 -8.517 1.00 0.00 87 PRO A N 16
ATOM 25097 C CA . PRO A 1 82 ? 9.584 -4.437 -7.965 1.00 0.00 87 PRO A CA 16
ATOM 25098 C C . PRO A 1 82 ? 9.264 -3.153 -7.193 1.00 0.00 87 PRO A C 16
ATOM 25099 O O . PRO A 1 82 ? 8.114 -2.826 -6.970 1.00 0.00 87 PRO A O 16
ATOM 25110 N N . MET A 1 83 ? 10.262 -2.411 -6.798 1.00 0.00 88 MET A N 16
ATOM 25111 C CA . MET A 1 83 ? 9.990 -1.142 -6.061 1.00 0.00 88 MET A CA 16
ATOM 25112 C C . MET A 1 83 ? 10.252 0.056 -6.964 1.00 0.00 88 MET A C 16
ATOM 25113 O O . MET A 1 83 ? 10.401 1.169 -6.497 1.00 0.00 88 MET A O 16
ATOM 25127 N N . SER A 1 84 ? 10.345 -0.148 -8.242 1.00 0.00 89 SER A N 16
ATOM 25128 C CA . SER A 1 84 ? 10.633 1.002 -9.126 1.00 0.00 89 SER A CA 16
ATOM 25129 C C . SER A 1 84 ? 9.369 1.513 -9.786 1.00 0.00 89 SER A C 16
ATOM 25130 O O . SER A 1 84 ? 8.745 0.842 -10.582 1.00 0.00 89 SER A O 16
ATOM 25138 N N . LEU A 1 85 ? 9.001 2.711 -9.458 1.00 0.00 90 LEU A N 16
ATOM 25139 C CA . LEU A 1 85 ? 7.793 3.315 -10.064 1.00 0.00 90 LEU A CA 16
ATOM 25140 C C . LEU A 1 85 ? 8.245 4.260 -11.194 1.00 0.00 90 LEU A C 16
ATOM 25141 O O . LEU A 1 85 ? 8.470 5.433 -10.989 1.00 0.00 90 LEU A O 16
ATOM 25157 N N . PRO A 1 86 ? 8.387 3.691 -12.362 1.00 0.00 91 PRO A N 16
ATOM 25158 C CA . PRO A 1 86 ? 8.831 4.468 -13.552 1.00 0.00 91 PRO A CA 16
ATOM 25159 C C . PRO A 1 86 ? 7.814 5.549 -13.927 1.00 0.00 91 PRO A C 16
ATOM 25160 O O . PRO A 1 86 ? 6.689 5.539 -13.467 1.00 0.00 91 PRO A O 16
ATOM 25171 N N . PRO A 1 87 ? 8.261 6.454 -14.757 1.00 0.00 92 PRO A N 16
ATOM 25172 C CA . PRO A 1 87 ? 7.402 7.576 -15.216 1.00 0.00 92 PRO A CA 16
ATOM 25173 C C . PRO A 1 87 ? 6.317 7.075 -16.166 1.00 0.00 92 PRO A C 16
ATOM 25174 O O . PRO A 1 87 ? 5.390 7.787 -16.498 1.00 0.00 92 PRO A O 16
ATOM 25185 N N . ALA A 1 88 ? 6.414 5.850 -16.594 1.00 0.00 93 ALA A N 16
ATOM 25186 C CA . ALA A 1 88 ? 5.378 5.300 -17.504 1.00 0.00 93 ALA A CA 16
ATOM 25187 C C . ALA A 1 88 ? 4.102 5.060 -16.702 1.00 0.00 93 ALA A C 16
ATOM 25188 O O . ALA A 1 88 ? 3.060 4.752 -17.243 1.00 0.00 93 ALA A O 16
ATOM 25195 N N . LEU A 1 89 ? 4.184 5.207 -15.407 1.00 0.00 94 LEU A N 16
ATOM 25196 C CA . LEU A 1 89 ? 2.989 5.000 -14.555 1.00 0.00 94 LEU A CA 16
ATOM 25197 C C . LEU A 1 89 ? 2.589 6.314 -13.887 1.00 0.00 94 LEU A C 16
ATOM 25198 O O . LEU A 1 89 ? 1.669 6.366 -13.095 1.00 0.00 94 LEU A O 16
ATOM 25214 N N . VAL A 1 90 ? 3.284 7.373 -14.190 1.00 0.00 95 VAL A N 16
ATOM 25215 C CA . VAL A 1 90 ? 2.957 8.681 -13.561 1.00 0.00 95 VAL A CA 16
ATOM 25216 C C . VAL A 1 90 ? 2.129 9.546 -14.512 1.00 0.00 95 VAL A C 16
ATOM 25217 O O . VAL A 1 90 ? 2.550 9.833 -15.615 1.00 0.00 95 VAL A O 16
ATOM 25230 N N . PRO A 1 91 ? 0.979 9.950 -14.042 1.00 0.00 96 PRO A N 16
ATOM 25231 C CA . PRO A 1 91 ? 0.090 10.814 -14.856 1.00 0.00 96 PRO A CA 16
ATOM 25232 C C . PRO A 1 91 ? 0.721 12.199 -15.012 1.00 0.00 96 PRO A C 16
ATOM 25233 O O . PRO A 1 91 ? 1.671 12.524 -14.327 1.00 0.00 96 PRO A O 16
ATOM 25244 N N . PRO A 1 92 ? 0.179 12.974 -15.911 1.00 0.00 97 PRO A N 16
ATOM 25245 C CA . PRO A 1 92 ? 0.712 14.335 -16.154 1.00 0.00 97 PRO A CA 16
ATOM 25246 C C . PRO A 1 92 ? 0.383 15.262 -14.985 1.00 0.00 97 PRO A C 16
ATOM 25247 O O . PRO A 1 92 ? 0.781 16.409 -14.962 1.00 0.00 97 PRO A O 16
ATOM 25258 N N . SER A 1 93 ? -0.322 14.775 -14.005 1.00 0.00 98 SER A N 16
ATOM 25259 C CA . SER A 1 93 ? -0.644 15.638 -12.839 1.00 0.00 98 SER A CA 16
ATOM 25260 C C . SER A 1 93 ? 0.270 15.272 -11.677 1.00 0.00 98 SER A C 16
ATOM 25261 O O . SER A 1 93 ? 0.484 16.049 -10.768 1.00 0.00 98 SER A O 16
ATOM 25269 N N . LYS A 1 94 ? 0.826 14.100 -11.714 1.00 0.00 99 LYS A N 16
ATOM 25270 C CA . LYS A 1 94 ? 1.747 13.684 -10.631 1.00 0.00 99 LYS A CA 16
ATOM 25271 C C . LYS A 1 94 ? 3.190 13.853 -11.105 1.00 0.00 99 LYS A C 16
ATOM 25272 O O . LYS A 1 94 ? 4.123 13.455 -10.437 1.00 0.00 99 LYS A O 16
ATOM 25291 N N . ARG A 1 95 ? 3.387 14.440 -12.263 1.00 0.00 100 ARG A N 16
ATOM 25292 C CA . ARG A 1 95 ? 4.784 14.619 -12.762 1.00 0.00 100 ARG A CA 16
ATOM 25293 C C . ARG A 1 95 ? 5.316 16.010 -12.394 1.00 0.00 100 ARG A C 16
ATOM 25294 O O . ARG A 1 95 ? 5.452 16.876 -13.234 1.00 0.00 100 ARG A O 16
ATOM 25315 N N . SER B 2 6 ? 7.526 4.055 3.179 1.00 0.00 107 SER B N 16
ATOM 25316 C CA . SER B 2 6 ? 6.972 5.440 3.230 1.00 0.00 107 SER B CA 16
ATOM 25317 C C . SER B 2 6 ? 5.477 5.404 3.561 1.00 0.00 107 SER B C 16
ATOM 25318 O O . SER B 2 6 ? 4.646 5.212 2.697 1.00 0.00 107 SER B O 16
ATOM 25326 N N . THR B 2 7 ? 5.130 5.590 4.808 1.00 0.00 108 THR B N 16
ATOM 25327 C CA . THR B 2 7 ? 3.688 5.568 5.195 1.00 0.00 108 THR B CA 16
ATOM 25328 C C . THR B 2 7 ? 2.966 4.429 4.470 1.00 0.00 108 THR B C 16
ATOM 25329 O O . THR B 2 7 ? 1.837 4.568 4.043 1.00 0.00 108 THR B O 16
ATOM 25340 N N . ASN B 2 8 ? 3.611 3.303 4.331 1.00 0.00 109 ASN B N 16
ATOM 25341 C CA . ASN B 2 8 ? 2.965 2.155 3.634 1.00 0.00 109 ASN B CA 16
ATOM 25342 C C . ASN B 2 8 ? 2.204 1.285 4.642 1.00 0.00 109 ASN B C 16
ATOM 25343 O O . ASN B 2 8 ? 2.719 0.957 5.692 1.00 0.00 109 ASN B O 16
ATOM 25354 N N . PRO B 2 9 ? 0.990 0.948 4.288 1.00 0.00 110 PRO B N 16
ATOM 25355 C CA . PRO B 2 9 ? 0.138 0.118 5.174 1.00 0.00 110 PRO B CA 16
ATOM 25356 C C . PRO B 2 9 ? 0.482 -1.378 5.063 1.00 0.00 110 PRO B C 16
ATOM 25357 O O . PRO B 2 9 ? -0.355 -2.227 5.294 1.00 0.00 110 PRO B O 16
ATOM 25368 N N . PHE B 2 10 ? 1.701 -1.715 4.725 1.00 0.00 111 PHE B N 16
ATOM 25369 C CA . PHE B 2 10 ? 2.068 -3.162 4.620 1.00 0.00 111 PHE B CA 16
ATOM 25370 C C . PHE B 2 10 ? 3.490 -3.389 5.139 1.00 0.00 111 PHE B C 16
ATOM 25371 O O . PHE B 2 10 ? 3.715 -4.176 6.037 1.00 0.00 111 PHE B O 16
ATOM 25388 N N . LEU B 2 11 ? 4.452 -2.709 4.578 1.00 0.00 112 LEU B N 16
ATOM 25389 C CA . LEU B 2 11 ? 5.859 -2.890 5.037 1.00 0.00 112 LEU B CA 16
ATOM 25390 C C . LEU B 2 11 ? 5.940 -2.769 6.561 1.00 0.00 112 LEU B C 16
ATOM 25391 O O . LEU B 2 11 ? 6.707 -3.510 7.155 1.00 0.00 112 LEU B O 16
ATOM 25409 N N . PRO A 1 1 ? 3.574 4.293 -23.502 1.00 0.00 6 PRO A N 17
ATOM 25410 C CA . PRO A 1 1 ? 2.166 4.453 -23.067 1.00 0.00 6 PRO A CA 17
ATOM 25411 C C . PRO A 1 1 ? 2.023 4.089 -21.586 1.00 0.00 6 PRO A C 17
ATOM 25412 O O . PRO A 1 1 ? 2.951 3.615 -20.962 1.00 0.00 6 PRO A O 17
ATOM 25423 N N . TRP A 1 2 ? 0.869 4.309 -21.021 1.00 0.00 7 TRP A N 17
ATOM 25424 C CA . TRP A 1 2 ? 0.667 3.976 -19.583 1.00 0.00 7 TRP A CA 17
ATOM 25425 C C . TRP A 1 2 ? 0.043 2.585 -19.448 1.00 0.00 7 TRP A C 17
ATOM 25426 O O . TRP A 1 2 ? -1.061 2.343 -19.896 1.00 0.00 7 TRP A O 17
ATOM 25447 N N . ALA A 1 3 ? 0.741 1.668 -18.836 1.00 0.00 8 ALA A N 17
ATOM 25448 C CA . ALA A 1 3 ? 0.188 0.293 -18.675 1.00 0.00 8 ALA A CA 17
ATOM 25449 C C . ALA A 1 3 ? -1.285 0.353 -18.289 1.00 0.00 8 ALA A C 17
ATOM 25450 O O . ALA A 1 3 ? -2.052 -0.544 -18.573 1.00 0.00 8 ALA A O 17
ATOM 25457 N N . VAL A 1 4 ? -1.681 1.398 -17.625 1.00 0.00 9 VAL A N 17
ATOM 25458 C CA . VAL A 1 4 ? -3.099 1.508 -17.201 1.00 0.00 9 VAL A CA 17
ATOM 25459 C C . VAL A 1 4 ? -3.899 2.339 -18.207 1.00 0.00 9 VAL A C 17
ATOM 25460 O O . VAL A 1 4 ? -3.700 3.528 -18.347 1.00 0.00 9 VAL A O 17
ATOM 25473 N N . LYS A 1 5 ? -4.805 1.714 -18.908 1.00 0.00 10 LYS A N 17
ATOM 25474 C CA . LYS A 1 5 ? -5.628 2.450 -19.910 1.00 0.00 10 LYS A CA 17
ATOM 25475 C C . LYS A 1 5 ? -6.877 3.029 -19.237 1.00 0.00 10 LYS A C 17
ATOM 25476 O O . LYS A 1 5 ? -7.057 2.885 -18.045 1.00 0.00 10 LYS A O 17
ATOM 25495 N N . PRO A 1 6 ? -7.709 3.658 -20.027 1.00 0.00 11 PRO A N 17
ATOM 25496 C CA . PRO A 1 6 ? -8.957 4.251 -19.488 1.00 0.00 11 PRO A CA 17
ATOM 25497 C C . PRO A 1 6 ? -9.928 3.139 -19.088 1.00 0.00 11 PRO A C 17
ATOM 25498 O O . PRO A 1 6 ? -10.621 3.232 -18.094 1.00 0.00 11 PRO A O 17
ATOM 25509 N N . GLU A 1 7 ? -9.973 2.078 -19.848 1.00 0.00 12 GLU A N 17
ATOM 25510 C CA . GLU A 1 7 ? -10.887 0.953 -19.502 1.00 0.00 12 GLU A CA 17
ATOM 25511 C C . GLU A 1 7 ? -10.361 0.228 -18.260 1.00 0.00 12 GLU A C 17
ATOM 25512 O O . GLU A 1 7 ? -11.117 -0.300 -17.463 1.00 0.00 12 GLU A O 17
ATOM 25524 N N . ASP A 1 8 ? -9.068 0.222 -18.074 1.00 0.00 13 ASP A N 17
ATOM 25525 C CA . ASP A 1 8 ? -8.490 -0.444 -16.878 1.00 0.00 13 ASP A CA 17
ATOM 25526 C C . ASP A 1 8 ? -8.682 0.476 -15.684 1.00 0.00 13 ASP A C 17
ATOM 25527 O O . ASP A 1 8 ? -9.065 0.057 -14.609 1.00 0.00 13 ASP A O 17
ATOM 25536 N N . LYS A 1 9 ? -8.449 1.741 -15.880 1.00 0.00 14 LYS A N 17
ATOM 25537 C CA . LYS A 1 9 ? -8.651 2.705 -14.775 1.00 0.00 14 LYS A CA 17
ATOM 25538 C C . LYS A 1 9 ? -10.139 2.732 -14.439 1.00 0.00 14 LYS A C 17
ATOM 25539 O O . LYS A 1 9 ? -10.533 2.897 -13.303 1.00 0.00 14 LYS A O 17
ATOM 25558 N N . ALA A 1 10 ? -10.964 2.561 -15.432 1.00 0.00 15 ALA A N 17
ATOM 25559 C CA . ALA A 1 10 ? -12.432 2.566 -15.188 1.00 0.00 15 ALA A CA 17
ATOM 25560 C C . ALA A 1 10 ? -12.749 1.598 -14.057 1.00 0.00 15 ALA A C 17
ATOM 25561 O O . ALA A 1 10 ? -13.466 1.922 -13.131 1.00 0.00 15 ALA A O 17
ATOM 25568 N N . LYS A 1 11 ? -12.194 0.418 -14.103 1.00 0.00 16 LYS A N 17
ATOM 25569 C CA . LYS A 1 11 ? -12.445 -0.545 -13.004 1.00 0.00 16 LYS A CA 17
ATOM 25570 C C . LYS A 1 11 ? -11.681 -0.065 -11.766 1.00 0.00 16 LYS A C 17
ATOM 25571 O O . LYS A 1 11 ? -12.064 -0.320 -10.641 1.00 0.00 16 LYS A O 17
ATOM 25590 N N . TYR A 1 12 ? -10.609 0.656 -11.980 1.00 0.00 17 TYR A N 17
ATOM 25591 C CA . TYR A 1 12 ? -9.820 1.189 -10.833 1.00 0.00 17 TYR A CA 17
ATOM 25592 C C . TYR A 1 12 ? -10.583 2.349 -10.196 1.00 0.00 17 TYR A C 17
ATOM 25593 O O . TYR A 1 12 ? -10.567 2.543 -8.997 1.00 0.00 17 TYR A O 17
ATOM 25611 N N . ASP A 1 13 ? -11.245 3.125 -11.009 1.00 0.00 18 ASP A N 17
ATOM 25612 C CA . ASP A 1 13 ? -12.013 4.292 -10.487 1.00 0.00 18 ASP A CA 17
ATOM 25613 C C . ASP A 1 13 ? -13.297 3.828 -9.802 1.00 0.00 18 ASP A C 17
ATOM 25614 O O . ASP A 1 13 ? -13.971 4.594 -9.143 1.00 0.00 18 ASP A O 17
ATOM 25623 N N . ALA A 1 14 ? -13.627 2.574 -9.924 1.00 0.00 19 ALA A N 17
ATOM 25624 C CA . ALA A 1 14 ? -14.851 2.067 -9.249 1.00 0.00 19 ALA A CA 17
ATOM 25625 C C . ALA A 1 14 ? -14.425 1.484 -7.915 1.00 0.00 19 ALA A C 17
ATOM 25626 O O . ALA A 1 14 ? -15.129 1.548 -6.927 1.00 0.00 19 ALA A O 17
ATOM 25633 N N . ILE A 1 15 ? -13.244 0.945 -7.889 1.00 0.00 20 ILE A N 17
ATOM 25634 C CA . ILE A 1 15 ? -12.700 0.380 -6.642 1.00 0.00 20 ILE A CA 17
ATOM 25635 C C . ILE A 1 15 ? -12.166 1.537 -5.802 1.00 0.00 20 ILE A C 17
ATOM 25636 O O . ILE A 1 15 ? -12.207 1.520 -4.587 1.00 0.00 20 ILE A O 17
ATOM 25652 N N . PHE A 1 16 ? -11.692 2.560 -6.462 1.00 0.00 21 PHE A N 17
ATOM 25653 C CA . PHE A 1 16 ? -11.178 3.752 -5.739 1.00 0.00 21 PHE A CA 17
ATOM 25654 C C . PHE A 1 16 ? -12.368 4.522 -5.162 1.00 0.00 21 PHE A C 17
ATOM 25655 O O . PHE A 1 16 ? -12.346 4.990 -4.041 1.00 0.00 21 PHE A O 17
ATOM 25672 N N . ASP A 1 17 ? -13.411 4.646 -5.934 1.00 0.00 22 ASP A N 17
ATOM 25673 C CA . ASP A 1 17 ? -14.621 5.373 -5.463 1.00 0.00 22 ASP A CA 17
ATOM 25674 C C . ASP A 1 17 ? -15.541 4.420 -4.696 1.00 0.00 22 ASP A C 17
ATOM 25675 O O . ASP A 1 17 ? -16.613 4.793 -4.261 1.00 0.00 22 ASP A O 17
ATOM 25684 N N . SER A 1 18 ? -15.124 3.196 -4.515 1.00 0.00 23 SER A N 17
ATOM 25685 C CA . SER A 1 18 ? -15.966 2.225 -3.761 1.00 0.00 23 SER A CA 17
ATOM 25686 C C . SER A 1 18 ? -15.582 2.270 -2.281 1.00 0.00 23 SER A C 17
ATOM 25687 O O . SER A 1 18 ? -16.222 1.678 -1.436 1.00 0.00 23 SER A O 17
ATOM 25695 N N . LEU A 1 19 ? -14.538 2.989 -1.970 1.00 0.00 24 LEU A N 17
ATOM 25696 C CA . LEU A 1 19 ? -14.090 3.111 -0.554 1.00 0.00 24 LEU A CA 17
ATOM 25697 C C . LEU A 1 19 ? -14.446 4.502 -0.033 1.00 0.00 24 LEU A C 17
ATOM 25698 O O . LEU A 1 19 ? -14.298 4.794 1.137 1.00 0.00 24 LEU A O 17
ATOM 25714 N N . SER A 1 20 ? -14.886 5.366 -0.917 1.00 0.00 25 SER A N 17
ATOM 25715 C CA . SER A 1 20 ? -15.241 6.772 -0.533 1.00 0.00 25 SER A CA 17
ATOM 25716 C C . SER A 1 20 ? -13.971 7.623 -0.505 1.00 0.00 25 SER A C 17
ATOM 25717 O O . SER A 1 20 ? -13.281 7.688 0.493 1.00 0.00 25 SER A O 17
ATOM 25725 N N . PRO A 1 21 ? -13.702 8.234 -1.626 1.00 0.00 26 PRO A N 17
ATOM 25726 C CA . PRO A 1 21 ? -12.495 9.082 -1.771 1.00 0.00 26 PRO A CA 17
ATOM 25727 C C . PRO A 1 21 ? -12.649 10.393 -1.007 1.00 0.00 26 PRO A C 17
ATOM 25728 O O . PRO A 1 21 ? -13.735 10.909 -0.833 1.00 0.00 26 PRO A O 17
ATOM 25739 N N . VAL A 1 22 ? -11.555 10.937 -0.564 1.00 0.00 27 VAL A N 17
ATOM 25740 C CA . VAL A 1 22 ? -11.598 12.223 0.177 1.00 0.00 27 VAL A CA 17
ATOM 25741 C C . VAL A 1 22 ? -10.717 13.238 -0.548 1.00 0.00 27 VAL A C 17
ATOM 25742 O O . VAL A 1 22 ? -9.505 13.164 -0.502 1.00 0.00 27 VAL A O 17
ATOM 25755 N N . ASN A 1 23 ? -11.315 14.164 -1.245 1.00 0.00 28 ASN A N 17
ATOM 25756 C CA . ASN A 1 23 ? -10.511 15.160 -2.005 1.00 0.00 28 ASN A CA 17
ATOM 25757 C C . ASN A 1 23 ? -9.787 14.446 -3.149 1.00 0.00 28 ASN A C 17
ATOM 25758 O O . ASN A 1 23 ? -8.782 14.903 -3.654 1.00 0.00 28 ASN A O 17
ATOM 25769 N N . GLY A 1 24 ? -10.297 13.314 -3.555 1.00 0.00 29 GLY A N 17
ATOM 25770 C CA . GLY A 1 24 ? -9.649 12.554 -4.659 1.00 0.00 29 GLY A CA 17
ATOM 25771 C C . GLY A 1 24 ? -8.519 11.703 -4.084 1.00 0.00 29 GLY A C 17
ATOM 25772 O O . GLY A 1 24 ? -7.472 11.557 -4.682 1.00 0.00 29 GLY A O 17
ATOM 25776 N N . PHE A 1 25 ? -8.717 11.150 -2.919 1.00 0.00 30 PHE A N 17
ATOM 25777 C CA . PHE A 1 25 ? -7.644 10.320 -2.303 1.00 0.00 30 PHE A CA 17
ATOM 25778 C C . PHE A 1 25 ? -8.225 9.204 -1.443 1.00 0.00 30 PHE A C 17
ATOM 25779 O O . PHE A 1 25 ? -9.243 9.360 -0.798 1.00 0.00 30 PHE A O 17
ATOM 25796 N N . LEU A 1 26 ? -7.550 8.094 -1.398 1.00 0.00 31 LEU A N 17
ATOM 25797 C CA . LEU A 1 26 ? -8.017 6.973 -0.540 1.00 0.00 31 LEU A CA 17
ATOM 25798 C C . LEU A 1 26 ? -6.991 6.759 0.552 1.00 0.00 31 LEU A C 17
ATOM 25799 O O . LEU A 1 26 ? -5.812 6.702 0.291 1.00 0.00 31 LEU A O 17
ATOM 25815 N N . SER A 1 27 ? -7.414 6.638 1.762 1.00 0.00 32 SER A N 17
ATOM 25816 C CA . SER A 1 27 ? -6.429 6.429 2.851 1.00 0.00 32 SER A CA 17
ATOM 25817 C C . SER A 1 27 ? -5.943 4.988 2.837 1.00 0.00 32 SER A C 17
ATOM 25818 O O . SER A 1 27 ? -6.690 4.079 2.546 1.00 0.00 32 SER A O 17
ATOM 25826 N N . GLY A 1 28 ? -4.695 4.774 3.151 1.00 0.00 33 GLY A N 17
ATOM 25827 C CA . GLY A 1 28 ? -4.160 3.383 3.164 1.00 0.00 33 GLY A CA 17
ATOM 25828 C C . GLY A 1 28 ? -5.201 2.457 3.797 1.00 0.00 33 GLY A C 17
ATOM 25829 O O . GLY A 1 28 ? -5.261 1.280 3.507 1.00 0.00 33 GLY A O 17
ATOM 25833 N N . ASP A 1 29 ? -6.026 2.991 4.657 1.00 0.00 34 ASP A N 17
ATOM 25834 C CA . ASP A 1 29 ? -7.074 2.157 5.311 1.00 0.00 34 ASP A CA 17
ATOM 25835 C C . ASP A 1 29 ? -8.102 1.680 4.278 1.00 0.00 34 ASP A C 17
ATOM 25836 O O . ASP A 1 29 ? -8.695 0.630 4.426 1.00 0.00 34 ASP A O 17
ATOM 25845 N N . LYS A 1 30 ? -8.304 2.425 3.221 1.00 0.00 35 LYS A N 17
ATOM 25846 C CA . LYS A 1 30 ? -9.272 1.988 2.183 1.00 0.00 35 LYS A CA 17
ATOM 25847 C C . LYS A 1 30 ? -8.519 1.168 1.145 1.00 0.00 35 LYS A C 17
ATOM 25848 O O . LYS A 1 30 ? -9.019 0.199 0.610 1.00 0.00 35 LYS A O 17
ATOM 25867 N N . VAL A 1 31 ? -7.302 1.545 0.875 1.00 0.00 36 VAL A N 17
ATOM 25868 C CA . VAL A 1 31 ? -6.494 0.781 -0.111 1.00 0.00 36 VAL A CA 17
ATOM 25869 C C . VAL A 1 31 ? -5.967 -0.497 0.538 1.00 0.00 36 VAL A C 17
ATOM 25870 O O . VAL A 1 31 ? -6.011 -1.563 -0.040 1.00 0.00 36 VAL A O 17
ATOM 25883 N N . LYS A 1 32 ? -5.458 -0.386 1.737 1.00 0.00 37 LYS A N 17
ATOM 25884 C CA . LYS A 1 32 ? -4.910 -1.583 2.435 1.00 0.00 37 LYS A CA 17
ATOM 25885 C C . LYS A 1 32 ? -5.766 -2.824 2.150 1.00 0.00 37 LYS A C 17
ATOM 25886 O O . LYS A 1 32 ? -5.255 -3.826 1.692 1.00 0.00 37 LYS A O 17
ATOM 25905 N N . PRO A 1 33 ? -7.043 -2.722 2.417 1.00 0.00 38 PRO A N 17
ATOM 25906 C CA . PRO A 1 33 ? -7.958 -3.866 2.172 1.00 0.00 38 PRO A CA 17
ATOM 25907 C C . PRO A 1 33 ? -8.071 -4.134 0.671 1.00 0.00 38 PRO A C 17
ATOM 25908 O O . PRO A 1 33 ? -8.188 -5.263 0.235 1.00 0.00 38 PRO A O 17
ATOM 25919 N N . VAL A 1 34 ? -8.026 -3.102 -0.119 1.00 0.00 39 VAL A N 17
ATOM 25920 C CA . VAL A 1 34 ? -8.119 -3.277 -1.594 1.00 0.00 39 VAL A CA 17
ATOM 25921 C C . VAL A 1 34 ? -6.937 -4.116 -2.102 1.00 0.00 39 VAL A C 17
ATOM 25922 O O . VAL A 1 34 ? -7.022 -4.770 -3.122 1.00 0.00 39 VAL A O 17
ATOM 25935 N N . LEU A 1 35 ? -5.832 -4.085 -1.409 1.00 0.00 40 LEU A N 17
ATOM 25936 C CA . LEU A 1 35 ? -4.645 -4.862 -1.870 1.00 0.00 40 LEU A CA 17
ATOM 25937 C C . LEU A 1 35 ? -4.600 -6.236 -1.201 1.00 0.00 40 LEU A C 17
ATOM 25938 O O . LEU A 1 35 ? -4.102 -7.191 -1.765 1.00 0.00 40 LEU A O 17
ATOM 25954 N N . LEU A 1 36 ? -5.125 -6.358 -0.014 1.00 0.00 41 LEU A N 17
ATOM 25955 C CA . LEU A 1 36 ? -5.114 -7.687 0.655 1.00 0.00 41 LEU A CA 17
ATOM 25956 C C . LEU A 1 36 ? -6.162 -8.575 0.006 1.00 0.00 41 LEU A C 17
ATOM 25957 O O . LEU A 1 36 ? -6.175 -9.778 0.180 1.00 0.00 41 LEU A O 17
ATOM 25973 N N . ASN A 1 37 ? -7.051 -7.986 -0.742 1.00 0.00 42 ASN A N 17
ATOM 25974 C CA . ASN A 1 37 ? -8.105 -8.792 -1.399 1.00 0.00 42 ASN A CA 17
ATOM 25975 C C . ASN A 1 37 ? -7.539 -9.474 -2.647 1.00 0.00 42 ASN A C 17
ATOM 25976 O O . ASN A 1 37 ? -8.140 -10.369 -3.207 1.00 0.00 42 ASN A O 17
ATOM 25987 N N . SER A 1 38 ? -6.382 -9.052 -3.085 1.00 0.00 43 SER A N 17
ATOM 25988 C CA . SER A 1 38 ? -5.767 -9.667 -4.297 1.00 0.00 43 SER A CA 17
ATOM 25989 C C . SER A 1 38 ? -5.027 -10.954 -3.923 1.00 0.00 43 SER A C 17
ATOM 25990 O O . SER A 1 38 ? -4.281 -11.504 -4.708 1.00 0.00 43 SER A O 17
ATOM 25998 N N . LYS A 1 39 ? -5.227 -11.439 -2.728 1.00 0.00 44 LYS A N 17
ATOM 25999 C CA . LYS A 1 39 ? -4.536 -12.690 -2.302 1.00 0.00 44 LYS A CA 17
ATOM 26000 C C . LYS A 1 39 ? -3.019 -12.490 -2.316 1.00 0.00 44 LYS A C 17
ATOM 26001 O O . LYS A 1 39 ? -2.256 -13.431 -2.213 1.00 0.00 44 LYS A O 17
ATOM 26020 N N . LEU A 1 40 ? -2.578 -11.270 -2.437 1.00 0.00 45 LEU A N 17
ATOM 26021 C CA . LEU A 1 40 ? -1.112 -11.001 -2.451 1.00 0.00 45 LEU A CA 17
ATOM 26022 C C . LEU A 1 40 ? -0.596 -10.833 -1.028 1.00 0.00 45 LEU A C 17
ATOM 26023 O O . LEU A 1 40 ? -1.337 -10.471 -0.135 1.00 0.00 45 LEU A O 17
ATOM 26039 N N . PRO A 1 41 ? 0.670 -11.086 -0.866 1.00 0.00 46 PRO A N 17
ATOM 26040 C CA . PRO A 1 41 ? 1.299 -10.944 0.458 1.00 0.00 46 PRO A CA 17
ATOM 26041 C C . PRO A 1 41 ? 1.547 -9.462 0.751 1.00 0.00 46 PRO A C 17
ATOM 26042 O O . PRO A 1 41 ? 1.427 -8.621 -0.116 1.00 0.00 46 PRO A O 17
ATOM 26053 N N . VAL A 1 42 ? 1.893 -9.137 1.964 1.00 0.00 47 VAL A N 17
ATOM 26054 C CA . VAL A 1 42 ? 2.150 -7.717 2.321 1.00 0.00 47 VAL A CA 17
ATOM 26055 C C . VAL A 1 42 ? 3.440 -7.244 1.644 1.00 0.00 47 VAL A C 17
ATOM 26056 O O . VAL A 1 42 ? 3.807 -6.089 1.723 1.00 0.00 47 VAL A O 17
ATOM 26069 N N . ASP A 1 43 ? 4.126 -8.130 0.972 1.00 0.00 48 ASP A N 17
ATOM 26070 C CA . ASP A 1 43 ? 5.377 -7.729 0.289 1.00 0.00 48 ASP A CA 17
ATOM 26071 C C . ASP A 1 43 ? 5.029 -7.047 -1.030 1.00 0.00 48 ASP A C 17
ATOM 26072 O O . ASP A 1 43 ? 5.723 -6.162 -1.489 1.00 0.00 48 ASP A O 17
ATOM 26081 N N . ILE A 1 44 ? 3.938 -7.439 -1.632 1.00 0.00 49 ILE A N 17
ATOM 26082 C CA . ILE A 1 44 ? 3.529 -6.794 -2.906 1.00 0.00 49 ILE A CA 17
ATOM 26083 C C . ILE A 1 44 ? 2.734 -5.541 -2.589 1.00 0.00 49 ILE A C 17
ATOM 26084 O O . ILE A 1 44 ? 2.833 -4.532 -3.258 1.00 0.00 49 ILE A O 17
ATOM 26100 N N . LEU A 1 45 ? 1.947 -5.607 -1.561 1.00 0.00 50 LEU A N 17
ATOM 26101 C CA . LEU A 1 45 ? 1.135 -4.435 -1.164 1.00 0.00 50 LEU A CA 17
ATOM 26102 C C . LEU A 1 45 ? 2.029 -3.436 -0.445 1.00 0.00 50 LEU A C 17
ATOM 26103 O O . LEU A 1 45 ? 1.787 -2.246 -0.453 1.00 0.00 50 LEU A O 17
ATOM 26119 N N . GLY A 1 46 ? 3.085 -3.916 0.155 1.00 0.00 51 GLY A N 17
ATOM 26120 C CA . GLY A 1 46 ? 4.018 -2.989 0.850 1.00 0.00 51 GLY A CA 17
ATOM 26121 C C . GLY A 1 46 ? 4.732 -2.190 -0.224 1.00 0.00 51 GLY A C 17
ATOM 26122 O O . GLY A 1 46 ? 5.163 -1.073 -0.019 1.00 0.00 51 GLY A O 17
ATOM 26126 N N . ARG A 1 47 ? 4.845 -2.771 -1.381 1.00 0.00 52 ARG A N 17
ATOM 26127 C CA . ARG A 1 47 ? 5.512 -2.081 -2.509 1.00 0.00 52 ARG A CA 17
ATOM 26128 C C . ARG A 1 47 ? 4.478 -1.523 -3.483 1.00 0.00 52 ARG A C 17
ATOM 26129 O O . ARG A 1 47 ? 4.656 -0.463 -4.046 1.00 0.00 52 ARG A O 17
ATOM 26150 N N . VAL A 1 48 ? 3.399 -2.228 -3.699 1.00 0.00 53 VAL A N 17
ATOM 26151 C CA . VAL A 1 48 ? 2.379 -1.726 -4.660 1.00 0.00 53 VAL A CA 17
ATOM 26152 C C . VAL A 1 48 ? 1.851 -0.368 -4.204 1.00 0.00 53 VAL A C 17
ATOM 26153 O O . VAL A 1 48 ? 1.676 0.535 -4.998 1.00 0.00 53 VAL A O 17
ATOM 26166 N N . TRP A 1 49 ? 1.612 -0.199 -2.934 1.00 0.00 54 TRP A N 17
ATOM 26167 C CA . TRP A 1 49 ? 1.114 1.120 -2.460 1.00 0.00 54 TRP A CA 17
ATOM 26168 C C . TRP A 1 49 ? 2.203 2.179 -2.643 1.00 0.00 54 TRP A C 17
ATOM 26169 O O . TRP A 1 49 ? 1.967 3.235 -3.182 1.00 0.00 54 TRP A O 17
ATOM 26190 N N . GLU A 1 50 ? 3.385 1.913 -2.155 1.00 0.00 55 GLU A N 17
ATOM 26191 C CA . GLU A 1 50 ? 4.472 2.925 -2.260 1.00 0.00 55 GLU A CA 17
ATOM 26192 C C . GLU A 1 50 ? 4.627 3.393 -3.701 1.00 0.00 55 GLU A C 17
ATOM 26193 O O . GLU A 1 50 ? 4.469 4.559 -4.002 1.00 0.00 55 GLU A O 17
ATOM 26205 N N . LEU A 1 51 ? 4.921 2.502 -4.597 1.00 0.00 56 LEU A N 17
ATOM 26206 C CA . LEU A 1 51 ? 5.066 2.922 -6.017 1.00 0.00 56 LEU A CA 17
ATOM 26207 C C . LEU A 1 51 ? 3.741 3.533 -6.488 1.00 0.00 56 LEU A C 17
ATOM 26208 O O . LEU A 1 51 ? 3.709 4.421 -7.316 1.00 0.00 56 LEU A O 17
ATOM 26224 N N . SER A 1 52 ? 2.647 3.079 -5.936 1.00 0.00 57 SER A N 17
ATOM 26225 C CA . SER A 1 52 ? 1.325 3.642 -6.318 1.00 0.00 57 SER A CA 17
ATOM 26226 C C . SER A 1 52 ? 1.167 5.013 -5.666 1.00 0.00 57 SER A C 17
ATOM 26227 O O . SER A 1 52 ? 0.507 5.893 -6.181 1.00 0.00 57 SER A O 17
ATOM 26235 N N . ASP A 1 53 ? 1.782 5.196 -4.528 1.00 0.00 58 ASP A N 17
ATOM 26236 C CA . ASP A 1 53 ? 1.691 6.502 -3.825 1.00 0.00 58 ASP A CA 17
ATOM 26237 C C . ASP A 1 53 ? 2.479 7.556 -4.601 1.00 0.00 58 ASP A C 17
ATOM 26238 O O . ASP A 1 53 ? 3.446 8.105 -4.110 1.00 0.00 58 ASP A O 17
ATOM 26247 N N . ILE A 1 54 ? 2.082 7.835 -5.812 1.00 0.00 59 ILE A N 17
ATOM 26248 C CA . ILE A 1 54 ? 2.824 8.845 -6.618 1.00 0.00 59 ILE A CA 17
ATOM 26249 C C . ILE A 1 54 ? 3.168 10.060 -5.748 1.00 0.00 59 ILE A C 17
ATOM 26250 O O . ILE A 1 54 ? 4.189 10.693 -5.926 1.00 0.00 59 ILE A O 17
ATOM 26266 N N . ASP A 1 55 ? 2.319 10.392 -4.811 1.00 0.00 60 ASP A N 17
ATOM 26267 C CA . ASP A 1 55 ? 2.598 11.569 -3.934 1.00 0.00 60 ASP A CA 17
ATOM 26268 C C . ASP A 1 55 ? 3.165 11.106 -2.590 1.00 0.00 60 ASP A C 17
ATOM 26269 O O . ASP A 1 55 ? 3.791 11.862 -1.875 1.00 0.00 60 ASP A O 17
ATOM 26278 N N . HIS A 1 56 ? 2.941 9.871 -2.237 1.00 0.00 61 HIS A N 17
ATOM 26279 C CA . HIS A 1 56 ? 3.463 9.363 -0.933 1.00 0.00 61 HIS A CA 17
ATOM 26280 C C . HIS A 1 56 ? 2.893 10.189 0.224 1.00 0.00 61 HIS A C 17
ATOM 26281 O O . HIS A 1 56 ? 3.577 10.480 1.185 1.00 0.00 61 HIS A O 17
ATOM 26295 N N . ASP A 1 57 ? 1.648 10.572 0.138 1.00 0.00 62 ASP A N 17
ATOM 26296 C CA . ASP A 1 57 ? 1.042 11.382 1.234 1.00 0.00 62 ASP A CA 17
ATOM 26297 C C . ASP A 1 57 ? 0.247 10.484 2.188 1.00 0.00 62 ASP A C 17
ATOM 26298 O O . ASP A 1 57 ? -0.305 10.942 3.169 1.00 0.00 62 ASP A O 17
ATOM 26307 N N . GLY A 1 58 ? 0.188 9.209 1.912 1.00 0.00 63 GLY A N 17
ATOM 26308 C CA . GLY A 1 58 ? -0.570 8.288 2.809 1.00 0.00 63 GLY A CA 17
ATOM 26309 C C . GLY A 1 58 ? -1.953 8.017 2.214 1.00 0.00 63 GLY A C 17
ATOM 26310 O O . GLY A 1 58 ? -2.868 7.617 2.905 1.00 0.00 63 GLY A O 17
ATOM 26314 N N . MET A 1 59 ? -2.111 8.229 0.935 1.00 0.00 64 MET A N 17
ATOM 26315 C CA . MET A 1 59 ? -3.435 7.978 0.295 1.00 0.00 64 MET A CA 17
ATOM 26316 C C . MET A 1 59 ? -3.261 7.643 -1.189 1.00 0.00 64 MET A C 17
ATOM 26317 O O . MET A 1 59 ? -2.248 7.945 -1.790 1.00 0.00 64 MET A O 17
ATOM 26331 N N . LEU A 1 60 ? -4.253 7.044 -1.789 1.00 0.00 65 LEU A N 17
ATOM 26332 C CA . LEU A 1 60 ? -4.163 6.712 -3.241 1.00 0.00 65 LEU A CA 17
ATOM 26333 C C . LEU A 1 60 ? -5.277 7.440 -4.003 1.00 0.00 65 LEU A C 17
ATOM 26334 O O . LEU A 1 60 ? -6.433 7.075 -3.914 1.00 0.00 65 LEU A O 17
ATOM 26350 N N . ASP A 1 61 ? -4.951 8.457 -4.755 1.00 0.00 66 ASP A N 17
ATOM 26351 C CA . ASP A 1 61 ? -6.016 9.174 -5.509 1.00 0.00 66 ASP A CA 17
ATOM 26352 C C . ASP A 1 61 ? -6.451 8.335 -6.710 1.00 0.00 66 ASP A C 17
ATOM 26353 O O . ASP A 1 61 ? -5.753 7.440 -7.138 1.00 0.00 66 ASP A O 17
ATOM 26362 N N . ARG A 1 62 ? -7.608 8.614 -7.241 1.00 0.00 67 ARG A N 17
ATOM 26363 C CA . ARG A 1 62 ? -8.115 7.832 -8.408 1.00 0.00 67 ARG A CA 17
ATOM 26364 C C . ARG A 1 62 ? -6.984 7.451 -9.371 1.00 0.00 67 ARG A C 17
ATOM 26365 O O . ARG A 1 62 ? -6.889 6.323 -9.811 1.00 0.00 67 ARG A O 17
ATOM 26386 N N . ASP A 1 63 ? -6.132 8.377 -9.705 1.00 0.00 68 ASP A N 17
ATOM 26387 C CA . ASP A 1 63 ? -5.017 8.059 -10.649 1.00 0.00 68 ASP A CA 17
ATOM 26388 C C . ASP A 1 63 ? -3.965 7.195 -9.954 1.00 0.00 68 ASP A C 17
ATOM 26389 O O . ASP A 1 63 ? -3.418 6.277 -10.533 1.00 0.00 68 ASP A O 17
ATOM 26398 N N . GLU A 1 64 ? -3.690 7.472 -8.713 1.00 0.00 69 GLU A N 17
ATOM 26399 C CA . GLU A 1 64 ? -2.686 6.657 -7.975 1.00 0.00 69 GLU A CA 17
ATOM 26400 C C . GLU A 1 64 ? -3.277 5.283 -7.700 1.00 0.00 69 GLU A C 17
ATOM 26401 O O . GLU A 1 64 ? -2.659 4.263 -7.927 1.00 0.00 69 GLU A O 17
ATOM 26413 N N . PHE A 1 65 ? -4.489 5.260 -7.230 1.00 0.00 70 PHE A N 17
ATOM 26414 C CA . PHE A 1 65 ? -5.156 3.967 -6.955 1.00 0.00 70 PHE A CA 17
ATOM 26415 C C . PHE A 1 65 ? -5.221 3.156 -8.247 1.00 0.00 70 PHE A C 17
ATOM 26416 O O . PHE A 1 65 ? -5.402 1.954 -8.236 1.00 0.00 70 PHE A O 17
ATOM 26433 N N . ALA A 1 66 ? -5.066 3.809 -9.366 1.00 0.00 71 ALA A N 17
ATOM 26434 C CA . ALA A 1 66 ? -5.113 3.078 -10.663 1.00 0.00 71 ALA A CA 17
ATOM 26435 C C . ALA A 1 66 ? -3.806 2.316 -10.875 1.00 0.00 71 ALA A C 17
ATOM 26436 O O . ALA A 1 66 ? -3.797 1.131 -11.161 1.00 0.00 71 ALA A O 17
ATOM 26443 N N . VAL A 1 67 ? -2.702 2.990 -10.726 1.00 0.00 72 VAL A N 17
ATOM 26444 C CA . VAL A 1 67 ? -1.388 2.315 -10.910 1.00 0.00 72 VAL A CA 17
ATOM 26445 C C . VAL A 1 67 ? -1.255 1.162 -9.908 1.00 0.00 72 VAL A C 17
ATOM 26446 O O . VAL A 1 67 ? -0.513 0.224 -10.122 1.00 0.00 72 VAL A O 17
ATOM 26459 N N . ALA A 1 68 ? -1.965 1.230 -8.812 1.00 0.00 73 ALA A N 17
ATOM 26460 C CA . ALA A 1 68 ? -1.875 0.143 -7.792 1.00 0.00 73 ALA A CA 17
ATOM 26461 C C . ALA A 1 68 ? -2.917 -0.948 -8.063 1.00 0.00 73 ALA A C 17
ATOM 26462 O O . ALA A 1 68 ? -2.942 -1.967 -7.401 1.00 0.00 73 ALA A O 17
ATOM 26469 N N . MET A 1 69 ? -3.771 -0.753 -9.030 1.00 0.00 74 MET A N 17
ATOM 26470 C CA . MET A 1 69 ? -4.797 -1.796 -9.330 1.00 0.00 74 MET A CA 17
ATOM 26471 C C . MET A 1 69 ? -4.196 -2.849 -10.248 1.00 0.00 74 MET A C 17
ATOM 26472 O O . MET A 1 69 ? -4.323 -4.035 -10.014 1.00 0.00 74 MET A O 17
ATOM 26486 N N . PHE A 1 70 ? -3.516 -2.434 -11.273 1.00 0.00 75 PHE A N 17
ATOM 26487 C CA . PHE A 1 70 ? -2.884 -3.433 -12.170 1.00 0.00 75 PHE A CA 17
ATOM 26488 C C . PHE A 1 70 ? -1.647 -3.968 -11.456 1.00 0.00 75 PHE A C 17
ATOM 26489 O O . PHE A 1 70 ? -1.263 -5.110 -11.608 1.00 0.00 75 PHE A O 17
ATOM 26506 N N . LEU A 1 71 ? -1.056 -3.148 -10.627 1.00 0.00 76 LEU A N 17
ATOM 26507 C CA . LEU A 1 71 ? 0.118 -3.600 -9.840 1.00 0.00 76 LEU A CA 17
ATOM 26508 C C . LEU A 1 71 ? -0.327 -4.770 -8.973 1.00 0.00 76 LEU A C 17
ATOM 26509 O O . LEU A 1 71 ? 0.444 -5.641 -8.622 1.00 0.00 76 LEU A O 17
ATOM 26525 N N . VAL A 1 72 ? -1.587 -4.785 -8.636 1.00 0.00 77 VAL A N 17
ATOM 26526 C CA . VAL A 1 72 ? -2.137 -5.881 -7.801 1.00 0.00 77 VAL A CA 17
ATOM 26527 C C . VAL A 1 72 ? -2.700 -6.995 -8.679 1.00 0.00 77 VAL A C 17
ATOM 26528 O O . VAL A 1 72 ? -2.516 -8.161 -8.403 1.00 0.00 77 VAL A O 17
ATOM 26541 N N . TYR A 1 73 ? -3.391 -6.647 -9.729 1.00 0.00 78 TYR A N 17
ATOM 26542 C CA . TYR A 1 73 ? -3.973 -7.690 -10.617 1.00 0.00 78 TYR A CA 17
ATOM 26543 C C . TYR A 1 73 ? -2.887 -8.322 -11.487 1.00 0.00 78 TYR A C 17
ATOM 26544 O O . TYR A 1 73 ? -2.978 -9.472 -11.869 1.00 0.00 78 TYR A O 17
ATOM 26562 N N . CYS A 1 74 ? -1.861 -7.586 -11.801 1.00 0.00 79 CYS A N 17
ATOM 26563 C CA . CYS A 1 74 ? -0.775 -8.154 -12.643 1.00 0.00 79 CYS A CA 17
ATOM 26564 C C . CYS A 1 74 ? 0.161 -8.991 -11.775 1.00 0.00 79 CYS A C 17
ATOM 26565 O O . CYS A 1 74 ? 0.979 -9.741 -12.273 1.00 0.00 79 CYS A O 17
ATOM 26573 N N . ALA A 1 75 ? 0.033 -8.892 -10.477 1.00 0.00 80 ALA A N 17
ATOM 26574 C CA . ALA A 1 75 ? 0.902 -9.707 -9.587 1.00 0.00 80 ALA A CA 17
ATOM 26575 C C . ALA A 1 75 ? 0.266 -11.081 -9.414 1.00 0.00 80 ALA A C 17
ATOM 26576 O O . ALA A 1 75 ? 0.901 -12.037 -9.012 1.00 0.00 80 ALA A O 17
ATOM 26583 N N . LEU A 1 76 ? -0.992 -11.175 -9.732 1.00 0.00 81 LEU A N 17
ATOM 26584 C CA . LEU A 1 76 ? -1.710 -12.473 -9.611 1.00 0.00 81 LEU A CA 17
ATOM 26585 C C . LEU A 1 76 ? -1.610 -13.226 -10.934 1.00 0.00 81 LEU A C 17
ATOM 26586 O O . LEU A 1 76 ? -1.446 -14.429 -10.977 1.00 0.00 81 LEU A O 17
ATOM 26602 N N . GLU A 1 77 ? -1.715 -12.507 -12.016 1.00 0.00 82 GLU A N 17
ATOM 26603 C CA . GLU A 1 77 ? -1.635 -13.144 -13.357 1.00 0.00 82 GLU A CA 17
ATOM 26604 C C . GLU A 1 77 ? -0.214 -13.624 -13.624 1.00 0.00 82 GLU A C 17
ATOM 26605 O O . GLU A 1 77 ? 0.013 -14.776 -13.935 1.00 0.00 82 GLU A O 17
ATOM 26617 N N . LYS A 1 78 ? 0.742 -12.748 -13.498 1.00 0.00 83 LYS A N 17
ATOM 26618 C CA . LYS A 1 78 ? 2.158 -13.155 -13.746 1.00 0.00 83 LYS A CA 17
ATOM 26619 C C . LYS A 1 78 ? 3.123 -11.975 -13.571 1.00 0.00 83 LYS A C 17
ATOM 26620 O O . LYS A 1 78 ? 4.288 -12.163 -13.300 1.00 0.00 83 LYS A O 17
ATOM 26639 N N . GLU A 1 79 ? 2.657 -10.767 -13.746 1.00 0.00 84 GLU A N 17
ATOM 26640 C CA . GLU A 1 79 ? 3.570 -9.590 -13.608 1.00 0.00 84 GLU A CA 17
ATOM 26641 C C . GLU A 1 79 ? 3.828 -9.272 -12.135 1.00 0.00 84 GLU A C 17
ATOM 26642 O O . GLU A 1 79 ? 2.947 -8.816 -11.438 1.00 0.00 84 GLU A O 17
ATOM 26654 N N . PRO A 1 80 ? 5.040 -9.514 -11.710 1.00 0.00 85 PRO A N 17
ATOM 26655 C CA . PRO A 1 80 ? 5.416 -9.247 -10.302 1.00 0.00 85 PRO A CA 17
ATOM 26656 C C . PRO A 1 80 ? 5.600 -7.744 -10.092 1.00 0.00 85 PRO A C 17
ATOM 26657 O O . PRO A 1 80 ? 5.233 -6.943 -10.930 1.00 0.00 85 PRO A O 17
ATOM 26668 N N . VAL A 1 81 ? 6.172 -7.353 -8.989 1.00 0.00 86 VAL A N 17
ATOM 26669 C CA . VAL A 1 81 ? 6.383 -5.903 -8.746 1.00 0.00 86 VAL A CA 17
ATOM 26670 C C . VAL A 1 81 ? 7.875 -5.583 -8.843 1.00 0.00 86 VAL A C 17
ATOM 26671 O O . VAL A 1 81 ? 8.708 -6.386 -8.474 1.00 0.00 86 VAL A O 17
ATOM 26684 N N . PRO A 1 82 ? 8.161 -4.423 -9.359 1.00 0.00 87 PRO A N 17
ATOM 26685 C CA . PRO A 1 82 ? 9.559 -3.994 -9.538 1.00 0.00 87 PRO A CA 17
ATOM 26686 C C . PRO A 1 82 ? 10.095 -3.366 -8.255 1.00 0.00 87 PRO A C 17
ATOM 26687 O O . PRO A 1 82 ? 9.624 -3.650 -7.172 1.00 0.00 87 PRO A O 17
ATOM 26698 N N . MET A 1 83 ? 11.083 -2.525 -8.363 1.00 0.00 88 MET A N 17
ATOM 26699 C CA . MET A 1 83 ? 11.652 -1.889 -7.138 1.00 0.00 88 MET A CA 17
ATOM 26700 C C . MET A 1 83 ? 11.623 -0.358 -7.239 1.00 0.00 88 MET A C 17
ATOM 26701 O O . MET A 1 83 ? 12.079 0.333 -6.348 1.00 0.00 88 MET A O 17
ATOM 26715 N N . SER A 1 84 ? 11.079 0.187 -8.294 1.00 0.00 89 SER A N 17
ATOM 26716 C CA . SER A 1 84 ? 11.023 1.673 -8.400 1.00 0.00 89 SER A CA 17
ATOM 26717 C C . SER A 1 84 ? 10.025 2.101 -9.462 1.00 0.00 89 SER A C 17
ATOM 26718 O O . SER A 1 84 ? 10.115 3.170 -10.032 1.00 0.00 89 SER A O 17
ATOM 26726 N N . LEU A 1 85 ? 9.069 1.275 -9.702 1.00 0.00 90 LEU A N 17
ATOM 26727 C CA . LEU A 1 85 ? 8.018 1.597 -10.704 1.00 0.00 90 LEU A CA 17
ATOM 26728 C C . LEU A 1 85 ? 8.625 1.997 -12.055 1.00 0.00 90 LEU A C 17
ATOM 26729 O O . LEU A 1 85 ? 9.252 3.030 -12.172 1.00 0.00 90 LEU A O 17
ATOM 26745 N N . PRO A 1 86 ? 8.391 1.175 -13.044 1.00 0.00 91 PRO A N 17
ATOM 26746 C CA . PRO A 1 86 ? 8.898 1.465 -14.406 1.00 0.00 91 PRO A CA 17
ATOM 26747 C C . PRO A 1 86 ? 8.100 2.624 -15.008 1.00 0.00 91 PRO A C 17
ATOM 26748 O O . PRO A 1 86 ? 7.158 3.101 -14.407 1.00 0.00 91 PRO A O 17
ATOM 26759 N N . PRO A 1 87 ? 8.510 3.049 -16.168 1.00 0.00 92 PRO A N 17
ATOM 26760 C CA . PRO A 1 87 ? 7.830 4.177 -16.844 1.00 0.00 92 PRO A CA 17
ATOM 26761 C C . PRO A 1 87 ? 6.563 3.727 -17.573 1.00 0.00 92 PRO A C 17
ATOM 26762 O O . PRO A 1 87 ? 5.801 4.538 -18.062 1.00 0.00 92 PRO A O 17
ATOM 26773 N N . ALA A 1 88 ? 6.317 2.454 -17.644 1.00 0.00 93 ALA A N 17
ATOM 26774 C CA . ALA A 1 88 ? 5.085 1.981 -18.332 1.00 0.00 93 ALA A CA 17
ATOM 26775 C C . ALA A 1 88 ? 3.917 2.015 -17.347 1.00 0.00 93 ALA A C 17
ATOM 26776 O O . ALA A 1 88 ? 2.865 1.460 -17.590 1.00 0.00 93 ALA A O 17
ATOM 26783 N N . LEU A 1 89 ? 4.107 2.658 -16.225 1.00 0.00 94 LEU A N 17
ATOM 26784 C CA . LEU A 1 89 ? 3.021 2.722 -15.210 1.00 0.00 94 LEU A CA 17
ATOM 26785 C C . LEU A 1 89 ? 2.837 4.149 -14.683 1.00 0.00 94 LEU A C 17
ATOM 26786 O O . LEU A 1 89 ? 1.784 4.509 -14.199 1.00 0.00 94 LEU A O 17
ATOM 26802 N N . VAL A 1 90 ? 3.856 4.958 -14.749 1.00 0.00 95 VAL A N 17
ATOM 26803 C CA . VAL A 1 90 ? 3.728 6.349 -14.228 1.00 0.00 95 VAL A CA 17
ATOM 26804 C C . VAL A 1 90 ? 3.335 7.305 -15.352 1.00 0.00 95 VAL A C 17
ATOM 26805 O O . VAL A 1 90 ? 3.690 7.103 -16.496 1.00 0.00 95 VAL A O 17
ATOM 26818 N N . PRO A 1 91 ? 2.607 8.320 -14.978 1.00 0.00 96 PRO A N 17
ATOM 26819 C CA . PRO A 1 91 ? 2.146 9.334 -15.960 1.00 0.00 96 PRO A CA 17
ATOM 26820 C C . PRO A 1 91 ? 3.329 10.171 -16.457 1.00 0.00 96 PRO A C 17
ATOM 26821 O O . PRO A 1 91 ? 4.424 10.060 -15.944 1.00 0.00 96 PRO A O 17
ATOM 26832 N N . PRO A 1 92 ? 3.064 10.976 -17.451 1.00 0.00 97 PRO A N 17
ATOM 26833 C CA . PRO A 1 92 ? 4.119 11.839 -18.040 1.00 0.00 97 PRO A CA 17
ATOM 26834 C C . PRO A 1 92 ? 4.477 12.989 -17.095 1.00 0.00 97 PRO A C 17
ATOM 26835 O O . PRO A 1 92 ? 5.479 13.653 -17.271 1.00 0.00 97 PRO A O 17
ATOM 26846 N N . SER A 1 93 ? 3.672 13.238 -16.098 1.00 0.00 98 SER A N 17
ATOM 26847 C CA . SER A 1 93 ? 3.989 14.353 -15.160 1.00 0.00 98 SER A CA 17
ATOM 26848 C C . SER A 1 93 ? 5.128 13.948 -14.235 1.00 0.00 98 SER A C 17
ATOM 26849 O O . SER A 1 93 ? 6.141 14.613 -14.149 1.00 0.00 98 SER A O 17
ATOM 26857 N N . LYS A 1 94 ? 4.983 12.850 -13.563 1.00 0.00 99 LYS A N 17
ATOM 26858 C CA . LYS A 1 94 ? 6.071 12.385 -12.666 1.00 0.00 99 LYS A CA 17
ATOM 26859 C C . LYS A 1 94 ? 7.023 11.499 -13.466 1.00 0.00 99 LYS A C 17
ATOM 26860 O O . LYS A 1 94 ? 7.789 10.730 -12.919 1.00 0.00 99 LYS A O 17
ATOM 26879 N N . ARG A 1 95 ? 6.964 11.597 -14.767 1.00 0.00 100 ARG A N 17
ATOM 26880 C CA . ARG A 1 95 ? 7.847 10.756 -15.623 1.00 0.00 100 ARG A CA 17
ATOM 26881 C C . ARG A 1 95 ? 8.998 11.599 -16.192 1.00 0.00 100 ARG A C 17
ATOM 26882 O O . ARG A 1 95 ? 8.806 12.710 -16.644 1.00 0.00 100 ARG A O 17
ATOM 26903 N N . SER B 2 6 ? 8.214 5.370 4.494 1.00 0.00 107 SER B N 17
ATOM 26904 C CA . SER B 2 6 ? 6.965 5.681 3.738 1.00 0.00 107 SER B CA 17
ATOM 26905 C C . SER B 2 6 ? 5.736 5.434 4.620 1.00 0.00 107 SER B C 17
ATOM 26906 O O . SER B 2 6 ? 5.821 4.811 5.660 1.00 0.00 107 SER B O 17
ATOM 26914 N N . THR B 2 7 ? 4.592 5.921 4.216 1.00 0.00 108 THR B N 17
ATOM 26915 C CA . THR B 2 7 ? 3.363 5.713 5.035 1.00 0.00 108 THR B CA 17
ATOM 26916 C C . THR B 2 7 ? 2.602 4.479 4.543 1.00 0.00 108 THR B C 17
ATOM 26917 O O . THR B 2 7 ? 1.398 4.383 4.683 1.00 0.00 108 THR B O 17
ATOM 26928 N N . ASN B 2 8 ? 3.295 3.537 3.966 1.00 0.00 109 ASN B N 17
ATOM 26929 C CA . ASN B 2 8 ? 2.614 2.311 3.461 1.00 0.00 109 ASN B CA 17
ATOM 26930 C C . ASN B 2 8 ? 1.919 1.574 4.611 1.00 0.00 109 ASN B C 17
ATOM 26931 O O . ASN B 2 8 ? 2.464 1.448 5.690 1.00 0.00 109 ASN B O 17
ATOM 26942 N N . PRO B 2 9 ? 0.727 1.117 4.335 1.00 0.00 110 PRO B N 17
ATOM 26943 C CA . PRO B 2 9 ? -0.070 0.390 5.353 1.00 0.00 110 PRO B CA 17
ATOM 26944 C C . PRO B 2 9 ? 0.443 -1.045 5.539 1.00 0.00 110 PRO B C 17
ATOM 26945 O O . PRO B 2 9 ? 0.323 -1.617 6.605 1.00 0.00 110 PRO B O 17
ATOM 26956 N N . PHE B 2 10 ? 1.005 -1.635 4.518 1.00 0.00 111 PHE B N 17
ATOM 26957 C CA . PHE B 2 10 ? 1.510 -3.036 4.658 1.00 0.00 111 PHE B CA 17
ATOM 26958 C C . PHE B 2 10 ? 2.886 -3.051 5.333 1.00 0.00 111 PHE B C 17
ATOM 26959 O O . PHE B 2 10 ? 3.200 -3.940 6.098 1.00 0.00 111 PHE B O 17
ATOM 26976 N N . LEU B 2 11 ? 3.711 -2.076 5.058 1.00 0.00 112 LEU B N 17
ATOM 26977 C CA . LEU B 2 11 ? 5.063 -2.047 5.693 1.00 0.00 112 LEU B CA 17
ATOM 26978 C C . LEU B 2 11 ? 4.930 -2.074 7.219 1.00 0.00 112 LEU B C 17
ATOM 26979 O O . LEU B 2 11 ? 5.583 -2.899 7.837 1.00 0.00 112 LEU B O 17
ATOM 26997 N N . PRO A 1 1 ? 2.060 5.744 -23.716 1.00 0.00 6 PRO A N 18
ATOM 26998 C CA . PRO A 1 1 ? 0.943 6.321 -22.925 1.00 0.00 6 PRO A CA 18
ATOM 26999 C C . PRO A 1 1 ? 1.051 5.910 -21.452 1.00 0.00 6 PRO A C 18
ATOM 27000 O O . PRO A 1 1 ? 1.982 5.243 -21.048 1.00 0.00 6 PRO A O 18
ATOM 27011 N N . TRP A 1 2 ? 0.098 6.303 -20.652 1.00 0.00 7 TRP A N 18
ATOM 27012 C CA . TRP A 1 2 ? 0.127 5.939 -19.207 1.00 0.00 7 TRP A CA 18
ATOM 27013 C C . TRP A 1 2 ? 0.011 4.421 -19.056 1.00 0.00 7 TRP A C 18
ATOM 27014 O O . TRP A 1 2 ? -0.892 3.805 -19.586 1.00 0.00 7 TRP A O 18
ATOM 27035 N N . ALA A 1 3 ? 0.923 3.813 -18.343 1.00 0.00 8 ALA A N 18
ATOM 27036 C CA . ALA A 1 3 ? 0.869 2.333 -18.164 1.00 0.00 8 ALA A CA 18
ATOM 27037 C C . ALA A 1 3 ? -0.573 1.883 -17.934 1.00 0.00 8 ALA A C 18
ATOM 27038 O O . ALA A 1 3 ? -0.951 0.778 -18.269 1.00 0.00 8 ALA A O 18
ATOM 27045 N N . VAL A 1 4 ? -1.380 2.737 -17.374 1.00 0.00 9 VAL A N 18
ATOM 27046 C CA . VAL A 1 4 ? -2.799 2.364 -17.133 1.00 0.00 9 VAL A CA 18
ATOM 27047 C C . VAL A 1 4 ? -3.679 2.956 -18.234 1.00 0.00 9 VAL A C 18
ATOM 27048 O O . VAL A 1 4 ? -3.630 4.138 -18.511 1.00 0.00 9 VAL A O 18
ATOM 27061 N N . LYS A 1 5 ? -4.477 2.146 -18.868 1.00 0.00 10 LYS A N 18
ATOM 27062 C CA . LYS A 1 5 ? -5.350 2.665 -19.956 1.00 0.00 10 LYS A CA 18
ATOM 27063 C C . LYS A 1 5 ? -6.629 3.258 -19.364 1.00 0.00 10 LYS A C 18
ATOM 27064 O O . LYS A 1 5 ? -6.859 3.174 -18.176 1.00 0.00 10 LYS A O 18
ATOM 27083 N N . PRO A 1 6 ? -7.429 3.830 -20.221 1.00 0.00 11 PRO A N 18
ATOM 27084 C CA . PRO A 1 6 ? -8.709 4.430 -19.775 1.00 0.00 11 PRO A CA 18
ATOM 27085 C C . PRO A 1 6 ? -9.653 3.324 -19.310 1.00 0.00 11 PRO A C 18
ATOM 27086 O O . PRO A 1 6 ? -10.410 3.489 -18.376 1.00 0.00 11 PRO A O 18
ATOM 27097 N N . GLU A 1 7 ? -9.596 2.188 -19.948 1.00 0.00 12 GLU A N 18
ATOM 27098 C CA . GLU A 1 7 ? -10.472 1.058 -19.537 1.00 0.00 12 GLU A CA 18
ATOM 27099 C C . GLU A 1 7 ? -9.945 0.453 -18.234 1.00 0.00 12 GLU A C 18
ATOM 27100 O O . GLU A 1 7 ? -10.692 -0.082 -17.438 1.00 0.00 12 GLU A O 18
ATOM 27112 N N . ASP A 1 8 ? -8.664 0.553 -18.005 1.00 0.00 13 ASP A N 18
ATOM 27113 C CA . ASP A 1 8 ? -8.087 0.004 -16.750 1.00 0.00 13 ASP A CA 18
ATOM 27114 C C . ASP A 1 8 ? -8.289 1.021 -15.633 1.00 0.00 13 ASP A C 18
ATOM 27115 O O . ASP A 1 8 ? -8.601 0.677 -14.511 1.00 0.00 13 ASP A O 18
ATOM 27124 N N . LYS A 1 9 ? -8.137 2.277 -15.943 1.00 0.00 14 LYS A N 18
ATOM 27125 C CA . LYS A 1 9 ? -8.348 3.319 -14.907 1.00 0.00 14 LYS A CA 18
ATOM 27126 C C . LYS A 1 9 ? -9.838 3.394 -14.583 1.00 0.00 14 LYS A C 18
ATOM 27127 O O . LYS A 1 9 ? -10.242 3.896 -13.552 1.00 0.00 14 LYS A O 18
ATOM 27146 N N . ALA A 1 10 ? -10.655 2.875 -15.459 1.00 0.00 15 ALA A N 18
ATOM 27147 C CA . ALA A 1 10 ? -12.121 2.886 -15.214 1.00 0.00 15 ALA A CA 18
ATOM 27148 C C . ALA A 1 10 ? -12.443 1.874 -14.121 1.00 0.00 15 ALA A C 18
ATOM 27149 O O . ALA A 1 10 ? -13.180 2.154 -13.196 1.00 0.00 15 ALA A O 18
ATOM 27156 N N . LYS A 1 11 ? -11.871 0.704 -14.205 1.00 0.00 16 LYS A N 18
ATOM 27157 C CA . LYS A 1 11 ? -12.120 -0.310 -13.153 1.00 0.00 16 LYS A CA 18
ATOM 27158 C C . LYS A 1 11 ? -11.354 0.105 -11.892 1.00 0.00 16 LYS A C 18
ATOM 27159 O O . LYS A 1 11 ? -11.650 -0.323 -10.794 1.00 0.00 16 LYS A O 18
ATOM 27178 N N . TYR A 1 12 ? -10.390 0.974 -12.056 1.00 0.00 17 TYR A N 18
ATOM 27179 C CA . TYR A 1 12 ? -9.609 1.469 -10.887 1.00 0.00 17 TYR A CA 18
ATOM 27180 C C . TYR A 1 12 ? -10.374 2.611 -10.219 1.00 0.00 17 TYR A C 18
ATOM 27181 O O . TYR A 1 12 ? -10.252 2.849 -9.035 1.00 0.00 17 TYR A O 18
ATOM 27199 N N . ASP A 1 13 ? -11.155 3.325 -10.986 1.00 0.00 18 ASP A N 18
ATOM 27200 C CA . ASP A 1 13 ? -11.929 4.470 -10.421 1.00 0.00 18 ASP A CA 18
ATOM 27201 C C . ASP A 1 13 ? -13.244 3.979 -9.816 1.00 0.00 18 ASP A C 18
ATOM 27202 O O . ASP A 1 13 ? -13.932 4.708 -9.128 1.00 0.00 18 ASP A O 18
ATOM 27211 N N . ALA A 1 14 ? -13.583 2.743 -10.042 1.00 0.00 19 ALA A N 18
ATOM 27212 C CA . ALA A 1 14 ? -14.836 2.199 -9.452 1.00 0.00 19 ALA A CA 18
ATOM 27213 C C . ALA A 1 14 ? -14.467 1.579 -8.119 1.00 0.00 19 ALA A C 18
ATOM 27214 O O . ALA A 1 14 ? -15.218 1.594 -7.164 1.00 0.00 19 ALA A O 18
ATOM 27221 N N . ILE A 1 15 ? -13.273 1.067 -8.055 1.00 0.00 20 ILE A N 18
ATOM 27222 C CA . ILE A 1 15 ? -12.769 0.473 -6.807 1.00 0.00 20 ILE A CA 18
ATOM 27223 C C . ILE A 1 15 ? -12.283 1.607 -5.909 1.00 0.00 20 ILE A C 18
ATOM 27224 O O . ILE A 1 15 ? -12.463 1.594 -4.707 1.00 0.00 20 ILE A O 18
ATOM 27240 N N . PHE A 1 16 ? -11.685 2.603 -6.507 1.00 0.00 21 PHE A N 18
ATOM 27241 C CA . PHE A 1 16 ? -11.195 3.771 -5.726 1.00 0.00 21 PHE A CA 18
ATOM 27242 C C . PHE A 1 16 ? -12.400 4.516 -5.142 1.00 0.00 21 PHE A C 18
ATOM 27243 O O . PHE A 1 16 ? -12.349 5.057 -4.056 1.00 0.00 21 PHE A O 18
ATOM 27260 N N . ASP A 1 17 ? -13.488 4.529 -5.863 1.00 0.00 22 ASP A N 18
ATOM 27261 C CA . ASP A 1 17 ? -14.712 5.221 -5.368 1.00 0.00 22 ASP A CA 18
ATOM 27262 C C . ASP A 1 17 ? -15.572 4.242 -4.563 1.00 0.00 22 ASP A C 18
ATOM 27263 O O . ASP A 1 17 ? -16.551 4.617 -3.948 1.00 0.00 22 ASP A O 18
ATOM 27272 N N . SER A 1 18 ? -15.200 2.989 -4.544 1.00 0.00 23 SER A N 18
ATOM 27273 C CA . SER A 1 18 ? -15.979 1.989 -3.760 1.00 0.00 23 SER A CA 18
ATOM 27274 C C . SER A 1 18 ? -15.521 2.036 -2.302 1.00 0.00 23 SER A C 18
ATOM 27275 O O . SER A 1 18 ? -16.118 1.446 -1.424 1.00 0.00 23 SER A O 18
ATOM 27283 N N . LEU A 1 19 ? -14.456 2.745 -2.053 1.00 0.00 24 LEU A N 18
ATOM 27284 C CA . LEU A 1 19 ? -13.916 2.869 -0.671 1.00 0.00 24 LEU A CA 18
ATOM 27285 C C . LEU A 1 19 ? -14.267 4.251 -0.127 1.00 0.00 24 LEU A C 18
ATOM 27286 O O . LEU A 1 19 ? -14.108 4.531 1.044 1.00 0.00 24 LEU A O 18
ATOM 27302 N N . SER A 1 20 ? -14.730 5.111 -1.000 1.00 0.00 25 SER A N 18
ATOM 27303 C CA . SER A 1 20 ? -15.107 6.513 -0.611 1.00 0.00 25 SER A CA 18
ATOM 27304 C C . SER A 1 20 ? -13.868 7.410 -0.620 1.00 0.00 25 SER A C 18
ATOM 27305 O O . SER A 1 20 ? -13.089 7.410 0.312 1.00 0.00 25 SER A O 18
ATOM 27313 N N . PRO A 1 21 ? -13.730 8.144 -1.690 1.00 0.00 26 PRO A N 18
ATOM 27314 C CA . PRO A 1 21 ? -12.575 9.058 -1.850 1.00 0.00 26 PRO A CA 18
ATOM 27315 C C . PRO A 1 21 ? -12.755 10.310 -0.997 1.00 0.00 26 PRO A C 18
ATOM 27316 O O . PRO A 1 21 ? -13.858 10.736 -0.716 1.00 0.00 26 PRO A O 18
ATOM 27327 N N . VAL A 1 22 ? -11.673 10.907 -0.595 1.00 0.00 27 VAL A N 18
ATOM 27328 C CA . VAL A 1 22 ? -11.759 12.142 0.230 1.00 0.00 27 VAL A CA 18
ATOM 27329 C C . VAL A 1 22 ? -11.032 13.275 -0.490 1.00 0.00 27 VAL A C 18
ATOM 27330 O O . VAL A 1 22 ? -9.819 13.296 -0.565 1.00 0.00 27 VAL A O 18
ATOM 27343 N N . ASN A 1 23 ? -11.760 14.205 -1.039 1.00 0.00 28 ASN A N 18
ATOM 27344 C CA . ASN A 1 23 ? -11.102 15.319 -1.772 1.00 0.00 28 ASN A CA 18
ATOM 27345 C C . ASN A 1 23 ? -10.296 14.749 -2.941 1.00 0.00 28 ASN A C 18
ATOM 27346 O O . ASN A 1 23 ? -9.427 15.399 -3.489 1.00 0.00 28 ASN A O 18
ATOM 27357 N N . GLY A 1 24 ? -10.580 13.531 -3.321 1.00 0.00 29 GLY A N 18
ATOM 27358 C CA . GLY A 1 24 ? -9.837 12.904 -4.449 1.00 0.00 29 GLY A CA 18
ATOM 27359 C C . GLY A 1 24 ? -8.688 12.062 -3.892 1.00 0.00 29 GLY A C 18
ATOM 27360 O O . GLY A 1 24 ? -7.621 11.996 -4.467 1.00 0.00 29 GLY A O 18
ATOM 27364 N N . PHE A 1 25 ? -8.894 11.425 -2.771 1.00 0.00 30 PHE A N 18
ATOM 27365 C CA . PHE A 1 25 ? -7.802 10.598 -2.181 1.00 0.00 30 PHE A CA 18
ATOM 27366 C C . PHE A 1 25 ? -8.347 9.425 -1.376 1.00 0.00 30 PHE A C 18
ATOM 27367 O O . PHE A 1 25 ? -9.344 9.526 -0.689 1.00 0.00 30 PHE A O 18
ATOM 27384 N N . LEU A 1 26 ? -7.659 8.323 -1.427 1.00 0.00 31 LEU A N 18
ATOM 27385 C CA . LEU A 1 26 ? -8.079 7.141 -0.631 1.00 0.00 31 LEU A CA 18
ATOM 27386 C C . LEU A 1 26 ? -7.072 6.964 0.491 1.00 0.00 31 LEU A C 18
ATOM 27387 O O . LEU A 1 26 ? -5.900 7.195 0.307 1.00 0.00 31 LEU A O 18
ATOM 27403 N N . SER A 1 27 ? -7.499 6.567 1.644 1.00 0.00 32 SER A N 18
ATOM 27404 C CA . SER A 1 27 ? -6.524 6.398 2.751 1.00 0.00 32 SER A CA 18
ATOM 27405 C C . SER A 1 27 ? -6.006 4.965 2.785 1.00 0.00 32 SER A C 18
ATOM 27406 O O . SER A 1 27 ? -6.720 4.031 2.498 1.00 0.00 32 SER A O 18
ATOM 27414 N N . GLY A 1 28 ? -4.759 4.792 3.128 1.00 0.00 33 GLY A N 18
ATOM 27415 C CA . GLY A 1 28 ? -4.185 3.419 3.182 1.00 0.00 33 GLY A CA 18
ATOM 27416 C C . GLY A 1 28 ? -5.193 2.481 3.843 1.00 0.00 33 GLY A C 18
ATOM 27417 O O . GLY A 1 28 ? -5.202 1.294 3.598 1.00 0.00 33 GLY A O 18
ATOM 27421 N N . ASP A 1 29 ? -6.045 3.014 4.676 1.00 0.00 34 ASP A N 18
ATOM 27422 C CA . ASP A 1 29 ? -7.065 2.165 5.357 1.00 0.00 34 ASP A CA 18
ATOM 27423 C C . ASP A 1 29 ? -8.111 1.678 4.351 1.00 0.00 34 ASP A C 18
ATOM 27424 O O . ASP A 1 29 ? -8.750 0.665 4.551 1.00 0.00 34 ASP A O 18
ATOM 27433 N N . LYS A 1 30 ? -8.282 2.381 3.265 1.00 0.00 35 LYS A N 18
ATOM 27434 C CA . LYS A 1 30 ? -9.271 1.947 2.252 1.00 0.00 35 LYS A CA 18
ATOM 27435 C C . LYS A 1 30 ? -8.549 1.106 1.212 1.00 0.00 35 LYS A C 18
ATOM 27436 O O . LYS A 1 30 ? -9.073 0.141 0.686 1.00 0.00 35 LYS A O 18
ATOM 27455 N N . VAL A 1 31 ? -7.330 1.458 0.932 1.00 0.00 36 VAL A N 18
ATOM 27456 C CA . VAL A 1 31 ? -6.546 0.676 -0.053 1.00 0.00 36 VAL A CA 18
ATOM 27457 C C . VAL A 1 31 ? -6.069 -0.634 0.580 1.00 0.00 36 VAL A C 18
ATOM 27458 O O . VAL A 1 31 ? -6.057 -1.671 -0.050 1.00 0.00 36 VAL A O 18
ATOM 27471 N N . LYS A 1 32 ? -5.665 -0.591 1.822 1.00 0.00 37 LYS A N 18
ATOM 27472 C CA . LYS A 1 32 ? -5.172 -1.830 2.494 1.00 0.00 37 LYS A CA 18
ATOM 27473 C C . LYS A 1 32 ? -6.025 -3.042 2.103 1.00 0.00 37 LYS A C 18
ATOM 27474 O O . LYS A 1 32 ? -5.510 -4.020 1.601 1.00 0.00 37 LYS A O 18
ATOM 27493 N N . PRO A 1 33 ? -7.306 -2.940 2.343 1.00 0.00 38 PRO A N 18
ATOM 27494 C CA . PRO A 1 33 ? -8.227 -4.054 2.003 1.00 0.00 38 PRO A CA 18
ATOM 27495 C C . PRO A 1 33 ? -8.276 -4.237 0.488 1.00 0.00 38 PRO A C 18
ATOM 27496 O O . PRO A 1 33 ? -8.420 -5.331 -0.015 1.00 0.00 38 PRO A O 18
ATOM 27507 N N . VAL A 1 34 ? -8.143 -3.164 -0.236 1.00 0.00 39 VAL A N 18
ATOM 27508 C CA . VAL A 1 34 ? -8.162 -3.256 -1.722 1.00 0.00 39 VAL A CA 18
ATOM 27509 C C . VAL A 1 34 ? -6.946 -4.053 -2.212 1.00 0.00 39 VAL A C 18
ATOM 27510 O O . VAL A 1 34 ? -6.994 -4.706 -3.235 1.00 0.00 39 VAL A O 18
ATOM 27523 N N . LEU A 1 35 ? -5.855 -4.002 -1.493 1.00 0.00 40 LEU A N 18
ATOM 27524 C CA . LEU A 1 35 ? -4.640 -4.755 -1.925 1.00 0.00 40 LEU A CA 18
ATOM 27525 C C . LEU A 1 35 ? -4.606 -6.136 -1.272 1.00 0.00 40 LEU A C 18
ATOM 27526 O O . LEU A 1 35 ? -4.188 -7.105 -1.873 1.00 0.00 40 LEU A O 18
ATOM 27542 N N . LEU A 1 36 ? -5.046 -6.236 -0.051 1.00 0.00 41 LEU A N 18
ATOM 27543 C CA . LEU A 1 36 ? -5.038 -7.557 0.625 1.00 0.00 41 LEU A CA 18
ATOM 27544 C C . LEU A 1 36 ? -6.099 -8.444 -0.004 1.00 0.00 41 LEU A C 18
ATOM 27545 O O . LEU A 1 36 ? -6.121 -9.643 0.191 1.00 0.00 41 LEU A O 18
ATOM 27561 N N . ASN A 1 37 ? -6.982 -7.862 -0.765 1.00 0.00 42 ASN A N 18
ATOM 27562 C CA . ASN A 1 37 ? -8.036 -8.681 -1.405 1.00 0.00 42 ASN A CA 18
ATOM 27563 C C . ASN A 1 37 ? -7.456 -9.392 -2.629 1.00 0.00 42 ASN A C 18
ATOM 27564 O O . ASN A 1 37 ? -8.043 -10.307 -3.171 1.00 0.00 42 ASN A O 18
ATOM 27575 N N . SER A 1 38 ? -6.300 -8.969 -3.061 1.00 0.00 43 SER A N 18
ATOM 27576 C CA . SER A 1 38 ? -5.653 -9.600 -4.247 1.00 0.00 43 SER A CA 18
ATOM 27577 C C . SER A 1 38 ? -4.978 -10.915 -3.846 1.00 0.00 43 SER A C 18
ATOM 27578 O O . SER A 1 38 ? -4.290 -11.536 -4.632 1.00 0.00 43 SER A O 18
ATOM 27586 N N . LYS A 1 39 ? -5.163 -11.339 -2.625 1.00 0.00 44 LYS A N 18
ATOM 27587 C CA . LYS A 1 39 ? -4.526 -12.607 -2.166 1.00 0.00 44 LYS A CA 18
ATOM 27588 C C . LYS A 1 39 ? -3.007 -12.434 -2.107 1.00 0.00 44 LYS A C 18
ATOM 27589 O O . LYS A 1 39 ? -2.263 -13.392 -2.033 1.00 0.00 44 LYS A O 18
ATOM 27608 N N . LEU A 1 40 ? -2.542 -11.213 -2.136 1.00 0.00 45 LEU A N 18
ATOM 27609 C CA . LEU A 1 40 ? -1.072 -10.971 -2.078 1.00 0.00 45 LEU A CA 18
ATOM 27610 C C . LEU A 1 40 ? -0.644 -10.662 -0.647 1.00 0.00 45 LEU A C 18
ATOM 27611 O O . LEU A 1 40 ? -1.427 -10.182 0.149 1.00 0.00 45 LEU A O 18
ATOM 27627 N N . PRO A 1 41 ? 0.595 -10.944 -0.376 1.00 0.00 46 PRO A N 18
ATOM 27628 C CA . PRO A 1 41 ? 1.154 -10.690 0.966 1.00 0.00 46 PRO A CA 18
ATOM 27629 C C . PRO A 1 41 ? 1.438 -9.193 1.140 1.00 0.00 46 PRO A C 18
ATOM 27630 O O . PRO A 1 41 ? 1.229 -8.403 0.243 1.00 0.00 46 PRO A O 18
ATOM 27641 N N . VAL A 1 42 ? 1.917 -8.802 2.286 1.00 0.00 47 VAL A N 18
ATOM 27642 C CA . VAL A 1 42 ? 2.221 -7.367 2.528 1.00 0.00 47 VAL A CA 18
ATOM 27643 C C . VAL A 1 42 ? 3.513 -6.989 1.796 1.00 0.00 47 VAL A C 18
ATOM 27644 O O . VAL A 1 42 ? 3.944 -5.852 1.819 1.00 0.00 47 VAL A O 18
ATOM 27657 N N . ASP A 1 43 ? 4.134 -7.935 1.146 1.00 0.00 48 ASP A N 18
ATOM 27658 C CA . ASP A 1 43 ? 5.392 -7.628 0.418 1.00 0.00 48 ASP A CA 18
ATOM 27659 C C . ASP A 1 43 ? 5.054 -7.079 -0.965 1.00 0.00 48 ASP A C 18
ATOM 27660 O O . ASP A 1 43 ? 5.743 -6.230 -1.497 1.00 0.00 48 ASP A O 18
ATOM 27669 N N . ILE A 1 44 ? 3.978 -7.540 -1.542 1.00 0.00 49 ILE A N 18
ATOM 27670 C CA . ILE A 1 44 ? 3.579 -7.026 -2.880 1.00 0.00 49 ILE A CA 18
ATOM 27671 C C . ILE A 1 44 ? 2.775 -5.752 -2.693 1.00 0.00 49 ILE A C 18
ATOM 27672 O O . ILE A 1 44 ? 2.858 -4.819 -3.467 1.00 0.00 49 ILE A O 18
ATOM 27688 N N . LEU A 1 45 ? 1.997 -5.715 -1.655 1.00 0.00 50 LEU A N 18
ATOM 27689 C CA . LEU A 1 45 ? 1.177 -4.514 -1.384 1.00 0.00 50 LEU A CA 18
ATOM 27690 C C . LEU A 1 45 ? 2.053 -3.453 -0.731 1.00 0.00 50 LEU A C 18
ATOM 27691 O O . LEU A 1 45 ? 1.779 -2.272 -0.801 1.00 0.00 50 LEU A O 18
ATOM 27707 N N . GLY A 1 46 ? 3.122 -3.870 -0.111 1.00 0.00 51 GLY A N 18
ATOM 27708 C CA . GLY A 1 46 ? 4.034 -2.883 0.525 1.00 0.00 51 GLY A CA 18
ATOM 27709 C C . GLY A 1 46 ? 4.785 -2.171 -0.585 1.00 0.00 51 GLY A C 18
ATOM 27710 O O . GLY A 1 46 ? 5.236 -1.053 -0.440 1.00 0.00 51 GLY A O 18
ATOM 27714 N N . ARG A 1 47 ? 4.906 -2.819 -1.704 1.00 0.00 52 ARG A N 18
ATOM 27715 C CA . ARG A 1 47 ? 5.606 -2.199 -2.855 1.00 0.00 52 ARG A CA 18
ATOM 27716 C C . ARG A 1 47 ? 4.590 -1.666 -3.861 1.00 0.00 52 ARG A C 18
ATOM 27717 O O . ARG A 1 47 ? 4.838 -0.696 -4.548 1.00 0.00 52 ARG A O 18
ATOM 27738 N N . VAL A 1 48 ? 3.445 -2.287 -3.957 1.00 0.00 53 VAL A N 18
ATOM 27739 C CA . VAL A 1 48 ? 2.435 -1.786 -4.930 1.00 0.00 53 VAL A CA 18
ATOM 27740 C C . VAL A 1 48 ? 1.899 -0.442 -4.450 1.00 0.00 53 VAL A C 18
ATOM 27741 O O . VAL A 1 48 ? 1.683 0.462 -5.232 1.00 0.00 53 VAL A O 18
ATOM 27754 N N . TRP A 1 49 ? 1.704 -0.285 -3.168 1.00 0.00 54 TRP A N 18
ATOM 27755 C CA . TRP A 1 49 ? 1.209 1.024 -2.671 1.00 0.00 54 TRP A CA 18
ATOM 27756 C C . TRP A 1 49 ? 2.279 2.090 -2.918 1.00 0.00 54 TRP A C 18
ATOM 27757 O O . TRP A 1 49 ? 2.004 3.143 -3.444 1.00 0.00 54 TRP A O 18
ATOM 27778 N N . GLU A 1 50 ? 3.493 1.833 -2.510 1.00 0.00 55 GLU A N 18
ATOM 27779 C CA . GLU A 1 50 ? 4.564 2.852 -2.696 1.00 0.00 55 GLU A CA 18
ATOM 27780 C C . GLU A 1 50 ? 4.688 3.226 -4.169 1.00 0.00 55 GLU A C 18
ATOM 27781 O O . GLU A 1 50 ? 4.541 4.373 -4.541 1.00 0.00 55 GLU A O 18
ATOM 27793 N N . LEU A 1 51 ? 4.933 2.270 -5.016 1.00 0.00 56 LEU A N 18
ATOM 27794 C CA . LEU A 1 51 ? 5.035 2.588 -6.466 1.00 0.00 56 LEU A CA 18
ATOM 27795 C C . LEU A 1 51 ? 3.710 3.196 -6.939 1.00 0.00 56 LEU A C 18
ATOM 27796 O O . LEU A 1 51 ? 3.625 3.795 -7.993 1.00 0.00 56 LEU A O 18
ATOM 27812 N N . SER A 1 52 ? 2.676 3.052 -6.148 1.00 0.00 57 SER A N 18
ATOM 27813 C CA . SER A 1 52 ? 1.348 3.626 -6.512 1.00 0.00 57 SER A CA 18
ATOM 27814 C C . SER A 1 52 ? 1.180 5.005 -5.866 1.00 0.00 57 SER A C 18
ATOM 27815 O O . SER A 1 52 ? 0.596 5.907 -6.432 1.00 0.00 57 SER A O 18
ATOM 27823 N N . ASP A 1 53 ? 1.679 5.160 -4.669 1.00 0.00 58 ASP A N 18
ATOM 27824 C CA . ASP A 1 53 ? 1.547 6.459 -3.951 1.00 0.00 58 ASP A CA 18
ATOM 27825 C C . ASP A 1 53 ? 2.499 7.506 -4.532 1.00 0.00 58 ASP A C 18
ATOM 27826 O O . ASP A 1 53 ? 3.619 7.651 -4.086 1.00 0.00 58 ASP A O 18
ATOM 27835 N N . ILE A 1 54 ? 2.062 8.248 -5.512 1.00 0.00 59 ILE A N 18
ATOM 27836 C CA . ILE A 1 54 ? 2.949 9.293 -6.094 1.00 0.00 59 ILE A CA 18
ATOM 27837 C C . ILE A 1 54 ? 3.320 10.306 -5.009 1.00 0.00 59 ILE A C 18
ATOM 27838 O O . ILE A 1 54 ? 4.397 10.869 -5.008 1.00 0.00 59 ILE A O 18
ATOM 27854 N N . ASP A 1 55 ? 2.430 10.538 -4.081 1.00 0.00 60 ASP A N 18
ATOM 27855 C CA . ASP A 1 55 ? 2.720 11.512 -2.987 1.00 0.00 60 ASP A CA 18
ATOM 27856 C C . ASP A 1 55 ? 3.101 10.758 -1.714 1.00 0.00 60 ASP A C 18
ATOM 27857 O O . ASP A 1 55 ? 3.576 11.338 -0.757 1.00 0.00 60 ASP A O 18
ATOM 27866 N N . HIS A 1 56 ? 2.884 9.469 -1.698 1.00 0.00 61 HIS A N 18
ATOM 27867 C CA . HIS A 1 56 ? 3.222 8.659 -0.493 1.00 0.00 61 HIS A CA 18
ATOM 27868 C C . HIS A 1 56 ? 2.841 9.409 0.782 1.00 0.00 61 HIS A C 18
ATOM 27869 O O . HIS A 1 56 ? 3.548 9.379 1.770 1.00 0.00 61 HIS A O 18
ATOM 27883 N N . ASP A 1 57 ? 1.712 10.061 0.776 1.00 0.00 62 ASP A N 18
ATOM 27884 C CA . ASP A 1 57 ? 1.266 10.790 1.993 1.00 0.00 62 ASP A CA 18
ATOM 27885 C C . ASP A 1 57 ? 0.418 9.852 2.854 1.00 0.00 62 ASP A C 18
ATOM 27886 O O . ASP A 1 57 ? -0.072 10.222 3.902 1.00 0.00 62 ASP A O 18
ATOM 27895 N N . GLY A 1 58 ? 0.241 8.633 2.412 1.00 0.00 63 GLY A N 18
ATOM 27896 C CA . GLY A 1 58 ? -0.573 7.666 3.192 1.00 0.00 63 GLY A CA 18
ATOM 27897 C C . GLY A 1 58 ? -1.963 7.551 2.566 1.00 0.00 63 GLY A C 18
ATOM 27898 O O . GLY A 1 58 ? -2.895 7.087 3.192 1.00 0.00 63 GLY A O 18
ATOM 27902 N N . MET A 1 59 ? -2.112 7.955 1.326 1.00 0.00 64 MET A N 18
ATOM 27903 C CA . MET A 1 59 ? -3.449 7.855 0.657 1.00 0.00 64 MET A CA 18
ATOM 27904 C C . MET A 1 59 ? -3.262 7.575 -0.840 1.00 0.00 64 MET A C 18
ATOM 27905 O O . MET A 1 59 ? -2.210 7.819 -1.399 1.00 0.00 64 MET A O 18
ATOM 27919 N N . LEU A 1 60 ? -4.281 7.085 -1.497 1.00 0.00 65 LEU A N 18
ATOM 27920 C CA . LEU A 1 60 ? -4.171 6.810 -2.961 1.00 0.00 65 LEU A CA 18
ATOM 27921 C C . LEU A 1 60 ? -5.211 7.634 -3.730 1.00 0.00 65 LEU A C 18
ATOM 27922 O O . LEU A 1 60 ? -6.396 7.383 -3.645 1.00 0.00 65 LEU A O 18
ATOM 27938 N N . ASP A 1 61 ? -4.780 8.615 -4.480 1.00 0.00 66 ASP A N 18
ATOM 27939 C CA . ASP A 1 61 ? -5.752 9.447 -5.252 1.00 0.00 66 ASP A CA 18
ATOM 27940 C C . ASP A 1 61 ? -6.371 8.626 -6.380 1.00 0.00 66 ASP A C 18
ATOM 27941 O O . ASP A 1 61 ? -5.932 7.535 -6.683 1.00 0.00 66 ASP A O 18
ATOM 27950 N N . ARG A 1 62 ? -7.387 9.147 -7.009 1.00 0.00 67 ARG A N 18
ATOM 27951 C CA . ARG A 1 62 ? -8.032 8.397 -8.125 1.00 0.00 67 ARG A CA 18
ATOM 27952 C C . ARG A 1 62 ? -6.967 7.947 -9.131 1.00 0.00 67 ARG A C 18
ATOM 27953 O O . ARG A 1 62 ? -6.999 6.843 -9.636 1.00 0.00 67 ARG A O 18
ATOM 27974 N N . ASP A 1 63 ? -6.014 8.792 -9.408 1.00 0.00 68 ASP A N 18
ATOM 27975 C CA . ASP A 1 63 ? -4.934 8.415 -10.366 1.00 0.00 68 ASP A CA 18
ATOM 27976 C C . ASP A 1 63 ? -3.891 7.569 -9.641 1.00 0.00 68 ASP A C 18
ATOM 27977 O O . ASP A 1 63 ? -3.239 6.725 -10.224 1.00 0.00 68 ASP A O 18
ATOM 27986 N N . GLU A 1 64 ? -3.745 7.785 -8.363 1.00 0.00 69 GLU A N 18
ATOM 27987 C CA . GLU A 1 64 ? -2.766 6.992 -7.573 1.00 0.00 69 GLU A CA 18
ATOM 27988 C C . GLU A 1 64 ? -3.320 5.587 -7.352 1.00 0.00 69 GLU A C 18
ATOM 27989 O O . GLU A 1 64 ? -2.632 4.600 -7.509 1.00 0.00 69 GLU A O 18
ATOM 28001 N N . PHE A 1 65 ? -4.571 5.502 -6.997 1.00 0.00 70 PHE A N 18
ATOM 28002 C CA . PHE A 1 65 ? -5.197 4.174 -6.773 1.00 0.00 70 PHE A CA 18
ATOM 28003 C C . PHE A 1 65 ? -5.180 3.385 -8.082 1.00 0.00 70 PHE A C 18
ATOM 28004 O O . PHE A 1 65 ? -5.305 2.178 -8.096 1.00 0.00 70 PHE A O 18
ATOM 28021 N N . ALA A 1 66 ? -5.008 4.064 -9.183 1.00 0.00 71 ALA A N 18
ATOM 28022 C CA . ALA A 1 66 ? -4.962 3.357 -10.494 1.00 0.00 71 ALA A CA 18
ATOM 28023 C C . ALA A 1 66 ? -3.624 2.636 -10.627 1.00 0.00 71 ALA A C 18
ATOM 28024 O O . ALA A 1 66 ? -3.553 1.465 -10.952 1.00 0.00 71 ALA A O 18
ATOM 28031 N N . VAL A 1 67 ? -2.564 3.339 -10.363 1.00 0.00 72 VAL A N 18
ATOM 28032 C CA . VAL A 1 67 ? -1.209 2.737 -10.451 1.00 0.00 72 VAL A CA 18
ATOM 28033 C C . VAL A 1 67 ? -1.125 1.492 -9.565 1.00 0.00 72 VAL A C 18
ATOM 28034 O O . VAL A 1 67 ? -0.388 0.565 -9.841 1.00 0.00 72 VAL A O 18
ATOM 28047 N N . ALA A 1 68 ? -1.862 1.477 -8.492 1.00 0.00 73 ALA A N 18
ATOM 28048 C CA . ALA A 1 68 ? -1.812 0.307 -7.568 1.00 0.00 73 ALA A CA 18
ATOM 28049 C C . ALA A 1 68 ? -2.847 -0.761 -7.946 1.00 0.00 73 ALA A C 18
ATOM 28050 O O . ALA A 1 68 ? -2.894 -1.817 -7.352 1.00 0.00 73 ALA A O 18
ATOM 28057 N N . MET A 1 69 ? -3.675 -0.510 -8.923 1.00 0.00 74 MET A N 18
ATOM 28058 C CA . MET A 1 69 ? -4.687 -1.541 -9.308 1.00 0.00 74 MET A CA 18
ATOM 28059 C C . MET A 1 69 ? -4.074 -2.531 -10.288 1.00 0.00 74 MET A C 18
ATOM 28060 O O . MET A 1 69 ? -4.236 -3.728 -10.158 1.00 0.00 74 MET A O 18
ATOM 28074 N N . PHE A 1 70 ? -3.352 -2.052 -11.256 1.00 0.00 75 PHE A N 18
ATOM 28075 C CA . PHE A 1 70 ? -2.715 -2.985 -12.217 1.00 0.00 75 PHE A CA 18
ATOM 28076 C C . PHE A 1 70 ? -1.461 -3.560 -11.558 1.00 0.00 75 PHE A C 18
ATOM 28077 O O . PHE A 1 70 ? -1.004 -4.637 -11.890 1.00 0.00 75 PHE A O 18
ATOM 28094 N N . LEU A 1 71 ? -0.927 -2.857 -10.592 1.00 0.00 76 LEU A N 18
ATOM 28095 C CA . LEU A 1 71 ? 0.268 -3.368 -9.869 1.00 0.00 76 LEU A CA 18
ATOM 28096 C C . LEU A 1 71 ? -0.171 -4.516 -8.967 1.00 0.00 76 LEU A C 18
ATOM 28097 O O . LEU A 1 71 ? 0.596 -5.401 -8.642 1.00 0.00 76 LEU A O 18
ATOM 28113 N N . VAL A 1 72 ? -1.418 -4.516 -8.581 1.00 0.00 77 VAL A N 18
ATOM 28114 C CA . VAL A 1 72 ? -1.933 -5.610 -7.720 1.00 0.00 77 VAL A CA 18
ATOM 28115 C C . VAL A 1 72 ? -2.465 -6.725 -8.608 1.00 0.00 77 VAL A C 18
ATOM 28116 O O . VAL A 1 72 ? -2.200 -7.883 -8.382 1.00 0.00 77 VAL A O 18
ATOM 28129 N N . TYR A 1 73 ? -3.207 -6.377 -9.621 1.00 0.00 78 TYR A N 18
ATOM 28130 C CA . TYR A 1 73 ? -3.761 -7.414 -10.533 1.00 0.00 78 TYR A CA 18
ATOM 28131 C C . TYR A 1 73 ? -2.650 -8.057 -11.362 1.00 0.00 78 TYR A C 18
ATOM 28132 O O . TYR A 1 73 ? -2.749 -9.198 -11.768 1.00 0.00 78 TYR A O 18
ATOM 28150 N N . CYS A 1 74 ? -1.590 -7.343 -11.616 1.00 0.00 79 CYS A N 18
ATOM 28151 C CA . CYS A 1 74 ? -0.486 -7.933 -12.415 1.00 0.00 79 CYS A CA 18
ATOM 28152 C C . CYS A 1 74 ? 0.351 -8.841 -11.523 1.00 0.00 79 CYS A C 18
ATOM 28153 O O . CYS A 1 74 ? 1.125 -9.651 -11.994 1.00 0.00 79 CYS A O 18
ATOM 28161 N N . ALA A 1 75 ? 0.193 -8.727 -10.234 1.00 0.00 80 ALA A N 18
ATOM 28162 C CA . ALA A 1 75 ? 0.972 -9.602 -9.322 1.00 0.00 80 ALA A CA 18
ATOM 28163 C C . ALA A 1 75 ? 0.175 -10.873 -9.030 1.00 0.00 80 ALA A C 18
ATOM 28164 O O . ALA A 1 75 ? 0.675 -11.814 -8.445 1.00 0.00 80 ALA A O 18
ATOM 28171 N N . LEU A 1 76 ? -1.065 -10.900 -9.433 1.00 0.00 81 LEU A N 18
ATOM 28172 C CA . LEU A 1 76 ? -1.909 -12.104 -9.186 1.00 0.00 81 LEU A CA 18
ATOM 28173 C C . LEU A 1 76 ? -1.773 -13.058 -10.357 1.00 0.00 81 LEU A C 18
ATOM 28174 O O . LEU A 1 76 ? -1.798 -14.264 -10.205 1.00 0.00 81 LEU A O 18
ATOM 28190 N N . GLU A 1 77 ? -1.623 -12.521 -11.530 1.00 0.00 82 GLU A N 18
ATOM 28191 C CA . GLU A 1 77 ? -1.477 -13.392 -12.719 1.00 0.00 82 GLU A CA 18
ATOM 28192 C C . GLU A 1 77 ? -0.142 -14.124 -12.649 1.00 0.00 82 GLU A C 18
ATOM 28193 O O . GLU A 1 77 ? -0.092 -15.336 -12.607 1.00 0.00 82 GLU A O 18
ATOM 28205 N N . LYS A 1 78 ? 0.937 -13.394 -12.618 1.00 0.00 83 LYS A N 18
ATOM 28206 C CA . LYS A 1 78 ? 2.279 -14.050 -12.539 1.00 0.00 83 LYS A CA 18
ATOM 28207 C C . LYS A 1 78 ? 3.409 -13.017 -12.595 1.00 0.00 83 LYS A C 18
ATOM 28208 O O . LYS A 1 78 ? 4.128 -12.942 -13.572 1.00 0.00 83 LYS A O 18
ATOM 28227 N N . GLU A 1 79 ? 3.592 -12.226 -11.575 1.00 0.00 84 GLU A N 18
ATOM 28228 C CA . GLU A 1 79 ? 4.700 -11.225 -11.632 1.00 0.00 84 GLU A CA 18
ATOM 28229 C C . GLU A 1 79 ? 4.877 -10.512 -10.291 1.00 0.00 84 GLU A C 18
ATOM 28230 O O . GLU A 1 79 ? 3.921 -10.108 -9.669 1.00 0.00 84 GLU A O 18
ATOM 28242 N N . PRO A 1 80 ? 6.111 -10.373 -9.895 1.00 0.00 85 PRO A N 18
ATOM 28243 C CA . PRO A 1 80 ? 6.425 -9.690 -8.621 1.00 0.00 85 PRO A CA 18
ATOM 28244 C C . PRO A 1 80 ? 6.323 -8.172 -8.796 1.00 0.00 85 PRO A C 18
ATOM 28245 O O . PRO A 1 80 ? 5.885 -7.681 -9.817 1.00 0.00 85 PRO A O 18
ATOM 28256 N N . VAL A 1 81 ? 6.734 -7.427 -7.808 1.00 0.00 86 VAL A N 18
ATOM 28257 C CA . VAL A 1 81 ? 6.673 -5.940 -7.912 1.00 0.00 86 VAL A CA 18
ATOM 28258 C C . VAL A 1 81 ? 8.024 -5.339 -7.518 1.00 0.00 86 VAL A C 18
ATOM 28259 O O . VAL A 1 81 ? 8.584 -5.692 -6.499 1.00 0.00 86 VAL A O 18
ATOM 28272 N N . PRO A 1 82 ? 8.506 -4.447 -8.340 1.00 0.00 87 PRO A N 18
ATOM 28273 C CA . PRO A 1 82 ? 9.802 -3.795 -8.067 1.00 0.00 87 PRO A CA 18
ATOM 28274 C C . PRO A 1 82 ? 9.593 -2.635 -7.099 1.00 0.00 87 PRO A C 18
ATOM 28275 O O . PRO A 1 82 ? 8.535 -2.482 -6.522 1.00 0.00 87 PRO A O 18
ATOM 28286 N N . MET A 1 83 ? 10.582 -1.811 -6.923 1.00 0.00 88 MET A N 18
ATOM 28287 C CA . MET A 1 83 ? 10.420 -0.655 -5.997 1.00 0.00 88 MET A CA 18
ATOM 28288 C C . MET A 1 83 ? 10.614 0.644 -6.763 1.00 0.00 88 MET A C 18
ATOM 28289 O O . MET A 1 83 ? 10.797 1.694 -6.182 1.00 0.00 88 MET A O 18
ATOM 28303 N N . SER A 1 84 ? 10.600 0.590 -8.062 1.00 0.00 89 SER A N 18
ATOM 28304 C CA . SER A 1 84 ? 10.812 1.838 -8.831 1.00 0.00 89 SER A CA 18
ATOM 28305 C C . SER A 1 84 ? 9.573 2.202 -9.625 1.00 0.00 89 SER A C 18
ATOM 28306 O O . SER A 1 84 ? 9.343 1.714 -10.713 1.00 0.00 89 SER A O 18
ATOM 28314 N N . LEU A 1 85 ? 8.788 3.076 -9.093 1.00 0.00 90 LEU A N 18
ATOM 28315 C CA . LEU A 1 85 ? 7.568 3.505 -9.818 1.00 0.00 90 LEU A CA 18
ATOM 28316 C C . LEU A 1 85 ? 8.000 4.111 -11.166 1.00 0.00 90 LEU A C 18
ATOM 28317 O O . LEU A 1 85 ? 8.598 5.167 -11.216 1.00 0.00 90 LEU A O 18
ATOM 28333 N N . PRO A 1 86 ? 7.714 3.386 -12.216 1.00 0.00 91 PRO A N 18
ATOM 28334 C CA . PRO A 1 86 ? 8.104 3.821 -13.587 1.00 0.00 91 PRO A CA 18
ATOM 28335 C C . PRO A 1 86 ? 7.376 5.100 -14.011 1.00 0.00 91 PRO A C 18
ATOM 28336 O O . PRO A 1 86 ? 6.275 5.372 -13.575 1.00 0.00 91 PRO A O 18
ATOM 28347 N N . PRO A 1 87 ? 8.045 5.849 -14.850 1.00 0.00 92 PRO A N 18
ATOM 28348 C CA . PRO A 1 87 ? 7.498 7.134 -15.356 1.00 0.00 92 PRO A CA 18
ATOM 28349 C C . PRO A 1 87 ? 6.428 6.903 -16.426 1.00 0.00 92 PRO A C 18
ATOM 28350 O O . PRO A 1 87 ? 5.723 7.811 -16.815 1.00 0.00 92 PRO A O 18
ATOM 28361 N N . ALA A 1 88 ? 6.292 5.698 -16.896 1.00 0.00 93 ALA A N 18
ATOM 28362 C CA . ALA A 1 88 ? 5.255 5.418 -17.930 1.00 0.00 93 ALA A CA 18
ATOM 28363 C C . ALA A 1 88 ? 3.920 5.209 -17.229 1.00 0.00 93 ALA A C 18
ATOM 28364 O O . ALA A 1 88 ? 2.860 5.347 -17.806 1.00 0.00 93 ALA A O 18
ATOM 28371 N N . LEU A 1 89 ? 3.985 4.882 -15.976 1.00 0.00 94 LEU A N 18
ATOM 28372 C CA . LEU A 1 89 ? 2.761 4.658 -15.174 1.00 0.00 94 LEU A CA 18
ATOM 28373 C C . LEU A 1 89 ? 2.525 5.887 -14.278 1.00 0.00 94 LEU A C 18
ATOM 28374 O O . LEU A 1 89 ? 1.531 5.997 -13.591 1.00 0.00 94 LEU A O 18
ATOM 28390 N N . VAL A 1 90 ? 3.445 6.816 -14.284 1.00 0.00 95 VAL A N 18
ATOM 28391 C CA . VAL A 1 90 ? 3.293 8.030 -13.428 1.00 0.00 95 VAL A CA 18
ATOM 28392 C C . VAL A 1 90 ? 2.620 9.173 -14.209 1.00 0.00 95 VAL A C 18
ATOM 28393 O O . VAL A 1 90 ? 2.850 9.342 -15.389 1.00 0.00 95 VAL A O 18
ATOM 28406 N N . PRO A 1 91 ? 1.819 9.926 -13.500 1.00 0.00 96 PRO A N 18
ATOM 28407 C CA . PRO A 1 91 ? 1.108 11.078 -14.106 1.00 0.00 96 PRO A CA 18
ATOM 28408 C C . PRO A 1 91 ? 2.071 12.254 -14.309 1.00 0.00 96 PRO A C 18
ATOM 28409 O O . PRO A 1 91 ? 3.214 12.196 -13.900 1.00 0.00 96 PRO A O 18
ATOM 28420 N N . PRO A 1 92 ? 1.571 13.286 -14.932 1.00 0.00 97 PRO A N 18
ATOM 28421 C CA . PRO A 1 92 ? 2.394 14.494 -15.190 1.00 0.00 97 PRO A CA 18
ATOM 28422 C C . PRO A 1 92 ? 2.620 15.278 -13.895 1.00 0.00 97 PRO A C 18
ATOM 28423 O O . PRO A 1 92 ? 3.431 16.180 -13.841 1.00 0.00 97 PRO A O 18
ATOM 28434 N N . SER A 1 93 ? 1.918 14.940 -12.847 1.00 0.00 98 SER A N 18
ATOM 28435 C CA . SER A 1 93 ? 2.111 15.668 -11.563 1.00 0.00 98 SER A CA 18
ATOM 28436 C C . SER A 1 93 ? 3.393 15.186 -10.891 1.00 0.00 98 SER A C 18
ATOM 28437 O O . SER A 1 93 ? 3.961 15.858 -10.052 1.00 0.00 98 SER A O 18
ATOM 28445 N N . LYS A 1 94 ? 3.860 14.031 -11.267 1.00 0.00 99 LYS A N 18
ATOM 28446 C CA . LYS A 1 94 ? 5.114 13.505 -10.666 1.00 0.00 99 LYS A CA 18
ATOM 28447 C C . LYS A 1 94 ? 6.313 13.992 -11.478 1.00 0.00 99 LYS A C 18
ATOM 28448 O O . LYS A 1 94 ? 7.445 13.658 -11.193 1.00 0.00 99 LYS A O 18
ATOM 28467 N N . ARG A 1 95 ? 6.074 14.786 -12.490 1.00 0.00 100 ARG A N 18
ATOM 28468 C CA . ARG A 1 95 ? 7.206 15.295 -13.315 1.00 0.00 100 ARG A CA 18
ATOM 28469 C C . ARG A 1 95 ? 6.956 16.759 -13.712 1.00 0.00 100 ARG A C 18
ATOM 28470 O O . ARG A 1 95 ? 6.683 17.594 -12.873 1.00 0.00 100 ARG A O 18
ATOM 28491 N N . SER B 2 6 ? 2.693 7.062 8.916 1.00 0.00 107 SER B N 18
ATOM 28492 C CA . SER B 2 6 ? 2.971 5.774 8.221 1.00 0.00 107 SER B CA 18
ATOM 28493 C C . SER B 2 6 ? 2.695 5.913 6.722 1.00 0.00 107 SER B C 18
ATOM 28494 O O . SER B 2 6 ? 1.559 5.949 6.291 1.00 0.00 107 SER B O 18
ATOM 28502 N N . THR B 2 7 ? 3.723 5.988 5.925 1.00 0.00 108 THR B N 18
ATOM 28503 C CA . THR B 2 7 ? 3.517 6.121 4.454 1.00 0.00 108 THR B CA 18
ATOM 28504 C C . THR B 2 7 ? 2.783 4.894 3.917 1.00 0.00 108 THR B C 18
ATOM 28505 O O . THR B 2 7 ? 1.639 4.964 3.515 1.00 0.00 108 THR B O 18
ATOM 28516 N N . ASN B 2 8 ? 3.437 3.770 3.912 1.00 0.00 109 ASN B N 18
ATOM 28517 C CA . ASN B 2 8 ? 2.790 2.527 3.407 1.00 0.00 109 ASN B CA 18
ATOM 28518 C C . ASN B 2 8 ? 2.166 1.750 4.571 1.00 0.00 109 ASN B C 18
ATOM 28519 O O . ASN B 2 8 ? 2.799 1.539 5.586 1.00 0.00 109 ASN B O 18
ATOM 28530 N N . PRO B 2 9 ? 0.936 1.354 4.383 1.00 0.00 110 PRO B N 18
ATOM 28531 C CA . PRO B 2 9 ? 0.208 0.599 5.432 1.00 0.00 110 PRO B CA 18
ATOM 28532 C C . PRO B 2 9 ? 0.722 -0.845 5.527 1.00 0.00 110 PRO B C 18
ATOM 28533 O O . PRO B 2 9 ? 0.618 -1.480 6.557 1.00 0.00 110 PRO B O 18
ATOM 28544 N N . PHE B 2 10 ? 1.272 -1.371 4.465 1.00 0.00 111 PHE B N 18
ATOM 28545 C CA . PHE B 2 10 ? 1.782 -2.776 4.511 1.00 0.00 111 PHE B CA 18
ATOM 28546 C C . PHE B 2 10 ? 3.184 -2.819 5.134 1.00 0.00 111 PHE B C 18
ATOM 28547 O O . PHE B 2 10 ? 3.466 -3.635 5.989 1.00 0.00 111 PHE B O 18
ATOM 28564 N N . LEU B 2 11 ? 4.063 -1.950 4.712 1.00 0.00 112 LEU B N 18
ATOM 28565 C CA . LEU B 2 11 ? 5.444 -1.948 5.281 1.00 0.00 112 LEU B CA 18
ATOM 28566 C C . LEU B 2 11 ? 5.391 -1.951 6.812 1.00 0.00 112 LEU B C 18
ATOM 28567 O O . LEU B 2 11 ? 6.207 -2.634 7.411 1.00 0.00 112 LEU B O 18
ATOM 28585 N N . PRO A 1 1 ? 2.201 3.988 -24.129 1.00 0.00 6 PRO A N 19
ATOM 28586 C CA . PRO A 1 1 ? 1.313 4.888 -23.353 1.00 0.00 6 PRO A CA 19
ATOM 28587 C C . PRO A 1 1 ? 1.488 4.657 -21.849 1.00 0.00 6 PRO A C 19
ATOM 28588 O O . PRO A 1 1 ? 2.388 3.966 -21.415 1.00 0.00 6 PRO A O 19
ATOM 28599 N N . TRP A 1 2 ? 0.626 5.228 -21.053 1.00 0.00 7 TRP A N 19
ATOM 28600 C CA . TRP A 1 2 ? 0.725 5.043 -19.578 1.00 0.00 7 TRP A CA 19
ATOM 28601 C C . TRP A 1 2 ? 0.821 3.549 -19.251 1.00 0.00 7 TRP A C 19
ATOM 28602 O O . TRP A 1 2 ? 0.038 2.752 -19.727 1.00 0.00 7 TRP A O 19
ATOM 28623 N N . ALA A 1 3 ? 1.775 3.162 -18.448 1.00 0.00 8 ALA A N 19
ATOM 28624 C CA . ALA A 1 3 ? 1.918 1.717 -18.098 1.00 0.00 8 ALA A CA 19
ATOM 28625 C C . ALA A 1 3 ? 0.545 1.096 -17.833 1.00 0.00 8 ALA A C 19
ATOM 28626 O O . ALA A 1 3 ? 0.345 -0.089 -18.000 1.00 0.00 8 ALA A O 19
ATOM 28633 N N . VAL A 1 4 ? -0.404 1.892 -17.425 1.00 0.00 9 VAL A N 19
ATOM 28634 C CA . VAL A 1 4 ? -1.766 1.349 -17.154 1.00 0.00 9 VAL A CA 19
ATOM 28635 C C . VAL A 1 4 ? -2.654 1.549 -18.386 1.00 0.00 9 VAL A C 19
ATOM 28636 O O . VAL A 1 4 ? -2.423 2.430 -19.188 1.00 0.00 9 VAL A O 19
ATOM 28649 N N . LYS A 1 5 ? -3.666 0.741 -18.546 1.00 0.00 10 LYS A N 19
ATOM 28650 C CA . LYS A 1 5 ? -4.553 0.900 -19.731 1.00 0.00 10 LYS A CA 19
ATOM 28651 C C . LYS A 1 5 ? -5.701 1.851 -19.398 1.00 0.00 10 LYS A C 19
ATOM 28652 O O . LYS A 1 5 ? -5.969 2.122 -18.243 1.00 0.00 10 LYS A O 19
ATOM 28671 N N . PRO A 1 6 ? -6.348 2.322 -20.426 1.00 0.00 11 PRO A N 19
ATOM 28672 C CA . PRO A 1 6 ? -7.491 3.247 -20.245 1.00 0.00 11 PRO A CA 19
ATOM 28673 C C . PRO A 1 6 ? -8.670 2.494 -19.638 1.00 0.00 11 PRO A C 19
ATOM 28674 O O . PRO A 1 6 ? -9.477 3.044 -18.915 1.00 0.00 11 PRO A O 19
ATOM 28685 N N . GLU A 1 7 ? -8.765 1.232 -19.930 1.00 0.00 12 GLU A N 19
ATOM 28686 C CA . GLU A 1 7 ? -9.882 0.412 -19.378 1.00 0.00 12 GLU A CA 19
ATOM 28687 C C . GLU A 1 7 ? -9.487 -0.127 -18.003 1.00 0.00 12 GLU A C 19
ATOM 28688 O O . GLU A 1 7 ? -10.322 -0.516 -17.210 1.00 0.00 12 GLU A O 19
ATOM 28700 N N . ASP A 1 8 ? -8.214 -0.133 -17.714 1.00 0.00 13 ASP A N 19
ATOM 28701 C CA . ASP A 1 8 ? -7.748 -0.628 -16.390 1.00 0.00 13 ASP A CA 19
ATOM 28702 C C . ASP A 1 8 ? -7.945 0.469 -15.354 1.00 0.00 13 ASP A C 19
ATOM 28703 O O . ASP A 1 8 ? -8.424 0.232 -14.264 1.00 0.00 13 ASP A O 19
ATOM 28712 N N . LYS A 1 9 ? -7.596 1.673 -15.698 1.00 0.00 14 LYS A N 19
ATOM 28713 C CA . LYS A 1 9 ? -7.782 2.795 -14.744 1.00 0.00 14 LYS A CA 19
ATOM 28714 C C . LYS A 1 9 ? -9.277 3.032 -14.546 1.00 0.00 14 LYS A C 19
ATOM 28715 O O . LYS A 1 9 ? -9.727 3.418 -13.487 1.00 0.00 14 LYS A O 19
ATOM 28734 N N . ALA A 1 10 ? -10.049 2.781 -15.568 1.00 0.00 15 ALA A N 19
ATOM 28735 C CA . ALA A 1 10 ? -11.522 2.966 -15.454 1.00 0.00 15 ALA A CA 19
ATOM 28736 C C . ALA A 1 10 ? -12.029 2.102 -14.310 1.00 0.00 15 ALA A C 19
ATOM 28737 O O . ALA A 1 10 ? -12.881 2.498 -13.540 1.00 0.00 15 ALA A O 19
ATOM 28744 N N . LYS A 1 11 ? -11.482 0.929 -14.181 1.00 0.00 16 LYS A N 19
ATOM 28745 C CA . LYS A 1 11 ? -11.895 0.033 -13.068 1.00 0.00 16 LYS A CA 19
ATOM 28746 C C . LYS A 1 11 ? -11.206 0.533 -11.815 1.00 0.00 16 LYS A C 19
ATOM 28747 O O . LYS A 1 11 ? -11.806 0.681 -10.768 1.00 0.00 16 LYS A O 19
ATOM 28766 N N . TYR A 1 12 ? -9.948 0.843 -11.937 1.00 0.00 17 TYR A N 19
ATOM 28767 C CA . TYR A 1 12 ? -9.218 1.389 -10.777 1.00 0.00 17 TYR A CA 19
ATOM 28768 C C . TYR A 1 12 ? -9.992 2.602 -10.283 1.00 0.00 17 TYR A C 19
ATOM 28769 O O . TYR A 1 12 ? -9.908 2.990 -9.136 1.00 0.00 17 TYR A O 19
ATOM 28787 N N . ASP A 1 13 ? -10.750 3.205 -11.163 1.00 0.00 18 ASP A N 19
ATOM 28788 C CA . ASP A 1 13 ? -11.540 4.406 -10.764 1.00 0.00 18 ASP A CA 19
ATOM 28789 C C . ASP A 1 13 ? -12.896 3.990 -10.191 1.00 0.00 18 ASP A C 19
ATOM 28790 O O . ASP A 1 13 ? -13.570 4.768 -9.545 1.00 0.00 18 ASP A O 19
ATOM 28799 N N . ALA A 1 14 ? -13.291 2.763 -10.391 1.00 0.00 19 ALA A N 19
ATOM 28800 C CA . ALA A 1 14 ? -14.589 2.307 -9.820 1.00 0.00 19 ALA A CA 19
ATOM 28801 C C . ALA A 1 14 ? -14.291 1.665 -8.477 1.00 0.00 19 ALA A C 19
ATOM 28802 O O . ALA A 1 14 ? -15.076 1.708 -7.551 1.00 0.00 19 ALA A O 19
ATOM 28809 N N . ILE A 1 15 ? -13.123 1.105 -8.368 1.00 0.00 20 ILE A N 19
ATOM 28810 C CA . ILE A 1 15 ? -12.694 0.488 -7.099 1.00 0.00 20 ILE A CA 19
ATOM 28811 C C . ILE A 1 15 ? -12.218 1.608 -6.175 1.00 0.00 20 ILE A C 19
ATOM 28812 O O . ILE A 1 15 ? -12.375 1.560 -4.971 1.00 0.00 20 ILE A O 19
ATOM 28828 N N . PHE A 1 16 ? -11.649 2.630 -6.756 1.00 0.00 21 PHE A N 19
ATOM 28829 C CA . PHE A 1 16 ? -11.161 3.789 -5.960 1.00 0.00 21 PHE A CA 19
ATOM 28830 C C . PHE A 1 16 ? -12.360 4.522 -5.350 1.00 0.00 21 PHE A C 19
ATOM 28831 O O . PHE A 1 16 ? -12.309 5.014 -4.240 1.00 0.00 21 PHE A O 19
ATOM 28848 N N . ASP A 1 17 ? -13.435 4.591 -6.080 1.00 0.00 22 ASP A N 19
ATOM 28849 C CA . ASP A 1 17 ? -14.655 5.280 -5.578 1.00 0.00 22 ASP A CA 19
ATOM 28850 C C . ASP A 1 17 ? -15.559 4.289 -4.841 1.00 0.00 22 ASP A C 19
ATOM 28851 O O . ASP A 1 17 ? -16.524 4.668 -4.207 1.00 0.00 22 ASP A O 19
ATOM 28860 N N . SER A 1 18 ? -15.249 3.023 -4.904 1.00 0.00 23 SER A N 19
ATOM 28861 C CA . SER A 1 18 ? -16.087 2.020 -4.189 1.00 0.00 23 SER A CA 19
ATOM 28862 C C . SER A 1 18 ? -15.747 2.063 -2.702 1.00 0.00 23 SER A C 19
ATOM 28863 O O . SER A 1 18 ? -16.451 1.531 -1.867 1.00 0.00 23 SER A O 19
ATOM 28871 N N . LEU A 1 19 ? -14.661 2.706 -2.376 1.00 0.00 24 LEU A N 19
ATOM 28872 C CA . LEU A 1 19 ? -14.238 2.814 -0.957 1.00 0.00 24 LEU A CA 19
ATOM 28873 C C . LEU A 1 19 ? -14.781 4.113 -0.373 1.00 0.00 24 LEU A C 19
ATOM 28874 O O . LEU A 1 19 ? -15.456 4.112 0.635 1.00 0.00 24 LEU A O 19
ATOM 28890 N N . SER A 1 20 ? -14.472 5.206 -1.034 1.00 0.00 25 SER A N 19
ATOM 28891 C CA . SER A 1 20 ? -14.916 6.584 -0.610 1.00 0.00 25 SER A CA 19
ATOM 28892 C C . SER A 1 20 ? -13.742 7.545 -0.776 1.00 0.00 25 SER A C 19
ATOM 28893 O O . SER A 1 20 ? -12.888 7.636 0.084 1.00 0.00 25 SER A O 19
ATOM 28901 N N . PRO A 1 21 ? -13.729 8.220 -1.885 1.00 0.00 26 PRO A N 19
ATOM 28902 C CA . PRO A 1 21 ? -12.633 9.172 -2.177 1.00 0.00 26 PRO A CA 19
ATOM 28903 C C . PRO A 1 21 ? -12.746 10.408 -1.288 1.00 0.00 26 PRO A C 19
ATOM 28904 O O . PRO A 1 21 ? -13.825 10.852 -0.951 1.00 0.00 26 PRO A O 19
ATOM 28915 N N . VAL A 1 22 ? -11.633 10.969 -0.921 1.00 0.00 27 VAL A N 19
ATOM 28916 C CA . VAL A 1 22 ? -11.652 12.186 -0.066 1.00 0.00 27 VAL A CA 19
ATOM 28917 C C . VAL A 1 22 ? -11.035 13.351 -0.836 1.00 0.00 27 VAL A C 19
ATOM 28918 O O . VAL A 1 22 ? -9.830 13.491 -0.906 1.00 0.00 27 VAL A O 19
ATOM 28931 N N . ASN A 1 23 ? -11.851 14.174 -1.437 1.00 0.00 28 ASN A N 19
ATOM 28932 C CA . ASN A 1 23 ? -11.313 15.319 -2.226 1.00 0.00 28 ASN A CA 19
ATOM 28933 C C . ASN A 1 23 ? -10.434 14.791 -3.371 1.00 0.00 28 ASN A C 19
ATOM 28934 O O . ASN A 1 23 ? -9.735 15.535 -4.028 1.00 0.00 28 ASN A O 19
ATOM 28945 N N . GLY A 1 24 ? -10.474 13.508 -3.621 1.00 0.00 29 GLY A N 19
ATOM 28946 C CA . GLY A 1 24 ? -9.650 12.936 -4.720 1.00 0.00 29 GLY A CA 19
ATOM 28947 C C . GLY A 1 24 ? -8.535 12.073 -4.124 1.00 0.00 29 GLY A C 19
ATOM 28948 O O . GLY A 1 24 ? -7.447 12.001 -4.652 1.00 0.00 29 GLY A O 19
ATOM 28952 N N . PHE A 1 25 ? -8.796 11.423 -3.022 1.00 0.00 30 PHE A N 19
ATOM 28953 C CA . PHE A 1 25 ? -7.740 10.569 -2.394 1.00 0.00 30 PHE A CA 19
ATOM 28954 C C . PHE A 1 25 ? -8.332 9.394 -1.621 1.00 0.00 30 PHE A C 19
ATOM 28955 O O . PHE A 1 25 ? -9.399 9.479 -1.047 1.00 0.00 30 PHE A O 19
ATOM 28972 N N . LEU A 1 26 ? -7.603 8.316 -1.561 1.00 0.00 31 LEU A N 19
ATOM 28973 C CA . LEU A 1 26 ? -8.062 7.136 -0.778 1.00 0.00 31 LEU A CA 19
ATOM 28974 C C . LEU A 1 26 ? -7.058 6.906 0.335 1.00 0.00 31 LEU A C 19
ATOM 28975 O O . LEU A 1 26 ? -5.867 6.967 0.121 1.00 0.00 31 LEU A O 19
ATOM 28991 N N . SER A 1 27 ? -7.512 6.648 1.513 1.00 0.00 32 SER A N 19
ATOM 28992 C CA . SER A 1 27 ? -6.549 6.426 2.621 1.00 0.00 32 SER A CA 19
ATOM 28993 C C . SER A 1 27 ? -6.096 4.975 2.642 1.00 0.00 32 SER A C 19
ATOM 28994 O O . SER A 1 27 ? -6.873 4.078 2.407 1.00 0.00 32 SER A O 19
ATOM 29002 N N . GLY A 1 28 ? -4.842 4.741 2.922 1.00 0.00 33 GLY A N 19
ATOM 29003 C CA . GLY A 1 28 ? -4.339 3.334 2.970 1.00 0.00 33 GLY A CA 19
ATOM 29004 C C . GLY A 1 28 ? -5.389 2.451 3.647 1.00 0.00 33 GLY A C 19
ATOM 29005 O O . GLY A 1 28 ? -5.493 1.270 3.382 1.00 0.00 33 GLY A O 19
ATOM 29009 N N . ASP A 1 29 ? -6.176 3.026 4.516 1.00 0.00 34 ASP A N 19
ATOM 29010 C CA . ASP A 1 29 ? -7.235 2.242 5.211 1.00 0.00 34 ASP A CA 19
ATOM 29011 C C . ASP A 1 29 ? -8.248 1.700 4.194 1.00 0.00 34 ASP A C 19
ATOM 29012 O O . ASP A 1 29 ? -8.873 0.681 4.412 1.00 0.00 34 ASP A O 19
ATOM 29021 N N . LYS A 1 30 ? -8.402 2.361 3.076 1.00 0.00 35 LYS A N 19
ATOM 29022 C CA . LYS A 1 30 ? -9.350 1.871 2.047 1.00 0.00 35 LYS A CA 19
ATOM 29023 C C . LYS A 1 30 ? -8.568 1.066 1.013 1.00 0.00 35 LYS A C 19
ATOM 29024 O O . LYS A 1 30 ? -9.063 0.118 0.436 1.00 0.00 35 LYS A O 19
ATOM 29043 N N . VAL A 1 31 ? -7.336 1.437 0.786 1.00 0.00 36 VAL A N 19
ATOM 29044 C CA . VAL A 1 31 ? -6.505 0.688 -0.197 1.00 0.00 36 VAL A CA 19
ATOM 29045 C C . VAL A 1 31 ? -5.904 -0.561 0.460 1.00 0.00 36 VAL A C 19
ATOM 29046 O O . VAL A 1 31 ? -5.941 -1.644 -0.091 1.00 0.00 36 VAL A O 19
ATOM 29059 N N . LYS A 1 32 ? -5.345 -0.416 1.634 1.00 0.00 37 LYS A N 19
ATOM 29060 C CA . LYS A 1 32 ? -4.735 -1.592 2.324 1.00 0.00 37 LYS A CA 19
ATOM 29061 C C . LYS A 1 32 ? -5.638 -2.827 2.195 1.00 0.00 37 LYS A C 19
ATOM 29062 O O . LYS A 1 32 ? -5.201 -3.864 1.744 1.00 0.00 37 LYS A O 19
ATOM 29081 N N . PRO A 1 33 ? -6.878 -2.686 2.580 1.00 0.00 38 PRO A N 19
ATOM 29082 C CA . PRO A 1 33 ? -7.821 -3.826 2.473 1.00 0.00 38 PRO A CA 19
ATOM 29083 C C . PRO A 1 33 ? -8.043 -4.161 0.998 1.00 0.00 38 PRO A C 19
ATOM 29084 O O . PRO A 1 33 ? -8.210 -5.305 0.622 1.00 0.00 38 PRO A O 19
ATOM 29095 N N . VAL A 1 34 ? -8.028 -3.163 0.164 1.00 0.00 39 VAL A N 19
ATOM 29096 C CA . VAL A 1 34 ? -8.217 -3.388 -1.295 1.00 0.00 39 VAL A CA 19
ATOM 29097 C C . VAL A 1 34 ? -7.025 -4.175 -1.851 1.00 0.00 39 VAL A C 19
ATOM 29098 O O . VAL A 1 34 ? -7.146 -4.924 -2.800 1.00 0.00 39 VAL A O 19
ATOM 29111 N N . LEU A 1 35 ? -5.873 -3.997 -1.268 1.00 0.00 40 LEU A N 19
ATOM 29112 C CA . LEU A 1 35 ? -4.666 -4.717 -1.758 1.00 0.00 40 LEU A CA 19
ATOM 29113 C C . LEU A 1 35 ? -4.565 -6.091 -1.100 1.00 0.00 40 LEU A C 19
ATOM 29114 O O . LEU A 1 35 ? -3.968 -7.005 -1.632 1.00 0.00 40 LEU A O 19
ATOM 29130 N N . LEU A 1 36 ? -5.152 -6.246 0.050 1.00 0.00 41 LEU A N 19
ATOM 29131 C CA . LEU A 1 36 ? -5.096 -7.562 0.733 1.00 0.00 41 LEU A CA 19
ATOM 29132 C C . LEU A 1 36 ? -6.117 -8.501 0.108 1.00 0.00 41 LEU A C 19
ATOM 29133 O O . LEU A 1 36 ? -6.096 -9.697 0.325 1.00 0.00 41 LEU A O 19
ATOM 29149 N N . ASN A 1 37 ? -7.014 -7.966 -0.671 1.00 0.00 42 ASN A N 19
ATOM 29150 C CA . ASN A 1 37 ? -8.037 -8.829 -1.311 1.00 0.00 42 ASN A CA 19
ATOM 29151 C C . ASN A 1 37 ? -7.492 -9.392 -2.628 1.00 0.00 42 ASN A C 19
ATOM 29152 O O . ASN A 1 37 ? -8.109 -10.223 -3.263 1.00 0.00 42 ASN A O 19
ATOM 29163 N N . SER A 1 38 ? -6.336 -8.941 -3.039 1.00 0.00 43 SER A N 19
ATOM 29164 C CA . SER A 1 38 ? -5.742 -9.445 -4.309 1.00 0.00 43 SER A CA 19
ATOM 29165 C C . SER A 1 38 ? -4.988 -10.752 -4.050 1.00 0.00 43 SER A C 19
ATOM 29166 O O . SER A 1 38 ? -4.241 -11.226 -4.883 1.00 0.00 43 SER A O 19
ATOM 29174 N N . LYS A 1 39 ? -5.172 -11.335 -2.897 1.00 0.00 44 LYS A N 19
ATOM 29175 C CA . LYS A 1 39 ? -4.461 -12.608 -2.582 1.00 0.00 44 LYS A CA 19
ATOM 29176 C C . LYS A 1 39 ? -2.951 -12.363 -2.523 1.00 0.00 44 LYS A C 19
ATOM 29177 O O . LYS A 1 39 ? -2.159 -13.279 -2.607 1.00 0.00 44 LYS A O 19
ATOM 29196 N N . LEU A 1 40 ? -2.552 -11.129 -2.387 1.00 0.00 45 LEU A N 19
ATOM 29197 C CA . LEU A 1 40 ? -1.096 -10.814 -2.328 1.00 0.00 45 LEU A CA 19
ATOM 29198 C C . LEU A 1 40 ? -0.651 -10.596 -0.884 1.00 0.00 45 LEU A C 19
ATOM 29199 O O . LEU A 1 40 ? -1.420 -10.145 -0.059 1.00 0.00 45 LEU A O 19
ATOM 29215 N N . PRO A 1 41 ? 0.586 -10.920 -0.629 1.00 0.00 46 PRO A N 19
ATOM 29216 C CA . PRO A 1 41 ? 1.144 -10.750 0.725 1.00 0.00 46 PRO A CA 19
ATOM 29217 C C . PRO A 1 41 ? 1.441 -9.268 0.987 1.00 0.00 46 PRO A C 19
ATOM 29218 O O . PRO A 1 41 ? 1.299 -8.437 0.118 1.00 0.00 46 PRO A O 19
ATOM 29229 N N . VAL A 1 42 ? 1.853 -8.938 2.176 1.00 0.00 47 VAL A N 19
ATOM 29230 C CA . VAL A 1 42 ? 2.158 -7.523 2.508 1.00 0.00 47 VAL A CA 19
ATOM 29231 C C . VAL A 1 42 ? 3.458 -7.101 1.818 1.00 0.00 47 VAL A C 19
ATOM 29232 O O . VAL A 1 42 ? 3.877 -5.964 1.904 1.00 0.00 47 VAL A O 19
ATOM 29245 N N . ASP A 1 43 ? 4.094 -8.006 1.127 1.00 0.00 48 ASP A N 19
ATOM 29246 C CA . ASP A 1 43 ? 5.354 -7.649 0.430 1.00 0.00 48 ASP A CA 19
ATOM 29247 C C . ASP A 1 43 ? 5.022 -7.028 -0.924 1.00 0.00 48 ASP A C 19
ATOM 29248 O O . ASP A 1 43 ? 5.715 -6.157 -1.409 1.00 0.00 48 ASP A O 19
ATOM 29257 N N . ILE A 1 44 ? 3.947 -7.457 -1.527 1.00 0.00 49 ILE A N 19
ATOM 29258 C CA . ILE A 1 44 ? 3.555 -6.874 -2.838 1.00 0.00 49 ILE A CA 19
ATOM 29259 C C . ILE A 1 44 ? 2.763 -5.601 -2.589 1.00 0.00 49 ILE A C 19
ATOM 29260 O O . ILE A 1 44 ? 2.873 -4.629 -3.306 1.00 0.00 49 ILE A O 19
ATOM 29276 N N . LEU A 1 45 ? 1.970 -5.606 -1.559 1.00 0.00 50 LEU A N 19
ATOM 29277 C CA . LEU A 1 45 ? 1.168 -4.403 -1.230 1.00 0.00 50 LEU A CA 19
ATOM 29278 C C . LEU A 1 45 ? 2.077 -3.355 -0.599 1.00 0.00 50 LEU A C 19
ATOM 29279 O O . LEU A 1 45 ? 1.844 -2.168 -0.703 1.00 0.00 50 LEU A O 19
ATOM 29295 N N . GLY A 1 46 ? 3.130 -3.790 0.035 1.00 0.00 51 GLY A N 19
ATOM 29296 C CA . GLY A 1 46 ? 4.074 -2.817 0.647 1.00 0.00 51 GLY A CA 19
ATOM 29297 C C . GLY A 1 46 ? 4.857 -2.177 -0.485 1.00 0.00 51 GLY A C 19
ATOM 29298 O O . GLY A 1 46 ? 5.359 -1.076 -0.375 1.00 0.00 51 GLY A O 19
ATOM 29302 N N . ARG A 1 47 ? 4.945 -2.866 -1.583 1.00 0.00 52 ARG A N 19
ATOM 29303 C CA . ARG A 1 47 ? 5.671 -2.324 -2.752 1.00 0.00 52 ARG A CA 19
ATOM 29304 C C . ARG A 1 47 ? 4.678 -1.774 -3.772 1.00 0.00 52 ARG A C 19
ATOM 29305 O O . ARG A 1 47 ? 4.947 -0.801 -4.447 1.00 0.00 52 ARG A O 19
ATOM 29326 N N . VAL A 1 48 ? 3.524 -2.380 -3.894 1.00 0.00 53 VAL A N 19
ATOM 29327 C CA . VAL A 1 48 ? 2.540 -1.864 -4.883 1.00 0.00 53 VAL A CA 19
ATOM 29328 C C . VAL A 1 48 ? 2.009 -0.516 -4.413 1.00 0.00 53 VAL A C 19
ATOM 29329 O O . VAL A 1 48 ? 1.903 0.420 -5.180 1.00 0.00 53 VAL A O 19
ATOM 29342 N N . TRP A 1 49 ? 1.682 -0.400 -3.157 1.00 0.00 54 TRP A N 19
ATOM 29343 C CA . TRP A 1 49 ? 1.175 0.903 -2.661 1.00 0.00 54 TRP A CA 19
ATOM 29344 C C . TRP A 1 49 ? 2.248 1.974 -2.864 1.00 0.00 54 TRP A C 19
ATOM 29345 O O . TRP A 1 49 ? 1.965 3.063 -3.312 1.00 0.00 54 TRP A O 19
ATOM 29366 N N . GLU A 1 50 ? 3.475 1.687 -2.514 1.00 0.00 55 GLU A N 19
ATOM 29367 C CA . GLU A 1 50 ? 4.541 2.715 -2.672 1.00 0.00 55 GLU A CA 19
ATOM 29368 C C . GLU A 1 50 ? 4.640 3.153 -4.130 1.00 0.00 55 GLU A C 19
ATOM 29369 O O . GLU A 1 50 ? 4.519 4.320 -4.447 1.00 0.00 55 GLU A O 19
ATOM 29381 N N . LEU A 1 51 ? 4.840 2.231 -5.026 1.00 0.00 56 LEU A N 19
ATOM 29382 C CA . LEU A 1 51 ? 4.917 2.616 -6.463 1.00 0.00 56 LEU A CA 19
ATOM 29383 C C . LEU A 1 51 ? 3.572 3.221 -6.879 1.00 0.00 56 LEU A C 19
ATOM 29384 O O . LEU A 1 51 ? 3.453 3.867 -7.902 1.00 0.00 56 LEU A O 19
ATOM 29400 N N . SER A 1 52 ? 2.561 3.031 -6.065 1.00 0.00 57 SER A N 19
ATOM 29401 C CA . SER A 1 52 ? 1.217 3.604 -6.369 1.00 0.00 57 SER A CA 19
ATOM 29402 C C . SER A 1 52 ? 1.063 4.948 -5.648 1.00 0.00 57 SER A C 19
ATOM 29403 O O . SER A 1 52 ? 0.362 5.833 -6.099 1.00 0.00 57 SER A O 19
ATOM 29411 N N . ASP A 1 53 ? 1.717 5.098 -4.525 1.00 0.00 58 ASP A N 19
ATOM 29412 C CA . ASP A 1 53 ? 1.624 6.370 -3.755 1.00 0.00 58 ASP A CA 19
ATOM 29413 C C . ASP A 1 53 ? 2.499 7.443 -4.405 1.00 0.00 58 ASP A C 19
ATOM 29414 O O . ASP A 1 53 ? 3.617 7.679 -3.994 1.00 0.00 58 ASP A O 19
ATOM 29423 N N . ILE A 1 54 ? 2.000 8.090 -5.422 1.00 0.00 59 ILE A N 19
ATOM 29424 C CA . ILE A 1 54 ? 2.807 9.144 -6.101 1.00 0.00 59 ILE A CA 19
ATOM 29425 C C . ILE A 1 54 ? 3.210 10.227 -5.096 1.00 0.00 59 ILE A C 19
ATOM 29426 O O . ILE A 1 54 ? 4.286 10.788 -5.171 1.00 0.00 59 ILE A O 19
ATOM 29442 N N . ASP A 1 55 ? 2.352 10.526 -4.156 1.00 0.00 60 ASP A N 19
ATOM 29443 C CA . ASP A 1 55 ? 2.683 11.574 -3.147 1.00 0.00 60 ASP A CA 19
ATOM 29444 C C . ASP A 1 55 ? 3.226 10.934 -1.870 1.00 0.00 60 ASP A C 19
ATOM 29445 O O . ASP A 1 55 ? 3.860 11.583 -1.062 1.00 0.00 60 ASP A O 19
ATOM 29454 N N . HIS A 1 56 ? 2.981 9.668 -1.679 1.00 0.00 61 HIS A N 19
ATOM 29455 C CA . HIS A 1 56 ? 3.484 8.993 -0.450 1.00 0.00 61 HIS A CA 19
ATOM 29456 C C . HIS A 1 56 ? 2.953 9.709 0.795 1.00 0.00 61 HIS A C 19
ATOM 29457 O O . HIS A 1 56 ? 3.693 10.023 1.705 1.00 0.00 61 HIS A O 19
ATOM 29471 N N . ASP A 1 57 ? 1.673 9.968 0.841 1.00 0.00 62 ASP A N 19
ATOM 29472 C CA . ASP A 1 57 ? 1.096 10.661 2.026 1.00 0.00 62 ASP A CA 19
ATOM 29473 C C . ASP A 1 57 ? 0.120 9.730 2.746 1.00 0.00 62 ASP A C 19
ATOM 29474 O O . ASP A 1 57 ? -0.771 10.169 3.446 1.00 0.00 62 ASP A O 19
ATOM 29483 N N . GLY A 1 58 ? 0.282 8.448 2.577 1.00 0.00 63 GLY A N 19
ATOM 29484 C CA . GLY A 1 58 ? -0.636 7.488 3.247 1.00 0.00 63 GLY A CA 19
ATOM 29485 C C . GLY A 1 58 ? -1.997 7.522 2.554 1.00 0.00 63 GLY A C 19
ATOM 29486 O O . GLY A 1 58 ? -3.018 7.251 3.155 1.00 0.00 63 GLY A O 19
ATOM 29490 N N . MET A 1 59 ? -2.022 7.854 1.290 1.00 0.00 64 MET A N 19
ATOM 29491 C CA . MET A 1 59 ? -3.318 7.903 0.555 1.00 0.00 64 MET A CA 19
ATOM 29492 C C . MET A 1 59 ? -3.100 7.600 -0.933 1.00 0.00 64 MET A C 19
ATOM 29493 O O . MET A 1 59 ? -2.005 7.723 -1.448 1.00 0.00 64 MET A O 19
ATOM 29507 N N . LEU A 1 60 ? -4.140 7.231 -1.632 1.00 0.00 65 LEU A N 19
ATOM 29508 C CA . LEU A 1 60 ? -3.998 6.945 -3.089 1.00 0.00 65 LEU A CA 19
ATOM 29509 C C . LEU A 1 60 ? -5.002 7.782 -3.885 1.00 0.00 65 LEU A C 19
ATOM 29510 O O . LEU A 1 60 ? -6.192 7.542 -3.839 1.00 0.00 65 LEU A O 19
ATOM 29526 N N . ASP A 1 61 ? -4.542 8.754 -4.625 1.00 0.00 66 ASP A N 19
ATOM 29527 C CA . ASP A 1 61 ? -5.493 9.578 -5.423 1.00 0.00 66 ASP A CA 19
ATOM 29528 C C . ASP A 1 61 ? -6.068 8.732 -6.556 1.00 0.00 66 ASP A C 19
ATOM 29529 O O . ASP A 1 61 ? -5.603 7.644 -6.829 1.00 0.00 66 ASP A O 19
ATOM 29538 N N . ARG A 1 62 ? -7.080 9.216 -7.210 1.00 0.00 67 ARG A N 19
ATOM 29539 C CA . ARG A 1 62 ? -7.687 8.427 -8.322 1.00 0.00 67 ARG A CA 19
ATOM 29540 C C . ARG A 1 62 ? -6.607 7.961 -9.301 1.00 0.00 67 ARG A C 19
ATOM 29541 O O . ARG A 1 62 ? -6.644 6.853 -9.799 1.00 0.00 67 ARG A O 19
ATOM 29562 N N . ASP A 1 63 ? -5.646 8.794 -9.581 1.00 0.00 68 ASP A N 19
ATOM 29563 C CA . ASP A 1 63 ? -4.566 8.396 -10.528 1.00 0.00 68 ASP A CA 19
ATOM 29564 C C . ASP A 1 63 ? -3.537 7.517 -9.817 1.00 0.00 68 ASP A C 19
ATOM 29565 O O . ASP A 1 63 ? -2.957 6.624 -10.403 1.00 0.00 68 ASP A O 19
ATOM 29574 N N . GLU A 1 64 ? -3.311 7.756 -8.556 1.00 0.00 69 GLU A N 19
ATOM 29575 C CA . GLU A 1 64 ? -2.328 6.923 -7.807 1.00 0.00 69 GLU A CA 19
ATOM 29576 C C . GLU A 1 64 ? -2.931 5.550 -7.546 1.00 0.00 69 GLU A C 19
ATOM 29577 O O . GLU A 1 64 ? -2.286 4.533 -7.703 1.00 0.00 69 GLU A O 19
ATOM 29589 N N . PHE A 1 65 ? -4.174 5.518 -7.162 1.00 0.00 70 PHE A N 19
ATOM 29590 C CA . PHE A 1 65 ? -4.838 4.218 -6.908 1.00 0.00 70 PHE A CA 19
ATOM 29591 C C . PHE A 1 65 ? -4.788 3.378 -8.183 1.00 0.00 70 PHE A C 19
ATOM 29592 O O . PHE A 1 65 ? -4.786 2.170 -8.140 1.00 0.00 70 PHE A O 19
ATOM 29609 N N . ALA A 1 66 ? -4.735 4.018 -9.321 1.00 0.00 71 ALA A N 19
ATOM 29610 C CA . ALA A 1 66 ? -4.676 3.256 -10.605 1.00 0.00 71 ALA A CA 19
ATOM 29611 C C . ALA A 1 66 ? -3.352 2.504 -10.708 1.00 0.00 71 ALA A C 19
ATOM 29612 O O . ALA A 1 66 ? -3.305 1.333 -11.043 1.00 0.00 71 ALA A O 19
ATOM 29619 N N . VAL A 1 67 ? -2.279 3.176 -10.422 1.00 0.00 72 VAL A N 19
ATOM 29620 C CA . VAL A 1 67 ? -0.946 2.524 -10.495 1.00 0.00 72 VAL A CA 19
ATOM 29621 C C . VAL A 1 67 ? -0.906 1.314 -9.555 1.00 0.00 72 VAL A C 19
ATOM 29622 O O . VAL A 1 67 ? -0.142 0.383 -9.744 1.00 0.00 72 VAL A O 19
ATOM 29635 N N . ALA A 1 68 ? -1.716 1.332 -8.531 1.00 0.00 73 ALA A N 19
ATOM 29636 C CA . ALA A 1 68 ? -1.720 0.204 -7.555 1.00 0.00 73 ALA A CA 19
ATOM 29637 C C . ALA A 1 68 ? -2.706 -0.902 -7.952 1.00 0.00 73 ALA A C 19
ATOM 29638 O O . ALA A 1 68 ? -2.722 -1.960 -7.355 1.00 0.00 73 ALA A O 19
ATOM 29645 N N . MET A 1 69 ? -3.533 -0.683 -8.940 1.00 0.00 74 MET A N 19
ATOM 29646 C CA . MET A 1 69 ? -4.500 -1.754 -9.321 1.00 0.00 74 MET A CA 19
ATOM 29647 C C . MET A 1 69 ? -3.851 -2.735 -10.290 1.00 0.00 74 MET A C 19
ATOM 29648 O O . MET A 1 69 ? -3.980 -3.935 -10.147 1.00 0.00 74 MET A O 19
ATOM 29662 N N . PHE A 1 70 ? -3.139 -2.249 -11.265 1.00 0.00 75 PHE A N 19
ATOM 29663 C CA . PHE A 1 70 ? -2.479 -3.187 -12.209 1.00 0.00 75 PHE A CA 19
ATOM 29664 C C . PHE A 1 70 ? -1.248 -3.773 -11.521 1.00 0.00 75 PHE A C 19
ATOM 29665 O O . PHE A 1 70 ? -0.831 -4.879 -11.801 1.00 0.00 75 PHE A O 19
ATOM 29682 N N . LEU A 1 71 ? -0.687 -3.045 -10.590 1.00 0.00 76 LEU A N 19
ATOM 29683 C CA . LEU A 1 71 ? 0.490 -3.571 -9.851 1.00 0.00 76 LEU A CA 19
ATOM 29684 C C . LEU A 1 71 ? 0.025 -4.719 -8.958 1.00 0.00 76 LEU A C 19
ATOM 29685 O O . LEU A 1 71 ? 0.784 -5.595 -8.599 1.00 0.00 76 LEU A O 19
ATOM 29701 N N . VAL A 1 72 ? -1.235 -4.718 -8.617 1.00 0.00 77 VAL A N 19
ATOM 29702 C CA . VAL A 1 72 ? -1.788 -5.805 -7.767 1.00 0.00 77 VAL A CA 19
ATOM 29703 C C . VAL A 1 72 ? -2.329 -6.922 -8.652 1.00 0.00 77 VAL A C 19
ATOM 29704 O O . VAL A 1 72 ? -2.075 -8.083 -8.419 1.00 0.00 77 VAL A O 19
ATOM 29717 N N . TYR A 1 73 ? -3.076 -6.573 -9.664 1.00 0.00 78 TYR A N 19
ATOM 29718 C CA . TYR A 1 73 ? -3.650 -7.609 -10.568 1.00 0.00 78 TYR A CA 19
ATOM 29719 C C . TYR A 1 73 ? -2.546 -8.326 -11.347 1.00 0.00 78 TYR A C 19
ATOM 29720 O O . TYR A 1 73 ? -2.684 -9.474 -11.725 1.00 0.00 78 TYR A O 19
ATOM 29738 N N . CYS A 1 74 ? -1.454 -7.659 -11.599 1.00 0.00 79 CYS A N 19
ATOM 29739 C CA . CYS A 1 74 ? -0.353 -8.304 -12.360 1.00 0.00 79 CYS A CA 19
ATOM 29740 C C . CYS A 1 74 ? 0.466 -9.193 -11.436 1.00 0.00 79 CYS A C 19
ATOM 29741 O O . CYS A 1 74 ? 1.228 -10.029 -11.876 1.00 0.00 79 CYS A O 19
ATOM 29749 N N . ALA A 1 75 ? 0.307 -9.036 -10.155 1.00 0.00 80 ALA A N 19
ATOM 29750 C CA . ALA A 1 75 ? 1.070 -9.892 -9.219 1.00 0.00 80 ALA A CA 19
ATOM 29751 C C . ALA A 1 75 ? 0.254 -11.145 -8.911 1.00 0.00 80 ALA A C 19
ATOM 29752 O O . ALA A 1 75 ? 0.726 -12.075 -8.289 1.00 0.00 80 ALA A O 19
ATOM 29759 N N . LEU A 1 76 ? -0.976 -11.170 -9.351 1.00 0.00 81 LEU A N 19
ATOM 29760 C CA . LEU A 1 76 ? -1.843 -12.354 -9.098 1.00 0.00 81 LEU A CA 19
ATOM 29761 C C . LEU A 1 76 ? -1.710 -13.346 -10.239 1.00 0.00 81 LEU A C 19
ATOM 29762 O O . LEU A 1 76 ? -1.598 -14.539 -10.035 1.00 0.00 81 LEU A O 19
ATOM 29778 N N . GLU A 1 77 ? -1.735 -12.863 -11.445 1.00 0.00 82 GLU A N 19
ATOM 29779 C CA . GLU A 1 77 ? -1.622 -13.794 -12.603 1.00 0.00 82 GLU A CA 19
ATOM 29780 C C . GLU A 1 77 ? -0.196 -14.329 -12.717 1.00 0.00 82 GLU A C 19
ATOM 29781 O O . GLU A 1 77 ? 0.026 -15.523 -12.743 1.00 0.00 82 GLU A O 19
ATOM 29793 N N . LYS A 1 78 ? 0.773 -13.463 -12.781 1.00 0.00 83 LYS A N 19
ATOM 29794 C CA . LYS A 1 78 ? 2.182 -13.945 -12.887 1.00 0.00 83 LYS A CA 19
ATOM 29795 C C . LYS A 1 78 ? 3.156 -12.778 -13.087 1.00 0.00 83 LYS A C 19
ATOM 29796 O O . LYS A 1 78 ? 3.606 -12.529 -14.188 1.00 0.00 83 LYS A O 19
ATOM 29815 N N . GLU A 1 79 ? 3.500 -12.058 -12.053 1.00 0.00 84 GLU A N 19
ATOM 29816 C CA . GLU A 1 79 ? 4.453 -10.927 -12.252 1.00 0.00 84 GLU A CA 19
ATOM 29817 C C . GLU A 1 79 ? 4.852 -10.291 -10.913 1.00 0.00 84 GLU A C 19
ATOM 29818 O O . GLU A 1 79 ? 4.014 -9.812 -10.178 1.00 0.00 84 GLU A O 19
ATOM 29830 N N . PRO A 1 80 ? 6.136 -10.295 -10.653 1.00 0.00 85 PRO A N 19
ATOM 29831 C CA . PRO A 1 80 ? 6.663 -9.698 -9.400 1.00 0.00 85 PRO A CA 19
ATOM 29832 C C . PRO A 1 80 ? 6.611 -8.169 -9.481 1.00 0.00 85 PRO A C 19
ATOM 29833 O O . PRO A 1 80 ? 6.373 -7.603 -10.530 1.00 0.00 85 PRO A O 19
ATOM 29844 N N . VAL A 1 81 ? 6.822 -7.494 -8.384 1.00 0.00 86 VAL A N 19
ATOM 29845 C CA . VAL A 1 81 ? 6.772 -6.003 -8.408 1.00 0.00 86 VAL A CA 19
ATOM 29846 C C . VAL A 1 81 ? 8.075 -5.400 -7.861 1.00 0.00 86 VAL A C 19
ATOM 29847 O O . VAL A 1 81 ? 8.507 -5.737 -6.777 1.00 0.00 86 VAL A O 19
ATOM 29860 N N . PRO A 1 82 ? 8.652 -4.516 -8.635 1.00 0.00 87 PRO A N 19
ATOM 29861 C CA . PRO A 1 82 ? 9.906 -3.841 -8.232 1.00 0.00 87 PRO A CA 19
ATOM 29862 C C . PRO A 1 82 ? 9.581 -2.599 -7.395 1.00 0.00 87 PRO A C 19
ATOM 29863 O O . PRO A 1 82 ? 8.500 -2.055 -7.480 1.00 0.00 87 PRO A O 19
ATOM 29874 N N . MET A 1 83 ? 10.499 -2.143 -6.588 1.00 0.00 88 MET A N 19
ATOM 29875 C CA . MET A 1 83 ? 10.210 -0.933 -5.760 1.00 0.00 88 MET A CA 19
ATOM 29876 C C . MET A 1 83 ? 10.488 0.333 -6.554 1.00 0.00 88 MET A C 19
ATOM 29877 O O . MET A 1 83 ? 10.595 1.407 -5.998 1.00 0.00 88 MET A O 19
ATOM 29891 N N . SER A 1 84 ? 10.637 0.230 -7.836 1.00 0.00 89 SER A N 19
ATOM 29892 C CA . SER A 1 84 ? 10.938 1.450 -8.616 1.00 0.00 89 SER A CA 19
ATOM 29893 C C . SER A 1 84 ? 9.774 1.820 -9.509 1.00 0.00 89 SER A C 19
ATOM 29894 O O . SER A 1 84 ? 9.561 1.232 -10.546 1.00 0.00 89 SER A O 19
ATOM 29902 N N . LEU A 1 85 ? 9.038 2.808 -9.121 1.00 0.00 90 LEU A N 19
ATOM 29903 C CA . LEU A 1 85 ? 7.898 3.244 -9.958 1.00 0.00 90 LEU A CA 19
ATOM 29904 C C . LEU A 1 85 ? 8.458 3.802 -11.277 1.00 0.00 90 LEU A C 19
ATOM 29905 O O . LEU A 1 85 ? 9.073 4.848 -11.305 1.00 0.00 90 LEU A O 19
ATOM 29921 N N . PRO A 1 86 ? 8.251 3.053 -12.328 1.00 0.00 91 PRO A N 19
ATOM 29922 C CA . PRO A 1 86 ? 8.760 3.446 -13.671 1.00 0.00 91 PRO A CA 19
ATOM 29923 C C . PRO A 1 86 ? 8.101 4.738 -14.167 1.00 0.00 91 PRO A C 19
ATOM 29924 O O . PRO A 1 86 ? 6.968 5.028 -13.840 1.00 0.00 91 PRO A O 19
ATOM 29935 N N . PRO A 1 87 ? 8.857 5.473 -14.945 1.00 0.00 92 PRO A N 19
ATOM 29936 C CA . PRO A 1 87 ? 8.372 6.762 -15.506 1.00 0.00 92 PRO A CA 19
ATOM 29937 C C . PRO A 1 87 ? 7.327 6.525 -16.597 1.00 0.00 92 PRO A C 19
ATOM 29938 O O . PRO A 1 87 ? 6.668 7.441 -17.050 1.00 0.00 92 PRO A O 19
ATOM 29949 N N . ALA A 1 88 ? 7.155 5.302 -17.006 1.00 0.00 93 ALA A N 19
ATOM 29950 C CA . ALA A 1 88 ? 6.134 5.001 -18.051 1.00 0.00 93 ALA A CA 19
ATOM 29951 C C . ALA A 1 88 ? 4.828 4.640 -17.355 1.00 0.00 93 ALA A C 19
ATOM 29952 O O . ALA A 1 88 ? 3.972 3.982 -17.907 1.00 0.00 93 ALA A O 19
ATOM 29959 N N . LEU A 1 89 ? 4.699 5.044 -16.126 1.00 0.00 94 LEU A N 19
ATOM 29960 C CA . LEU A 1 89 ? 3.487 4.710 -15.341 1.00 0.00 94 LEU A CA 19
ATOM 29961 C C . LEU A 1 89 ? 3.044 5.932 -14.517 1.00 0.00 94 LEU A C 19
ATOM 29962 O O . LEU A 1 89 ? 2.105 5.872 -13.747 1.00 0.00 94 LEU A O 19
ATOM 29978 N N . VAL A 1 90 ? 3.718 7.039 -14.678 1.00 0.00 95 VAL A N 19
ATOM 29979 C CA . VAL A 1 90 ? 3.353 8.262 -13.903 1.00 0.00 95 VAL A CA 19
ATOM 29980 C C . VAL A 1 90 ? 2.386 9.146 -14.694 1.00 0.00 95 VAL A C 19
ATOM 29981 O O . VAL A 1 90 ? 2.736 9.675 -15.731 1.00 0.00 95 VAL A O 19
ATOM 29994 N N . PRO A 1 91 ? 1.199 9.287 -14.168 1.00 0.00 96 PRO A N 19
ATOM 29995 C CA . PRO A 1 91 ? 0.173 10.128 -14.823 1.00 0.00 96 PRO A CA 19
ATOM 29996 C C . PRO A 1 91 ? 0.455 11.611 -14.552 1.00 0.00 96 PRO A C 19
ATOM 29997 O O . PRO A 1 91 ? 1.335 11.945 -13.782 1.00 0.00 96 PRO A O 19
ATOM 30008 N N . PRO A 1 92 ? -0.306 12.449 -15.197 1.00 0.00 97 PRO A N 19
ATOM 30009 C CA . PRO A 1 92 ? -0.145 13.916 -15.033 1.00 0.00 97 PRO A CA 19
ATOM 30010 C C . PRO A 1 92 ? -0.632 14.374 -13.657 1.00 0.00 97 PRO A C 19
ATOM 30011 O O . PRO A 1 92 ? -1.787 14.698 -13.463 1.00 0.00 97 PRO A O 19
ATOM 30022 N N . SER A 1 93 ? 0.259 14.422 -12.712 1.00 0.00 98 SER A N 19
ATOM 30023 C CA . SER A 1 93 ? -0.104 14.880 -11.343 1.00 0.00 98 SER A CA 19
ATOM 30024 C C . SER A 1 93 ? 1.144 15.432 -10.673 1.00 0.00 98 SER A C 19
ATOM 30025 O O . SER A 1 93 ? 1.124 16.471 -10.044 1.00 0.00 98 SER A O 19
ATOM 30033 N N . LYS A 1 94 ? 2.239 14.758 -10.844 1.00 0.00 99 LYS A N 19
ATOM 30034 C CA . LYS A 1 94 ? 3.507 15.251 -10.266 1.00 0.00 99 LYS A CA 19
ATOM 30035 C C . LYS A 1 94 ? 4.176 16.163 -11.294 1.00 0.00 99 LYS A C 19
ATOM 30036 O O . LYS A 1 94 ? 5.285 16.622 -11.105 1.00 0.00 99 LYS A O 19
ATOM 30055 N N . ARG A 1 95 ? 3.505 16.426 -12.393 1.00 0.00 100 ARG A N 19
ATOM 30056 C CA . ARG A 1 95 ? 4.112 17.306 -13.433 1.00 0.00 100 ARG A CA 19
ATOM 30057 C C . ARG A 1 95 ? 4.178 18.752 -12.937 1.00 0.00 100 ARG A C 19
ATOM 30058 O O . ARG A 1 95 ? 3.527 19.630 -13.467 1.00 0.00 100 ARG A O 19
ATOM 30079 N N . SER B 2 6 ? 5.342 6.744 9.148 1.00 0.00 107 SER B N 19
ATOM 30080 C CA . SER B 2 6 ? 4.980 5.635 8.220 1.00 0.00 107 SER B CA 19
ATOM 30081 C C . SER B 2 6 ? 3.986 6.132 7.167 1.00 0.00 107 SER B C 19
ATOM 30082 O O . SER B 2 6 ? 3.165 6.989 7.430 1.00 0.00 107 SER B O 19
ATOM 30090 N N . THR B 2 7 ? 4.051 5.598 5.978 1.00 0.00 108 THR B N 19
ATOM 30091 C CA . THR B 2 7 ? 3.106 6.035 4.909 1.00 0.00 108 THR B CA 19
ATOM 30092 C C . THR B 2 7 ? 2.627 4.823 4.104 1.00 0.00 108 THR B C 19
ATOM 30093 O O . THR B 2 7 ? 1.940 4.956 3.110 1.00 0.00 108 THR B O 19
ATOM 30104 N N . ASN B 2 8 ? 2.981 3.640 4.530 1.00 0.00 109 ASN B N 19
ATOM 30105 C CA . ASN B 2 8 ? 2.546 2.416 3.801 1.00 0.00 109 ASN B CA 19
ATOM 30106 C C . ASN B 2 8 ? 1.776 1.490 4.748 1.00 0.00 109 ASN B C 19
ATOM 30107 O O . ASN B 2 8 ? 2.245 1.181 5.827 1.00 0.00 109 ASN B O 19
ATOM 30118 N N . PRO B 2 9 ? 0.613 1.085 4.319 1.00 0.00 110 PRO B N 19
ATOM 30119 C CA . PRO B 2 9 ? -0.236 0.193 5.148 1.00 0.00 110 PRO B CA 19
ATOM 30120 C C . PRO B 2 9 ? 0.283 -1.257 5.136 1.00 0.00 110 PRO B C 19
ATOM 30121 O O . PRO B 2 9 ? -0.374 -2.155 5.621 1.00 0.00 110 PRO B O 19
ATOM 30132 N N . PHE B 2 10 ? 1.455 -1.497 4.601 1.00 0.00 111 PHE B N 19
ATOM 30133 C CA . PHE B 2 10 ? 1.992 -2.896 4.587 1.00 0.00 111 PHE B CA 19
ATOM 30134 C C . PHE B 2 10 ? 3.443 -2.914 5.070 1.00 0.00 111 PHE B C 19
ATOM 30135 O O . PHE B 2 10 ? 4.280 -3.602 4.520 1.00 0.00 111 PHE B O 19
ATOM 30152 N N . LEU B 2 11 ? 3.750 -2.164 6.090 1.00 0.00 112 LEU B N 19
ATOM 30153 C CA . LEU B 2 11 ? 5.148 -2.144 6.600 1.00 0.00 112 LEU B CA 19
ATOM 30154 C C . LEU B 2 11 ? 5.149 -2.002 8.125 1.00 0.00 112 LEU B C 19
ATOM 30155 O O . LEU B 2 11 ? 5.148 -3.021 8.794 1.00 0.00 112 LEU B O 19
ATOM 30173 N N . PRO A 1 1 ? 3.121 6.544 -23.536 1.00 0.00 6 PRO A N 20
ATOM 30174 C CA . PRO A 1 1 ? 1.771 6.593 -22.920 1.00 0.00 6 PRO A CA 20
ATOM 30175 C C . PRO A 1 1 ? 1.813 6.043 -21.491 1.00 0.00 6 PRO A C 20
ATOM 30176 O O . PRO A 1 1 ? 2.762 5.394 -21.095 1.00 0.00 6 PRO A O 20
ATOM 30187 N N . TRP A 1 2 ? 0.794 6.298 -20.715 1.00 0.00 7 TRP A N 20
ATOM 30188 C CA . TRP A 1 2 ? 0.781 5.789 -19.316 1.00 0.00 7 TRP A CA 20
ATOM 30189 C C . TRP A 1 2 ? 0.508 4.283 -19.310 1.00 0.00 7 TRP A C 20
ATOM 30190 O O . TRP A 1 2 ? -0.474 3.820 -19.853 1.00 0.00 7 TRP A O 20
ATOM 30211 N N . ALA A 1 3 ? 1.376 3.524 -18.701 1.00 0.00 8 ALA A N 20
ATOM 30212 C CA . ALA A 1 3 ? 1.186 2.043 -18.649 1.00 0.00 8 ALA A CA 20
ATOM 30213 C C . ALA A 1 3 ? -0.288 1.692 -18.460 1.00 0.00 8 ALA A C 20
ATOM 30214 O O . ALA A 1 3 ? -0.755 0.659 -18.900 1.00 0.00 8 ALA A O 20
ATOM 30221 N N . VAL A 1 4 ? -1.019 2.539 -17.797 1.00 0.00 9 VAL A N 20
ATOM 30222 C CA . VAL A 1 4 ? -2.459 2.253 -17.562 1.00 0.00 9 VAL A CA 20
ATOM 30223 C C . VAL A 1 4 ? -3.321 3.054 -18.544 1.00 0.00 9 VAL A C 20
ATOM 30224 O O . VAL A 1 4 ? -3.095 4.226 -18.772 1.00 0.00 9 VAL A O 20
ATOM 30237 N N . LYS A 1 5 ? -4.300 2.424 -19.137 1.00 0.00 10 LYS A N 20
ATOM 30238 C CA . LYS A 1 5 ? -5.170 3.140 -20.116 1.00 0.00 10 LYS A CA 20
ATOM 30239 C C . LYS A 1 5 ? -6.391 3.735 -19.409 1.00 0.00 10 LYS A C 20
ATOM 30240 O O . LYS A 1 5 ? -6.539 3.600 -18.211 1.00 0.00 10 LYS A O 20
ATOM 30259 N N . PRO A 1 6 ? -7.232 4.371 -20.181 1.00 0.00 11 PRO A N 20
ATOM 30260 C CA . PRO A 1 6 ? -8.460 4.988 -19.620 1.00 0.00 11 PRO A CA 20
ATOM 30261 C C . PRO A 1 6 ? -9.436 3.897 -19.174 1.00 0.00 11 PRO A C 20
ATOM 30262 O O . PRO A 1 6 ? -10.120 4.029 -18.178 1.00 0.00 11 PRO A O 20
ATOM 30273 N N . GLU A 1 7 ? -9.499 2.818 -19.902 1.00 0.00 12 GLU A N 20
ATOM 30274 C CA . GLU A 1 7 ? -10.421 1.712 -19.522 1.00 0.00 12 GLU A CA 20
ATOM 30275 C C . GLU A 1 7 ? -9.866 0.963 -18.307 1.00 0.00 12 GLU A C 20
ATOM 30276 O O . GLU A 1 7 ? -10.602 0.390 -17.526 1.00 0.00 12 GLU A O 20
ATOM 30288 N N . ASP A 1 8 ? -8.573 0.973 -18.135 1.00 0.00 13 ASP A N 20
ATOM 30289 C CA . ASP A 1 8 ? -7.972 0.273 -16.970 1.00 0.00 13 ASP A CA 20
ATOM 30290 C C . ASP A 1 8 ? -8.090 1.164 -15.741 1.00 0.00 13 ASP A C 20
ATOM 30291 O O . ASP A 1 8 ? -8.356 0.706 -14.648 1.00 0.00 13 ASP A O 20
ATOM 30300 N N . LYS A 1 9 ? -7.915 2.441 -15.920 1.00 0.00 14 LYS A N 20
ATOM 30301 C CA . LYS A 1 9 ? -8.043 3.369 -14.769 1.00 0.00 14 LYS A CA 20
ATOM 30302 C C . LYS A 1 9 ? -9.523 3.580 -14.465 1.00 0.00 14 LYS A C 20
ATOM 30303 O O . LYS A 1 9 ? -9.903 3.957 -13.373 1.00 0.00 14 LYS A O 20
ATOM 30322 N N . ALA A 1 10 ? -10.363 3.323 -15.431 1.00 0.00 15 ALA A N 20
ATOM 30323 C CA . ALA A 1 10 ? -11.827 3.486 -15.213 1.00 0.00 15 ALA A CA 20
ATOM 30324 C C . ALA A 1 10 ? -12.295 2.443 -14.203 1.00 0.00 15 ALA A C 20
ATOM 30325 O O . ALA A 1 10 ? -13.100 2.715 -13.334 1.00 0.00 15 ALA A O 20
ATOM 30332 N N . LYS A 1 11 ? -11.770 1.254 -14.299 1.00 0.00 16 LYS A N 20
ATOM 30333 C CA . LYS A 1 11 ? -12.156 0.194 -13.334 1.00 0.00 16 LYS A CA 20
ATOM 30334 C C . LYS A 1 11 ? -11.472 0.488 -11.995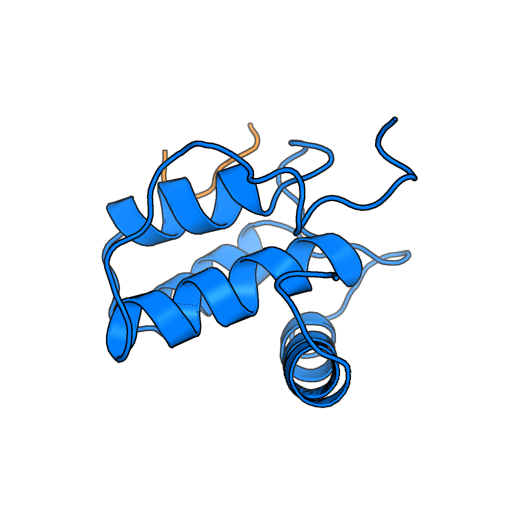 1.00 0.00 16 LYS A C 20
ATOM 30335 O O . LYS A 1 11 ? -11.935 0.095 -10.943 1.00 0.00 16 LYS A O 20
ATOM 30354 N N . TYR A 1 12 ? -10.380 1.204 -12.039 1.00 0.00 17 TYR A N 20
ATOM 30355 C CA . TYR A 1 12 ? -9.664 1.560 -10.784 1.00 0.00 17 TYR A CA 20
ATOM 30356 C C . TYR A 1 12 ? -10.415 2.694 -10.086 1.00 0.00 17 TYR A C 20
ATOM 30357 O O . TYR A 1 12 ? -10.434 2.792 -8.876 1.00 0.00 17 TYR A O 20
ATOM 30375 N N . ASP A 1 13 ? -11.034 3.550 -10.853 1.00 0.00 18 ASP A N 20
ATOM 30376 C CA . ASP A 1 13 ? -11.789 4.687 -10.253 1.00 0.00 18 ASP A CA 20
ATOM 30377 C C . ASP A 1 13 ? -13.085 4.180 -9.623 1.00 0.00 18 ASP A C 20
ATOM 30378 O O . ASP A 1 13 ? -13.741 4.881 -8.879 1.00 0.00 18 ASP A O 20
ATOM 30387 N N . ALA A 1 14 ? -13.446 2.957 -9.894 1.00 0.00 19 ALA A N 20
ATOM 30388 C CA . ALA A 1 14 ? -14.684 2.402 -9.284 1.00 0.00 19 ALA A CA 20
ATOM 30389 C C . ALA A 1 14 ? -14.294 1.763 -7.963 1.00 0.00 19 ALA A C 20
ATOM 30390 O O . ALA A 1 14 ? -15.035 1.761 -6.999 1.00 0.00 19 ALA A O 20
ATOM 30397 N N . ILE A 1 15 ? -13.101 1.252 -7.920 1.00 0.00 20 ILE A N 20
ATOM 30398 C CA . ILE A 1 15 ? -12.582 0.636 -6.682 1.00 0.00 20 ILE A CA 20
ATOM 30399 C C . ILE A 1 15 ? -12.073 1.760 -5.779 1.00 0.00 20 ILE A C 20
ATOM 30400 O O . ILE A 1 15 ? -12.223 1.732 -4.573 1.00 0.00 20 ILE A O 20
ATOM 30416 N N . PHE A 1 16 ? -11.488 2.761 -6.378 1.00 0.00 21 PHE A N 20
ATOM 30417 C CA . PHE A 1 16 ? -10.975 3.918 -5.596 1.00 0.00 21 PHE A CA 20
ATOM 30418 C C . PHE A 1 16 ? -12.162 4.691 -5.012 1.00 0.00 21 PHE A C 20
ATOM 30419 O O . PHE A 1 16 ? -12.099 5.228 -3.924 1.00 0.00 21 PHE A O 20
ATOM 30436 N N . ASP A 1 17 ? -13.243 4.744 -5.739 1.00 0.00 22 ASP A N 20
ATOM 30437 C CA . ASP A 1 17 ? -14.446 5.473 -5.249 1.00 0.00 22 ASP A CA 20
ATOM 30438 C C . ASP A 1 17 ? -15.358 4.525 -4.463 1.00 0.00 22 ASP A C 20
ATOM 30439 O O . ASP A 1 17 ? -16.349 4.934 -3.892 1.00 0.00 22 ASP A O 20
ATOM 30448 N N . SER A 1 18 ? -15.024 3.262 -4.417 1.00 0.00 23 SER A N 20
ATOM 30449 C CA . SER A 1 18 ? -15.866 2.296 -3.654 1.00 0.00 23 SER A CA 20
ATOM 30450 C C . SER A 1 18 ? -15.428 2.296 -2.189 1.00 0.00 23 SER A C 20
ATOM 30451 O O . SER A 1 18 ? -16.021 1.655 -1.344 1.00 0.00 23 SER A O 20
ATOM 30459 N N . LEU A 1 19 ? -14.386 3.020 -1.894 1.00 0.00 24 LEU A N 20
ATOM 30460 C CA . LEU A 1 19 ? -13.872 3.094 -0.500 1.00 0.00 24 LEU A CA 20
ATOM 30461 C C . LEU A 1 19 ? -14.162 4.484 0.061 1.00 0.00 24 LEU A C 20
ATOM 30462 O O . LEU A 1 19 ? -14.069 4.718 1.248 1.00 0.00 24 LEU A O 20
ATOM 30478 N N . SER A 1 20 ? -14.493 5.400 -0.822 1.00 0.00 25 SER A N 20
ATOM 30479 C CA . SER A 1 20 ? -14.796 6.824 -0.438 1.00 0.00 25 SER A CA 20
ATOM 30480 C C . SER A 1 20 ? -13.523 7.671 -0.499 1.00 0.00 25 SER A C 20
ATOM 30481 O O . SER A 1 20 ? -12.697 7.633 0.392 1.00 0.00 25 SER A O 20
ATOM 30489 N N . PRO A 1 21 ? -13.419 8.407 -1.568 1.00 0.00 26 PRO A N 20
ATOM 30490 C CA . PRO A 1 21 ? -12.250 9.289 -1.793 1.00 0.00 26 PRO A CA 20
ATOM 30491 C C . PRO A 1 21 ? -12.347 10.542 -0.925 1.00 0.00 26 PRO A C 20
ATOM 30492 O O . PRO A 1 21 ? -13.421 10.974 -0.552 1.00 0.00 26 PRO A O 20
ATOM 30503 N N . VAL A 1 22 ? -11.232 11.132 -0.612 1.00 0.00 27 VAL A N 20
ATOM 30504 C CA . VAL A 1 22 ? -11.249 12.363 0.221 1.00 0.00 27 VAL A CA 20
ATOM 30505 C C . VAL A 1 22 ? -10.556 13.496 -0.537 1.00 0.00 27 VAL A C 20
ATOM 30506 O O . VAL A 1 22 ? -9.345 13.549 -0.624 1.00 0.00 27 VAL A O 20
ATOM 30519 N N . ASN A 1 23 ? -11.318 14.391 -1.105 1.00 0.00 28 ASN A N 20
ATOM 30520 C CA . ASN A 1 23 ? -10.711 15.510 -1.879 1.00 0.00 28 ASN A CA 20
ATOM 30521 C C . ASN A 1 23 ? -9.847 14.946 -3.009 1.00 0.00 28 ASN A C 20
ATOM 30522 O O . ASN A 1 23 ? -9.002 15.623 -3.560 1.00 0.00 28 ASN A O 20
ATOM 30533 N N . GLY A 1 24 ? -10.058 13.706 -3.360 1.00 0.00 29 GLY A N 20
ATOM 30534 C CA . GLY A 1 24 ? -9.258 13.094 -4.457 1.00 0.00 29 GLY A CA 20
ATOM 30535 C C . GLY A 1 24 ? -8.155 12.218 -3.864 1.00 0.00 29 GLY A C 20
ATOM 30536 O O . GLY A 1 24 ? -7.057 12.160 -4.376 1.00 0.00 29 GLY A O 20
ATOM 30540 N N . PHE A 1 25 ? -8.424 11.544 -2.783 1.00 0.00 30 PHE A N 20
ATOM 30541 C CA . PHE A 1 25 ? -7.370 10.682 -2.178 1.00 0.00 30 PHE A CA 20
ATOM 30542 C C . PHE A 1 25 ? -7.965 9.523 -1.386 1.00 0.00 30 PHE A C 20
ATOM 30543 O O . PHE A 1 25 ? -8.975 9.655 -0.723 1.00 0.00 30 PHE A O 20
ATOM 30560 N N . LEU A 1 26 ? -7.306 8.404 -1.408 1.00 0.00 31 LEU A N 20
ATOM 30561 C CA . LEU A 1 26 ? -7.785 7.245 -0.608 1.00 0.00 31 LEU A CA 20
ATOM 30562 C C . LEU A 1 26 ? -6.757 6.979 0.477 1.00 0.00 31 LEU A C 20
ATOM 30563 O O . LEU A 1 26 ? -5.570 7.040 0.240 1.00 0.00 31 LEU A O 20
ATOM 30579 N N . SER A 1 27 ? -7.184 6.694 1.661 1.00 0.00 32 SER A N 20
ATOM 30580 C CA . SER A 1 27 ? -6.195 6.438 2.735 1.00 0.00 32 SER A CA 20
ATOM 30581 C C . SER A 1 27 ? -5.816 4.967 2.762 1.00 0.00 32 SER A C 20
ATOM 30582 O O . SER A 1 27 ? -6.617 4.106 2.471 1.00 0.00 32 SER A O 20
ATOM 30590 N N . GLY A 1 28 ? -4.594 4.677 3.109 1.00 0.00 33 GLY A N 20
ATOM 30591 C CA . GLY A 1 28 ? -4.154 3.254 3.165 1.00 0.00 33 GLY A CA 20
ATOM 30592 C C . GLY A 1 28 ? -5.263 2.418 3.809 1.00 0.00 33 GLY A C 20
ATOM 30593 O O . GLY A 1 28 ? -5.390 1.237 3.561 1.00 0.00 33 GLY A O 20
ATOM 30597 N N . ASP A 1 29 ? -6.072 3.033 4.629 1.00 0.00 34 ASP A N 20
ATOM 30598 C CA . ASP A 1 29 ? -7.183 2.289 5.288 1.00 0.00 34 ASP A CA 20
ATOM 30599 C C . ASP A 1 29 ? -8.172 1.788 4.235 1.00 0.00 34 ASP A C 20
ATOM 30600 O O . ASP A 1 29 ? -8.852 0.799 4.428 1.00 0.00 34 ASP A O 20
ATOM 30609 N N . LYS A 1 30 ? -8.249 2.451 3.112 1.00 0.00 35 LYS A N 20
ATOM 30610 C CA . LYS A 1 30 ? -9.176 2.002 2.045 1.00 0.00 35 LYS A CA 20
ATOM 30611 C C . LYS A 1 30 ? -8.394 1.152 1.051 1.00 0.00 35 LYS A C 20
ATOM 30612 O O . LYS A 1 30 ? -8.890 0.184 0.510 1.00 0.00 35 LYS A O 20
ATOM 30631 N N . VAL A 1 31 ? -7.163 1.510 0.820 1.00 0.00 36 VAL A N 20
ATOM 30632 C CA . VAL A 1 31 ? -6.324 0.730 -0.127 1.00 0.00 36 VAL A CA 20
ATOM 30633 C C . VAL A 1 31 ? -5.795 -0.534 0.555 1.00 0.00 36 VAL A C 20
ATOM 30634 O O . VAL A 1 31 ? -5.749 -1.596 -0.031 1.00 0.00 36 VAL A O 20
ATOM 30647 N N . LYS A 1 32 ? -5.381 -0.421 1.787 1.00 0.00 37 LYS A N 20
ATOM 30648 C CA . LYS A 1 32 ? -4.841 -1.610 2.506 1.00 0.00 37 LYS A CA 20
ATOM 30649 C C . LYS A 1 32 ? -5.685 -2.855 2.203 1.00 0.00 37 LYS A C 20
ATOM 30650 O O . LYS A 1 32 ? -5.163 -3.856 1.754 1.00 0.00 37 LYS A O 20
ATOM 30669 N N . PRO A 1 33 ? -6.966 -2.757 2.453 1.00 0.00 38 PRO A N 20
ATOM 30670 C CA . PRO A 1 33 ? -7.876 -3.903 2.191 1.00 0.00 38 PRO A CA 20
ATOM 30671 C C . PRO A 1 33 ? -7.982 -4.151 0.686 1.00 0.00 38 PRO A C 20
ATOM 30672 O O . PRO A 1 33 ? -8.094 -5.271 0.233 1.00 0.00 38 PRO A O 20
ATOM 30683 N N . VAL A 1 34 ? -7.939 -3.104 -0.086 1.00 0.00 39 VAL A N 20
ATOM 30684 C CA . VAL A 1 34 ? -8.026 -3.253 -1.566 1.00 0.00 39 VAL A CA 20
ATOM 30685 C C . VAL A 1 34 ? -6.872 -4.122 -2.069 1.00 0.00 39 VAL A C 20
ATOM 30686 O O . VAL A 1 34 ? -7.012 -4.871 -3.015 1.00 0.00 39 VAL A O 20
ATOM 30699 N N . LEU A 1 35 ? -5.731 -4.027 -1.444 1.00 0.00 40 LEU A N 20
ATOM 30700 C CA . LEU A 1 35 ? -4.569 -4.848 -1.885 1.00 0.00 40 LEU A CA 20
ATOM 30701 C C . LEU A 1 35 ? -4.585 -6.196 -1.166 1.00 0.00 40 LEU A C 20
ATOM 30702 O O . LEU A 1 35 ? -4.094 -7.187 -1.670 1.00 0.00 40 LEU A O 20
ATOM 30718 N N . LEU A 1 36 ? -5.155 -6.244 0.005 1.00 0.00 41 LEU A N 20
ATOM 30719 C CA . LEU A 1 36 ? -5.210 -7.528 0.748 1.00 0.00 41 LEU A CA 20
ATOM 30720 C C . LEU A 1 36 ? -6.209 -8.453 0.071 1.00 0.00 41 LEU A C 20
ATOM 30721 O O . LEU A 1 36 ? -6.274 -9.632 0.356 1.00 0.00 41 LEU A O 20
ATOM 30737 N N . ASN A 1 37 ? -6.992 -7.925 -0.826 1.00 0.00 42 ASN A N 20
ATOM 30738 C CA . ASN A 1 37 ? -7.987 -8.779 -1.517 1.00 0.00 42 ASN A CA 20
ATOM 30739 C C . ASN A 1 37 ? -7.354 -9.426 -2.751 1.00 0.00 42 ASN A C 20
ATOM 30740 O O . ASN A 1 37 ? -7.965 -10.230 -3.427 1.00 0.00 42 ASN A O 20
ATOM 30751 N N . SER A 1 38 ? -6.134 -9.075 -3.047 1.00 0.00 43 SER A N 20
ATOM 30752 C CA . SER A 1 38 ? -5.451 -9.657 -4.235 1.00 0.00 43 SER A CA 20
ATOM 30753 C C . SER A 1 38 ? -4.784 -10.985 -3.868 1.00 0.00 43 SER A C 20
ATOM 30754 O O . SER A 1 38 ? -4.032 -11.548 -4.638 1.00 0.00 43 SER A O 20
ATOM 30762 N N . LYS A 1 39 ? -5.041 -11.485 -2.690 1.00 0.00 44 LYS A N 20
ATOM 30763 C CA . LYS A 1 39 ? -4.407 -12.769 -2.276 1.00 0.00 44 LYS A CA 20
ATOM 30764 C C . LYS A 1 39 ? -2.884 -12.613 -2.262 1.00 0.00 44 LYS A C 20
ATOM 30765 O O . LYS A 1 39 ? -2.151 -13.578 -2.185 1.00 0.00 44 LYS A O 20
ATOM 30784 N N . LEU A 1 40 ? -2.405 -11.400 -2.334 1.00 0.00 45 LEU A N 20
ATOM 30785 C CA . LEU A 1 40 ? -0.933 -11.173 -2.323 1.00 0.00 45 LEU A CA 20
ATOM 30786 C C . LEU A 1 40 ? -0.465 -10.862 -0.904 1.00 0.00 45 LEU A C 20
ATOM 30787 O O . LEU A 1 40 ? -1.238 -10.412 -0.081 1.00 0.00 45 LEU A O 20
ATOM 30803 N N . PRO A 1 41 ? 0.789 -11.113 -0.667 1.00 0.00 46 PRO A N 20
ATOM 30804 C CA . PRO A 1 41 ? 1.369 -10.854 0.664 1.00 0.00 46 PRO A CA 20
ATOM 30805 C C . PRO A 1 41 ? 1.536 -9.347 0.875 1.00 0.00 46 PRO A C 20
ATOM 30806 O O . PRO A 1 41 ? 1.427 -8.567 -0.047 1.00 0.00 46 PRO A O 20
ATOM 30817 N N . VAL A 1 42 ? 1.802 -8.934 2.083 1.00 0.00 47 VAL A N 20
ATOM 30818 C CA . VAL A 1 42 ? 1.973 -7.487 2.366 1.00 0.00 47 VAL A CA 20
ATOM 30819 C C . VAL A 1 42 ? 3.211 -6.970 1.630 1.00 0.00 47 VAL A C 20
ATOM 30820 O O . VAL A 1 42 ? 3.462 -5.781 1.576 1.00 0.00 47 VAL A O 20
ATOM 30833 N N . ASP A 1 43 ? 3.987 -7.853 1.067 1.00 0.00 48 ASP A N 20
ATOM 30834 C CA . ASP A 1 43 ? 5.199 -7.408 0.347 1.00 0.00 48 ASP A CA 20
ATOM 30835 C C . ASP A 1 43 ? 4.797 -6.837 -1.005 1.00 0.00 48 ASP A C 20
ATOM 30836 O O . ASP A 1 43 ? 5.426 -5.939 -1.528 1.00 0.00 48 ASP A O 20
ATOM 30845 N N . ILE A 1 44 ? 3.733 -7.336 -1.567 1.00 0.00 49 ILE A N 20
ATOM 30846 C CA . ILE A 1 44 ? 3.277 -6.801 -2.871 1.00 0.00 49 ILE A CA 20
ATOM 30847 C C . ILE A 1 44 ? 2.421 -5.575 -2.623 1.00 0.00 49 ILE A C 20
ATOM 30848 O O . ILE A 1 44 ? 2.479 -4.597 -3.335 1.00 0.00 49 ILE A O 20
ATOM 30864 N N . LEU A 1 45 ? 1.629 -5.634 -1.598 1.00 0.00 50 LEU A N 20
ATOM 30865 C CA . LEU A 1 45 ? 0.750 -4.492 -1.257 1.00 0.00 50 LEU A CA 20
ATOM 30866 C C . LEU A 1 45 ? 1.569 -3.422 -0.551 1.00 0.00 50 LEU A C 20
ATOM 30867 O O . LEU A 1 45 ? 1.261 -2.247 -0.603 1.00 0.00 50 LEU A O 20
ATOM 30883 N N . GLY A 1 46 ? 2.623 -3.823 0.100 1.00 0.00 51 GLY A N 20
ATOM 30884 C CA . GLY A 1 46 ? 3.479 -2.830 0.799 1.00 0.00 51 GLY A CA 20
ATOM 30885 C C . GLY A 1 46 ? 4.400 -2.206 -0.238 1.00 0.00 51 GLY A C 20
ATOM 30886 O O . GLY A 1 46 ? 4.890 -1.106 -0.088 1.00 0.00 51 GLY A O 20
ATOM 30890 N N . ARG A 1 47 ? 4.628 -2.927 -1.297 1.00 0.00 52 ARG A N 20
ATOM 30891 C CA . ARG A 1 47 ? 5.504 -2.440 -2.385 1.00 0.00 52 ARG A CA 20
ATOM 30892 C C . ARG A 1 47 ? 4.657 -1.923 -3.548 1.00 0.00 52 ARG A C 20
ATOM 30893 O O . ARG A 1 47 ? 5.083 -1.063 -4.294 1.00 0.00 52 ARG A O 20
ATOM 30914 N N . VAL A 1 48 ? 3.449 -2.412 -3.707 1.00 0.00 53 VAL A N 20
ATOM 30915 C CA . VAL A 1 48 ? 2.607 -1.891 -4.820 1.00 0.00 53 VAL A CA 20
ATOM 30916 C C . VAL A 1 48 ? 2.094 -0.520 -4.414 1.00 0.00 53 VAL A C 20
ATOM 30917 O O . VAL A 1 48 ? 2.116 0.419 -5.185 1.00 0.00 53 VAL A O 20
ATOM 30930 N N . TRP A 1 49 ? 1.663 -0.387 -3.192 1.00 0.00 54 TRP A N 20
ATOM 30931 C CA . TRP A 1 49 ? 1.190 0.938 -2.731 1.00 0.00 54 TRP A CA 20
ATOM 30932 C C . TRP A 1 49 ? 2.302 1.955 -2.964 1.00 0.00 54 TRP A C 20
ATOM 30933 O O . TRP A 1 49 ? 2.086 3.017 -3.503 1.00 0.00 54 TRP A O 20
ATOM 30954 N N . GLU A 1 50 ? 3.495 1.635 -2.542 1.00 0.00 55 GLU A N 20
ATOM 30955 C CA . GLU A 1 50 ? 4.622 2.583 -2.720 1.00 0.00 55 GLU A CA 20
ATOM 30956 C C . GLU A 1 50 ? 4.727 2.991 -4.187 1.00 0.00 55 GLU A C 20
ATOM 30957 O O . GLU A 1 50 ? 4.691 4.159 -4.520 1.00 0.00 55 GLU A O 20
ATOM 30969 N N . LEU A 1 51 ? 4.833 2.042 -5.071 1.00 0.00 56 LEU A N 20
ATOM 30970 C CA . LEU A 1 51 ? 4.910 2.396 -6.513 1.00 0.00 56 LEU A CA 20
ATOM 30971 C C . LEU A 1 51 ? 3.622 3.123 -6.910 1.00 0.00 56 LEU A C 20
ATOM 30972 O O . LEU A 1 51 ? 3.542 3.764 -7.939 1.00 0.00 56 LEU A O 20
ATOM 30988 N N . SER A 1 52 ? 2.610 3.021 -6.085 1.00 0.00 57 SER A N 20
ATOM 30989 C CA . SER A 1 52 ? 1.314 3.693 -6.384 1.00 0.00 57 SER A CA 20
ATOM 30990 C C . SER A 1 52 ? 1.264 5.066 -5.709 1.00 0.00 57 SER A C 20
ATOM 30991 O O . SER A 1 52 ? 0.768 6.026 -6.266 1.00 0.00 57 SER A O 20
ATOM 30999 N N . ASP A 1 53 ? 1.775 5.166 -4.510 1.00 0.00 58 ASP A N 20
ATOM 31000 C CA . ASP A 1 53 ? 1.758 6.474 -3.797 1.00 0.00 58 ASP A CA 20
ATOM 31001 C C . ASP A 1 53 ? 2.548 7.514 -4.592 1.00 0.00 58 ASP A C 20
ATOM 31002 O O . ASP A 1 53 ? 3.762 7.547 -4.554 1.00 0.00 58 ASP A O 20
ATOM 31011 N N . ILE A 1 54 ? 1.870 8.361 -5.315 1.00 0.00 59 ILE A N 20
ATOM 31012 C CA . ILE A 1 54 ? 2.587 9.395 -6.115 1.00 0.00 59 ILE A CA 20
ATOM 31013 C C . ILE A 1 54 ? 2.927 10.605 -5.240 1.00 0.00 59 ILE A C 20
ATOM 31014 O O . ILE A 1 54 ? 3.802 11.386 -5.558 1.00 0.00 59 ILE A O 20
ATOM 31030 N N . ASP A 1 55 ? 2.236 10.774 -4.144 1.00 0.00 60 ASP A N 20
ATOM 31031 C CA . ASP A 1 55 ? 2.518 11.941 -3.258 1.00 0.00 60 ASP A CA 20
ATOM 31032 C C . ASP A 1 55 ? 3.271 11.490 -2.003 1.00 0.00 60 ASP A C 20
ATOM 31033 O O . ASP A 1 55 ? 3.849 12.291 -1.295 1.00 0.00 60 ASP A O 20
ATOM 31042 N N . HIS A 1 56 ? 3.265 10.218 -1.720 1.00 0.00 61 HIS A N 20
ATOM 31043 C CA . HIS A 1 56 ? 3.978 9.724 -0.507 1.00 0.00 61 HIS A CA 20
ATOM 31044 C C . HIS A 1 56 ? 3.382 10.368 0.749 1.00 0.00 61 HIS A C 20
ATOM 31045 O O . HIS A 1 56 ? 4.094 10.800 1.634 1.00 0.00 61 HIS A O 20
ATOM 31059 N N . ASP A 1 57 ? 2.081 10.439 0.831 1.00 0.00 62 ASP A N 20
ATOM 31060 C CA . ASP A 1 57 ? 1.443 11.060 2.026 1.00 0.00 62 ASP A CA 20
ATOM 31061 C C . ASP A 1 57 ? 0.683 10.006 2.838 1.00 0.00 62 ASP A C 20
ATOM 31062 O O . ASP A 1 57 ? 0.193 10.278 3.917 1.00 0.00 62 ASP A O 20
ATOM 31071 N N . GLY A 1 58 ? 0.579 8.806 2.333 1.00 0.00 63 GLY A N 20
ATOM 31072 C CA . GLY A 1 58 ? -0.148 7.743 3.084 1.00 0.00 63 GLY A CA 20
ATOM 31073 C C . GLY A 1 58 ? -1.554 7.571 2.503 1.00 0.00 63 GLY A C 20
ATOM 31074 O O . GLY A 1 58 ? -2.451 7.086 3.166 1.00 0.00 63 GLY A O 20
ATOM 31078 N N . MET A 1 59 ? -1.753 7.949 1.264 1.00 0.00 64 MET A N 20
ATOM 31079 C CA . MET A 1 59 ? -3.101 7.804 0.620 1.00 0.00 64 MET A CA 20
ATOM 31080 C C . MET A 1 59 ? -2.922 7.527 -0.879 1.00 0.00 64 MET A C 20
ATOM 31081 O O . MET A 1 59 ? -1.880 7.790 -1.445 1.00 0.00 64 MET A O 20
ATOM 31095 N N . LEU A 1 60 ? -3.931 7.007 -1.529 1.00 0.00 65 LEU A N 20
ATOM 31096 C CA . LEU A 1 60 ? -3.815 6.728 -2.992 1.00 0.00 65 LEU A CA 20
ATOM 31097 C C . LEU A 1 60 ? -4.896 7.493 -3.768 1.00 0.00 65 LEU A C 20
ATOM 31098 O O . LEU A 1 60 ? -6.060 7.154 -3.718 1.00 0.00 65 LEU A O 20
ATOM 31114 N N . ASP A 1 61 ? -4.525 8.517 -4.488 1.00 0.00 66 ASP A N 20
ATOM 31115 C CA . ASP A 1 61 ? -5.545 9.285 -5.262 1.00 0.00 66 ASP A CA 20
ATOM 31116 C C . ASP A 1 61 ? -6.072 8.439 -6.421 1.00 0.00 66 ASP A C 20
ATOM 31117 O O . ASP A 1 61 ? -5.535 7.398 -6.741 1.00 0.00 66 ASP A O 20
ATOM 31126 N N . ARG A 1 62 ? -7.115 8.888 -7.054 1.00 0.00 67 ARG A N 20
ATOM 31127 C CA . ARG A 1 62 ? -7.679 8.119 -8.201 1.00 0.00 67 ARG A CA 20
ATOM 31128 C C . ARG A 1 62 ? -6.569 7.769 -9.191 1.00 0.00 67 ARG A C 20
ATOM 31129 O O . ARG A 1 62 ? -6.546 6.696 -9.762 1.00 0.00 67 ARG A O 20
ATOM 31150 N N . ASP A 1 63 ? -5.645 8.664 -9.394 1.00 0.00 68 ASP A N 20
ATOM 31151 C CA . ASP A 1 63 ? -4.529 8.379 -10.341 1.00 0.00 68 ASP A CA 20
ATOM 31152 C C . ASP A 1 63 ? -3.496 7.482 -9.662 1.00 0.00 68 ASP A C 20
ATOM 31153 O O . ASP A 1 63 ? -2.871 6.649 -10.289 1.00 0.00 68 ASP A O 20
ATOM 31162 N N . GLU A 1 64 ? -3.325 7.634 -8.378 1.00 0.00 69 GLU A N 20
ATOM 31163 C CA . GLU A 1 64 ? -2.348 6.776 -7.655 1.00 0.00 69 GLU A CA 20
ATOM 31164 C C . GLU A 1 64 ? -2.956 5.393 -7.451 1.00 0.00 69 GLU A C 20
ATOM 31165 O O . GLU A 1 64 ? -2.307 4.381 -7.622 1.00 0.00 69 GLU A O 20
ATOM 31177 N N . PHE A 1 65 ? -4.211 5.347 -7.104 1.00 0.00 70 PHE A N 20
ATOM 31178 C CA . PHE A 1 65 ? -4.877 4.036 -6.910 1.00 0.00 70 PHE A CA 20
ATOM 31179 C C . PHE A 1 65 ? -4.847 3.256 -8.225 1.00 0.00 70 PHE A C 20
ATOM 31180 O O . PHE A 1 65 ? -4.890 2.042 -8.244 1.00 0.00 70 PHE A O 20
ATOM 31197 N N . ALA A 1 66 ? -4.765 3.951 -9.328 1.00 0.00 71 ALA A N 20
ATOM 31198 C CA . ALA A 1 66 ? -4.724 3.253 -10.642 1.00 0.00 71 ALA A CA 20
ATOM 31199 C C . ALA A 1 66 ? -3.395 2.519 -10.796 1.00 0.00 71 ALA A C 20
ATOM 31200 O O . ALA A 1 66 ? -3.345 1.363 -11.174 1.00 0.00 71 ALA A O 20
ATOM 31207 N N . VAL A 1 67 ? -2.316 3.183 -10.500 1.00 0.00 72 VAL A N 20
ATOM 31208 C CA . VAL A 1 67 ? -0.983 2.534 -10.623 1.00 0.00 72 VAL A CA 20
ATOM 31209 C C . VAL A 1 67 ? -0.898 1.326 -9.688 1.00 0.00 72 VAL A C 20
ATOM 31210 O O . VAL A 1 67 ? -0.128 0.408 -9.897 1.00 0.00 72 VAL A O 20
ATOM 31223 N N . ALA A 1 68 ? -1.691 1.326 -8.657 1.00 0.00 73 ALA A N 20
ATOM 31224 C CA . ALA A 1 68 ? -1.670 0.194 -7.687 1.00 0.00 73 ALA A CA 20
ATOM 31225 C C . ALA A 1 68 ? -2.669 -0.891 -8.095 1.00 0.00 73 ALA A C 20
ATOM 31226 O O . ALA A 1 68 ? -2.767 -1.922 -7.462 1.00 0.00 73 ALA A O 20
ATOM 31233 N N . MET A 1 69 ? -3.413 -0.675 -9.142 1.00 0.00 74 MET A N 20
ATOM 31234 C CA . MET A 1 69 ? -4.396 -1.709 -9.569 1.00 0.00 74 MET A CA 20
ATOM 31235 C C . MET A 1 69 ? -3.734 -2.674 -10.541 1.00 0.00 74 MET A C 20
ATOM 31236 O O . MET A 1 69 ? -3.849 -3.877 -10.413 1.00 0.00 74 MET A O 20
ATOM 31250 N N . PHE A 1 70 ? -3.022 -2.162 -11.499 1.00 0.00 75 PHE A N 20
ATOM 31251 C CA . PHE A 1 70 ? -2.339 -3.069 -12.452 1.00 0.00 75 PHE A CA 20
ATOM 31252 C C . PHE A 1 70 ? -1.092 -3.628 -11.770 1.00 0.00 75 PHE A C 20
ATOM 31253 O O . PHE A 1 70 ? -0.556 -4.647 -12.158 1.00 0.00 75 PHE A O 20
ATOM 31270 N N . LEU A 1 71 ? -0.660 -2.984 -10.716 1.00 0.00 76 LEU A N 20
ATOM 31271 C CA . LEU A 1 71 ? 0.513 -3.490 -9.956 1.00 0.00 76 LEU A CA 20
ATOM 31272 C C . LEU A 1 71 ? 0.048 -4.667 -9.099 1.00 0.00 76 LEU A C 20
ATOM 31273 O O . LEU A 1 71 ? 0.806 -5.558 -8.768 1.00 0.00 76 LEU A O 20
ATOM 31289 N N . VAL A 1 72 ? -1.212 -4.672 -8.756 1.00 0.00 77 VAL A N 20
ATOM 31290 C CA . VAL A 1 72 ? -1.772 -5.778 -7.938 1.00 0.00 77 VAL A CA 20
ATOM 31291 C C . VAL A 1 72 ? -2.333 -6.866 -8.854 1.00 0.00 77 VAL A C 20
ATOM 31292 O O . VAL A 1 72 ? -2.044 -8.035 -8.698 1.00 0.00 77 VAL A O 20
ATOM 31305 N N . TYR A 1 73 ? -3.145 -6.483 -9.800 1.00 0.00 78 TYR A N 20
ATOM 31306 C CA . TYR A 1 73 ? -3.755 -7.479 -10.727 1.00 0.00 78 TYR A CA 20
ATOM 31307 C C . TYR A 1 73 ? -2.685 -8.269 -11.487 1.00 0.00 78 TYR A C 20
ATOM 31308 O O . TYR A 1 73 ? -2.862 -9.433 -11.791 1.00 0.00 78 TYR A O 20
ATOM 31326 N N . CYS A 1 74 ? -1.577 -7.653 -11.800 1.00 0.00 79 CYS A N 20
ATOM 31327 C CA . CYS A 1 74 ? -0.514 -8.382 -12.543 1.00 0.00 79 CYS A CA 20
ATOM 31328 C C . CYS A 1 74 ? 0.243 -9.295 -11.587 1.00 0.00 79 CYS A C 20
ATOM 31329 O O . CYS A 1 74 ? 0.965 -10.183 -11.997 1.00 0.00 79 CYS A O 20
ATOM 31337 N N . ALA A 1 75 ? 0.073 -9.094 -10.312 1.00 0.00 80 ALA A N 20
ATOM 31338 C CA . ALA A 1 75 ? 0.769 -9.962 -9.332 1.00 0.00 80 ALA A CA 20
ATOM 31339 C C . ALA A 1 75 ? -0.097 -11.185 -9.025 1.00 0.00 80 ALA A C 20
ATOM 31340 O O . ALA A 1 75 ? 0.337 -12.127 -8.393 1.00 0.00 80 ALA A O 20
ATOM 31347 N N . LEU A 1 76 ? -1.325 -11.171 -9.470 1.00 0.00 81 LEU A N 20
ATOM 31348 C CA . LEU A 1 76 ? -2.228 -12.328 -9.207 1.00 0.00 81 LEU A CA 20
ATOM 31349 C C . LEU A 1 76 ? -2.128 -13.337 -10.339 1.00 0.00 81 LEU A C 20
ATOM 31350 O O . LEU A 1 76 ? -2.102 -14.533 -10.121 1.00 0.00 81 LEU A O 20
ATOM 31366 N N . GLU A 1 77 ? -2.076 -12.866 -11.547 1.00 0.00 82 GLU A N 20
ATOM 31367 C CA . GLU A 1 77 ? -1.983 -13.802 -12.692 1.00 0.00 82 GLU A CA 20
ATOM 31368 C C . GLU A 1 77 ? -0.613 -14.470 -12.704 1.00 0.00 82 GLU A C 20
ATOM 31369 O O . GLU A 1 77 ? -0.499 -15.678 -12.751 1.00 0.00 82 GLU A O 20
ATOM 31381 N N . LYS A 1 78 ? 0.427 -13.690 -12.656 1.00 0.00 83 LYS A N 20
ATOM 31382 C CA . LYS A 1 78 ? 1.796 -14.287 -12.662 1.00 0.00 83 LYS A CA 20
ATOM 31383 C C . LYS A 1 78 ? 2.878 -13.199 -12.709 1.00 0.00 83 LYS A C 20
ATOM 31384 O O . LYS A 1 78 ? 4.010 -13.422 -12.328 1.00 0.00 83 LYS A O 20
ATOM 31403 N N . GLU A 1 79 ? 2.550 -12.036 -13.203 1.00 0.00 84 GLU A N 20
ATOM 31404 C CA . GLU A 1 79 ? 3.574 -10.955 -13.305 1.00 0.00 84 GLU A CA 20
ATOM 31405 C C . GLU A 1 79 ? 4.148 -10.605 -11.929 1.00 0.00 84 GLU A C 20
ATOM 31406 O O . GLU A 1 79 ? 3.415 -10.388 -10.986 1.00 0.00 84 GLU A O 20
ATOM 31418 N N . PRO A 1 80 ? 5.453 -10.546 -11.872 1.00 0.00 85 PRO A N 20
ATOM 31419 C CA . PRO A 1 80 ? 6.145 -10.201 -10.611 1.00 0.00 85 PRO A CA 20
ATOM 31420 C C . PRO A 1 80 ? 6.055 -8.693 -10.364 1.00 0.00 85 PRO A C 20
ATOM 31421 O O . PRO A 1 80 ? 6.020 -7.904 -11.289 1.00 0.00 85 PRO A O 20
ATOM 31432 N N . VAL A 1 81 ? 6.008 -8.285 -9.129 1.00 0.00 86 VAL A N 20
ATOM 31433 C CA . VAL A 1 81 ? 5.910 -6.832 -8.821 1.00 0.00 86 VAL A CA 20
ATOM 31434 C C . VAL A 1 81 ? 7.308 -6.299 -8.472 1.00 0.00 86 VAL A C 20
ATOM 31435 O O . VAL A 1 81 ? 7.860 -6.656 -7.449 1.00 0.00 86 VAL A O 20
ATOM 31448 N N . PRO A 1 82 ? 7.845 -5.466 -9.332 1.00 0.00 87 PRO A N 20
ATOM 31449 C CA . PRO A 1 82 ? 9.189 -4.901 -9.098 1.00 0.00 87 PRO A CA 20
ATOM 31450 C C . PRO A 1 82 ? 9.078 -3.658 -8.213 1.00 0.00 87 PRO A C 20
ATOM 31451 O O . PRO A 1 82 ? 8.216 -2.826 -8.406 1.00 0.00 87 PRO A O 20
ATOM 31462 N N . MET A 1 83 ? 9.933 -3.525 -7.241 1.00 0.00 88 MET A N 20
ATOM 31463 C CA . MET A 1 83 ? 9.852 -2.340 -6.335 1.00 0.00 88 MET A CA 20
ATOM 31464 C C . MET A 1 83 ? 10.083 -1.046 -7.097 1.00 0.00 88 MET A C 20
ATOM 31465 O O . MET A 1 83 ? 10.072 0.025 -6.524 1.00 0.00 88 MET A O 20
ATOM 31479 N N . SER A 1 84 ? 10.341 -1.121 -8.364 1.00 0.00 89 SER A N 20
ATOM 31480 C CA . SER A 1 84 ? 10.623 0.125 -9.105 1.00 0.00 89 SER A CA 20
ATOM 31481 C C . SER A 1 84 ? 9.368 0.732 -9.701 1.00 0.00 89 SER A C 20
ATOM 31482 O O . SER A 1 84 ? 8.638 0.104 -10.438 1.00 0.00 89 SER A O 20
ATOM 31490 N N . LEU A 1 85 ? 9.143 1.970 -9.394 1.00 0.00 90 LEU A N 20
ATOM 31491 C CA . LEU A 1 85 ? 7.970 2.684 -9.953 1.00 0.00 90 LEU A CA 20
ATOM 31492 C C . LEU A 1 85 ? 8.465 3.609 -11.078 1.00 0.00 90 LEU A C 20
ATOM 31493 O O . LEU A 1 85 ? 8.748 4.770 -10.867 1.00 0.00 90 LEU A O 20
ATOM 31509 N N . PRO A 1 86 ? 8.578 3.038 -12.248 1.00 0.00 91 PRO A N 20
ATOM 31510 C CA . PRO A 1 86 ? 9.059 3.800 -13.429 1.00 0.00 91 PRO A CA 20
ATOM 31511 C C . PRO A 1 86 ? 8.039 4.864 -13.838 1.00 0.00 91 PRO A C 20
ATOM 31512 O O . PRO A 1 86 ? 6.906 4.843 -13.401 1.00 0.00 91 PRO A O 20
ATOM 31523 N N . PRO A 1 87 ? 8.488 5.766 -14.665 1.00 0.00 92 PRO A N 20
ATOM 31524 C CA . PRO A 1 87 ? 7.618 6.866 -15.146 1.00 0.00 92 PRO A CA 20
ATOM 31525 C C . PRO A 1 87 ? 6.573 6.343 -16.132 1.00 0.00 92 PRO A C 20
ATOM 31526 O O . PRO A 1 87 ? 5.687 7.061 -16.554 1.00 0.00 92 PRO A O 20
ATOM 31537 N N . ALA A 1 88 ? 6.661 5.099 -16.495 1.00 0.00 93 ALA A N 20
ATOM 31538 C CA . ALA A 1 88 ? 5.668 4.529 -17.442 1.00 0.00 93 ALA A CA 20
ATOM 31539 C C . ALA A 1 88 ? 4.364 4.257 -16.697 1.00 0.00 93 ALA A C 20
ATOM 31540 O O . ALA A 1 88 ? 3.386 3.814 -17.268 1.00 0.00 93 ALA A O 20
ATOM 31547 N N . LEU A 1 89 ? 4.345 4.523 -15.421 1.00 0.00 94 LEU A N 20
ATOM 31548 C CA . LEU A 1 89 ? 3.112 4.286 -14.631 1.00 0.00 94 LEU A CA 20
ATOM 31549 C C . LEU A 1 89 ? 2.739 5.557 -13.864 1.00 0.00 94 LEU A C 20
ATOM 31550 O O . LEU A 1 89 ? 1.757 5.601 -13.152 1.00 0.00 94 LEU A O 20
ATOM 31566 N N . VAL A 1 90 ? 3.528 6.587 -13.999 1.00 0.00 95 VAL A N 20
ATOM 31567 C CA . VAL A 1 90 ? 3.239 7.853 -13.273 1.00 0.00 95 VAL A CA 20
ATOM 31568 C C . VAL A 1 90 ? 2.709 8.910 -14.244 1.00 0.00 95 VAL A C 20
ATOM 31569 O O . VAL A 1 90 ? 3.146 8.990 -15.375 1.00 0.00 95 VAL A O 20
ATOM 31582 N N . PRO A 1 91 ? 1.792 9.699 -13.758 1.00 0.00 96 PRO A N 20
ATOM 31583 C CA . PRO A 1 91 ? 1.202 10.781 -14.582 1.00 0.00 96 PRO A CA 20
ATOM 31584 C C . PRO A 1 91 ? 2.264 11.844 -14.876 1.00 0.00 96 PRO A C 20
ATOM 31585 O O . PRO A 1 91 ? 3.368 11.766 -14.374 1.00 0.00 96 PRO A O 20
ATOM 31596 N N . PRO A 1 92 ? 1.899 12.801 -15.681 1.00 0.00 97 PRO A N 20
ATOM 31597 C CA . PRO A 1 92 ? 2.843 13.885 -16.044 1.00 0.00 97 PRO A CA 20
ATOM 31598 C C . PRO A 1 92 ? 3.132 14.773 -14.834 1.00 0.00 97 PRO A C 20
ATOM 31599 O O . PRO A 1 92 ? 2.509 14.649 -13.798 1.00 0.00 97 PRO A O 20
ATOM 31610 N N . SER A 1 93 ? 4.089 15.656 -14.961 1.00 0.00 98 SER A N 20
ATOM 31611 C CA . SER A 1 93 ? 4.460 16.561 -13.830 1.00 0.00 98 SER A CA 20
ATOM 31612 C C . SER A 1 93 ? 5.298 15.807 -12.801 1.00 0.00 98 SER A C 20
ATOM 31613 O O . SER A 1 93 ? 6.322 16.284 -12.353 1.00 0.00 98 SER A O 20
ATOM 31621 N N . LYS A 1 94 ? 4.889 14.630 -12.436 1.00 0.00 99 LYS A N 20
ATOM 31622 C CA . LYS A 1 94 ? 5.683 13.853 -11.454 1.00 0.00 99 LYS A CA 20
ATOM 31623 C C . LYS A 1 94 ? 6.729 13.032 -12.206 1.00 0.00 99 LYS A C 20
ATOM 31624 O O . LYS A 1 94 ? 7.396 12.188 -11.640 1.00 0.00 99 LYS A O 20
ATOM 31643 N N . ARG A 1 95 ? 6.882 13.280 -13.484 1.00 0.00 100 ARG A N 20
ATOM 31644 C CA . ARG A 1 95 ? 7.895 12.515 -14.271 1.00 0.00 100 ARG A CA 20
ATOM 31645 C C . ARG A 1 95 ? 9.193 12.385 -13.465 1.00 0.00 100 ARG A C 20
ATOM 31646 O O . ARG A 1 95 ? 9.774 13.366 -13.047 1.00 0.00 100 ARG A O 20
ATOM 31667 N N . SER B 2 6 ? 3.352 4.472 8.952 1.00 0.00 107 SER B N 20
ATOM 31668 C CA . SER B 2 6 ? 4.319 4.961 7.928 1.00 0.00 107 SER B CA 20
ATOM 31669 C C . SER B 2 6 ? 3.612 5.171 6.584 1.00 0.00 107 SER B C 20
ATOM 31670 O O . SER B 2 6 ? 2.449 4.854 6.427 1.00 0.00 107 SER B O 20
ATOM 31678 N N . THR B 2 7 ? 4.307 5.704 5.617 1.00 0.00 108 THR B N 20
ATOM 31679 C CA . THR B 2 7 ? 3.680 5.937 4.284 1.00 0.00 108 THR B CA 20
ATOM 31680 C C . THR B 2 7 ? 2.992 4.662 3.788 1.00 0.00 108 THR B C 20
ATOM 31681 O O . THR B 2 7 ? 1.986 4.711 3.110 1.00 0.00 108 THR B O 20
ATOM 31692 N N . ASN B 2 8 ? 3.532 3.522 4.117 1.00 0.00 109 ASN B N 20
ATOM 31693 C CA . ASN B 2 8 ? 2.913 2.245 3.659 1.00 0.00 109 ASN B CA 20
ATOM 31694 C C . ASN B 2 8 ? 2.175 1.563 4.818 1.00 0.00 109 ASN B C 20
ATOM 31695 O O . ASN B 2 8 ? 2.732 1.367 5.879 1.00 0.00 109 ASN B O 20
ATOM 31706 N N . PRO B 2 9 ? 0.937 1.226 4.571 1.00 0.00 110 PRO B N 20
ATOM 31707 C CA . PRO B 2 9 ? 0.107 0.560 5.604 1.00 0.00 110 PRO B CA 20
ATOM 31708 C C . PRO B 2 9 ? 0.520 -0.907 5.765 1.00 0.00 110 PRO B C 20
ATOM 31709 O O . PRO B 2 9 ? 0.267 -1.524 6.780 1.00 0.00 110 PRO B O 20
ATOM 31720 N N . PHE B 2 10 ? 1.156 -1.472 4.772 1.00 0.00 111 PHE B N 20
ATOM 31721 C CA . PHE B 2 10 ? 1.581 -2.900 4.878 1.00 0.00 111 PHE B CA 20
ATOM 31722 C C . PHE B 2 10 ? 2.914 -2.995 5.619 1.00 0.00 111 PHE B C 20
ATOM 31723 O O . PHE B 2 10 ? 3.356 -4.064 5.988 1.00 0.00 111 PHE B O 20
ATOM 31740 N N . LEU B 2 11 ? 3.557 -1.882 5.839 1.00 0.00 112 LEU B N 20
ATOM 31741 C CA . LEU B 2 11 ? 4.863 -1.905 6.556 1.00 0.00 112 LEU B CA 20
ATOM 31742 C C . LEU B 2 11 ? 4.832 -0.932 7.737 1.00 0.00 112 LEU B C 20
ATOM 31743 O O . LEU B 2 11 ? 3.794 -0.831 8.371 1.00 0.00 112 LEU B O 20
#

CATH classification: 1.10.238.10

Sequence (101 aa):
PWAVKPEDKAKYDAIFDSLSPVNGFLSGDKVKPVLLNSKLPVDILGRVWELSDIDHDGMLDRDEFAVAMFLVYCALEKEPVPMSLPPALVPPSKRSTNPFLPWAVKPEDKAKYDAIFDSLSPVNGFLSGDKVKPVLLNSKLPVDILGRVWELSDIDHDGMLDRDEFAVAMFLVYCALEKEPVPMSLPPALVPPSKRSTNPFLPWAVKPEDKAKYDAIFDSLSPVNGFLSGDKVKPVLLNSKLPVDILGRVWELSDIDHDGMLDRDEFAVAMFLVYCALEKEPVPMSLPPALVPPSKRSTNPFLPWAVKPEDKAKYDAIFDSLSPVNGFLSGDKVKPVLLNSKLPVDILGRVWELSDIDHDGMLDRDEFAVAMFLVYCALEKEPVPMSLPPALVPPSKRSTNPFLPWAVKPEDKAKYDAIFDSLSPVNGFLSGDKVKPVLLNSKLPVDILGRVWELSDIDHDGMLDRDEFAVAMFLVYCALEKEPVPMSLPPALVPPSKRSTNPFLPWAVKPEDKAKYDAIFDSLSPVNGFLSGDKVKPVLLNSKLPVDILGRVWELSDIDHDGMLDRDEFAVAMFLVYCALEKEPVPMSLPPALVPPSKRSTNPFLPWAVKPEDKAKYDAIFDSLSPVNGFLSGDKVKPVLLNSKLPVDILGRVWELSDIDHDGMLDRDEFAVAMFLVYCALEKEPVPMSLPPALVPPSKRSTNPFLPWAVKPEDKAKYDAIFDSLSPVNGFLSGDKVKPVLLNSKLPVDILGRVWELSDIDHDGMLDRDEFAVAMFLVYCALEKEPVPMSLPPALVPPSKRSTNPFLPWAVKPEDKAKYDAIFDSLSPVNGFLSGDKVKPVLLNSKLPVDILGRVWELSDIDHDGMLDRDEFAVAMFLVYCALEKEPVPMSLPPALVPPSKRSTNPFLPWAVKPEDKAKYDAIFDSLSPVNGFLSGDKVKPVLLNSKLPVDILGRVWELSDIDHDGMLDRDEFAVAMFLVYCALEKEPVPMSLPPALVPPSKRSTNPFLPWAVKPEDKAKYDAIFDSLSPVNGFLSGDKVKPVLLNSKLPVDILGRVWELSDIDHDGMLDRDEFAVAMFLVYCALEKEPVPMSLPPALVPPSKRSTNPFLPWAVKPEDKAKYDAIFDSLSPVNGFLSGDKVKPVLLNSKLPVDILGRVWELSDIDHDGMLDRDEFAVAMFLVYCALEKEPVPMSLPPALVPPSKRSTNPFLPWAVKPEDKAKYDAIFDSLSPVNGFLSGDKVKPVLLNSKLPVDILGRVWELSDIDHDGMLDRDEFAVAMFLVYCALEKEPVPMSLPPALVPPSKRSTNPFLPWAVKPEDKAKYDAIFDSLSPVNGFLSGDKVKPVLLNSKLPVDILGRVWELSDIDHDGMLDRDEFAVAMFLVYCALEKEPVPMSLPPALVPPSKRSTNPFLPWAVKPEDKAKYDAIFDSLSPVNGFLSGDKVKPVLLNSKLPVDILGRVWELSDIDHDGMLDRDEFAVAMFLVYCALEKEPVPMSLPPALVPPSKRSTNPFLPWAVKPEDKAKYDAIFDSLSPVNGFLSGDKVKPVLLNSKLPVDILGRVWELSDIDHDGMLDRDEFAVAMFLVYCALEKEPVPMSLPPALVPPSKRSTNPFLPWAVKPEDKAKYDAIFDSLSPVNGFLSGDKVKPVLLNSKLPVDILGRVWELSDIDHDGMLDRDEFAVAMFLVYCALEKEPVPMSLPPALVPPSKRSTNPFLPWAVKPEDKAKYDAIFDSLSPVNGFLSGDKVKPVLLNSKLPVDILGRVWELSDIDHDGMLDRDEFAVAMFLVYCALEKEPVPMSLPPALVPPSKRSTNPFLPWAVKPEDKAKYDAIFDSLSPVNGFLSGDKVKPVLLNSKLPVDILGRVWELSDIDHDGMLDRDEFAVAMFLVYCALEKEPVPMSLPPALVPPSKRSTNPFLPWAVKPEDKAKYDAIFDSLSPVNGFLSGDKVKPVLLNSKLPVDILGRVWELSDIDHDGMLDRDEFAVAMFLVYCALEKEPVPMSLPPALVPPSKRSTNPFL

Solvent-accessible surface area: 5659 Å² total; per-residue (Å²): 169,97,54,5,120,104,102,31,31,59,87,6,57,54,41,15,85,86,34,71,50,81,117,13,53,0,24,5,98,44,0,72,57,23,0,77,122,12,192,29,74,66,97,27,0,5,73,0,0,57,6,0,0,9,67,80,68,19,54,0,16,119,52,1,0,0,0,0,4,32,16,4,111,32,19,69,160,150,122,110,5,78,146,82,55,49,114,51,1,25,23,110,107,93,185,151,44,16,40,14,173

Foldseek 3Di:
DAPADPVLLVVLLCLQPVQPADVFKAACVSVVVVLVVLVDDVVLVVLLLQLLPLPPPRIGGSLSSSSSRCSSNCVNVPHDRDSDNDCSNPDPPSD/DVDPVD

Nearest PDB structures (foldseek):
  1ff1-assembly1_A  TM=9.739E-01  e=1.735E-16  Homo sapiens
  2jxc-assembly1_A  TM=9.370E-01  e=5.226E-13  Homo sapiens
  2qpt-assembly1_A-2  TM=9.141E-01  e=7.621E-09  Mus musculus
  4cid-assembly1_A-2  TM=9.071E-01  e=1.730E-08  Mus musculus
  3fia-assembly1_A  TM=9.180E-01  e=4.598E-07  Homo sapiens

InterPro domains:
  IPR000261 EH domain [PF12763] (19-88)
  IPR000261 EH domain [PF12763] (125-217)
  IPR000261 EH domain [PF12763] (221-295)
  IPR000261 EH domain [PS50031] (15-104)
  IPR000261 EH domain [PS50031] (128-216)
  IPR000261 EH domain [PS50031] (224-314)
  IPR000261 EH domain [SM00027] (8-103)
  IPR000261 EH domain [SM00027] (121-215)
  IPR000261 EH domain [SM00027] (217-313)
  IPR000261 EH domain [cd00052] (19-85)
  IPR000261 EH domain [cd00052] (132-197)
  IPR000261 EH domain [cd00052] (228-293)
  IPR002048 EF-hand domain [PS50222] (48-83)
  IPR002048 EF-hand domain [PS50222] (160-195)
  IPR002048 EF-hand domain [PS50222] (223-258)
  IPR002048 EF-hand domain [SM00054] (52-80)
  IPR002048 EF-hand domain [SM00054] (164-192)
  IPR002048 EF-hand domain [SM00054] (227-255)
  IPR003903 Ubiquitin interacting motif [PS50330] (851-870)
  IPR003903 Ubiquitin interacting motif [PS50330] (877-896)